Protein 9DYP (pdb70)

Nearest PDB structures (foldseek):
  5mac-assembly1_A  TM=9.570E-01  e=9.319E-67  Methanococcoides burtonii
  8iol-assembly1_A  TM=8.787E-01  e=4.621E-35  Synechococcus elongatus PCC 6301
  2ybv-assembly1_A  TM=8.594E-01  e=4.830E-34  Thermosynechococcus vestitus BP-1
  1rld-assembly1_A  TM=8.609E-01  e=3.498E-32  Nicotiana tabacum
  8iol-assembly1_B  TM=8.511E-01  e=4.424E-32  Synechococcus elongatus PCC 6301

Structure (mmCIF, N/CA/C/O backbone):
data_9DYP
#
_entry.id   9DYP
#
_cell.length_a   86.033
_cell.length_b   102.823
_cell.length_c   97.732
_cell.angle_alpha   90.000
_cell.angle_beta   90.137
_cell.angle_gamma   90.000
#
_symmetry.space_group_name_H-M   'P 1 21 1'
#
loop_
_entity.id
_entity.type
_entity.pdbx_description
1 polymer 'ribulose-1,5-bisphosphate carboxylase'
2 non-polymer 'MAGNESIUM ION'
3 water water
#
loop_
_atom_site.group_PDB
_atom_site.id
_atom_site.type_symbol
_atom_site.label_atom_id
_atom_site.label_alt_id
_atom_site.label_comp_id
_atom_site.label_asym_id
_atom_site.label_entity_id
_atom_site.label_seq_id
_atom_site.pdbx_PDB_ins_code
_atom_site.Cartn_x
_atom_site.Cartn_y
_atom_site.Cartn_z
_atom_site.occupancy
_atom_site.B_iso_or_equiv
_atom_site.auth_seq_id
_atom_site.auth_comp_id
_atom_site.auth_asym_id
_atom_site.auth_atom_id
_atom_site.pdbx_PDB_model_num
ATOM 1 N N . MET A 1 1 ? -23.80700 43.27200 10.65600 1.000 46.79508 1 MET A N 1
ATOM 2 C CA . MET A 1 1 ? -23.59900 44.21300 9.52200 1.000 36.67282 1 MET A CA 1
ATOM 3 C C . MET A 1 1 ? -22.99700 45.51700 10.02500 1.000 27.84544 1 MET A C 1
ATOM 4 O O . MET A 1 1 ? -23.56900 46.19400 10.87200 1.000 34.79101 1 MET A O 1
ATOM 20 N N . GLN A 1 2 ? -21.84400 45.88000 9.47600 1.000 26.04523 2 GLN A N 1
ATOM 21 C CA . GLN A 1 2 ? -21.16500 47.11300 9.84600 1.000 22.46848 2 GLN A CA 1
ATOM 22 C C . GLN A 1 2 ? -21.13000 48.01800 8.62100 1.000 21.11569 2 GLN A C 1
ATOM 23 O O . GLN A 1 2 ? -20.70100 47.60000 7.54100 1.000 20.25243 2 GLN A O 1
ATOM 37 N N . LYS A 1 3 ? -21.58600 49.25600 8.80900 1.000 22.95802 3 LYS A N 1
ATOM 38 C CA . LYS A 1 3 ? -21.72500 50.20000 7.71100 1.000 24.57400 3 LYS A CA 1
ATOM 39 C C . LYS A 1 3 ? -20.38500 50.62000 7.13000 1.000 22.12634 3 LYS A C 1
ATOM 40 O O . LYS A 1 3 ? -20.35100 51.18000 6.02800 1.000 19.72079 3 LYS A O 1
ATOM 59 N N . GLU A 1 4 ? -19.28500 50.37700 7.84700 1.000 20.85250 4 GLU A N 1
ATOM 60 C CA . GLU A 1 4 ? -17.98800 50.85000 7.38600 1.000 17.85740 4 GLU A CA 1
ATOM 61 C C . GLU A 1 4 ? -17.50100 50.15400 6.12300 1.000 16.51251 4 GLU A C 1
ATOM 62 O O . GLU A 1 4 ? -16.59600 50.66800 5.46000 1.000 19.89186 4 GLU A O 1
ATOM 74 N N . TYR A 1 5 ? -18.05700 49.00100 5.77800 1.000 13.83061 5 TYR A N 1
ATOM 75 C CA . TYR A 1 5 ? -17.70500 48.35800 4.52400 1.000 14.25697 5 TYR A CA 1
ATOM 76 C C . TYR A 1 5 ? -18.43500 48.96300 3.33300 1.000 15.28604 5 TYR A C 1
ATOM 77 O O . TYR A 1 5 ? -18.15000 48.58900 2.19400 1.000 16.50724 5 TYR A O 1
ATOM 95 N N . ILE A 1 6 ? -19.35000 49.89400 3.57400 1.000 18.57065 6 ILE A N 1
ATOM 96 C CA . ILE A 1 6 ? -20.09200 50.56100 2.51100 1.000 13.92009 6 ILE A CA 1
ATOM 97 C C . ILE A 1 6 ? -19.48400 51.94400 2.31600 1.000 14.40699 6 ILE A C 1
ATOM 98 O O . ILE A 1 6 ? -19.56100 52.79000 3.20800 1.000 17.37050 6 ILE A O 1
ATOM 114 N N . GLN A 1 7 ? -18.87500 52.17000 1.14800 1.000 17.07047 7 GLN A N 1
ATOM 115 C CA . GLN A 1 7 ? -18.25000 53.44400 0.81000 1.000 15.25709 7 GLN A CA 1
ATOM 116 C C . GLN A 1 7 ? -18.65300 53.80900 -0.62000 1.000 16.57830 7 GLN A C 1
ATOM 117 O O . GLN A 1 7 ? -17.82100 53.84800 -1.52400 1.000 17.88899 7 GLN A O 1
ATOM 131 N N . ILE A 1 8 ? -19.93700 54.09000 -0.81400 1.000 16.07035 8 ILE A N 1
ATOM 132 C CA . ILE A 1 8 ? -20.44300 54.30200 -2.16200 1.000 14.87810 8 ILE A CA 1
ATOM 133 C C . ILE A 1 8 ? -19.80200 55.54300 -2.75200 1.000 16.54409 8 ILE A C 1
ATOM 134 O O . ILE A 1 8 ? -19.86000 56.62200 -2.16100 1.000 18.58907 8 ILE A O 1
ATOM 150 N N . GLY A 1 9 ? -19.21700 55.39700 -3.94000 1.000 18.58644 9 GLY A N 1
ATOM 151 C CA . GLY A 1 9 ? -18.59700 56.49900 -4.63700 1.000 19.11808 9 GLY A CA 1
ATOM 152 C C . GLY A 1 9 ? -17.14500 56.73200 -4.29500 1.000 21.74998 9 GLY A C 1
ATOM 153 O O . GLY A 1 9 ? -16.54600 57.67900 -4.82300 1.000 24.07394 9 GLY A O 1
ATOM 157 N N . ASN A 1 10 ? -16.57000 55.91800 -3.42300 1.000 18.60749 10 ASN A N 1
ATOM 158 C CA . ASN A 1 10 ? -15.19400 56.10700 -2.99100 1.000 25.35567 10 ASN A CA 1
ATOM 159 C C . ASN A 1 10 ? -14.28600 56.25100 -4.20900 1.000 21.68681 10 ASN A C 1
ATOM 160 O O . ASN A 1 10 ? -14.15200 55.29700 -4.98700 1.000 21.51837 10 ASN A O 1
ATOM 171 N N . PRO A 1 11 ? -13.66000 57.41000 -4.41200 1.000 28.85346 11 PRO A N 1
ATOM 172 C CA . PRO A 1 11 ? -12.85100 57.58600 -5.62700 1.000 36.10959 11 PRO A CA 1
ATOM 173 C C . PRO A 1 11 ? -11.61000 56.70900 -5.65600 1.000 38.09930 11 PRO A C 1
ATOM 174 O O . PRO A 1 11 ? -11.17000 56.30100 -6.73900 1.000 40.34694 11 PRO A O 1
ATOM 185 N N . ASN A 1 12 ? -11.06400 56.35000 -4.50100 1.000 24.21606 12 ASN A N 1
ATOM 186 C CA . ASN A 1 12 ? -9.74600 55.74100 -4.48600 1.000 24.24764 12 ASN A CA 1
ATOM 187 C C . ASN A 1 12 ? -9.70800 54.32900 -5.04800 1.000 23.26595 12 ASN A C 1
ATOM 188 O O . ASN A 1 12 ? -8.61000 53.83200 -5.31600 1.000 24.20553 12 ASN A O 1
ATOM 199 N N . VAL A 1 13 ? -10.85700 53.68500 -5.25900 1.000 21.82104 13 VAL A N 1
ATOM 200 C CA . VAL A 1 13 ? -10.83700 52.28000 -5.65100 1.000 19.92081 13 VAL A CA 1
ATOM 201 C C . VAL A 1 13 ? -10.18600 52.07300 -7.00700 1.000 19.62077 13 VAL A C 1
ATOM 202 O O . VAL A 1 13 ? -9.81200 50.94700 -7.34700 1.000 19.85238 13 VAL A O 1
ATOM 215 N N . PHE A 1 14 ? -10.06600 53.12000 -7.80800 1.000 20.23400 14 PHE A N 1
ATOM 216 C CA . PHE A 1 14 ? -9.43600 53.01100 -9.10900 1.000 19.36811 14 PHE A CA 1
ATOM 217 C C . PHE A 1 14 ? -7.95900 53.37200 -9.07900 1.000 23.16594 14 PHE A C 1
ATOM 218 O O . PHE A 1 14 ? -7.34800 53.49900 -10.14400 1.000 25.01089 14 PHE A O 1
ATOM 235 N N . ASN A 1 15 ? -7.36600 53.53500 -7.89500 1.000 19.39443 15 ASN A N 1
ATOM 236 C CA . ASN A 1 15 ? -5.99400 54.02600 -7.83000 1.000 22.86853 15 ASN A CA 1
ATOM 237 C C . ASN A 1 15 ? -4.93900 52.94300 -8.02900 1.000 19.23652 15 ASN A C 1
ATOM 238 O O . ASN A 1 15 ? -3.73800 53.25600 -7.95600 1.000 21.09727 15 ASN A O 1
ATOM 249 N N . GLY A 1 16 ? -5.34700 51.70700 -8.31300 1.000 17.67317 16 GLY A N 1
ATOM 250 C CA . GLY A 1 16 ? -4.42700 50.62300 -8.57000 1.000 21.19201 16 GLY A CA 1
ATOM 251 C C . GLY A 1 16 ? -4.11400 49.75500 -7.37500 1.000 20.68669 16 GLY A C 1
ATOM 252 O O . GLY A 1 16 ? -3.46300 48.71400 -7.54200 1.000 17.30207 16 GLY A O 1
ATOM 256 N N . GLN A 1 17 ? -4.52700 50.15700 -6.17800 1.000 16.73095 17 GLN A N 1
ATOM 257 C CA . GLN A 1 17 ? -4.29900 49.33900 -4.98900 1.000 17.97321 17 GLN A CA 1
ATOM 258 C C . GLN A 1 17 ? -5.39500 48.31000 -4.77200 1.000 14.93600 17 GLN A C 1
ATOM 259 O O . GLN A 1 17 ? -5.33500 47.55800 -3.78500 1.000 14.60438 17 GLN A O 1
ATOM 273 N N . TYR A 1 18 ? -6.40800 48.26800 -5.63500 1.000 14.20170 18 TYR A N 1
ATOM 274 C CA . TYR A 1 18 ? -7.57200 47.42000 -5.40100 1.000 15.19656 18 TYR A CA 1
ATOM 275 C C . TYR A 1 18 ? -7.85600 46.52100 -6.58700 1.000 13.51741 18 TYR A C 1
ATOM 276 O O . TYR A 1 18 ? -7.86900 46.98200 -7.73600 1.000 14.62807 18 TYR A O 1
ATOM 294 N N . MET A 1 19 ? -8.11500 45.24700 -6.29000 1.000 12.36990 19 MET A N 1
ATOM 295 C CA . MET A 1 19 ? -8.79100 44.36800 -7.22500 1.000 13.32791 19 MET A CA 1
ATOM 296 C C . MET A 1 19 ? -10.28100 44.63300 -7.12500 1.000 12.70415 19 MET A C 1
ATOM 297 O O . MET A 1 19 ? -10.81800 44.74300 -6.02800 1.000 16.10193 19 MET A O 1
ATOM 311 N N . LEU A 1 20 ? -10.95700 44.76000 -8.26300 1.000 12.75679 20 LEU A N 1
ATOM 312 C CA . LEU A 1 20 ? -12.38200 45.02800 -8.25400 1.000 11.93827 20 LEU A CA 1
ATOM 313 C C . LEU A 1 20 ? -13.18100 43.79600 -8.64800 1.000 11.58297 20 LEU A C 1
ATOM 314 O O . LEU A 1 20 ? -12.69900 42.93800 -9.37700 1.000 15.46764 20 LEU A O 1
ATOM 330 N N . ALA A 1 21 ? -14.40900 43.72000 -8.14400 1.000 15.01233 21 ALA A N 1
ATOM 331 C CA . ALA A 1 21 ? -15.27900 42.59200 -8.42800 1.000 12.87523 21 ALA A CA 1
ATOM 332 C C . ALA A 1 21 ? -16.71800 43.07400 -8.48300 1.000 14.03326 21 ALA A C 1
ATOM 333 O O . ALA A 1 21 ? -17.10800 43.98700 -7.75200 1.000 16.51777 21 ALA A O 1
ATOM 340 N N . VAL A 1 22 ? -17.50300 42.46400 -9.36400 1.000 12.40412 22 VAL A N 1
ATOM 341 C CA . VAL A 1 22 ? -18.94300 42.66600 -9.41200 1.000 14.68860 22 VAL A CA 1
ATOM 342 C C . VAL A 1 22 ? -19.60800 41.36700 -8.97000 1.000 12.78048 22 VAL A C 1
ATOM 343 O O . VAL A 1 22 ? -19.29800 40.29600 -9.49700 1.000 13.39634 22 VAL A O 1
ATOM 356 N N . PHE A 1 23 ? -20.50400 41.46600 -7.99200 1.000 15.34921 23 PHE A N 1
ATOM 357 C CA . PHE A 1 23 ? -21.31900 40.34700 -7.54100 1.000 14.06221 23 PHE A CA 1
ATOM 358 C C . PHE A 1 23 ? -22.77000 40.59200 -7.93400 1.000 15.27552 23 PHE A C 1
ATOM 359 O O . PHE A 1 23 ? -23.30100 41.68100 -7.69100 1.000 15.85980 23 PHE A O 1
ATOM 376 N N . ARG A 1 24 ? -23.42300 39.58600 -8.48200 1.000 14.48068 24 ARG A N 1
ATOM 377 C CA . ARG A 1 24 ? -24.87600 39.50200 -8.39200 1.000 14.34119 24 ARG A CA 1
ATOM 378 C C . ARG A 1 24 ? -25.20400 39.01200 -6.98600 1.000 20.05767 24 ARG A C 1
ATOM 379 O O . ARG A 1 24 ? -24.76200 37.93100 -6.58700 1.000 16.18089 24 ARG A O 1
ATOM 400 N N . LEU A 1 25 ? -25.97800 39.78700 -6.23700 1.000 17.28365 25 LEU A N 1
ATOM 401 C CA . LEU A 1 25 ? -26.15900 39.52500 -4.81900 1.000 15.77558 25 LEU A CA 1
ATOM 402 C C . LEU A 1 25 ? -27.60800 39.73200 -4.43000 1.000 19.93134 25 LEU A C 1
ATOM 403 O O . LEU A 1 25 ? -28.25700 40.67700 -4.88600 1.000 17.29681 25 LEU A O 1
ATOM 419 N N . GLN A 1 26 ? -28.09900 38.86500 -3.56000 1.000 19.07597 26 GLN A N 1
ATOM 420 C CA . GLN A 1 26 ? -29.44100 39.00500 -3.01500 1.000 18.90227 26 GLN A CA 1
ATOM 421 C C . GLN A 1 26 ? -29.44900 38.35900 -1.64200 1.000 24.19764 26 GLN A C 1
ATOM 422 O O . GLN A 1 26 ? -29.09600 37.18000 -1.51100 1.000 20.05504 26 GLN A O 1
ATOM 436 N N . GLY A 1 27 ? -29.83500 39.12900 -0.62900 1.000 20.47088 27 GLY A N 1
ATOM 437 C CA . GLY A 1 27 ? -30.00900 38.57500 0.69500 1.000 21.97895 27 GLY A CA 1
ATOM 438 C C . GLY A 1 27 ? -31.32200 37.83400 0.85800 1.000 26.52686 27 GLY A C 1
ATOM 439 O O . GLY A 1 27 ? -32.24900 37.90900 0.04700 1.000 25.40831 27 GLY A O 1
ATOM 443 N N . GLU A 1 28 ? -31.40500 37.07800 1.94800 1.000 31.99594 28 GLU A N 1
ATOM 444 C CA . GLU A 1 28 ? -32.65900 36.43900 2.28700 1.000 31.33007 28 GLU A CA 1
ATOM 445 C C . GLU A 1 28 ? -33.72000 37.50500 2.57100 1.000 34.96472 28 GLU A C 1
ATOM 446 O O . GLU A 1 28 ? -33.42900 38.69600 2.69300 1.000 33.28820 28 GLU A O 1
ATOM 458 N N . GLU A 1 29 ? -34.97000 37.06100 2.65600 1.000 38.60200 29 GLU A N 1
ATOM 459 C CA . GLU A 1 29 ? -36.07400 37.97800 2.90500 1.000 47.98207 29 GLU A CA 1
ATOM 460 C C . GLU A 1 29 ? -35.79300 38.82900 4.13600 1.000 42.62880 29 GLU A C 1
ATOM 461 O O . GLU A 1 29 ? -35.34600 38.32400 5.16900 1.000 44.24741 29 GLU A O 1
ATOM 473 N N . GLY A 1 30 ? -36.04300 40.13200 4.01600 1.000 46.15553 30 GLY A N 1
ATOM 474 C CA . GLY A 1 30 ? -35.85500 41.05000 5.11500 1.000 39.71792 30 GLY A CA 1
ATOM 475 C C . GLY A 1 30 ? -34.51100 41.73900 5.16300 1.000 45.96077 30 GLY A C 1
ATOM 476 O O . GLY A 1 30 ? -34.34800 42.68600 5.94500 1.000 49.78755 30 GLY A O 1
ATOM 480 N N . MET A 1 31 ? -33.54500 41.30300 4.36200 1.000 37.43080 31 MET A N 1
ATOM 481 C CA . MET A 1 31 ? -32.22600 41.91400 4.33600 1.000 34.22516 31 MET A CA 1
ATOM 482 C C . MET A 1 31 ? -32.06200 42.75900 3.08300 1.000 36.75177 31 MET A C 1
ATOM 483 O O . MET A 1 31 ? -32.22900 42.25900 1.96500 1.000 29.98517 31 MET A O 1
ATOM 497 N N . THR A 1 32 ? -31.69800 44.02400 3.27300 1.000 24.70033 32 THR A N 1
ATOM 498 C CA . THR A 1 32 ? -31.47300 44.90700 2.14600 1.000 26.58477 32 THR A CA 1
ATOM 499 C C . THR A 1 32 ? -30.19800 44.52500 1.39200 1.000 22.55270 32 THR A C 1
ATOM 500 O O . THR A 1 32 ? -29.27300 43.89000 1.92300 1.000 20.08662 32 THR A O 1
ATOM 511 N N . LEU A 1 33 ? -30.14000 44.95400 0.13200 1.000 21.56311 33 LEU A N 1
ATOM 512 C CA . LEU A 1 33 ? -28.96300 44.67800 -0.68000 1.000 17.99426 33 LEU A CA 1
ATOM 513 C C . LEU A 1 33 ? -27.70900 45.26400 -0.04500 1.000 20.84197 33 LEU A C 1
ATOM 514 O O . LEU A 1 33 ? -26.65200 44.62300 -0.02700 1.000 17.25996 33 LEU A O 1
ATOM 530 N N . VAL A 1 34 ? -27.79400 46.49000 0.46800 1.000 20.26559 34 VAL A N 1
ATOM 531 C CA . VAL A 1 34 ? -26.60200 47.11000 1.03200 1.000 19.28652 34 VAL A CA 1
ATOM 532 C C . VAL A 1 34 ? -26.14300 46.37100 2.29100 1.000 17.60211 34 VAL A C 1
ATOM 533 O O . VAL A 1 34 ? -24.93700 46.15500 2.49200 1.000 18.44695 34 VAL A O 1
ATOM 546 N N . ASP A 1 35 ? -27.09000 45.92300 3.12800 1.000 17.60211 35 ASP A N 1
ATOM 547 C CA . ASP A 1 35 ? -26.72300 45.13200 4.30000 1.000 20.76565 35 ASP A CA 1
ATOM 548 C C . ASP A 1 35 ? -26.06200 43.82200 3.87300 1.000 19.29442 35 ASP A C 1
ATOM 549 O O . ASP A 1 35 ? -25.04200 43.41100 4.44400 1.000 18.62065 35 ASP A O 1
ATOM 558 N N . THR A 1 36 ? -26.64000 43.15400 2.86800 1.000 16.06508 36 THR A N 1
ATOM 559 C CA . THR A 1 36 ? -26.05300 41.92600 2.35400 1.000 15.47554 36 THR A CA 1
ATOM 560 C C . THR A 1 36 ? -24.65100 42.19400 1.82900 1.000 17.43367 36 THR A C 1
ATOM 561 O O . THR A 1 36 ? -23.71800 41.42500 2.09000 1.000 16.59673 36 THR A O 1
ATOM 572 N N . ALA A 1 37 ? -24.49000 43.28200 1.07400 1.000 15.92296 37 ALA A N 1
ATOM 573 C CA . ALA A 1 37 ? -23.19200 43.59900 0.50200 1.000 14.12538 37 ALA A CA 1
ATOM 574 C C . ALA A 1 37 ? -22.15700 43.85100 1.58800 1.000 13.78060 37 ALA A C 1
ATOM 575 O O . ALA A 1 37 ? -20.99200 43.46600 1.45000 1.000 14.18854 37 ALA A O 1
ATOM 582 N N . SER A 1 38 ? -22.55200 44.52600 2.66500 1.000 14.55964 38 SER A N 1
ATOM 583 C CA . SER A 1 38 ? -21.60700 44.75600 3.75200 1.000 12.60414 38 SER A CA 1
ATOM 584 C C . SER A 1 38 ? -21.08800 43.44800 4.31900 1.000 13.49899 38 SER A C 1
ATOM 585 O O . SER A 1 38 ? -19.89600 43.30700 4.61200 1.000 15.10971 38 SER A O 1
ATOM 593 N N . GLU A 1 39 ? -21.97700 42.48500 4.50400 1.000 15.34921 39 GLU A N 1
ATOM 594 C CA . GLU A 1 39 ? -21.57500 41.20200 5.06600 1.000 15.11497 39 GLU A CA 1
ATOM 595 C C . GLU A 1 39 ? -20.67900 40.43200 4.10600 1.000 11.55665 39 GLU A C 1
ATOM 596 O O . GLU A 1 39 ? -19.68900 39.81600 4.52400 1.000 14.23329 39 GLU A O 1
ATOM 608 N N . VAL A 1 40 ? -20.99700 40.47400 2.81400 1.000 13.30686 40 VAL A N 1
ATOM 609 C CA . VAL A 1 40 ? -20.15000 39.82000 1.82800 1.000 12.98050 40 VAL A CA 1
ATOM 610 C C . VAL A 1 40 ? -18.78200 40.47500 1.79700 1.000 13.18316 40 VAL A C 1
ATOM 611 O O . VAL A 1 40 ? -17.75600 39.78600 1.79100 1.000 13.62005 40 VAL A O 1
ATOM 624 N N . ALA A 1 41 ? -18.74400 41.81400 1.78800 1.000 13.38055 41 ALA A N 1
ATOM 625 C CA . ALA A 1 41 ? -17.47400 42.52500 1.78600 1.000 12.63046 41 ALA A CA 1
ATOM 626 C C . ALA A 1 41 ? -16.65600 42.17100 3.02000 1.000 13.68059 41 ALA A C 1
ATOM 627 O O . ALA A 1 41 ? -15.44400 41.93700 2.93300 1.000 13.72270 41 ALA A O 1
ATOM 634 N N . ALA A 1 42 ? -17.30300 42.11900 4.18200 1.000 13.59374 42 ALA A N 1
ATOM 635 C CA . ALA A 1 42 ? -16.58000 41.82000 5.41400 1.000 16.22826 42 ALA A CA 1
ATOM 636 C C . ALA A 1 42 ? -16.0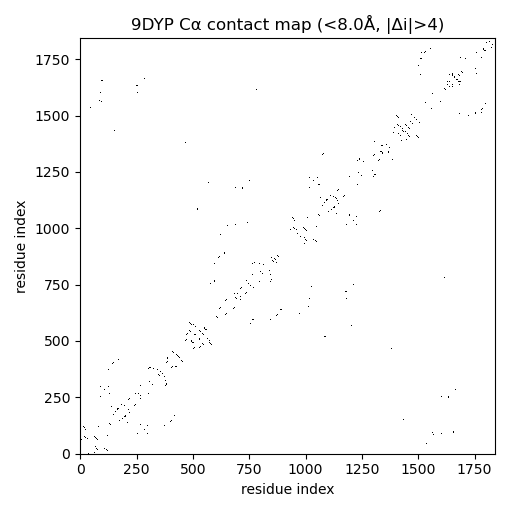1500 40.40400 5.38800 1.000 12.78838 42 ALA A C 1
ATOM 637 O O . ALA A 1 42 ? -14.83800 40.18300 5.68700 1.000 14.00957 42 ALA A O 1
ATOM 644 N N . GLU A 1 43 ? -16.84600 39.41800 5.03400 1.000 13.75954 43 GLU A N 1
ATOM 645 C CA . GLU A 1 43 ? -16.41200 38.03000 5.10800 1.000 14.74914 43 GLU A CA 1
ATOM 646 C C . GLU A 1 43 ? -15.38300 37.69900 4.03600 1.000 13.64900 43 GLU A C 1
ATOM 647 O O . GLU A 1 43 ? -14.66800 36.71100 4.16900 1.000 14.29119 43 GLU A O 1
ATOM 659 N N . SER A 1 44 ? -15.31300 38.49600 2.97300 1.000 10.88025 44 SER A N 1
ATOM 660 C CA . SER A 1 44 ? -14.30200 38.32900 1.94700 1.000 9.29848 44 SER A CA 1
ATOM 661 C C . SER A 1 44 ? -13.10100 39.24900 2.15200 1.000 10.97500 44 SER A C 1
ATOM 662 O O . SER A 1 44 ? -12.27600 39.39500 1.24400 1.000 13.55426 44 SER A O 1
ATOM 670 N N . SER A 1 45 ? -12.95100 39.84000 3.34300 1.000 11.73562 45 SER A N 1
ATOM 671 C CA . SER A 1 45 ? -11.76400 40.64800 3.62500 1.000 12.01460 45 SER A CA 1
ATOM 672 C C . SER A 1 45 ? -11.37600 40.57300 5.09400 1.000 11.80931 45 SER A C 1
ATOM 673 O O . SER A 1 45 ? -10.78700 39.58100 5.51700 1.000 12.45412 45 SER A O 1
ATOM 681 N N . THR A 1 46 ? -11.66800 41.60800 5.87400 1.000 11.77246 46 THR A N 1
ATOM 682 C CA . THR A 1 46 ? -11.13600 41.73000 7.21900 1.000 12.05144 46 THR A CA 1
ATOM 683 C C . THR A 1 46 ? -12.05100 41.14100 8.28200 1.000 12.19094 46 THR A C 1
ATOM 684 O O . THR A 1 46 ? -11.65900 41.10100 9.46400 1.000 12.51729 46 THR A O 1
ATOM 695 N N . GLY A 1 47 ? -13.25000 40.71100 7.91000 1.000 13.86482 47 GLY A N 1
ATOM 696 C CA . GLY A 1 47 ? -14.16700 40.05000 8.82400 1.000 14.04905 47 GLY A CA 1
ATOM 697 C C . GLY A 1 47 ? -14.98600 40.96200 9.68700 1.000 13.60953 47 GLY A C 1
ATOM 698 O O . GLY A 1 47 ? -16.21200 40.82800 9.74300 1.000 15.27552 47 GLY A O 1
ATOM 702 N N . SER A 1 48 ? -14.32200 41.86700 10.39100 1.000 14.60701 48 SER A N 1
ATOM 703 C CA . SER A 1 48 ? -14.92400 42.81800 11.29500 1.000 16.23616 48 SER A CA 1
ATOM 704 C C . SER A 1 48 ? -14.18200 44.12700 11.11700 1.000 15.66240 48 SER A C 1
ATOM 705 O O . SER A 1 48 ? -12.97800 44.13600 10.85800 1.000 15.82821 48 SER A O 1
ATOM 713 N N . PHE A 1 49 ? -14.91500 45.23200 11.23300 1.000 16.18352 49 PHE A N 1
ATOM 714 C CA . PHE A 1 49 ? -14.31000 46.55000 11.15800 1.000 17.27576 49 PHE A CA 1
ATOM 715 C C . PHE A 1 49 ? -13.74100 46.92300 12.51600 1.000 19.46812 49 PHE A C 1
ATOM 716 O O . PHE A 1 49 ? -14.40400 46.76100 13.54800 1.000 22.60008 49 PHE A O 1
ATOM 733 N N . VAL A 1 50 ? -12.49700 47.38700 12.51300 1.000 20.71038 50 VAL A N 1
ATOM 734 C CA . VAL A 1 50 ? -11.79800 47.79400 13.71700 1.000 21.10516 50 VAL A CA 1
ATOM 735 C C . VAL A 1 50 ? -11.23700 49.18000 13.45000 1.000 24.90825 50 VAL A C 1
ATOM 736 O O . VAL A 1 50 ? -10.45900 49.36800 12.50600 1.000 28.77187 50 VAL A O 1
ATOM 749 N N . LYS A 1 51 ? -11.63600 50.13900 14.27000 1.000 27.06640 51 LYS A N 1
ATOM 750 C CA . LYS A 1 51 ? -11.18600 51.51200 14.07900 1.000 31.46430 51 LYS A CA 1
ATOM 751 C C . LYS A 1 51 ? -9.78600 51.73300 14.63500 1.000 35.39898 51 LYS A C 1
ATOM 752 O O . LYS A 1 51 ? -8.97400 52.42700 14.00900 1.000 34.08040 51 LYS A O 1
ATOM 771 N N . ILE A 1 52 ? -9.48300 51.15800 15.79800 1.000 22.15002 52 ILE A N 1
ATOM 772 C CA . ILE A 1 52 ? -8.21600 51.40400 16.47400 1.000 23.71863 52 ILE A CA 1
ATOM 773 C C . ILE A 1 52 ? -7.44000 50.10400 16.54000 1.000 28.35866 52 ILE A C 1
ATOM 774 O O . ILE A 1 52 ? -7.97500 49.06500 16.94500 1.000 26.09787 52 ILE A O 1
ATOM 790 N N . GLY A 1 53 ? -6.18300 50.17200 16.15600 1.000 22.67377 53 GLY A N 1
ATOM 791 C CA . GLY A 1 53 ? -5.32400 49.04800 16.16800 1.000 21.71313 53 GLY A CA 1
ATOM 792 C C . GLY A 1 53 ? -5.19500 48.43700 14.79000 1.000 23.65547 53 GLY A C 1
ATOM 793 O O . GLY A 1 53 ? -5.43700 49.05200 13.74900 1.000 29.20613 53 GLY A O 1
ATOM 797 N N . THR A 1 54 ? -4.80800 47.18800 14.81100 1.000 22.27372 54 THR A N 1
ATOM 798 C CA . THR A 1 54 ? -4.42600 46.43000 13.63400 1.000 20.03135 54 THR A CA 1
ATOM 799 C C . THR A 1 54 ? -3.13600 46.97500 13.01000 1.000 18.00216 54 THR A C 1
ATOM 800 O O . THR A 1 54 ? -2.62500 48.05100 13.36500 1.000 18.51801 54 THR A O 1
ATOM 811 N N . ALA A 1 55 ? -2.61100 46.20600 12.06300 1.000 15.20182 55 ALA A N 1
ATOM 812 C CA . ALA A 1 55 ? -1.26400 46.37400 11.55500 1.000 14.80177 55 ALA A CA 1
ATOM 813 C C . ALA A 1 55 ? -1.13500 47.50100 10.56300 1.000 17.78897 55 ALA A C 1
ATOM 814 O O . ALA A 1 55 ? -0.00500 47.87400 10.25100 1.000 23.31069 55 ALA A O 1
ATOM 821 N N . THR A 1 56 ? -2.25400 48.01600 10.06300 1.000 16.53356 56 THR A N 1
ATOM 822 C CA . THR A 1 56 ? -2.24100 49.12300 9.12500 1.000 20.57878 56 THR A CA 1
ATOM 823 C C . THR A 1 56 ? -1.57500 50.33700 9.74900 1.000 17.38366 56 THR A C 1
ATOM 824 O O . THR A 1 56 ? -1.66800 50.56200 10.95300 1.000 18.93122 56 THR A O 1
ATOM 835 N N . ALA A 1 57 ? -0.91000 51.13100 8.91500 1.000 17.38893 57 ALA A N 1
ATOM 836 C CA . ALA A 1 57 ? -0.59200 52.49600 9.29900 1.000 18.31535 57 ALA A CA 1
ATOM 837 C C . ALA A 1 57 ? -1.88200 53.27500 9.55300 1.000 18.40484 57 ALA A C 1
ATOM 838 O O . ALA A 1 57 ? -2.95900 52.93800 9.05000 1.000 16.79675 57 ALA A O 1
ATOM 845 N N . PHE A 1 58 ? -1.74500 54.34600 10.33800 1.000 17.78371 58 PHE A N 1
ATOM 846 C CA . PHE A 1 58 ? -2.86400 55.23300 10.65100 1.000 21.38677 58 PHE A CA 1
ATOM 847 C C . PHE A 1 58 ? -3.60900 55.63400 9.38700 1.000 25.08195 58 PHE A C 1
ATOM 848 O O . PHE A 1 58 ? -4.84500 55.63300 9.35700 1.000 20.93409 58 PHE A O 1
ATOM 865 N N . SER A 1 59 ? -2.87100 55.91800 8.31700 1.000 21.06305 59 SER A N 1
ATOM 866 C CA . SER A 1 59 ? -3.43800 56.31000 7.03400 1.000 31.60642 59 SER A CA 1
ATOM 867 C C . SER A 1 59 ? -3.94600 55.15800 6.15500 1.000 26.94007 59 SER A C 1
ATOM 868 O O . SER A 1 59 ? -4.31700 55.43200 5.00600 1.000 28.47447 59 SER A O 1
ATOM 876 N N . GLU A 1 60 ? -4.00300 53.91300 6.62800 1.000 20.08136 60 GLU A N 1
ATOM 877 C CA . GLU A 1 60 ? -4.25000 52.76900 5.76100 1.000 17.40472 60 GLU A CA 1
ATOM 878 C C . GLU A 1 60 ? -5.44000 51.93300 6.23300 1.000 21.88420 60 GLU A C 1
ATOM 879 O O . GLU A 1 60 ? -5.86700 51.99300 7.38600 1.000 21.92631 60 GLU A O 1
ATOM 891 N N . SER A 1 61 ? -5.97200 51.13000 5.31100 1.000 20.75512 61 SER A N 1
ATOM 892 C CA . SER A 1 61 ? -7.11400 50.27300 5.59200 1.000 18.71803 61 SER A CA 1
ATOM 893 C C . SER A 1 61 ? -6.99100 49.01600 4.74500 1.000 19.10229 61 SER A C 1
ATOM 894 O O . SER A 1 61 ? -6.52000 49.08100 3.60700 1.000 21.16043 61 SER A O 1
ATOM 902 N N . LEU A 1 62 ? -7.40500 47.88000 5.30400 1.000 15.47554 62 LEU A N 1
ATOM 903 C CA . LEU A 1 62 ? -7.45300 46.62700 4.57400 1.000 15.07286 62 LEU A CA 1
ATOM 904 C C . LEU A 1 62 ? -8.87000 46.17500 4.26700 1.000 14.78862 62 LEU A C 1
ATOM 905 O O . LEU A 1 62 ? -9.04400 45.11400 3.66300 1.000 16.06508 62 LEU A O 1
ATOM 921 N N . ASP A 1 63 ? -9.88200 46.92600 4.68200 1.000 13.11210 63 ASP A N 1
ATOM 922 C CA . ASP A 1 63 ? -11.25600 46.48500 4.48200 1.000 15.88875 63 ASP A CA 1
ATOM 923 C C . ASP A 1 63 ? -11.61700 46.52600 3.00400 1.000 13.94115 63 ASP A C 1
ATOM 924 O O . ASP A 1 63 ? -11.25900 47.47500 2.30000 1.000 14.50700 63 ASP A O 1
ATOM 933 N N . ALA A 1 64 ? -12.33300 45.50800 2.53500 1.000 13.26738 64 ALA A N 1
ATOM 934 C CA . ALA A 1 64 ? -12.99700 45.62500 1.24100 1.000 14.94390 64 ALA A CA 1
ATOM 935 C C . ALA A 1 64 ? -14.10100 46.66900 1.32600 1.000 17.15469 64 ALA A C 1
ATOM 936 O O . ALA A 1 64 ? -14.69600 46.88900 2.38400 1.000 21.02357 64 ALA A O 1
ATOM 943 N N . LEU A 1 65 ? -14.36700 47.33500 0.19700 1.000 14.43068 65 LEU A N 1
ATOM 944 C CA . LEU A 1 65 ? -15.29400 48.45400 0.16100 1.000 18.11270 65 LEU A CA 1
ATOM 945 C C . LEU A 1 65 ? -16.32700 48.23700 -0.93000 1.000 15.32552 65 LEU A C 1
ATOM 946 O O . LEU A 1 65 ? -15.96200 48.01800 -2.08500 1.000 16.16773 65 LEU A O 1
ATOM 962 N N . VAL A 1 66 ? -17.60400 48.31900 -0.56100 1.000 13.60689 66 VAL A N 1
ATOM 963 C CA . VAL A 1 66 ? -18.70000 48.37500 -1.52500 1.000 12.69100 66 VAL A CA 1
ATOM 964 C C . VAL A 1 66 ? -18.74900 49.80800 -2.03800 1.000 13.75428 66 VAL A C 1
ATOM 965 O O . VAL A 1 66 ? -19.07300 50.72600 -1.28500 1.000 15.23341 66 VAL A O 1
ATOM 978 N N . TYR A 1 67 ? -18.45700 50.01000 -3.33100 1.000 13.89114 67 TYR A N 1
ATOM 979 C CA . TYR A 1 67 ? -18.31900 51.35700 -3.86000 1.000 13.85429 67 TYR A CA 1
ATOM 980 C C . TYR A 1 67 ? -19.35100 51.73800 -4.90400 1.000 14.17012 67 TYR A C 1
ATOM 981 O O . TYR A 1 67 ? -19.41400 52.91600 -5.29300 1.000 14.84125 67 TYR A O 1
ATOM 999 N N . ARG A 1 68 ? -20.15700 50.78500 -5.36100 1.000 15.03338 68 ARG A N 1
ATOM 1000 C CA . ARG A 1 68 ? -21.22300 51.04000 -6.30600 1.000 14.30961 68 ARG A CA 1
ATOM 1001 C C . ARG A 1 68 ? -22.28600 49.98400 -6.08400 1.000 15.54923 68 ARG A C 1
ATOM 1002 O O . ARG A 1 68 ? -21.98100 48.83000 -5.75300 1.000 14.11222 68 ARG A O 1
ATOM 1023 N N . ILE A 1 69 ? -23.53700 50.38900 -6.26900 1.000 16.44934 69 ILE A N 1
ATOM 1024 C CA . ILE A 1 69 ? -24.67000 49.49100 -6.08600 1.000 16.38091 69 ILE A CA 1
ATOM 1025 C C . ILE A 1 69 ? -25.69500 49.76100 -7.17300 1.000 16.00718 69 ILE A C 1
ATOM 1026 O O . ILE A 1 69 ? -25.90000 50.90900 -7.58800 1.000 15.78610 69 ILE A O 1
ATOM 1042 N N . ASP A 1 70 ? -26.32000 48.68200 -7.65600 1.000 17.95742 70 ASP A N 1
ATOM 1043 C CA . ASP A 1 70 ? -27.41900 48.74000 -8.62400 1.000 19.16546 70 ASP A CA 1
ATOM 1044 C C . ASP A 1 70 ? -28.51200 47.82800 -8.06600 1.000 18.74962 70 ASP A C 1
ATOM 1045 O O . ASP A 1 70 ? -28.59100 46.65000 -8.42600 1.000 19.82869 70 ASP A O 1
ATOM 1054 N N . GLU A 1 71 ? -29.32700 48.38200 -7.16300 1.000 21.80261 71 GLU A N 1
ATOM 1055 C CA . GLU A 1 71 ? -30.38500 47.61300 -6.51700 1.000 24.62401 71 GLU A CA 1
ATOM 1056 C C . GLU A 1 71 ? -31.35100 47.03100 -7.53600 1.000 23.19752 71 GLU A C 1
ATOM 1057 O O . GLU A 1 71 ? -31.77700 45.87800 -7.40800 1.000 19.46023 71 GLU A O 1
ATOM 1069 N N . LYS A 1 72 ? -31.72900 47.83300 -8.53200 1.000 19.49707 72 LYS A N 1
ATOM 1070 C CA . LYS A 1 72 ? -32.62200 47.38500 -9.59200 1.000 24.36608 72 LYS A CA 1
ATOM 1071 C C . LYS A 1 72 ? -32.21000 46.02000 -10.12500 1.000 21.90526 72 LYS A C 1
ATOM 1072 O O . LYS A 1 72 ? -33.05800 45.14500 -10.34400 1.000 22.78957 72 LYS A O 1
ATOM 1091 N N . ASN A 1 73 ? -30.91300 45.82600 -10.34600 1.000 19.78921 73 ASN A N 1
ATOM 1092 C CA . ASN A 1 73 ? -30.40200 44.62900 -10.98700 1.000 16.37828 73 ASN A CA 1
ATOM 1093 C C . ASN A 1 73 ? -29.65100 43.72300 -10.02700 1.000 18.16270 73 ASN A C 1
ATOM 1094 O O . ASN A 1 73 ? -28.99200 42.78500 -10.47100 1.000 18.88647 73 ASN A O 1
ATOM 1105 N N . ASN A 1 74 ? -29.75000 43.97900 -8.72600 1.000 18.17060 74 ASN A N 1
ATOM 1106 C CA . ASN A 1 74 ? -29.08400 43.17700 -7.69700 1.000 17.23628 74 ASN A CA 1
ATOM 1107 C C . ASN A 1 74 ? -27.59500 43.02100 -7.96100 1.000 16.55462 74 ASN A C 1
ATOM 1108 O O . ASN A 1 74 ? -27.03400 41.92500 -7.86700 1.000 17.06520 74 ASN A O 1
ATOM 1119 N N . LEU A 1 75 ? -26.94400 44.13800 -8.24100 1.000 14.19907 75 LEU A N 1
ATOM 1120 C CA . LEU A 1 75 ? -25.51700 44.15300 -8.49700 1.000 14.03853 75 LEU A CA 1
ATOM 1121 C C . LEU A 1 75 ? -24.82000 45.01700 -7.46100 1.000 13.34897 75 LEU A C 1
ATOM 1122 O O . LEU A 1 75 ? -25.30700 46.10100 -7.11200 1.000 14.00431 75 LEU A O 1
ATOM 1138 N N . VAL A 1 76 ? -23.65400 44.55500 -7.01700 1.000 14.14380 76 VAL A N 1
ATOM 1139 C CA . VAL A 1 76 ? -22.78600 45.35600 -6.16600 1.000 17.07836 76 VAL A CA 1
ATOM 1140 C C . VAL A 1 76 ? -21.35200 45.23700 -6.65800 1.000 14.67018 76 VAL A C 1
ATOM 1141 O O . VAL A 1 76 ? -20.91400 44.19000 -7.14500 1.000 15.84400 76 VAL A O 1
ATOM 1154 N N . TRP A 1 77 ? -20.61800 46.31900 -6.49300 1.000 12.39622 77 TRP A N 1
ATOM 1155 C CA . TRP A 1 77 ? -19.21700 46.41900 -6.86500 1.000 13.75165 77 TRP A CA 1
ATOM 1156 C C . TRP A 1 77 ? -18.39600 46.52100 -5.59300 1.000 13.04367 77 TRP A C 1
ATOM 1157 O O . TRP A 1 77 ? -18.65200 47.40600 -4.75800 1.000 13.53320 77 TRP A O 1
ATOM 1178 N N . ILE A 1 78 ? -17.39600 45.64900 -5.46200 1.000 13.09368 78 ILE A N 1
ATOM 1179 C CA . ILE A 1 78 ? -16.57400 45.59500 -4.26000 1.000 13.72796 78 ILE A CA 1
ATOM 1180 C C . ILE A 1 78 ? -15.12300 45.72800 -4.67000 1.000 15.38869 78 ILE A C 1
ATOM 1181 O O . ILE A 1 78 ? -14.68600 45.12500 -5.65700 1.000 16.27827 78 ILE A O 1
ATOM 1197 N N . ALA A 1 79 ? -14.37900 46.52100 -3.91000 1.000 12.00933 79 ALA A N 1
ATOM 1198 C CA . ALA A 1 79 ? -12.96600 46.76400 -4.13400 1.000 12.14619 79 ALA A CA 1
ATOM 1199 C C . ALA A 1 79 ? -12.18100 46.11600 -3.00600 1.000 15.52028 79 ALA A C 1
ATOM 1200 O O . ALA A 1 79 ? -12.47100 46.36400 -1.82700 1.000 14.75966 79 ALA A O 1
ATOM 1207 N N . TYR A 1 80 ? -11.20600 45.27700 -3.37500 1.000 14.23329 80 TYR A N 1
ATOM 1208 C CA . TYR A 1 80 ? -10.36800 44.53700 -2.43400 1.000 12.61993 80 TYR A CA 1
ATOM 1209 C C . TYR A 1 80 ? -8.97900 45.13600 -2.44900 1.000 11.44085 80 TYR A C 1
ATOM 1210 O O . TYR A 1 80 ? -8.33600 45.09100 -3.50800 1.000 13.59110 80 TYR A O 1
ATOM 1228 N N . PRO A 1 81 ? -8.47100 45.70800 -1.35300 1.000 13.14105 81 PRO A N 1
ATOM 1229 C CA . PRO A 1 81 ? -7.05400 46.08900 -1.34000 1.000 13.42529 81 PRO A CA 1
ATOM 1230 C C . PRO A 1 81 ? -6.23700 44.82200 -1.53000 1.000 13.13052 81 PRO A C 1
ATOM 1231 O O . PRO A 1 81 ? -6.26000 43.94300 -0.66100 1.000 13.35160 81 PRO A O 1
ATOM 1242 N N . TRP A 1 82 ? -5.53200 44.69500 -2.66300 1.000 14.41489 82 TRP A N 1
ATOM 1243 C CA . TRP A 1 82 ? -4.94600 43.39600 -2.96900 1.000 13.67796 82 TRP A CA 1
ATOM 1244 C C . TRP A 1 82 ? -3.74600 43.09600 -2.08700 1.000 14.02537 82 TRP A C 1
ATOM 1245 O O . TRP A 1 82 ? -3.26900 41.95500 -2.09700 1.000 14.09116 82 TRP A O 1
ATOM 1266 N N . ARG A 1 83 ? -3.29300 44.07700 -1.30000 1.000 14.49384 83 ARG A N 1
ATOM 1267 C CA . ARG A 1 83 ? -2.34800 43.82200 -0.20900 1.000 13.62532 83 ARG A CA 1
ATOM 1268 C C . ARG A 1 83 ? -2.85200 42.76400 0.76500 1.000 14.42805 83 ARG A C 1
ATOM 1269 O O . ARG A 1 83 ? -2.04300 42.10300 1.43700 1.000 13.68848 83 ARG A O 1
ATOM 1290 N N . ILE A 1 84 ? -4.17300 42.59700 0.87500 1.000 13.15158 84 ILE A N 1
ATOM 1291 C CA . ILE A 1 84 ? -4.71800 41.62600 1.80500 1.000 13.85166 84 ILE A CA 1
ATOM 1292 C C . ILE A 1 84 ? -4.47500 40.20700 1.33200 1.000 12.81996 84 ILE A C 1
ATOM 1293 O O . ILE A 1 84 ? -4.54500 39.26800 2.14000 1.000 12.49887 84 ILE A O 1
ATOM 1309 N N . PHE A 1 85 ? -4.16100 40.00900 0.05300 1.000 12.88839 85 PHE A N 1
ATOM 1310 C CA . PHE A 1 85 ? -3.93800 38.65500 -0.44000 1.000 13.53583 85 PHE A CA 1
ATOM 1311 C C . PHE A 1 85 ? -2.54900 38.13900 -0.05800 1.000 13.41213 85 PHE A C 1
ATOM 1312 O O . PHE A 1 85 ? -1.59800 38.89400 0.14400 1.000 12.76995 85 PHE A O 1
ATOM 1329 N N . ASP A 1 86 ? -2.45200 36.81800 0.05200 1.000 13.31212 86 ASP A N 1
ATOM 1330 C CA . ASP A 1 86 ? -1.17800 36.16700 0.32200 1.000 12.39096 86 ASP A CA 1
ATOM 1331 C C . ASP A 1 86 ? -0.14300 36.57500 -0.72000 1.000 15.80979 86 ASP A C 1
ATOM 1332 O O . ASP A 1 86 ? -0.45900 36.77100 -1.90200 1.000 14.28329 86 ASP A O 1
ATOM 1341 N N . ARG A 1 87 ? 1.08900 36.75300 -0.27200 1.000 13.85429 87 ARG A N 1
ATOM 1342 C CA . ARG A 1 87 ? 2.16900 37.04400 -1.19600 1.000 15.80979 87 ARG A CA 1
ATOM 1343 C C . ARG A 1 87 ? 2.56000 35.78500 -1.96700 1.000 16.63884 87 ARG A C 1
ATOM 1344 O O . ARG A 1 87 ? 1.90300 34.73600 -1.89000 1.000 17.28102 87 ARG A O 1
ATOM 1365 N N . GLY A 1 88 ? 3.61000 35.90800 -2.77900 1.000 16.56514 88 GLY A N 1
ATOM 1366 C CA . GLY A 1 88 ? 4.00500 34.78600 -3.61000 1.000 18.97070 88 GLY A CA 1
ATOM 1367 C C . GLY A 1 88 ? 3.06600 34.48500 -4.75500 1.000 14.84652 88 GLY A C 1
ATOM 1368 O O . GLY A 1 88 ? 3.09900 33.38200 -5.30400 1.000 15.06496 88 GLY A O 1
ATOM 1372 N N . GLY A 1 89 ? 2.24300 35.44800 -5.15300 1.000 13.56742 89 GLY A N 1
ATOM 1373 C CA . GLY A 1 89 ? 1.36400 35.24300 -6.29000 1.000 13.73849 89 GLY A CA 1
ATOM 1374 C C . GLY A 1 89 ? 0.35600 34.13700 -6.07900 1.000 14.04379 89 GLY A C 1
ATOM 1375 O O . GLY A 1 89 ? 0.02800 33.41800 -7.02800 1.000 13.30423 89 GLY A O 1
ATOM 1379 N N . ASN A 1 90 ? -0.17700 34.01400 -4.86400 1.000 12.85680 90 ASN A N 1
ATOM 1380 C CA . ASN A 1 90 ? -1.03900 32.88700 -4.50500 1.000 12.86996 90 ASN A CA 1
ATOM 1381 C C . ASN A 1 90 ? -2.47400 33.09400 -4.99200 1.000 13.59374 90 ASN A C 1
ATOM 1382 O O . ASN A 1 90 ? -3.24600 33.86300 -4.40200 1.000 12.02249 90 ASN A O 1
ATOM 1393 N N . VAL A 1 91 ? -2.85500 32.36600 -6.04700 1.000 11.56718 91 VAL A N 1
ATOM 1394 C CA . VAL A 1 91 ? -4.21000 32.50400 -6.58500 1.000 12.15935 91 VAL A CA 1
ATOM 1395 C C . VAL A 1 91 ? -5.25800 31.75900 -5.74800 1.000 12.29621 91 VAL A C 1
ATOM 1396 O O . VAL A 1 91 ? -6.38000 32.24600 -5.57900 1.000 10.85656 91 VAL A O 1
ATOM 1409 N N . GLN A 1 92 ? -4.96300 30.56300 -5.21800 1.000 11.61718 92 GLN A N 1
ATOM 1410 C CA . GLN A 1 92 ? -5.99000 29.91600 -4.38900 1.000 10.64601 92 GLN A CA 1
ATOM 1411 C C . GLN A 1 92 ? -6.41800 30.81300 -3.23400 1.000 11.99881 92 GLN A C 1
ATOM 1412 O O . GLN A 1 92 ? -7.58500 30.79500 -2.82200 1.000 12.31727 92 GLN A O 1
ATOM 1426 N N . ASN A 1 93 ? -5.50100 31.64700 -2.73800 1.000 10.96974 93 ASN A N 1
ATOM 1427 C CA . ASN A 1 93 ? -5.81600 32.53600 -1.62800 1.000 12.55414 93 ASN A CA 1
ATOM 1428 C C . ASN A 1 93 ? -6.82300 33.60000 -2.04200 1.000 11.99091 93 ASN A C 1
ATOM 1429 O O . ASN A 1 93 ? -7.74100 33.91500 -1.27800 1.000 12.05408 93 ASN A O 1
ATOM 1440 N N . ILE A 1 94 ? -6.65900 34.17600 -3.22900 1.000 11.84616 94 ILE A N 1
ATOM 1441 C CA . ILE A 1 94 ? -7.64500 35.13900 -3.71000 1.000 12.11461 94 ILE A CA 1
ATOM 1442 C C . ILE A 1 94 ? -9.01900 34.49500 -3.74700 1.000 11.24345 94 ILE A C 1
ATOM 1443 O O . ILE A 1 94 ? -10.01000 35.06800 -3.27900 1.000 12.36201 94 ILE A O 1
ATOM 1459 N N . MET A 1 95 ? -9.09400 33.28800 -4.30900 1.000 11.34083 95 MET A N 1
ATOM 1460 C CA . MET A 1 95 ? -10.37400 32.60400 -4.43600 1.000 13.31739 95 MET A CA 1
ATOM 1461 C C . MET A 1 95 ? -10.95100 32.26300 -3.07000 1.000 12.93050 95 MET A C 1
ATOM 1462 O O . MET A 1 95 ? -12.18100 32.18100 -2.90200 1.000 13.84113 95 MET A O 1
ATOM 1476 N N . THR A 1 96 ? -10.08500 32.04700 -2.08300 1.000 11.23556 96 THR A N 1
ATOM 1477 C CA . THR A 1 96 ? -10.56400 31.77600 -0.73300 1.000 10.97237 96 THR A CA 1
ATOM 1478 C C . THR A 1 96 ? -11.21500 33.00800 -0.10900 1.000 11.43558 96 THR A C 1
ATOM 1479 O O . THR A 1 96 ? -12.22700 32.88500 0.58200 1.000 12.24357 96 THR A O 1
ATOM 1490 N N . PHE A 1 97 ? -10.68100 34.20300 -0.37300 1.000 11.94091 97 PHE A N 1
ATOM 1491 C CA . PHE A 1 97 ? -11.31600 35.42600 0.11400 1.000 12.70942 97 PHE A CA 1
ATOM 1492 C C . PHE A 1 97 ? -12.64000 35.69100 -0.60300 1.000 11.03817 97 PHE A C 1
ATOM 1493 O O . PHE A 1 97 ? -13.67300 35.89100 0.03400 1.000 11.31451 97 PHE A O 1
ATOM 1510 N N . ILE A 1 98 ? -12.61100 35.77200 -1.93100 1.000 10.96184 98 ILE A N 1
ATOM 1511 C CA . ILE A 1 98 ? -13.78300 36.27200 -2.64700 1.000 12.54098 98 ILE A CA 1
ATOM 1512 C C . ILE A 1 98 ? -14.80600 35.20900 -3.01000 1.000 13.37002 98 ILE A C 1
ATOM 1513 O O . ILE A 1 98 ? -15.95700 35.56100 -3.33000 1.000 13.06736 98 ILE A O 1
ATOM 1529 N N . ALA A 1 99 ? -14.42900 33.93300 -2.97100 1.000 11.90143 99 ALA A N 1
ATOM 1530 C CA . ALA A 1 99 ? -15.22600 32.83000 -3.48700 1.000 12.13567 99 ALA A CA 1
ATOM 1531 C C . ALA A 1 99 ? -15.15500 31.66400 -2.51800 1.000 12.98577 99 ALA A C 1
ATOM 1532 O O . ALA A 1 99 ? -15.09800 30.49200 -2.91000 1.000 11.67508 99 ALA A O 1
ATOM 1539 N N . GLY A 1 100 ? -15.16100 31.99700 -1.23100 1.000 11.98038 100 GLY A N 1
ATOM 1540 C CA . GLY A 1 100 ? -15.02600 31.02500 -0.16600 1.000 12.25410 100 GLY A CA 1
ATOM 1541 C C . GLY A 1 100 ? -16.27400 30.94300 0.67700 1.000 12.15935 100 GLY A C 1
ATOM 1542 O O . GLY A 1 100 ? -17.33600 30.55700 0.18700 1.000 11.59086 100 GLY A O 1
ATOM 1546 N N . ASN A 1 101 ? -16.16800 31.32200 1.95200 1.000 11.59350 101 ASN A N 1
ATOM 1547 C CA . ASN A 1 101 ? -17.31000 31.27300 2.85600 1.000 10.48020 101 ASN A CA 1
ATOM 1548 C C . ASN A 1 101 ? -18.49200 32.11200 2.39400 1.000 12.22252 101 ASN A C 1
ATOM 1549 O O . ASN A 1 101 ? -19.62300 31.84000 2.81200 1.000 11.73299 101 ASN A O 1
ATOM 1560 N N . VAL A 1 102 ? -18.28200 33.14000 1.57200 1.000 11.94880 102 VAL A N 1
ATOM 1561 C CA . VAL A 1 102 ? -19.44400 33.91000 1.13700 1.000 13.29107 102 VAL A CA 1
ATOM 1562 C C . VAL A 1 102 ? -20.44000 33.02400 0.40700 1.000 13.51215 102 VAL A C 1
ATOM 1563 O O . VAL A 1 102 ? -21.65400 33.24700 0.49400 1.000 13.22790 102 VAL A O 1
ATOM 1576 N N . PHE A 1 103 ? -19.95800 31.96100 -0.25300 1.000 12.65941 103 PHE A N 1
ATOM 1577 C CA . PHE A 1 103 ? -20.84100 31.02500 -0.92300 1.000 12.70152 103 PHE A CA 1
ATOM 1578 C C . PHE A 1 103 ? -21.57700 30.11500 0.05600 1.000 15.54134 103 PHE A C 1
ATOM 1579 O O . PHE A 1 103 ? -22.47900 29.36900 -0.35100 1.000 16.05982 103 PHE A O 1
ATOM 1596 N N . GLY A 1 104 ? -21.16600 30.11400 1.31900 1.000 11.27504 104 GLY A N 1
ATOM 1597 C CA . GLY A 1 104 ? -21.76700 29.32000 2.36200 1.000 13.88588 104 GLY A CA 1
ATOM 1598 C C . GLY A 1 104 ? -22.66100 30.09100 3.30500 1.000 15.28604 104 GLY A C 1
ATOM 1599 O O . GLY A 1 104 ? -23.13600 29.50600 4.28100 1.000 18.45748 104 GLY A O 1
ATOM 1603 N N . MET A 1 105 ? -22.90200 31.37900 3.05300 1.000 15.86769 105 MET A N 1
ATOM 1604 C CA . MET A 1 105 ? -23.76500 32.17400 3.90600 1.000 16.05719 105 MET A CA 1
ATOM 1605 C C . MET A 1 105 ? -25.21900 31.95700 3.49600 1.000 15.39132 105 MET A C 1
ATOM 1606 O O . MET A 1 105 ? -25.64000 32.41100 2.43100 1.000 16.54146 105 MET A O 1
ATOM 1620 N N . ALA A 1 106 ? -25.99100 31.24300 4.33100 1.000 21.25255 106 ALA A N 1
ATOM 1621 C CA . ALA A 1 106 ? -27.38500 30.97100 3.99000 1.000 24.99773 106 ALA A CA 1
ATOM 1622 C C . ALA A 1 106 ? -28.19500 32.25100 3.86700 1.000 24.11868 106 ALA A C 1
ATOM 1623 O O . ALA A 1 106 ? -29.23000 32.26000 3.19000 1.000 27.89282 106 ALA A O 1
ATOM 1630 N N . SER A 1 107 ? -27.74800 33.32300 4.51600 1.000 21.07358 107 SER A N 1
ATOM 1631 C CA . SER A 1 107 ? -28.40300 34.62100 4.41900 1.000 29.87727 107 SER A CA 1
ATOM 1632 C C . SER A 1 107 ? -28.17400 35.31000 3.08400 1.000 28.70871 107 SER A C 1
ATOM 1633 O O . SER A 1 107 ? -28.78300 36.35500 2.83900 1.000 25.59254 107 SER A O 1
ATOM 1641 N N . VAL A 1 108 ? -27.34000 34.75000 2.21700 1.000 18.41010 108 VAL A N 1
ATOM 1642 C CA . VAL A 1 108 ? -27.05700 35.32200 0.90600 1.000 13.22001 108 VAL A CA 1
ATOM 1643 C C . VAL A 1 108 ? -27.56300 34.30200 -0.11400 1.000 15.58608 108 VAL A C 1
ATOM 1644 O O . VAL A 1 108 ? -26.92600 33.26800 -0.33500 1.000 20.37350 108 VAL A O 1
ATOM 1657 N N . LYS A 1 109 ? -28.71300 34.57300 -0.72400 1.000 16.90203 109 LYS A N 1
ATOM 1658 C CA . LYS A 1 109 ? -29.39900 33.59000 -1.56800 1.000 18.95490 109 LYS A CA 1
ATOM 1659 C C . LYS A 1 109 ? -28.90200 33.58900 -3.00800 1.000 18.09954 109 LYS A C 1
ATOM 1660 O O . LYS A 1 109 ? -29.07300 32.58500 -3.71400 1.000 18.26798 109 LYS A O 1
ATOM 1679 N N . VAL A 1 110 ? -28.34300 34.70200 -3.45700 1.000 15.12023 110 VAL A N 1
ATOM 1680 C CA . VAL A 1 110 ? -27.67100 34.82500 -4.73800 1.000 15.93349 110 VAL A CA 1
ATOM 1681 C C . VAL A 1 110 ? -26.31200 35.43500 -4.43600 1.000 14.22539 110 VAL A C 1
ATOM 1682 O O . VAL A 1 110 ? -26.22600 36.43000 -3.70700 1.000 14.00168 110 VAL A O 1
ATOM 1695 N N . CYS A 1 111 ? -25.25800 34.84300 -4.98100 1.000 13.49109 111 CYS A N 1
ATOM 1696 C CA . CYS A 1 111 ? -23.90400 35.32800 -4.74000 1.000 13.61742 111 CYS A CA 1
ATOM 1697 C C . CYS A 1 111 ? -23.02200 34.85000 -5.88300 1.000 12.26989 111 CYS A C 1
ATOM 1698 O O . CYS A 1 111 ? -22.40000 33.78600 -5.78800 1.000 12.68310 111 CYS A O 1
ATOM 1706 N N . LYS A 1 112 ? -23.01700 35.58800 -6.99200 1.000 14.10169 112 LYS A N 1
ATOM 1707 C CA . LYS A 1 112 ? -22.34100 35.17900 -8.21600 1.000 13.03841 112 LYS A CA 1
ATOM 1708 C C . LYS A 1 112 ? -21.36100 36.26500 -8.63600 1.000 13.11999 112 LYS A C 1
ATOM 1709 O O . LYS A 1 112 ? -21.76400 37.40300 -8.90100 1.000 12.59625 112 LYS A O 1
ATOM 1728 N N . ILE A 1 113 ? -20.07700 35.91500 -8.68600 1.000 12.33832 113 ILE A N 1
ATOM 1729 C CA . ILE A 1 113 ? -19.04400 36.84500 -9.13300 1.000 12.37780 113 ILE A CA 1
ATOM 1730 C C . ILE A 1 113 ? -19.13500 36.89100 -10.65200 1.000 11.89353 113 ILE A C 1
ATOM 1731 O O . ILE A 1 113 ? -18.87500 35.89300 -11.33200 1.000 13.55162 113 ILE A O 1
ATOM 1747 N N . LEU A 1 114 ? -19.49100 38.06200 -11.18700 1.000 11.67772 114 LEU A N 1
ATOM 1748 C CA . LEU A 1 114 ? -19.69300 38.22800 -12.62000 1.000 14.72545 114 LEU A CA 1
ATOM 1749 C C . LEU A 1 114 ? -18.45800 38.73600 -13.34600 1.000 12.74100 114 LEU A C 1
ATOM 1750 O O . LEU A 1 114 ? -18.32400 38.48500 -14.54600 1.000 13.05683 114 LEU A O 1
ATOM 1766 N N . ASP A 1 115 ? -17.56600 39.45500 -12.66900 1.000 12.42781 115 ASP A N 1
ATOM 1767 C CA . ASP A 1 115 ? -16.38200 40.01100 -13.31100 1.000 12.01723 115 ASP A CA 1
ATOM 1768 C C . ASP A 1 115 ? -15.40800 40.42400 -12.21800 1.000 12.93050 115 ASP A C 1
ATOM 1769 O O . ASP A 1 115 ? -15.80500 40.66000 -11.07500 1.000 14.03326 115 ASP A O 1
ATOM 1778 N N . VAL A 1 116 ? -14.11700 40.45800 -12.57800 1.000 11.93301 116 VAL A N 1
ATOM 1779 C CA . VAL A 1 116 ? -13.05500 40.93700 -11.69700 1.000 13.54110 116 VAL A CA 1
ATOM 1780 C C . VAL A 1 116 ? -12.08900 41.76400 -12.53300 1.000 15.87822 116 VAL A C 1
ATOM 1781 O O . VAL A 1 116 ? -11.98900 41.60500 -13.75400 1.000 16.18878 116 VAL A O 1
ATOM 1794 N N . TYR A 1 117 ? -11.38400 42.67000 -11.86300 1.000 14.26750 117 TYR A N 1
ATOM 1795 C CA . TYR A 1 117 ? -10.43800 43.54700 -12.52200 1.000 13.80692 117 TYR A CA 1
ATOM 1796 C C . TYR A 1 117 ? -9.10400 43.50700 -11.79100 1.000 13.22790 117 TYR A C 1
ATOM 1797 O O . TYR A 1 117 ? -9.06300 43.72100 -10.57500 1.000 14.61491 117 TYR A O 1
ATOM 1815 N N . PHE A 1 118 ? -8.02000 43.26600 -12.53800 1.000 13.08841 118 PHE A N 1
ATOM 1816 C CA . PHE A 1 118 ? -6.66100 43.27400 -12.01300 1.000 13.60689 118 PHE A CA 1
ATOM 1817 C C . PHE A 1 118 ? -5.94100 44.54900 -12.45600 1.000 14.24644 118 PHE A C 1
ATOM 1818 O O . PHE A 1 118 ? -5.62200 44.68200 -13.65300 1.000 13.69638 118 PHE A O 1
ATOM 1835 N N . PRO A 1 119 ? -5.63400 45.48900 -11.56000 1.000 14.79651 119 PRO A N 1
ATOM 1836 C CA . PRO A 1 119 ? -4.86400 46.66200 -11.96400 1.000 13.34897 119 PRO A CA 1
ATOM 1837 C C . PRO A 1 119 ? -3.44300 46.27800 -12.33200 1.000 14.19118 119 PRO A C 1
ATOM 1838 O O . PRO A 1 119 ? -2.93800 45.21800 -11.91000 1.000 14.67544 119 PRO A O 1
ATOM 1849 N N . PRO A 1 120 ? -2.76500 47.13700 -13.09500 1.000 14.92811 120 PRO A N 1
ATOM 1850 C CA . PRO A 1 120 ? -1.41100 46.79700 -13.55400 1.000 16.65989 120 PRO A CA 1
ATOM 1851 C C . PRO A 1 120 ? -0.47400 46.46100 -12.41700 1.000 17.38366 120 PRO A C 1
ATOM 1852 O O . PRO A 1 120 ? 0.31600 45.52800 -12.53600 1.000 15.39921 120 PRO A O 1
ATOM 1863 N N . GLN A 1 121 ? -0.52600 47.22500 -11.32500 1.000 15.56502 121 GLN A N 1
ATOM 1864 C CA . GLN A 1 121 ? 0.33800 46.96700 -10.17800 1.000 16.85728 121 GLN A CA 1
ATOM 1865 C C . GLN A 1 121 ? 0.11800 45.57300 -9.60700 1.000 19.24968 121 GLN A C 1
ATOM 1866 O O . GLN A 1 121 ? 1.04600 44.95300 -9.07300 1.000 18.91016 121 GLN A O 1
ATOM 1880 N N . MET A 1 122 ? -1.10800 45.07300 -9.68100 1.000 12.74363 122 MET A N 1
ATOM 1881 C CA . MET A 1 122 ? -1.38500 43.74000 -9.16000 1.000 13.44372 122 MET A CA 1
ATOM 1882 C C . MET A 1 122 ? -0.84900 42.66500 -10.08600 1.000 15.74136 122 MET A C 1
ATOM 1883 O O . MET A 1 122 ? -0.31900 41.64800 -9.61700 1.000 16.14404 122 MET A O 1
ATOM 1897 N N . LEU A 1 123 ? -0.92000 42.89500 -11.40400 1.000 15.58871 123 LEU A N 1
ATOM 1898 C CA . LEU A 1 123 ? -0.43800 41.89500 -12.35400 1.000 15.15971 123 LEU A CA 1
ATOM 1899 C C . LEU A 1 123 ? 1.04200 41.58800 -12.15400 1.000 17.32576 123 LEU A C 1
ATOM 1900 O O . LEU A 1 123 ? 1.48200 40.46200 -12.43400 1.000 18.94174 123 LEU A O 1
ATOM 1916 N N . VAL A 1 124 ? 1.80800 42.56100 -11.65700 1.000 16.59409 124 VAL A N 1
ATOM 1917 C CA . VAL A 1 124 ? 3.23100 42.38300 -11.38400 1.000 16.86518 124 VAL A CA 1
ATOM 1918 C C . VAL A 1 124 ? 3.46000 41.20000 -10.46500 1.000 17.81266 124 VAL A C 1
ATOM 1919 O O . VAL A 1 124 ? 4.50900 40.54500 -10.52500 1.000 17.11521 124 VAL A O 1
ATOM 1932 N N . GLN A 1 125 ? 2.49800 40.92700 -9.58400 1.000 13.75954 125 GLN A N 1
ATOM 1933 C CA . GLN A 1 125 ? 2.69900 40.00200 -8.48200 1.000 17.05994 125 GLN A CA 1
ATOM 1934 C C . GLN A 1 125 ? 2.39100 38.55700 -8.83300 1.000 15.21498 125 GLN A C 1
ATOM 1935 O O . GLN A 1 125 ? 2.64700 37.68000 -7.99700 1.000 16.23879 125 GLN A O 1
ATOM 1949 N N . TYR A 1 126 ? 1.85200 38.28400 -10.02600 1.000 13.77797 126 TYR A N 1
ATOM 1950 C CA . TYR A 1 126 ? 1.38500 36.96000 -10.43000 1.000 15.25183 126 TYR A CA 1
ATOM 1951 C C . TYR A 1 126 ? 2.15400 36.51400 -11.66500 1.000 18.97859 126 TYR A C 1
ATOM 1952 O O . TYR A 1 126 ? 2.66600 37.32700 -12.43400 1.000 16.38618 126 TYR A O 1
ATOM 1970 N N . ASP A 1 127 ? 2.25300 35.20300 -11.82900 1.000 13.94904 127 ASP A N 1
ATOM 1971 C CA . ASP A 1 127 ? 3.10100 34.65000 -12.87000 1.000 13.57794 127 ASP A CA 1
ATOM 1972 C C . ASP A 1 127 ? 2.59900 34.99000 -14.27400 1.000 14.37014 127 ASP A C 1
ATOM 1973 O O . ASP A 1 127 ? 3.38900 35.36600 -15.14700 1.000 16.41776 127 ASP A O 1
ATOM 1982 N N . GLY A 1 128 ? 1.30300 34.80900 -14.52500 1.000 13.59110 128 GLY A N 1
ATOM 1983 C CA . GLY A 1 128 ? 0.80400 34.71200 -15.87700 1.000 14.05168 128 GLY A CA 1
ATOM 1984 C C . GLY A 1 128 ? 1.39900 33.50900 -16.58200 1.000 17.17838 128 GLY A C 1
ATOM 1985 O O . GLY A 1 128 ? 2.25000 32.80100 -16.03600 1.000 14.61491 128 GLY A O 1
ATOM 1989 N N . PRO A 1 129 ? 0.97000 33.24600 -17.81200 1.000 13.48846 129 PRO A N 1
ATOM 1990 C CA . PRO A 1 129 ? 1.52800 32.10600 -18.54400 1.000 13.95957 129 PRO A CA 1
ATOM 1991 C C . PRO A 1 129 ? 2.98300 32.32600 -18.92300 1.000 13.76481 129 PRO A C 1
ATOM 1992 O O . PRO A 1 129 ? 3.48700 33.45000 -18.98300 1.000 15.19130 129 PRO A O 1
ATOM 2003 N N . GLU A 1 130 ? 3.66300 31.21500 -19.18800 1.000 14.90968 130 GLU A N 1
ATOM 2004 C CA . GLU A 1 130 ? 5.03300 31.25500 -19.68700 1.000 13.29633 130 GLU A CA 1
ATOM 2005 C C . GLU A 1 130 ? 5.20100 30.52300 -21.00600 1.000 18.82857 130 GLU A C 1
ATOM 2006 O O . GLU A 1 130 ? 5.88600 31.02200 -21.90000 1.000 23.55546 130 GLU A O 1
ATOM 2018 N N . TYR A 1 131 ? 4.60100 29.34900 -21.14800 1.000 13.08841 131 TYR A N 1
ATOM 2019 C CA . TYR A 1 131 ? 4.64100 28.57400 -22.37700 1.000 14.77546 131 TYR A CA 1
ATOM 2020 C C . TYR A 1 131 ? 3.28900 28.72100 -23.04900 1.000 14.92021 131 TYR A C 1
ATOM 2021 O O . TYR A 1 131 ? 2.25300 28.52000 -22.40300 1.000 16.00455 131 TYR A O 1
ATOM 2039 N N . THR A 1 132 ? 3.29000 29.13400 -24.31300 1.000 14.76756 132 THR A N 1
ATOM 2040 C CA . THR A 1 132 ? 2.04000 29.49200 -24.96100 1.000 13.16474 132 THR A CA 1
ATOM 2041 C C . THR A 1 132 ? 1.78600 28.67100 -26.21700 1.000 13.02788 132 THR A C 1
ATOM 2042 O O . THR A 1 132 ? 2.63000 27.89300 -26.68400 1.000 14.19644 132 THR A O 1
ATOM 2053 N N . ILE A 1 133 ? 0.61400 28.93100 -26.80700 1.000 13.53847 133 ILE A N 1
ATOM 2054 C CA . ILE A 1 133 ? 0.28100 28.33600 -28.09700 1.000 17.69423 133 ILE A CA 1
ATOM 2055 C C . ILE A 1 133 ? 1.33200 28.68900 -29.13800 1.000 14.13327 133 ILE A C 1
ATOM 2056 O O . ILE A 1 133 ? 1.60500 27.88700 -30.04600 1.000 14.22013 133 ILE A O 1
ATOM 2072 N N . ASP A 1 134 ? 1.97500 29.86600 -29.01500 1.000 16.32827 134 ASP A N 1
ATOM 2073 C CA . ASP A 1 134 ? 3.02600 30.22200 -29.97100 1.000 16.45197 134 ASP A CA 1
ATOM 2074 C C . ASP A 1 134 ? 4.22600 29.28800 -29.83100 1.000 17.15469 134 ASP A C 1
ATOM 2075 O O . ASP A 1 134 ? 4.85900 28.91700 -30.82700 1.000 17.76792 134 ASP A O 1
ATOM 2084 N N . ASP A 1 135 ? 4.56700 28.92000 -28.59700 1.000 16.06772 135 ASP A N 1
ATOM 2085 C CA . ASP A 1 135 ? 5.64800 27.96400 -28.37600 1.000 15.95191 135 ASP A CA 1
ATOM 2086 C C . ASP A 1 135 ? 5.27200 26.59100 -28.91000 1.000 15.82032 135 ASP A C 1
ATOM 2087 O O . ASP A 1 135 ? 6.10700 25.89800 -29.51200 1.000 17.64685 135 ASP A O 1
ATOM 2096 N N . MET A 1 136 ? 4.00900 26.19800 -28.74800 1.000 15.67556 136 MET A N 1
ATOM 2097 C CA . MET A 1 136 ? 3.61500 24.88300 -29.24700 1.000 16.45724 136 MET A CA 1
ATOM 2098 C C . MET A 1 136 ? 3.63100 24.86000 -30.76500 1.000 16.73885 136 MET A C 1
ATOM 2099 O O . MET A 1 136 ? 4.07100 23.87600 -31.36800 1.000 16.28090 136 MET A O 1
ATOM 2113 N N . ARG A 1 137 ? 3.17000 25.93900 -31.40100 1.000 15.24920 137 ARG A N 1
ATOM 2114 C CA . ARG A 1 137 ? 3.25900 26.00800 -32.85600 1.000 14.47805 137 ARG A CA 1
ATOM 2115 C C . ARG A 1 137 ? 4.70200 25.87900 -33.31900 1.000 16.86518 137 ARG A C 1
ATOM 2116 O O . ARG A 1 137 ? 4.98300 25.25000 -34.35400 1.000 17.30734 137 ARG A O 1
ATOM 2137 N N . LYS A 1 138 ? 5.62500 26.52000 -32.59900 1.000 18.82857 138 LYS A N 1
ATOM 2138 C CA . LYS A 1 138 ? 7.02800 26.44600 -32.98700 1.000 16.83886 138 LYS A CA 1
ATOM 2139 C C . LYS A 1 138 ? 7.53500 25.01000 -32.90500 1.000 18.20481 138 LYS A C 1
ATOM 2140 O O . LYS A 1 138 ? 8.23900 24.53400 -33.80700 1.000 18.09954 138 LYS A O 1
ATOM 2159 N N . TYR A 1 139 ? 7.15000 24.28600 -31.85600 1.000 18.47327 139 TYR A N 1
ATOM 2160 C CA . TYR A 1 139 ? 7.57900 22.90100 -31.75600 1.000 18.05743 139 TYR A CA 1
ATOM 2161 C C . TYR A 1 139 ? 6.97300 22.07000 -32.87900 1.000 17.35998 139 TYR A C 1
ATOM 2162 O O . TYR A 1 139 ? 7.64400 21.19700 -33.44400 1.000 19.13124 139 TYR A O 1
ATOM 2180 N N . LEU A 1 140 ? 5.69800 22.33200 -33.20300 1.000 18.68645 140 LEU A N 1
ATOM 2181 C CA . LEU A 1 140 ? 5.01400 21.65800 -34.29800 1.000 17.26260 140 LEU A CA 1
ATOM 2182 C C . LEU A 1 140 ? 5.49000 22.12500 -35.66200 1.000 18.64960 140 LEU A C 1
ATOM 2183 O O . LEU A 1 140 ? 5.14300 21.50000 -36.66700 1.000 21.37098 140 LEU A O 1
ATOM 2199 N N . ASN A 1 141 ? 6.26500 23.20600 -35.71700 1.000 17.24417 141 ASN A N 1
ATOM 2200 C CA . ASN A 1 141 ? 6.76200 23.76800 -36.97200 1.000 19.78132 141 ASN A CA 1
ATOM 2201 C C . ASN A 1 141 ? 5.60800 24.15700 -37.88900 1.000 19.48918 141 ASN A C 1
ATOM 2202 O O . ASN A 1 141 ? 5.61000 23.87800 -39.09300 1.000 22.02106 141 ASN A O 1
ATOM 2213 N N . ILE A 1 142 ? 4.61200 24.82100 -37.30800 1.000 19.17335 142 ILE A N 1
ATOM 2214 C CA . ILE A 1 142 ? 3.50900 25.38000 -38.07300 1.000 22.91591 142 ILE A CA 1
ATOM 2215 C C . ILE A 1 142 ? 3.35800 26.84900 -37.71600 1.000 21.68681 142 ILE A C 1
ATOM 2216 O O . ILE A 1 142 ? 3.81400 27.31400 -36.66900 1.000 21.58153 142 ILE A O 1
ATOM 2232 N N . GLN A 1 143 ? 2.72500 27.58600 -38.62000 1.000 21.37362 143 GLN A N 1
ATOM 2233 C CA . GLN A 1 143 ? 2.45200 28.99800 -38.41300 1.000 22.63956 143 GLN A CA 1
ATOM 2234 C C . GLN A 1 143 ? 0.98200 29.27000 -38.69200 1.000 22.07896 143 GLN A C 1
ATOM 2235 O O . GLN A 1 143 ? 0.37200 28.62400 -39.54700 1.000 23.81865 143 GLN A O 1
ATOM 2249 N N . GLU A 1 144 ? 0.42700 30.19300 -37.91900 1.000 22.65008 144 GLU A N 1
ATOM 2250 C CA . GLU A 1 144 ? -0.88000 30.79600 -38.12100 1.000 23.36596 144 GLU A CA 1
ATOM 2251 C C . GLU A 1 144 ? -2.06300 29.89700 -37.79400 1.000 19.45233 144 GLU A C 1
ATOM 2252 O O . GLU A 1 144 ? -2.95400 30.30600 -37.04300 1.000 19.52076 144 GLU A O 1
ATOM 2264 N N . ARG A 1 145 ? -2.09500 28.67900 -38.33000 1.000 18.40221 145 ARG A N 1
ATOM 2265 C CA . ARG A 1 145 ? -3.33100 27.91600 -38.28700 1.000 14.50700 145 ARG A CA 1
ATOM 2266 C C . ARG A 1 145 ? -3.61700 27.39400 -36.88100 1.000 19.44444 145 ARG A C 1
ATOM 2267 O O . ARG A 1 145 ? -2.72700 27.33800 -36.02500 1.000 17.55210 145 ARG A O 1
ATOM 2288 N N . PRO A 1 146 ? -4.86400 27.01100 -36.61300 1.000 15.77821 146 PRO A N 1
ATOM 2289 C CA . PRO A 1 146 ? -5.17300 26.41000 -35.31200 1.000 13.42266 146 PRO A CA 1
ATOM 2290 C C . PRO A 1 146 ? -4.42100 25.10000 -35.15300 1.000 15.51765 146 PRO A C 1
ATOM 2291 O O . PRO A 1 146 ? -3.94400 24.50300 -36.12100 1.000 15.64135 146 PRO A O 1
ATOM 2302 N N . ILE A 1 147 ? -4.29300 24.66800 -33.91000 1.000 16.46513 147 ILE A N 1
ATOM 2303 C CA . ILE A 1 147 ? -3.73600 23.35500 -33.60600 1.000 16.36775 147 ILE A CA 1
ATOM 2304 C C . ILE A 1 147 ? -4.90600 22.39300 -33.52800 1.000 13.27264 147 ILE A C 1
ATOM 2305 O O . ILE A 1 147 ? -5.81900 22.57500 -32.71400 1.000 14.66755 147 ILE A O 1
ATOM 2321 N N . PHE A 1 148 ? -4.89000 21.36700 -34.37800 1.000 15.23341 148 PHE A N 1
ATOM 2322 C CA . PHE A 1 148 ? -6.01300 20.45000 -34.48000 1.000 14.24644 148 PHE A CA 1
ATOM 2323 C C . PHE A 1 148 ? -5.71800 19.19700 -33.65900 1.000 15.10444 148 PHE A C 1
ATOM 2324 O O . PHE A 1 148 ? -4.76800 18.45800 -33.94900 1.000 15.08076 148 PHE A O 1
ATOM 2341 N N . GLY A 1 149 ? -6.54600 18.96100 -32.64600 1.000 14.37014 149 GLY A N 1
ATOM 2342 C CA . GLY A 1 149 ? -6.32200 17.88900 -31.69900 1.000 13.06999 149 GLY A CA 1
ATOM 2343 C C . GLY A 1 149 ? -7.54400 17.00600 -31.54900 1.000 15.00180 149 GLY A C 1
ATOM 2344 O O . GLY A 1 149 ? -8.58400 17.21500 -32.17700 1.000 16.21247 149 GLY A O 1
ATOM 2348 N N . SER A 1 150 ? -7.39500 16.02000 -30.67400 1.000 13.42266 150 SER A N 1
ATOM 2349 C CA . SER A 1 150 ? -8.40600 14.99000 -30.55800 1.000 14.05168 150 SER A CA 1
ATOM 2350 C C . SER A 1 150 ? -8.45700 14.49400 -29.12600 1.000 13.77797 150 SER A C 1
ATOM 2351 O O . SER A 1 150 ? -7.45200 14.52200 -28.40700 1.000 14.68071 150 SER A O 1
ATOM 2359 N N . ILE A 1 151 ? -9.65200 14.07800 -28.72200 1.000 15.14918 151 ILE A N 1
ATOM 2360 C CA . ILE A 1 151 ? -9.84400 13.17400 -27.59300 1.000 13.88588 151 ILE A CA 1
ATOM 2361 C C . ILE A 1 151 ? -9.99500 11.76900 -28.15100 1.000 18.38378 151 ILE A C 1
ATOM 2362 O O . ILE A 1 151 ? -10.49800 11.57200 -29.26500 1.000 18.12586 151 ILE A O 1
ATOM 2378 N N . ILE A 1 152 ? -9.60800 10.79300 -27.37400 1.000 14.65702 152 ILE A N 1
ATOM 2379 C CA . ILE A 1 152 ? -9.71300 9.38900 -27.75800 1.000 16.69147 152 ILE A CA 1
ATOM 2380 C C . ILE A 1 152 ? -11.03800 8.83400 -27.24500 1.000 15.81505 152 ILE A C 1
ATOM 2381 O O . ILE A 1 152 ? -11.51500 9.20500 -26.16400 1.000 16.56778 152 ILE A O 1
ATOM 2397 N N . LYS A 1 153 ? -11.66000 7.97300 -28.05200 1.000 17.22575 153 LYS A N 1
ATOM 2398 C CA . LYS A 1 153 ? -12.91600 7.32800 -27.70500 1.000 14.88863 153 LYS A CA 1
ATOM 2399 C C . LYS A 1 153 ? -12.76600 5.82500 -27.89100 1.000 16.87308 153 LYS A C 1
ATOM 2400 O O . LYS A 1 153 ? -12.13900 5.38200 -28.85800 1.000 20.63142 153 LYS A O 1
ATOM 2419 N N . PRO A 1 154 ? -13.28900 5.02000 -26.96700 1.000 15.47291 154 PRO A N 1
ATOM 2420 C CA . PRO A 1 154 ? -13.91300 5.39500 -25.68100 1.000 16.35986 154 PRO A CA 1
ATOM 2421 C C . PRO A 1 154 ? -12.87400 6.09100 -24.81400 1.000 17.61264 154 PRO A C 1
ATOM 2422 O O . PRO A 1 154 ? -11.68800 5.77400 -24.90600 1.000 16.21247 154 PRO A O 1
ATOM 2433 N N . LYS A 1 155 ? -13.30600 7.06700 -24.01300 1.000 14.95969 155 LYS A N 1
ATOM 2434 C CA . LYS A 1 155 ? -12.36300 7.91700 -23.30100 1.000 13.32002 155 LYS A CA 1
ATOM 2435 C C . LYS A 1 155 ? -11.63800 7.16300 -22.20000 1.000 14.59386 155 LYS A C 1
ATOM 2436 O O . LYS A 1 155 ? -10.49300 7.49900 -21.87900 1.000 15.18866 155 LYS A O 1
ATOM 2455 N N . ILE A 1 156 ? -12.28000 6.16000 -21.60900 1.000 15.40711 156 ILE A N 1
ATOM 2456 C CA . ILE A 1 156 ? -11.65900 5.28100 -20.62000 1.000 13.46477 156 ILE A CA 1
ATOM 2457 C C . ILE A 1 156 ? -12.00100 3.84500 -20.99300 1.000 17.40735 156 ILE A C 1
ATOM 2458 O O . ILE A 1 156 ? -13.15000 3.53800 -21.31900 1.000 16.29932 156 ILE A O 1
ATOM 2474 N N . GLY A 1 157 ? -11.00600 2.96500 -20.94000 1.000 14.73335 157 GLY A N 1
ATOM 2475 C CA . GLY A 1 157 ? -11.23000 1.54500 -21.14800 1.000 17.65738 157 GLY A CA 1
ATOM 2476 C C . GLY A 1 157 ? -10.26200 0.90600 -22.12300 1.000 18.49432 157 GLY A C 1
ATOM 2477 O O . GLY A 1 157 ? -10.09300 -0.31700 -22.12900 1.000 19.28389 157 GLY A O 1
ATOM 2481 N N . LEU A 1 158 ? -9.63800 1.71200 -22.97500 1.000 16.67042 158 LEU A N 1
ATOM 2482 C CA . LEU A 1 158 ? -8.63700 1.19000 -23.89000 1.000 16.10719 158 LEU A CA 1
ATOM 2483 C C . LEU A 1 158 ? -7.37300 0.81600 -23.12400 1.000 15.66240 158 LEU A C 1
ATOM 2484 O O . LEU A 1 158 ? -7.01100 1.46600 -22.13800 1.000 15.87559 158 LEU A O 1
ATOM 2500 N N . THR A 1 159 ? -6.71000 -0.25100 -23.57700 1.000 17.61001 159 THR A N 1
ATOM 2501 C CA . THR A 1 159 ? -5.38900 -0.58400 -23.06000 1.000 16.98888 159 THR A CA 1
ATOM 2502 C C . THR A 1 159 ? -4.37800 0.47500 -23.50100 1.000 18.24692 159 THR A C 1
ATOM 2503 O O . THR A 1 159 ? -4.63600 1.29900 -24.39100 1.000 16.69937 159 THR A O 1
ATOM 2514 N N . SER A 1 160 ? -3.19000 0.43200 -22.89800 1.000 14.90705 160 SER A N 1
ATOM 2515 C CA . SER A 1 160 ? -2.16600 1.40100 -23.27800 1.000 18.45221 160 SER A CA 1
ATOM 2516 C C . SER A 1 160 ? -1.85200 1.30100 -24.76900 1.000 19.88923 160 SER A C 1
ATOM 2517 O O . SER A 1 160 ? -1.74400 2.32300 -25.45600 1.000 17.50736 160 SER A O 1
ATOM 2525 N N . SER A 1 161 ? -1.75200 0.07800 -25.30200 1.000 17.48631 161 SER A N 1
ATOM 2526 C CA . SER A 1 161 ? -1.42900 -0.07000 -26.71900 1.000 15.59661 161 SER A CA 1
ATOM 2527 C C . SER A 1 161 ? -2.59600 0.37300 -27.60100 1.000 17.58106 161 SER A C 1
ATOM 2528 O O . SER A 1 161 ? -2.38100 1.01200 -28.64400 1.000 19.58656 161 SER A O 1
ATOM 2536 N N . GLU A 1 162 ? -3.83800 0.04200 -27.21600 1.000 18.04953 162 GLU A N 1
ATOM 2537 C CA . GLU A 1 162 ? -4.99000 0.50200 -27.99200 1.000 17.03099 162 GLU A CA 1
ATOM 2538 C C . GLU A 1 162 ? -5.08100 2.02600 -27.99700 1.000 16.13351 162 GLU A C 1
ATOM 2539 O O . GLU A 1 162 ? -5.35900 2.64900 -29.03400 1.000 17.73897 162 GLU A O 1
ATOM 2551 N N . TYR A 1 163 ? -4.89000 2.63900 -26.82800 1.000 17.06257 163 TYR A N 1
ATOM 2552 C CA . TYR A 1 163 ? -4.93600 4.09200 -26.73000 1.000 17.47052 163 TYR A CA 1
ATOM 2553 C C . TYR A 1 163 ? -3.87400 4.72600 -27.62900 1.000 17.96531 163 TYR A C 1
ATOM 2554 O O . TYR A 1 163 ? -4.16000 5.65200 -28.40600 1.000 17.34682 163 TYR A O 1
ATOM 2572 N N . ALA A 1 164 ? -2.63800 4.23800 -27.53600 1.000 16.26774 164 ALA A N 1
ATOM 2573 C CA . ALA A 1 164 ? -1.55400 4.80600 -28.32400 1.000 17.59421 164 ALA A CA 1
ATOM 2574 C C . ALA A 1 164 ? -1.78500 4.61900 -29.81300 1.000 20.24716 164 ALA A C 1
ATOM 2575 O O . ALA A 1 164 ? -1.35000 5.45000 -30.62000 1.000 17.20206 164 ALA A O 1
ATOM 2582 N N . GLU A 1 165 ? -2.42800 3.51800 -30.20200 1.000 17.81529 165 GLU A N 1
ATOM 2583 C CA . GLU A 1 165 ? -2.60900 3.26800 -31.62600 1.000 19.02860 165 GLU A CA 1
ATOM 2584 C C . GLU A 1 165 ? -3.58300 4.26600 -32.22600 1.000 15.44396 165 GLU A C 1
ATOM 2585 O O . GLU A 1 165 ? -3.40700 4.69000 -33.37500 1.000 17.94689 165 GLU A O 1
ATOM 2597 N N . LEU A 1 166 ? -4.61900 4.66100 -31.47300 1.000 17.76529 166 LEU A N 1
ATOM 2598 C CA . LEU A 1 166 ? -5.51900 5.69600 -31.98600 1.000 15.18866 166 LEU A CA 1
ATOM 2599 C C . LEU A 1 166 ? -4.82800 7.05900 -32.02300 1.000 16.55198 166 LEU A C 1
ATOM 2600 O O . LEU A 1 166 ? -5.09000 7.85800 -32.92900 1.000 17.95478 166 LEU A O 1
ATOM 2616 N N . CYS A 1 167 ? -3.93100 7.32800 -31.06900 1.000 16.52303 167 CYS A N 1
ATOM 2617 C CA . CYS A 1 167 ? -3.07500 8.50300 -31.19000 1.000 14.93337 167 CYS A CA 1
ATOM 2618 C C . CYS A 1 167 ? -2.26500 8.43200 -32.48000 1.000 16.18878 167 CYS A C 1
ATOM 2619 O O . CYS A 1 167 ? -2.17700 9.40000 -33.24200 1.000 17.18364 167 CYS A O 1
ATOM 2627 N N . TYR A 1 168 ? -1.65100 7.28100 -32.73400 1.000 15.50975 168 TYR A N 1
ATOM 2628 C CA . TYR A 1 168 ? -0.89100 7.10300 -33.95800 1.000 15.77558 168 TYR A CA 1
ATOM 2629 C C . TYR A 1 168 ? -1.75400 7.40200 -35.18200 1.000 18.32851 168 TYR A C 1
ATOM 2630 O O . TYR A 1 168 ? -1.31400 8.09600 -36.10900 1.000 18.62065 168 TYR A O 1
ATOM 2648 N N . ASP A 1 169 ? -2.98600 6.88000 -35.20200 1.000 16.55462 169 ASP A N 1
ATOM 2649 C CA . ASP A 1 169 ? -3.85100 7.07700 -36.36500 1.000 18.51275 169 ASP A CA 1
ATOM 2650 C C . ASP A 1 169 ? -4.14800 8.55400 -36.56800 1.000 18.23113 169 ASP A C 1
ATOM 2651 O O . ASP A 1 169 ? -4.09900 9.06200 -37.69500 1.000 17.90478 169 ASP A O 1
ATOM 2660 N N . PHE A 1 170 ? -4.51300 9.24500 -35.49300 1.000 16.52567 170 PHE A N 1
ATOM 2661 C CA . PHE A 1 170 ? -4.88100 10.65500 -35.61000 1.000 15.69399 170 PHE A CA 1
ATOM 2662 C C . PHE A 1 170 ? -3.69000 11.49800 -36.05800 1.000 15.13866 170 PHE A C 1
ATOM 2663 O O . PHE A 1 170 ? -3.79900 12.31500 -36.97800 1.000 15.72557 170 PHE A O 1
ATOM 2680 N N . TRP A 1 171 ? -2.53900 11.32600 -35.40400 1.000 15.58345 171 TRP A N 1
ATOM 2681 C CA . TRP A 1 171 ? -1.35300 12.07200 -35.80100 1.000 17.78108 171 TRP A CA 1
ATOM 2682 C C . TRP A 1 171 ? -0.94100 11.72500 -37.22700 1.000 18.86805 171 TRP A C 1
ATOM 2683 O O . TRP A 1 171 ? -0.48200 12.58800 -37.98200 1.000 17.82319 171 TRP A O 1
ATOM 2704 N N . SER A 1 172 ? -1.07300 10.44900 -37.59900 1.000 15.53344 172 SER A N 1
ATOM 2705 C CA . SER A 1 172 ? -0.69400 10.00400 -38.93300 1.000 18.92859 172 SER A CA 1
ATOM 2706 C C . SER A 1 172 ? -1.48800 10.70600 -40.01300 1.000 19.82080 172 SER A C 1
ATOM 2707 O O . SER A 1 172 ? -0.98000 10.91200 -41.12000 1.000 20.59984 172 SER A O 1
ATOM 2715 N N . GLY A 1 173 ? -2.74200 11.02800 -39.73100 1.000 17.74160 173 GLY A N 1
ATOM 2716 C CA . GLY A 1 173 ? -3.55900 11.73900 -40.70000 1.000 19.21809 173 GLY A CA 1
ATOM 2717 C C . GLY A 1 173 ? -3.31400 13.22500 -40.77500 1.000 17.17574 173 GLY A C 1
ATOM 2718 O O . GLY A 1 173 ? -3.97200 13.92800 -41.55800 1.000 19.39180 173 GLY A O 1
ATOM 2722 N N . GLY A 1 174 ? -2.34300 13.70900 -40.00000 1.000 17.45999 174 GLY A N 1
ATOM 2723 C CA . GLY A 1 174 ? -2.00700 15.11200 -39.94700 1.000 18.07059 174 GLY A CA 1
ATOM 2724 C C . GLY A 1 174 ? -2.46400 15.81400 -38.69700 1.000 17.83372 174 GLY A C 1
ATOM 2725 O O . GLY A 1 174 ? -2.16100 17.00400 -38.54100 1.000 18.63645 174 GLY A O 1
ATOM 2729 N N . GLY A 1 175 ? -3.20000 15.13200 -37.81500 1.000 17.67580 175 GLY A N 1
ATOM 2730 C CA . GLY A 1 175 ? -3.56400 15.73400 -36.54800 1.000 18.51011 175 GLY A CA 1
ATOM 2731 C C . GLY A 1 175 ? -2.33100 16.11500 -35.75300 1.000 16.54672 175 GLY A C 1
ATOM 2732 O O . GLY A 1 175 ? -1.27500 15.48000 -35.86700 1.000 16.15720 175 GLY A O 1
ATOM 2736 N N . ASP A 1 176 ? -2.46300 17.17700 -34.94600 1.000 17.10205 176 ASP A N 1
ATOM 2737 C CA . ASP A 1 176 ? -1.30700 17.72000 -34.23000 1.000 15.00443 176 ASP A CA 1
ATOM 2738 C C . ASP A 1 176 ? -1.17600 17.24700 -32.78300 1.000 15.80189 176 ASP A C 1
ATOM 2739 O O . ASP A 1 176 ? -0.05700 17.12400 -32.27700 1.000 15.11234 176 ASP A O 1
ATOM 2748 N N . PHE A 1 177 ? -2.28800 16.99500 -32.09900 1.000 14.70703 177 PHE A N 1
ATOM 2749 C CA . PHE A 1 177 ? -2.36000 17.07200 -30.64500 1.000 15.15445 177 PHE A CA 1
ATOM 2750 C C . PHE A 1 177 ? -3.38300 16.05900 -30.17700 1.000 14.27540 177 PHE A C 1
ATOM 2751 O O . PHE A 1 177 ? -4.45500 15.95200 -30.76900 1.000 16.37038 177 PHE A O 1
ATOM 2768 N N . VAL A 1 178 ? -3.04000 15.30600 -29.13600 1.000 13.43582 178 VAL A N 1
ATOM 2769 C CA . VAL A 1 178 ? -3.99500 14.42800 -28.48300 1.000 12.14093 178 VAL A CA 1
ATOM 2770 C C . VAL A 1 178 ? -3.94300 14.68200 -26.99300 1.000 12.83838 178 VAL A C 1
ATOM 2771 O O . VAL A 1 178 ? -2.84500 14.88100 -26.45400 1.000 14.41752 178 VAL A O 1
ATOM 2806 N N . ASN A 1 180 ? -5.02400 13.10100 -23.13000 1.000 12.98577 180 ASN A N 1
ATOM 2807 C CA . ASN A 1 180 ? -5.63700 12.13100 -22.23300 1.000 14.17538 180 ASN A CA 1
ATOM 2808 C C . ASN A 1 180 ? -7.05100 12.62500 -21.87300 1.000 13.11999 180 ASN A C 1
ATOM 2809 O O . ASN A 1 180 ? -7.28300 13.84800 -21.81200 1.000 12.34095 180 ASN A O 1
ATOM 2820 N N . ASP A 1 181 ? -7.94200 11.70500 -21.50200 1.000 13.14368 181 ASP A N 1
ATOM 2821 C CA . ASP A 1 181 ? -9.18900 12.07100 -20.84200 1.000 11.97512 181 ASP A CA 1
ATOM 2822 C C . ASP A 1 181 ? -8.87000 12.69900 -19.47900 1.000 12.41201 181 ASP A C 1
ATOM 2823 O O . ASP A 1 181 ? -7.87700 12.36700 -18.83900 1.000 11.71456 181 ASP A O 1
ATOM 2832 N N . GLU A 1 182 ? -9.71300 13.63000 -19.04100 1.000 12.04355 182 GLU A N 1
ATOM 2833 C CA . GLU A 1 182 ? -9.40700 14.37600 -17.82700 1.000 10.34071 182 GLU A CA 1
ATOM 2834 C C . GLU A 1 182 ? -9.22800 13.50300 -16.58900 1.000 13.38845 182 GLU A C 1
ATOM 2835 O O . GLU A 1 182 ? -8.48800 13.92300 -15.68300 1.000 14.25434 182 GLU A O 1
ATOM 2847 N N . PRO A 1 183 ? -9.82200 12.31300 -16.48900 1.000 11.63297 183 PRO A N 1
ATOM 2848 C CA . PRO A 1 183 ? -9.51100 11.42500 -15.35000 1.000 10.80919 183 PRO A CA 1
ATOM 2849 C C . PRO A 1 183 ? -8.78600 10.16100 -15.78000 1.000 13.77007 183 PRO A C 1
ATOM 2850 O O . PRO A 1 183 ? -8.74600 9.16900 -15.03800 1.000 12.98050 183 PRO A O 1
ATOM 2861 N N . GLN A 1 184 ? -8.21200 10.18400 -16.97900 1.000 12.68047 184 GLN A N 1
ATOM 2862 C CA . GLN A 1 184 ? -7.33700 9.10000 -17.40600 1.000 11.37242 184 GLN A CA 1
ATOM 2863 C C . GLN A 1 184 ? -6.04400 9.20700 -16.61400 1.000 12.13303 184 GLN A C 1
ATOM 2864 O O . GLN A 1 184 ? -5.38600 10.24900 -16.62900 1.000 13.24896 184 GLN A O 1
ATOM 2878 N N . ALA A 1 185 ? -5.67200 8.13000 -15.93700 1.000 12.89891 185 ALA A N 1
ATOM 2879 C CA . ALA A 1 185 ? -4.55800 8.18000 -14.99700 1.000 12.26726 185 ALA A CA 1
ATOM 2880 C C . ALA A 1 185 ? -3.89600 6.81500 -14.94900 1.000 12.35411 185 ALA A C 1
ATOM 2881 O O . ALA A 1 185 ? -3.52600 6.27200 -15.99600 1.000 14.31751 185 ALA A O 1
ATOM 2888 N N . ASP A 1 186 ? -3.72300 6.27000 -13.75600 1.000 14.14117 186 ASP A N 1
ATOM 2889 C CA . ASP A 1 186 ? -3.04900 4.99000 -13.57400 1.000 12.89102 186 ASP A CA 1
ATOM 2890 C C . ASP A 1 186 ? -4.04500 3.86800 -13.30400 1.000 15.13076 186 ASP A C 1
ATOM 2891 O O . ASP A 1 186 ? -3.90300 3.08200 -12.36000 1.000 15.72294 186 ASP A O 1
ATOM 2900 N N . GLN A 1 187 ? -5.09100 3.78200 -14.11900 1.000 14.97548 187 GLN A N 1
ATOM 2901 C CA . GLN A 1 187 ? -5.97400 2.62500 -14.07100 1.000 15.38869 187 GLN A CA 1
ATOM 2902 C C . GLN A 1 187 ? -5.19800 1.34800 -14.40500 1.000 13.97010 187 GLN A C 1
ATOM 2903 O O . GLN A 1 187 ? -4.31100 1.34000 -15.25900 1.000 15.69925 187 GLN A O 1
ATOM 2917 N N . ASP A 1 188 ? -5.54400 0.25300 -13.73500 1.000 16.88360 188 ASP A N 1
ATOM 2918 C CA . ASP A 1 188 ? -4.75900 -0.96700 -13.89500 1.000 15.63872 188 ASP A CA 1
ATOM 2919 C C . ASP A 1 188 ? -4.86600 -1.53500 -15.30600 1.000 15.10181 188 ASP A C 1
ATOM 2920 O O . ASP A 1 188 ? -3.95400 -2.24200 -15.75100 1.000 17.37577 188 ASP A O 1
ATOM 2929 N N . PHE A 1 189 ? -5.95000 -1.25300 -16.01500 1.000 14.44121 189 PHE A N 1
ATOM 2930 C CA . PHE A 1 189 ? -6.11700 -1.75500 -17.37600 1.000 17.49157 189 PHE A CA 1
ATOM 2931 C C . PHE A 1 189 ? -5.44000 -0.87800 -18.41800 1.000 18.79962 189 PHE A C 1
ATOM 2932 O O . PHE A 1 189 ? -5.40500 -1.24300 -19.59900 1.000 18.08112 189 PHE A O 1
ATOM 2949 N N . CYS A 1 190 ? -4.90500 0.26800 -18.00900 1.000 15.27288 190 CYS A N 1
ATOM 2950 C CA . CYS A 1 190 ? -4.14800 1.14100 -18.90300 1.000 16.40986 190 CYS A CA 1
ATOM 2951 C C . CYS A 1 190 ? -3.11100 1.84400 -18.04500 1.000 14.20697 190 CYS A C 1
ATOM 2952 O O . CYS A 1 190 ? -3.16700 3.05600 -17.84600 1.000 16.02824 190 CYS A O 1
ATOM 2960 N N . PRO A 1 191 ? -2.16000 1.08900 -17.48900 1.000 13.52004 191 PRO A N 1
ATOM 2961 C CA . PRO A 1 191 ? -1.27900 1.65300 -16.45400 1.000 13.65164 191 PRO A CA 1
ATOM 2962 C C . PRO A 1 191 ? -0.47200 2.83600 -16.96300 1.000 14.11748 191 PRO A C 1
ATOM 2963 O O . PRO A 1 191 ? -0.04300 2.88300 -18.11600 1.000 15.99402 191 PRO A O 1
ATOM 2974 N N . TYR A 1 192 ? -0.27000 3.82100 -16.09200 1.000 15.32026 192 TYR A N 1
ATOM 2975 C CA . TYR A 1 192 ? 0.36600 5.09200 -16.50300 1.000 15.99402 192 TYR A CA 1
ATOM 2976 C C . TYR A 1 192 ? 1.72500 4.87900 -17.14100 1.000 17.36787 192 TYR A C 1
ATOM 2977 O O . TYR A 1 192 ? 2.03300 5.56300 -18.06500 1.000 17.86004 192 TYR A O 1
ATOM 2995 N N . ASP A 1 193 ? 2.55300 4.02000 -16.58000 1.000 17.70212 193 ASP A N 1
ATOM 2996 C CA . ASP A 1 193 ? 3.93100 3.88000 -17.10200 1.000 17.34155 193 ASP A CA 1
ATOM 2997 C C . ASP A 1 193 ? 3.83200 3.34800 -18.53400 1.000 19.74710 193 ASP A C 1
ATOM 2998 O O . ASP A 1 193 ? 4.42900 3.86800 -19.39200 1.000 17.76529 193 ASP A O 1
ATOM 3007 N N . LYS A 1 194 ? 3.01700 2.35400 -18.75200 1.000 18.13639 194 LYS A N 1
ATOM 3008 C CA . LYS A 1 194 ? 2.91700 1.81700 -20.09900 1.000 16.60989 194 LYS A CA 1
ATOM 3009 C C . LYS A 1 194 ? 2.22000 2.79800 -21.03400 1.000 15.49659 194 LYS A C 1
ATOM 3010 O O . LYS A 1 194 ? 2.54100 2.84900 -22.22700 1.000 17.31260 194 LYS A O 1
ATOM 3029 N N . MET A 1 195 ? 1.24700 3.55600 -20.52100 1.000 15.44133 195 MET A N 1
ATOM 3030 C CA . MET A 1 195 ? 0.56600 4.54700 -21.35600 1.000 13.21474 195 MET A CA 1
ATOM 3031 C C . MET A 1 195 ? 1.56800 5.53900 -21.93400 1.000 18.22850 195 MET A C 1
ATOM 3032 O O . MET A 1 195 ? 1.55900 5.81500 -23.14000 1.000 18.14691 195 MET A O 1
ATOM 3046 N N . VAL A 1 196 ? 2.44900 6.07500 -21.09300 1.000 16.58357 196 VAL A N 1
ATOM 3047 C CA . VAL A 1 196 ? 3.46100 7.01500 -21.57500 1.000 15.52555 196 VAL A CA 1
ATOM 3048 C C . VAL A 1 196 ? 4.40200 6.32700 -22.55800 1.000 18.57328 196 VAL A C 1
ATOM 3049 O O . VAL A 1 196 ? 4.72600 6.86400 -23.62300 1.000 17.24417 196 VAL A O 1
ATOM 3062 N N . GLN A 1 197 ? 4.86900 5.13100 -22.20800 1.000 16.12825 197 GLN A N 1
ATOM 3063 C CA . GLN A 1 197 ? 5.80400 4.41900 -23.07500 1.000 16.29143 197 GLN A CA 1
ATOM 3064 C C . GLN A 1 197 ? 5.19200 4.13900 -24.44000 1.000 19.86817 197 GLN A C 1
ATOM 3065 O O . GLN A 1 197 ? 5.84200 4.32700 -25.47600 1.000 18.52327 197 GLN A O 1
ATOM 3079 N N . ASP A 1 198 ? 3.94700 3.65500 -24.45600 1.000 15.90191 198 ASP A N 1
ATOM 3080 C CA . ASP A 1 198 ? 3.29100 3.33600 -25.72000 1.000 17.47315 198 ASP A CA 1
ATOM 3081 C C . ASP A 1 198 ? 2.96300 4.59600 -26.52400 1.000 15.83874 198 ASP A C 1
ATOM 3082 O O . ASP A 1 198 ? 3.01300 4.57300 -27.76200 1.000 16.78886 198 ASP A O 1
ATOM 3091 N N . VAL A 1 199 ? 2.67200 5.71000 -25.85300 1.000 14.10695 199 VAL A N 1
ATOM 3092 C CA . VAL A 1 199 ? 2.47900 6.96800 -26.57400 1.000 15.69136 199 VAL A CA 1
ATOM 3093 C C . VAL A 1 199 ? 3.78000 7.38100 -27.25000 1.000 17.29155 199 VAL A C 1
ATOM 3094 O O . VAL A 1 199 ? 3.78500 7.82400 -28.40400 1.000 16.13878 199 VAL A O 1
ATOM 3107 N N . ARG A 1 200 ? 4.90200 7.29200 -26.53000 1.000 15.96244 200 ARG A N 1
ATOM 3108 C CA . ARG A 1 200 ? 6.18500 7.63800 -27.13500 1.000 15.70451 200 ARG A CA 1
ATOM 3109 C C . ARG A 1 200 ? 6.44100 6.79600 -28.37700 1.000 17.64948 200 ARG A C 1
ATOM 3110 O O . ARG A 1 200 ? 6.84600 7.31100 -29.42200 1.000 18.17850 200 ARG A O 1
ATOM 3131 N N . HIS A 1 201 ? 6.23900 5.48500 -28.26800 1.000 17.20733 201 HIS A N 1
ATOM 3132 C CA . HIS A 1 201 ? 6.50800 4.60900 -29.39900 1.000 18.48116 201 HIS A CA 1
ATOM 3133 C C . HIS A 1 201 ? 5.60000 4.94200 -30.57400 1.000 17.42314 201 HIS A C 1
ATOM 3134 O O . HIS A 1 201 ? 6.04500 4.95200 -31.72500 1.000 19.49707 201 HIS A O 1
ATOM 3148 N N . ALA A 1 202 ? 4.32800 5.22400 -30.30400 1.000 17.03099 202 ALA A N 1
ATOM 3149 C CA . ALA A 1 202 ? 3.41500 5.62300 -31.37100 1.000 17.72318 202 ALA A CA 1
ATOM 3150 C C . ALA A 1 202 ? 3.86300 6.92000 -32.02600 1.000 18.34957 202 ALA A C 1
ATOM 3151 O O . ALA A 1 202 ? 3.84600 7.04200 -33.25800 1.000 17.93899 202 ALA A O 1
ATOM 3158 N N . MET A 1 203 ? 4.27600 7.89600 -31.21600 1.000 17.58632 203 MET A N 1
ATOM 3159 C CA . MET A 1 203 ? 4.74900 9.16600 -31.76100 1.000 17.06257 203 MET A CA 1
ATOM 3160 C C . MET A 1 203 ? 6.02000 8.98300 -32.57500 1.000 17.13627 203 MET A C 1
ATOM 3161 O O . MET A 1 203 ? 6.19600 9.62000 -33.61200 1.000 17.02573 203 MET A O 1
ATOM 3175 N N . ASP A 1 204 ? 6.93200 8.13200 -32.11200 1.000 17.67844 204 ASP A N 1
ATOM 3176 C CA . ASP A 1 204 ? 8.13100 7.85700 -32.89300 1.000 16.17562 204 ASP A CA 1
ATOM 3177 C C . ASP A 1 204 ? 7.77600 7.36300 -34.28800 1.000 19.57866 204 ASP A C 1
ATOM 3178 O O . ASP A 1 204 ? 8.39600 7.76900 -35.27800 1.000 19.45233 204 ASP A O 1
ATOM 3187 N N . ARG A 1 205 ? 6.77600 6.48400 -34.38900 1.000 20.26822 205 ARG A N 1
ATOM 3188 C CA . ARG A 1 205 ? 6.39900 5.95500 -35.69400 1.000 22.28688 205 ARG A CA 1
ATOM 3189 C C . ARG A 1 205 ? 5.85800 7.05900 -36.59100 1.000 20.24190 205 ARG A C 1
ATOM 3190 O O . ARG A 1 205 ? 6.21700 7.14700 -37.77200 1.000 19.36285 205 ARG A O 1
ATOM 3211 N N . VAL A 1 206 ? 4.99600 7.92000 -36.05200 1.000 18.00479 206 VAL A N 1
ATOM 3212 C CA . VAL A 1 206 ? 4.47400 9.01500 -36.86200 1.000 19.20230 206 VAL A CA 1
ATOM 3213 C C . VAL A 1 206 ? 5.60100 9.93000 -37.32200 1.000 22.20003 206 VAL A C 1
ATOM 3214 O O . VAL A 1 206 ? 5.62900 10.37200 -38.47800 1.000 18.48116 206 VAL A O 1
ATOM 3227 N N . GLU A 1 207 ? 6.52200 10.26900 -36.41800 1.000 18.48380 207 GLU A N 1
ATOM 3228 C CA . GLU A 1 207 ? 7.62500 11.15000 -36.80000 1.000 21.45257 207 GLU A CA 1
ATOM 3229 C C . GLU A 1 207 ? 8.48000 10.52400 -37.90200 1.000 22.28425 207 GLU A C 1
ATOM 3230 O O . GLU A 1 207 ? 8.90500 11.21900 -38.83000 1.000 22.27372 207 GLU A O 1
ATOM 3242 N N . GLN A 1 208 ? 8.75700 9.21800 -37.80600 1.000 19.54708 208 GLN A N 1
ATOM 3243 C CA . GLN A 1 208 ? 9.55800 8.55400 -38.82800 1.000 20.72880 208 GLN A CA 1
ATOM 3244 C C . GLN A 1 208 ? 8.81800 8.51400 -40.16300 1.000 18.51275 208 GLN A C 1
ATOM 3245 O O . GLN A 1 208 ? 9.42700 8.68100 -41.22600 1.000 20.92883 208 GLN A O 1
ATOM 3259 N N . GLU A 1 209 ? 7.50600 8.29900 -40.12400 1.000 19.34706 209 GLU A N 1
ATOM 3260 C CA . GLU A 1 209 ? 6.74000 8.12100 -41.35100 1.000 21.62365 209 GLU A CA 1
ATOM 3261 C C . GLU A 1 209 ? 6.34600 9.43400 -42.00700 1.000 23.71074 209 GLU A C 1
ATOM 3262 O O . GLU A 1 209 ? 6.29900 9.49200 -43.24000 1.000 23.16594 209 GLU A O 1
ATOM 3274 N N . THR A 1 210 ? 6.08400 10.48900 -41.22700 1.000 19.53392 210 THR A N 1
ATOM 3275 C CA . THR A 1 210 ? 5.60700 11.74200 -41.79400 1.000 19.05492 210 THR A CA 1
ATOM 3276 C C . THR A 1 210 ? 6.63400 12.86700 -41.75900 1.000 24.08447 210 THR A C 1
ATOM 3277 O O . THR A 1 210 ? 6.42100 13.89400 -42.42500 1.000 21.66312 210 THR A O 1
ATOM 3288 N N . GLY A 1 211 ? 7.70800 12.72700 -40.97900 1.000 21.14990 211 GLY A N 1
ATOM 3289 C CA . GLY A 1 211 ? 8.66100 13.79700 -40.77600 1.000 22.29741 211 GLY A CA 1
ATOM 3290 C C . GLY A 1 211 ? 8.18500 14.92300 -39.88300 1.000 22.60271 211 GLY A C 1
ATOM 3291 O O . GLY A 1 211 ? 8.86900 15.94800 -39.79500 1.000 27.42434 211 GLY A O 1
ATOM 3295 N N . LYS A 1 212 ? 7.02900 14.77800 -39.23800 1.000 22.00264 212 LYS A N 1
ATOM 3296 C CA . LYS A 1 212 ? 6.39700 15.86800 -38.51400 1.000 18.57328 212 LYS A CA 1
ATOM 3297 C C . LYS A 1 212 ? 6.33300 15.57000 -37.02400 1.000 19.79711 212 LYS A C 1
ATOM 3298 O O . LYS A 1 212 ? 6.09600 14.42900 -36.61300 1.000 19.12071 212 LYS A O 1
ATOM 3317 N N . THR A 1 213 ? 6.54800 16.60600 -36.22400 1.000 18.80489 213 THR A N 1
ATOM 3318 C CA . THR A 1 213 ? 6.40300 16.49900 -34.78400 1.000 16.32301 213 THR A CA 1
ATOM 3319 C C . THR A 1 213 ? 4.93100 16.54100 -34.38000 1.000 16.54146 213 THR A C 1
ATOM 3320 O O . THR A 1 213 ? 4.06400 16.99500 -35.13100 1.000 17.26523 213 THR A O 1
ATOM 3331 N N . LYS A 1 214 ? 4.66700 16.07600 -33.15700 1.000 15.41764 214 LYS A N 1
ATOM 3332 C CA . LYS A 1 214 ? 3.32100 15.94900 -32.61700 1.000 14.08327 214 LYS A CA 1
ATOM 3333 C C . LYS A 1 214 ? 3.38300 16.20400 -31.12100 1.000 15.82821 214 LYS A C 1
ATOM 3334 O O . LYS A 1 214 ? 4.46000 16.18900 -30.51900 1.000 15.58871 214 LYS A O 1
ATOM 3353 N N . VAL A 1 215 ? 2.21800 16.42200 -30.51400 1.000 14.01484 215 VAL A N 1
ATOM 3354 C CA . VAL A 1 215 ? 2.11900 16.71700 -29.08700 1.000 15.95981 215 VAL A CA 1
ATOM 3355 C C . VAL A 1 215 ? 1.07100 15.82400 -28.43400 1.000 16.46513 215 VAL A C 1
ATOM 3356 O O . VAL A 1 215 ? -0.01600 15.60400 -28.98300 1.000 15.33868 215 VAL A O 1
ATOM 3369 N N . HIS A 1 216 ? 1.41000 15.29800 -27.25900 1.000 14.27540 216 HIS A N 1
ATOM 3370 C CA . HIS A 1 216 ? 0.45700 14.60600 -26.41400 1.000 14.87020 216 HIS A CA 1
ATOM 3371 C C . HIS A 1 216 ? 0.37500 15.28000 -25.04900 1.000 14.17012 216 HIS A C 1
ATOM 3372 O O . HIS A 1 216 ? 1.39700 15.48300 -24.38100 1.000 15.19130 216 HIS A O 1
ATOM 3386 N N . SER A 1 217 ? -0.85600 15.54500 -24.61000 1.000 12.46465 217 SER A N 1
ATOM 3387 C CA . SER A 1 217 ? -1.13900 16.17200 -23.32600 1.000 13.48056 217 SER A CA 1
ATOM 3388 C C . SER A 1 217 ? -1.50300 15.09400 -22.30800 1.000 13.09368 217 SER A C 1
ATOM 3389 O O . SER A 1 217 ? -2.55400 14.45400 -22.41100 1.000 13.60689 217 SER A O 1
ATOM 3397 N N . PHE A 1 218 ? -0.63100 14.90700 -21.32100 1.000 13.36476 218 PHE A N 1
ATOM 3398 C CA . PHE A 1 218 ? -0.78800 13.87000 -20.31400 1.000 14.73071 218 PHE A CA 1
ATOM 3399 C C . PHE A 1 218 ? -1.46300 14.41900 -19.06300 1.000 14.51227 218 PHE A C 1
ATOM 3400 O O . PHE A 1 218 ? -1.02700 15.42900 -18.51800 1.000 13.38318 218 PHE A O 1
ATOM 3417 N N . ASN A 1 219 ? -2.49300 13.72700 -18.58700 1.000 12.40149 219 ASN A N 1
ATOM 3418 C CA . ASN A 1 219 ? -3.07700 14.02700 -17.29100 1.000 10.81709 219 ASN A CA 1
ATOM 3419 C C . ASN A 1 219 ? -2.09800 13.61100 -16.20500 1.000 13.97273 219 ASN A C 1
ATOM 3420 O O . ASN A 1 219 ? -1.82800 12.42000 -16.04100 1.000 13.70954 219 ASN A O 1
ATOM 3431 N N . ILE A 1 220 ? -1.57400 14.57400 -15.45500 1.000 13.45161 220 ILE A N 1
ATOM 3432 C CA . ILE A 1 220 ? -0.70900 14.27900 -14.32000 1.000 13.73059 220 ILE A CA 1
ATOM 3433 C C . ILE A 1 220 ? -1.40700 14.50800 -12.98700 1.000 12.59362 220 ILE A C 1
ATOM 3434 O O . ILE A 1 220 ? -0.77900 14.33600 -11.92800 1.000 12.91207 220 ILE A O 1
ATOM 3450 N N . SER A 1 221 ? -2.69300 14.84900 -13.00600 1.000 10.96184 221 SER A N 1
ATOM 3451 C CA . SER A 1 221 ? -3.46200 14.99700 -11.77900 1.000 11.30399 221 SER A CA 1
ATOM 3452 C C . SER A 1 221 ? -3.38500 13.69500 -10.99000 1.000 12.20146 221 SER A C 1
ATOM 3453 O O . SER A 1 221 ? -3.52600 12.59900 -11.54700 1.000 13.40424 221 SER A O 1
ATOM 3461 N N . SER A 1 222 ? -3.14500 13.80500 -9.69100 1.000 10.81182 222 SER A N 1
ATOM 3462 C CA . SER A 1 222 ? -2.80900 12.61700 -8.91700 1.000 13.57005 222 SER A CA 1
ATOM 3463 C C . SER A 1 222 ? -3.39500 12.67000 -7.51400 1.000 12.74363 222 SER A C 1
ATOM 3464 O O . SER A 1 222 ? -3.98900 13.66100 -7.09300 1.000 12.18567 222 SER A O 1
ATOM 3472 N N . SER A 1 223 ? -3.20800 11.57700 -6.77900 1.000 12.88576 223 SER A N 1
ATOM 3473 C CA . SER A 1 223 ? -3.53500 11.58200 -5.35300 1.000 11.37505 223 SER A CA 1
ATOM 3474 C C . SER A 1 223 ? -2.80700 12.69700 -4.61100 1.000 14.09380 223 SER A C 1
ATOM 3475 O O . SER A 1 223 ? -3.40900 13.40100 -3.79100 1.000 18.22324 223 SER A O 1
ATOM 3483 N N . ASP A 1 224 ? -1.50800 12.86500 -4.87400 1.000 13.70427 224 ASP A N 1
ATOM 3484 C CA . ASP A 1 224 ? -0.72200 13.81700 -4.10600 1.000 12.75679 224 ASP A CA 1
ATOM 3485 C C . ASP A 1 224 ? 0.37400 14.43300 -4.96800 1.000 15.29131 224 ASP A C 1
ATOM 3486 O O . ASP A 1 224 ? 0.59500 14.06500 -6.13000 1.000 13.59374 224 ASP A O 1
ATOM 3495 N N . TYR A 1 225 ? 1.03100 15.43000 -4.38400 1.000 13.40687 225 TYR A N 1
ATOM 3496 C CA . TYR A 1 225 ? 2.00400 16.18500 -5.14500 1.000 15.81769 225 TYR A CA 1
ATOM 3497 C C . TYR A 1 225 ? 3.20300 15.34900 -5.53700 1.000 15.91770 225 TYR A C 1
ATOM 3498 O O . TYR A 1 225 ? 3.67700 15.46100 -6.66600 1.000 14.79651 225 TYR A O 1
ATOM 3516 N N . ASP A 1 226 ? 3.70600 14.49900 -4.63600 1.000 14.19118 226 ASP A N 1
ATOM 3517 C CA . ASP A 1 226 ? 4.86700 13.69600 -4.98200 1.000 15.13339 226 ASP A CA 1
ATOM 3518 C C . ASP A 1 226 ? 4.57400 12.79200 -6.17700 1.000 14.38857 226 ASP A C 1
ATOM 3519 O O . ASP A 1 226 ? 5.43700 12.59000 -7.03700 1.000 15.28868 226 ASP A O 1
ATOM 3528 N N . THR A 1 227 ? 3.36400 12.23700 -6.24500 1.000 12.93313 227 THR A N 1
ATOM 3529 C CA . THR A 1 227 ? 3.00500 11.38200 -7.37500 1.000 11.79089 227 THR A CA 1
ATOM 3530 C C . THR A 1 227 ? 2.91300 12.19500 -8.66200 1.000 13.90167 227 THR A C 1
ATOM 3531 O O . THR A 1 227 ? 3.42000 11.77800 -9.70900 1.000 15.02022 227 THR A O 1
ATOM 3542 N N . MET A 1 228 ? 2.28500 13.37300 -8.60500 1.000 13.33581 228 MET A N 1
ATOM 3543 C CA . MET A 1 228 ? 2.20200 14.21800 -9.79700 1.000 15.16498 228 MET A CA 1
ATOM 3544 C C . MET A 1 228 ? 3.59800 14.58200 -10.31700 1.000 13.50425 228 MET A C 1
ATOM 3545 O O . MET A 1 228 ? 3.86700 14.51300 -11.52100 1.000 12.88576 228 MET A O 1
ATOM 3559 N N . ILE A 1 229 ? 4.49300 14.99100 -9.42300 1.000 14.60175 229 ILE A N 1
ATOM 3560 C CA . ILE A 1 229 ? 5.86600 15.31200 -9.81900 1.000 13.05420 229 ILE A CA 1
ATOM 3561 C C . ILE A 1 229 ? 6.56200 14.08300 -10.39700 1.000 16.51514 229 ILE A C 1
ATOM 3562 O O . ILE A 1 229 ? 7.30100 14.17600 -11.38300 1.000 16.93361 229 ILE A O 1
ATOM 3578 N N . LYS A 1 230 ? 6.34300 12.91500 -9.80200 1.000 15.10444 230 LYS A N 1
ATOM 3579 C CA . LYS A 1 230 ? 6.96800 11.71300 -10.32800 1.000 14.09116 230 LYS A CA 1
ATOM 3580 C C . LYS A 1 230 ? 6.48200 11.42100 -11.73800 1.000 14.93074 230 LYS A C 1
ATOM 3581 O O . LYS A 1 230 ? 7.27300 11.01500 -12.60000 1.000 16.24932 230 LYS A O 1
ATOM 3600 N N . LYS A 1 231 ? 5.19000 11.65400 -11.99800 1.000 14.56754 231 LYS A N 1
ATOM 3601 C CA . LYS A 1 231 ? 4.65900 11.49800 -13.34900 1.000 13.62005 231 LYS A CA 1
ATOM 3602 C C . LYS A 1 231 ? 5.27800 12.51200 -14.29600 1.000 15.18866 231 LYS A C 1
ATOM 3603 O O . LYS A 1 231 ? 5.72400 12.16300 -15.38500 1.000 14.55964 231 LYS A O 1
ATOM 3622 N N . ALA A 1 232 ? 5.33500 13.77700 -13.88100 1.000 15.51502 232 ALA A N 1
ATOM 3623 C CA . ALA A 1 232 ? 5.89800 14.80700 -14.74900 1.000 13.20948 232 ALA A CA 1
ATOM 3624 C C . ALA A 1 232 ? 7.35600 14.50800 -15.07800 1.000 13.24896 232 ALA A C 1
ATOM 3625 O O . ALA A 1 232 ? 7.76400 14.59800 -16.24200 1.000 15.74136 232 ALA A O 1
ATOM 3632 N N . ASP A 1 233 ? 8.13900 14.10100 -14.07300 1.000 14.12011 233 ASP A N 1
ATOM 3633 C CA . ASP A 1 233 ? 9.54500 13.79000 -14.30600 1.000 14.30171 233 ASP A CA 1
ATOM 3634 C C . ASP A 1 233 ? 9.69700 12.56100 -15.19700 1.000 15.57292 233 ASP A C 1
ATOM 3635 O O . ASP A 1 233 ? 10.59200 12.50500 -16.04700 1.000 15.89401 233 ASP A O 1
ATOM 3644 N N . TYR A 1 234 ? 8.85100 11.55200 -14.99100 1.000 16.72832 234 TYR A N 1
ATOM 3645 C CA . TYR A 1 234 ? 8.86600 10.36600 -15.84400 1.000 14.84125 234 TYR A CA 1
ATOM 3646 C C . TYR A 1 234 ? 8.58800 10.74400 -17.30000 1.000 17.47841 234 TYR A C 1
ATOM 3647 O O . TYR A 1 234 ? 9.33500 10.38000 -18.21300 1.000 17.97058 234 TYR A O 1
ATOM 3665 N N . ILE A 1 235 ? 7.55200 11.53700 -17.52200 1.000 16.12299 235 ILE A N 1
ATOM 3666 C CA . ILE A 1 235 ? 7.22700 11.98600 -18.87800 1.000 14.62017 235 ILE A CA 1
ATOM 3667 C C . ILE A 1 235 ? 8.41000 12.72800 -19.49100 1.000 14.98864 235 ILE A C 1
ATOM 3668 O O . ILE A 1 235 ? 8.78600 12.48500 -20.64600 1.000 17.73371 235 ILE A O 1
ATOM 3684 N N . GLN A 1 236 ? 9.03400 13.62600 -18.72400 1.000 15.89138 236 GLN A N 1
ATOM 3685 C CA . GLN A 1 236 ? 10.18200 14.35600 -19.25800 1.000 16.16246 236 GLN A CA 1
ATOM 3686 C C . GLN A 1 236 ? 11.31200 13.40800 -19.62700 1.000 18.76014 236 GLN A C 1
ATOM 3687 O O . GLN A 1 236 ? 12.07300 13.67900 -20.56300 1.000 20.88145 236 GLN A O 1
ATOM 3701 N N . SER A 1 237 ? 11.45900 12.30700 -18.89000 1.000 17.03099 237 SER A N 1
ATOM 3702 C CA . SER A 1 237 ? 12.48500 11.33400 -19.23100 1.000 18.12586 237 SER A CA 1
ATOM 3703 C C . SER A 1 237 ? 12.09500 10.46600 -20.41900 1.000 20.81565 237 SER A C 1
ATOM 3704 O O . SER A 1 237 ? 12.98200 9.86600 -21.04500 1.000 24.30818 237 SER A O 1
ATOM 3712 N N . MET A 1 238 ? 10.79900 10.37800 -20.73000 1.000 19.67868 238 MET A N 1
ATOM 3713 C CA . MET A 1 238 ? 10.29500 9.47200 -21.75600 1.000 15.75189 238 MET A CA 1
ATOM 3714 C C . MET A 1 238 ? 9.97200 10.16300 -23.07600 1.000 17.25733 238 MET A C 1
ATOM 3715 O O . MET A 1 238 ? 9.85000 9.47800 -24.09800 1.000 20.69722 238 MET A O 1
ATOM 3729 N N . MET A 1 239 ? 9.82300 11.48300 -23.06900 1.000 17.40472 239 MET A N 1
ATOM 3730 C CA . MET A 1 239 ? 9.37900 12.24100 -24.22800 1.000 17.12047 239 MET A CA 1
ATOM 3731 C C . MET A 1 239 ? 10.30100 13.41000 -24.52600 1.000 17.88109 239 MET A C 1
ATOM 3732 O O . MET A 1 239 ? 10.84500 14.03600 -23.61700 1.000 21.43415 239 MET A O 1
ATOM 3746 N N . LYS A 1 240 ? 10.46100 13.70200 -25.81800 1.000 17.52315 240 LYS A N 1
ATOM 3747 C CA . LYS A 1 240 ? 11.30800 14.78900 -26.25400 1.000 20.23400 240 LYS A CA 1
ATOM 3748 C C . LYS A 1 240 ? 10.70800 16.13300 -25.86200 1.000 17.83898 240 LYS A C 1
ATOM 3749 O O . LYS A 1 240 ? 9.47800 16.29900 -25.86400 1.000 19.36022 240 LYS A O 1
ATOM 3768 N N . PRO A 1 241 ? 11.55100 17.11900 -25.55200 1.000 18.50485 241 PRO A N 1
ATOM 3769 C CA . PRO A 1 241 ? 11.03100 18.44000 -25.17500 1.000 19.85764 241 PRO A CA 1
ATOM 3770 C C . PRO A 1 241 ? 10.11600 18.99800 -26.25700 1.000 18.38905 241 PRO A C 1
ATOM 3771 O O . PRO A 1 241 ? 10.43600 18.95200 -27.44800 1.000 22.27109 241 PRO A O 1
ATOM 3782 N N . GLY A 1 242 ? 8.96700 19.52200 -25.82600 1.000 17.08363 242 GLY A N 1
ATOM 3783 C CA . GLY A 1 242 ? 7.98200 20.08700 -26.71200 1.000 16.49935 242 GLY A CA 1
ATOM 3784 C C . GLY A 1 242 ? 6.87900 19.12400 -27.10600 1.000 17.93373 242 GLY A C 1
ATOM 3785 O O . GLY A 1 242 ? 5.76700 19.56600 -27.42700 1.000 16.63357 242 GLY A O 1
ATOM 3789 N N . SER A 1 243 ? 7.15600 17.82400 -27.07200 1.000 16.03087 243 SER A N 1
ATOM 3790 C CA . SER A 1 243 ? 6.22600 16.81000 -27.54800 1.000 15.37816 243 SER A CA 1
ATOM 3791 C C . SER A 1 243 ? 5.15600 16.43700 -26.53500 1.000 17.36787 243 SER A C 1
ATOM 3792 O O . SER A 1 243 ? 4.28100 15.62000 -26.85400 1.000 16.71516 243 SER A O 1
ATOM 3800 N N . TYR A 1 244 ? 5.20000 16.99200 -25.33100 1.000 16.46776 244 TYR A N 1
ATOM 3801 C CA . TYR A 1 244 ? 4.21300 16.69900 -24.31200 1.000 15.60977 244 TYR A CA 1
ATOM 3802 C C . TYR A 1 244 ? 3.72400 17.98500 -23.66900 1.000 15.12287 244 TYR A C 1
ATOM 3803 O O . TYR A 1 244 ? 4.47600 18.95700 -23.52800 1.000 16.39933 244 TYR A O 1
ATOM 3821 N N . ALA A 1 245 ? 2.45700 17.96400 -23.26800 1.000 14.42541 245 ALA A N 1
ATOM 3822 C CA . ALA A 1 245 ? 1.87100 18.96500 -22.38900 1.000 15.07812 245 ALA A CA 1
ATOM 3823 C C . ALA A 1 245 ? 1.44500 18.29900 -21.08600 1.000 13.33318 245 ALA A C 1
ATOM 3824 O O . ALA A 1 245 ? 1.29100 17.07600 -21.01200 1.000 12.84628 245 ALA A O 1
ATOM 3831 N N . PHE A 1 246 ? 1.25500 19.10400 -20.03900 1.000 12.68836 246 PHE A N 1
ATOM 3832 C CA . PHE A 1 246 ? 0.78800 18.59700 -18.75000 1.000 13.05156 246 PHE A CA 1
ATOM 3833 C C . PHE A 1 246 ? -0.65500 19.04700 -18.53200 1.000 14.53069 246 PHE A C 1
ATOM 3834 O O . PHE A 1 246 ? -0.93000 20.24700 -18.39800 1.000 13.62795 246 PHE A O 1
ATOM 3851 N N . LEU A 1 247 ? -1.56600 18.08000 -18.50500 1.000 12.65941 247 LEU A N 1
ATOM 3852 C CA . LEU A 1 247 ? -2.97800 18.30900 -18.21300 1.000 12.57256 247 LEU A CA 1
ATOM 3853 C C . LEU A 1 247 ? -3.17700 18.18700 -16.70800 1.000 10.92499 247 LEU A C 1
ATOM 3854 O O . LEU A 1 247 ? -2.78000 17.18100 -16.10200 1.000 12.06460 247 LEU A O 1
ATOM 3870 N N . VAL A 1 248 ? -3.73400 19.23800 -16.10700 1.000 12.46465 248 VAL A N 1
ATOM 3871 C CA . VAL A 1 248 ? -4.08800 19.27100 -14.70000 1.000 9.74591 248 VAL A CA 1
ATOM 3872 C C . VAL A 1 248 ? -5.57500 19.56000 -14.58800 1.000 11.52770 248 VAL A C 1
ATOM 3873 O O . VAL A 1 248 ? -6.08300 20.49600 -15.22300 1.000 12.33832 248 VAL A O 1
ATOM 3886 N N . ASP A 1 249 ? -6.27700 18.73800 -13.80500 1.000 10.56969 249 ASP A N 1
ATOM 3887 C CA . ASP A 1 249 ? -7.69300 18.96900 -13.49600 1.000 10.60653 249 ASP A CA 1
ATOM 3888 C C . ASP A 1 249 ? -7.80200 20.12200 -12.50500 1.000 12.20936 249 ASP A C 1
ATOM 3889 O O . ASP A 1 249 ? -7.80000 19.90100 -11.28600 1.000 11.82773 249 ASP A O 1
ATOM 3898 N N . GLY A 1 250 ? -7.84400 21.35000 -13.00000 1.000 10.50915 250 GLY A N 1
ATOM 3899 C CA . GLY A 1 250 ? -7.60800 22.49000 -12.12200 1.000 10.53284 250 GLY A CA 1
ATOM 3900 C C . GLY A 1 250 ? -8.64300 22.65400 -11.03300 1.000 12.32253 250 GLY A C 1
ATOM 3901 O O . GLY A 1 250 ? -8.32300 23.13100 -9.92900 1.000 13.99115 250 GLY A O 1
ATOM 3905 N N . ILE A 1 251 ? -9.88200 22.26300 -11.30200 1.000 11.97512 251 ILE A N 1
ATOM 3906 C CA . ILE A 1 251 ? -10.94100 22.46400 -10.32300 1.000 11.70140 251 ILE A CA 1
ATOM 3907 C C . ILE A 1 251 ? -10.88800 21.40400 -9.23800 1.000 13.90167 251 ILE A C 1
ATOM 3908 O O . ILE A 1 251 ? -10.99200 21.71400 -8.04800 1.000 15.12813 251 ILE A O 1
ATOM 3924 N N . THR A 1 252 ? -10.73800 20.13200 -9.62800 1.000 12.69626 252 THR A N 1
ATOM 3925 C CA . THR A 1 252 ? -10.75200 19.05500 -8.64500 1.000 10.98816 252 THR A CA 1
ATOM 3926 C C . THR A 1 252 ? -9.39400 18.84900 -7.98200 1.000 11.17502 252 THR A C 1
ATOM 3927 O O . THR A 1 252 ? -9.33600 18.64200 -6.76700 1.000 13.50162 252 THR A O 1
ATOM 3938 N N . ALA A 1 253 ? -8.29900 18.85900 -8.74700 1.000 13.48846 253 ALA A N 1
ATOM 3939 C CA . ALA A 1 253 ? -6.98200 18.76300 -8.11700 1.000 14.97285 253 ALA A CA 1
ATOM 3940 C C . ALA A 1 253 ? -6.64100 20.03500 -7.36000 1.000 12.80153 253 ALA A C 1
ATOM 3941 O O . ALA A 1 253 ? -6.03100 19.97500 -6.28300 1.000 14.04905 253 ALA A O 1
ATOM 3948 N N . GLY A 1 254 ? -6.99800 21.19400 -7.92200 1.000 16.35196 254 GLY A N 1
ATOM 3949 C CA . GLY A 1 254 ? -6.87700 22.46300 -7.24100 1.000 16.51777 254 GLY A CA 1
ATOM 3950 C C . GLY A 1 254 ? -6.02500 23.51800 -7.91100 1.000 12.11198 254 GLY A C 1
ATOM 3951 O O . GLY A 1 254 ? -5.14300 23.19700 -8.70900 1.000 14.48595 254 GLY A O 1
ATOM 3955 N N . TRP A 1 255 ? -6.24700 24.78100 -7.51200 1.000 13.32791 255 TRP A N 1
ATOM 3956 C CA . TRP A 1 255 ? -5.43500 25.89000 -8.00400 1.000 12.31727 255 TRP A CA 1
ATOM 3957 C C . TRP A 1 255 ? -3.96900 25.70300 -7.66300 1.000 13.56742 255 TRP A C 1
ATOM 3958 O O . TRP A 1 255 ? -3.09600 26.12100 -8.43300 1.000 13.49636 255 TRP A O 1
ATOM 3979 N N . MET A 1 256 ? -3.67500 25.09200 -6.50500 1.000 13.52267 256 MET A N 1
ATOM 3980 C CA . MET A 1 256 ? -2.28500 24.88500 -6.13100 1.000 13.46214 256 MET A CA 1
ATOM 3981 C C . MET A 1 256 ? -1.59600 23.96800 -7.11800 1.000 14.15959 256 MET A C 1
ATOM 3982 O O . MET A 1 256 ? -0.39800 24.10500 -7.36000 1.000 13.20948 256 MET A O 1
ATOM 3996 N N . ALA A 1 257 ? -2.32500 22.99600 -7.66700 1.000 13.65690 257 ALA A N 1
ATOM 3997 C CA . ALA A 1 257 ? -1.69800 22.09200 -8.62000 1.000 12.72258 257 ALA A CA 1
ATOM 3998 C C . ALA A 1 257 ? -1.35000 22.81500 -9.91900 1.000 12.83312 257 ALA A C 1
ATOM 3999 O O . ALA A 1 257 ? -0.29000 22.57700 -10.50800 1.000 12.76469 257 ALA A O 1
ATOM 4006 N N . ILE A 1 258 ? -2.22300 23.72100 -10.35700 1.000 12.82785 258 ILE A N 1
ATOM 4007 C CA . ILE A 1 258 ? -1.94500 24.55900 -11.52800 1.000 13.05156 258 ILE A CA 1
ATOM 4008 C C . ILE A 1 258 ? -0.67400 25.38100 -11.31000 1.000 12.24621 258 ILE A C 1
ATOM 4009 O O . ILE A 1 258 ? 0.25900 25.35100 -12.11700 1.000 12.93313 258 ILE A O 1
ATOM 4025 N N . GLN A 1 259 ? -0.59300 26.10400 -10.19400 1.000 11.63034 259 GLN A N 1
ATOM 4026 C CA . GLN A 1 259 ? 0.56600 26.96700 -9.98900 1.000 13.28317 259 GLN A CA 1
ATOM 4027 C C . GLN A 1 259 ? 1.84500 26.15300 -9.83100 1.000 12.72258 259 GLN A C 1
ATOM 4028 O O . GLN A 1 259 ? 2.91900 26.57800 -10.27100 1.000 13.45161 259 GLN A O 1
ATOM 4042 N N . THR A 1 260 ? 1.75400 24.98600 -9.19800 1.000 12.69363 260 THR A N 1
ATOM 4043 C CA . THR A 1 260 ? 2.93600 24.15500 -8.99100 1.000 11.94091 260 THR A CA 1
ATOM 4044 C C . THR A 1 260 ? 3.55500 23.73800 -10.31200 1.000 12.71205 260 THR A C 1
ATOM 4045 O O . THR A 1 260 ? 4.77800 23.80200 -10.48300 1.000 13.62005 260 THR A O 1
ATOM 4056 N N . ILE A 1 261 ? 2.72300 23.30400 -11.26000 1.000 11.57244 261 ILE A N 1
ATOM 4057 C CA . ILE A 1 261 ? 3.24200 22.85000 -12.54300 1.000 12.35674 261 ILE A CA 1
ATOM 4058 C C . ILE A 1 261 ? 3.74100 24.03900 -13.35800 1.000 13.78586 261 ILE A C 1
ATOM 4059 O O . ILE A 1 261 ? 4.80100 23.96600 -14.00100 1.000 12.82522 261 ILE A O 1
ATOM 4075 N N . ARG A 1 262 ? 3.03500 25.17500 -13.27600 1.000 11.90669 262 ARG A N 1
ATOM 4076 C CA . ARG A 1 262 ? 3.48100 26.39900 -13.93500 1.000 12.66468 262 ARG A CA 1
ATOM 4077 C C . ARG A 1 262 ? 4.89100 26.78200 -13.49900 1.000 14.21749 262 ARG A C 1
ATOM 4078 O O . ARG A 1 262 ? 5.71900 27.20000 -14.31800 1.000 15.31763 262 ARG A O 1
ATOM 4099 N N . ARG A 1 263 ? 5.19500 26.60600 -12.22200 1.000 13.53847 263 ARG A N 1
ATOM 4100 C CA . ARG A 1 263 ? 6.48100 27.05200 -11.70500 1.000 14.67281 263 ARG A CA 1
ATOM 4101 C C . ARG A 1 263 ? 7.55900 25.97800 -11.79900 1.000 16.71779 263 ARG A C 1
ATOM 4102 O O . ARG A 1 263 ? 8.73300 26.29500 -12.01300 1.000 16.87308 263 ARG A O 1
ATOM 4123 N N . LYS A 1 264 ? 7.20300 24.71800 -11.60900 1.000 16.27564 264 LYS A N 1
ATOM 4124 C CA . LYS A 1 264 ? 8.22100 23.66900 -11.63200 1.000 14.58333 264 LYS A CA 1
ATOM 4125 C C . LYS A 1 264 ? 8.58300 23.24700 -13.05600 1.000 14.15959 264 LYS A C 1
ATOM 4126 O O . LYS A 1 264 ? 9.70500 22.78400 -13.29600 1.000 16.96782 264 LYS A O 1
ATOM 4145 N N . TYR A 1 265 ? 7.66200 23.43300 -14.01100 1.000 13.14368 265 TYR A N 1
ATOM 4146 C CA . TYR A 1 265 ? 7.84900 23.02900 -15.40500 1.000 15.52291 265 TYR A CA 1
ATOM 4147 C C . TYR A 1 265 ? 7.43300 24.19000 -16.30300 1.000 15.28868 265 TYR A C 1
ATOM 4148 O O . TYR A 1 265 ? 6.53500 24.06500 -17.13800 1.000 14.86231 265 TYR A O 1
ATOM 4166 N N . PRO A 1 266 ? 8.08100 25.34900 -16.14100 1.000 14.89389 266 PRO A N 1
ATOM 4167 C CA . PRO A 1 266 ? 7.62400 26.55800 -16.84000 1.000 14.44910 266 PRO A CA 1
ATOM 4168 C C . PRO A 1 266 ? 7.69000 26.45800 -18.34600 1.000 18.22324 266 PRO A C 1
ATOM 4169 O O . PRO A 1 266 ? 6.96000 27.18600 -19.02600 1.000 15.35184 266 PRO A O 1
ATOM 4180 N N . ASN A 1 267 ? 8.55100 25.60500 -18.89200 1.000 16.26248 267 ASN A N 1
ATOM 4181 C CA . ASN A 1 267 ? 8.71400 25.47200 -20.33300 1.000 13.57268 267 ASN A CA 1
ATOM 4182 C C . ASN A 1 267 ? 7.92300 24.30100 -20.89700 1.000 13.86745 267 ASN A C 1
ATOM 4183 O O . ASN A 1 267 ? 8.27500 23.76700 -21.95100 1.000 15.61503 267 ASN A O 1
ATOM 4194 N N . VAL A 1 268 ? 6.83400 23.92100 -20.22500 1.000 13.82797 268 VAL A N 1
ATOM 4195 C CA . VAL A 1 268 ? 5.90100 22.90200 -20.68800 1.000 14.68334 268 VAL A CA 1
ATOM 4196 C C . VAL A 1 268 ? 4.50800 23.52000 -20.71800 1.000 12.48044 268 VAL A C 1
ATOM 4197 O O . VAL A 1 268 ? 4.08800 24.16900 -19.75600 1.000 14.71229 268 VAL A O 1
ATOM 4210 N N . PHE A 1 269 ? 3.78200 23.29000 -21.81200 1.000 12.16198 269 PHE A N 1
ATOM 4211 C CA . PHE A 1 269 ? 2.40400 23.74300 -21.92400 1.000 11.21450 269 PHE A CA 1
ATOM 4212 C C . PHE A 1 269 ? 1.57000 23.18000 -20.78000 1.000 12.54887 269 PHE A C 1
ATOM 4213 O O . PHE A 1 269 ? 1.52100 21.96400 -20.56400 1.000 12.75942 269 PHE A O 1
ATOM 4230 N N . LEU A 1 270 ? 0.91600 24.07600 -20.06500 1.000 12.89365 270 LEU A N 1
ATOM 4231 C CA . LEU A 1 270 ? 0.10600 23.75400 -18.90400 1.000 10.96447 270 LEU A CA 1
ATOM 4232 C C . LEU A 1 270 ? -1.35100 23.81400 -19.33900 1.000 13.58847 270 LEU A C 1
ATOM 4233 O O . LEU A 1 270 ? -1.88800 24.88700 -19.61400 1.000 13.39108 270 LEU A O 1
ATOM 4249 N N . HIS A 1 271 ? -1.96800 22.64800 -19.41600 1.000 13.86482 271 HIS A N 1
ATOM 4250 C CA . HIS A 1 271 ? -3.31700 22.43400 -19.92100 1.000 12.75679 271 HIS A CA 1
ATOM 4251 C C . HIS A 1 271 ? -4.28300 22.35800 -18.74500 1.000 11.62508 271 HIS A C 1
ATOM 4252 O O . HIS A 1 271 ? -4.32700 21.36400 -18.01600 1.000 11.62508 271 HIS A O 1
ATOM 4266 N N . PHE A 1 272 ? -5.04600 23.43500 -18.54800 1.000 11.34347 272 PHE A N 1
ATOM 4267 C CA . PHE A 1 272 ? -6.03100 23.53300 -17.47200 1.000 11.28820 272 PHE A CA 1
ATOM 4268 C C . PHE A 1 272 ? -7.30200 22.86300 -17.95900 1.000 12.96998 272 PHE A C 1
ATOM 4269 O O . PHE A 1 272 ? -8.03700 23.41700 -18.78000 1.000 12.94629 272 PHE A O 1
ATOM 4286 N N . HIS A 1 273 ? -7.55700 21.65500 -17.46600 1.000 10.65917 273 HIS A N 1
ATOM 4287 C CA . HIS A 1 273 ? -8.80600 20.97800 -17.74600 1.000 10.23807 273 HIS A CA 1
ATOM 4288 C C . HIS A 1 273 ? -9.80400 21.41000 -16.68300 1.000 12.24884 273 HIS A C 1
ATOM 4289 O O . HIS A 1 273 ? -9.58700 21.16700 -15.48900 1.000 13.00419 273 HIS A O 1
ATOM 4303 N N . ARG A 1 274 ? -10.88100 22.08500 -17.09600 1.000 10.80393 274 ARG A N 1
ATOM 4304 C CA . ARG A 1 274 ? -11.76200 22.70800 -16.11500 1.000 12.36727 274 ARG A CA 1
ATOM 4305 C C . ARG A 1 274 ? -12.92300 21.82800 -15.67600 1.000 11.07764 274 ARG A C 1
ATOM 4306 O O . ARG A 1 274 ? -13.89500 22.34300 -15.10900 1.000 11.61981 274 ARG A O 1
ATOM 4327 N N . ALA A 1 275 ? -12.83800 20.51200 -15.88100 1.000 12.25936 275 ALA A N 1
ATOM 4328 C CA . ALA A 1 275 ? -13.88200 19.61400 -15.40700 1.000 10.37493 275 ALA A CA 1
ATOM 4329 C C . ALA A 1 275 ? -14.25700 19.91900 -13.96500 1.000 11.56191 275 ALA A C 1
ATOM 4330 O O . ALA A 1 275 ? -13.40500 19.90900 -13.07800 1.000 13.55689 275 ALA A O 1
ATOM 4337 N N . GLY A 1 276 ? -15.55500 20.11800 -13.72200 1.000 12.93313 276 GLY A N 1
ATOM 4338 C CA . GLY A 1 276 ? -16.06500 20.47000 -12.42000 1.000 11.04606 276 GLY A CA 1
ATOM 4339 C C . GLY A 1 276 ? -16.44800 21.92900 -12.27200 1.000 10.96710 276 GLY A C 1
ATOM 4340 O O . GLY A 1 276 ? -17.19500 22.27600 -11.33600 1.000 13.27264 276 GLY A O 1
ATOM 4344 N N . HIS A 1 277 ? -15.98500 22.77800 -13.18800 1.000 12.24621 277 HIS A N 1
ATOM 4345 C CA . HIS A 1 277 ? -16.23000 24.21100 -13.06400 1.000 10.81972 277 HIS A CA 1
ATOM 4346 C C . HIS A 1 277 ? -17.70900 24.54400 -13.03500 1.000 12.41728 277 HIS A C 1
ATOM 4347 O O . HIS A 1 277 ? -18.08600 25.58300 -12.48300 1.000 12.03302 277 HIS A O 1
ATOM 4361 N N . GLY A 1 278 ? -18.55400 23.71000 -13.64900 1.000 11.19871 278 GLY A N 1
ATOM 4362 C CA . GLY A 1 278 ? -19.94700 24.07900 -13.81500 1.000 14.30435 278 GLY A CA 1
ATOM 4363 C C . GLY A 1 278 ? -20.64700 24.40300 -12.51300 1.000 10.90394 278 GLY A C 1
ATOM 4364 O O . GLY A 1 278 ? -21.55300 25.23000 -12.49300 1.000 14.60965 278 GLY A O 1
ATOM 4368 N N . ALA A 1 279 ? -20.25300 23.75200 -11.41200 1.000 12.78838 279 ALA A N 1
ATOM 4369 C CA . ALA A 1 279 ? -20.88600 24.08100 -10.14300 1.000 13.25948 279 ALA A CA 1
ATOM 4370 C C . ALA A 1 279 ? -20.64100 25.54400 -9.78200 1.000 13.43319 279 ALA A C 1
ATOM 4371 O O . ALA A 1 279 ? -21.48800 26.18400 -9.15100 1.000 14.10959 279 ALA A O 1
ATOM 4378 N N . PHE A 1 280 ? -19.47500 26.07400 -10.13700 1.000 11.76194 280 PHE A N 1
ATOM 4379 C CA . PHE A 1 280 ? -19.21800 27.48700 -9.90200 1.000 11.19608 280 PHE A CA 1
ATOM 4380 C C . PHE A 1 280 ? -19.89600 28.34400 -10.95600 1.000 13.58584 280 PHE A C 1
ATOM 4381 O O . PHE A 1 280 ? -20.49000 29.38000 -10.62600 1.000 13.73849 280 PHE A O 1
ATOM 4398 N N . THR A 1 281 ? -19.84500 27.91300 -12.22600 1.000 14.25434 281 THR A N 1
ATOM 4399 C CA . THR A 1 281 ? -20.03500 28.84500 -13.33000 1.000 11.62508 281 THR A CA 1
ATOM 4400 C C . THR A 1 281 ? -21.39900 28.78800 -14.01200 1.000 13.85956 281 THR A C 1
ATOM 4401 O O . THR A 1 281 ? -21.75000 29.73500 -14.73100 1.000 14.15696 281 THR A O 1
ATOM 4412 N N . ARG A 1 282 ? -22.16600 27.71700 -13.83800 1.000 14.15959 282 ARG A N 1
ATOM 4413 C CA . ARG A 1 282 ? -23.38200 27.55800 -14.61900 1.000 13.13579 282 ARG A CA 1
ATOM 4414 C C . ARG A 1 282 ? -24.40900 28.64500 -14.30600 1.000 14.28066 282 ARG A C 1
ATOM 4415 O O . ARG A 1 282 ? -24.58700 29.06100 -13.16100 1.000 12.63573 282 ARG A O 1
ATOM 4436 N N . ASP A 1 283 ? -25.11700 29.07700 -15.34900 1.000 14.32277 283 ASP A N 1
ATOM 4437 C CA . ASP A 1 283 ? -26.15500 30.08000 -15.17200 1.000 17.81003 283 ASP A CA 1
ATOM 4438 C C . ASP A 1 283 ? -27.20500 29.62900 -14.16800 1.000 16.26248 283 ASP A C 1
ATOM 4439 O O . ASP A 1 283 ? -27.80500 30.46100 -13.47000 1.000 18.03374 283 ASP A O 1
ATOM 4448 N N . GLU A 1 284 ? -27.47200 28.31900 -14.11300 1.000 14.79651 284 GLU A N 1
ATOM 4449 C CA . GLU A 1 284 ? -28.52000 27.79100 -13.25600 1.000 14.34909 284 GLU A CA 1
ATOM 4450 C C . GLU A 1 284 ? -28.17000 27.89100 -11.77600 1.000 13.54636 284 GLU A C 1
ATOM 4451 O O . GLU A 1 284 ? -29.05800 27.73600 -10.94100 1.000 14.43594 284 GLU A O 1
ATOM 4463 N N . ASN A 1 285 ? -26.89800 28.10700 -11.44200 1.000 14.44121 285 ASN A N 1
ATOM 4464 C CA . ASN A 1 285 ? -26.45200 28.12900 -10.05700 1.000 11.38294 285 ASN A CA 1
ATOM 4465 C C . ASN A 1 285 ? -26.31500 29.57500 -9.60600 1.000 12.20409 285 ASN A C 1
ATOM 4466 O O . ASN A 1 285 ? -25.44200 30.29000 -10.12900 1.000 12.59362 285 ASN A O 1
ATOM 4477 N N . PRO A 1 286 ? -27.18700 30.08100 -8.72600 1.000 11.65666 286 PRO A N 1
ATOM 4478 C CA . PRO A 1 286 ? -27.08400 31.49800 -8.33500 1.000 12.87523 286 PRO A CA 1
ATOM 4479 C C . PRO A 1 286 ? -25.86500 31.80200 -7.49000 1.000 15.38869 286 PRO A C 1
ATOM 4480 O O . PRO A 1 286 ? -25.59200 32.98200 -7.24800 1.000 15.91243 286 PRO A O 1
ATOM 4491 N N . ILE A 1 287 ? -25.13600 30.78700 -7.03000 1.000 11.79878 287 ILE A N 1
ATOM 4492 C CA . ILE A 1 287 ? -23.97200 30.96400 -6.16100 1.000 10.97763 287 ILE A CA 1
ATOM 4493 C C . ILE A 1 287 ? -22.74800 30.43800 -6.89800 1.000 10.88552 287 ILE A C 1
ATOM 4494 O O . ILE A 1 287 ? -22.72500 29.27100 -7.32600 1.000 12.74100 287 ILE A O 1
ATOM 4510 N N . GLY A 1 288 ? -21.74800 31.29500 -7.07400 1.000 11.91985 288 GLY A N 1
ATOM 4511 C CA . GLY A 1 288 ? -20.51300 30.87100 -7.71100 1.000 11.82773 288 GLY A CA 1
ATOM 4512 C C . GLY A 1 288 ? -19.80100 32.03300 -8.39100 1.000 11.43558 288 GLY A C 1
ATOM 4513 O O . GLY A 1 288 ? -19.85200 33.17100 -7.92500 1.000 13.24633 288 GLY A O 1
ATOM 4517 N N . TYR A 1 289 ? -19.10100 31.70700 -9.47800 1.000 11.71193 289 TYR A N 1
ATOM 4518 C CA . TYR A 1 289 ? -18.42400 32.70400 -10.29800 1.000 13.93325 289 TYR A CA 1
ATOM 4519 C C . TYR A 1 289 ? -18.46200 32.24700 -11.75100 1.000 13.80692 289 TYR A C 1
ATOM 4520 O O . TYR A 1 289 ? -18.50800 31.04700 -12.03000 1.000 12.68836 289 TYR A O 1
ATOM 4538 N N . THR A 1 290 ? -18.45300 33.21200 -12.67200 1.000 12.68573 290 THR A N 1
ATOM 4539 C CA . THR A 1 290 ? -18.77300 32.89200 -14.05100 1.000 12.98577 290 THR A CA 1
ATOM 4540 C C . THR A 1 290 ? -17.54800 32.37200 -14.80400 1.000 12.10145 290 THR A C 1
ATOM 4541 O O . THR A 1 290 ? -16.41200 32.50200 -14.38100 1.000 13.06472 290 THR A O 1
ATOM 4552 N N . VAL A 1 291 ? -17.79900 31.81000 -15.97800 1.000 12.10145 291 VAL A N 1
ATOM 4553 C CA . VAL A 1 291 ? -16.73600 31.30200 -16.84600 1.000 11.88827 291 VAL A CA 1
ATOM 4554 C C . VAL A 1 291 ? -15.71600 32.38500 -17.18700 1.000 12.80153 291 VAL A C 1
ATOM 4555 O O . VAL A 1 291 ? -14.49900 32.13600 -17.11800 1.000 12.53045 291 VAL A O 1
ATOM 4568 N N . PRO A 1 292 ? -16.12400 33.62700 -17.50600 1.000 11.47506 292 PRO A N 1
ATOM 4569 C CA . PRO A 1 292 ? -15.09700 34.65000 -17.76400 1.000 12.54361 292 PRO A CA 1
ATOM 4570 C C . PRO A 1 292 ? -14.20800 34.88600 -16.55500 1.000 11.08291 292 PRO A C 1
ATOM 4571 O O . PRO A 1 292 ? -12.99400 35.04400 -16.69800 1.000 12.10408 292 PRO A O 1
ATOM 4582 N N . VAL A 1 293 ? -14.78100 34.86400 -15.36000 1.000 11.80931 293 VAL A N 1
ATOM 4583 C CA . VAL A 1 293 ? -13.97100 35.03700 -14.15600 1.000 12.50676 293 VAL A CA 1
ATOM 4584 C C . VAL A 1 293 ? -12.99800 33.87400 -13.99900 1.000 11.61192 293 VAL A C 1
ATOM 4585 O O . VAL A 1 293 ? -11.80000 34.07500 -13.75400 1.000 12.92787 293 VAL A O 1
ATOM 4598 N N . LEU A 1 294 ? -13.48800 32.63600 -14.14600 1.000 11.11186 294 LEU A N 1
ATOM 4599 C CA . LEU A 1 294 ? -12.59100 31.48700 -14.09700 1.000 11.05133 294 LEU A CA 1
ATOM 4600 C C . LEU A 1 294 ? -11.42200 31.65900 -15.05700 1.000 12.08566 294 LEU A C 1
ATOM 4601 O O . LEU A 1 294 ? -10.26200 31.40200 -14.71300 1.000 12.50676 294 LEU A O 1
ATOM 4617 N N . THR A 1 295 ? -11.72900 32.06200 -16.29100 1.000 10.86709 295 THR A N 1
ATOM 4618 C CA . THR A 1 295 ? -10.71000 32.21100 -17.31700 1.000 11.96459 295 THR A CA 1
ATOM 4619 C C . THR A 1 295 ? -9.68400 33.26600 -16.92700 1.000 11.09870 295 THR A C 1
ATOM 4620 O O . THR A 1 295 ? -8.47900 33.06400 -17.10300 1.000 11.03290 295 THR A O 1
ATOM 4631 N N . LYS A 1 296 ? -10.13100 34.37900 -16.36800 1.000 12.13567 296 LYS A N 1
ATOM 4632 C CA . LYS A 1 296 ? -9.18400 35.41000 -15.96400 1.000 13.49636 296 LYS A CA 1
ATOM 4633 C C . LYS A 1 296 ? -8.22400 34.88900 -14.90200 1.000 11.83826 296 LYS A C 1
ATOM 4634 O O . LYS A 1 296 ? -7.01700 35.14200 -14.97000 1.000 12.21989 296 LYS A O 1
ATOM 4653 N N . PHE A 1 297 ? -8.73700 34.16600 -13.91200 1.000 12.58835 297 PHE A N 1
ATOM 4654 C CA . PHE A 1 297 ? -7.85900 33.63500 -12.87700 1.000 11.18818 297 PHE A CA 1
ATOM 4655 C C . PHE A 1 297 ? -6.97600 32.51700 -13.41000 1.000 11.20134 297 PHE A C 1
ATOM 4656 O O . PHE A 1 297 ? -5.84900 32.34900 -12.93200 1.000 12.05671 297 PHE A O 1
ATOM 4673 N N . ALA A 1 298 ? -7.44300 31.75200 -14.40100 1.000 11.50664 298 ALA A N 1
ATOM 4674 C CA . ALA A 1 298 ? -6.55900 30.74800 -14.97500 1.000 11.10396 298 ALA A CA 1
ATOM 4675 C C . ALA A 1 298 ? -5.37000 31.39600 -15.67900 1.000 12.02776 298 ALA A C 1
ATOM 4676 O O . ALA A 1 298 ? -4.24700 30.89900 -15.58900 1.000 12.95155 298 ALA A O 1
ATOM 4683 N N . ARG A 1 299 ? -5.59300 32.52200 -16.37400 1.000 12.48308 299 ARG A N 1
ATOM 4684 C CA . ARG A 1 299 ? -4.47800 33.21300 -17.01800 1.000 13.70954 299 ARG A CA 1
ATOM 4685 C C . ARG A 1 299 ? -3.52600 33.80200 -15.98000 1.000 12.11987 299 ARG A C 1
ATOM 4686 O O . ARG A 1 299 ? -2.30000 33.68100 -16.10300 1.000 13.32002 299 ARG A O 1
ATOM 4707 N N . LEU A 1 300 ? -4.07600 34.41900 -14.93500 1.000 11.75141 300 LEU A N 1
ATOM 4708 C CA . LEU A 1 300 ? -3.25700 34.96200 -13.85600 1.000 12.46202 300 LEU A CA 1
ATOM 4709 C C . LEU A 1 300 ? -2.38600 33.88200 -13.22900 1.000 13.75954 300 LEU A C 1
ATOM 4710 O O . LEU A 1 300 ? -1.20200 34.11000 -12.94600 1.000 12.99103 300 LEU A O 1
ATOM 4726 N N . ALA A 1 301 ? -2.96400 32.69700 -13.01100 1.000 12.43570 301 ALA A N 1
ATOM 4727 C CA . ALA A 1 301 ? -2.24800 31.57400 -12.41100 1.000 13.43319 301 ALA A CA 1
ATOM 4728 C C . ALA A 1 301 ? -1.22100 30.97500 -13.35500 1.000 12.75153 301 ALA A C 1
ATOM 4729 O O . ALA A 1 301 ? -0.32600 30.25400 -12.89800 1.000 14.63860 301 ALA A O 1
ATOM 4736 N N . GLY A 1 302 ? -1.36000 31.20300 -14.66000 1.000 12.51729 302 GLY A N 1
ATOM 4737 C CA . GLY A 1 302 ? -0.33400 30.83100 -15.60800 1.000 15.45448 302 GLY A CA 1
ATOM 4738 C C . GLY A 1 302 ? -0.63500 29.61600 -16.49800 1.000 12.63309 302 GLY A C 1
ATOM 4739 O O . GLY A 1 302 ? 0.29900 29.08800 -17.12000 1.000 13.80955 302 GLY A O 1
ATOM 4743 N N . ALA A 1 303 ? -1.88800 29.17300 -16.56900 1.000 13.18579 303 ALA A N 1
ATOM 4744 C CA . ALA A 1 303 ? -2.25800 28.13300 -17.51900 1.000 13.64374 303 ALA A CA 1
ATOM 4745 C C . ALA A 1 303 ? -1.92700 28.58300 -18.93300 1.000 12.52519 303 ALA A C 1
ATOM 4746 O O . ALA A 1 303 ? -2.12900 29.74500 -19.30000 1.000 12.73311 303 ALA A O 1
ATOM 4753 N N . SER A 1 304 ? -1.39800 27.65900 -19.72600 1.000 12.69889 304 SER A N 1
ATOM 4754 C CA . SER A 1 304 ? -1.16800 27.92400 -21.13800 1.000 13.00156 304 SER A CA 1
ATOM 4755 C C . SER A 1 304 ? -2.43600 27.80000 -21.96100 1.000 13.25948 304 SER A C 1
ATOM 4756 O O . SER A 1 304 ? -2.55600 28.44200 -23.00900 1.000 12.16198 304 SER A O 1
ATOM 4764 N N . GLY A 1 305 ? -3.37300 26.98200 -21.50700 1.000 13.10420 305 GLY A N 1
ATOM 4765 C CA . GLY A 1 305 ? -4.63000 26.77500 -22.20700 1.000 11.99354 305 GLY A CA 1
ATOM 4766 C C . GLY A 1 305 ? -5.70000 26.38300 -21.21700 1.000 11.53033 305 GLY A C 1
ATOM 4767 O O . GLY A 1 305 ? -5.41400 25.79700 -20.16300 1.000 13.87798 305 GLY A O 1
ATOM 4771 N N . ILE A 1 306 ? -6.94500 26.71100 -21.55000 1.000 11.81457 306 ILE A N 1
ATOM 4772 C CA . ILE A 1 306 ? -8.08800 26.29700 -20.74800 1.000 13.47793 306 ILE A CA 1
ATOM 4773 C C . ILE A 1 306 ? -9.23600 26.04200 -21.70700 1.000 13.70164 306 ILE A C 1
ATOM 4774 O O . ILE A 1 306 ? -9.32600 26.66100 -22.77200 1.000 12.97787 306 ILE A O 1
ATOM 4790 N N . HIS A 1 307 ? -10.13300 25.14500 -21.32500 1.000 13.13052 307 HIS A N 1
ATOM 4791 C CA . HIS A 1 307 ? -11.18700 24.76600 -22.25100 1.000 11.98302 307 HIS A CA 1
ATOM 4792 C C . HIS A 1 307 ? -12.27100 25.82900 -22.35500 1.000 13.77270 307 HIS A C 1
ATOM 4793 O O . HIS A 1 307 ? -12.53300 26.59800 -21.41600 1.000 13.52267 307 HIS A O 1
ATOM 4807 N N . THR A 1 308 ? -12.90000 25.84600 -23.53000 1.000 12.95155 308 THR A N 1
ATOM 4808 C CA . THR A 1 308 ? -14.15400 26.53900 -23.76200 1.000 15.62819 308 THR A CA 1
ATOM 4809 C C . THR A 1 308 ? -15.03700 25.62300 -24.60300 1.000 13.70954 308 THR A C 1
ATOM 4810 O O . THR A 1 308 ? -14.62900 24.52000 -24.99500 1.000 14.44647 308 THR A O 1
ATOM 4821 N N . GLY A 1 309 ? -16.25600 26.09100 -24.91300 1.000 13.83587 309 GLY A N 1
ATOM 4822 C CA . GLY A 1 309 ? -17.09400 25.45200 -25.90100 1.000 15.17550 309 GLY A CA 1
ATOM 4823 C C . GLY A 1 309 ? -16.79100 25.95900 -27.29500 1.000 17.47052 309 GLY A C 1
ATOM 4824 O O . GLY A 1 309 ? -15.75800 26.59200 -27.54500 1.000 15.87822 309 GLY A O 1
ATOM 4828 N N . THR A 1 310 ? -17.73300 25.69100 -28.20700 1.000 15.90980 310 THR A N 1
ATOM 4829 C CA . THR A 1 310 ? -17.56400 25.89400 -29.64500 1.000 15.03601 310 THR A CA 1
ATOM 4830 C C . THR A 1 310 ? -18.20600 27.19400 -30.15100 1.000 15.22288 310 THR A C 1
ATOM 4831 O O . THR A 1 310 ? -18.52300 27.29400 -31.34600 1.000 17.91531 310 THR A O 1
ATOM 4842 N N . ALA A 1 311 ? -18.48700 28.14200 -29.25800 1.000 14.86494 311 ALA A N 1
ATOM 4843 C CA . ALA A 1 311 ? -19.08600 29.43100 -29.61000 1.000 15.06760 311 ALA A CA 1
ATOM 4844 C C . ALA A 1 311 ? -20.38700 29.21700 -30.37800 1.000 17.45736 311 ALA A C 1
ATOM 4845 O O . ALA A 1 311 ? -20.67000 29.87900 -31.38700 1.000 19.09703 311 ALA A O 1
ATOM 4852 N N . GLY A 1 312 ? -21.18400 28.25900 -29.90300 1.000 16.43355 312 GLY A N 1
ATOM 4853 C CA . GLY A 1 312 ? -22.45700 27.93700 -30.50400 1.000 21.36309 312 GLY A CA 1
ATOM 4854 C C . GLY A 1 312 ? -22.40900 27.11800 -31.78000 1.000 23.08961 312 GLY A C 1
ATOM 4855 O O . GLY A 1 312 ? -23.46600 26.71600 -32.27000 1.000 26.43212 312 GLY A O 1
ATOM 4859 N N . ILE A 1 313 ? -21.24000 26.85500 -32.33600 1.000 18.34694 313 ILE A N 1
ATOM 4860 C CA . ILE A 1 313 ? -21.15000 26.18300 -33.63000 1.000 22.85011 313 ILE A CA 1
ATOM 4861 C C . ILE A 1 313 ? -21.37100 24.69000 -33.43500 1.000 21.92105 313 ILE A C 1
ATOM 4862 O 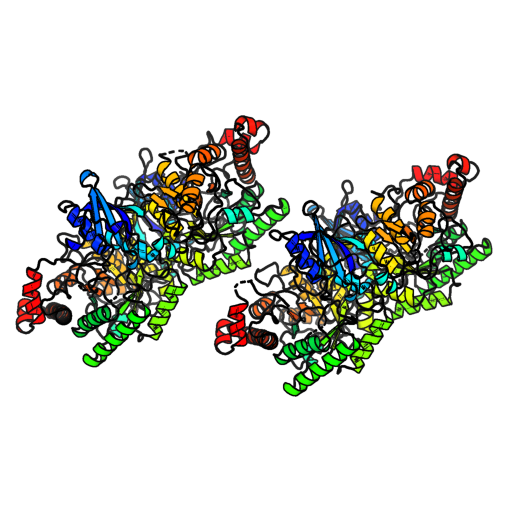O . ILE A 1 313 ? -20.84500 24.07900 -32.48700 1.000 22.76852 313 ILE A O 1
ATOM 4878 N N . GLY A 1 314 ? -22.15900 24.09500 -34.31900 1.000 24.08710 314 GLY A N 1
ATOM 4879 C CA . GLY A 1 314 ? -22.51600 22.69700 -34.17300 1.000 41.94977 314 GLY A CA 1
ATOM 4880 C C . GLY A 1 314 ? -23.57000 22.48200 -33.10500 1.000 52.36681 314 GLY A C 1
ATOM 4881 O O . GLY A 1 314 ? -24.64100 21.93500 -33.37700 1.000 56.23306 314 GLY A O 1
ATOM 4885 N N . LYS A 1 315 ? -23.25800 22.87000 -31.86800 1.000 54.69340 315 LYS A N 1
ATOM 4886 C CA . LYS A 1 315 ? -24.23800 22.87300 -30.78800 1.000 62.10218 315 LYS A CA 1
ATOM 4887 C C . LYS A 1 315 ? -25.53800 23.47400 -31.28900 1.000 56.84366 315 LYS A C 1
ATOM 4888 O O . LYS A 1 315 ? -25.54800 24.57100 -31.84600 1.000 54.66708 315 LYS A O 1
ATOM 4907 N N . MET A 1 316 ? -26.63200 22.73700 -31.13100 1.000 56.31728 316 MET A N 1
ATOM 4908 C CA . MET A 1 316 ? -27.92700 23.31900 -31.45500 1.000 63.07598 316 MET A CA 1
ATOM 4909 C C . MET A 1 316 ? -28.17000 24.51000 -30.53400 1.000 72.34552 316 MET A C 1
ATOM 4910 O O . MET A 1 316 ? -27.93000 24.43200 -29.32400 1.000 71.53489 316 MET A O 1
ATOM 4924 N N . ALA A 1 317 ? -28.63600 25.61400 -31.10500 1.000 82.99943 317 ALA A N 1
ATOM 4925 C CA . ALA A 1 317 ? -28.80700 26.85900 -30.34100 1.000 87.99739 317 ALA A CA 1
ATOM 4926 C C . ALA A 1 317 ? -27.42800 27.23800 -29.79200 1.000 88.61326 317 ALA A C 1
ATOM 4927 O O . ALA A 1 317 ? -26.42200 27.11400 -30.50800 1.000 82.46778 317 ALA A O 1
ATOM 4934 N N . GLY A 1 318 ? -27.33600 27.68900 -28.54700 1.000 66.52903 318 GLY A N 1
ATOM 4935 C CA . GLY A 1 318 ? -26.05700 28.06400 -27.98300 1.000 48.71110 318 GLY A CA 1
ATOM 4936 C C . GLY A 1 318 ? -25.61300 29.45000 -28.40000 1.000 39.51000 318 GLY A C 1
ATOM 4937 O O . GLY A 1 318 ? -25.55100 29.76700 -29.59300 1.000 45.13436 318 GLY A O 1
ATOM 4941 N N . SER A 1 319 ? -25.31900 30.28800 -27.42300 1.000 44.61588 319 SER A N 1
ATOM 4942 C CA . SER A 1 319 ? -24.80100 31.61400 -27.72300 1.000 31.62484 319 SER A CA 1
ATOM 4943 C C . SER A 1 319 ? -23.28100 31.57700 -27.83600 1.000 28.36919 319 SER A C 1
ATOM 4944 O O . SER A 1 319 ? -22.61800 30.90000 -27.04900 1.000 27.65332 319 SER A O 1
ATOM 4952 N N . PRO A 1 320 ? -22.69300 32.30200 -28.78800 1.000 23.21857 320 PRO A N 1
ATOM 4953 C CA . PRO A 1 320 ? -21.23000 32.39800 -28.82500 1.000 22.91327 320 PRO A CA 1
ATOM 4954 C C . PRO A 1 320 ? -20.64000 33.34300 -27.79500 1.000 17.09942 320 PRO A C 1
ATOM 4955 O O . PRO A 1 320 ? -19.41600 33.37200 -27.64500 1.000 18.84963 320 PRO A O 1
ATOM 4966 N N . LYS A 1 321 ? -21.46700 34.13000 -27.10600 1.000 15.94139 321 LYS A N 1
ATOM 4967 C CA . LYS A 1 321 ? -20.94000 35.25700 -26.34600 1.000 18.83121 321 LYS A CA 1
ATOM 4968 C C . LYS A 1 321 ? -19.92600 34.80600 -25.30300 1.000 17.40472 321 LYS A C 1
ATOM 4969 O O . LYS A 1 321 ? -18.82800 35.37200 -25.18600 1.000 16.24405 321 LYS A O 1
ATOM 4988 N N . GLU A 1 322 ? -20.28000 33.79400 -24.51600 1.000 16.70200 322 GLU A N 1
ATOM 4989 C CA . GLU A 1 322 ? -19.42400 33.44300 -23.38800 1.000 16.26774 322 GLU A CA 1
ATOM 4990 C C . GLU A 1 322 ? -18.09200 32.87300 -23.86100 1.000 14.65176 322 GLU A C 1
ATOM 4991 O O . GLU A 1 322 ? -17.03100 33.21400 -23.31900 1.000 14.60175 322 GLU A O 1
ATOM 5003 N N . ASP A 1 323 ? -18.12900 31.97100 -24.83900 1.000 14.08064 323 ASP A N 1
ATOM 5004 C CA . ASP A 1 323 ? -16.89800 31.35800 -25.32100 1.000 15.29657 323 ASP A CA 1
ATOM 5005 C C . ASP A 1 323 ? -15.98500 32.39500 -25.95900 1.000 12.59888 323 ASP A C 1
ATOM 5006 O O . ASP A 1 323 ? -14.76000 32.31300 -25.84100 1.000 14.84652 323 ASP A O 1
ATOM 5015 N N . VAL A 1 324 ? -16.55600 33.36700 -26.67100 1.000 13.57794 324 VAL A N 1
ATOM 5016 C CA . VAL A 1 324 ? -15.70300 34.37700 -27.28900 1.000 14.67281 324 VAL A CA 1
ATOM 5017 C C . VAL A 1 324 ? -15.12900 35.31300 -26.23000 1.000 14.80967 324 VAL A C 1
ATOM 5018 O O . VAL A 1 324 ? -13.95400 35.69300 -26.28900 1.000 14.77019 324 VAL A O 1
ATOM 5031 N N . MET A 1 325 ? -15.93900 35.69600 -25.24500 1.000 12.58309 325 MET A N 1
ATOM 5032 C CA . MET A 1 325 ? -15.42100 36.46100 -24.11900 1.000 13.47530 325 MET A CA 1
ATOM 5033 C C . MET A 1 325 ? -14.25300 35.73200 -23.46000 1.000 15.01233 325 MET A C 1
ATOM 5034 O O . MET A 1 325 ? -13.20800 36.31700 -23.16100 1.000 15.36763 325 MET A O 1
ATOM 5048 N N . ALA A 1 326 ? -14.42600 34.43800 -23.21000 1.000 14.47016 326 ALA A N 1
ATOM 5049 C CA . ALA A 1 326 ? -13.37300 33.66500 -22.56300 1.000 14.47279 326 ALA A CA 1
ATOM 5050 C C . ALA A 1 326 ? -12.13300 33.60200 -23.44400 1.000 13.19895 326 ALA A C 1
ATOM 5051 O O . ALA A 1 326 ? -11.02200 33.82200 -22.96700 1.000 13.10683 326 ALA A O 1
ATOM 5058 N N . ALA A 1 327 ? -12.31000 33.36000 -24.74800 1.000 12.29621 327 ALA A N 1
ATOM 5059 C CA . ALA A 1 327 ? -11.16400 33.29200 -25.65000 1.000 11.61981 327 ALA A CA 1
ATOM 5060 C C . ALA A 1 327 ? -10.37600 34.59500 -25.64700 1.000 12.65941 327 ALA A C 1
ATOM 5061 O O . ALA A 1 327 ? -9.13800 34.58100 -25.71200 1.000 14.02273 327 ALA A O 1
ATOM 5068 N N . ARG A 1 328 ? -11.07500 35.73700 -25.62400 1.000 14.89389 328 ARG A N 1
ATOM 5069 C CA . ARG A 1 328 ? -10.38400 37.02000 -25.63000 1.000 13.74639 328 ARG A CA 1
ATOM 5070 C C . ARG A 1 328 ? -9.71400 37.30800 -24.28900 1.000 13.11210 328 ARG A C 1
ATOM 5071 O O . ARG A 1 328 ? -8.59100 37.82400 -24.26000 1.000 15.08602 328 ARG A O 1
ATOM 5092 N N . HIS A 1 329 ? -10.37700 36.98700 -23.16800 1.000 12.28042 329 HIS A N 1
ATOM 5093 C CA . HIS A 1 329 ? -9.70500 37.09400 -21.87300 1.000 12.59362 329 HIS A CA 1
ATOM 5094 C C . HIS A 1 329 ? -8.42000 36.26600 -21.85200 1.000 13.64900 329 HIS A C 1
ATOM 5095 O O . HIS A 1 329 ? -7.45300 36.60500 -21.15800 1.000 13.38845 329 HIS A O 1
ATOM 5109 N N . ALA A 1 330 ? -8.44700 35.10300 -22.51100 1.000 13.84377 330 ALA A N 1
ATOM 5110 C CA . ALA A 1 330 ? -7.29500 34.21400 -22.52800 1.000 12.84101 330 ALA A CA 1
ATOM 5111 C C . ALA A 1 330 ? -6.17700 34.77600 -23.39900 1.000 11.54875 330 ALA A C 1
ATOM 5112 O O . ALA A 1 330 ? -5.01700 34.85400 -22.97000 1.000 12.07776 330 ALA A O 1
ATOM 5119 N N . LEU A 1 331 ? -6.51800 35.24300 -24.60500 1.000 11.75141 331 LEU A N 1
ATOM 5120 C CA . LEU A 1 331 ? -5.51400 35.52000 -25.62000 1.000 14.54122 331 LEU A CA 1
ATOM 5121 C C . LEU A 1 331 ? -5.03800 36.96200 -25.72000 1.000 14.05958 331 LEU A C 1
ATOM 5122 O O . LEU A 1 331 ? -3.90200 37.19000 -26.15500 1.000 15.20182 331 LEU A O 1
ATOM 5138 N N . LYS A 1 332 ? -5.88100 37.93800 -25.42100 1.000 13.30686 332 LYS A N 1
ATOM 5139 C CA . LYS A 1 332 ? -5.60100 39.29200 -25.89100 1.000 13.67269 332 LYS A CA 1
ATOM 5140 C C . LYS A 1 332 ? -4.88300 40.17300 -24.86800 1.000 14.33067 332 LYS A C 1
ATOM 5141 O O . LYS A 1 332 ? -4.90800 39.94500 -23.65200 1.000 14.27013 332 LYS A O 1
ATOM 5160 N N . LEU A 1 333 ? -4.21700 41.19400 -25.40600 1.000 15.00969 333 LEU A N 1
ATOM 5161 C CA . LEU A 1 333 ? -3.65500 42.25800 -24.58500 1.000 14.98338 333 LEU A CA 1
ATOM 5162 C C . LEU A 1 333 ? -4.75800 43.08600 -23.95200 1.000 17.03889 333 LEU A C 1
ATOM 5163 O O . LEU A 1 333 ? -4.64300 43.50400 -22.79100 1.000 14.95179 333 LEU A O 1
ATOM 5179 N N . TYR A 1 334 ? -5.82400 43.34500 -24.71000 1.000 14.86757 334 TYR A N 1
ATOM 5180 C CA . TYR A 1 334 ? -6.99500 44.07700 -24.24300 1.000 15.65451 334 TYR A CA 1
ATOM 5181 C C . TYR A 1 334 ? -8.20700 43.16100 -24.34000 1.000 16.02297 334 TYR A C 1
ATOM 5182 O O . TYR A 1 334 ? -8.56300 42.72200 -25.44300 1.000 17.11258 334 TYR A O 1
ATOM 5200 N N . SER A 1 335 ? -8.87400 42.91900 -23.21100 1.000 13.48056 335 SER A N 1
ATOM 5201 C CA . SER A 1 335 ? -10.08700 42.11300 -23.20100 1.000 15.02285 335 SER A CA 1
ATOM 5202 C C . SER A 1 335 ? -11.13000 42.80400 -22.33400 1.000 17.29681 335 SER A C 1
ATOM 5203 O O . SER A 1 335 ? -10.83300 43.72500 -21.56800 1.000 17.33103 335 SER A O 1
ATOM 5211 N N . GLU A 1 336 ? -12.37000 42.36100 -22.48200 1.000 15.28341 336 GLU A N 1
ATOM 5212 C CA . GLU A 1 336 ? -13.50600 42.96800 -21.80500 1.000 15.18077 336 GLU A CA 1
ATOM 5213 C C . GLU A 1 336 ? -14.38800 41.88600 -21.20500 1.000 15.98350 336 GLU A C 1
ATOM 5214 O O . GLU A 1 336 ? -14.73500 40.91200 -21.88500 1.000 15.27815 336 GLU A O 1
ATOM 5226 N N . GLY A 1 337 ? -14.77300 42.07700 -19.94500 1.000 14.72808 337 GLY A N 1
ATOM 5227 C CA . GLY A 1 337 ? -15.84700 41.32000 -19.34200 1.000 15.95718 337 GLY A CA 1
ATOM 5228 C C . GLY A 1 337 ? -17.15600 42.07400 -19.45500 1.000 15.72294 337 GLY A C 1
ATOM 5229 O O . GLY A 1 337 ? -17.28800 43.05500 -20.18900 1.000 16.59409 337 GLY A O 1
ATOM 5233 N N . ASP A 1 338 ? -18.15300 41.59300 -18.72000 1.000 15.02812 338 ASP A N 1
ATOM 5234 C CA . ASP A 1 338 ? -19.41900 42.30200 -18.69500 1.000 15.77031 338 ASP A CA 1
ATOM 5235 C C . ASP A 1 338 ? -19.31300 43.66000 -17.99900 1.000 16.84939 338 ASP A C 1
ATOM 5236 O O . ASP A 1 338 ? -20.14000 44.54300 -18.26900 1.000 16.61252 338 ASP A O 1
ATOM 5245 N N . TYR A 1 339 ? -18.32600 43.84500 -17.10400 1.000 14.54648 339 TYR A N 1
ATOM 5246 C CA . TYR A 1 339 ? -18.27900 45.05300 -16.27900 1.000 13.71743 339 TYR A CA 1
ATOM 5247 C C . TYR A 1 339 ? -16.94600 45.78000 -16.31300 1.000 17.48631 339 TYR A C 1
ATOM 5248 O O . TYR A 1 339 ? -16.91500 46.99800 -16.11600 1.000 16.75201 339 TYR A O 1
ATOM 5266 N N . PHE A 1 340 ? -15.85400 45.06500 -16.57800 1.000 15.49659 340 PHE A N 1
ATOM 5267 C CA . PHE A 1 340 ? -14.52700 45.65300 -16.53900 1.000 14.61491 340 PHE A CA 1
ATOM 5268 C C . PHE A 1 340 ? -13.75100 45.42300 -17.82700 1.000 14.77546 340 PHE A C 1
ATOM 5269 O O . PHE A 1 340 ? -13.77500 44.32600 -18.40500 1.000 14.66755 340 PHE A O 1
ATOM 5286 N N . LYS A 1 341 ? -13.05000 46.47600 -18.24400 1.000 13.47530 341 LYS A N 1
ATOM 5287 C CA . LYS A 1 341 ? -12.03600 46.39400 -19.27800 1.000 14.78072 341 LYS A CA 1
ATOM 5288 C C . LYS A 1 341 ? -10.73100 45.95100 -18.63500 1.000 15.52291 341 LYS A C 1
ATOM 5289 O O . LYS A 1 341 ? -10.41400 46.36100 -17.51800 1.000 23.17120 341 LYS A O 1
ATOM 5308 N N . GLN A 1 342 ? -9.96400 45.13200 -19.34300 1.000 14.08327 342 GLN A N 1
ATOM 5309 C CA . GLN A 1 342 ? -8.73300 44.57500 -18.79600 1.000 13.87008 342 GLN A CA 1
ATOM 5310 C C . GLN A 1 342 ? -7.60500 44.74300 -19.79600 1.000 17.37314 342 GLN A C 1
ATOM 5311 O O . GLN A 1 342 ? -7.68100 44.21800 -20.91100 1.000 14.89389 342 GLN A O 1
ATOM 5325 N N . ILE A 1 343 ? -6.55400 45.45700 -19.40100 1.000 14.51227 343 ILE A N 1
ATOM 5326 C CA . ILE A 1 343 ? -5.29100 45.42500 -20.11900 1.000 15.50449 343 ILE A CA 1
ATOM 5327 C C . ILE A 1 343 ? -4.39000 44.42900 -19.40300 1.000 16.20984 343 ILE A C 1
ATOM 5328 O O . ILE A 1 343 ? -4.14300 44.54700 -18.19600 1.000 16.60199 343 ILE A O 1
ATOM 5344 N N . TRP A 1 344 ? -3.89500 43.45000 -20.14900 1.000 15.46764 344 TRP A N 1
ATOM 5345 C CA . TRP A 1 344 ? -3.09200 42.37000 -19.58000 1.000 15.01233 344 TRP A CA 1
ATOM 5346 C C . TRP A 1 344 ? -1.61400 42.75000 -19.64900 1.000 15.54397 344 TRP A C 1
ATOM 5347 O O . TRP A 1 344 ? -0.77900 42.13600 -20.31900 1.000 18.03900 344 TRP A O 1
ATOM 5368 N N . SER A 1 345 ? -1.29600 43.78700 -18.88300 1.000 16.67832 345 SER A N 1
ATOM 5369 C CA . SER A 1 345 ? 0.05300 44.30900 -18.84900 1.000 17.76792 345 SER A CA 1
ATOM 5370 C C . SER A 1 345 ? 0.22300 45.13900 -17.59200 1.000 19.78132 345 SER A C 1
ATOM 5371 O O . SER A 1 345 ? -0.70300 45.82900 -17.14800 1.000 19.70763 345 SER A O 1
ATOM 5379 N N . GLU A 1 346 ? 1.43100 45.09500 -17.04100 1.000 20.18926 346 GLU A N 1
ATOM 5380 C CA . GLU A 1 346 ? 1.78000 46.01100 -15.96800 1.000 22.13686 346 GLU A CA 1
ATOM 5381 C C . GLU A 1 346 ? 2.10900 47.41700 -16.46700 1.000 23.29490 346 GLU A C 1
ATOM 5382 O O . GLU A 1 346 ? 2.26200 48.32800 -15.64800 1.000 25.19776 346 GLU A O 1
ATOM 5394 N N . ILE A 1 347 ? 2.20200 47.62700 -17.77500 1.000 22.51586 347 ILE A N 1
ATOM 5395 C CA . ILE A 1 347 ? 2.48600 48.97300 -18.29700 1.000 25.07143 347 ILE A CA 1
ATOM 5396 C C . ILE A 1 347 ? 1.29200 49.88300 -18.02300 1.000 24.45556 347 ILE A C 1
ATOM 5397 O O . ILE A 1 347 ? 0.15200 49.50600 -18.32500 1.000 23.47387 347 ILE A O 1
ATOM 5413 N N . PRO A 1 348 ? 1.48600 51.08200 -17.47800 1.000 26.62688 348 PRO A N 1
ATOM 5414 C CA . PRO A 1 348 ? 0.33200 51.96500 -17.24700 1.000 30.19573 348 PRO A CA 1
ATOM 5415 C C . PRO A 1 348 ? -0.37700 52.30400 -18.55200 1.000 32.48811 348 PRO A C 1
ATOM 5416 O O . PRO A 1 348 ? 0.24500 52.41800 -19.61000 1.000 26.91902 348 PRO A O 1
ATOM 5427 N N . GLU A 1 349 ? -1.70500 52.45400 -18.45600 1.000 30.21415 349 GLU A N 1
ATOM 5428 C CA . GLU A 1 349 ? -2.56300 52.55100 -19.63300 1.000 31.41166 349 GLU A CA 1
ATOM 5429 C C . GLU A 1 349 ? -2.16500 53.68500 -20.56400 1.000 34.19621 349 GLU A C 1
ATOM 5430 O O . GLU A 1 349 ? -2.38400 53.58700 -21.78100 1.000 33.57508 349 GLU A O 1
ATOM 5442 N N . LYS A 1 350 ? -1.60600 54.76500 -20.02100 1.000 30.12730 350 LYS A N 1
ATOM 5443 C CA . LYS A 1 350 ? -1.28900 55.94200 -20.81600 1.000 42.98410 350 LYS A CA 1
ATOM 5444 C C . LYS A 1 350 ? -0.06600 55.75200 -21.70400 1.000 41.26547 350 LYS A C 1
ATOM 5445 O O . LYS A 1 350 ? 0.19700 56.61000 -22.55800 1.000 38.14931 350 LYS A O 1
ATOM 5464 N N . ASP A 1 351 ? 0.68700 54.67200 -21.52000 1.000 29.59565 351 ASP A N 1
ATOM 5465 C CA . ASP A 1 351 ? 1.93600 54.49200 -22.24900 1.000 32.31966 351 ASP A CA 1
ATOM 5466 C C . ASP A 1 351 ? 1.68100 54.41100 -23.74700 1.000 29.10086 351 ASP A C 1
ATOM 5467 O O . ASP A 1 351 ? 0.77400 53.70200 -24.19700 1.000 30.86686 351 ASP A O 1
ATOM 5476 N N . ALA A 1 352 ? 2.50500 55.13000 -24.51700 1.000 34.19357 352 ALA A N 1
ATOM 5477 C CA . ALA A 1 352 ? 2.29300 55.21600 -25.95700 1.000 33.57771 352 ALA A CA 1
ATOM 5478 C C . ALA A 1 352 ? 2.55500 53.88400 -26.63900 1.000 29.30878 352 ALA A C 1
ATOM 5479 O O . ALA A 1 352 ? 1.82200 53.49800 -27.55700 1.000 29.16665 352 ALA A O 1
ATOM 5486 N N . ASP A 1 353 ? 3.59600 53.16700 -26.21000 1.000 30.50629 353 ASP A N 1
ATOM 5487 C CA . ASP A 1 353 ? 3.89100 51.86900 -26.81100 1.000 31.33270 353 ASP A CA 1
ATOM 5488 C C . ASP A 1 353 ? 2.77400 50.87300 -26.53400 1.000 27.92440 353 ASP A C 1
ATOM 5489 O O . ASP A 1 353 ? 2.43000 50.05300 -27.39600 1.000 25.21618 353 ASP A O 1
ATOM 5498 N N . LEU A 1 354 ? 2.21200 50.91400 -25.32700 1.000 26.80321 354 LEU A N 1
ATOM 5499 C CA . LEU A 1 354 ? 1.10700 50.02300 -24.99500 1.000 22.64482 354 LEU A CA 1
ATOM 5500 C C . LEU A 1 354 ? -0.11200 50.32000 -25.85900 1.000 24.23975 354 LEU A C 1
ATOM 5501 O O . LEU A 1 354 ? -0.71100 49.40700 -26.43400 1.000 21.82893 354 LEU A O 1
ATOM 5517 N N . GLN A 1 355 ? -0.50100 51.59700 -25.95900 1.000 25.82678 355 GLN A N 1
ATOM 5518 C CA . GLN A 1 355 ? -1.68400 51.93300 -26.74800 1.000 24.82666 355 GLN A CA 1
ATOM 5519 C C . GLN A 1 355 ? -1.49200 51.54100 -28.20800 1.000 25.35830 355 GLN A C 1
ATOM 5520 O O . GLN A 1 355 ? -2.42900 51.06000 -28.85900 1.000 25.11354 355 GLN A O 1
ATOM 5534 N N . LEU A 1 356 ? -0.28300 51.73000 -28.73800 1.000 25.85310 356 LEU A N 1
ATOM 5535 C CA . LEU A 1 356 ? -0.01300 51.31200 -30.11000 1.000 26.44264 356 LEU A CA 1
ATOM 5536 C C . LEU A 1 356 ? -0.14400 49.80100 -30.25100 1.000 24.76086 356 LEU A C 1
ATOM 5537 O O . LEU A 1 356 ? -0.69800 49.30900 -31.24000 1.000 25.78730 356 LEU A O 1
ATOM 5553 N N . ALA A 1 357 ? 0.37200 49.04700 -29.27700 1.000 23.34754 357 ALA A N 1
ATOM 5554 C CA . ALA A 1 357 ? 0.22400 47.59300 -29.31900 1.000 22.09475 357 ALA A CA 1
ATOM 5555 C C . ALA A 1 357 ? -1.24400 47.19000 -29.26300 1.000 21.01041 357 ALA A C 1
ATOM 5556 O O . ALA A 1 357 ? -1.66000 46.21900 -29.91400 1.000 21.12885 357 ALA A O 1
ATOM 5563 N N . ILE A 1 358 ? -2.04500 47.92000 -28.48400 1.000 20.91567 358 ILE A N 1
ATOM 5564 C CA . ILE A 1 358 ? -3.47100 47.62600 -28.41200 1.000 20.48140 358 ILE A CA 1
ATOM 5565 C C . ILE A 1 358 ? -4.11900 47.88200 -29.76500 1.000 21.83683 358 ILE A C 1
ATOM 5566 O O . ILE A 1 358 ? -4.93000 47.07800 -30.24200 1.000 21.66576 358 ILE A O 1
ATOM 5582 N N . GLN A 1 359 ? -3.74500 48.98100 -30.41600 1.000 23.53703 359 GLN A N 1
ATOM 5583 C CA . GLN A 1 359 ? -4.28600 49.27600 -31.74200 1.000 25.28198 359 GLN A CA 1
ATOM 5584 C C . GLN A 1 359 ? -3.80700 48.24600 -32.76200 1.000 25.36357 359 GLN A C 1
ATOM 5585 O O . GLN A 1 359 ? -4.59000 47.78000 -33.60000 1.000 27.11641 359 GLN A O 1
ATOM 5599 N N . LYS A 1 360 ? -2.53000 47.84700 -32.68500 1.000 25.05564 360 LYS A N 1
ATOM 5600 C CA . LYS A 1 360 ? -2.02000 46.83900 -33.61400 1.000 26.22946 360 LYS A CA 1
ATOM 5601 C C . LYS A 1 360 ? -2.68300 45.48500 -33.38100 1.000 24.01341 360 LYS A C 1
ATOM 5602 O O . LYS A 1 360 ? -2.89000 44.72400 -34.33500 1.000 27.58752 360 LYS A O 1
ATOM 5621 N N . GLU A 1 361 ? -3.03100 45.17000 -32.13100 1.000 22.10528 361 GLU A N 1
ATOM 5622 C CA . GLU A 1 361 ? -3.79800 43.95600 -31.87100 1.000 21.00778 361 GLU A CA 1
ATOM 5623 C C . GLU A 1 361 ? -5.12800 43.98500 -32.60400 1.000 22.02106 361 GLU A C 1
ATOM 5624 O O . GLU A 1 361 ? -5.55500 42.97600 -33.17900 1.000 23.12646 361 GLU A O 1
ATOM 5636 N N . ALA A 1 362 ? -5.81100 45.13100 -32.58000 1.000 22.84221 362 ALA A N 1
ATOM 5637 C CA . ALA A 1 362 ? -7.06300 45.25900 -33.31100 1.000 24.33186 362 ALA A CA 1
ATOM 5638 C C . ALA A 1 362 ? -6.85800 45.04300 -34.80200 1.000 26.68215 362 ALA A C 1
ATOM 5639 O O . ALA A 1 362 ? -7.77800 44.59000 -35.49300 1.000 34.63836 362 ALA A O 1
ATOM 5646 N N . GLU A 1 363 ? -5.66900 45.37900 -35.31600 1.000 27.02692 363 GLU A N 1
ATOM 5647 C CA . GLU A 1 363 ? -5.30600 45.14500 -36.70800 1.000 29.25877 363 GLU A CA 1
ATOM 5648 C C . GLU A 1 363 ? -4.81600 43.72800 -36.97000 1.000 28.95610 363 GLU A C 1
ATOM 5649 O O . GLU A 1 363 ? -4.48300 43.41500 -38.12300 1.000 32.34335 363 GLU A O 1
ATOM 5661 N N . GLY A 1 364 ? -4.73500 42.88800 -35.94700 1.000 29.21929 364 GLY A N 1
ATOM 5662 C CA . GLY A 1 364 ? -4.37100 41.50200 -36.11900 1.000 35.00683 364 GLY A CA 1
ATOM 5663 C C . GLY A 1 364 ? -2.94000 41.13500 -35.80200 1.000 43.67103 364 GLY A C 1
ATOM 5664 O O . GLY A 1 364 ? -2.53000 40.01300 -36.12100 1.000 38.80465 364 GLY A O 1
ATOM 5668 N N . GLU A 1 365 ? -2.17300 42.02100 -35.17200 1.000 36.39384 365 GLU A N 1
ATOM 5669 C CA . GLU A 1 365 ? -0.76100 41.76700 -34.90400 1.000 38.08088 365 GLU A CA 1
ATOM 5670 C C . GLU A 1 365 ? -0.52100 41.39400 -33.44400 1.000 31.83540 365 GLU A C 1
ATOM 5671 O O . GLU A 1 365 ? -1.15900 41.93200 -32.53400 1.000 26.82164 365 GLU A O 1
ATOM 5683 N N . ASP A 1 366 ? 0.39600 40.45000 -33.23000 1.000 30.57209 366 ASP A N 1
ATOM 5684 C CA . ASP A 1 366 ? 0.78100 40.03400 -31.88800 1.000 27.22168 366 ASP A CA 1
ATOM 5685 C C . ASP A 1 366 ? 1.46400 41.18700 -31.15600 1.000 26.53739 366 ASP A C 1
ATOM 5686 O O . ASP A 1 366 ? 2.02500 42.10200 -31.77000 1.000 28.02968 366 ASP A O 1
ATOM 5695 N N . TYR A 1 367 ? 1.42300 41.12700 -29.82400 1.000 24.39503 367 TYR A N 1
ATOM 5696 C CA . TYR A 1 367 ? 1.93100 42.21000 -28.98700 1.000 23.53177 367 TYR A CA 1
ATOM 5697 C C . TYR A 1 367 ? 3.18900 41.82100 -28.21500 1.000 31.20374 367 TYR A C 1
ATOM 5698 O O . TYR A 1 367 ? 3.54200 42.48000 -27.23300 1.000 24.58716 367 TYR A O 1
ATOM 5716 N N . SER A 1 368 ? 3.89700 40.78800 -28.66300 1.000 29.32194 368 SER A N 1
ATOM 5717 C CA . SER A 1 368 ? 5.11100 40.37400 -27.97000 1.000 31.72749 368 SER A CA 1
ATOM 5718 C C . SER A 1 368 ? 6.20200 41.43500 -28.04100 1.000 35.41477 368 SER A C 1
ATOM 5719 O O . SER A 1 368 ? 7.13300 41.40200 -27.23000 1.000 30.32469 368 SER A O 1
ATOM 5727 N N . ASN A 1 369 ? 6.10700 42.36900 -28.98900 1.000 27.49803 369 ASN A N 1
ATOM 5728 C CA . ASN A 1 369 ? 7.10300 43.42900 -29.11300 1.000 31.2774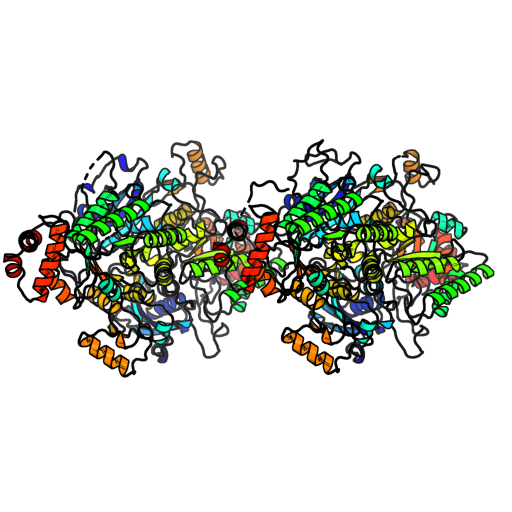3 369 ASN A CA 1
ATOM 5729 C C . ASN A 1 369 ? 7.18900 44.28400 -27.85800 1.000 29.57460 369 ASN A C 1
ATOM 5730 O O . ASN A 1 369 ? 8.20000 44.97000 -27.65800 1.000 34.97788 369 ASN A O 1
ATOM 5741 N N . LEU A 1 370 ? 6.15000 44.27600 -27.02400 1.000 28.08231 370 LEU A N 1
ATOM 5742 C CA . LEU A 1 370 ? 6.19300 45.02500 -25.77300 1.000 29.95096 370 LEU A CA 1
ATOM 5743 C C . LEU A 1 370 ? 7.19600 44.45400 -24.78100 1.000 32.53548 370 LEU A C 1
ATOM 5744 O O . LEU A 1 370 ? 7.56900 45.14800 -23.82600 1.000 27.57699 370 LEU A O 1
ATOM 5760 N N . GLY A 1 371 ? 7.61800 43.20800 -24.96800 1.000 25.29777 371 GLY A N 1
ATOM 5761 C CA . GLY A 1 371 ? 8.46400 42.53400 -24.00100 1.000 28.21654 371 GLY A CA 1
ATOM 5762 C C . GLY A 1 371 ? 7.66400 41.60300 -23.11300 1.000 30.93792 371 GLY A C 1
ATOM 5763 O O . GLY A 1 371 ? 6.76300 42.04200 -22.39100 1.000 24.97142 371 GLY A O 1
ATOM 5767 N N . TYR A 1 372 ? 7.97900 40.30500 -23.15500 1.000 25.66360 372 TYR A N 1
ATOM 5768 C CA . TYR A 1 372 ? 7.20900 39.34200 -22.37700 1.000 30.23257 372 TYR A CA 1
ATOM 5769 C C . TYR A 1 372 ? 7.27200 39.63700 -20.88500 1.000 27.70859 372 TYR A C 1
ATOM 5770 O O . TYR A 1 372 ? 6.37700 39.22000 -20.13500 1.000 30.29047 372 TYR A O 1
ATOM 5788 N N . TRP A 1 373 ? 8.30100 40.35500 -20.44600 1.000 28.40867 373 TRP A N 1
ATOM 5789 C CA . TRP A 1 373 ? 8.48000 40.72700 -19.04900 1.000 32.41178 373 TRP A CA 1
ATOM 5790 C C . TRP A 1 373 ? 7.61300 41.90900 -18.63900 1.000 30.55103 373 TRP A C 1
ATOM 5791 O O . TRP A 1 373 ? 7.62900 42.28700 -17.45900 1.000 35.43583 373 TRP A O 1
ATOM 5812 N N . ARG A 1 374 ? 6.88700 42.50800 -19.57900 1.000 25.59254 374 ARG A N 1
ATOM 5813 C CA . ARG A 1 374 ? 6.00900 43.63300 -19.29700 1.000 26.62688 374 ARG A CA 1
ATOM 5814 C C . ARG A 1 374 ? 4.54600 43.33300 -19.57500 1.000 26.52423 374 ARG A C 1
ATOM 5815 O O . ARG A 1 374 ? 3.69700 44.20200 -19.35600 1.000 20.82355 374 ARG A O 1
ATOM 5836 N N . ILE A 1 375 ? 4.22200 42.13900 -20.06200 1.000 22.07370 375 ILE A N 1
ATOM 5837 C CA . ILE A 1 375 ? 2.85100 41.77500 -20.36700 1.000 20.49193 375 ILE A CA 1
ATOM 5838 C C . ILE A 1 375 ? 2.53200 40.48600 -19.62300 1.000 20.48930 375 ILE A C 1
ATOM 5839 O O . ILE A 1 375 ? 3.40900 39.81600 -19.06900 1.000 22.23424 375 ILE A O 1
ATOM 5855 N N . THR A 1 376 ? 1.24700 40.17800 -19.57700 1.000 19.34179 376 THR A N 1
ATOM 5856 C CA . THR A 1 376 ? 0.77800 38.84900 -19.22600 1.000 17.86793 376 THR A CA 1
ATOM 5857 C C . THR A 1 376 ? 0.62600 38.06800 -20.52300 1.000 19.98924 376 THR A C 1
ATOM 5858 O O . THR A 1 376 ? -0.14200 38.46700 -21.40300 1.000 17.84161 376 THR A O 1
ATOM 5869 N N . LYS A 1 377 ? 1.40100 36.99700 -20.66500 1.000 15.60713 377 LYS A N 1
ATOM 5870 C CA . LYS A 1 377 ? 1.43800 36.25200 -21.91700 1.000 15.71241 377 LYS A CA 1
ATOM 5871 C C . LYS A 1 377 ? 0.08600 35.60800 -22.19300 1.000 14.77809 377 LYS A C 1
ATOM 5872 O O . LYS A 1 377 ? -0.77000 35.52400 -21.32500 1.000 14.17538 377 LYS A O 1
ATOM 5891 N N . LYS A 1 378 ? -0.10100 35.15300 -23.43600 1.000 15.00969 378 LYS A N 1
ATOM 5892 C CA . LYS A 1 378 ? -1.41400 34.69800 -23.85900 1.000 14.43594 378 LYS A CA 1
ATOM 5893 C C . LYS A 1 378 ? -1.66000 33.25600 -23.44000 1.000 14.81493 378 LYS A C 1
ATOM 5894 O O . LYS A 1 378 ? -0.75400 32.43000 -23.43700 1.000 15.74136 378 LYS A O 1
ATOM 5913 N N . MET A 1 379 ? -2.89600 32.98200 -23.06000 1.000 14.12801 379 MET A N 1
ATOM 5914 C CA . MET A 1 379 ? -3.39800 31.64100 -22.83600 1.000 14.55438 379 MET A CA 1
ATOM 5915 C C . MET A 1 379 ? -4.42300 31.38100 -23.93000 1.000 14.74124 379 MET A C 1
ATOM 5916 O O . MET A 1 379 ? -5.01600 32.313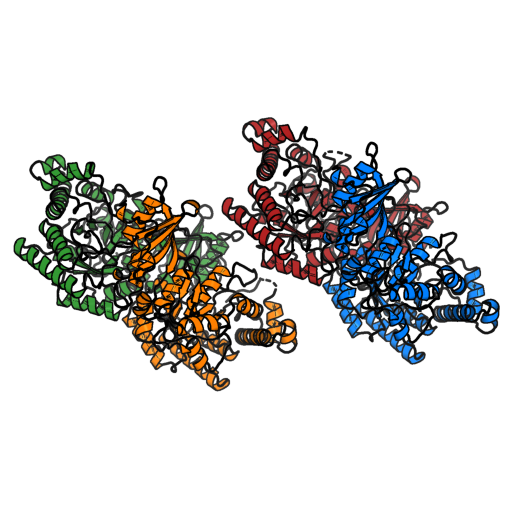00 -24.47200 1.000 15.68872 379 MET A O 1
ATOM 5930 N N . CYS A 1 380 ? -4.55500 30.13200 -24.33600 1.000 13.38845 380 CYS A N 1
ATOM 5931 C CA . CYS A 1 380 ? -5.41300 29.87800 -25.48000 1.000 13.90167 380 CYS A CA 1
ATOM 5932 C C . CYS A 1 380 ? -6.60900 29.02800 -25.08100 1.000 14.13327 380 CYS A C 1
ATOM 5933 O O . CYS A 1 380 ? -6.54800 28.25200 -24.12200 1.000 14.44647 380 CYS A O 1
ATOM 5941 N N . PRO A 1 381 ? -7.72100 29.17500 -25.79400 1.000 14.14643 381 PRO A N 1
ATOM 5942 C CA . PRO A 1 381 ? -8.85600 28.26500 -25.60200 1.000 12.28568 381 PRO A CA 1
ATOM 5943 C C . PRO A 1 381 ? -8.58600 26.90900 -26.22500 1.000 14.95179 381 PRO A C 1
ATOM 5944 O O . PRO A 1 381 ? -7.91700 26.79600 -27.25500 1.000 13.82008 381 PRO A O 1
ATOM 5955 N N . ILE A 1 382 ? -9.11600 25.88400 -25.57100 1.000 11.80141 382 ILE A N 1
ATOM 5956 C CA . ILE A 1 382 ? -9.08800 24.49600 -26.01900 1.000 12.21725 382 ILE A CA 1
ATOM 5957 C C . ILE A 1 382 ? -10.54100 24.10400 -26.24400 1.000 12.82522 382 ILE A C 1
ATOM 5958 O O . ILE A 1 382 ? -11.35700 24.14300 -25.31400 1.000 12.54887 382 ILE A O 1
ATOM 5974 N N . ILE A 1 383 ? -10.88300 23.78500 -27.48400 1.000 12.46202 383 ILE A N 1
ATOM 5975 C CA . ILE A 1 383 ? -12.27400 23.78200 -27.90600 1.000 13.66480 383 ILE A CA 1
ATOM 5976 C C . ILE A 1 383 ? -12.85600 22.37900 -27.77200 1.000 13.08315 383 ILE A C 1
ATOM 5977 O O . ILE A 1 383 ? -12.43700 21.45800 -28.48400 1.000 18.41800 383 ILE A O 1
ATOM 5993 N N . SER A 1 384 ? -13.85400 22.23200 -26.91000 1.000 13.60689 384 SER A N 1
ATOM 5994 C CA . SER A 1 384 ? -14.51700 20.95500 -26.66600 1.000 14.17012 384 SER A CA 1
ATOM 5995 C C . SER A 1 384 ? -15.96700 21.03800 -27.13300 1.000 17.69949 384 SER A C 1
ATOM 5996 O O . SER A 1 384 ? -16.66500 21.99600 -26.80400 1.000 15.62556 384 SER A O 1
ATOM 6004 N N . GLY A 1 385 ? -16.42300 20.03200 -27.86900 1.000 20.35770 385 GLY A N 1
ATOM 6005 C CA . GLY A 1 385 ? -17.77100 19.99700 -28.39500 1.000 23.22910 385 GLY A CA 1
ATOM 6006 C C . GLY A 1 385 ? -17.79000 19.50800 -29.83000 1.000 20.24980 385 GLY A C 1
ATOM 6007 O O . GLY A 1 385 ? -16.77700 19.11500 -30.39600 1.000 18.86805 385 GLY A O 1
ATOM 6011 N N . GLY A 1 386 ? -18.96200 19.58000 -30.45700 1.000 27.35065 386 GLY A N 1
ATOM 6012 C CA . GLY A 1 386 ? -19.18400 18.88800 -31.71200 1.000 23.65020 386 GLY A CA 1
ATOM 6013 C C . GLY A 1 386 ? -18.74900 19.55600 -33.00600 1.000 20.78407 386 GLY A C 1
ATOM 6014 O O . GLY A 1 386 ? -19.56700 19.69700 -33.92500 1.000 25.70571 386 GLY A O 1
ATOM 6018 N N . LEU A 1 387 ? -17.47800 19.94200 -33.10400 1.000 17.48631 387 LEU A N 1
ATOM 6019 C CA . LEU A 1 387 ? -16.90800 20.38000 -34.36600 1.000 19.08913 387 LEU A CA 1
ATOM 6020 C C . LEU A 1 387 ? -16.54200 19.17200 -35.23900 1.000 17.71265 387 LEU A C 1
ATOM 6021 O O . LEU A 1 387 ? -16.36800 18.05200 -34.76300 1.000 18.86016 387 LEU A O 1
ATOM 6037 N N . ASN A 1 388 ? -16.44600 19.41900 -36.53900 1.000 18.60749 388 ASN A N 1
ATOM 6038 C CA . ASN A 1 388 ? -16.10800 18.41200 -37.54300 1.000 17.69423 388 ASN A CA 1
ATOM 6039 C C . ASN A 1 388 ? -15.60500 19.20800 -38.74300 1.000 18.03374 388 ASN A C 1
ATOM 6040 O O . ASN A 1 388 ? -15.58900 20.44800 -38.68900 1.000 16.27037 388 ASN A O 1
ATOM 6051 N N . PRO A 1 389 ? -15.13300 18.55900 -39.80800 1.000 17.50210 389 PRO A N 1
ATOM 6052 C CA . PRO A 1 389 ? -14.57300 19.32800 -40.93200 1.000 19.80764 389 PRO A CA 1
ATOM 6053 C C . PRO A 1 389 ? -15.54700 20.31900 -41.53800 1.000 19.74184 389 PRO A C 1
ATOM 6054 O O . PRO A 1 389 ? -15.11200 21.34100 -42.08400 1.000 20.81039 389 PRO A O 1
ATOM 6065 N N . LEU A 1 390 ? -16.85100 20.04100 -41.49500 1.000 18.48116 390 LEU A N 1
ATOM 6066 C CA . LEU A 1 390 ? -17.81900 20.94700 -42.10600 1.000 17.06520 390 LEU A CA 1
ATOM 6067 C C . LEU A 1 390 ? -18.01900 22.21300 -41.29400 1.000 17.96005 390 LEU A C 1
ATOM 6068 O O . LEU A 1 390 ? -18.67200 23.14500 -41.77700 1.000 19.76290 390 LEU A O 1
ATOM 6084 N N . LEU A 1 391 ? -17.50600 22.24300 -40.06900 1.000 16.71516 391 LEU A N 1
ATOM 6085 C CA . LEU A 1 391 ? -17.77600 23.33600 -39.15500 1.000 18.07585 391 LEU A CA 1
ATOM 6086 C C . LEU A 1 391 ? -16.55600 24.13400 -38.74900 1.000 18.18902 391 LEU A C 1
ATOM 6087 O O . LEU A 1 391 ? -16.72200 25.18700 -38.12600 1.000 18.99175 391 LEU A O 1
ATOM 6103 N N . ILE A 1 392 ? -15.34600 23.68100 -39.06900 1.000 17.71791 392 ILE A N 1
ATOM 6104 C CA . ILE A 1 392 ? -14.16100 24.35100 -38.55900 1.000 18.32062 392 ILE A CA 1
ATOM 6105 C C . ILE A 1 392 ? -14.03900 25.75100 -39.15200 1.000 17.69423 392 ILE A C 1
ATOM 6106 O O . ILE A 1 392 ? -13.65100 26.69700 -38.45500 1.000 18.70224 392 ILE A O 1
ATOM 6122 N N . GLY A 1 393 ? -14.38100 25.91500 -40.42700 1.000 18.18113 393 GLY A N 1
ATOM 6123 C CA . GLY A 1 393 ? -14.33300 27.23900 -41.01700 1.000 19.45760 393 GLY A CA 1
ATOM 6124 C C . GLY A 1 393 ? -15.29600 28.20100 -40.35000 1.000 19.78395 393 GLY A C 1
ATOM 6125 O O . GLY A 1 393 ? -14.93200 29.33200 -40.00200 1.000 20.59457 393 GLY A O 1
ATOM 6129 N N . LYS A 1 394 ? -16.54800 27.77300 -40.17300 1.000 18.56012 394 LYS A N 1
ATOM 6130 C CA . LYS A 1 394 ? -17.50700 28.64100 -39.50800 1.000 19.66288 394 LYS A CA 1
ATOM 6131 C C . LYS A 1 394 ? -17.03900 28.98500 -38.10400 1.000 18.84700 394 LYS A C 1
ATOM 6132 O O . LYS A 1 394 ? -17.25900 30.10500 -37.62900 1.000 20.57615 394 LYS A O 1
ATOM 6151 N N . PHE A 1 395 ? -16.42600 28.01900 -37.41300 1.000 16.15457 395 PHE A N 1
ATOM 6152 C CA . PHE A 1 395 ? -15.95600 28.29000 -36.05900 1.000 14.69387 395 PHE A CA 1
ATOM 6153 C C . PHE A 1 395 ? -14.86600 29.35700 -36.04900 1.000 17.16258 395 PHE A C 1
ATOM 6154 O O . PHE A 1 395 ? -14.88600 30.27800 -35.22400 1.000 17.73634 395 PHE A O 1
ATOM 6171 N N . ILE A 1 396 ? -13.86900 29.22100 -36.92200 1.000 14.75440 396 ILE A N 1
ATOM 6172 C CA . ILE A 1 396 ? -12.82000 30.24000 -36.99200 1.000 17.47052 396 ILE A CA 1
ATOM 6173 C C . ILE A 1 396 ? -13.43600 31.61600 -37.20500 1.000 17.49683 396 ILE A C 1
ATOM 6174 O O . ILE A 1 396 ? -13.05000 32.60500 -36.56800 1.000 17.59948 396 ILE A O 1
ATOM 6190 N N . ASP A 1 397 ? -14.39500 31.70300 -38.12400 1.000 18.18113 397 ASP A N 1
ATOM 6191 C CA . ASP A 1 397 ? -15.00800 32.98500 -38.43500 1.000 19.96029 397 ASP A CA 1
ATOM 6192 C C . ASP A 1 397 ? -15.80900 33.52600 -37.25400 1.000 19.60235 397 ASP A C 1
ATOM 6193 O O . ASP A 1 397 ? -15.95900 34.74700 -37.10200 1.000 23.07908 397 ASP A O 1
ATOM 6202 N N . THR A 1 398 ? -16.32500 32.63700 -36.40700 1.000 19.93923 398 THR A N 1
ATOM 6203 C CA . THR A 1 398 ? -17.15600 33.04800 -35.28500 1.000 16.90203 398 THR A CA 1
ATOM 6204 C C . THR A 1 398 ? -16.30200 33.50400 -34.10800 1.000 19.73395 398 THR A C 1
ATOM 6205 O O . THR A 1 398 ? -16.53300 34.57800 -33.54200 1.000 21.76577 398 THR A O 1
ATOM 6216 N N . VAL A 1 399 ? -15.30400 32.70100 -33.73600 1.000 22.12371 399 VAL A N 1
ATOM 6217 C CA . VAL A 1 399 ? -14.45200 33.04000 -32.59900 1.000 19.74184 399 VAL A CA 1
ATOM 6218 C C . VAL A 1 399 ? -13.48300 34.15500 -32.97000 1.000 20.52878 399 VAL A C 1
ATOM 6219 O O . VAL A 1 399 ? -12.98400 34.85600 -32.08400 1.000 23.21594 399 VAL A O 1
ATOM 6232 N N . GLY A 1 400 ? -13.23400 34.36900 -34.25800 1.000 18.83121 400 GLY A N 1
ATOM 6233 C CA . GLY A 1 400 ? -12.44700 35.50400 -34.69000 1.000 21.02357 400 GLY A CA 1
ATOM 6234 C C . GLY A 1 400 ? -10.96100 35.38500 -34.46400 1.000 22.69483 400 GLY A C 1
ATOM 6235 O O . GLY A 1 400 ? -10.26200 36.40900 -34.44100 1.000 23.12909 400 GLY A O 1
ATOM 6239 N N . THR A 1 401 ? -10.45700 34.16600 -34.29600 1.000 18.54170 401 THR A N 1
ATOM 6240 C CA . THR A 1 401 ? -9.03300 33.92200 -34.13900 1.000 18.06796 401 THR A CA 1
ATOM 6241 C C . THR A 1 401 ? -8.74000 32.51000 -34.61100 1.000 18.39168 401 THR A C 1
ATOM 6242 O O . THR A 1 401 ? -9.64500 31.67400 -34.69700 1.000 18.08112 401 THR A O 1
ATOM 6253 N N . GLN A 1 402 ? -7.47100 32.26500 -34.94500 1.000 16.55198 402 GLN A N 1
ATOM 6254 C CA . GLN A 1 402 ? -6.96600 30.92000 -35.19400 1.000 16.72043 402 GLN A CA 1
ATOM 6255 C C . GLN A 1 402 ? -6.14700 30.39500 -34.02900 1.000 18.45484 402 GLN A C 1
ATOM 6256 O O . GLN A 1 402 ? -5.62500 29.28300 -34.10400 1.000 16.63094 402 GLN A O 1
ATOM 6270 N N . ASP A 1 403 ? -6.03200 31.16600 -32.95100 1.000 16.50198 403 ASP A N 1
ATOM 6271 C CA . ASP A 1 403 ? -5.19400 30.79100 -31.81600 1.000 13.85956 403 ASP A CA 1
ATOM 6272 C C . ASP A 1 403 ? -6.01500 29.93500 -30.85200 1.000 15.85453 403 ASP A C 1
ATOM 6273 O O . ASP A 1 403 ? -6.35600 30.32900 -29.73300 1.000 16.85728 403 ASP A O 1
ATOM 6282 N N . PHE A 1 404 ? -6.32500 28.72100 -31.30700 1.000 14.98074 404 PHE A N 1
ATOM 6283 C CA . PHE A 1 404 ? -6.99200 27.75200 -30.45100 1.000 13.32002 404 PHE A CA 1
ATOM 6284 C C . PHE A 1 404 ? -6.50200 26.35300 -30.77400 1.000 14.48068 404 PHE A C 1
ATOM 6285 O O . PHE A 1 404 ? -5.88100 26.11500 -31.81700 1.000 14.36488 404 PHE A O 1
ATOM 6302 N N . ILE A 1 405 ? -6.79300 25.43700 -29.84900 1.000 15.32552 405 ILE A N 1
ATOM 6303 C CA . ILE A 1 405 ? -6.54000 24.01100 -29.98200 1.000 13.49636 405 ILE A CA 1
ATOM 6304 C C . ILE A 1 405 ? -7.88700 23.31000 -29.96800 1.000 13.63585 405 ILE A C 1
ATOM 6305 O O . ILE A 1 405 ? -8.65400 23.45300 -29.01000 1.000 15.37290 405 ILE A O 1
ATOM 6321 N N . THR A 1 406 ? -8.18500 22.54700 -31.01100 1.000 14.85441 406 THR A N 1
ATOM 6322 C CA . THR A 1 406 ? -9.39900 21.73900 -30.99100 1.000 13.92272 406 THR A CA 1
ATOM 6323 C C . THR A 1 406 ? -9.10800 20.39600 -30.32700 1.000 13.99378 406 THR A C 1
ATOM 6324 O O . THR A 1 406 ? -7.98700 19.89400 -30.37300 1.000 15.76768 406 THR A O 1
ATOM 6335 N N . THR A 1 407 ? -10.12100 19.82700 -29.67500 1.000 15.18866 407 THR A N 1
ATOM 6336 C CA . THR A 1 407 ? -10.02800 18.46400 -29.13800 1.000 17.06257 407 THR A CA 1
ATOM 6337 C C . THR A 1 407 ? -11.30100 17.73000 -29.55200 1.000 20.62353 407 THR A C 1
ATOM 6338 O O . THR A 1 407 ? -12.24000 17.55500 -28.76400 1.000 21.47626 407 THR A O 1
ATOM 6349 N N . MET A 1 408 ? -11.29500 17.30500 -30.81400 1.000 17.60474 408 MET A N 1
ATOM 6350 C CA . MET A 1 408 ? -12.44100 16.68000 -31.47400 1.000 15.61766 408 MET A CA 1
ATOM 6351 C C . MET A 1 408 ? -12.44800 15.18800 -31.17700 1.000 17.69686 408 MET A C 1
ATOM 6352 O O . MET A 1 408 ? -11.39800 14.53500 -31.15700 1.000 19.57603 408 MET A O 1
ATOM 6366 N N . GLY A 1 409 ? -13.64400 14.65000 -30.95500 1.000 18.47064 409 GLY A N 1
ATOM 6367 C CA . GLY A 1 409 ? -13.82500 13.22300 -30.80900 1.000 18.66803 409 GLY A CA 1
ATOM 6368 C C . GLY A 1 409 ? -14.56000 12.69900 -32.02100 1.000 19.75763 409 GLY A C 1
ATOM 6369 O O . GLY A 1 409 ? -13.93300 12.28300 -32.99500 1.000 17.97847 409 GLY A O 1
ATOM 6373 N N . ALA A 1 410 ? -15.89200 12.76900 -31.97800 1.000 17.50736 410 ALA A N 1
ATOM 6374 C CA . ALA A 1 410 ? -16.71500 12.23200 -33.05800 1.000 20.14715 410 ALA A CA 1
ATOM 6375 C C . ALA A 1 410 ? -16.36300 12.86400 -34.40000 1.000 18.28377 410 ALA A C 1
ATOM 6376 O O . ALA A 1 410 ? -16.44900 12.20300 -35.45100 1.000 17.61790 410 ALA A O 1
ATOM 6383 N N . GLY A 1 411 ? -15.94700 14.12800 -34.38900 1.000 17.80740 411 GLY A N 1
ATOM 6384 C CA . GLY A 1 411 ? -15.67600 14.83100 -35.62000 1.000 17.16785 411 GLY A CA 1
ATOM 6385 C C . GLY A 1 411 ? -14.44300 14.35400 -36.35400 1.000 18.42853 411 GLY A C 1
ATOM 6386 O O . GLY A 1 411 ? -14.17700 14.84600 -37.45500 1.000 19.45496 411 GLY A O 1
ATOM 6390 N N . VAL A 1 412 ? -13.67500 13.43500 -35.75500 1.000 17.57053 412 VAL A N 1
ATOM 6391 C CA . VAL A 1 412 ? -12.63200 12.71400 -36.47400 1.000 17.69686 412 VAL A CA 1
ATOM 6392 C C . VAL A 1 412 ? -12.82800 11.19600 -36.41300 1.000 19.52603 412 VAL A C 1
ATOM 6393 O O . VAL A 1 412 ? -12.70600 10.52600 -37.44200 1.000 18.84436 412 VAL A O 1
ATOM 6406 N N . HIS A 1 413 ? -13.18100 10.65100 -35.25500 1.000 19.39443 413 HIS A N 1
ATOM 6407 C CA . HIS A 1 413 ? -13.21100 9.19600 -35.13800 1.000 19.37338 413 HIS A CA 1
ATOM 6408 C C . HIS A 1 413 ? -14.41100 8.55800 -35.82400 1.000 18.98649 413 HIS A C 1
ATOM 6409 O O . HIS A 1 413 ? -14.36000 7.36500 -36.14900 1.000 20.54720 413 HIS A O 1
ATOM 6423 N N . SER A 1 414 ? -15.48200 9.30300 -36.04700 1.000 17.79424 414 SER A N 1
ATOM 6424 C CA . SER A 1 414 ? -16.63100 8.75200 -36.75000 1.000 21.67628 414 SER A CA 1
ATOM 6425 C C . SER A 1 414 ? -16.49300 8.86100 -38.25600 1.000 24.50294 414 SER A C 1
ATOM 6426 O O . SER A 1 414 ? -17.36800 8.38700 -38.97700 1.000 23.27648 414 SER A O 1
ATOM 6434 N N . HIS A 1 415 ? -15.42500 9.46500 -38.74600 1.000 20.53141 415 HIS A N 1
ATOM 6435 C CA . HIS A 1 415 ? -15.23600 9.56600 -40.18500 1.000 20.62616 415 HIS A CA 1
ATOM 6436 C C . HIS A 1 415 ? -15.32900 8.17300 -40.82000 1.000 21.22360 415 HIS A C 1
ATOM 6437 O O . HIS A 1 415 ? -14.68800 7.22800 -40.33500 1.000 22.76589 415 HIS A O 1
ATOM 6451 N N . PRO A 1 416 ? -16.11900 7.99900 -41.88000 1.000 22.20793 416 PRO A N 1
ATOM 6452 C CA . PRO A 1 416 ? -16.32900 6.64100 -42.41200 1.000 23.09224 416 PRO A CA 1
ATOM 6453 C C . PRO A 1 416 ? -15.06300 5.95900 -42.90000 1.000 22.63956 416 PRO A C 1
ATOM 6454 O O . PRO A 1 416 ? -15.05600 4.72800 -43.01600 1.000 27.20589 416 PRO A O 1
ATOM 6465 N N . MET A 1 417 ? -13.99800 6.70300 -43.19100 1.000 22.50007 417 MET A N 1
ATOM 6466 C CA . MET A 1 417 ? -12.73400 6.10200 -43.59500 1.000 22.95802 417 MET A CA 1
ATOM 6467 C C . MET A 1 417 ? -11.78500 5.85800 -42.42300 1.000 21.05252 417 MET A C 1
ATOM 6468 O O . MET A 1 417 ? -10.73000 5.23900 -42.62000 1.000 23.65020 417 MET A O 1
ATOM 6482 N N . GLY A 1 418 ? -12.14300 6.29400 -41.22600 1.000 23.36333 418 GLY A N 1
ATOM 6483 C CA . GLY A 1 418 ? -11.35100 6.05400 -40.03900 1.000 22.62903 418 GLY A CA 1
ATOM 6484 C C . GLY A 1 418 ? -10.72700 7.33100 -39.50500 1.000 22.59481 418 GLY A C 1
ATOM 6485 O O . GLY A 1 418 ? -10.78000 8.39800 -40.11300 1.000 20.97094 418 GLY A O 1
ATOM 6489 N N . THR A 1 419 ? -10.09100 7.17400 -38.34000 1.000 23.07119 419 THR A N 1
ATOM 6490 C CA . THR A 1 419 ? -9.53300 8.31100 -37.61900 1.000 18.91016 419 THR A CA 1
ATOM 6491 C C . THR A 1 419 ? -8.44600 9.02500 -38.41200 1.000 20.19979 419 THR A C 1
ATOM 6492 O O . THR A 1 419 ? -8.39100 10.26400 -38.42500 1.000 19.44180 419 THR A O 1
ATOM 6503 N N . LYS A 1 420 ? -7.55700 8.27700 -39.05900 1.000 18.00479 420 LYS A N 1
ATOM 6504 C CA . LYS A 1 420 ? -6.52500 8.92500 -39.85900 1.000 21.23676 420 LYS A CA 1
ATOM 6505 C C . LYS A 1 420 ? -7.15600 9.80600 -40.92900 1.000 21.02621 420 LYS A C 1
ATOM 6506 O O . LYS A 1 420 ? -6.85500 11.00700 -41.02100 1.000 19.16809 420 LYS A O 1
ATOM 6525 N N . ALA A 1 421 ? -8.05400 9.23300 -41.73400 1.000 20.84197 421 ALA A N 1
ATOM 6526 C CA . ALA A 1 421 ? -8.75700 10.03000 -42.73700 1.000 19.81027 421 ALA A CA 1
ATOM 6527 C C . ALA A 1 421 ? -9.54000 11.16900 -42.10400 1.000 19.04439 421 ALA A C 1
ATOM 6528 O O . ALA A 1 421 ? -9.66000 12.25000 -42.70000 1.000 19.10229 421 ALA A O 1
ATOM 6535 N N . GLY A 1 422 ? -10.07100 10.95500 -40.89400 1.000 18.72593 422 GLY A N 1
ATOM 6536 C CA . GLY A 1 422 ? -10.81800 12.01600 -40.23100 1.000 18.02848 422 GLY A CA 1
ATOM 6537 C C . GLY A 1 422 ? -9.96200 13.22600 -39.92200 1.000 19.58919 422 GLY A C 1
ATOM 6538 O O . GLY A 1 422 ? -10.39800 14.37400 -40.09800 1.000 17.12574 422 GLY A O 1
ATOM 6542 N N . ALA A 1 423 ? -8.73800 12.98600 -39.44300 1.000 16.05982 423 ALA A N 1
ATOM 6543 C CA . ALA A 1 423 ? -7.80900 14.08500 -39.19700 1.000 16.76780 423 ALA A CA 1
ATOM 6544 C C . ALA A 1 423 ? -7.46000 14.78400 -40.49700 1.000 17.48894 423 ALA A C 1
ATOM 6545 O O . ALA A 1 423 ? -7.38500 16.01300 -40.55300 1.000 17.59421 423 ALA A O 1
ATOM 6552 N N . THR A 1 424 ? -7.23900 14.01000 -41.55800 1.000 16.49408 424 THR A N 1
ATOM 6553 C CA . THR A 1 424 ? -6.91700 14.59900 -42.84400 1.000 16.47040 424 THR A CA 1
ATOM 6554 C C . THR A 1 424 ? -8.05000 15.49900 -43.31100 1.000 17.64422 424 THR A C 1
ATOM 6555 O O . THR A 1 424 ? -7.80800 16.58400 -43.85400 1.000 17.20733 424 THR A O 1
ATOM 6566 N N . ALA A 1 425 ? -9.29600 15.06500 -43.09900 1.000 19.37338 425 ALA A N 1
ATOM 6567 C CA . ALA A 1 425 ? -10.43900 15.83600 -43.56100 1.000 19.36285 425 ALA A CA 1
ATOM 6568 C C . ALA A 1 425 ? -10.51100 17.18200 -42.86300 1.000 15.33605 425 ALA A C 1
ATOM 6569 O O . ALA A 1 425 ? -10.92900 18.17200 -43.47200 1.000 17.26260 425 ALA A O 1
ATOM 6576 N N . VAL A 1 426 ? -10.13800 17.23600 -41.58100 1.000 17.18890 426 VAL A N 1
ATOM 6577 C CA . VAL A 1 426 ? -10.12900 18.50800 -40.86800 1.000 16.91519 426 VAL A CA 1
ATOM 6578 C C . VAL A 1 426 ? -9.08700 19.44100 -41.46400 1.000 16.34143 426 VAL A C 1
ATOM 6579 O O . VAL A 1 426 ? -9.36500 20.61600 -41.72100 1.000 17.23365 426 VAL A O 1
ATOM 6592 N N . LEU A 1 427 ? -7.87300 18.93500 -41.70600 1.000 17.53105 427 LEU A N 1
ATOM 6593 C CA . LEU A 1 427 ? -6.85700 19.76700 -42.34800 1.000 18.49432 427 LEU A CA 1
ATOM 6594 C C . LEU A 1 427 ? -7.31900 20.24000 -43.72500 1.000 21.19465 427 LEU A C 1
ATOM 6595 O O . LEU A 1 427 ? -7.09800 21.39700 -44.09700 1.000 17.12837 427 LEU A O 1
ATOM 6611 N N . GLN A 1 428 ? -7.94300 19.35400 -44.50300 1.000 17.26260 428 GLN A N 1
ATOM 6612 C CA . GLN A 1 428 ? -8.39800 19.73800 -45.83300 1.000 19.25494 428 GLN A CA 1
ATOM 6613 C C . GLN A 1 428 ? -9.47100 20.81100 -45.74200 1.000 19.08387 428 GLN A C 1
ATOM 6614 O O . GLN A 1 428 ? -9.46700 21.77200 -46.52200 1.000 21.52627 428 GLN A O 1
ATOM 6628 N N . ALA A 1 429 ? -10.38500 20.68200 -44.77600 1.000 18.38642 429 ALA A N 1
ATOM 6629 C CA . ALA A 1 429 ? -11.39300 21.71400 -44.58800 1.000 20.07609 429 ALA A CA 1
ATOM 6630 C C . ALA A 1 429 ? -10.74800 23.03300 -44.19400 1.000 19.47076 429 ALA A C 1
ATOM 6631 O O . ALA A 1 429 ? -11.18700 24.09700 -44.64200 1.000 18.77067 429 ALA A O 1
ATOM 6638 N N . TYR A 1 430 ? -9.71700 22.98500 -43.33800 1.000 17.66001 430 TYR A N 1
ATOM 6639 C CA . TYR A 1 430 ? -9.02800 24.21400 -42.97500 1.000 17.28102 430 TYR A CA 1
ATOM 6640 C C . TYR A 1 430 ? -8.41400 24.86900 -44.20600 1.000 18.03374 430 TYR A C 1
ATOM 6641 O O . TYR A 1 430 ? -8.52000 26.08400 -44.38600 1.000 20.18663 430 TYR A O 1
ATOM 6659 N N . GLU A 1 431 ? -7.77400 24.07200 -45.07300 1.000 20.75249 431 GLU A N 1
ATOM 6660 C CA . GLU A 1 431 ? -7.17100 24.60500 -46.29000 1.000 20.27612 431 GLU A CA 1
ATOM 6661 C C . GLU A 1 431 ? -8.22200 25.27100 -47.17200 1.000 20.56826 431 GLU A C 1
ATOM 6662 O O . GLU A 1 431 ? -7.98100 26.34200 -47.74700 1.000 22.90538 431 GLU A O 1
ATOM 6674 N N . ALA A 1 432 ? -9.39700 24.64600 -47.29700 1.000 22.93959 432 ALA A N 1
ATOM 6675 C CA . ALA A 1 432 ? -10.47900 25.23900 -48.07600 1.000 24.43188 432 ALA A CA 1
ATOM 6676 C C . ALA A 1 432 ? -10.89100 26.58500 -47.50100 1.000 18.63118 432 ALA A C 1
ATOM 6677 O O . ALA A 1 432 ? -11.10900 27.54400 -48.24600 1.000 23.02908 432 ALA A O 1
ATOM 6684 N N . TRP A 1 433 ? -10.99400 26.67500 -46.17200 1.000 20.92093 433 TRP A N 1
ATOM 6685 C CA . TRP A 1 433 ? -11.31100 27.94500 -45.53300 1.000 22.77905 433 TRP A CA 1
ATOM 6686 C C . TRP A 1 433 ? -10.23700 28.98200 -45.83600 1.000 22.33689 433 TRP A C 1
ATOM 6687 O O . TRP A 1 433 ? -10.53800 30.13500 -46.18000 1.000 21.60522 433 TRP A O 1
ATOM 6708 N N . LYS A 1 434 ? -8.97000 28.59000 -45.69000 1.000 21.11306 434 LYS A N 1
ATOM 6709 C CA . LYS A 1 434 ? -7.87000 29.52900 -45.88300 1.000 25.14249 434 LYS A CA 1
ATOM 6710 C C . LYS A 1 434 ? -7.81800 30.02800 -47.32100 1.000 24.59505 434 LYS A C 1
ATOM 6711 O O . LYS A 1 434 ? -7.61000 31.22400 -47.56600 1.000 27.82702 434 LYS A O 1
ATOM 6730 N N . GLN A 1 435 ? -7.99800 29.12900 -48.28800 1.000 24.76876 435 GLN A N 1
ATOM 6731 C CA . GLN A 1 435 ? -7.90500 29.46900 -49.70300 1.000 25.33462 435 GLN A CA 1
ATOM 6732 C C . GLN A 1 435 ? -9.21300 30.00800 -50.27100 1.000 25.23724 435 GLN A C 1
ATOM 6733 O O . GLN A 1 435 ? -9.27200 30.32200 -51.46700 1.000 26.89533 435 GLN A O 1
ATOM 6747 N N . LYS A 1 436 ? -10.25300 30.12200 -49.44400 1.000 28.87715 436 LYS A N 1
ATOM 6748 C CA . LYS A 1 436 ? -11.55500 30.63800 -49.86200 1.000 29.43511 436 LYS A CA 1
ATOM 6749 C C . LYS A 1 436 ? -12.14600 29.80600 -51.00000 1.000 29.16929 436 LYS A C 1
ATOM 6750 O O . LYS A 1 436 ? -12.65900 30.33400 -51.98500 1.000 30.40365 436 LYS A O 1
ATOM 6769 N N . ILE A 1 437 ? -12.07800 28.48500 -50.84300 1.000 27.79281 437 ILE A N 1
ATOM 6770 C CA . ILE A 1 437 ? -12.68900 27.51600 -51.74800 1.000 27.51909 437 ILE A CA 1
ATOM 6771 C C . ILE A 1 437 ? -13.79700 26.81300 -50.97400 1.000 30.71947 437 ILE A C 1
ATOM 6772 O O . ILE A 1 437 ? -13.63100 26.49800 -49.79000 1.000 25.93206 437 ILE A O 1
ATOM 6788 N N . SER A 1 438 ? -14.93500 26.58900 -51.62800 1.000 27.02692 438 SER A N 1
ATOM 6789 C CA . SER A 1 438 ? -16.02000 25.87300 -50.97200 1.000 26.42948 438 SER A CA 1
ATOM 6790 C C . SER A 1 438 ? -15.55100 24.47000 -50.60100 1.000 25.18723 438 SER A C 1
ATOM 6791 O O . SER A 1 438 ? -14.67800 23.89100 -51.25600 1.000 25.08722 438 SER A O 1
ATOM 6799 N N . LEU A 1 439 ? -16.12100 23.92900 -49.52100 1.000 24.41082 439 LEU A N 1
ATOM 6800 C CA . LEU A 1 439 ? -15.82900 22.54300 -49.16900 1.000 23.48703 439 LEU A CA 1
ATOM 6801 C C . LEU A 1 439 ? -16.08700 21.61800 -50.35400 1.000 25.94785 439 LEU A C 1
ATOM 6802 O O . LEU A 1 439 ? -15.27200 20.74300 -50.67200 1.000 24.05815 439 LEU A O 1
ATOM 6818 N N . GLU A 1 440 ? -17.23800 21.79200 -51.00200 1.000 28.10337 440 GLU A N 1
ATOM 6819 C CA . GLU A 1 440 ? -17.62600 20.90200 -52.08600 1.000 26.49528 440 GLU A CA 1
ATOM 6820 C C . GLU A 1 440 ? -16.60700 20.94200 -53.21800 1.000 29.78778 440 GLU A C 1
ATOM 6821 O O . GLU A 1 440 ? -16.21900 19.89500 -53.74800 1.000 26.88217 440 GLU A O 1
ATOM 6833 N N . ASP A 1 441 ? -16.15600 22.14400 -53.59500 1.000 26.90849 441 ASP A N 1
ATOM 6834 C CA . ASP A 1 441 ? -15.15900 22.25400 -54.65400 1.000 31.27480 441 ASP A CA 1
ATOM 6835 C C . ASP A 1 441 ? -13.81800 21.68600 -54.20900 1.000 30.09045 441 ASP A C 1
ATOM 6836 O O . ASP A 1 441 ? -13.16000 20.95500 -54.96000 1.000 28.24549 441 ASP A O 1
ATOM 6845 N N . TYR A 1 442 ? -13.39000 22.02300 -52.98800 1.000 28.47710 442 TYR A N 1
ATOM 6846 C CA . TYR A 1 442 ? -12.09900 21.54600 -52.50400 1.000 27.09009 442 TYR A CA 1
ATOM 6847 C C . TYR A 1 442 ? -12.07200 20.02900 -52.39100 1.000 24.55294 442 TYR A C 1
ATOM 6848 O O . TYR A 1 442 ? -11.00800 19.41300 -52.50200 1.000 25.53201 442 TYR A O 1
ATOM 6866 N N . ALA A 1 443 ? -13.22800 19.41400 -52.17100 1.000 25.04511 443 ALA A N 1
ATOM 6867 C CA . ALA A 1 443 ? -13.32300 17.97900 -51.97100 1.000 25.00037 443 ALA A CA 1
ATOM 6868 C C . ALA A 1 443 ? -13.42500 17.18900 -53.27000 1.000 28.17969 443 ALA A C 1
ATOM 6869 O O . ALA A 1 443 ? -13.36100 15.96000 -53.22200 1.000 27.71122 443 ALA A O 1
ATOM 6876 N N . LYS A 1 444 ? -13.57400 17.85300 -54.42000 1.000 30.12203 444 LYS A N 1
ATOM 6877 C CA . LYS A 1 444 ? -13.61300 17.13100 -55.69000 1.000 27.10325 444 LYS A CA 1
ATOM 6878 C C . LYS A 1 444 ? -12.35500 16.29600 -55.88700 1.000 30.28258 444 LYS A C 1
ATOM 6879 O O . LYS A 1 444 ? -12.40600 15.22500 -56.50200 1.000 33.59877 444 LYS A O 1
ATOM 6898 N N . ASP A 1 445 ? -11.23600 16.77100 -55.34900 1.000 30.79580 445 ASP A N 1
ATOM 6899 C CA . ASP A 1 445 ? -9.89900 16.20600 -55.46300 1.000 37.75979 445 ASP A CA 1
ATOM 6900 C C . ASP A 1 445 ? -9.49300 15.35900 -54.26200 1.000 32.74866 445 ASP A C 1
ATOM 6901 O O . ASP A 1 445 ? -8.41000 14.76600 -54.28200 1.000 28.19285 445 ASP A O 1
ATOM 6910 N N . LYS A 1 446 ? -10.31200 15.30000 -53.21300 1.000 27.49014 446 LYS A N 1
ATOM 6911 C CA . LYS A 1 446 ? -9.84000 14.90200 -51.88500 1.000 26.05839 446 LYS A CA 1
ATOM 6912 C C . LYS A 1 446 ? -10.89700 14.02600 -51.22000 1.000 24.42398 446 LYS A C 1
ATOM 6913 O O . LYS A 1 446 ? -11.89800 14.52600 -50.70000 1.000 24.37134 446 LYS A O 1
ATOM 6932 N N . GLU A 1 447 ? -10.66200 12.71700 -51.22200 1.000 27.01640 447 GLU A N 1
ATOM 6933 C CA . GLU A 1 447 ? -11.71700 11.78900 -50.84000 1.000 25.46095 447 GLU A CA 1
ATOM 6934 C C . GLU A 1 447 ? -12.04100 11.88500 -49.35200 1.000 24.11342 447 GLU A C 1
ATOM 6935 O O . GLU A 1 447 ? -13.19200 11.67800 -48.95900 1.000 26.70320 447 GLU A O 1
ATOM 6947 N N . GLU A 1 448 ? -11.05300 12.19300 -48.51100 1.000 23.43176 448 GLU A N 1
ATOM 6948 C CA . GLU A 1 448 ? -11.32500 12.31700 -47.08700 1.000 22.43690 448 GLU A CA 1
ATOM 6949 C C . GLU A 1 448 ? -12.34900 13.41700 -46.82300 1.000 22.21319 448 GLU A C 1
ATOM 6950 O O . GLU A 1 448 ? -13.33500 13.21800 -46.10000 1.000 21.41836 448 GLU A O 1
ATOM 6962 N N . LEU A 1 449 ? -12.11300 14.60500 -47.37200 1.000 22.41585 449 LEU A N 1
ATOM 6963 C CA . LEU A 1 449 ? -13.06900 15.68300 -47.16900 1.000 21.43152 449 LEU A CA 1
ATOM 6964 C C . LEU A 1 449 ? -14.39100 15.37300 -47.86000 1.000 21.89736 449 LEU A C 1
ATOM 6965 O O . LEU A 1 449 ? -15.46700 15.64500 -47.31300 1.000 22.13950 449 LEU A O 1
ATOM 6981 N N . ARG A 1 450 ? -14.34000 14.78400 -49.05400 1.000 23.06856 450 ARG A N 1
ATOM 6982 C CA . ARG A 1 450 ? -15.58300 14.44500 -49.73900 1.000 27.05324 450 ARG A CA 1
ATOM 6983 C C . ARG A 1 450 ? -16.42500 13.49200 -48.89500 1.000 25.35567 450 ARG A C 1
ATOM 6984 O O . ARG A 1 450 ? -17.64600 13.65700 -48.78800 1.000 28.37709 450 ARG A O 1
ATOM 7005 N N . ALA A 1 451 ? -15.78800 12.48700 -48.28600 1.000 24.77665 451 ALA A N 1
ATOM 7006 C CA . ALA A 1 451 ? -16.50900 11.56200 -47.41700 1.000 24.01604 451 ALA A CA 1
ATOM 7007 C C . ALA A 1 451 ? -17.06100 12.27600 -46.19600 1.000 24.70296 451 ALA A C 1
ATOM 7008 O O . ALA A 1 451 ? -18.14300 11.93000 -45.71200 1.000 28.29287 451 ALA A O 1
ATOM 7015 N N . ALA A 1 452 ? -16.33400 13.27400 -45.68400 1.000 24.25554 452 ALA A N 1
ATOM 7016 C CA . ALA A 1 452 ? -16.80200 14.00600 -44.51300 1.000 22.79484 452 ALA A CA 1
ATOM 7017 C C . ALA A 1 452 ? -18.03500 14.83500 -44.83800 1.000 28.07705 452 ALA A C 1
ATOM 7018 O O . ALA A 1 452 ? -18.94200 14.96100 -44.00900 1.000 24.39240 452 ALA A O 1
ATOM 7025 N N . ILE A 1 453 ? -18.08200 15.41800 -46.03500 1.000 24.67401 453 ILE A N 1
ATOM 7026 C CA . ILE A 1 453 ? -19.26100 16.17400 -46.45600 1.000 26.46107 453 ILE A CA 1
ATOM 7027 C C . ILE A 1 453 ? -20.49100 15.27900 -46.43700 1.000 30.82738 453 ILE A C 1
ATOM 7028 O O . ILE A 1 453 ? -21.55300 15.65400 -45.92500 1.000 32.51442 453 ILE A O 1
ATOM 7044 N N . GLN A 1 454 ? -20.36400 14.07800 -47.00500 1.000 31.22480 454 GLN A N 1
ATOM 7045 C CA . GLN A 1 454 ? -21.50700 13.17900 -47.09200 1.000 38.49146 454 GLN A CA 1
ATOM 7046 C C . GLN A 1 454 ? -21.91900 12.69200 -45.71300 1.000 37.39922 454 GLN A C 1
ATOM 7047 O O . GLN A 1 454 ? -23.11100 12.52700 -45.43100 1.000 42.92883 454 GLN A O 1
ATOM 7061 N N . PHE A 1 455 ? -20.95100 12.47800 -44.83300 1.000 28.20338 455 PHE A N 1
ATOM 7062 C CA . PHE A 1 455 ? -21.22900 11.83400 -43.55800 1.000 26.50318 455 PHE A CA 1
ATOM 7063 C C . PHE A 1 455 ? -21.71100 12.80800 -42.48400 1.000 28.46394 455 PHE A C 1
ATOM 7064 O O . PHE A 1 455 ? -22.70300 12.53500 -41.80400 1.000 33.48296 455 PHE A O 1
ATOM 7081 N N . TYR A 1 456 ? -21.02000 13.93300 -42.30100 1.000 24.90825 456 TYR A N 1
ATOM 7082 C CA . TYR A 1 456 ? -21.32400 14.80800 -41.17300 1.000 25.63202 456 TYR A CA 1
ATOM 7083 C C . TYR A 1 456 ? -22.51100 15.72000 -41.43900 1.000 28.46131 456 TYR A C 1
ATOM 7084 O O . TYR A 1 456 ? -22.97900 16.39200 -40.51500 1.000 31.07215 456 TYR A O 1
ATOM 7102 N N . ASP A 1 457 ? -23.00300 15.76700 -42.67500 1.000 33.79879 457 ASP A N 1
ATOM 7103 C CA . ASP A 1 457 ? -24.24500 16.48300 -42.93200 1.000 37.26499 457 ASP A CA 1
ATOM 7104 C C . ASP A 1 457 ? -25.42200 15.76900 -42.27900 1.000 44.02633 457 ASP A C 1
ATOM 7105 O O . ASP A 1 457 ? -26.28800 16.41300 -41.67500 1.000 55.81985 457 ASP A O 1
ATOM 7114 N N . LYS A 1 458 ? -25.42800 14.43800 -42.33500 1.000 44.34216 458 LYS A N 1
ATOM 7115 C CA . LYS A 1 458 ? -26.60400 13.62800 -42.04900 1.000 55.09345 458 LYS A CA 1
ATOM 7116 C C . LYS A 1 458 ? -26.47100 12.72300 -40.83200 1.000 67.06594 458 LYS A C 1
ATOM 7117 O O . LYS A 1 458 ? -27.48900 12.41100 -40.20900 1.000 65.98686 458 LYS A O 1
ATOM 7136 N N . HIS A 1 459 ? -25.26100 12.29800 -40.48100 1.000 64.14453 459 HIS A N 1
ATOM 7137 C CA . HIS A 1 459 ? -25.09200 11.25200 -39.48000 1.000 65.94212 459 HIS A CA 1
ATOM 7138 C C . HIS A 1 459 ? -25.69400 11.65200 -38.14000 1.000 60.75202 459 HIS A C 1
ATOM 7139 O O . HIS A 1 459 ? -25.49700 12.77200 -37.66000 1.000 58.06486 459 HIS A O 1
ATOM 7153 N N . GLU A 1 460 ? -26.43400 10.72500 -37.53700 1.000 57.74377 460 GLU A N 1
ATOM 7154 C CA . GLU A 1 460 ? -26.89900 10.86300 -36.15800 1.000 60.91783 460 GLU A CA 1
ATOM 7155 C C . GLU A 1 460 ? -25.86600 10.17400 -35.27400 1.000 39.81004 460 GLU A C 1
ATOM 7156 O O . GLU A 1 460 ? -25.81800 8.94500 -35.19400 1.000 54.95133 460 GLU A O 1
ATOM 7168 N N . GLU A 1 461 ? -25.03200 10.95400 -34.62400 1.000 40.75225 461 GLU A N 1
ATOM 7169 C CA . GLU A 1 461 ? -23.92600 10.38500 -33.85800 1.000 41.89976 461 GLU A CA 1
ATOM 7170 C C . GLU A 1 461 ? -24.44800 9.63000 -32.64200 1.000 35.99642 461 GLU A C 1
ATOM 7171 O O . GLU A 1 461 ? -25.16900 10.21500 -31.82400 1.000 34.82786 461 GLU A O 1
ATOM 7183 N N . PRO A 1 462 ? -24.13500 8.34100 -32.48700 1.000 38.22037 462 PRO A N 1
ATOM 7184 C CA . PRO A 1 462 ? -24.62900 7.62600 -31.29400 1.000 34.90945 462 PRO A CA 1
ATOM 7185 C C . PRO A 1 462 ? -24.13000 8.21600 -29.98100 1.000 32.62496 462 PRO A C 1
ATOM 7186 O O . PRO A 1 462 ? -24.85700 8.22700 -28.97600 1.000 29.26404 462 PRO A O 1
ATOM 7197 N N . SER A 1 463 ? -22.89900 8.70700 -29.94900 1.000 26.16366 463 SER A N 1
ATOM 7198 C CA . SER A 1 463 ? -22.32200 9.26500 -28.72600 1.000 27.11641 463 SER A CA 1
ATOM 7199 C C . SER A 1 463 ? -21.65100 10.58300 -29.07100 1.000 22.35794 463 SER A C 1
ATOM 7200 O O . SER A 1 463 ? -20.43500 10.63600 -29.29700 1.000 23.76338 463 SER A O 1
ATOM 7208 N N . PRO A 1 464 ? -22.42600 11.66400 -29.16500 1.000 27.55857 464 PRO A N 1
ATOM 7209 C CA . PRO A 1 464 ? -21.83600 12.95700 -29.52300 1.000 25.40305 464 PRO A CA 1
ATOM 7210 C C . PRO A 1 464 ? -20.80400 13.40700 -28.50300 1.000 18.21008 464 PRO A C 1
ATOM 7211 O O . PRO A 1 464 ? -20.86900 13.06700 -27.31600 1.000 23.02381 464 PRO A O 1
ATOM 7222 N N . ASP A 1 465 ? -19.83400 14.17200 -28.99200 1.000 18.71277 465 ASP A N 1
ATOM 7223 C CA . ASP A 1 465 ? -18.92500 14.87100 -28.09800 1.000 17.30471 465 ASP A CA 1
ATOM 7224 C C . ASP A 1 465 ? -19.72300 15.72600 -27.11800 1.000 16.19668 465 ASP A C 1
ATOM 7225 O O . ASP A 1 465 ? -20.78400 16.26700 -27.45200 1.000 18.17586 465 ASP A O 1
ATOM 7234 N N . ARG A 1 466 ? -19.19700 15.85600 -25.89200 1.000 17.97321 466 ARG A N 1
ATOM 7235 C CA . ARG A 1 466 ? -19.86100 16.61000 -24.83000 1.000 16.96256 466 ARG A CA 1
ATOM 7236 C C . ARG A 1 466 ? -19.03800 17.82200 -24.43300 1.000 17.20469 466 ARG A C 1
ATOM 7237 O O . ARG A 1 466 ? -17.85900 17.92700 -24.78200 1.000 16.15194 466 ARG A O 1
ATOM 7258 N N . PRO A 1 467 ? -19.62900 18.75600 -23.70700 1.000 18.23113 467 PRO A N 1
ATOM 7259 C CA . PRO A 1 467 ? -18.87800 19.93700 -23.27200 1.000 16.32301 467 PRO A CA 1
ATOM 7260 C C . PRO A 1 467 ? -17.75800 19.61900 -22.28800 1.000 15.11760 467 PRO A C 1
ATOM 7261 O O . PRO A 1 467 ? -17.72700 18.57800 -21.63100 1.000 15.98086 467 PRO A O 1
ATOM 7272 N N . VAL A 1 468 ? -16.82600 20.56900 -22.20500 1.000 18.99965 468 VAL A N 1
ATOM 7273 C CA . VAL A 1 468 ? -15.88100 20.70600 -21.10200 1.000 14.93074 468 VAL A CA 1
ATOM 7274 C C . VAL A 1 468 ? -16.00300 22.16200 -20.68300 1.000 16.41249 468 VAL A C 1
ATOM 7275 O O . VAL A 1 468 ? -16.02200 23.00200 -21.59900 1.000 17.60211 468 VAL A O 1
ATOM 7289 N N . MET B 1 1 ? 18.97000 42.06000 58.98400 1.000 50.94821 1 MET B N 1
ATOM 7290 C CA . MET B 1 1 ? 19.40200 42.84000 57.79200 1.000 43.23676 1 MET B CA 1
ATOM 7291 C C . MET B 1 1 ? 20.09100 44.12900 58.21400 1.000 44.06055 1 MET B C 1
ATOM 7292 O O . MET B 1 1 ? 19.62800 44.81900 59.12000 1.000 49.54278 1 MET B O 1
ATOM 7308 N N . GLN B 1 2 ? 21.18800 44.46300 57.53700 1.000 40.28115 2 GLN B N 1
ATOM 7309 C CA . GLN B 1 2 ? 21.96900 45.65400 57.84900 1.000 34.19884 2 GLN B CA 1
ATOM 7310 C C . GLN B 1 2 ? 21.97500 46.57300 56.63600 1.000 30.74579 2 GLN B C 1
ATOM 7311 O O . GLN B 1 2 ? 22.39300 46.16800 55.54200 1.000 32.58022 2 GLN B O 1
ATOM 7325 N N . LYS B 1 3 ? 21.51000 47.80600 56.84300 1.000 35.68586 3 LYS B N 1
ATOM 7326 C CA . LYS B 1 3 ? 21.37800 48.78200 55.77200 1.000 40.78121 3 LYS B CA 1
ATOM 7327 C C . LYS B 1 3 ? 22.70100 49.11500 55.09700 1.000 34.14883 3 LYS B C 1
ATOM 7328 O O . LYS B 1 3 ? 22.69100 49.58500 53.95200 1.000 32.97501 3 LYS B O 1
ATOM 7347 N N . GLU B 1 4 ? 23.83100 48.90300 55.77600 1.000 32.27755 4 GLU B N 1
ATOM 7348 C CA . GLU B 1 4 ? 25.11300 49.34000 55.23300 1.000 32.83288 4 GLU B CA 1
ATOM 7349 C C . GLU B 1 4 ? 25.47900 48.61600 53.94100 1.000 32.52758 4 GLU B C 1
ATOM 7350 O O . GLU B 1 4 ? 26.31700 49.11000 53.17800 1.000 32.36441 4 GLU B O 1
ATOM 7362 N N . TYR B 1 5 ? 24.87600 47.46200 53.67400 1.000 27.08746 5 TYR B N 1
ATOM 7363 C CA . TYR B 1 5 ? 25.13400 46.75100 52.42500 1.000 25.49779 5 TYR B CA 1
ATOM 7364 C C . TYR B 1 5 ? 24.35300 47.31700 51.24400 1.000 27.93493 5 TYR B C 1
ATOM 7365 O O . TYR B 1 5 ? 24.58400 46.89300 50.10600 1.000 26.56371 5 TYR B O 1
ATOM 7383 N N . ILE B 1 6 ? 23.45000 48.26000 51.48000 1.000 25.73993 6 ILE B N 1
ATOM 7384 C CA . ILE B 1 6 ? 22.63800 48.86600 50.43000 1.000 28.16390 6 ILE B CA 1
ATOM 7385 C C . ILE B 1 6 ? 23.22600 50.23200 50.10700 1.000 28.12706 6 ILE B C 1
ATOM 7386 O O . ILE B 1 6 ? 23.18500 51.13800 50.94100 1.000 27.47698 6 ILE B O 1
ATOM 7402 N N . GLN B 1 7 ? 23.76200 50.40700 48.89700 1.000 25.14249 7 GLN B N 1
ATOM 7403 C CA . GLN B 1 7 ? 24.29200 51.70200 48.46200 1.000 28.98505 7 GLN B CA 1
ATOM 7404 C C . GLN B 1 7 ? 23.79000 51.97300 47.04000 1.000 25.93995 7 GLN B C 1
ATOM 7405 O O . GLN B 1 7 ? 24.56600 51.95400 46.07600 1.000 25.92153 7 GLN B O 1
ATOM 7419 N N . ILE B 1 8 ? 22.48100 52.22200 46.92500 1.000 25.60833 8 ILE B N 1
ATOM 7420 C CA . ILE B 1 8 ? 21.88200 52.40300 45.61200 1.000 25.66887 8 ILE B CA 1
ATOM 7421 C C . ILE B 1 8 ? 22.56500 53.55400 44.89000 1.000 27.42171 8 ILE B C 1
ATOM 7422 O O . ILE B 1 8 ? 22.69800 54.66300 45.42600 1.000 27.10062 8 ILE B O 1
ATOM 7438 N N . GLY B 1 9 ? 23.00400 53.29300 43.66300 1.000 29.03769 9 GLY B N 1
ATOM 7439 C CA . GLY B 1 9 ? 23.59600 54.32700 42.84700 1.000 28.55869 9 GLY B CA 1
ATOM 7440 C C . GLY B 1 9 ? 25.00900 54.70800 43.21300 1.000 31.05899 9 GLY B C 1
ATOM 7441 O O . GLY B 1 9 ? 25.49700 55.73700 42.73500 1.000 33.70667 9 GLY B O 1
ATOM 7445 N N . ASN B 1 10 ? 25.68300 53.92200 44.04100 1.000 29.65619 10 ASN B N 1
ATOM 7446 C CA . ASN B 1 10 ? 27.07300 54.21500 44.36200 1.000 34.61731 10 ASN B CA 1
ATOM 7447 C C . ASN B 1 10 ? 27.86100 54.30000 43.06100 1.000 25.95574 10 ASN B C 1
ATOM 7448 O O . ASN B 1 10 ? 27.89000 53.32100 42.30500 1.000 30.85370 10 ASN B O 1
ATOM 7459 N N . PRO B 1 11 ? 28.50400 55.42700 42.75600 1.000 31.87751 11 PRO B N 1
ATOM 7460 C CA . PRO B 1 11 ? 29.13300 55.56600 41.43600 1.000 31.49851 11 PRO B CA 1
ATOM 7461 C C . PRO B 1 11 ? 30.47200 54.86800 41.29000 1.000 43.69208 11 PRO B C 1
ATOM 7462 O O . PRO B 1 11 ? 30.94600 54.72100 40.15600 1.000 48.47160 11 PRO B O 1
ATOM 7473 N N . ASN B 1 12 ? 31.09400 54.43100 42.38000 1.000 32.80393 12 ASN B N 1
ATOM 7474 C CA . ASN B 1 12 ? 32.43400 53.88000 42.28900 1.000 33.95933 12 ASN B CA 1
ATOM 7475 C C . ASN B 1 12 ? 32.44500 52.42400 41.85000 1.000 31.65643 12 ASN B C 1
ATOM 7476 O O . ASN B 1 12 ? 33.51900 51.89900 41.53600 1.000 33.22767 12 ASN B O 1
ATOM 7487 N N . VAL B 1 13 ? 31.28500 51.76700 41.78600 1.000 32.34598 13 VAL B N 1
ATOM 7488 C CA . VAL B 1 13 ? 31.28000 50.34200 41.47700 1.000 27.08483 13 VAL B CA 1
ATOM 7489 C C . VAL B 1 13 ? 31.91000 50.06500 40.12200 1.000 29.60355 13 VAL B C 1
ATOM 7490 O O . VAL B 1 13 ? 32.27700 48.92400 39.83100 1.000 29.19824 13 VAL B O 1
ATOM 7503 N N . PHE B 1 14 ? 32.06300 51.08800 39.28400 1.000 35.13579 14 PHE B N 1
ATOM 7504 C CA . PHE B 1 14 ? 32.62000 50.91300 37.95100 1.000 38.10457 14 PHE B CA 1
ATOM 7505 C C . PHE B 1 14 ? 34.09100 51.29800 37.87000 1.000 35.54374 14 PHE B C 1
ATOM 7506 O O . PHE B 1 14 ? 34.65200 51.31600 36.76900 1.000 36.98601 14 PHE B O 1
ATOM 7523 N N . ASN B 1 15 ? 34.74100 51.56400 39.00200 1.000 30.34574 15 ASN B N 1
ATOM 7524 C CA . ASN B 1 15 ? 36.10800 52.07600 38.94800 1.000 29.27983 15 ASN B CA 1
ATOM 7525 C C . ASN B 1 15 ? 37.15300 50.98100 38.76900 1.000 33.99618 15 ASN B C 1
ATOM 7526 O O . ASN B 1 15 ? 38.35200 51.28900 38.78300 1.000 32.24597 15 ASN B O 1
ATOM 7537 N N . GLY B 1 16 ? 36.73800 49.72100 38.59600 1.000 30.08519 16 GLY B N 1
ATOM 7538 C CA . GLY B 1 16 ? 37.66300 48.63500 38.37800 1.000 24.52662 16 GLY B CA 1
ATOM 7539 C C . GLY B 1 16 ? 38.03600 47.86000 39.61800 1.000 25.86626 16 GLY B C 1
ATOM 7540 O O . GLY B 1 16 ? 38.68400 46.80500 39.50800 1.000 25.22934 16 GLY B O 1
ATOM 7544 N N . GLN B 1 17 ? 37.65800 48.33600 40.79500 1.000 25.02405 17 GLN B N 1
ATOM 7545 C CA . GLN B 1 17 ? 37.94600 47.61600 42.02500 1.000 23.27648 17 GLN B CA 1
ATOM 7546 C C . GLN B 1 17 ? 36.87800 46.58400 42.38600 1.000 21.52100 17 GLN B C 1
ATOM 7547 O O . GLN B 1 17 ? 37.05700 45.84200 43.36200 1.000 22.33162 17 GLN B O 1
ATOM 7561 N N . TYR B 1 18 ? 35.81100 46.45900 41.60100 1.000 21.58153 18 TYR B N 1
ATOM 7562 C CA . TYR B 1 18 ? 34.70700 45.58000 41.94300 1.000 21.37888 18 TYR B CA 1
ATOM 7563 C C . TYR B 1 18 ? 34.40800 44.58400 40.83400 1.000 22.42637 18 TYR B C 1
ATOM 7564 O O . TYR B 1 18 ? 34.35800 44.94600 39.65400 1.000 22.91854 18 TYR B O 1
ATOM 7582 N N . MET B 1 19 ? 34.18600 43.33400 41.22500 1.000 20.31559 19 MET B N 1
ATOM 7583 C CA . MET B 1 19 ? 33.51200 42.38100 40.35900 1.000 18.41273 19 MET B CA 1
ATOM 7584 C C . MET B 1 19 ? 32.01600 42.58500 40.56000 1.000 19.40496 19 MET B C 1
ATOM 7585 O O . MET B 1 19 ? 31.54600 42.68600 41.69800 1.000 24.43451 19 MET B O 1
ATOM 7599 N N . LEU B 1 20 ? 31.27800 42.69000 39.45800 1.000 18.56538 20 LEU B N 1
ATOM 7600 C CA . LEU B 1 20 ? 29.85500 42.98100 39.51500 1.000 18.81805 20 LEU B CA 1
ATOM 7601 C C . LEU B 1 20 ? 29.06200 41.71400 39.24000 1.000 19.11282 20 LEU B C 1
ATOM 7602 O O . LEU B 1 20 ? 29.52000 40.82500 38.52400 1.000 18.81015 20 LEU B O 1
ATOM 7618 N N . ALA B 1 21 ? 27.87500 41.63200 39.83200 1.000 20.18137 21 ALA B N 1
ATOM 7619 C CA . ALA B 1 21 ? 27.02200 40.47300 39.63500 1.000 18.98386 21 ALA B CA 1
ATOM 7620 C C . ALA B 1 21 ? 25.57500 40.93200 39.65300 1.000 22.35794 21 ALA B C 1
ATOM 7621 O O . ALA B 1 21 ? 25.21800 41.87500 40.36400 1.000 22.15266 21 ALA B O 1
ATOM 7628 N N . VAL B 1 22 ? 24.75900 40.27800 38.83300 1.000 16.90203 22 VAL B N 1
ATOM 7629 C CA . VAL B 1 22 ? 23.31000 40.41000 38.88100 1.000 16.57567 22 VAL B CA 1
ATOM 7630 C C . VAL B 1 22 ? 22.72400 39.09600 39.36700 1.000 17.76266 22 VAL B C 1
ATOM 7631 O O . VAL B 1 22 ? 23.01600 38.02800 38.80300 1.000 18.21008 22 VAL B O 1
ATOM 7644 N N . PHE B 1 23 ? 21.89100 39.18300 40.40800 1.000 19.37074 23 PHE B N 1
ATOM 7645 C CA . PHE B 1 23 ? 21.10500 38.06200 40.90000 1.000 19.47076 23 PHE B CA 1
ATOM 7646 C C . PHE B 1 23 ? 19.62700 38.29000 40.60400 1.000 19.45760 23 PHE B C 1
ATOM 7647 O O . PHE B 1 23 ? 19.11300 39.40400 40.77700 1.000 19.96292 23 PHE B O 1
ATOM 7664 N N . ARG B 1 24 ? 18.93400 37.23600 40.20000 1.000 17.36261 24 ARG B N 1
ATOM 7665 C CA . ARG B 1 24 ? 17.49400 37.16700 40.41800 1.000 18.49959 24 ARG B CA 1
ATOM 7666 C C . ARG B 1 24 ? 17.27600 36.75500 41.86800 1.000 20.94198 24 ARG B C 1
ATOM 7667 O O . ARG B 1 24 ? 17.67000 35.64700 42.25900 1.000 18.19165 24 ARG B O 1
ATOM 7688 N N . LEU B 1 25 ? 16.69100 37.64900 42.66900 1.000 20.69195 25 LEU B N 1
ATOM 7689 C CA . LEU B 1 25 ? 16.51400 37.39300 44.08900 1.000 18.71014 25 LEU B CA 1
ATOM 7690 C C . LEU B 1 25 ? 15.06200 37.58700 44.48000 1.000 19.48655 25 LEU B C 1
ATOM 7691 O O . LEU B 1 25 ? 14.41800 38.54300 44.04100 1.000 20.35244 25 LEU B O 1
ATOM 7707 N N . GLN B 1 26 ? 14.56000 36.69800 45.32800 1.000 20.53141 26 GLN B N 1
ATOM 7708 C CA . GLN B 1 26 ? 13.25300 36.87700 45.93500 1.000 21.43152 26 GLN B CA 1
ATOM 7709 C C . GLN B 1 26 ? 13.29300 36.30400 47.33800 1.000 26.54792 26 GLN B C 1
ATOM 7710 O O . GLN B 1 26 ? 13.69500 35.15200 47.52200 1.000 22.20793 26 GLN B O 1
ATOM 7724 N N . GLY B 1 27 ? 12.86700 37.10700 48.31400 1.000 23.73969 27 GLY B N 1
ATOM 7725 C CA . GLY B 1 27 ? 12.79400 36.63500 49.67600 1.000 22.23161 27 GLY B CA 1
ATOM 7726 C C . GLY B 1 27 ? 11.53300 35.84800 49.94800 1.000 28.59553 27 GLY B C 1
ATOM 7727 O O . GLY B 1 27 ? 10.55500 35.89700 49.20200 1.000 25.23197 27 GLY B O 1
ATOM 7731 N N . GLU B 1 28 ? 11.56600 35.09700 51.04600 1.000 25.75835 28 GLU B N 1
ATOM 7732 C CA . GLU B 1 28 ? 10.36600 34.42100 51.51600 1.000 30.50629 28 GLU B CA 1
ATOM 7733 C C . GLU B 1 28 ? 9.27000 35.44300 51.78400 1.000 33.99881 28 GLU B C 1
ATOM 7734 O O . GLU B 1 28 ? 9.52200 36.64200 51.92100 1.000 31.17216 28 GLU B O 1
ATOM 7746 N N . GLU B 1 29 ? 8.03600 34.96000 51.84800 1.000 35.96484 29 GLU B N 1
ATOM 7747 C CA . GLU B 1 29 ? 6.91600 35.83600 52.16700 1.000 46.27134 29 GLU B CA 1
ATOM 7748 C C . GLU B 1 29 ? 7.24000 36.65800 53.40600 1.000 44.07371 29 GLU B C 1
ATOM 7749 O O . GLU B 1 29 ? 7.58200 36.11200 54.45900 1.000 42.80250 29 GLU B O 1
ATOM 7761 N N . GLY B 1 30 ? 7.17600 37.98200 53.26800 1.000 47.53991 30 GLY B N 1
ATOM 7762 C CA . GLY B 1 30 ? 7.34000 38.88700 54.37800 1.000 44.21320 30 GLY B CA 1
ATOM 7763 C C . GLY B 1 30 ? 8.59000 39.73800 54.32000 1.000 43.79736 30 GLY B C 1
ATOM 7764 O O . GLY B 1 30 ? 8.60700 40.82600 54.91400 1.000 51.16140 30 GLY B O 1
ATOM 7768 N N . MET B 1 31 ? 9.63500 39.28500 53.63300 1.000 40.89438 31 MET B N 1
ATOM 7769 C CA . MET B 1 31 ? 10.83200 40.10500 53.53300 1.000 35.41740 31 MET B CA 1
ATOM 7770 C C . MET B 1 31 ? 10.88400 40.82500 52.19300 1.000 37.53345 31 MET B C 1
ATOM 7771 O O . MET B 1 31 ? 10.59200 40.25500 51.13700 1.000 32.94869 31 MET B O 1
ATOM 7785 N N . THR B 1 32 ? 11.26100 42.09000 52.25700 1.000 31.53536 32 THR B N 1
ATOM 7786 C CA . THR B 1 32 ? 11.35800 42.92800 51.08300 1.000 32.25387 32 THR B CA 1
ATOM 7787 C C . THR B 1 32 ? 12.54300 42.50200 50.23200 1.000 28.33234 32 THR B C 1
ATOM 7788 O O . THR B 1 32 ? 13.43500 41.77000 50.67300 1.000 29.29825 32 THR B O 1
ATOM 7799 N N . LEU B 1 33 ? 12.54400 42.98100 48.99100 1.000 28.95610 33 LEU B N 1
ATOM 7800 C CA . LEU B 1 33 ? 13.68200 42.72800 48.12600 1.000 22.32636 33 LEU B CA 1
ATOM 7801 C C . LEU B 1 33 ? 14.93400 43.39800 48.67300 1.000 23.93971 33 LEU B C 1
ATOM 7802 O O . LEU B 1 33 ? 16.02500 42.81600 48.62400 1.000 23.21068 33 LEU B O 1
ATOM 7818 N N . VAL B 1 34 ? 14.79800 44.61000 49.21700 1.000 26.66372 34 VAL B N 1
ATOM 7819 C CA . VAL B 1 34 ? 15.96800 45.29200 49.76200 1.000 29.93517 34 VAL B CA 1
ATOM 7820 C C . VAL B 1 34 ? 16.54300 44.50000 50.93300 1.000 25.52938 34 VAL B C 1
ATOM 7821 O O . VAL B 1 34 ? 17.76300 44.34400 51.05600 1.000 24.09499 34 VAL B O 1
ATOM 7834 N N . ASP B 1 35 ? 15.67800 43.98500 51.81000 1.000 25.67939 35 ASP B N 1
ATOM 7835 C CA . ASP B 1 35 ? 16.16100 43.19100 52.93500 1.000 24.63716 35 ASP B CA 1
ATOM 7836 C C . ASP B 1 35 ? 16.85300 41.92000 52.44400 1.000 26.80848 35 ASP B C 1
ATOM 7837 O O . ASP B 1 35 ? 17.91700 41.54200 52.94800 1.000 26.31895 35 ASP B O 1
ATOM 7846 N N . THR B 1 36 ? 16.25700 41.24200 51.46100 1.000 23.70547 36 THR B N 1
ATOM 7847 C CA . THR B 1 36 ? 16.87900 40.05000 50.89100 1.000 22.98170 36 THR B CA 1
ATOM 7848 C C . THR B 1 36 ? 18.21800 40.38400 50.24800 1.000 21.08148 36 THR B C 1
ATOM 7849 O O . THR B 1 36 ? 19.20500 39.66400 50.44400 1.000 21.47100 36 THR B O 1
ATOM 7860 N N . ALA B 1 37 ? 18.27700 41.48500 49.49700 1.000 21.18149 37 ALA B N 1
ATOM 7861 C CA . ALA B 1 37 ? 19.52700 41.88800 48.85900 1.000 22.37110 37 ALA B CA 1
ATOM 7862 C C . ALA B 1 37 ? 20.62500 42.14200 49.88700 1.000 21.37625 37 ALA B C 1
ATOM 7863 O O . ALA B 1 37 ? 21.78200 41.74800 49.68500 1.000 20.10241 37 ALA B O 1
ATOM 7870 N N . SER B 1 38 ? 20.29300 42.84300 50.97200 1.000 20.23137 38 SER B N 1
ATOM 7871 C CA . SER B 1 38 ? 21.29400 43.11200 51.99300 1.000 23.84233 38 SER B CA 1
ATOM 7872 C C . SER B 1 38 ? 21.83500 41.80600 52.56200 1.000 22.25004 38 SER B C 1
ATOM 7873 O O . SER B 1 38 ? 23.05100 41.63300 52.71100 1.000 23.38965 38 SER B O 1
ATOM 7881 N N . GLU B 1 39 ? 20.95100 40.85500 52.84400 1.000 23.53440 39 GLU B N 1
ATOM 7882 C CA . GLU B 1 39 ? 21.40800 39.59600 53.42900 1.000 21.47100 39 GLU B CA 1
ATOM 7883 C C . GLU B 1 39 ? 22.25200 38.78800 52.44800 1.000 18.87595 39 GLU B C 1
ATOM 7884 O O . GLU B 1 39 ? 23.25000 38.16800 52.83800 1.000 18.73119 39 GLU B O 1
ATOM 7896 N N . VAL B 1 40 ? 21.85900 38.75800 51.17500 1.000 21.85525 40 VAL B N 1
ATOM 7897 C CA . VAL B 1 40 ? 22.66100 38.06400 50.17300 1.000 20.29191 40 VAL B CA 1
ATOM 7898 C C . VAL B 1 40 ? 24.00900 38.75000 50.00400 1.000 19.50234 40 VAL B C 1
ATOM 7899 O O . VAL B 1 40 ? 25.05300 38.09300 49.94200 1.000 17.82845 40 VAL B O 1
ATOM 7912 N N . ALA B 1 41 ? 24.01900 40.08400 49.95500 1.000 18.20218 41 ALA B N 1
ATOM 7913 C CA . ALA B 1 41 ? 25.28900 40.78600 49.84300 1.000 19.38653 41 ALA B CA 1
ATOM 7914 C C . ALA B 1 41 ? 26.19100 40.48800 51.03600 1.000 18.21534 41 ALA B C 1
ATOM 7915 O O . ALA B 1 41 ? 27.40300 40.31200 50.87700 1.000 18.99438 41 ALA B O 1
ATOM 7922 N N . ALA B 1 42 ? 25.62700 40.45500 52.24300 1.000 18.92332 42 ALA B N 1
ATOM 7923 C CA . ALA B 1 42 ? 26.45900 40.24300 53.42000 1.000 18.39957 42 ALA B CA 1
ATOM 7924 C C . ALA B 1 42 ? 27.04200 38.83100 53.42300 1.000 17.88109 42 ALA B C 1
ATOM 7925 O O . ALA B 1 42 ? 28.25000 38.63100 53.62500 1.000 19.47076 42 ALA B O 1
ATOM 7932 N N . GLU B 1 43 ? 26.19400 37.82800 53.20800 1.000 20.01556 43 GLU B N 1
ATOM 7933 C CA . GLU B 1 43 ? 26.66100 36.45400 53.29900 1.000 17.40998 43 GLU B CA 1
ATOM 7934 C C . GLU B 1 43 ? 27.62200 36.10400 52.17400 1.000 16.66252 43 GLU B C 1
ATOM 7935 O O . GLU B 1 43 ? 28.40400 35.16000 52.32000 1.000 17.38630 43 GLU B O 1
ATOM 7947 N N . SER B 1 44 ? 27.59300 36.84900 51.06700 1.000 16.94414 44 SER B N 1
ATOM 7948 C CA . SER B 1 44 ? 28.54500 36.65300 49.98400 1.000 16.14667 44 SER B CA 1
ATOM 7949 C C . SER B 1 44 ? 29.74100 37.59400 50.08000 1.000 16.57830 44 SER B C 1
ATOM 7950 O O . SER B 1 44 ? 30.51800 37.69700 49.12900 1.000 17.13363 44 SER B O 1
ATOM 7958 N N . SER B 1 45 ? 29.93300 38.26100 51.21800 1.000 19.71815 45 SER B N 1
ATOM 7959 C CA . SER B 1 45 ? 31.11200 39.10700 51.36800 1.000 21.07095 45 SER B CA 1
ATOM 7960 C C . SER B 1 45 ? 31.59800 39.10600 52.81800 1.000 18.19429 45 SER B C 1
ATOM 7961 O O . SER B 1 45 ? 32.25200 38.15400 53.23900 1.000 19.49707 45 SER B O 1
ATOM 7969 N N . THR B 1 46 ? 31.32200 40.16200 53.58200 1.000 19.11545 46 THR B N 1
ATOM 7970 C CA . THR B 1 46 ? 31.93200 40.33000 54.89400 1.000 19.21283 46 THR B CA 1
ATOM 7971 C C . THR B 1 46 ? 31.10100 39.75700 56.03500 1.000 19.74710 46 THR B C 1
ATOM 7972 O O . THR B 1 46 ? 31.56200 39.77500 57.18000 1.000 22.09212 46 THR B O 1
ATOM 7983 N N . GLY B 1 47 ? 29.89700 39.26700 55.75200 1.000 20.53404 47 GLY B N 1
ATOM 7984 C CA . GLY B 1 47 ? 29.07200 38.63000 56.75800 1.000 20.85250 47 GLY B CA 1
ATOM 7985 C C . GLY B 1 47 ? 28.24800 39.60000 57.58100 1.000 22.03422 47 GLY B C 1
ATOM 7986 O O . GLY B 1 47 ? 27.02000 39.48400 57.67300 1.000 22.11844 47 GLY B O 1
ATOM 7990 N N . SER B 1 48 ? 28.92600 40.55600 58.20800 1.000 21.62628 48 SER B N 1
ATOM 7991 C CA . SER B 1 48 ? 28.27200 41.53400 59.05600 1.000 24.75560 48 SER B CA 1
ATOM 7992 C C . SER B 1 48 ? 29.09800 42.80600 59.04300 1.000 27.12167 48 SER B C 1
ATOM 7993 O O . SER B 1 48 ? 30.28600 42.80100 58.71300 1.000 28.49552 48 SER B O 1
ATOM 8001 N N . PHE B 1 49 ? 28.44400 43.90700 59.37600 1.000 32.21702 49 PHE B N 1
ATOM 8002 C CA . PHE B 1 49 ? 29.09600 45.20500 59.49500 1.000 44.03949 49 PHE B CA 1
ATOM 8003 C C . PHE B 1 49 ? 29.39100 45.44400 60.96800 1.000 36.48069 49 PHE B C 1
ATOM 8004 O O . PHE B 1 49 ? 28.48100 45.36600 61.79600 1.000 36.02274 49 PHE B O 1
ATOM 8021 N N . VAL B 1 50 ? 30.66800 45.68600 61.29300 1.000 44.35269 50 VAL B N 1
ATOM 8022 C CA . VAL B 1 50 ? 31.10700 46.08000 62.62700 1.000 56.68311 50 VAL B CA 1
ATOM 8023 C C . VAL B 1 50 ? 31.61200 47.51500 62.52900 1.000 69.20830 50 VAL B C 1
ATOM 8024 O O . VAL B 1 50 ? 32.13200 47.93800 61.49000 1.000 74.00887 50 VAL B O 1
ATOM 8037 N N . LYS B 1 51 ? 31.45200 48.27100 63.61700 1.000 74.62474 51 LYS B N 1
ATOM 8038 C CA . LYS B 1 51 ? 31.72400 49.70400 63.54900 1.000 84.77859 51 LYS B CA 1
ATOM 8039 C C . LYS B 1 51 ? 33.21200 50.01300 63.70900 1.000 95.27721 51 LYS B C 1
ATOM 8040 O O . LYS B 1 51 ? 33.73500 50.91500 63.04400 1.000 95.68779 51 LYS B O 1
ATOM 8059 N N . ILE B 1 52 ? 33.90300 49.27600 64.57500 1.000 99.12767 52 ILE B N 1
ATOM 8060 C CA . ILE B 1 52 ? 35.30900 49.49800 64.88900 1.000 89.36071 52 ILE B CA 1
ATOM 8061 C C . ILE B 1 52 ? 36.07600 48.23800 64.51900 1.000 95.65621 52 ILE B C 1
ATOM 8062 O O . ILE B 1 52 ? 35.64800 47.12600 64.84900 1.000 96.42472 52 ILE B O 1
ATOM 8078 N N . GLY B 1 53 ? 37.21500 48.41500 63.84600 1.000 80.48597 53 GLY B N 1
ATOM 8079 C CA . GLY B 1 53 ? 38.15700 47.33900 63.61200 1.000 75.77487 53 GLY B CA 1
ATOM 8080 C C . GLY B 1 53 ? 38.30300 47.03800 62.12400 1.000 73.95097 53 GLY B C 1
ATOM 8081 O O . GLY B 1 53 ? 38.29800 47.93600 61.29000 1.000 83.05996 53 GLY B O 1
ATOM 8085 N N . THR B 1 54 ? 38.43900 45.74500 61.82400 1.000 70.18473 54 THR B N 1
ATOM 8086 C CA . THR B 1 54 ? 38.67200 45.26900 60.46600 1.000 63.78396 54 THR B CA 1
ATOM 8087 C C . THR B 1 54 ? 40.03200 45.72100 59.95200 1.000 66.35006 54 THR B C 1
ATOM 8088 O O . THR B 1 54 ? 40.52500 46.79600 60.31600 1.000 73.81148 54 THR B O 1
ATOM 8099 N N . ALA B 1 55 ? 40.64200 44.89700 59.09800 1.000 63.87608 55 ALA B N 1
ATOM 8100 C CA . ALA B 1 55 ? 41.90000 45.25100 58.45900 1.000 69.76626 55 ALA B CA 1
ATOM 8101 C C . ALA B 1 55 ? 41.78100 46.50000 57.59800 1.000 78.49625 55 ALA B C 1
ATOM 8102 O O . ALA B 1 55 ? 42.81200 47.03100 57.16600 1.000 77.37507 55 ALA B O 1
ATOM 8109 N N . THR B 1 56 ? 40.56000 46.96700 57.32100 1.000 73.88517 56 THR B N 1
ATOM 8110 C CA . THR B 1 56 ? 40.39900 48.24500 56.64400 1.000 80.26752 56 THR B CA 1
ATOM 8111 C C . THR B 1 56 ? 41.19400 49.30900 57.39000 1.000 84.37591 56 THR B C 1
ATOM 8112 O O . THR B 1 56 ? 41.12600 49.40200 58.62000 1.000 74.56420 56 THR B O 1
ATOM 8123 N N . ALA B 1 57 ? 41.98300 50.08900 56.65200 1.000 82.76782 57 ALA B N 1
ATOM 8124 C CA . ALA B 1 57 ? 42.45900 51.34800 57.20300 1.000 65.66050 57 ALA B CA 1
ATOM 8125 C C . ALA B 1 57 ? 41.25100 52.11700 57.71800 1.000 78.13305 57 ALA B C 1
ATOM 8126 O O . ALA B 1 57 ? 40.13200 51.94400 57.22400 1.000 85.29181 57 ALA B O 1
ATOM 8133 N N . PHE B 1 58 ? 41.47100 52.95200 58.73000 1.000 75.91700 58 PHE B N 1
ATOM 8134 C CA . PHE B 1 58 ? 40.37600 53.62800 59.41400 1.000 74.03519 58 PHE B CA 1
ATOM 8135 C C . PHE B 1 58 ? 39.19700 53.91700 58.49300 1.000 66.53166 58 PHE B C 1
ATOM 8136 O O . PHE B 1 58 ? 38.05100 53.60600 58.83200 1.000 55.23820 58 PHE B O 1
ATOM 8153 N N . SER B 1 59 ? 39.47000 54.47500 57.32000 1.000 101.41479 59 SER B N 1
ATOM 8154 C CA . SER B 1 59 ? 38.45200 54.72600 56.30200 1.000 104.70992 59 SER B CA 1
ATOM 8155 C C . SER B 1 59 ? 38.71700 53.80200 55.11300 1.000 104.19670 59 SER B C 1
ATOM 8156 O O . SER B 1 59 ? 39.58500 54.08300 54.28200 1.000 107.21812 59 SER B O 1
ATOM 8164 N N . GLU B 1 60 ? 37.96000 52.70800 55.03300 1.000 76.10649 60 GLU B N 1
ATOM 8165 C CA . GLU B 1 60 ? 38.08500 51.70300 53.97700 1.000 73.89307 60 GLU B CA 1
ATOM 8166 C C . GLU B 1 60 ? 36.96700 50.68600 54.19000 1.000 66.67115 60 GLU B C 1
ATOM 8167 O O . GLU B 1 60 ? 36.28200 50.70500 55.21900 1.000 68.38715 60 GLU B O 1
ATOM 8179 N N . SER B 1 61 ? 36.79400 49.78600 53.21500 1.000 54.40652 61 SER B N 1
ATOM 8180 C CA . SER B 1 61 ? 35.68900 48.83600 53.27600 1.000 47.48201 61 SER B CA 1
ATOM 8181 C C . SER B 1 61 ? 35.86300 47.66900 52.31200 1.000 45.10541 61 SER B C 1
ATOM 8182 O O . SER B 1 61 ? 36.23400 47.86400 51.15100 1.000 52.29838 61 SER B O 1
ATOM 8190 N N . LEU B 1 62 ? 35.53700 46.46100 52.79300 1.000 35.10947 62 LEU B N 1
ATOM 8191 C CA . LEU B 1 62 ? 35.50500 45.25600 51.96700 1.000 33.31978 62 LEU B CA 1
ATOM 8192 C C . LEU B 1 62 ? 34.09000 44.78300 51.65100 1.000 22.72378 62 LEU B C 1
ATOM 8193 O O . LEU B 1 62 ? 33.91600 43.80200 50.90900 1.000 24.45293 62 LEU B O 1
ATOM 8209 N N . ASP B 1 63 ? 33.07100 45.44500 52.19000 1.000 25.50569 63 ASP B N 1
ATOM 8210 C CA . ASP B 1 63 ? 31.70400 44.97500 52.05400 1.000 19.88396 63 ASP B CA 1
ATOM 8211 C C . ASP B 1 63 ? 31.23700 45.01400 50.60400 1.000 23.48966 63 ASP B C 1
ATOM 8212 O O . ASP B 1 63 ? 31.55300 45.94600 49.85800 1.000 26.88480 63 ASP B O 1
ATOM 8221 N N . ALA B 1 64 ? 30.49300 43.98200 50.20400 1.000 20.56299 64 ALA B N 1
ATOM 8222 C CA . ALA B 1 64 ? 29.77400 44.02600 48.94000 1.000 22.98697 64 ALA B CA 1
ATOM 8223 C C . ALA B 1 64 ? 28.71900 45.12500 49.02200 1.000 24.43451 64 ALA B C 1
ATOM 8224 O O . ALA B 1 64 ? 28.22200 45.45200 50.10200 1.000 33.33821 64 ALA B O 1
ATOM 8231 N N . LEU B 1 65 ? 28.39500 45.71300 47.87400 1.000 23.54756 65 LEU B N 1
ATOM 8232 C CA . LEU B 1 65 ? 27.48500 46.84900 47.81800 1.000 25.11617 65 LEU B CA 1
ATOM 8233 C C . LEU B 1 65 ? 26.36900 46.53600 46.83700 1.000 24.88193 65 LEU B C 1
ATOM 8234 O O . LEU B 1 65 ? 26.63400 46.27100 45.66200 1.000 22.98960 65 LEU B O 1
ATOM 8250 N N . VAL B 1 66 ? 25.13200 46.54600 47.32600 1.000 22.66324 66 VAL B N 1
ATOM 8251 C CA . VAL B 1 66 ? 23.95700 46.49600 46.46100 1.000 23.33174 66 VAL B CA 1
ATOM 8252 C C . VAL B 1 66 ? 23.78600 47.89300 45.87700 1.000 19.84712 66 VAL B C 1
ATOM 8253 O O . VAL B 1 66 ? 23.44400 48.83400 46.60100 1.000 21.99474 66 VAL B O 1
ATOM 8266 N N . TYR B 1 67 ? 24.03700 48.05200 44.57300 1.000 22.87643 67 TYR B N 1
ATOM 8267 C CA . TYR B 1 67 ? 23.97100 49.38300 43.97200 1.000 24.08973 67 TYR B CA 1
ATOM 8268 C C . TYR B 1 67 ? 22.77100 49.60200 43.05900 1.000 22.92906 67 TYR B C 1
ATOM 8269 O O . TYR B 1 67 ? 22.56300 50.73600 42.59800 1.000 26.54266 67 TYR B O 1
ATOM 8287 N N . ARG B 1 68 ? 21.97100 48.57000 42.80200 1.000 21.58417 68 ARG B N 1
ATOM 8288 C CA . ARG B 1 68 ? 20.77700 48.73200 41.98900 1.000 27.54278 68 ARG B CA 1
ATOM 8289 C C . ARG B 1 68 ? 19.81200 47.60500 42.30800 1.000 22.77115 68 ARG B C 1
ATOM 8290 O O . ARG B 1 68 ? 20.23000 46.45900 42.51900 1.000 22.44480 68 ARG B O 1
ATOM 8311 N N . ILE B 1 69 ? 18.52500 47.94600 42.34000 1.000 27.25853 69 ILE B N 1
ATOM 8312 C CA . ILE B 1 69 ? 17.45600 46.99600 42.62300 1.000 30.71947 69 ILE B CA 1
ATOM 8313 C C . ILE B 1 69 ? 16.32200 47.27500 41.64900 1.000 31.94594 69 ILE B C 1
ATOM 8314 O O . ILE B 1 69 ? 15.94000 48.43200 41.44800 1.000 32.43547 69 ILE B O 1
ATOM 8330 N N . ASP B 1 70 ? 15.80200 46.22000 41.02500 1.000 25.23724 70 ASP B N 1
ATOM 8331 C CA . ASP B 1 70 ? 14.65100 46.28500 40.12800 1.000 28.01389 70 ASP B CA 1
ATOM 8332 C C . ASP B 1 70 ? 13.55900 45.45600 40.79400 1.000 30.28521 70 ASP B C 1
ATOM 8333 O O . ASP B 1 70 ? 13.60100 44.22300 40.75800 1.000 28.33761 70 ASP B O 1
ATOM 8342 N N . GLU B 1 71 ? 12.59300 46.13500 41.41200 1.000 31.18795 71 GLU B N 1
ATOM 8343 C CA . GLU B 1 71 ? 11.54600 45.43400 42.15000 1.000 31.09057 71 GLU B CA 1
ATOM 8344 C C . GLU B 1 71 ? 10.63700 44.66300 41.20300 1.000 33.53560 71 GLU B C 1
ATOM 8345 O O . GLU B 1 71 ? 10.22600 43.53700 41.50500 1.000 33.87775 71 GLU B O 1
ATOM 8357 N N . LYS B 1 72 ? 10.31600 45.26100 40.05400 1.000 30.44576 72 LYS B N 1
ATOM 8358 C CA . LYS B 1 72 ? 9.42200 44.62800 39.09300 1.000 31.76433 72 LYS B CA 1
ATOM 8359 C C . LYS B 1 72 ? 9.97500 43.28600 38.63300 1.000 30.55630 72 LYS B C 1
ATOM 8360 O O . LYS B 1 72 ? 9.24100 42.29500 38.56100 1.000 32.96711 72 LYS B O 1
ATOM 8379 N N . ASN B 1 73 ? 11.26600 43.23200 38.32800 1.000 28.73239 73 ASN B N 1
ATOM 8380 C CA . ASN B 1 73 ? 11.86600 42.03800 37.76000 1.000 27.85334 73 ASN B CA 1
ATOM 8381 C C . ASN B 1 73 ? 12.66800 41.23500 38.76400 1.000 26.61109 73 ASN B C 1
ATOM 8382 O O . ASN B 1 73 ? 13.30100 40.24900 38.37500 1.000 27.46119 73 ASN B O 1
ATOM 8393 N N . ASN B 1 74 ? 12.65500 41.62800 40.03700 1.000 24.93457 74 ASN B N 1
ATOM 8394 C CA . ASN B 1 74 ? 13.36000 40.89000 41.09200 1.000 23.18173 74 ASN B CA 1
ATOM 8395 C C . ASN B 1 74 ? 14.83700 40.73000 40.75800 1.000 24.71875 74 ASN B C 1
ATOM 8396 O O . ASN B 1 74 ? 15.43200 39.65900 40.93700 1.000 22.93170 74 ASN B O 1
ATOM 8407 N N . LEU B 1 75 ? 15.44200 41.81600 40.29700 1.000 22.93959 75 LEU B N 1
ATOM 8408 C CA . LEU B 1 75 ? 16.84900 41.85200 39.94500 1.000 20.83145 75 LEU B CA 1
ATOM 8409 C C . LEU B 1 75 ? 17.60600 42.71900 40.94200 1.000 21.44994 75 LEU B C 1
ATOM 8410 O O . LEU B 1 75 ? 17.15500 43.81400 41.30800 1.000 22.44480 75 LEU B O 1
ATOM 8426 N N . VAL B 1 76 ? 18.77500 42.23300 41.34400 1.000 18.89437 76 VAL B N 1
ATOM 8427 C CA . VAL B 1 76 ? 19.62800 42.89300 42.31900 1.000 22.75273 76 VAL B CA 1
ATOM 8428 C C . VAL B 1 76 ? 21.04200 42.90300 41.76100 1.000 20.56826 76 VAL B C 1
ATOM 8429 O O . VAL B 1 76 ? 21.58400 41.84700 41.40400 1.000 21.38414 76 VAL B O 1
ATOM 8442 N N . TRP B 1 77 ? 21.63200 44.09500 41.67700 1.000 20.63405 77 TRP B N 1
ATOM 8443 C CA . TRP B 1 77 ? 23.00700 44.26300 41.23200 1.000 19.17598 77 TRP B CA 1
ATOM 8444 C C . TRP B 1 77 ? 23.91600 44.43800 42.44000 1.000 21.81314 77 TRP B C 1
ATOM 8445 O O . TRP B 1 77 ? 23.68600 45.33400 43.26400 1.000 20.53141 77 TRP B O 1
ATOM 8466 N N . ILE B 1 78 ? 24.96800 43.62500 42.51600 1.000 20.61826 78 ILE B N 1
ATOM 8467 C CA . ILE B 1 78 ? 25.88300 43.66300 43.64800 1.000 18.63908 78 ILE B CA 1
ATOM 8468 C C . ILE B 1 78 ? 27.31400 43.84400 43.16200 1.000 19.59182 78 ILE B C 1
ATOM 8469 O O . ILE B 1 78 ? 27.74200 43.19600 42.20300 1.000 21.34203 78 ILE B O 1
ATOM 8485 N N . ALA B 1 79 ? 28.06300 44.70300 43.85400 1.000 19.53129 79 ALA B N 1
ATOM 8486 C CA . ALA B 1 79 ? 29.46700 44.96400 43.55700 1.000 19.97871 79 ALA B CA 1
ATOM 8487 C C . ALA B 1 79 ? 30.33900 44.37000 44.65400 1.000 22.69746 79 ALA B C 1
ATOM 8488 O O . ALA B 1 79 ? 30.16000 44.69000 45.83900 1.000 21.89210 79 ALA B O 1
ATOM 8495 N N . TYR B 1 80 ? 31.28400 43.51600 44.25800 1.000 20.10504 80 TYR B N 1
ATOM 8496 C CA . TYR B 1 80 ? 32.19300 42.86100 45.19200 1.000 21.21570 80 TYR B CA 1
ATOM 8497 C C . TYR B 1 80 ? 33.58300 43.45700 45.06300 1.000 20.01293 80 TYR B C 1
ATOM 8498 O O . TYR B 1 80 ? 34.18100 43.33700 43.98400 1.000 19.52076 80 TYR B O 1
ATOM 8516 N N . PRO B 1 81 ? 34.15700 44.07800 46.09400 1.000 24.01341 81 PRO B N 1
ATOM 8517 C CA . PRO B 1 81 ? 35.57800 44.44100 46.00000 1.000 20.85513 81 PRO B CA 1
ATOM 8518 C C . PRO B 1 81 ? 36.37300 43.16600 45.78800 1.000 24.72139 81 PRO B C 1
ATOM 8519 O O . PRO B 1 81 ? 36.38600 42.28800 46.66300 1.000 21.41836 81 PRO B O 1
ATOM 8530 N N . TRP B 1 82 ? 37.00600 43.01400 44.62200 1.000 20.58668 82 TRP B N 1
ATOM 8531 C CA . TRP B 1 82 ? 37.59700 41.71000 44.34100 1.000 21.66839 82 TRP B CA 1
ATOM 8532 C C . TRP B 1 82 ? 38.86100 41.46300 45.15600 1.000 21.70787 82 TRP B C 1
ATOM 8533 O O . TRP B 1 82 ? 39.37000 40.33400 45.15300 1.000 23.60809 82 TRP B O 1
ATOM 8554 N N . ARG B 1 83 ? 39.35500 42.48300 45.86600 1.000 22.43953 83 ARG B N 1
ATOM 8555 C CA . ARG B 1 83 ? 40.35000 42.28700 46.91300 1.000 21.90789 83 ARG B CA 1
ATOM 8556 C C . ARG B 1 83 ? 39.88600 41.26900 47.94200 1.000 21.32361 83 ARG B C 1
ATOM 8557 O O . ARG B 1 83 ? 40.71200 40.63200 48.60200 1.000 23.87128 83 ARG B O 1
ATOM 8578 N N . ILE B 1 84 ? 38.57400 41.09300 48.09500 1.000 20.39455 84 ILE B N 1
ATOM 8579 C CA . ILE B 1 84 ? 38.07800 40.13900 49.08200 1.000 20.88935 84 ILE B CA 1
ATOM 8580 C C . ILE B 1 84 ? 38.34100 38.69600 48.67800 1.000 20.50246 84 ILE B C 1
ATOM 8581 O O . ILE B 1 84 ? 38.31700 37.80400 49.53200 1.000 19.40759 84 ILE B O 1
ATOM 8597 N N . PHE B 1 85 ? 38.60200 38.43900 47.40500 1.000 21.10779 85 PHE B N 1
ATOM 8598 C CA . PHE B 1 85 ? 38.81300 37.08000 46.94100 1.000 19.35758 85 PHE B CA 1
ATOM 8599 C C . PHE B 1 85 ? 40.23500 36.60600 47.22800 1.000 21.42625 85 PHE B C 1
ATOM 8600 O O . PHE B 1 85 ? 41.18600 37.38900 47.27400 1.000 20.70248 85 PHE B O 1
ATOM 8617 N N . ASP B 1 86 ? 40.36900 35.29700 47.40600 1.000 18.59433 86 ASP B N 1
ATOM 8618 C CA . ASP B 1 86 ? 41.67100 34.67700 47.60300 1.000 17.31787 86 ASP B CA 1
ATOM 8619 C C . ASP B 1 86 ? 42.62300 35.06900 46.48000 1.000 19.93397 86 ASP B C 1
ATOM 8620 O O . ASP B 1 86 ? 42.23100 35.15900 45.31600 1.000 21.72366 86 ASP B O 1
ATOM 8629 N N . ARG B 1 87 ? 43.88000 35.31600 46.84000 1.000 20.99462 87 ARG B N 1
ATOM 8630 C CA . ARG B 1 87 ? 44.90300 35.59500 45.84300 1.000 19.07071 87 ARG B CA 1
ATOM 8631 C C . ARG B 1 87 ? 45.29000 34.29800 45.12600 1.000 25.55306 87 ARG B C 1
ATOM 8632 O O . ARG B 1 87 ? 44.74200 33.22300 45.38100 1.000 24.63453 87 ARG B O 1
ATOM 8653 N N . GLY B 1 88 ? 46.21100 34.41000 44.17500 1.000 24.06341 88 GLY B N 1
ATOM 8654 C CA . GLY B 1 88 ? 46.62000 33.25200 43.41200 1.000 25.75835 88 GLY B CA 1
ATOM 8655 C C . GLY B 1 88 ? 45.63700 32.80700 42.36000 1.000 22.09212 88 GLY B C 1
ATOM 8656 O O . GLY B 1 88 ? 45.70900 31.65900 41.90500 1.000 22.80010 88 GLY B O 1
ATOM 8660 N N . GLY B 1 89 ? 44.70900 33.67400 41.96200 1.000 19.94713 89 GLY B N 1
ATOM 8661 C CA . GLY B 1 89 ? 43.78600 33.33000 40.90000 1.000 20.16558 89 GLY B CA 1
ATOM 8662 C C . GLY B 1 89 ? 42.82500 32.21400 41.24400 1.000 18.30219 89 GLY B C 1
ATOM 8663 O O . GLY B 1 89 ? 42.48800 31.39600 40.37100 1.000 18.64697 89 GLY B O 1
ATOM 8667 N N . ASN B 1 90 ? 42.36400 32.16500 42.49200 1.000 17.06520 90 ASN B N 1
ATOM 8668 C CA . ASN B 1 90 ? 41.55900 31.04800 42.97700 1.000 15.42817 90 ASN B CA 1
ATOM 8669 C C . ASN B 1 90 ? 40.09800 31.21900 42.57400 1.000 15.01759 90 ASN B C 1
ATOM 8670 O O . ASN B 1 90 ? 39.37500 32.02800 43.16300 1.000 15.97823 90 ASN B O 1
ATOM 8681 N N . VAL B 1 91 ? 39.64300 30.42400 41.60300 1.000 16.22826 91 VAL B N 1
ATOM 8682 C CA . VAL B 1 91 ? 38.25900 30.53600 41.15100 1.000 15.36763 91 VAL B CA 1
ATOM 8683 C C . VAL B 1 91 ? 37.27900 29.85000 42.10600 1.000 15.29131 91 VAL B C 1
ATOM 8684 O O . VAL B 1 91 ? 36.16200 30.34100 42.31300 1.000 16.87308 91 VAL B O 1
ATOM 8697 N N . GLN B 1 92 ? 37.63000 28.70500 42.70400 1.000 17.15995 92 GLN B N 1
ATOM 8698 C CA . GLN B 1 92 ? 36.64400 28.09600 43.60100 1.000 16.59673 92 GLN B CA 1
ATOM 8699 C C . GLN B 1 92 ? 36.28600 29.05200 44.72800 1.000 14.14380 92 GLN B C 1
ATOM 8700 O O . GLN B 1 92 ? 35.15400 29.03900 45.23100 1.000 15.22025 92 GLN B O 1
ATOM 8714 N N . ASN B 1 93 ? 37.23000 29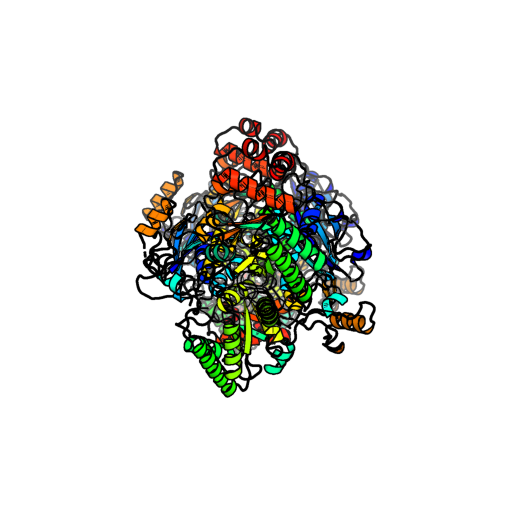.90900 45.11200 1.000 15.69662 93 ASN B N 1
ATOM 8715 C CA . ASN B 1 93 ? 36.98000 30.86500 46.18300 1.000 15.62819 93 ASN B CA 1
ATOM 8716 C C . ASN B 1 93 ? 35.91500 31.87100 45.78500 1.000 15.92033 93 ASN B C 1
ATOM 8717 O O . ASN B 1 93 ? 35.01400 32.16500 46.57700 1.000 17.08363 93 ASN B O 1
ATOM 8728 N N . ILE B 1 94 ? 35.97200 32.38400 44.55300 1.000 16.70463 94 ILE B N 1
ATOM 8729 C CA . ILE B 1 94 ? 34.93900 33.31700 44.11300 1.000 16.25721 94 ILE B CA 1
ATOM 8730 C C . ILE B 1 94 ? 33.58100 32.65000 44.21300 1.000 15.23604 94 ILE B C 1
ATOM 8731 O O . ILE B 1 94 ? 32.62000 33.21200 44.75500 1.000 16.58094 94 ILE B O 1
ATOM 8747 N N . MET B 1 95 ? 33.49100 31.42200 43.68800 1.000 15.35184 95 MET B N 1
ATOM 8748 C CA . MET B 1 95 ? 32.23900 30.67900 43.72300 1.000 15.8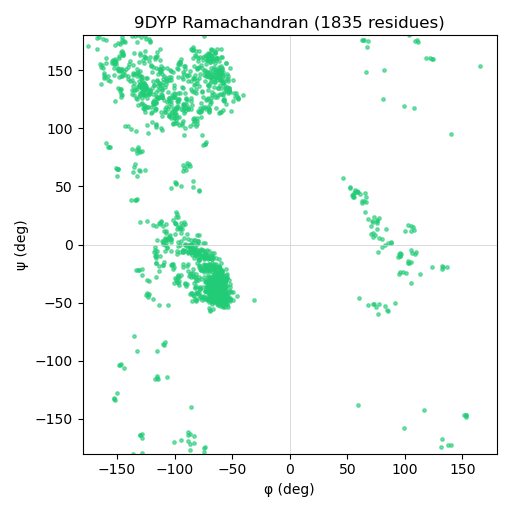9401 95 MET B CA 1
ATOM 8749 C C . MET B 1 95 ? 31.77900 30.40400 45.14700 1.000 14.49121 95 MET B C 1
ATOM 8750 O O . MET B 1 95 ? 30.57200 30.31900 45.40400 1.000 18.71014 95 MET B O 1
ATOM 8764 N N . THR B 1 96 ? 32.71100 30.22400 46.07900 1.000 14.79125 96 THR B N 1
ATOM 8765 C CA . THR B 1 96 ? 32.32600 30.02800 47.47400 1.000 14.92021 96 THR B CA 1
ATOM 8766 C C . THR B 1 96 ? 31.67100 31.28200 48.05000 1.000 18.63118 96 THR B C 1
ATOM 8767 O O . THR B 1 96 ? 30.71300 31.18400 48.82800 1.000 18.97070 96 THR B O 1
ATOM 8778 N N . PHE B 1 97 ? 32.15600 32.46700 47.66500 1.000 16.68358 97 PHE B N 1
ATOM 8779 C CA . PHE B 1 97 ? 31.53300 33.71500 48.11000 1.000 18.54433 97 PHE B CA 1
ATOM 8780 C C . PHE B 1 97 ? 30.15000 33.92000 47.48100 1.000 15.76768 97 PHE B C 1
ATOM 8781 O O . PHE B 1 97 ? 29.14900 34.11000 48.18400 1.000 18.23377 97 PHE B O 1
ATOM 8798 N N . ILE B 1 98 ? 30.07800 33.92800 46.14400 1.000 14.89652 98 ILE B N 1
ATOM 8799 C CA . ILE B 1 98 ? 28.85800 34.37300 45.47000 1.000 15.90980 98 ILE B CA 1
ATOM 8800 C C . ILE B 1 98 ? 27.86800 33.23900 45.23700 1.000 17.19153 98 ILE B C 1
ATOM 8801 O O . ILE B 1 98 ? 26.67300 33.49600 45.00200 1.000 14.93600 98 ILE B O 1
ATOM 8817 N N . ALA B 1 99 ? 28.32100 31.99300 45.29900 1.000 14.99917 99 ALA B N 1
ATOM 8818 C CA . ALA B 1 99 ? 27.50700 30.84300 44.93000 1.000 15.69136 99 ALA B CA 1
ATOM 8819 C C . ALA B 1 99 ? 27.64700 29.77300 45.99300 1.000 17.42577 99 ALA B C 1
ATOM 8820 O O . ALA B 1 99 ? 27.70400 28.57600 45.69500 1.000 15.22025 99 ALA B O 1
ATOM 8827 N N . GLY B 1 100 ? 27.71600 30.20100 47.25300 1.000 16.15720 100 GLY B N 1
ATOM 8828 C CA . GLY B 1 100 ? 27.92800 29.28400 48.35800 1.000 14.33067 100 GLY B CA 1
ATOM 8829 C C . GLY B 1 100 ? 26.74000 29.23000 49.29200 1.000 14.51490 100 GLY B C 1
ATOM 8830 O O . GLY B 1 100 ? 25.65500 28.78400 48.90800 1.000 14.70439 100 GLY B O 1
ATOM 8834 N N . ASN B 1 101 ? 26.91900 29.70300 50.52300 1.000 15.85190 101 ASN B N 1
ATOM 8835 C CA . ASN B 1 101 ? 25.83900 29.63900 51.49900 1.000 15.26236 101 ASN B CA 1
ATOM 8836 C C . ASN B 1 101 ? 24.59400 30.42000 51.07600 1.000 15.97034 101 ASN B C 1
ATOM 8837 O O . ASN B 1 101 ? 23.50500 30.14100 51.58900 1.000 16.63621 101 ASN B O 1
ATOM 8848 N N . VAL B 1 102 ? 24.71800 31.42100 50.19700 1.000 16.46513 102 VAL B N 1
ATOM 8849 C CA . VAL B 1 102 ? 23.51700 32.13400 49.76900 1.000 17.36261 102 VAL B CA 1
ATOM 8850 C C . VAL B 1 102 ? 22.50800 31.17300 49.14800 1.000 17.56790 102 VAL B C 1
ATOM 8851 O O . VAL B 1 102 ? 21.29100 31.39100 49.25000 1.000 16.85728 102 VAL B O 1
ATOM 8864 N N . PHE B 1 103 ? 22.98200 30.07700 48.54500 1.000 15.56502 103 PHE B N 1
ATOM 8865 C CA . PHE B 1 103 ? 22.08000 29.07400 47.99600 1.000 16.10193 103 PHE B CA 1
ATOM 8866 C C . PHE B 1 103 ? 21.43700 28.21200 49.08300 1.000 17.00730 103 PHE B C 1
ATOM 8867 O O . PHE B 1 103 ? 20.54600 27.41200 48.78200 1.000 18.95490 103 PHE B O 1
ATOM 8884 N N . GLY B 1 104 ? 21.91000 28.31800 50.32600 1.000 14.90442 104 GLY B N 1
ATOM 8885 C CA . GLY B 1 104 ? 21.40300 27.52900 51.43000 1.000 15.26236 104 GLY B CA 1
ATOM 8886 C C . GLY B 1 104 ? 20.56600 28.31900 52.40000 1.000 19.27600 104 GLY B C 1
ATOM 8887 O O . GLY B 1 104 ? 20.25500 27.81100 53.48900 1.000 20.87619 104 GLY B O 1
ATOM 8891 N N . MET B 1 105 ? 20.20900 29.55100 52.06300 1.000 17.77318 105 MET B N 1
ATOM 8892 C CA . MET B 1 105 ? 19.44100 30.42600 52.93300 1.000 20.29717 105 MET B CA 1
ATOM 8893 C C . MET B 1 105 ? 17.96400 30.23900 52.59700 1.000 19.21283 105 MET B C 1
ATOM 8894 O O . MET B 1 105 ? 17.50000 30.71400 51.55600 1.000 18.76014 105 MET B O 1
ATOM 8908 N N . ALA B 1 106 ? 17.22900 29.54800 53.47500 1.000 19.84448 106 ALA B N 1
ATOM 8909 C CA . ALA B 1 106 ? 15.83000 29.26500 53.20000 1.000 24.92930 106 ALA B CA 1
ATOM 8910 C C . ALA B 1 106 ? 14.99900 30.53500 53.09000 1.000 27.61647 106 ALA B C 1
ATOM 8911 O O . ALA B 1 106 ? 13.94100 30.51500 52.45400 1.000 28.01389 106 ALA B O 1
ATOM 8918 N N . SER B 1 107 ? 15.45100 31.62700 53.69600 1.000 23.22910 107 SER B N 1
ATOM 8919 C CA . SER B 1 107 ? 14.76800 32.90800 53.58900 1.000 26.74005 107 SER B CA 1
ATOM 8920 C C . SER B 1 107 ? 14.84200 33.49800 52.18900 1.000 27.63226 107 SER B C 1
ATOM 8921 O O . SER B 1 107 ? 14.14400 34.47700 51.90500 1.000 26.50844 107 SER B O 1
ATOM 8929 N N . VAL B 1 108 ? 15.66700 32.93400 51.31700 1.000 19.67868 108 VAL B N 1
ATOM 8930 C CA . VAL B 1 108 ? 15.89400 33.45300 49.97500 1.000 19.45233 108 VAL B CA 1
ATOM 8931 C C . VAL B 1 108 ? 15.39200 32.37700 49.02500 1.000 19.70499 108 VAL B C 1
ATOM 8932 O O . VAL B 1 108 ? 16.08100 31.37400 48.79900 1.000 21.20254 108 VAL B O 1
ATOM 8945 N N . LYS B 1 109 ? 14.18600 32.57500 48.48300 1.000 18.39431 109 LYS B N 1
ATOM 8946 C CA . LYS B 1 109 ? 13.48700 31.54300 47.72500 1.000 19.62604 109 LYS B CA 1
ATOM 8947 C C . LYS B 1 109 ? 13.91300 31.49700 46.26600 1.000 22.31583 109 LYS B C 1
ATOM 8948 O O . LYS B 1 109 ? 13.74400 30.45900 45.61700 1.000 20.65774 109 LYS B O 1
ATOM 8967 N N . VAL B 1 110 ? 14.41700 32.60600 45.73600 1.000 20.22611 110 VAL B N 1
ATOM 8968 C CA . VAL B 1 110 ? 15.00600 32.67300 44.40500 1.000 17.95478 110 VAL B CA 1
ATOM 8969 C C . VAL B 1 110 ? 16.37000 33.32200 44.56400 1.000 15.78084 110 VAL B C 1
ATOM 8970 O O . VAL B 1 110 ? 16.49500 34.35100 45.23100 1.000 17.02836 110 VAL B O 1
ATOM 8983 N N . CYS B 1 111 ? 17.38800 32.70400 43.98500 1.000 15.32552 111 CYS B N 1
ATOM 8984 C CA . CYS B 1 111 ? 18.75100 33.18200 44.11700 1.000 18.54433 111 CYS B CA 1
ATOM 8985 C C . CYS B 1 111 ? 19.56000 32.63400 42.95400 1.000 19.16019 111 CYS B C 1
ATOM 8986 O O . CYS B 1 111 ? 20.18600 31.57500 43.07300 1.000 17.67317 111 CYS B O 1
ATOM 8994 N N . LYS B 1 112 ? 19.49200 33.32200 41.81400 1.000 16.44408 112 LYS B N 1
ATOM 8995 C CA . LYS B 1 112 ? 20.09500 32.88400 40.56000 1.000 15.78874 112 LYS B CA 1
ATOM 8996 C C . LYS B 1 112 ? 21.04500 33.95700 40.05300 1.000 16.52567 112 LYS B C 1
ATOM 8997 O O . LYS B 1 112 ? 20.61600 35.08600 39.77100 1.000 18.11796 112 LYS B O 1
ATOM 9016 N N . ILE B 1 113 ? 22.32500 33.61000 39.94100 1.000 17.23365 113 ILE B N 1
ATOM 9017 C CA . ILE B 1 113 ? 23.31300 34.51500 39.36900 1.000 17.76002 113 ILE B CA 1
ATOM 9018 C C . ILE B 1 113 ? 23.12600 34.50700 37.86500 1.000 16.18878 113 ILE B C 1
ATOM 9019 O O . ILE B 1 113 ? 23.33100 33.47500 37.21200 1.000 16.05982 113 ILE B O 1
ATOM 9035 N N . LEU B 1 114 ? 22.76000 35.65800 37.31000 1.000 14.72545 114 LEU B N 1
ATOM 9036 C CA . LEU B 1 114 ? 22.48200 35.78000 35.88600 1.000 16.17299 114 LEU B CA 1
ATOM 9037 C C . LEU B 1 114 ? 23.65400 36.30800 35.07100 1.000 20.41824 114 LEU B C 1
ATOM 9038 O O . LEU B 1 114 ? 23.71600 36.07000 33.86400 1.000 19.30231 114 LEU B O 1
ATOM 9054 N N . ASP B 1 115 ? 24.55200 37.07000 35.68100 1.000 16.65463 115 ASP B N 1
ATOM 9055 C CA . ASP B 1 115 ? 25.68700 37.62800 34.96500 1.000 15.18866 115 ASP B CA 1
ATOM 9056 C C . ASP B 1 115 ? 26.71900 38.07200 35.99100 1.000 15.59397 115 ASP B C 1
ATOM 9057 O O . ASP B 1 115 ? 26.38400 38.34600 37.14300 1.000 17.18890 115 ASP B O 1
ATOM 9066 N N . VAL B 1 116 ? 27.97700 38.10900 35.56600 1.000 16.98362 116 VAL B N 1
ATOM 9067 C CA . VAL B 1 116 ? 29.07400 38.64900 36.35500 1.000 18.63908 116 VAL B CA 1
ATOM 9068 C C . VAL B 1 116 ? 29.95900 39.45400 35.41500 1.000 19.40496 116 VAL B C 1
ATOM 9069 O O . VAL B 1 116 ? 29.98000 39.22300 34.20100 1.000 20.05240 116 VAL B O 1
ATOM 9082 N N . TYR B 1 117 ? 30.72100 40.38100 35.99800 1.000 18.37326 117 TYR B N 1
ATOM 9083 C CA . TYR B 1 117 ? 31.62800 41.25000 35.26500 1.000 17.88372 117 TYR B CA 1
ATOM 9084 C C . TYR B 1 117 ? 33.00000 41.25600 35.91200 1.000 18.95490 117 TYR B C 1
ATOM 9085 O O . TYR B 1 117 ? 33.11800 41.52200 37.11000 1.000 19.60498 117 TYR B O 1
ATOM 9103 N N . PHE B 1 118 ? 34.02800 40.99100 35.11300 1.000 16.56514 118 PHE B N 1
ATOM 9104 C CA . PHE B 1 118 ? 35.41800 41.01000 35.55900 1.000 17.96531 118 PHE B CA 1
ATOM 9105 C C . PHE B 1 118 ? 36.09400 42.26700 35.03000 1.000 18.62855 118 PHE B C 1
ATOM 9106 O O . PHE B 1 118 ? 36.30900 42.36700 33.81100 1.000 19.96292 118 PHE B O 1
ATOM 9123 N N . PRO B 1 119 ? 36.47000 43.23500 35.86600 1.000 21.01041 119 PRO B N 1
ATOM 9124 C CA . PRO B 1 119 ? 37.19800 44.39800 35.35400 1.000 18.56802 119 PRO B CA 1
ATOM 9125 C C . PRO B 1 119 ? 38.60100 44.00700 34.93200 1.000 19.35232 119 PRO B C 1
ATOM 9126 O O . PRO B 1 119 ? 39.13600 42.98000 35.38500 1.000 18.23640 119 PRO B O 1
ATOM 9137 N N . PRO B 1 120 ? 39.23800 44.80900 34.08100 1.000 19.24704 120 PRO B N 1
ATOM 9138 C CA . PRO B 1 120 ? 40.57200 44.42500 33.57900 1.000 19.39443 120 PRO B CA 1
ATOM 9139 C C . PRO B 1 120 ? 41.57900 44.18700 34.69600 1.000 19.36285 120 PRO B C 1
ATOM 9140 O O . PRO B 1 120 ? 42.40400 43.26700 34.60500 1.000 20.35244 120 PRO B O 1
ATOM 9151 N N . GLN B 1 121 ? 41.54600 45.01900 35.74100 1.000 21.81841 121 GLN B N 1
ATOM 9152 C CA . GLN B 1 121 ? 42.47500 44.84300 36.85600 1.000 21.13411 121 GLN B CA 1
ATOM 9153 C C . GLN B 1 121 ? 42.30900 43.48700 37.51400 1.000 22.55797 121 GLN B C 1
ATOM 9154 O O . GLN B 1 121 ? 43.28200 42.91100 38.00400 1.000 23.68442 121 GLN B O 1
ATOM 9168 N N . MET B 1 122 ? 41.08700 42.96300 37.53500 1.000 18.86016 122 MET B N 1
ATOM 9169 C CA . MET B 1 122 ? 40.85900 41.64400 38.10400 1.000 20.29454 122 MET B CA 1
ATOM 9170 C C . MET B 1 122 ? 41.38800 40.55500 37.18400 1.000 20.58668 122 MET B C 1
ATOM 9171 O O . MET B 1 122 ? 41.96900 39.56500 37.64800 1.000 20.07872 122 MET B O 1
ATOM 9185 N N . LEU B 1 123 ? 41.19500 40.71000 35.87200 1.000 18.12849 123 LEU B N 1
ATOM 9186 C CA . LEU B 1 123 ? 41.60100 39.65600 34.94700 1.000 19.78658 123 LEU B CA 1
ATOM 9187 C C . LEU B 1 123 ? 43.10200 39.39700 35.00900 1.000 21.65786 123 LEU B C 1
ATOM 9188 O O . LEU B 1 123 ? 43.55300 38.28300 34.70600 1.000 21.08937 123 LEU B O 1
ATOM 9204 N N . VAL B 1 124 ? 43.87800 40.40300 35.42100 1.000 22.36058 124 VAL B N 1
ATOM 9205 C CA . VAL B 1 124 ? 45.31900 40.24100 35.61300 1.000 22.17108 124 VAL B CA 1
ATOM 9206 C C . VAL B 1 124 ? 45.61700 39.03900 36.49800 1.000 21.09727 124 VAL B C 1
ATOM 9207 O O . VAL B 1 124 ? 46.61200 38.33400 36.30000 1.000 22.41848 124 VAL B O 1
ATOM 9220 N N . GLN B 1 125 ? 44.77300 38.80300 37.49800 1.000 18.53643 125 GLN B N 1
ATOM 9221 C CA . GLN B 1 125 ? 45.09100 37.86300 38.56300 1.000 22.85274 125 GLN B CA 1
ATOM 9222 C C . GLN B 1 125 ? 44.73800 36.42000 38.23700 1.000 21.95000 125 GLN B C 1
ATOM 9223 O O . GLN B 1 125 ? 45.05300 35.53000 39.03700 1.000 22.08949 125 GLN B O 1
ATOM 9237 N N . TYR B 1 126 ? 44.09700 36.16300 37.10100 1.000 17.64422 126 TYR B N 1
ATOM 9238 C CA . TYR B 1 126 ? 43.61800 34.83100 36.76300 1.000 19.38653 126 TYR B CA 1
ATOM 9239 C C . TYR B 1 126 ? 44.28300 34.34400 35.48400 1.000 16.57304 126 TYR B C 1
ATOM 9240 O O . TYR B 1 126 ? 44.70400 35.13300 34.63300 1.000 21.32361 126 TYR B O 1
ATOM 9258 N N . ASP B 1 127 ? 44.38500 33.02100 35.37100 1.000 17.82845 127 ASP B N 1
ATOM 9259 C CA . ASP B 1 127 ? 45.19200 32.42600 34.31400 1.000 18.57591 127 ASP B CA 1
ATOM 9260 C C . ASP B 1 127 ? 44.58400 32.65900 32.93200 1.000 17.46525 127 ASP B C 1
ATOM 9261 O O . ASP B 1 127 ? 45.29100 33.02000 31.98400 1.000 20.89987 127 ASP B O 1
ATOM 9270 N N . GLY B 1 128 ? 43.28600 32.39100 32.78500 1.000 17.43104 128 GLY B N 1
ATOM 9271 C CA . GLY B 1 128 ? 42.68700 32.24900 31.47800 1.000 16.13088 128 GLY B CA 1
ATOM 9272 C C . GLY B 1 128 ? 43.27400 31.05400 30.75100 1.000 17.04941 128 GLY B C 1
ATOM 9273 O O . GLY B 1 128 ? 44.18900 30.38200 31.24500 1.000 16.53093 128 GLY B O 1
ATOM 9277 N N . PRO B 1 129 ? 42.74700 30.75300 29.57100 1.000 17.59948 129 PRO B N 1
ATOM 9278 C CA . PRO B 1 129 ? 43.23700 29.59100 28.82300 1.000 14.61228 129 PRO B CA 1
ATOM 9279 C C . PRO B 1 129 ? 44.67200 29.78100 28.36600 1.000 16.91782 129 PRO B C 1
ATOM 9280 O O . PRO B 1 129 ? 45.18700 30.89600 28.27600 1.000 19.83659 129 PRO B O 1
ATOM 9291 N N . GLU B 1 130 ? 45.32900 28.65100 28.09700 1.000 18.15481 130 GLU B N 1
ATOM 9292 C CA . GLU B 1 130 ? 46.66000 28.66600 27.50700 1.000 15.49923 130 GLU B CA 1
ATOM 9293 C C . GLU B 1 130 ? 46.72400 27.88400 26.20700 1.000 18.84436 130 GLU B C 1
ATOM 9294 O O . GLU B 1 130 ? 47.27500 28.37800 25.22000 1.000 22.90801 130 GLU B O 1
ATOM 9306 N N . TYR B 1 131 ? 46.14800 26.68800 26.16600 1.000 16.92308 131 TYR B N 1
ATOM 9307 C CA . TYR B 1 131 ? 46.08000 25.86900 24.96800 1.000 16.51777 131 TYR B CA 1
ATOM 9308 C C . TYR B 1 131 ? 44.67400 25.99700 24.40000 1.000 17.57316 131 TYR B C 1
ATOM 9309 O O . TYR B 1 131 ? 43.69000 25.83300 25.12600 1.000 17.65475 131 TYR B O 1
ATOM 9327 N N . THR B 1 132 ? 44.57000 26.31800 23.11500 1.000 15.97823 132 THR B N 1
ATOM 9328 C CA . THR B 1 132 ? 43.27400 26.67000 22.56100 1.000 17.34945 132 THR B CA 1
ATOM 9329 C C . THR B 1 132 ? 42.93300 25.80400 21.35900 1.000 17.48104 132 THR B C 1
ATOM 9330 O O . THR B 1 132 ? 43.73300 24.99800 20.89000 1.000 18.66803 132 THR B O 1
ATOM 9341 N N . ILE B 1 133 ? 41.72300 26.02700 20.84200 1.000 17.93899 133 ILE B N 1
ATOM 9342 C CA . ILE B 1 133 ? 41.28500 25.34900 19.62500 1.000 17.00204 133 ILE B CA 1
ATOM 9343 C C . ILE B 1 133 ? 42.23800 25.63600 18.46000 1.000 17.27839 133 ILE B C 1
ATOM 9344 O O . ILE B 1 133 ? 42.44400 24.77500 17.59600 1.000 18.36799 133 ILE B O 1
ATOM 9360 N N . ASP B 1 134 ? 42.86500 26.82000 18.43300 1.000 21.40783 134 ASP B N 1
ATOM 9361 C CA . ASP B 1 134 ? 43.84400 27.09900 17.37900 1.000 21.76577 134 ASP B CA 1
ATOM 9362 C C . ASP B 1 134 ? 45.05500 26.17900 17.49200 1.000 22.87906 134 ASP B C 1
ATOM 9363 O O . ASP B 1 134 ? 45.60200 25.72400 16.48200 1.000 20.64458 134 ASP B O 1
ATOM 9372 N N . ASP B 1 135 ? 45.50300 25.90500 18.71400 1.000 21.36046 135 ASP B N 1
ATOM 9373 C CA . ASP B 1 135 ? 46.59600 24.95700 18.89400 1.000 19.44444 135 ASP B CA 1
ATOM 9374 C C . ASP B 1 135 ? 46.18400 23.54900 18.45500 1.000 21.27097 135 ASP B C 1
ATOM 9375 O O . ASP B 1 135 ? 46.97100 22.84500 17.81200 1.000 20.63142 135 ASP B O 1
ATOM 9384 N N . MET B 1 136 ? 44.95100 23.13500 18.77200 1.000 17.98110 136 MET B N 1
ATOM 9385 C CA . MET B 1 136 ? 44.48800 21.82100 18.33800 1.000 17.72055 136 MET B CA 1
ATOM 9386 C C . MET B 1 136 ? 44.39700 21.73900 16.82000 1.000 20.16821 136 MET B C 1
ATOM 9387 O O . MET B 1 136 ? 44.79300 20.72400 16.22600 1.000 19.76816 136 MET B O 1
ATOM 9401 N N . ARG B 1 137 ? 43.87300 22.79000 16.17400 1.000 20.82355 137 ARG B N 1
ATOM 9402 C CA . ARG B 1 137 ? 43.83600 22.79600 14.71600 1.000 21.72103 137 ARG B CA 1
ATOM 9403 C C . ARG B 1 137 ? 45.23700 22.64800 14.14900 1.000 19.84712 137 ARG B C 1
ATOM 9404 O O . ARG B 1 137 ? 45.45100 21.92100 13.17300 1.000 21.83683 137 ARG B O 1
ATOM 9425 N N . LYS B 1 138 ? 46.20500 23.36000 14.73600 1.000 22.53428 138 LYS B N 1
ATOM 9426 C CA . LYS B 1 138 ? 47.58600 23.22900 14.29100 1.000 23.57388 138 LYS B CA 1
ATOM 9427 C C . LYS B 1 138 ? 48.05300 21.78000 14.38400 1.000 21.88157 138 LYS B C 1
ATOM 9428 O O . LYS B 1 138 ? 48.70100 21.26900 13.46300 1.000 21.83683 138 LYS B O 1
ATOM 9447 N N . TYR B 1 139 ? 47.73100 21.10000 15.48700 1.000 24.10289 139 TYR B N 1
ATOM 9448 C CA . TYR B 1 139 ? 48.13200 19.70400 15.59400 1.000 21.63944 139 TYR B CA 1
ATOM 9449 C C . TYR B 1 139 ? 47.41600 18.83800 14.55600 1.000 22.45006 139 TYR B C 1
ATOM 9450 O O . TYR B 1 139 ? 48.03300 17.96300 13.94300 1.000 19.59182 139 TYR B O 1
ATOM 9468 N N . LEU B 1 140 ? 46.11500 19.06600 14.34600 1.000 21.61049 140 LEU B N 1
ATOM 9469 C CA . LEU B 1 140 ? 45.36800 18.31600 13.34000 1.000 18.94964 140 LEU B CA 1
ATOM 9470 C C . LEU B 1 140 ? 45.76800 18.67500 11.91700 1.000 21.23676 140 LEU B C 1
ATOM 9471 O O . LEU B 1 140 ? 45.38400 17.96200 10.98100 1.000 22.35531 140 LEU B O 1
ATOM 9487 N N . ASN B 1 141 ? 46.53900 19.74700 11.74600 1.000 20.56036 141 ASN B N 1
ATOM 9488 C CA . ASN B 1 141 ? 46.93700 20.24700 10.43800 1.000 19.75500 141 ASN B CA 1
ATOM 9489 C C . ASN B 1 141 ? 45.72400 20.65900 9.61400 1.000 21.59733 141 ASN B C 1
ATOM 9490 O O . ASN B 1 141 ? 45.63800 20.36700 8.42200 1.000 26.72162 141 ASN B O 1
ATOM 9501 N N . ILE B 1 142 ? 44.78200 21.35300 10.25100 1.000 24.32923 142 ILE B N 1
ATOM 9502 C CA . ILE B 1 142 ? 43.62200 21.89600 9.56300 1.000 26.19788 142 ILE B CA 1
ATOM 9503 C C . ILE B 1 142 ? 43.52800 23.38600 9.85000 1.000 26.37685 142 ILE B C 1
ATOM 9504 O O . ILE B 1 142 ? 44.13100 23.90800 10.79300 1.000 24.63980 142 ILE B O 1
ATOM 9520 N N . GLN B 1 143 ? 42.76300 24.06700 8.99600 1.000 26.34000 143 GLN B N 1
ATOM 9521 C CA . GLN B 1 143 ? 42.52100 25.49700 9.08300 1.000 26.54266 143 GLN B CA 1
ATOM 9522 C C . GLN B 1 143 ? 41.02500 25.76100 9.05100 1.000 27.41381 143 GLN B C 1
ATOM 9523 O O . GLN B 1 143 ? 40.27700 25.06500 8.35600 1.000 25.29514 143 GLN B O 1
ATOM 9537 N N . GLU B 1 144 ? 40.60700 26.77200 9.81000 1.000 22.60008 144 GLU B N 1
ATOM 9538 C CA . GLU B 1 144 ? 39.29900 27.39600 9.68800 1.000 23.85286 144 GLU B CA 1
ATOM 9539 C C . GLU B 1 144 ? 38.12400 26.57300 10.19300 1.000 25.47148 144 GLU B C 1
ATOM 9540 O O . GLU B 1 144 ? 37.29900 27.09100 10.95400 1.000 19.80764 144 GLU B O 1
ATOM 9552 N N . ARG B 1 145 ? 38.00700 25.31800 9.74900 1.000 24.92930 145 ARG B N 1
ATOM 9553 C CA . ARG B 1 145 ? 36.77300 24.57800 9.94500 1.000 21.29992 145 ARG B CA 1
ATOM 9554 C C . ARG B 1 145 ? 36.61800 24.10500 11.38500 1.000 18.79173 145 ARG B C 1
ATOM 9555 O O . ARG B 1 145 ? 37.58100 24.08600 12.15300 1.000 19.41812 145 ARG B O 1
ATOM 9576 N N . PRO B 1 146 ? 35.39700 23.76600 11.79500 1.000 18.43116 146 PRO B N 1
ATOM 9577 C CA . PRO B 1 146 ? 35.21900 23.19400 13.12800 1.000 16.92308 146 PRO B CA 1
ATOM 9578 C C . PRO B 1 146 ? 35.94200 21.86200 13.22300 1.000 16.93098 146 PRO B C 1
ATOM 9579 O O . PRO B 1 146 ? 36.26900 21.23200 12.21200 1.000 19.97608 146 PRO B O 1
ATOM 9590 N N . ILE B 1 147 ? 36.19700 21.44700 14.45800 1.000 16.55988 147 ILE B N 1
ATOM 9591 C CA . ILE B 1 147 ? 36.76800 20.13600 14.75300 1.000 17.53105 147 ILE B CA 1
ATOM 9592 C C . ILE B 1 147 ? 35.60600 19.18200 14.99300 1.000 15.72294 147 ILE B C 1
ATOM 9593 O O . ILE B 1 147 ? 34.78200 19.40600 15.88400 1.000 16.90466 147 ILE B O 1
ATOM 9609 N N . PHE B 1 148 ? 35.50200 18.13200 14.17200 1.000 17.12047 148 PHE B N 1
ATOM 9610 C CA . PHE B 1 148 ? 34.34800 17.23900 14.19700 1.000 14.38067 148 PHE B CA 1
ATOM 9611 C C . PHE B 1 148 ? 34.68500 16.01400 15.03200 1.000 16.37302 148 PHE B C 1
ATOM 9612 O O . PHE B 1 148 ? 35.62200 15.26500 14.72300 1.000 17.63369 148 PHE B O 1
ATOM 9629 N N . GLY B 1 149 ? 33.93100 15.83200 16.11000 1.000 15.74136 149 GLY B N 1
ATOM 9630 C CA . GLY B 1 149 ? 34.21200 14.78900 17.06700 1.000 16.67042 149 GLY B CA 1
ATOM 9631 C C . GLY B 1 149 ? 32.98300 13.97600 17.42300 1.000 15.55450 149 GLY B C 1
ATOM 9632 O O . GLY B 1 149 ? 31.87300 14.20700 16.92400 1.000 16.00455 149 GLY B O 1
ATOM 9636 N N . SER B 1 150 ? 33.21900 13.00800 18.30100 1.000 14.95969 150 SER B N 1
ATOM 9637 C CA . SER B 1 150 ? 32.15400 12.10500 18.67600 1.000 14.86231 150 SER B CA 1
ATOM 9638 C C . SER B 1 150 ? 32.40500 11.56900 20.07000 1.000 15.19656 150 SER B C 1
ATOM 9639 O O . SER B 1 150 ? 33.54000 11.55600 20.55800 1.000 14.75966 150 SER B O 1
ATOM 9647 N N . ILE B 1 151 ? 31.31000 11.16600 20.71400 1.000 14.78072 151 ILE B N 1
ATOM 9648 C CA . ILE B 1 151 ? 31.33900 10.23900 21.83700 1.000 13.01735 151 ILE B CA 1
ATOM 9649 C C . ILE B 1 151 ? 31.36000 8.84300 21.22300 1.000 16.61515 151 ILE B C 1
ATOM 9650 O O . ILE B 1 151 ? 31.13000 8.67200 20.01500 1.000 20.06556 151 ILE B O 1
ATOM 9666 N N . ILE B 1 152 ? 31.59800 7.83400 22.05300 1.000 14.32803 152 ILE B N 1
ATOM 9667 C CA . ILE B 1 152 ? 31.52100 6.43500 21.65400 1.000 13.96746 152 ILE B CA 1
ATOM 9668 C C . ILE B 1 152 ? 30.26500 5.84800 22.28000 1.000 16.62831 152 ILE B C 1
ATOM 9669 O O . ILE B 1 152 ? 29.89300 6.20500 23.40500 1.000 18.14428 152 ILE B O 1
ATOM 9685 N N . LYS B 1 153 ? 29.59800 4.96600 21.54400 1.000 16.19405 153 LYS B N 1
ATOM 9686 C CA . LYS B 1 153 ? 28.39000 4.34500 22.04300 1.000 14.75177 153 LYS B CA 1
ATOM 9687 C C . LYS B 1 153 ? 28.50100 2.83200 21.91300 1.000 18.44168 153 LYS B C 1
ATOM 9688 O O . LYS B 1 153 ? 29.05800 2.33100 20.92800 1.000 20.07346 153 LYS B O 1
ATOM 9707 N N . PRO B 1 154 ? 28.00600 2.08200 22.89500 1.000 13.91219 154 PRO B N 1
ATOM 9708 C CA . PRO B 1 154 ? 27.44700 2.52100 24.19800 1.000 14.78862 154 PRO B CA 1
ATOM 9709 C C . PRO B 1 154 ? 28.53900 3.23100 24.98900 1.000 16.72569 154 PRO B C 1
ATOM 9710 O O . PRO B 1 154 ? 29.72300 2.91500 24.84900 1.000 16.90729 154 PRO B O 1
ATOM 9721 N N . LYS B 1 155 ? 28.15400 4.20000 25.82200 1.000 15.83611 155 LYS B N 1
ATOM 9722 C CA . LYS B 1 155 ? 29.14200 5.09800 26.40400 1.000 12.42254 155 LYS B CA 1
ATOM 9723 C C . LYS B 1 155 ? 29.95500 4.42900 27.49000 1.000 13.82271 155 LYS B C 1
ATOM 9724 O O . LYS B 1 155 ? 31.10200 4.81000 27.70000 1.000 15.88085 155 LYS B O 1
ATOM 9743 N N . ILE B 1 156 ? 29.39000 3.43600 28.15900 1.000 15.15708 156 ILE B N 1
ATOM 9744 C CA . ILE B 1 156 ? 30.10600 2.63100 29.14100 1.000 13.99905 156 ILE B CA 1
ATOM 9745 C C . ILE B 1 156 ? 29.76300 1.16400 28.89800 1.000 16.06245 156 ILE B C 1
ATOM 9746 O O . ILE B 1 156 ? 28.60300 0.82100 28.65500 1.000 17.31260 156 ILE B O 1
ATOM 9762 N N . GLY B 1 157 ? 30.77100 0.29800 28.99700 1.000 14.45700 157 GLY B N 1
ATOM 9763 C CA . GLY B 1 157 ? 30.59400 -1.14500 28.91700 1.000 17.93110 157 GLY B CA 1
ATOM 9764 C C . GLY B 1 157 ? 31.41400 -1.81900 27.84000 1.000 19.34179 157 GLY B C 1
ATOM 9765 O O . GLY B 1 157 ? 31.61400 -3.04400 27.90300 1.000 17.87056 157 GLY B O 1
ATOM 9769 N N . LEU B 1 158 ? 31.89000 -1.07500 26.84900 1.000 17.73634 158 LEU B N 1
ATOM 9770 C CA . LEU B 1 158 ? 32.81800 -1.64500 25.88300 1.000 16.15720 158 LEU B CA 1
ATOM 9771 C C . LEU B 1 158 ? 34.13900 -1.99900 26.55500 1.000 19.11808 158 LEU B C 1
ATOM 9772 O O . LEU B 1 158 ? 34.58700 -1.32200 27.48500 1.000 18.38115 158 LEU B O 1
ATOM 9788 N N . THR B 1 159 ? 34.76400 -3.06600 26.06300 1.000 16.95730 159 THR B N 1
ATOM 9789 C CA . THR B 1 159 ? 36.14400 -3.36800 26.42600 1.000 16.67042 159 THR B CA 1
ATOM 9790 C C . THR B 1 159 ? 37.08400 -2.32300 25.82400 1.000 19.12071 159 THR B C 1
ATOM 9791 O O . THR B 1 159 ? 36.70100 -1.52600 24.96100 1.000 18.40747 159 THR B O 1
ATOM 9802 N N . SER B 1 160 ? 38.33800 -2.32700 26.28800 1.000 19.40233 160 SER B N 1
ATOM 9803 C CA . SER B 1 160 ? 39.32000 -1.39200 25.74500 1.000 16.99941 160 SER B CA 1
ATOM 9804 C C . SER B 1 160 ? 39.48100 -1.56300 24.23300 1.000 20.81829 160 SER B C 1
ATOM 9805 O O . SER B 1 160 ? 39.56300 -0.57000 23.49900 1.000 18.62592 160 SER B O 1
ATOM 9813 N N . SER B 1 161 ? 39.50700 -2.81000 23.73800 1.000 21.84736 161 SER B N 1
ATOM 9814 C CA . SER B 1 161 ? 39.68500 -3.00400 22.29600 1.000 20.04451 161 SER B CA 1
ATOM 9815 C C . SER B 1 161 ? 38.43100 -2.60200 21.52000 1.000 21.00515 161 SER B C 1
ATOM 9816 O O . SER B 1 161 ? 38.53100 -2.02400 20.43100 1.000 22.04475 161 SER B O 1
ATOM 9824 N N . GLU B 1 162 ? 37.24400 -2.90800 22.05800 1.000 16.37565 162 GLU B N 1
ATOM 9825 C CA . GLU B 1 162 ? 36.00500 -2.48100 21.41800 1.000 15.55713 162 GLU B CA 1
ATOM 9826 C C . GLU B 1 162 ? 35.90900 -0.96400 21.36600 1.000 16.67568 162 GLU B C 1
ATOM 9827 O O . GLU B 1 162 ? 35.50700 -0.38900 20.34200 1.000 18.16797 162 GLU B O 1
ATOM 9839 N N . TYR B 1 163 ? 36.24000 -0.30500 22.47500 1.000 16.51514 163 TYR B N 1
ATOM 9840 C CA . TYR B 1 163 ? 36.21500 1.15700 22.51400 1.000 16.11509 163 TYR B CA 1
ATOM 9841 C C . TYR B 1 163 ? 37.19500 1.73600 21.50500 1.000 14.46489 163 TYR B C 1
ATOM 9842 O O . TYR B 1 163 ? 36.84000 2.61000 20.70200 1.000 17.22838 163 TYR B O 1
ATOM 9860 N N . ALA B 1 164 ? 38.43200 1.24100 21.51100 1.000 15.87296 164 ALA B N 1
ATOM 9861 C CA . ALA B 1 164 ? 39.44500 1.75300 20.59400 1.000 16.93887 164 ALA B CA 1
ATOM 9862 C C . ALA B 1 164 ? 39.07200 1.48600 19.14400 1.000 17.50473 164 ALA B C 1
ATOM 9863 O O . ALA B 1 164 ? 39.39800 2.28400 18.26200 1.000 18.77067 164 ALA B O 1
ATOM 9870 N N . GLU B 1 165 ? 38.38300 0.38100 18.87200 1.000 17.69159 165 GLU B N 1
ATOM 9871 C CA . GLU B 1 165 ? 38.05800 0.08600 17.48400 1.000 16.16246 165 GLU B CA 1
ATOM 9872 C C . GLU B 1 165 ? 37.02200 1.05900 16.94100 1.000 20.57878 165 GLU B C 1
ATOM 9873 O O . GLU B 1 165 ? 37.06800 1.41400 15.75700 1.000 17.79687 165 GLU B O 1
ATOM 9885 N N . LEU B 1 166 ? 36.07900 1.50000 17.77700 1.000 20.25506 166 LEU B N 1
ATOM 9886 C CA . LEU B 1 166 ? 35.13100 2.50400 17.31200 1.000 18.23903 166 LEU B CA 1
ATOM 9887 C C . LEU B 1 166 ? 35.80800 3.85700 17.14000 1.000 17.10731 166 LEU B C 1
ATOM 9888 O O . LEU B 1 166 ? 35.44800 4.61400 16.23000 1.000 16.81254 166 LEU B O 1
ATOM 9904 N N . CYS B 1 167 ? 36.81400 4.16500 17.96600 1.000 18.02585 167 CYS B N 1
ATOM 9905 C CA . CYS B 1 167 ? 37.62200 5.35400 17.70700 1.000 16.66516 167 CYS B CA 1
ATOM 9906 C C . CYS B 1 167 ? 38.29500 5.25200 16.34100 1.000 16.04403 167 CYS B C 1
ATOM 9907 O O . CYS B 1 167 ? 38.28300 6.20200 15.54500 1.000 16.65989 167 CYS B O 1
ATOM 9915 N N . TYR B 1 168 ? 38.91500 4.09500 16.07100 1.000 17.27312 168 TYR B N 1
ATOM 9916 C CA . TYR B 1 168 ? 39.51300 3.83900 14.77200 1.000 19.52339 168 TYR B CA 1
ATOM 9917 C C . TYR B 1 168 ? 38.49700 4.05600 13.65700 1.000 19.03386 168 TYR B C 1
ATOM 9918 O O . TYR B 1 168 ? 38.78900 4.71900 12.66000 1.000 16.59936 168 TYR B O 1
ATOM 9936 N N . ASP B 1 169 ? 37.28900 3.51100 13.81200 1.000 17.63896 169 ASP B N 1
ATOM 9937 C CA . ASP B 1 169 ? 36.30200 3.64200 12.73900 1.000 18.54696 169 ASP B CA 1
ATOM 9938 C C . ASP B 1 169 ? 35.97000 5.11000 12.49500 1.000 19.21283 169 ASP B C 1
ATOM 9939 O O . ASP B 1 169 ? 35.94400 5.57800 11.35200 1.000 18.26798 169 ASP B O 1
ATOM 9948 N N . PHE B 1 170 ? 35.71100 5.84700 13.57200 1.000 17.01257 170 PHE B N 1
ATOM 9949 C CA . PHE B 1 170 ? 35.35800 7.25600 13.45300 1.000 19.07334 170 PHE B CA 1
ATOM 9950 C C . PHE B 1 170 ? 36.48300 8.06600 12.82500 1.000 18.35746 170 PHE B C 1
ATOM 9951 O O . PHE B 1 170 ? 36.26000 8.81900 11.87200 1.000 16.77043 170 PHE B O 1
ATOM 9968 N N . TRP B 1 171 ? 37.70300 7.92400 13.34600 1.000 16.20194 171 TRP B N 1
ATOM 9969 C CA . TRP B 1 171 ? 38.83800 8.65000 12.79200 1.000 18.83647 171 TRP B CA 1
ATOM 9970 C C . TRP B 1 171 ? 39.10400 8.25300 11.34300 1.000 17.26786 171 TRP B C 1
ATOM 9971 O O . TRP B 1 171 ? 39.47000 9.09700 10.52000 1.000 18.18902 171 TRP B O 1
ATOM 9992 N N . SER B 1 172 ? 38.93900 6.96600 11.02200 1.000 17.69159 172 SER B N 1
ATOM 9993 C CA . SER B 1 172 ? 39.18500 6.48500 9.66500 1.000 18.62329 172 SER B CA 1
ATOM 9994 C C . SER B 1 172 ? 38.24700 7.13300 8.65600 1.000 18.14165 172 SER B C 1
ATOM 9995 O O . SER B 1 172 ? 38.62900 7.33100 7.49800 1.000 19.43654 172 SER B O 1
ATOM 10003 N N . GLY B 1 173 ? 37.03200 7.48200 9.06900 1.000 17.96005 173 GLY B N 1
ATOM 10004 C CA . GLY B 1 173 ? 36.08500 8.13800 8.19300 1.000 20.30770 173 GLY B CA 1
ATOM 10005 C C . GLY B 1 173 ? 36.29700 9.62000 8.03800 1.000 21.38414 173 GLY B C 1
ATOM 10006 O O . GLY B 1 173 ? 35.55800 10.29400 7.30800 1.000 19.96029 173 GLY B O 1
ATOM 10010 N N . GLY B 1 174 ? 37.31700 10.14600 8.69400 1.000 18.62329 174 GLY B N 1
ATOM 10011 C CA . GLY B 1 174 ? 37.62900 11.55700 8.63500 1.000 16.99414 174 GLY B CA 1
ATOM 10012 C C . GLY B 1 174 ? 37.36000 12.30900 9.91300 1.000 19.52076 174 GLY B C 1
ATOM 10013 O O . GLY B 1 174 ? 37.73000 13.47900 9.99300 1.000 18.33115 174 GLY B O 1
ATOM 10017 N N . GLY B 1 175 ? 36.75000 11.68000 10.91800 1.000 15.69136 175 GLY B N 1
ATOM 10018 C CA . GLY B 1 175 ? 36.53500 12.35900 12.18000 1.000 16.56778 175 GLY B CA 1
ATOM 10019 C C . GLY B 1 175 ? 37.85100 12.76000 12.81200 1.000 16.99941 175 GLY B C 1
ATOM 10020 O O . GLY B 1 175 ? 38.87600 12.10500 12.61800 1.000 18.34957 175 GLY B O 1
ATOM 10024 N N . ASP B 1 176 ? 37.82300 13.86900 13.56100 1.000 17.00467 176 ASP B N 1
ATOM 10025 C CA . ASP B 1 176 ? 39.02700 14.44700 14.14200 1.000 18.49695 176 ASP B CA 1
ATOM 10026 C C . ASP B 1 176 ? 39.28200 14.03400 15.59000 1.000 17.61001 176 ASP B C 1
ATOM 10027 O O . ASP B 1 176 ? 40.44100 13.90800 15.99200 1.000 19.18125 176 ASP B O 1
ATOM 10036 N N . PHE B 1 177 ? 38.22900 13.85200 16.37400 1.000 15.27288 177 PHE B N 1
ATOM 10037 C CA . PHE B 1 177 ? 38.28800 13.98200 17.82900 1.000 15.25709 177 PHE B CA 1
ATOM 10038 C C . PHE B 1 177 ? 37.30600 13.00800 18.45700 1.000 17.03099 177 PHE B C 1
ATOM 10039 O O . PHE B 1 177 ? 36.14800 12.94000 18.04700 1.000 16.09930 177 PHE B O 1
ATOM 10056 N N . VAL B 1 178 ? 37.77700 12.26500 19.44900 1.000 13.18316 178 VAL B N 1
ATOM 10057 C CA . VAL B 1 178 ? 36.91400 11.38700 20.21200 1.000 12.95418 178 VAL B CA 1
ATOM 10058 C C . VAL B 1 178 ? 37.13500 11.70500 21.69200 1.000 13.32791 178 VAL B C 1
ATOM 10059 O O . VAL B 1 178 ? 38.28400 11.93600 22.10600 1.000 14.77019 178 VAL B O 1
ATOM 10094 N N . ASN B 1 180 ? 36.41400 10.29500 25.73200 1.000 13.11999 180 ASN B N 1
ATOM 10095 C CA . ASN B 1 180 ? 35.89000 9.40700 26.75200 1.000 15.62029 180 ASN B CA 1
ATOM 10096 C C . ASN B 1 180 ? 34.51000 9.90600 27.18800 1.000 14.93337 180 ASN B C 1
ATOM 10097 O O . ASN B 1 180 ? 34.25300 11.12700 27.18600 1.000 13.43845 180 ASN B O 1
ATOM 10108 N N . ASP B 1 181 ? 33.67200 8.99600 27.67000 1.000 15.50186 181 ASP B N 1
ATOM 10109 C CA . ASP B 1 181 ? 32.48600 9.38100 28.41200 1.000 12.56466 181 ASP B CA 1
ATOM 10110 C C . ASP B 1 181 ? 32.91900 10.07800 29.69600 1.000 14.02800 181 ASP B C 1
ATOM 10111 O O . ASP B 1 181 ? 33.96900 9.77000 30.26500 1.000 13.70954 181 ASP B O 1
ATOM 10120 N N . GLU B 1 182 ? 32.11100 11.02800 30.14900 1.000 12.01197 182 GLU B N 1
ATOM 10121 C CA . GLU B 1 182 ? 32.52100 11.80800 31.31300 1.000 13.61216 182 GLU B CA 1
ATOM 10122 C C . GLU B 1 182 ? 32.78600 10.98900 32.57300 1.000 16.60989 182 GLU B C 1
ATOM 10123 O O . GLU B 1 182 ? 33.58100 11.46000 33.40700 1.000 14.35962 182 GLU B O 1
ATOM 10135 N N . PRO B 1 183 ? 32.17500 9.82100 32.79300 1.000 13.61479 183 PRO B N 1
ATOM 10136 C CA . PRO B 1 183 ? 32.56900 8.99400 33.94000 1.000 13.68322 183 PRO B CA 1
ATOM 10137 C C . PRO B 1 183 ? 33.34500 7.76200 33.52400 1.000 12.25936 183 PRO B C 1
ATOM 10138 O O . PRO B 1 183 ? 33.46500 6.82500 34.31100 1.000 14.18591 183 PRO B O 1
ATOM 10149 N N . GLN B 1 184 ? 33.88400 7.73800 32.30500 1.000 14.51227 184 GLN B N 1
ATOM 10150 C CA . GLN B 1 184 ? 34.71400 6.62400 31.87000 1.000 15.36763 184 GLN B CA 1
ATOM 10151 C C . GLN B 1 184 ? 36.08000 6.74700 32.53600 1.000 12.99366 184 GLN B C 1
ATOM 10152 O O . GLN B 1 184 ? 36.71300 7.81100 32.50500 1.000 14.15433 184 GLN B O 1
ATOM 10166 N N . ALA B 1 185 ? 36.50500 5.67800 33.19400 1.000 14.23855 185 ALA B N 1
ATOM 10167 C CA . ALA B 1 185 ? 37.69900 5.74800 34.02300 1.000 16.45197 185 ALA B CA 1
ATOM 10168 C C . ALA B 1 185 ? 38.34100 4.36900 34.10400 1.000 14.38594 185 ALA B C 1
ATOM 10169 O O . ALA B 1 185 ? 38.52700 3.69800 33.07800 1.000 16.93098 185 ALA B O 1
ATOM 10176 N N . ASP B 1 186 ? 38.68800 3.93300 35.30600 1.000 15.05970 186 ASP B N 1
ATOM 10177 C CA . ASP B 1 186 ? 39.35500 2.64200 35.49500 1.000 16.21510 186 ASP B CA 1
ATOM 10178 C C . ASP B 1 186 ? 38.36700 1.55700 35.92600 1.000 19.02070 186 ASP B C 1
ATOM 10179 O O . ASP B 1 186 ? 38.54900 0.87300 36.94100 1.000 21.15780 186 ASP B O 1
ATOM 10188 N N . GLN B 1 187 ? 37.29100 1.38600 35.16800 1.000 18.97596 187 GLN B N 1
ATOM 10189 C CA . GLN B 1 187 ? 36.40500 0.24900 35.37200 1.000 20.86566 187 GLN B CA 1
ATOM 10190 C C . GLN B 1 187 ? 37.12500 -1.04800 35.01300 1.000 17.49947 187 GLN B C 1
ATOM 10191 O O . GLN B 1 187 ? 37.88800 -1.10300 34.04100 1.000 18.73646 187 GLN B O 1
ATOM 10205 N N . ASP B 1 188 ? 36.86500 -2.11200 35.78200 1.000 19.07334 188 ASP B N 1
ATOM 10206 C CA . ASP B 1 188 ? 37.62000 -3.34500 35.57600 1.000 21.48152 188 ASP B CA 1
ATOM 10207 C C . ASP B 1 188 ? 37.35300 -3.98500 34.21400 1.000 22.86327 188 ASP B C 1
ATOM 10208 O O . ASP B 1 188 ? 38.19300 -4.75200 33.72600 1.000 25.73993 188 ASP B O 1
ATOM 10217 N N . PHE B 1 189 ? 36.21200 -3.69500 33.58900 1.000 18.64697 189 PHE B N 1
ATOM 10218 C CA . PHE B 1 189 ? 35.89800 -4.25100 32.27500 1.000 19.61288 189 PHE B CA 1
ATOM 10219 C C . PHE B 1 189 ? 36.47900 -3.43100 31.12900 1.000 20.01556 189 PHE B C 1
ATOM 10220 O O . PHE B 1 189 ? 36.38900 -3.85000 29.97100 1.000 19.52339 189 PHE B O 1
ATOM 10237 N N . CYS B 1 190 ? 37.06800 -2.27800 31.42700 1.000 18.53117 190 CYS B N 1
ATOM 10238 C CA . CYS B 1 190 ? 37.72700 -1.43900 30.42500 1.000 17.40735 190 CYS B CA 1
ATOM 10239 C C . CYS B 1 190 ? 38.87100 -0.72200 31.12800 1.000 17.45736 190 CYS B C 1
ATOM 10240 O O . CYS B 1 190 ? 38.86700 0.50500 31.29000 1.000 16.82833 190 CYS B O 1
ATOM 10248 N N . PRO B 1 191 ? 39.86500 -1.47500 31.58900 1.000 18.16797 191 PRO B N 1
ATOM 10249 C CA . PRO B 1 191 ? 40.85900 -0.88900 32.49800 1.000 16.45197 191 PRO B CA 1
ATOM 10250 C C . PRO B 1 191 ? 41.57700 0.29300 31.86700 1.000 20.29717 191 PRO B C 1
ATOM 10251 O O . PRO B 1 191 ? 41.90600 0.28900 30.67800 1.000 20.49983 191 PRO B O 1
ATOM 10262 N N . TYR B 1 192 ? 41.83500 1.30100 32.69000 1.000 18.32588 192 TYR B N 1
ATOM 10263 C CA . TYR B 1 192 ? 42.33300 2.57100 32.17300 1.000 17.83898 192 TYR B CA 1
ATOM 10264 C C . TYR B 1 192 ? 43.63000 2.39600 31.39500 1.000 22.36321 192 TYR B C 1
ATOM 10265 O O . TYR B 1 192 ? 43.82300 3.02000 30.34500 1.000 18.94438 192 TYR B O 1
ATOM 10283 N N . ASP B 1 193 ? 44.55200 1.58800 31.91600 1.000 20.97883 193 ASP B N 1
ATOM 10284 C CA . ASP B 1 193 ? 45.83700 1.45700 31.24800 1.000 21.47100 193 ASP B CA 1
ATOM 10285 C C . ASP B 1 193 ? 45.67000 0.79600 29.88900 1.000 23.15541 193 ASP B C 1
ATOM 10286 O O . ASP B 1 193 ? 46.27500 1.23600 28.90400 1.000 22.26583 193 ASP B O 1
ATOM 10295 N N . LYS B 1 194 ? 44.79800 -0.20400 29.79000 1.000 20.10767 194 LYS B N 1
ATOM 10296 C CA . LYS B 1 194 ? 44.57400 -0.83600 28.49000 1.000 20.62089 194 LYS B CA 1
ATOM 10297 C C . LYS B 1 194 ? 43.79800 0.08800 27.55300 1.000 22.99486 194 LYS B C 1
ATOM 10298 O O . LYS B 1 194 ? 44.02000 0.08200 26.33600 1.000 20.58931 194 LYS B O 1
ATOM 10317 N N . MET B 1 195 ? 42.86200 0.86500 28.09900 1.000 17.81266 195 MET B N 1
ATOM 10318 C CA . MET B 1 195 ? 42.11200 1.80500 27.27100 1.000 19.08387 195 MET B CA 1
ATOM 10319 C C . MET B 1 195 ? 43.05300 2.80100 26.59800 1.000 21.24992 195 MET B C 1
ATOM 10320 O O . MET B 1 195 ? 42.92800 3.07600 25.39900 1.000 18.72067 195 MET B O 1
ATOM 10334 N N . VAL B 1 196 ? 44.02400 3.32300 27.34100 1.000 17.09415 196 VAL B N 1
ATOM 10335 C CA . VAL B 1 196 ? 44.97400 4.26100 26.75000 1.000 16.71779 196 VAL B CA 1
ATOM 10336 C C . VAL B 1 196 ? 45.83100 3.55500 25.70900 1.000 17.34945 196 VAL B C 1
ATOM 10337 O O . VAL B 1 196 ? 46.06500 4.07600 24.61400 1.000 18.08901 196 VAL B O 1
ATOM 10350 N N . GLN B 1 197 ? 46.30600 2.34800 26.03800 1.000 18.22587 197 GLN B N 1
ATOM 10351 C CA . GLN B 1 197 ? 47.16500 1.58200 25.13700 1.000 19.09439 197 GLN B CA 1
ATOM 10352 C C . GLN B 1 197 ? 46.45000 1.27500 23.82900 1.000 18.12059 197 GLN B C 1
ATOM 10353 O O . GLN B 1 197 ? 47.01300 1.45000 22.74300 1.000 18.07585 197 GLN B O 1
ATOM 10367 N N . ASP B 1 198 ? 45.19400 0.82500 23.91500 1.000 19.31284 198 ASP B N 1
ATOM 10368 C CA . ASP B 1 198 ? 44.45700 0.44800 22.71500 1.000 21.34993 198 ASP B CA 1
ATOM 10369 C C . ASP B 1 198 ? 44.05200 1.67800 21.90900 1.000 17.04415 198 ASP B C 1
ATOM 10370 O O . ASP B 1 198 ? 43.99000 1.61600 20.67300 1.000 20.06293 198 ASP B O 1
ATOM 10379 N N . VAL B 1 199 ? 43.79400 2.80600 22.57800 1.000 17.33892 199 VAL B N 1
ATOM 10380 C CA . VAL B 1 199 ? 43.55700 4.05600 21.85400 1.000 16.54409 199 VAL B CA 1
ATOM 10381 C C . VAL B 1 199 ? 44.79800 4.45300 21.05800 1.000 16.19668 199 VAL B C 1
ATOM 10382 O O . VAL B 1 199 ? 44.70800 4.82900 19.88400 1.000 18.27324 199 VAL B O 1
ATOM 10395 N N . ARG B 1 200 ? 45.98400 4.36400 21.67600 1.000 16.24668 200 ARG B N 1
ATOM 10396 C CA . ARG B 1 200 ? 47.21100 4.65600 20.93700 1.000 18.41273 200 ARG B CA 1
ATOM 10397 C C . ARG B 1 200 ? 47.34900 3.75200 19.71800 1.000 20.41034 200 ARG B C 1
ATOM 10398 O O . ARG B 1 200 ? 47.69400 4.21500 18.62200 1.000 19.32600 200 ARG B O 1
ATOM 10419 N N . HIS B 1 201 ? 47.10600 2.44600 19.89500 1.000 17.09942 201 HIS B N 1
ATOM 10420 C CA . HIS B 1 201 ? 47.22300 1.50900 18.78500 1.000 19.04702 201 HIS B CA 1
ATOM 10421 C C . HIS B 1 201 ? 46.23500 1.84900 17.67800 1.000 20.19453 201 HIS B C 1
ATOM 10422 O O . HIS B 1 201 ? 46.58400 1.80600 16.49200 1.000 20.85513 201 HIS B O 1
ATOM 10436 N N . ALA B 1 202 ? 45.00400 2.20200 18.04900 1.000 18.62329 202 ALA B N 1
ATOM 10437 C CA . ALA B 1 202 ? 44.01000 2.57700 17.04900 1.000 18.17060 202 ALA B CA 1
ATOM 10438 C C . ALA B 1 202 ? 44.42700 3.84900 16.32000 1.000 18.74962 202 ALA B C 1
ATOM 10439 O O . ALA B 1 202 ? 44.29600 3.95500 15.09300 1.000 18.20218 202 ALA B O 1
ATOM 10446 N N . MET B 1 203 ? 44.93400 4.82800 17.06300 1.000 18.12059 203 MET B N 1
ATOM 10447 C CA . MET B 1 203 ? 45.34400 6.07200 16.43200 1.000 17.07573 203 MET B CA 1
ATOM 10448 C C . MET B 1 203 ? 46.51500 5.84400 15.48700 1.000 19.47602 203 MET B C 1
ATOM 10449 O O . MET B 1 203 ? 46.57300 6.44500 14.40600 1.000 19.63656 203 MET B O 1
ATOM 10463 N N . ASP B 1 204 ? 47.46200 4.98300 15.88500 1.000 21.72103 204 ASP B N 1
ATOM 10464 C CA . ASP B 1 204 ? 48.60100 4.68300 15.02500 1.000 22.37900 204 ASP B CA 1
ATOM 10465 C C . ASP B 1 204 ? 48.14200 4.11200 13.69000 1.000 22.33426 204 ASP B C 1
ATOM 10466 O O . ASP B 1 204 ? 48.69100 4.45700 12.63500 1.000 25.23987 204 ASP B O 1
ATOM 10475 N N . ARG B 1 205 ? 47.16300 3.20100 13.71900 1.000 21.90789 205 ARG B N 1
ATOM 10476 C CA . ARG B 1 205 ? 46.67800 2.62700 12.47000 1.000 24.46346 205 ARG B CA 1
ATOM 10477 C C . ARG B 1 205 ? 46.08500 3.70400 11.57300 1.000 20.72617 205 ARG B C 1
ATOM 10478 O O . ARG B 1 205 ? 46.35800 3.73300 10.36700 1.000 21.42362 205 ARG B O 1
ATOM 10499 N N . VAL B 1 206 ? 45.28500 4.61300 12.14200 1.000 20.35507 206 VAL B N 1
ATOM 10500 C CA . VAL B 1 206 ? 44.70400 5.67500 11.32300 1.000 21.71839 206 VAL B CA 1
ATOM 10501 C C . VAL B 1 206 ? 45.80100 6.53700 10.71300 1.000 25.27408 206 VAL B C 1
ATOM 10502 O O . VAL B 1 206 ? 45.77000 6.86300 9.52200 1.000 22.73957 206 VAL B O 1
ATOM 10515 N N . GLU B 1 207 ? 46.79000 6.92800 11.51900 1.000 21.54469 207 GLU B N 1
ATOM 10516 C CA . GLU B 1 207 ? 47.88200 7.74100 10.99000 1.000 21.44204 207 GLU B CA 1
ATOM 10517 C C . GLU B 1 207 ? 48.59000 7.02600 9.84100 1.000 23.77917 207 GLU B C 1
ATOM 10518 O O . GLU B 1 207 ? 48.83800 7.61400 8.78100 1.000 24.05815 207 GLU B O 1
ATOM 10530 N N . GLN B 1 208 ? 48.89700 5.73900 10.02200 1.000 24.37661 208 GLN B N 1
ATOM 10531 C CA . GLN B 1 208 ? 49.58300 4.98400 8.97700 1.000 26.23209 208 GLN B CA 1
ATOM 10532 C C . GLN B 1 208 ? 48.73800 4.88500 7.70900 1.000 29.31930 208 GLN B C 1
ATOM 10533 O O . GLN B 1 208 ? 49.26700 4.96000 6.59000 1.000 29.26930 208 GLN B O 1
ATOM 10547 N N . GLU B 1 209 ? 47.42100 4.72200 7.86300 1.000 23.30806 209 GLU B N 1
ATOM 10548 C CA . GLU B 1 209 ? 46.55700 4.46400 6.71400 1.000 28.63501 209 GLU B CA 1
ATOM 10549 C C . GLU B 1 209 ? 46.10300 5.74500 6.01900 1.000 29.55881 209 GLU B C 1
ATOM 10550 O O . GLU B 1 209 ? 45.82800 5.71900 4.81300 1.000 31.39061 209 GLU B O 1
ATOM 10562 N N . THR B 1 210 ? 46.01800 6.86200 6.74900 1.000 26.79005 210 THR B N 1
ATOM 10563 C CA . THR B 1 210 ? 45.53300 8.12300 6.20000 1.000 23.15014 210 THR B CA 1
ATOM 10564 C C . THR B 1 210 ? 46.56900 9.23300 6.18200 1.000 26.47159 210 THR B C 1
ATOM 10565 O O . THR B 1 210 ? 46.35000 10.24300 5.50000 1.000 29.84305 210 THR B O 1
ATOM 10576 N N . GLY B 1 211 ? 47.66300 9.09200 6.92300 1.000 27.91387 211 GLY B N 1
ATOM 10577 C CA . GLY B 1 211 ? 48.61500 10.16600 7.08400 1.000 27.40065 211 GLY B CA 1
ATOM 10578 C C . GLY B 1 211 ? 48.13700 11.32500 7.92500 1.000 28.45868 211 GLY B C 1
ATOM 10579 O O . GLY B 1 211 ? 48.82600 12.34500 7.97900 1.000 29.07717 211 GLY B O 1
ATOM 10583 N N . LYS B 1 212 ? 46.98900 11.20500 8.58800 1.000 22.83958 212 LYS B N 1
ATOM 10584 C CA . LYS B 1 212 ? 46.40700 12.30200 9.34600 1.000 22.44216 212 LYS B CA 1
ATOM 10585 C C . LYS B 1 212 ? 46.51700 12.08200 10.84900 1.000 24.77139 212 LYS B C 1
ATOM 10586 O O . LYS B 1 212 ? 46.36100 10.96400 11.34300 1.000 25.96627 212 LYS B O 1
ATOM 10605 N N . THR B 1 213 ? 46.77900 13.16900 11.56600 1.000 21.20781 213 THR B N 1
ATOM 10606 C CA . THR B 1 213 ? 46.74600 13.13800 13.01200 1.000 20.04977 213 THR B CA 1
ATOM 10607 C C . THR B 1 213 ? 45.30500 13.22400 13.51300 1.000 16.27564 213 THR B C 1
ATOM 10608 O O . THR B 1 213 ? 44.38600 13.64800 12.80300 1.000 19.48918 213 THR B O 1
ATOM 10619 N N . LYS B 1 214 ? 45.12500 12.80700 14.76200 1.000 17.05994 214 LYS B N 1
ATOM 10620 C CA . LYS B 1 214 ? 43.82500 12.73400 15.41200 1.000 15.33079 214 LYS B CA 1
ATOM 10621 C C . LYS B 1 214 ? 44.02300 13.06800 16.88100 1.000 14.96758 214 LYS B C 1
ATOM 10622 O O . LYS B 1 214 ? 45.14400 13.05100 17.39000 1.000 18.28640 214 LYS B O 1
ATOM 10641 N N . VAL B 1 215 ? 42.91600 13.33100 17.57200 1.000 16.55725 215 VAL B N 1
ATOM 10642 C CA . VAL B 1 215 ? 42.94700 13.68900 18.98600 1.000 17.59685 215 VAL B CA 1
ATOM 10643 C C . VAL B 1 215 ? 41.98200 12.80700 19.76700 1.000 15.37026 215 VAL B C 1
ATOM 10644 O O . VAL B 1 215 ? 40.83000 12.60500 19.36300 1.000 16.43092 215 VAL B O 1
ATOM 10657 N N . HIS B 1 216 ? 42.43200 12.33200 20.91800 1.000 16.64410 216 HIS B N 1
ATOM 10658 C CA . HIS B 1 216 ? 41.55600 11.64500 21.85200 1.000 15.84664 216 HIS B CA 1
ATOM 10659 C C . HIS B 1 216 ? 41.56100 12.37100 23.18400 1.000 15.27552 216 HIS B C 1
ATOM 10660 O O . HIS B 1 216 ? 42.62900 12.64300 23.73600 1.000 15.02022 216 HIS B O 1
ATOM 10674 N N . SER B 1 217 ? 40.37800 12.62000 23.73000 1.000 12.81733 217 SER B N 1
ATOM 10675 C CA . SER B 1 217 ? 40.25300 13.31800 25.00600 1.000 14.98864 217 SER B CA 1
ATOM 10676 C C . SER B 1 217 ? 39.98600 12.31600 26.12300 1.000 14.95179 217 SER B C 1
ATOM 10677 O O . SER B 1 217 ? 38.94900 11.64300 26.12500 1.000 14.24381 217 SER B O 1
ATOM 10685 N N . PHE B 1 218 ? 40.90700 12.23800 27.08200 1.000 14.88073 218 PHE B N 1
ATOM 10686 C CA . PHE B 1 218 ? 40.85500 11.22800 28.13500 1.000 14.42278 218 PHE B CA 1
ATOM 10687 C C . PHE B 1 218 ? 40.29200 11.81700 29.42300 1.000 15.12550 218 PHE B C 1
ATOM 10688 O O . PHE B 1 218 ? 40.80100 12.82700 29.91700 1.000 15.07023 218 PHE B O 1
ATOM 10705 N N . ASN B 1 219 ? 39.30600 11.14100 30.01500 1.000 15.40185 219 ASN B N 1
ATOM 10706 C CA . ASN B 1 219 ? 38.85000 11.53000 31.34700 1.000 13.10420 219 ASN B CA 1
ATOM 10707 C C . ASN B 1 219 ? 39.93100 11.17700 32.36600 1.000 14.47542 219 ASN B C 1
ATOM 10708 O O . ASN B 1 219 ? 40.24600 10.00000 32.55600 1.000 14.95179 219 ASN B O 1
ATOM 10719 N N . ILE B 1 220 ? 40.49400 12.18700 33.03100 1.000 13.82797 220 ILE B N 1
ATOM 10720 C CA . ILE B 1 220 ? 41.44600 11.97500 34.11100 1.000 15.97297 220 ILE B CA 1
ATOM 10721 C C . ILE B 1 220 ? 40.85500 12.27600 35.47300 1.000 14.11222 220 ILE B C 1
ATOM 10722 O O . ILE B 1 220 ? 41.57600 12.18100 36.48700 1.000 15.88875 220 ILE B O 1
ATOM 10738 N N . SER B 1 221 ? 39.55700 12.59900 35.53900 1.000 13.88851 221 SER B N 1
ATOM 10739 C CA . SER B 1 221 ? 38.89100 12.76600 36.82100 1.000 14.38594 221 SER B CA 1
ATOM 10740 C C . SER B 1 221 ? 39.09100 11.51800 37.66200 1.000 16.15457 221 SER B C 1
ATOM 10741 O O . SER B 1 221 ? 38.92100 10.39600 37.18200 1.000 15.80716 221 SER B O 1
ATOM 10749 N N . SER B 1 222 ? 39.42000 11.71400 38.93400 1.000 14.08853 222 SER B N 1
ATOM 10750 C CA . SER B 1 222 ? 39.85100 10.58900 39.73900 1.000 13.57531 222 SER B CA 1
ATOM 10751 C C . SER B 1 222 ? 39.40300 10.72700 41.18400 1.000 16.32827 222 SER B C 1
ATOM 10752 O O . SER B 1 222 ? 38.83500 11.74000 41.59800 1.000 16.08351 222 SER B O 1
ATOM 10760 N N . SER B 1 223 ? 39.66400 9.65800 41.94600 1.000 16.06245 223 SER B N 1
ATOM 10761 C CA . SER B 1 223 ? 39.43000 9.70100 43.37700 1.000 13.91746 223 SER B CA 1
ATOM 10762 C C . SER B 1 223 ? 40.18800 10.84800 44.01700 1.000 16.32038 223 SER B C 1
ATOM 10763 O O . SER B 1 223 ? 39.63200 11.57200 44.84600 1.000 20.08136 223 SER B O 1
ATOM 10771 N N . ASP B 1 224 ? 41.45000 11.04700 43.63000 1.000 16.52567 224 ASP B N 1
ATOM 10772 C CA . ASP B 1 224 ? 42.27000 12.04800 44.28700 1.000 17.03362 224 ASP B CA 1
ATOM 10773 C C . ASP B 1 224 ? 43.29600 12.64200 43.32700 1.000 18.63118 224 ASP B C 1
ATOM 10774 O O . ASP B 1 224 ? 43.44000 12.22500 42.17500 1.000 16.37038 224 ASP B O 1
ATOM 10783 N N . TYR B 1 225 ? 43.98500 13.65700 43.83000 1.000 17.65212 225 TYR B N 1
ATOM 10784 C CA . TYR B 1 225 ? 44.95600 14.42000 43.04900 1.000 17.90741 225 TYR B CA 1
ATOM 10785 C C . TYR B 1 225 ? 46.06900 13.53800 42.50000 1.000 16.48882 225 TYR B C 1
ATOM 10786 O O . TYR B 1 225 ? 46.43200 13.62600 41.31900 1.000 18.60223 225 TYR B O 1
ATOM 10804 N N . ASP B 1 226 ? 46.67700 12.74400 43.37100 1.000 19.12598 226 ASP B N 1
ATOM 10805 C CA . ASP B 1 226 ? 47.79500 11.91900 42.95100 1.000 19.57603 226 ASP B CA 1
ATOM 10806 C C . ASP B 1 226 ? 47.38400 10.96400 41.84300 1.000 18.24692 226 ASP B C 1
ATOM 10807 O O . ASP B 1 226 ? 48.15500 10.73500 40.90400 1.000 18.33378 226 ASP B O 1
ATOM 10816 N N . THR B 1 227 ? 46.17800 10.40100 41.93200 1.000 16.22037 227 THR B N 1
ATOM 10817 C CA . THR B 1 227 ? 45.72500 9.45700 40.91000 1.000 16.87044 227 THR B CA 1
ATOM 10818 C C . THR B 1 227 ? 45.51300 10.16100 39.57400 1.000 18.60486 227 THR B C 1
ATOM 10819 O O . THR B 1 227 ? 45.90200 9.63700 38.51600 1.000 17.26786 227 THR B O 1
ATOM 10830 N N . MET B 1 228 ? 44.91600 11.35800 39.60700 1.000 16.40723 228 MET B N 1
ATOM 10831 C CA . MET B 1 228 ? 44.70700 12.11700 38.38000 1.000 15.48607 228 MET B CA 1
ATOM 10832 C C . MET B 1 228 ? 46.04000 12.46700 37.73200 1.000 17.06520 228 MET B C 1
ATOM 10833 O O . MET B 1 228 ? 46.18200 12.38500 36.50900 1.000 16.38618 228 MET B O 1
ATOM 10847 N N . ILE B 1 229 ? 47.03200 12.85600 38.53700 1.000 16.02561 229 ILE B N 1
ATOM 10848 C CA . ILE B 1 229 ? 48.33700 13.18400 37.98100 1.000 15.91770 229 ILE B CA 1
ATOM 10849 C C . ILE B 1 229 ? 48.98900 11.93800 37.39700 1.000 18.06006 229 ILE B C 1
ATOM 10850 O O . ILE B 1 229 ? 49.58900 11.98000 36.31700 1.000 19.26810 229 ILE B O 1
ATOM 10866 N N . LYS B 1 230 ? 48.87100 10.80200 38.08500 1.000 18.60749 230 LYS B N 1
ATOM 10867 C CA . LYS B 1 230 ? 49.44300 9.57300 37.54400 1.000 19.83396 230 LYS B CA 1
ATOM 10868 C C . LYS B 1 230 ? 48.81700 9.23600 36.19400 1.000 19.63656 230 LYS B C 1
ATOM 10869 O O . LYS B 1 230 ? 49.50900 8.78200 35.27700 1.000 21.26834 230 LYS B O 1
ATOM 10888 N N . LYS B 1 231 ? 47.50900 9.44000 36.06100 1.000 17.92847 231 LYS B N 1
ATOM 10889 C CA . LYS B 1 231 ? 46.85000 9.17000 34.78700 1.000 17.53631 231 LYS B CA 1
ATOM 10890 C C . LYS B 1 231 ? 47.38200 10.10100 33.71000 1.000 22.37900 231 LYS B C 1
ATOM 10891 O O . LYS B 1 231 ? 47.68700 9.67300 32.59200 1.000 18.57591 231 LYS B O 1
ATOM 10910 N N . ALA B 1 232 ? 47.48800 11.39300 34.03500 1.000 18.66013 232 ALA B N 1
ATOM 10911 C CA . ALA B 1 232 ? 47.96200 12.36600 33.05600 1.000 16.15983 232 ALA B CA 1
ATOM 10912 C C . ALA B 1 232 ? 49.37900 12.03300 32.60900 1.000 19.31547 232 ALA B C 1
ATOM 10913 O O . ALA B 1 232 ? 49.68400 12.03600 31.41000 1.000 19.75500 232 ALA B O 1
ATOM 10920 N N . ASP B 1 233 ? 50.24800 11.71700 33.56800 1.000 19.11282 233 ASP B N 1
ATOM 10921 C CA . ASP B 1 233 ? 51.62700 11.36700 33.24200 1.000 18.67329 233 ASP B CA 1
ATOM 10922 C C . ASP B 1 233 ? 51.67400 10.09500 32.41000 1.000 21.98685 233 ASP B C 1
ATOM 10923 O O . ASP B 1 233 ? 52.45900 9.98800 31.46100 1.000 19.65762 233 ASP B O 1
ATOM 10932 N N . TYR B 1 234 ? 50.82200 9.12400 32.73600 1.000 18.68908 234 TYR B N 1
ATOM 10933 C CA . TYR B 1 234 ? 50.77200 7.89700 31.95200 1.000 20.05504 234 TYR B CA 1
ATOM 10934 C C . TYR B 1 234 ? 50.35600 8.19600 30.51600 1.000 18.59433 234 TYR B C 1
ATOM 10935 O O . TYR B 1 234 ? 50.98400 7.73200 29.55900 1.000 19.48918 234 TYR B O 1
ATOM 10953 N N . ILE B 1 235 ? 49.31700 9.00700 30.34500 1.000 17.22575 235 ILE B N 1
ATOM 10954 C CA . ILE B 1 235 ? 48.88300 9.37400 28.99600 1.000 18.32062 235 ILE B CA 1
ATOM 10955 C C . ILE B 1 235 ? 50.00900 10.05900 28.23100 1.000 21.51574 235 ILE B C 1
ATOM 10956 O O . ILE B 1 235 ? 50.23100 9.77200 27.05200 1.000 19.73131 235 ILE B O 1
ATOM 10972 N N . GLN B 1 236 ? 50.72800 10.98500 28.88100 1.000 17.63106 236 GLN B N 1
ATOM 10973 C CA . GLN B 1 236 ? 51.82300 11.67400 28.20800 1.000 19.41812 236 GLN B CA 1
ATOM 10974 C C . GLN B 1 236 ? 52.92200 10.70900 27.79400 1.000 25.58465 236 GLN B C 1
ATOM 10975 O O . GLN B 1 236 ? 53.60600 10.94600 26.79200 1.000 23.39491 236 GLN B O 1
ATOM 10989 N N . SER B 1 237 ? 53.11200 9.62300 28.55100 1.000 23.77653 237 SER B N 1
ATOM 10990 C CA . SER B 1 237 ? 54.13200 8.63700 28.21900 1.000 22.27636 237 SER B CA 1
ATOM 10991 C C . SER B 1 237 ? 53.70500 7.71600 27.08800 1.000 20.12347 237 SER B C 1
ATOM 10992 O O . SER B 1 237 ? 54.56600 7.06800 26.47800 1.000 23.55809 237 SER B O 1
ATOM 11000 N N . MET B 1 238 ? 52.40000 7.65000 26.80500 1.000 19.74974 238 MET B N 1
ATOM 11001 C CA . MET B 1 238 ? 51.81500 6.67100 25.90700 1.000 23.06592 238 MET B CA 1
ATOM 11002 C C . MET B 1 238 ? 51.30300 7.26300 24.60200 1.000 20.49193 238 MET B C 1
ATOM 11003 O O . MET B 1 238 ? 51.09200 6.51000 23.64300 1.000 20.58142 238 MET B O 1
ATOM 11017 N N . MET B 1 239 ? 51.09800 8.57500 24.54800 1.000 18.98386 239 MET B N 1
ATOM 11018 C CA . MET B 1 239 ? 50.44400 9.24600 23.43700 1.000 18.52327 239 MET B CA 1
ATOM 11019 C C . MET B 1 239 ? 51.38300 10.32900 22.91800 1.000 20.27348 239 MET B C 1
ATOM 11020 O O . MET B 1 239 ? 52.06700 10.98700 23.69700 1.000 22.72904 239 MET B O 1
ATOM 11034 N N . LYS B 1 240 ? 51.40100 10.52900 21.61300 1.000 18.49695 240 LYS B N 1
ATOM 11035 C CA . LYS B 1 240 ? 52.27600 11.54600 21.05300 1.000 22.37374 240 LYS B CA 1
ATOM 11036 C C . LYS B 1 240 ? 51.80100 12.94100 21.45400 1.000 22.27899 240 LYS B C 1
ATOM 11037 O O . LYS B 1 240 ? 50.58700 13.19500 21.53000 1.000 18.97333 240 LYS B O 1
ATOM 11056 N N . PRO B 1 241 ? 52.72400 13.86000 21.71700 1.000 24.36871 241 PRO B N 1
ATOM 11057 C CA . PRO B 1 241 ? 52.32600 15.22200 22.08600 1.000 18.75225 241 PRO B CA 1
ATOM 11058 C C . PRO B 1 241 ? 51.35900 15.80900 21.06900 1.000 19.74974 241 PRO B C 1
ATOM 11059 O O . PRO B 1 241 ? 51.58300 15.74500 19.85800 1.000 20.94988 241 PRO B O 1
ATOM 11070 N N . GLY B 1 242 ? 50.27900 16.38700 21.57800 1.000 16.40986 242 GLY B N 1
ATOM 11071 C CA . GLY B 1 242 ? 49.26100 17.00400 20.76800 1.000 19.05492 242 GLY B CA 1
ATOM 11072 C C . GLY B 1 242 ? 48.05800 16.12700 20.51300 1.000 20.56562 242 GLY B C 1
ATOM 11073 O O . GLY B 1 242 ? 46.97100 16.65000 20.25900 1.000 19.11808 242 GLY B O 1
ATOM 11077 N N . SER B 1 243 ? 48.22300 14.81100 20.60200 1.000 16.32301 243 SER B N 1
ATOM 11078 C CA . SER B 1 243 ? 47.20700 13.85800 20.18200 1.000 15.09391 243 SER B CA 1
ATOM 11079 C C . SER B 1 243 ? 46.18600 13.58000 21.27300 1.000 14.84652 243 SER B C 1
ATOM 11080 O O . SER B 1 243 ? 45.27200 12.76900 21.07000 1.000 16.74674 243 SER B O 1
ATOM 11088 N N . TYR B 1 244 ? 46.34000 14.20300 22.43900 1.000 17.37314 244 TYR B N 1
ATOM 11089 C CA . TYR B 1 244 ? 45.44900 13.92800 23.55300 1.000 17.90741 244 TYR B CA 1
ATOM 11090 C C . TYR B 1 244 ? 45.03600 15.22400 24.23000 1.000 18.48380 244 TYR B C 1
ATOM 11091 O O . TYR B 1 244 ? 45.78700 16.20100 24.26200 1.000 18.65487 244 TYR B O 1
ATOM 11109 N N . ALA B 1 245 ? 43.81500 15.21400 24.74900 1.000 16.87571 245 ALA B N 1
ATOM 11110 C CA . ALA B 1 245 ? 43.28800 16.24600 25.62100 1.000 18.31535 245 ALA B CA 1
ATOM 11111 C C . ALA B 1 245 ? 42.98100 15.61400 26.97300 1.000 17.63633 245 ALA B C 1
ATOM 11112 O O . ALA B 1 245 ? 42.81100 14.39400 27.09100 1.000 15.27815 245 ALA B O 1
ATOM 11119 N N . PHE B 1 246 ? 42.88900 16.45600 27.99500 1.000 14.63333 246 PHE B N 1
ATOM 11120 C CA . PHE B 1 246 ? 42.53300 16.01100 29.33900 1.000 13.20421 246 PHE B CA 1
ATOM 11121 C C . PHE B 1 246 ? 41.12200 16.49300 29.66700 1.000 14.18328 246 PHE B C 1
ATOM 11122 O O . PHE B 1 246 ? 40.87800 17.70300 29.79300 1.000 14.74650 246 PHE B O 1
ATOM 11139 N N . LEU B 1 247 ? 40.20800 15.54700 29.81500 1.000 13.76744 247 LEU B N 1
ATOM 11140 C CA . LEU B 1 247 ? 38.83100 15.80400 30.21500 1.000 14.27276 247 LEU B CA 1
ATOM 11141 C C . LEU B 1 247 ? 38.74200 15.74700 31.73000 1.000 13.78060 247 LEU B C 1
ATOM 11142 O O . LEU B 1 247 ? 39.18700 14.77900 32.34600 1.000 13.93588 247 LEU B O 1
ATOM 11158 N N . VAL B 1 248 ? 38.22400 16.81700 32.32800 1.000 13.03577 248 VAL B N 1
ATOM 11159 C CA . VAL B 1 248 ? 38.00100 16.91600 33.76400 1.000 12.70679 248 VAL B CA 1
ATOM 11160 C C . VAL B 1 248 ? 36.52500 17.20600 33.99200 1.000 13.25159 248 VAL B C 1
ATOM 11161 O O . VAL B 1 248 ? 35.96400 18.11800 33.37000 1.000 14.81493 248 VAL B O 1
ATOM 11174 N N . ASP B 1 249 ? 35.90000 16.42000 34.87300 1.000 13.45424 249 ASP B N 1
ATOM 11175 C CA . ASP B 1 249 ? 34.53100 16.66500 35.29300 1.000 11.49085 249 ASP B CA 1
ATOM 11176 C C . ASP B 1 249 ? 34.54000 17.88200 36.21000 1.000 13.46477 249 ASP B C 1
ATOM 11177 O O . ASP B 1 249 ? 34.69200 17.74300 37.43000 1.000 13.96483 249 ASP B O 1
ATOM 11186 N N . GLY B 1 250 ? 34.41600 19.07900 35.64100 1.000 13.17263 250 GLY B N 1
ATOM 11187 C CA . GLY B 1 250 ? 34.66800 20.27700 36.42100 1.000 14.25434 250 GLY B CA 1
ATOM 11188 C C . GLY B 1 250 ? 33.72700 20.45200 37.59400 1.000 16.80728 250 GLY B C 1
ATOM 11189 O O . GLY B 1 250 ? 34.11500 20.98100 38.64200 1.000 16.61778 250 GLY B O 1
ATOM 11193 N N . ILE B 1 251 ? 32.47300 20.06800 37.41900 1.000 13.00945 251 ILE B N 1
ATOM 11194 C CA . ILE B 1 251 ? 31.50000 20.27900 38.47900 1.000 12.88839 251 ILE B CA 1
ATOM 11195 C C . ILE B 1 251 ? 31.67800 19.25500 39.59800 1.000 15.09918 251 ILE B C 1
ATOM 11196 O O . ILE B 1 251 ? 31.69400 19.60900 40.77800 1.000 18.36536 251 ILE B O 1
ATOM 11212 N N . THR B 1 252 ? 31.79900 17.97300 39.27000 1.000 14.32014 252 THR B N 1
ATOM 11213 C CA . THR B 1 252 ? 31.88300 16.96500 40.33100 1.000 14.02010 252 THR B CA 1
ATOM 11214 C C . THR B 1 252 ? 33.30000 16.78500 40.88200 1.000 15.85980 252 THR B C 1
ATOM 11215 O O . THR B 1 252 ? 33.48100 16.61100 42.09400 1.000 18.54170 252 THR B O 1
ATOM 11226 N N . ALA B 1 253 ? 34.31100 16.73400 40.02000 1.000 15.00969 253 ALA B N 1
ATOM 11227 C CA . ALA B 1 253 ? 35.68200 16.65800 40.50500 1.000 14.96495 253 ALA B CA 1
ATOM 11228 C C . ALA B 1 253 ? 36.08800 17.96700 41.15700 1.000 14.24644 253 ALA B C 1
ATOM 11229 O O . ALA B 1 253 ? 36.76500 17.97100 42.18900 1.000 15.26236 253 ALA B O 1
ATOM 11236 N N . GLY B 1 254 ? 35.69600 19.08000 40.55400 1.000 18.21271 254 GLY B N 1
ATOM 11237 C CA . GLY B 1 254 ? 35.80000 20.36100 41.19500 1.000 18.93648 254 GLY B CA 1
ATOM 11238 C C . GLY B 1 254 ? 36.57700 21.39000 40.41300 1.000 17.69686 254 GLY B C 1
ATOM 11239 O O . GLY B 1 254 ? 37.41600 21.07100 39.55500 1.000 15.87032 254 GLY B O 1
ATOM 11243 N N . TRP B 1 255 ? 36.33000 22.65100 40.76600 1.000 17.17574 255 TRP B N 1
ATOM 11244 C CA . TRP B 1 255 ? 37.07100 23.75100 40.16500 1.000 17.00993 255 TRP B CA 1
ATOM 11245 C C . TRP B 1 255 ? 38.56900 23.62000 40.41400 1.000 15.13603 255 TRP B C 1
ATOM 11246 O O . TRP B 1 255 ? 39.37100 24.03100 39.56500 1.000 15.83874 255 TRP B O 1
ATOM 11267 N N . MET B 1 256 ? 38.97100 23.08500 41.57400 1.000 15.74136 256 MET B N 1
ATOM 11268 C CA . MET B 1 256 ? 40.39700 22.93500 41.83800 1.000 15.49659 256 MET B CA 1
ATOM 11269 C C . MET B 1 256 ? 41.06100 22.00000 40.84000 1.000 16.93098 256 MET B C 1
ATOM 11270 O O . MET B 1 256 ? 42.24200 22.19300 40.51000 1.000 15.62029 256 MET B O 1
ATOM 11284 N N . ALA B 1 257 ? 40.33900 20.96600 40.38400 1.000 14.84915 257 ALA B N 1
ATOM 11285 C CA . ALA B 1 257 ? 40.91300 20.03100 39.42600 1.000 17.04941 257 ALA B CA 1
ATOM 11286 C C . ALA B 1 257 ? 41.15500 20.72000 38.09000 1.000 15.00180 257 ALA B C 1
ATOM 11287 O O . ALA B 1 257 ? 42.18200 20.48700 37.43600 1.000 15.53871 257 ALA B O 1
ATOM 11294 N N . ILE B 1 258 ? 40.23100 21.59800 37.69300 1.000 16.28090 258 ILE B N 1
ATOM 11295 C CA . ILE B 1 258 ? 40.38900 22.36700 36.46400 1.000 14.73071 258 ILE B CA 1
ATOM 11296 C C . ILE B 1 258 ? 41.66000 23.20600 36.52400 1.000 14.71492 258 ILE B C 1
ATOM 11297 O O . ILE B 1 258 ? 42.51300 23.15300 35.63000 1.000 16.00718 258 ILE B O 1
ATOM 11313 N N . GLN B 1 259 ? 41.81700 23.98400 37.59300 1.000 14.16749 259 GLN B N 1
ATOM 11314 C CA . GLN B 1 259 ? 42.96900 24.87300 37.65800 1.000 16.88097 259 GLN B CA 1
ATOM 11315 C C . GLN B 1 259 ? 44.26600 24.08600 37.76500 1.000 16.04929 259 GLN B C 1
ATOM 11316 O O . GLN B 1 259 ? 45.30100 24.49700 37.22200 1.000 16.74148 259 GLN B O 1
ATOM 11330 N N . THR B 1 260 ? 44.23800 22.96100 38.47900 1.000 15.76242 260 THR B N 1
ATOM 11331 C CA . THR B 1 260 ? 45.44400 22.15600 38.62900 1.000 16.80201 260 THR B CA 1
ATOM 11332 C C . THR B 1 260 ? 45.94100 21.67500 37.27300 1.000 14.74650 260 THR B C 1
ATOM 11333 O O . THR B 1 260 ? 47.13400 21.75700 36.96300 1.000 18.17060 260 THR B O 1
ATOM 11344 N N . ILE B 1 261 ? 45.03700 21.16300 36.44300 1.000 16.03613 261 ILE B N 1
ATOM 11345 C CA . ILE B 1 261 ? 45.47000 20.64100 35.15300 1.000 15.68609 261 ILE B CA 1
ATOM 11346 C C . ILE B 1 261 ? 45.89300 21.78900 34.23800 1.000 16.32038 261 ILE B C 1
ATOM 11347 O O . ILE B 1 261 ? 46.89200 21.68600 33.51600 1.000 17.70739 261 ILE B O 1
ATOM 11363 N N . ARG B 1 262 ? 45.15700 22.90700 34.27700 1.000 15.80189 262 ARG B N 1
ATOM 11364 C CA . ARG B 1 262 ? 45.56200 24.09900 33.54700 1.000 15.00180 262 ARG B CA 1
ATOM 11365 C C . ARG B 1 262 ? 47.00300 24.47900 33.86300 1.000 16.33354 262 ARG B C 1
ATOM 11366 O O . ARG B 1 262 ? 47.75400 24.88700 32.97400 1.000 16.32827 262 ARG B O 1
ATOM 11387 N N . ARG B 1 263 ? 47.41400 24.35700 35.13500 1.000 18.17323 263 ARG B N 1
ATOM 11388 C CA . ARG B 1 263 ? 48.71800 24.86400 35.52700 1.000 20.66037 263 ARG B CA 1
ATOM 11389 C C . ARG B 1 263 ? 49.80600 23.81800 35.40600 1.000 17.29155 263 ARG B C 1
ATOM 11390 O O . ARG B 1 263 ? 50.95000 24.16000 35.07000 1.000 18.95227 263 ARG B O 1
ATOM 11411 N N . LYS B 1 264 ? 49.47600 22.55000 35.66500 1.000 18.39431 264 LYS B N 1
ATOM 11412 C CA . LYS B 1 264 ? 50.48800 21.50800 35.60100 1.000 20.61300 264 LYS B CA 1
ATOM 11413 C C . LYS B 1 264 ? 50.74800 21.04000 34.17700 1.000 20.90514 264 LYS B C 1
ATOM 11414 O O . LYS B 1 264 ? 51.87300 20.63900 33.86500 1.000 21.03410 264 LYS B O 1
ATOM 11433 N N . TYR B 1 265 ? 49.73500 21.07000 33.31200 1.000 18.77067 265 TYR B N 1
ATOM 11434 C CA . TYR B 1 265 ? 49.86200 20.64600 31.91700 1.000 18.65750 265 TYR B CA 1
ATOM 11435 C C . TYR B 1 265 ? 49.37800 21.76700 31.00800 1.000 18.10743 265 TYR B C 1
ATOM 11436 O O . TYR B 1 265 ? 48.37700 21.63000 30.29600 1.000 20.14189 265 TYR B O 1
ATOM 11454 N N . PRO B 1 266 ? 50.06100 22.91400 31.02400 1.000 19.12335 266 PRO B N 1
ATOM 11455 C CA . PRO B 1 266 ? 49.52100 24.07500 30.30800 1.000 17.45999 266 PRO B CA 1
ATOM 11456 C C . PRO B 1 266 ? 49.49100 23.89000 28.80300 1.000 20.45772 266 PRO B C 1
ATOM 11457 O O . PRO B 1 266 ? 48.71800 24.57800 28.13200 1.000 18.86279 266 PRO B O 1
ATOM 11468 N N . ASN B 1 267 ? 50.27300 22.96300 28.25100 1.000 19.55234 267 ASN B N 1
ATOM 11469 C CA . ASN B 1 267 ? 50.33400 22.75100 26.81300 1.000 19.90239 267 ASN B CA 1
ATOM 11470 C C . ASN B 1 267 ? 49.46600 21.58900 26.35100 1.000 17.05468 267 ASN B C 1
ATOM 11471 O O . ASN B 1 267 ? 49.72200 21.01300 25.28700 1.000 17.68896 267 ASN B O 1
ATOM 11482 N N . VAL B 1 268 ? 48.44900 21.24100 27.12600 1.000 16.91255 268 VAL B N 1
ATOM 11483 C CA . VAL B 1 268 ? 47.50800 20.18500 26.79400 1.000 15.61240 268 VAL B CA 1
ATOM 11484 C C . VAL B 1 268 ? 46.10600 20.77900 26.82900 1.000 14.67281 268 VAL B C 1
ATOM 11485 O O . VAL B 1 268 ? 45.74700 21.49000 27.77400 1.000 16.20194 268 VAL B O 1
ATOM 11498 N N . PHE B 1 269 ? 45.30500 20.47300 25.81400 1.000 15.34131 269 PHE B N 1
ATOM 11499 C CA . PHE B 1 269 ? 43.93600 20.96400 25.78100 1.000 16.26248 269 PHE B CA 1
ATOM 11500 C C . PHE B 1 269 ? 43.17100 20.50500 27.01600 1.000 16.48356 269 PHE B C 1
ATOM 11501 O O . PHE B 1 269 ? 43.09200 19.31000 27.31600 1.000 15.38869 269 PHE B O 1
ATOM 11518 N N . LEU B 1 270 ? 42.60500 21.45900 27.73500 1.000 15.69136 270 LEU B N 1
ATOM 11519 C CA . LEU B 1 270 ? 41.87700 21.18900 28.96900 1.000 16.45724 270 LEU B CA 1
ATOM 11520 C C . LEU B 1 270 ? 40.38400 21.21300 28.65000 1.000 15.37553 270 LEU B C 1
ATOM 11521 O O . LEU B 1 270 ? 39.81300 22.26000 28.32200 1.000 16.30985 270 LEU B O 1
ATOM 11537 N N . HIS B 1 271 ? 39.77100 20.05200 28.74300 1.000 15.73083 271 HIS B N 1
ATOM 11538 C CA . HIS B 1 271 ? 38.39900 19.80900 28.33000 1.000 14.30961 271 HIS B CA 1
ATOM 11539 C C . HIS B 1 271 ? 37.52000 19.78900 29.57900 1.000 12.52519 271 HIS B C 1
ATOM 11540 O O . HIS B 1 271 ? 37.54900 18.82400 30.34700 1.000 13.92009 271 HIS B O 1
ATOM 11554 N N . PHE B 1 272 ? 36.76400 20.87300 29.78000 1.000 13.94378 272 PHE B N 1
ATOM 11555 C CA . PHE B 1 272 ? 35.86300 21.02600 30.92300 1.000 12.52519 272 PHE B CA 1
ATOM 11556 C C . PHE B 1 272 ? 34.55800 20.31800 30.57000 1.000 12.79890 272 PHE B C 1
ATOM 11557 O O . PHE B 1 272 ? 33.78700 20.79700 29.72200 1.000 13.18842 272 PHE B O 1
ATOM 11574 N N . HIS B 1 273 ? 34.33500 19.15700 31.18800 1.000 12.17514 273 HIS B N 1
ATOM 11575 C CA . HIS B 1 273 ? 33.05700 18.47200 31.10600 1.000 11.51980 273 HIS B CA 1
ATOM 11576 C C . HIS B 1 273 ? 32.17800 18.94800 32.25200 1.000 13.02788 273 HIS B C 1
ATOM 11577 O O . HIS B 1 273 ? 32.55300 18.82800 33.42000 1.000 15.57818 273 HIS B O 1
ATOM 11591 N N . ARG B 1 274 ? 31.02300 19.52200 31.91900 1.000 14.33330 274 ARG B N 1
ATOM 11592 C CA . ARG B 1 274 ? 30.20700 20.19500 32.91200 1.000 13.45688 274 ARG B CA 1
ATOM 11593 C C . ARG B 1 274 ? 29.12400 19.31200 33.51400 1.000 14.38067 274 ARG B C 1
ATOM 11594 O O . ARG B 1 274 ? 28.19500 19.84000 34.13600 1.000 13.91219 274 ARG B O 1
ATOM 11615 N N . ALA B 1 275 ? 29.23700 17.98700 33.38900 1.000 13.68322 275 ALA B N 1
ATOM 11616 C CA . ALA B 1 275 ? 28.27400 17.07500 33.99700 1.000 14.34646 275 ALA B CA 1
ATOM 11617 C C . ALA B 1 275 ? 27.94500 17.48000 35.42800 1.000 13.94904 275 ALA B C 1
ATOM 11618 O O . ALA B 1 275 ? 28.83800 17.57600 36.27700 1.000 15.58082 275 ALA B O 1
ATOM 11625 N N . GLY B 1 276 ? 26.65500 17.66600 35.70700 1.000 13.66480 276 GLY B N 1
ATOM 11626 C CA . GLY B 1 276 ? 26.19600 18.11500 37.01100 1.000 14.71492 276 GLY B CA 1
ATOM 11627 C C . GLY B 1 276 ? 25.81800 19.58100 37.06800 1.000 12.79101 276 GLY B C 1
ATOM 11628 O O . GLY B 1 276 ? 25.10500 19.99500 37.98500 1.000 15.48607 276 GLY B O 1
ATOM 11632 N N . HIS B 1 277 ? 26.23400 20.35700 36.07900 1.000 13.83324 277 HIS B N 1
ATOM 11633 C CA . HIS B 1 277 ? 25.97000 21.79100 36.08600 1.000 12.85154 277 HIS B CA 1
ATOM 11634 C C . HIS B 1 277 ? 24.47700 22.09600 36.14800 1.000 14.39909 277 HIS B C 1
ATOM 11635 O O . HIS B 1 277 ? 24.08700 23.18300 36.59200 1.000 14.53595 277 HIS B O 1
ATOM 11649 N N . GLY B 1 278 ? 23.63000 21.17900 35.66200 1.000 12.40149 278 GLY B N 1
ATOM 11650 C CA . GLY B 1 278 ? 22.21200 21.47500 35.55800 1.000 16.14667 278 GLY B CA 1
ATOM 11651 C C . GLY B 1 278 ? 21.56500 21.87900 36.86800 1.000 13.59637 278 GLY B C 1
ATOM 11652 O O . GLY B 1 278 ? 20.62600 22.68500 36.87500 1.000 15.16234 278 GLY B O 1
ATOM 11656 N N . ALA B 1 279 ? 22.03000 21.31600 37.99100 1.000 13.64637 279 ALA B N 1
ATOM 11657 C CA . ALA B 1 279 ? 21.46500 21.72200 39.27200 1.000 13.19632 279 ALA B CA 1
ATOM 11658 C C . ALA B 1 279 ? 21.67100 23.20700 39.50700 1.000 15.00443 279 ALA B C 1
ATOM 11659 O O . ALA B 1 279 ? 20.82200 23.85800 40.12100 1.000 14.75440 279 ALA B O 1
ATOM 11666 N N . PHE B 1 280 ? 22.79100 23.75100 39.03600 1.000 14.23855 280 PHE B N 1
ATOM 11667 C CA . PHE B 1 280 ? 23.01400 25.19100 39.14300 1.000 14.70703 280 PHE B CA 1
ATOM 11668 C C . PHE B 1 280 ? 22.28700 25.96600 38.04800 1.000 14.61491 280 PHE B C 1
ATOM 11669 O O . PHE B 1 280 ? 21.73600 27.04900 38.30800 1.000 16.67042 280 PHE B O 1
ATOM 11686 N N . THR B 1 281 ? 22.31300 25.45800 36.80800 1.000 14.84389 281 THR B N 1
ATOM 11687 C CA . THR B 1 281 ? 22.01900 26.28000 35.63500 1.000 14.07011 281 THR B CA 1
ATOM 11688 C C . THR B 1 281 ? 20.61300 26.13100 35.04000 1.000 17.70739 281 THR B C 1
ATOM 11689 O O . THR B 1 281 ? 20.19800 26.99700 34.24800 1.000 17.62053 281 THR B O 1
ATOM 11700 N N . ARG B 1 282 ? 19.87700 25.07300 35.36100 1.000 15.24130 282 ARG B N 1
ATOM 11701 C CA . ARG B 1 282 ? 18.58200 24.85600 34.72600 1.000 14.85178 282 ARG B CA 1
ATOM 11702 C C . ARG B 1 282 ? 17.59300 25.95200 35.11200 1.000 14.45173 282 ARG B C 1
ATOM 11703 O O . ARG B 1 282 ? 17.56200 26.41800 36.24900 1.000 16.47566 282 ARG B O 1
ATOM 11724 N N . ASP B 1 283 ? 16.79700 26.39100 34.13600 1.000 15.41764 283 ASP B N 1
ATOM 11725 C CA . ASP B 1 283 ? 15.80800 27.42400 34.41600 1.000 19.13914 283 ASP B CA 1
ATOM 11726 C C . ASP B 1 283 ? 14.80100 26.95900 35.45800 1.000 15.82295 283 ASP B C 1
ATOM 11727 O O . ASP B 1 283 ? 14.22100 27.78500 36.17000 1.000 19.71815 283 ASP B O 1
ATOM 11736 N N . GLU B 1 284 ? 14.55800 25.64600 35.52800 1.000 15.90454 284 GLU B N 1
ATOM 11737 C CA . GLU B 1 284 ? 13.60200 25.07900 36.46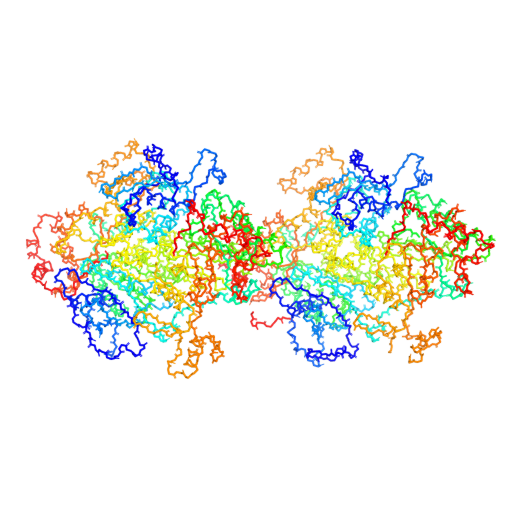500 1.000 15.93875 284 GLU B CA 1
ATOM 11738 C C . GLU B 1 284 ? 14.02100 25.24900 37.91700 1.000 16.90992 284 GLU B C 1
ATOM 11739 O O . GLU B 1 284 ? 13.16100 25.17700 38.80200 1.000 16.36249 284 GLU B O 1
ATOM 11751 N N . ASN B 1 285 ? 15.31200 25.47100 38.16700 1.000 15.27025 285 ASN B N 1
ATOM 11752 C CA . ASN B 1 285 ? 15.87500 25.59400 39.50200 1.000 16.47303 285 ASN B CA 1
ATOM 11753 C C . ASN B 1 285 ? 15.99300 27.07600 39.81400 1.000 17.31787 285 ASN B C 1
ATOM 11754 O O . ASN B 1 285 ? 16.83900 27.75400 39.21200 1.000 16.23879 285 ASN B O 1
ATOM 11765 N N . PRO B 1 286 ? 15.18800 27.62500 40.72500 1.000 16.51777 286 PRO B N 1
ATOM 11766 C CA . PRO B 1 286 ? 15.29300 29.06900 41.02400 1.000 15.63082 286 PRO B CA 1
ATOM 11767 C C . PRO B 1 286 ? 16.59500 29.45800 41.70700 1.000 15.20182 286 PRO B C 1
ATOM 11768 O O . PRO B 1 286 ? 16.88800 30.65800 41.78600 1.000 17.96005 286 PRO B O 1
ATOM 11779 N N . ILE B 1 287 ? 17.38500 28.49000 42.17700 1.000 15.44922 287 ILE B N 1
ATOM 11780 C CA . ILE B 1 287 ? 18.59200 28.73600 42.96600 1.000 15.21235 287 ILE B CA 1
ATOM 11781 C C . ILE B 1 287 ? 19.79200 28.18100 42.19500 1.000 14.63070 287 ILE B C 1
ATOM 11782 O O . ILE B 1 287 ? 19.81900 26.99300 41.84300 1.000 17.69159 287 ILE B O 1
ATOM 11798 N N . GLY B 1 288 ? 20.76500 29.03900 41.91200 1.000 15.08865 288 GLY B N 1
ATOM 11799 C CA . GLY B 1 288 ? 21.95700 28.60400 41.20200 1.000 13.53583 288 GLY B CA 1
ATOM 11800 C C . GLY B 1 288 ? 22.60100 29.74500 40.42500 1.000 16.41776 288 GLY B C 1
ATOM 11801 O O . GLY B 1 288 ? 22.60000 30.89000 40.87400 1.000 16.37565 288 GLY B O 1
ATOM 11805 N N . TYR B 1 289 ? 23.19200 29.39000 39.27700 1.000 16.26248 289 TYR B N 1
ATOM 11806 C CA . TYR B 1 289 ? 23.81900 30.35100 38.37300 1.000 13.99115 289 TYR B CA 1
ATOM 11807 C C . TYR B 1 289 ? 23.69800 29.82600 36.94800 1.000 16.58620 289 TYR B C 1
ATOM 11808 O O . TYR B 1 289 ? 23.62800 28.61600 36.71300 1.000 16.32301 289 TYR B O 1
ATOM 11826 N N . THR B 1 290 ? 23.66200 30.74400 35.99000 1.000 16.30985 290 THR B N 1
ATOM 11827 C CA . THR B 1 290 ? 23.28600 30.35200 34.64300 1.000 16.65989 290 THR B CA 1
ATOM 11828 C C . THR B 1 290 ? 24.46600 29.79900 33.84600 1.000 13.83061 290 THR B C 1
ATOM 11829 O O . THR B 1 290 ? 25.63900 29.93100 34.21600 1.000 15.98876 290 THR B O 1
ATOM 11840 N N . VAL B 1 291 ? 24.11900 29.20600 32.69600 1.000 15.16761 291 VAL B N 1
ATOM 11841 C CA . VAL B 1 291 ? 25.14000 28.67300 31.79900 1.000 13.36213 291 VAL B CA 1
ATOM 11842 C C . VAL B 1 291 ? 26.09600 29.74500 31.35700 1.000 16.34143 291 VAL B C 1
ATOM 11843 O O . VAL B 1 291 ? 27.32500 29.49900 31.34000 1.000 15.98086 291 VAL B O 1
ATOM 11856 N N . PRO B 1 292 ? 25.66800 30.96000 30.97400 1.000 14.43331 292 PRO B N 1
ATOM 11857 C CA . PRO B 1 292 ? 26.64300 32.00700 30.64100 1.000 14.79914 292 PRO B CA 1
ATOM 11858 C C . PRO B 1 292 ? 27.61400 32.29300 31.77100 1.000 14.06484 292 PRO B C 1
ATOM 11859 O O . PRO B 1 292 ? 28.80800 32.50400 31.51900 1.000 16.27300 292 PRO B O 1
ATOM 11870 N N . VAL B 1 293 ? 27.12900 32.32300 33.00900 1.000 15.69925 293 VAL B N 1
ATOM 11871 C CA . VAL B 1 293 ? 28.00500 32.57000 34.14700 1.000 16.45987 293 VAL B CA 1
ATOM 11872 C C . VAL B 1 293 ? 29.00200 31.42900 34.30800 1.000 15.73873 293 VAL B C 1
ATOM 11873 O O . VAL B 1 293 ? 30.20300 31.65900 34.50200 1.000 15.78874 293 VAL B O 1
ATOM 11886 N N . LEU B 1 294 ? 28.52200 30.18500 34.23300 1.000 16.12035 294 LEU B N 1
ATOM 11887 C CA . LEU B 1 294 ? 29.43000 29.04300 34.26400 1.000 15.67293 294 LEU B CA 1
ATOM 11888 C C . LEU B 1 294 ? 30.52500 29.20700 33.22100 1.000 17.34682 294 LEU B C 1
ATOM 11889 O O . LEU B 1 294 ? 31.71100 29.00400 33.49600 1.000 16.13615 294 LEU B O 1
ATOM 11905 N N . THR B 1 295 ? 30.13500 29.57100 32.00000 1.000 13.47004 295 THR B N 1
ATOM 11906 C CA . THR B 1 295 ? 31.09700 29.65200 30.90900 1.000 15.12287 295 THR B CA 1
ATOM 11907 C C . THR B 1 295 ? 32.15200 30.71100 31.19100 1.000 14.64386 295 THR B C 1
ATOM 11908 O O . THR B 1 295 ? 33.34700 30.48600 30.96500 1.000 14.74124 295 THR B O 1
ATOM 11919 N N . LYS B 1 296 ? 31.73200 31.87300 31.70000 1.000 14.33330 296 LYS B N 1
ATOM 11920 C CA . LYS B 1 296 ? 32.68900 32.92400 32.01700 1.000 15.04654 296 LYS B CA 1
ATOM 11921 C C . LYS B 1 296 ? 33.71400 32.45100 33.04000 1.000 15.66240 296 LYS B C 1
ATOM 11922 O O . LYS B 1 296 ? 34.91200 32.68500 32.87000 1.000 15.42027 296 LYS B O 1
ATOM 11941 N N . PHE B 1 297 ? 33.26700 31.76500 34.09300 1.000 16.09930 297 PHE B N 1
ATOM 11942 C CA . PHE B 1 297 ? 34.20900 31.29000 35.10100 1.000 14.14117 297 PHE B CA 1
ATOM 11943 C C . PHE B 1 297 ? 35.09800 30.17700 34.56700 1.000 16.40986 297 PHE B C 1
ATOM 11944 O O . PHE B 1 297 ? 36.26400 30.07800 34.97100 1.000 15.20709 297 PHE B O 1
ATOM 11961 N N . ALA B 1 298 ? 34.58300 29.34000 33.65800 1.000 14.32277 298 ALA B N 1
ATOM 11962 C CA . ALA B 1 298 ? 35.43100 28.33500 33.03200 1.000 13.57005 298 ALA B CA 1
ATOM 11963 C C . ALA B 1 298 ? 36.56700 28.98300 32.24800 1.000 14.47016 298 ALA B C 1
ATOM 11964 O O . ALA B 1 298 ? 37.71200 28.52200 32.31400 1.000 15.23867 298 ALA B O 1
ATOM 11971 N N . ARG B 1 299 ? 36.27800 30.06000 31.50600 1.000 15.89927 299 ARG B N 1
ATOM 11972 C CA . ARG B 1 299 ? 37.34400 30.72600 30.76700 1.000 13.94115 299 ARG B CA 1
ATOM 11973 C C . ARG B 1 299 ? 38.33700 31.35600 31.72800 1.000 14.44647 299 ARG B C 1
ATOM 11974 O O . ARG B 1 299 ? 39.55000 31.23800 31.54900 1.000 14.05432 299 ARG B O 1
ATOM 11995 N N . LEU B 1 300 ? 37.83200 32.00500 32.77300 1.000 16.92835 300 LEU B N 1
ATOM 11996 C CA . LEU B 1 300 ? 38.70600 32.59900 33.77300 1.000 18.85226 300 LEU B CA 1
ATOM 11997 C C . LEU B 1 300 ? 39.64100 31.55900 34.38000 1.000 15.83874 300 LEU B C 1
ATOM 11998 O O . LEU B 1 300 ? 40.82900 31.82300 34.56500 1.000 16.44671 300 LEU B O 1
ATOM 12014 N N . ALA B 1 301 ? 39.11400 30.36500 34.67300 1.000 17.86530 301 ALA B N 1
ATOM 12015 C CA . ALA B 1 301 ? 39.89400 29.28400 35.26300 1.000 15.89927 301 ALA B CA 1
ATOM 12016 C C . ALA B 1 301 ? 40.87600 28.65700 34.28000 1.000 15.84664 301 ALA B C 1
ATOM 12017 O O . ALA B 1 301 ? 41.81500 27.97900 34.70500 1.000 17.69949 301 ALA B O 1
ATOM 12024 N N . GLY B 1 302 ? 40.65700 28.83100 32.98900 1.000 15.91507 302 GLY B N 1
ATOM 12025 C CA . GLY B 1 302 ? 41.60200 28.41800 31.98800 1.000 18.51275 302 GLY B CA 1
ATOM 12026 C C . GLY B 1 302 ? 41.24300 27.17000 31.20100 1.000 15.65451 302 GLY B C 1
ATOM 12027 O O . GLY B 1 302 ? 42.13100 26.59200 30.57100 1.000 16.77043 302 GLY B O 1
ATOM 12031 N N . ALA B 1 303 ? 39.99600 26.73800 31.23500 1.000 15.12287 303 ALA B N 1
ATOM 12032 C CA . ALA B 1 303 ? 39.57200 25.65400 30.36600 1.000 15.88875 303 ALA B CA 1
ATOM 12033 C C . ALA B 1 303 ? 39.82200 26.03000 28.91500 1.000 18.70224 303 ALA B C 1
ATOM 12034 O O . ALA B 1 303 ? 39.59200 27.17500 28.50700 1.000 17.14942 303 ALA B O 1
ATOM 12041 N N . SER B 1 304 ? 40.31400 25.05700 28.13300 1.000 16.17299 304 SER B N 1
ATOM 12042 C CA . SER B 1 304 ? 40.45400 25.24400 26.68900 1.000 15.83085 304 SER B CA 1
ATOM 12043 C C . SER B 1 304 ? 39.12700 25.10800 25.96100 1.000 17.32313 304 SER B C 1
ATOM 12044 O O . SER B 1 304 ? 38.92700 25.72400 24.91100 1.000 15.04391 304 SER B O 1
ATOM 12052 N N . GLY B 1 305 ? 38.21900 24.30200 26.49100 1.000 15.69136 305 GLY B N 1
ATOM 12053 C CA . GLY B 1 305 ? 36.88100 24.21700 25.94600 1.000 14.28592 305 GLY B CA 1
ATOM 12054 C C . GLY B 1 305 ? 35.93700 23.78100 27.03800 1.000 14.73861 305 GLY B C 1
ATOM 12055 O O . GLY B 1 305 ? 36.35400 23.19500 28.04500 1.000 15.22025 305 GLY B O 1
ATOM 12059 N N . ILE B 1 306 ? 34.65800 24.09400 26.84000 1.000 16.74674 306 ILE B N 1
ATOM 12060 C CA . ILE B 1 306 ? 33.60100 23.65300 27.73900 1.000 15.73083 306 ILE B CA 1
ATOM 12061 C C . ILE B 1 306 ? 32.39700 23.31800 26.87900 1.000 15.90191 306 ILE B C 1
ATOM 12062 O O . ILE B 1 306 ? 32.21100 23.89000 25.80200 1.000 15.16234 306 ILE B O 1
ATOM 12078 N N . HIS B 1 307 ? 31.58600 22.38000 27.35200 1.000 15.30973 307 HIS B N 1
ATOM 12079 C CA . HIS B 1 307 ? 30.42100 21.95600 26.58800 1.000 16.15457 307 HIS B CA 1
ATOM 12080 C C . HIS B 1 307 ? 29.33900 23.02300 26.59500 1.000 15.27552 307 HIS B C 1
ATOM 12081 O O . HIS B 1 307 ? 29.16000 23.75100 27.57700 1.000 14.42805 307 HIS B O 1
ATOM 12095 N N . THR B 1 308 ? 28.64000 23.11400 25.46500 1.000 16.65726 308 THR B N 1
ATOM 12096 C CA . THR B 1 308 ? 27.38900 23.83100 25.33300 1.000 15.59661 308 THR B CA 1
ATOM 12097 C C . THR B 1 308 ? 26.40900 22.91600 24.60100 1.000 14.80441 308 THR B C 1
ATOM 12098 O O . THR B 1 308 ? 26.75500 21.81000 24.15500 1.000 14.90442 308 THR B O 1
ATOM 12109 N N . GLY B 1 309 ? 25.16400 23.36500 24.50300 1.000 17.09679 309 GLY B N 1
ATOM 12110 C CA . GLY B 1 309 ? 24.17800 22.71700 23.66600 1.000 16.46250 309 GLY B CA 1
ATOM 12111 C C . GLY B 1 309 ? 24.29500 23.17700 22.22500 1.000 15.76768 309 GLY B C 1
ATOM 12112 O O . GLY B 1 309 ? 25.29600 23.76600 21.80800 1.000 16.53883 309 GLY B O 1
ATOM 12116 N N . THR B 1 310 ? 23.24700 22.89100 21.45600 1.000 16.63357 310 THR B N 1
ATOM 12117 C CA . THR B 1 310 ? 23.25200 23.08100 20.01100 1.000 18.04164 310 THR B CA 1
ATOM 12118 C C . THR B 1 310 ? 22.57500 24.38000 19.58000 1.000 17.64685 310 THR B C 1
ATOM 12119 O O . THR B 1 310 ? 22.18200 24.50400 18.41300 1.000 19.36022 310 THR B O 1
ATOM 12130 N N . ALA B 1 311 ? 22.39700 25.33000 20.48900 1.000 19.21283 311 ALA B N 1
ATOM 12131 C CA . ALA B 1 311 ? 21.80500 26.62200 20.12400 1.000 21.70260 311 ALA B CA 1
ATOM 12132 C C . ALA B 1 311 ? 20.44200 26.43800 19.46100 1.000 23.42912 311 ALA B C 1
ATOM 12133 O O . ALA B 1 311 ? 20.08800 27.12400 18.49500 1.000 22.82642 311 ALA B O 1
ATOM 12140 N N . GLY B 1 312 ? 19.65700 25.50700 19.99400 1.000 21.77893 312 GLY B N 1
ATOM 12141 C CA . GLY B 1 312 ? 18.30800 25.28100 19.52300 1.000 22.57902 312 GLY B CA 1
ATOM 12142 C C . GLY B 1 312 ? 18.19700 24.49700 18.23600 1.000 25.02405 312 GLY B C 1
ATOM 12143 O O . GLY B 1 312 ? 17.08900 24.35100 17.71100 1.000 31.00898 312 GLY B O 1
ATOM 12147 N N . ILE B 1 313 ? 19.30100 23.98800 17.71700 1.000 25.48727 313 ILE B N 1
ATOM 12148 C CA . ILE B 1 313 ? 19.30700 23.25800 16.45800 1.000 21.54995 313 ILE B CA 1
ATOM 12149 C C . ILE B 1 313 ? 19.09500 21.78400 16.75900 1.000 23.26068 313 ILE B C 1
ATOM 12150 O O . ILE B 1 313 ? 19.78000 21.21200 17.61400 1.000 26.10313 313 ILE B O 1
ATOM 12166 N N . GLY B 1 314 ? 18.15800 21.16200 16.06100 1.000 26.13208 314 GLY B N 1
ATOM 12167 C CA . GLY B 1 314 ? 17.95800 19.74000 16.27100 1.000 33.63298 314 GLY B CA 1
ATOM 12168 C C . GLY B 1 314 ? 16.51200 19.31100 16.26900 1.000 57.42267 314 GLY B C 1
ATOM 12169 O O . GLY B 1 314 ? 15.83000 19.40900 17.29500 1.000 65.92369 314 GLY B O 1
ATOM 12173 N N . LYS B 1 315 ? 16.03800 18.85800 15.10200 1.000 67.88972 315 LYS B N 1
ATOM 12174 C CA . LYS B 1 315 ? 14.65000 18.46700 14.85600 1.000 71.38224 315 LYS B CA 1
ATOM 12175 C C . LYS B 1 315 ? 13.69700 19.63600 15.09500 1.000 62.83385 315 LYS B C 1
ATOM 12176 O O . LYS B 1 315 ? 12.82100 19.89400 14.26400 1.000 59.61504 315 LYS B O 1
ATOM 12195 N N . MET B 1 316 ? 13.86500 20.36200 16.19900 1.000 56.86208 316 MET B N 1
ATOM 12196 C CA . MET B 1 316 ? 13.13400 21.59700 16.44200 1.000 58.99392 316 MET B CA 1
ATOM 12197 C C . MET B 1 316 ? 14.11300 22.75400 16.57800 1.000 53.33797 316 MET B C 1
ATOM 12198 O O . MET B 1 316 ? 15.24000 22.58300 17.05600 1.000 45.79496 316 MET B O 1
ATOM 12212 N N . ALA B 1 317 ? 13.66800 23.94000 16.16400 1.000 54.21176 317 ALA B N 1
ATOM 12213 C CA . ALA B 1 317 ? 14.46900 25.16000 16.26500 1.000 59.63347 317 ALA B CA 1
ATOM 12214 C C . ALA B 1 317 ? 14.13800 25.84000 17.58700 1.000 60.43093 317 ALA B C 1
ATOM 12215 O O . ALA B 1 317 ? 13.18000 26.60700 17.69900 1.000 64.49457 317 ALA B O 1
ATOM 12222 N N . GLY B 1 318 ? 14.94600 25.55000 18.60600 1.000 42.34718 318 GLY B N 1
ATOM 12223 C CA . GLY B 1 318 ? 14.79900 26.16900 19.90700 1.000 47.82416 318 GLY B CA 1
ATOM 12224 C C . GLY B 1 318 ? 15.54000 27.49000 19.99900 1.000 43.13675 318 GLY B C 1
ATOM 12225 O O . GLY B 1 318 ? 16.12900 27.98300 19.03700 1.000 41.64183 318 GLY B O 1
ATOM 12229 N N . SER B 1 319 ? 15.50200 28.07400 21.18500 1.000 39.37577 319 SER B N 1
ATOM 12230 C CA . SER B 1 319 ? 16.14100 29.36300 21.37000 1.000 32.03279 319 SER B CA 1
ATOM 12231 C C . SER B 1 319 ? 17.65500 29.23400 21.29800 1.000 24.59769 319 SER B C 1
ATOM 12232 O O . SER B 1 319 ? 18.25000 28.50700 22.11400 1.000 24.66348 319 SER B O 1
ATOM 12240 N N . PRO B 1 320 ? 18.32700 29.92800 20.37600 1.000 25.78467 320 PRO B N 1
ATOM 12241 C CA . PRO B 1 320 ? 19.79500 29.87700 20.34800 1.000 26.87954 320 PRO B CA 1
ATOM 12242 C C . PRO B 1 320 ? 20.46600 30.76900 21.37600 1.000 25.15565 320 PRO B C 1
ATOM 12243 O O . PRO B 1 320 ? 21.69600 30.75700 21.46700 1.000 23.10803 320 PRO B O 1
ATOM 12254 N N . LYS B 1 321 ? 19.71100 31.59100 22.08000 1.000 23.43176 321 LYS B N 1
ATOM 12255 C CA . LYS B 1 321 ? 20.28000 32.65400 22.93900 1.000 22.42900 321 LYS B CA 1
ATOM 12256 C C . LYS B 1 321 ? 21.33200 32.15600 23.91800 1.000 21.92105 321 LYS B C 1
ATOM 12257 O O . LYS B 1 321 ? 22.33600 32.78100 23.99600 1.000 17.91004 321 LYS B O 1
ATOM 12276 N N . GLU B 1 322 ? 21.06800 31.09800 24.65000 1.000 18.79699 322 GLU B N 1
ATOM 12277 C CA . GLU B 1 322 ? 21.99000 30.72500 25.71800 1.000 18.67592 322 GLU B CA 1
ATOM 12278 C C . GLU B 1 322 ? 23.29800 30.18800 25.16000 1.000 18.53117 322 GLU B C 1
ATOM 12279 O O . GLU B 1 322 ? 24.38000 30.58700 25.60500 1.000 17.98900 322 GLU B O 1
ATOM 12291 N N . ASP B 1 323 ? 23.22100 29.28800 24.17200 1.000 16.87834 323 ASP B N 1
ATOM 12292 C CA . ASP B 1 323 ? 24.44100 28.69400 23.63800 1.000 17.01257 323 ASP B CA 1
ATOM 12293 C C . ASP B 1 323 ? 25.21900 29.68200 22.78000 1.000 16.13615 323 ASP B C 1
ATOM 12294 O O . ASP B 1 323 ? 26.45400 29.62400 22.74000 1.000 17.47315 323 ASP B O 1
ATOM 12303 N N . VAL B 1 324 ? 24.53200 30.60900 22.11100 1.000 17.26260 324 VAL B N 1
ATOM 12304 C CA . VAL B 1 324 ? 25.25000 31.64300 21.37400 1.000 18.14954 324 VAL B CA 1
ATOM 12305 C C . VAL B 1 324 ? 25.99200 32.55500 22.34000 1.000 19.01281 324 VAL B C 1
ATOM 12306 O O . VAL B 1 324 ? 27.17300 32.86600 22.13800 1.000 20.18137 324 VAL B O 1
ATOM 12319 N N . MET B 1 325 ? 25.33000 32.95100 23.43200 1.000 16.62305 325 MET B N 1
ATOM 12320 C CA . MET B 1 325 ? 25.98300 33.79600 24.42500 1.000 19.39443 325 MET B CA 1
ATOM 12321 C C . MET B 1 325 ? 27.17600 33.07700 25.04200 1.000 15.47028 325 MET B C 1
ATOM 12322 O O . MET B 1 325 ? 28.23300 33.67900 25.25100 1.000 17.48368 325 MET B O 1
ATOM 12336 N N . ALA B 1 326 ? 27.01100 31.79100 25.35800 1.000 17.33892 326 ALA B N 1
ATOM 12337 C CA . ALA B 1 326 ? 28.12800 31.01600 25.88100 1.000 15.64924 326 ALA B CA 1
ATOM 12338 C C . ALA B 1 326 ? 29.28000 30.99100 24.89000 1.000 16.33354 326 ALA B C 1
ATOM 12339 O O . ALA B 1 326 ? 30.44000 31.14100 25.28300 1.000 16.84412 326 ALA B O 1
ATOM 12346 N N . ALA B 1 327 ? 28.98600 30.80200 23.59700 1.000 15.92823 327 ALA B N 1
ATOM 12347 C CA . ALA B 1 327 ? 30.06000 30.77800 22.60600 1.000 16.35986 327 ALA B CA 1
ATOM 12348 C C . ALA B 1 327 ? 30.75000 32.13400 22.51300 1.000 18.47327 327 ALA B C 1
ATOM 12349 O O . ALA B 1 327 ? 31.96300 32.21700 22.29500 1.000 18.23113 327 ALA B O 1
ATOM 12356 N N . ARG B 1 328 ? 29.99400 33.21100 22.67000 1.000 16.92045 328 ARG B N 1
ATOM 12357 C CA . ARG B 1 328 ? 30.61200 34.53000 22.62800 1.000 20.17610 328 ARG B CA 1
ATOM 12358 C C . ARG B 1 328 ? 31.48000 34.76300 23.85600 1.000 17.51789 328 ARG B C 1
ATOM 12359 O O . ARG B 1 328 ? 32.60800 35.24800 23.73500 1.000 18.88121 328 ARG B O 1
ATOM 12380 N N . HIS B 1 329 ? 30.97500 34.41000 25.05000 1.000 16.60199 329 HIS B N 1
ATOM 12381 C CA . HIS B 1 329 ? 31.78600 34.53900 26.25700 1.000 15.98613 329 HIS B CA 1
ATOM 12382 C C . HIS B 1 329 ? 33.04800 33.68400 26.17500 1.000 15.69136 329 HIS B C 1
ATOM 12383 O O . HIS B 1 329 ? 34.08600 34.01800 26.75900 1.000 17.70475 329 HIS B O 1
ATOM 12397 N N . ALA B 1 330 ? 32.95400 32.52400 25.52100 1.000 15.22288 330 ALA B N 1
ATOM 12398 C CA . ALA B 1 330 ? 34.09300 31.61900 25.49000 1.000 17.74950 330 ALA B CA 1
ATOM 12399 C C . ALA B 1 330 ? 35.16700 32.13500 24.54600 1.000 13.66743 330 ALA B C 1
ATOM 12400 O O . ALA B 1 330 ? 36.35200 32.16200 24.90100 1.000 17.06257 330 ALA B O 1
ATOM 12407 N N . LEU B 1 331 ? 34.76400 32.59200 23.35600 1.000 17.17838 331 LEU B N 1
ATOM 12408 C CA . LEU B 1 331 ? 35.68600 32.80600 22.24500 1.000 15.37816 331 LEU B CA 1
ATOM 12409 C C . LEU B 1 331 ? 36.15500 34.24500 22.05400 1.000 15.61766 331 LEU B C 1
ATOM 12410 O O . LEU B 1 331 ? 37.26300 34.44700 21.54700 1.000 17.86004 331 LEU B O 1
ATOM 12426 N N . LYS B 1 332 ? 35.35000 35.24100 22.40300 1.000 19.77342 332 LYS B N 1
ATOM 12427 C CA . LYS B 1 332 ? 35.57000 36.57000 21.85200 1.000 20.04977 332 LYS B CA 1
ATOM 12428 C C . LYS B 1 332 ? 36.40800 37.45900 22.76200 1.000 20.09715 332 LYS B C 1
ATOM 12429 O O . LYS B 1 332 ? 36.50200 37.24900 23.97600 1.000 17.68896 332 LYS B O 1
ATOM 12448 N N . LEU B 1 333 ? 37.02800 38.46600 22.13700 1.000 19.73131 333 LEU B N 1
ATOM 12449 C CA . LEU B 1 333 ? 37.66000 39.55200 22.88700 1.000 18.20218 333 LEU B CA 1
ATOM 12450 C C . LEU B 1 333 ? 36.60900 40.39400 23.59100 1.000 18.89437 333 LEU B C 1
ATOM 12451 O O . LEU B 1 333 ? 36.81700 40.85200 24.72500 1.000 19.91555 333 LEU B O 1
ATOM 12467 N N . TYR B 1 334 ? 35.46500 40.59300 22.94000 1.000 17.35734 334 TYR B N 1
ATOM 12468 C CA . TYR B 1 334 ? 34.37900 41.41500 23.45000 1.000 20.37876 334 TYR B CA 1
ATOM 12469 C C . TYR B 1 334 ? 33.11000 40.58400 23.40200 1.000 18.81015 334 TYR B C 1
ATOM 12470 O O . TYR B 1 334 ? 32.67000 40.18400 22.31700 1.000 20.24190 334 TYR B O 1
ATOM 12488 N N . SER B 1 335 ? 32.52100 40.32400 24.55700 1.000 18.55749 335 SER B N 1
ATOM 12489 C CA . SER B 1 335 ? 31.28700 39.55600 24.63100 1.000 17.61001 335 SER B CA 1
ATOM 12490 C C . SER B 1 335 ? 30.28400 40.28700 25.50100 1.000 18.32851 335 SER B C 1
ATOM 12491 O O . SER B 1 335 ? 30.63500 41.12500 26.33200 1.000 21.22360 335 SER B O 1
ATOM 12499 N N . GLU B 1 336 ? 29.01300 39.98600 25.28900 1.000 20.58931 336 GLU B N 1
ATOM 12500 C CA . GLU B 1 336 ? 27.94100 40.64100 26.01700 1.000 20.23664 336 GLU B CA 1
ATOM 12501 C C . GLU B 1 336 ? 27.09900 39.58900 26.71100 1.000 20.59194 336 GLU B C 1
ATOM 12502 O O . GLU B 1 336 ? 26.65300 38.63500 26.07500 1.000 22.49480 336 GLU B O 1
ATOM 12514 N N . GLY B 1 337 ? 26.92300 39.75500 28.01900 1.000 19.49707 337 GLY B N 1
ATOM 12515 C CA . GLY B 1 337 ? 25.94500 39.00500 28.77500 1.000 19.44970 337 GLY B CA 1
ATOM 12516 C C . GLY B 1 337 ? 24.61100 39.72100 28.76700 1.000 21.46573 337 GLY B C 1
ATOM 12517 O O . GLY B 1 337 ? 24.40200 40.70300 28.05200 1.000 21.90263 337 GLY B O 1
ATOM 12521 N N . ASP B 1 338 ? 23.68900 39.26200 29.59900 1.000 20.12083 338 ASP B N 1
ATOM 12522 C CA . ASP B 1 338 ? 22.34900 39.88000 29.70500 1.000 22.44480 338 ASP B CA 1
ATOM 12523 C C . ASP B 1 338 ? 22.46300 41.22900 30.40200 1.000 25.60307 338 ASP B C 1
ATOM 12524 O O . ASP B 1 338 ? 21.58900 42.05200 30.16300 1.000 23.49755 338 ASP B O 1
ATOM 12533 N N . TYR B 1 339 ? 23.52300 41.44500 31.18700 1.000 21.69734 339 TYR B N 1
ATOM 12534 C CA . TYR B 1 339 ? 23.61700 42.66500 31.98500 1.000 20.02345 339 TYR B CA 1
ATOM 12535 C C . TYR B 1 339 ? 24.96400 43.36200 31.92300 1.000 18.54433 339 TYR B C 1
ATOM 12536 O O . TYR B 1 339 ? 25.00300 44.57300 32.16600 1.000 22.06317 339 TYR B O 1
ATOM 12554 N N . PHE B 1 340 ? 26.04300 42.67400 31.56400 1.000 20.10241 340 PHE B N 1
ATOM 12555 C CA . PHE B 1 340 ? 27.36000 43.27600 31.53800 1.000 19.69183 340 PHE B CA 1
ATOM 12556 C C . PHE B 1 340 ? 28.07100 43.00500 30.22300 1.000 20.06820 340 PHE B C 1
ATOM 12557 O O . PHE B 1 340 ? 28.06300 41.88200 29.71500 1.000 18.93122 340 PHE B O 1
ATOM 12574 N N . LYS B 1 341 ? 28.70600 44.04900 29.69800 1.000 21.59996 341 LYS B N 1
ATOM 12575 C CA . LYS B 1 341 ? 29.66200 43.90700 28.61500 1.000 24.22396 341 LYS B CA 1
ATOM 12576 C C . LYS B 1 341 ? 31.00300 43.46500 29.18300 1.000 24.16342 341 LYS B C 1
ATOM 12577 O O . LYS B 1 341 ? 31.44300 43.95100 30.22700 1.000 27.77438 341 LYS B O 1
ATOM 12596 N N . GLN B 1 342 ? 31.66500 42.55100 28.48300 1.000 20.52615 342 GLN B N 1
ATOM 12597 C CA . GLN B 1 342 ? 32.92600 41.99800 28.95900 1.000 21.68155 342 GLN B CA 1
ATOM 12598 C C . GLN B 1 342 ? 33.99800 42.15700 27.89000 1.000 19.92081 342 GLN B C 1
ATOM 12599 O O . GLN B 1 342 ? 33.87700 41.59700 26.80000 1.000 20.28138 342 GLN B O 1
ATOM 12613 N N . ILE B 1 343 ? 35.06100 42.87700 28.21200 1.000 20.93672 343 ILE B N 1
ATOM 12614 C CA . ILE B 1 343 ? 36.28800 42.83500 27.42400 1.000 17.48368 343 ILE B CA 1
ATOM 12615 C C . ILE B 1 343 ? 37.22400 41.85200 28.10600 1.000 19.11019 343 ILE B C 1
ATOM 12616 O O . ILE B 1 343 ? 37.51400 41.98600 29.30400 1.000 18.77330 343 ILE B O 1
ATOM 12632 N N . TRP B 1 344 ? 37.69200 40.86900 27.34600 1.000 16.46513 344 TRP B N 1
ATOM 12633 C CA . TRP B 1 344 ? 38.51900 39.79100 27.87400 1.000 17.13627 344 TRP B CA 1
ATOM 12634 C C . TRP B 1 344 ? 39.99800 40.14500 27.72900 1.000 18.49959 344 TRP B C 1
ATOM 12635 O O . TRP B 1 344 ? 40.76300 39.51400 27.01300 1.000 18.44958 344 TRP B O 1
ATOM 12656 N N . SER B 1 345 ? 40.37700 41.20900 28.43200 1.000 18.36536 345 SER B N 1
ATOM 12657 C CA . SER B 1 345 ? 41.72800 41.74300 28.37200 1.000 18.17323 345 SER B CA 1
ATOM 12658 C C . SER B 1 345 ? 41.96000 42.61800 29.59200 1.000 21.26308 345 SER B C 1
ATOM 12659 O O . SER B 1 345 ? 41.04400 43.30800 30.04600 1.000 19.84448 345 SER B O 1
ATOM 12667 N N . GLU B 1 346 ? 43.18500 42.57400 30.11300 1.000 21.36835 346 GLU B N 1
ATOM 12668 C CA . GLU B 1 346 ? 43.60600 43.51100 31.14700 1.000 24.38187 346 GLU B CA 1
ATOM 12669 C C . GLU B 1 346 ? 43.92300 44.89600 30.60200 1.000 26.00049 346 GLU B C 1
ATOM 12670 O O . GLU B 1 346 ? 44.19400 45.80900 31.39100 1.000 27.48224 346 GLU B O 1
ATOM 12682 N N . ILE B 1 347 ? 43.88800 45.08400 29.29200 1.000 21.48415 347 ILE B N 1
ATOM 12683 C CA . ILE B 1 347 ? 44.21100 46.40000 28.73000 1.000 23.72653 347 ILE B CA 1
ATOM 12684 C C . ILE B 1 347 ? 43.08200 47.36700 29.06800 1.000 21.54732 347 ILE B C 1
ATOM 12685 O O . ILE B 1 347 ? 41.89900 47.02300 28.88100 1.000 24.06078 347 ILE B O 1
ATOM 12701 N N . PRO B 1 348 ? 43.37100 48.57400 29.55600 1.000 22.37374 348 PRO B N 1
ATOM 12702 C CA . PRO B 1 348 ? 42.27200 49.50300 29.85000 1.000 28.08758 348 PRO B CA 1
ATOM 12703 C C . PRO B 1 348 ? 41.46300 49.82400 28.60300 1.000 26.28736 348 PRO B C 1
ATOM 12704 O O . PRO B 1 348 ? 41.98800 49.91300 27.49200 1.000 23.52650 348 PRO B O 1
ATOM 12715 N N . GLU B 1 349 ? 40.15600 49.97600 28.80300 1.000 23.54230 349 GLU B N 1
ATOM 12716 C CA . GLU B 1 349 ? 39.23500 50.16000 27.69000 1.000 22.17108 349 GLU B CA 1
ATOM 12717 C C . GLU B 1 349 ? 39.63900 51.32200 26.79300 1.000 28.26128 349 GLU B C 1
ATOM 12718 O O . GLU B 1 349 ? 39.37000 51.28800 25.58700 1.000 32.39862 349 GLU B O 1
ATOM 12730 N N . LYS B 1 350 ? 40.30600 52.33900 27.35400 1.000 28.44552 350 LYS B N 1
ATOM 12731 C CA . LYS B 1 350 ? 40.68300 53.53100 26.59700 1.000 32.35651 350 LYS B CA 1
ATOM 12732 C C . LYS B 1 350 ? 41.77500 53.27800 25.56200 1.000 32.98290 350 LYS B C 1
ATOM 12733 O O . LYS B 1 350 ? 42.03700 54.16300 24.73700 1.000 34.51993 350 LYS B O 1
ATOM 12752 N N . ASP B 1 351 ? 42.43000 52.12600 25.60600 1.000 27.76122 351 ASP B N 1
ATOM 12753 C CA . ASP B 1 351 ? 43.58100 51.85600 24.74900 1.000 25.31356 351 ASP B CA 1
ATOM 12754 C C . ASP B 1 351 ? 43.15100 51.75900 23.29000 1.000 23.32911 351 ASP B C 1
ATOM 12755 O O . ASP B 1 351 ? 42.23500 51.00100 22.94500 1.000 24.25817 351 ASP B O 1
ATOM 12764 N N . ALA B 1 352 ? 43.83500 52.52200 22.42900 1.000 27.04008 352 ALA B N 1
ATOM 12765 C CA . ALA B 1 352 ? 43.47400 52.54900 21.01500 1.000 26.34526 352 ALA B CA 1
ATOM 12766 C C . ALA B 1 352 ? 43.70200 51.19900 20.34800 1.000 28.41393 352 ALA B C 1
ATOM 12767 O O . ALA B 1 352 ? 42.92100 50.79600 19.47700 1.000 24.12395 352 ALA B O 1
ATOM 12774 N N . ASP B 1 353 ? 44.78300 50.50200 20.70800 1.000 26.80058 353 ASP B N 1
ATOM 12775 C CA . ASP B 1 353 ? 45.03400 49.19200 20.11600 1.000 25.32672 353 ASP B CA 1
ATOM 12776 C C . ASP B 1 353 ? 43.93300 48.21000 20.49000 1.000 22.50270 353 ASP B C 1
ATOM 12777 O O . ASP B 1 353 ? 43.50500 47.39600 19.66400 1.000 22.05001 353 ASP B O 1
ATOM 12786 N N . LEU B 1 354 ? 43.48100 48.25500 21.74400 1.000 22.46585 354 LEU B N 1
ATOM 12787 C CA . LEU B 1 354 ? 42.40600 47.36900 22.17500 1.000 20.41297 354 LEU B CA 1
ATOM 12788 C C . LEU B 1 354 ? 41.12400 47.65500 21.39700 1.000 21.73682 354 LEU B C 1
ATOM 12789 O O . LEU B 1 354 ? 40.45000 46.73400 20.91800 1.000 21.69207 354 LEU B O 1
ATOM 12805 N N . GLN B 1 355 ? 40.75900 48.93300 21.28400 1.000 22.15002 355 GLN B N 1
ATOM 12806 C CA . GLN B 1 355 ? 39.54100 49.28200 20.55900 1.000 21.11306 355 GLN B CA 1
ATOM 12807 C C . GLN B 1 355 ? 39.63100 48.85600 19.09400 1.000 22.75799 355 GLN B C 1
ATOM 12808 O O . GLN B 1 355 ? 38.66000 48.34600 18.52300 1.000 22.28162 355 GLN B O 1
ATOM 12822 N N . LEU B 1 356 ? 40.79100 49.04700 18.46600 1.000 23.91339 356 LEU B N 1
ATOM 12823 C CA . LEU B 1 356 ? 40.93500 48.60700 17.08500 1.000 23.33964 356 LEU B CA 1
ATOM 12824 C C . LEU B 1 356 ? 40.72600 47.10100 16.96900 1.000 23.43439 356 LEU B C 1
ATOM 12825 O O . LEU B 1 356 ? 40.07200 46.62600 16.03500 1.000 23.89234 356 LEU B O 1
ATOM 12841 N N . ALA B 1 357 ? 41.24800 46.32800 17.92900 1.000 21.55258 357 ALA B N 1
ATOM 12842 C CA . ALA B 1 357 ? 41.06800 44.88300 17.87200 1.000 21.92895 357 ALA B CA 1
ATOM 12843 C C . ALA B 1 357 ? 39.60300 44.50100 18.03300 1.000 19.30495 357 ALA B C 1
ATOM 12844 O O . ALA B 1 357 ? 39.12600 43.56200 17.38600 1.000 19.19704 357 ALA B O 1
ATOM 12851 N N . ILE B 1 358 ? 38.87900 45.20900 18.90700 1.000 19.68131 358 ILE B N 1
ATOM 12852 C CA . ILE B 1 358 ? 37.45400 44.94400 19.08500 1.000 19.80501 358 ILE B CA 1
ATOM 12853 C C . ILE B 1 358 ? 36.71100 45.22200 17.78500 1.000 20.75249 358 ILE B C 1
ATOM 12854 O O . ILE B 1 358 ? 35.84200 44.44300 17.36100 1.000 21.49731 358 ILE B O 1
ATOM 12870 N N . GLN B 1 359 ? 37.04600 46.33600 17.13500 1.000 19.89186 359 GLN B N 1
ATOM 12871 C CA . GLN B 1 359 ? 36.43300 46.67600 15.85600 1.000 20.64458 359 GLN B CA 1
ATOM 12872 C C . GLN B 1 359 ? 36.73300 45.61500 14.81000 1.000 24.80561 359 GLN B C 1
ATOM 12873 O O . GLN B 1 359 ? 35.83700 45.17500 14.07800 1.000 24.60295 359 GLN B O 1
ATOM 12887 N N . LYS B 1 360 ? 38.00100 45.21100 14.70200 1.000 22.93170 360 LYS B N 1
ATOM 12888 C CA . LYS B 1 360 ? 38.35600 44.21100 13.70000 1.000 27.15326 360 LYS B CA 1
ATOM 12889 C C . LYS B 1 360 ? 37.70000 42.87000 14.00200 1.000 25.97943 360 LYS B C 1
ATOM 12890 O O . LYS B 1 360 ? 37.35900 42.12700 13.07600 1.000 24.53452 360 LYS B O 1
ATOM 12909 N N . GLU B 1 361 ? 37.51400 42.54000 15.28300 1.000 21.13148 361 GLU B N 1
ATOM 12910 C CA . GLU B 1 361 ? 36.75500 41.34500 15.62100 1.000 22.80537 361 GLU B CA 1
ATOM 12911 C C . GLU B 1 361 ? 35.33400 41.44300 15.08000 1.000 22.36847 361 GLU B C 1
ATOM 12912 O O . GLU B 1 361 ? 34.77900 40.45600 14.60200 1.000 25.57412 361 GLU B O 1
ATOM 12924 N N . ALA B 1 362 ? 34.72800 42.63300 15.14600 1.000 22.48691 362 ALA B N 1
ATOM 12925 C CA . ALA B 1 362 ? 33.40100 42.79900 14.55700 1.000 25.55306 362 ALA B CA 1
ATOM 12926 C C . ALA B 1 362 ? 33.42700 42.52300 13.06100 1.000 27.10325 362 ALA B C 1
ATOM 12927 O O . ALA B 1 362 ? 32.44300 42.02100 12.50400 1.000 28.34814 362 ALA B O 1
ATOM 12934 N N . GLU B 1 363 ? 34.55100 42.80600 12.40800 1.000 28.40867 363 GLU B N 1
ATOM 12935 C CA . GLU B 1 363 ? 34.72000 42.56100 10.98000 1.000 32.56443 363 GLU B CA 1
ATOM 12936 C C . GLU B 1 363 ? 35.18700 41.14600 10.66600 1.000 36.83336 363 GLU B C 1
ATOM 12937 O O . GLU B 1 363 ? 35.34500 40.81700 9.48700 1.000 46.62927 363 GLU B O 1
ATOM 12949 N N . GLY B 1 364 ? 35.43700 40.31900 11.67600 1.000 34.38570 364 GLY B N 1
ATOM 12950 C CA . GLY B 1 364 ? 35.77500 38.92500 11.47300 1.000 37.28342 364 GLY B CA 1
ATOM 12951 C C . GLY B 1 364 ? 37.22700 38.52900 11.68100 1.000 44.40006 364 GLY B C 1
ATOM 12952 O O . GLY B 1 364 ? 37.59400 37.39900 11.32700 1.000 48.36106 364 GLY B O 1
ATOM 12956 N N . GLU B 1 365 ? 38.05600 39.39500 12.25700 1.000 37.04392 365 GLU B N 1
ATOM 12957 C CA . GLU B 1 365 ? 39.48600 39.14100 12.39100 1.000 40.97597 365 GLU B CA 1
ATOM 12958 C C . GLU B 1 365 ? 39.84500 38.72900 13.81600 1.000 43.18413 365 GLU B C 1
ATOM 12959 O O . GLU B 1 365 ? 39.27200 39.23600 14.78500 1.000 36.02537 365 GLU B O 1
ATOM 12971 N N . ASP B 1 366 ? 40.81400 37.82200 13.93300 1.000 37.51766 366 ASP B N 1
ATOM 12972 C CA . ASP B 1 366 ? 41.28800 37.36200 15.23300 1.000 40.59697 366 ASP B CA 1
ATOM 12973 C C . ASP B 1 366 ? 42.12400 38.45100 15.91200 1.000 41.08387 366 ASP B C 1
ATOM 12974 O O . ASP B 1 366 ? 42.69700 39.33500 15.26500 1.000 37.07813 366 ASP B O 1
ATOM 12983 N N . TYR B 1 367 ? 42.18100 38.38200 17.24300 1.000 35.26212 367 TYR B N 1
ATOM 12984 C CA . TYR B 1 367 ? 42.77000 39.44300 18.05000 1.000 35.56479 367 TYR B CA 1
ATOM 12985 C C . TYR B 1 367 ? 44.07400 39.03600 18.73400 1.000 37.80190 367 TYR B C 1
ATOM 12986 O O . TYR B 1 367 ? 44.49400 39.69300 19.69500 1.000 32.44073 367 TYR B O 1
ATOM 13004 N N . SER B 1 368 ? 44.74000 37.98800 18.24600 1.000 35.50163 368 SER B N 1
ATOM 13005 C CA . SER B 1 368 ? 45.98700 37.55000 18.86400 1.000 36.20434 368 SER B CA 1
ATOM 13006 C C . SER B 1 368 ? 47.09700 38.58400 18.73500 1.000 42.84987 368 SER B C 1
ATOM 13007 O O . SER B 1 368 ? 48.06300 38.53800 19.50800 1.000 35.74639 368 SER B O 1
ATOM 13015 N N . ASN B 1 369 ? 46.98500 39.50500 17.77200 1.000 35.55426 369 ASN B N 1
ATOM 13016 C CA . ASN B 1 369 ? 48.00300 40.52800 17.57300 1.000 40.87069 369 ASN B CA 1
ATOM 13017 C C . ASN B 1 369 ? 48.16300 41.42900 18.78400 1.000 34.70153 369 ASN B C 1
ATOM 13018 O O . ASN B 1 369 ? 49.18500 42.11500 18.90600 1.000 33.20398 369 ASN B O 1
ATOM 13029 N N . LEU B 1 370 ? 47.17000 41.46400 19.67200 1.000 33.38032 370 LEU B N 1
ATOM 13030 C CA . LEU B 1 370 ? 47.31500 42.25400 20.88600 1.000 33.38032 370 LEU B CA 1
ATOM 13031 C C . LEU B 1 370 ? 48.42300 41.70700 21.77500 1.000 30.47734 370 LEU B C 1
ATOM 13032 O O . LEU B 1 370 ? 49.04800 42.46500 22.51800 1.000 30.59314 370 LEU B O 1
ATOM 13048 N N . GLY B 1 371 ? 48.67600 40.40200 21.71700 1.000 32.62760 371 GLY B N 1
ATOM 13049 C CA . GLY B 1 371 ? 49.64500 39.78500 22.60000 1.000 33.66719 371 GLY B CA 1
ATOM 13050 C C . GLY B 1 371 ? 48.97600 38.94300 23.66600 1.000 26.61635 371 GLY B C 1
ATOM 13051 O O . GLY B 1 371 ? 48.22800 39.46400 24.49700 1.000 25.29514 371 GLY B O 1
ATOM 13055 N N . TYR B 1 372 ? 49.25000 37.63400 23.65300 1.000 27.39539 372 TYR B N 1
ATOM 13056 C CA . TYR B 1 372 ? 48.56900 36.72000 24.56300 1.000 27.18484 372 TYR B CA 1
ATOM 13057 C C . TYR B 1 372 ? 48.76000 37.11400 26.01900 1.000 30.22468 372 TYR B C 1
ATOM 13058 O O . TYR B 1 372 ? 47.89500 36.83300 26.85800 1.000 29.85621 372 TYR B O 1
ATOM 13076 N N . TRP B 1 373 ? 49.87900 37.75600 26.34100 1.000 30.87212 373 TRP B N 1
ATOM 13077 C CA . TRP B 1 373 ? 50.15700 38.13200 27.71800 1.000 31.53010 373 TRP B CA 1
ATOM 13078 C C . TRP B 1 373 ? 49.29000 39.27900 28.21300 1.000 33.42769 373 TRP B C 1
ATOM 13079 O O . TRP B 1 373 ? 49.33600 39.58200 29.41200 1.000 41.88397 373 TRP B O 1
ATOM 13100 N N . ARG B 1 374 ? 48.53300 39.93700 27.33300 1.000 28.45078 374 ARG B N 1
ATOM 13101 C CA . ARG B 1 374 ? 47.66100 41.03000 27.73500 1.000 29.69567 374 ARG B CA 1
ATOM 13102 C C . ARG B 1 374 ? 46.18800 40.72000 27.52900 1.000 26.32158 374 ARG B C 1
ATOM 13103 O O . ARG B 1 374 ? 45.35000 41.60800 27.71500 1.000 24.83719 374 ARG B O 1
ATOM 13124 N N . ILE B 1 375 ? 45.84800 39.51100 27.09400 1.000 22.22635 375 ILE B N 1
ATOM 13125 C CA . ILE B 1 375 ? 44.46300 39.15600 26.82800 1.000 20.53141 375 ILE B CA 1
ATOM 13126 C C . ILE B 1 375 ? 44.15600 37.84700 27.53400 1.000 24.12395 375 ILE B C 1
ATOM 13127 O O . ILE B 1 375 ? 45.05000 37.14200 28.00800 1.000 22.65008 375 ILE B O 1
ATOM 13143 N N . THR B 1 376 ? 42.86800 37.56600 27.65300 1.000 20.12347 376 THR B N 1
ATOM 13144 C CA . THR B 1 376 ? 42.39200 36.25900 28.07900 1.000 19.96818 376 THR B CA 1
ATOM 13145 C C . THR B 1 376 ? 42.15300 35.44400 26.81700 1.000 21.51311 376 THR B C 1
ATOM 13146 O O . THR B 1 376 ? 41.29400 35.80300 26.00700 1.000 23.46071 376 THR B O 1
ATOM 13157 N N . LYS B 1 377 ? 42.91400 34.36500 26.64600 1.000 18.56538 377 LYS B N 1
ATOM 13158 C CA . LYS B 1 377 ? 42.86000 33.60300 25.40300 1.000 19.10492 377 LYS B CA 1
ATOM 13159 C C . LYS B 1 377 ? 41.50400 32.92100 25.24400 1.000 15.87296 377 LYS B C 1
ATOM 13160 O O . LYS B 1 377 ? 40.69600 32.83900 26.17300 1.000 19.08124 377 LYS B O 1
ATOM 13179 N N . LYS B 1 378 ? 41.25500 32.42100 24.03600 1.000 18.72856 378 LYS B N 1
ATOM 13180 C CA . LYS B 1 378 ? 39.93000 31.92000 23.70100 1.000 18.79962 378 LYS B CA 1
ATOM 13181 C C . LYS B 1 378 ? 39.70500 30.49400 24.19800 1.000 17.20996 378 LYS B C 1
ATOM 13182 O O . LYS B 1 378 ? 40.59700 29.64300 24.13800 1.000 17.91794 378 LYS B O 1
ATOM 13201 N N . MET B 1 379 ? 38.50800 30.26600 24.73100 1.000 15.39395 379 MET B N 1
ATOM 13202 C CA . MET B 1 379 ? 37.96000 28.96100 25.07500 1.000 17.82582 379 MET B CA 1
ATOM 13203 C C . MET B 1 379 ? 36.91800 28.61800 24.02100 1.000 14.60965 379 MET B C 1
ATOM 13204 O O . MET B 1 379 ? 36.23900 29.51200 23.51800 1.000 17.73371 379 MET B O 1
ATOM 13218 N N . CYS B 1 380 ? 36.81100 27.31400 23.65600 1.000 16.16510 380 CYS B N 1
ATOM 13219 C CA . CYS B 1 380 ? 35.83200 27.00100 22.62900 1.000 16.59936 380 CYS B CA 1
ATOM 13220 C C . CYS B 1 380 ? 34.65700 26.18300 23.16600 1.000 16.22563 380 CYS B C 1
ATOM 13221 O O . CYS B 1 380 ? 34.79400 25.42600 24.13400 1.000 16.37828 380 CYS B O 1
ATOM 13229 N N . PRO B 1 381 ? 33.48400 26.32000 22.55700 1.000 14.88863 381 PRO B N 1
ATOM 13230 C CA . PRO B 1 381 ? 32.38100 25.41800 22.88800 1.000 15.52555 381 PRO B CA 1
ATOM 13231 C C . PRO B 1 381 ? 32.65900 24.01800 22.34900 1.000 18.44432 381 PRO B C 1
ATOM 13232 O O . PRO B 1 381 ? 33.31500 23.83600 21.32300 1.000 17.38630 381 PRO B O 1
ATOM 13243 N N . ILE B 1 382 ? 32.15300 23.02600 23.06700 1.000 13.88061 382 ILE B N 1
ATOM 13244 C CA . ILE B 1 382 ? 32.19700 21.62400 22.67800 1.000 13.86745 382 ILE B CA 1
ATOM 13245 C C . ILE B 1 382 ? 30.74000 21.19900 22.60800 1.000 16.41776 382 ILE B C 1
ATOM 13246 O O . ILE B 1 382 ? 30.02400 21.24100 23.61100 1.000 14.63333 382 ILE B O 1
ATOM 13262 N N . ILE B 1 383 ? 30.26500 20.88700 21.41400 1.000 15.09128 383 ILE B N 1
ATOM 13263 C CA . ILE B 1 383 ? 28.83200 20.83900 21.16900 1.000 14.84915 383 ILE B CA 1
ATOM 13264 C C . ILE B 1 383 ? 28.27800 19.45400 21.47900 1.000 17.10995 383 ILE B C 1
ATOM 13265 O O . ILE B 1 383 ? 28.59200 18.47100 20.79600 1.000 18.93385 383 ILE B O 1
ATOM 13281 N N . SER B 1 384 ? 27.39000 19.39500 22.46100 1.000 17.68107 384 SER B N 1
ATOM 13282 C CA . SER B 1 384 ? 26.67000 18.17900 22.80900 1.000 16.92308 384 SER B CA 1
ATOM 13283 C C . SER B 1 384 ? 25.21800 18.33900 22.38300 1.000 21.11043 384 SER B C 1
ATOM 13284 O O . SER B 1 384 ? 24.61300 19.39900 22.60100 1.000 20.67880 384 SER B O 1
ATOM 13292 N N . GLY B 1 385 ? 24.67100 17.30300 21.77400 1.000 21.04989 385 GLY B N 1
ATOM 13293 C CA . GLY B 1 385 ? 23.28700 17.28400 21.36300 1.000 22.47375 385 GLY B CA 1
ATOM 13294 C C . GLY B 1 385 ? 23.13400 16.81700 19.93400 1.000 18.97070 385 GLY B C 1
ATOM 13295 O O . GLY B 1 385 ? 24.10000 16.43500 19.26600 1.000 21.69471 385 GLY B O 1
ATOM 13299 N N . GLY B 1 386 ? 21.89500 16.89200 19.45100 1.000 22.01580 386 GLY B N 1
ATOM 13300 C CA . GLY B 1 386 ? 21.49000 16.18900 18.25300 1.000 23.30806 386 GLY B CA 1
ATOM 13301 C C . GLY B 1 386 ? 21.90000 16.82100 16.94700 1.000 22.61587 386 GLY B C 1
ATOM 13302 O O . GLY B 1 386 ? 21.07700 16.90700 16.03100 1.000 28.84293 386 GLY B O 1
ATOM 13306 N N . LEU B 1 387 ? 23.14900 17.25700 16.82300 1.000 19.18651 387 LEU B N 1
ATOM 13307 C CA . LEU B 1 387 ? 23.63300 17.60100 15.49000 1.000 15.78610 387 LEU B CA 1
ATOM 13308 C C . LEU B 1 387 ? 23.84500 16.32700 14.66700 1.000 17.85214 387 LEU B C 1
ATOM 13309 O O . LEU B 1 387 ? 23.98700 15.22300 15.20000 1.000 17.45999 387 LEU B O 1
ATOM 13325 N N . ASN B 1 388 ? 23.85600 16.49400 13.35300 1.000 16.49935 388 ASN B N 1
ATOM 13326 C CA . ASN B 1 388 ? 24.06700 15.43400 12.37200 1.000 15.47817 388 ASN B CA 1
ATOM 13327 C C . ASN B 1 388 ? 24.43000 16.16000 11.08000 1.000 15.86769 388 ASN B C 1
ATOM 13328 O O . ASN B 1 388 ? 24.45200 17.40400 11.06400 1.000 16.26248 388 ASN B O 1
ATOM 13339 N N . PRO B 1 389 ? 24.75100 15.44400 10.00200 1.000 16.76780 389 PRO B N 1
ATOM 13340 C CA . PRO B 1 389 ? 25.19100 16.12600 8.77500 1.000 19.12861 389 PRO B CA 1
ATOM 13341 C C . PRO B 1 389 ? 24.19300 17.11900 8.22300 1.000 21.94737 389 PRO B C 1
ATOM 13342 O O . PRO B 1 389 ? 24.60800 18.08900 7.58500 1.000 21.33150 389 PRO B O 1
ATOM 13353 N N . LEU B 1 390 ? 22.89500 16.90200 8.42300 1.000 18.07585 390 LEU B N 1
ATOM 13354 C CA . LEU B 1 390 ? 21.88600 17.79700 7.87700 1.000 19.35758 390 LEU B CA 1
ATOM 13355 C C . LEU B 1 390 ? 21.74500 19.08100 8.67800 1.000 20.19189 390 LEU B C 1
ATOM 13356 O O . LEU B 1 390 ? 21.08000 20.01500 8.21600 1.000 21.78419 390 LEU B O 1
ATOM 13372 N N . LEU B 1 391 ? 22.34300 19.14600 9.86200 1.000 16.95993 391 LEU B N 1
ATOM 13373 C CA . LEU B 1 391 ? 22.17700 20.28800 10.74900 1.000 20.12873 391 LEU B CA 1
ATOM 13374 C C . LEU B 1 391 ? 23.47200 21.04300 11.01900 1.000 17.38103 391 LEU B C 1
ATOM 13375 O O . LEU B 1 391 ? 23.43700 22.09200 11.68700 1.000 19.70763 391 LEU B O 1
ATOM 13391 N N . ILE B 1 392 ? 24.61600 20.56300 10.53100 1.000 19.01281 392 ILE B N 1
ATOM 13392 C CA . ILE B 1 392 ? 25.86900 21.21600 10.90100 1.000 22.57113 392 ILE B CA 1
ATOM 13393 C C . ILE B 1 392 ? 25.97000 22.59400 10.24700 1.000 20.71038 392 ILE B C 1
ATOM 13394 O O . ILE B 1 392 ? 26.38400 23.56500 10.89200 1.000 19.17862 392 ILE B O 1
ATOM 13410 N N . GLY B 1 393 ? 25.57400 22.71800 8.97400 1.000 19.47339 393 GLY B N 1
ATOM 13411 C CA . GLY B 1 393 ? 25.56400 24.03000 8.34600 1.000 22.18424 393 GLY B CA 1
ATOM 13412 C C . GLY B 1 393 ? 24.67300 25.01100 9.08100 1.000 23.69758 393 GLY B C 1
ATOM 13413 O O . GLY B 1 393 ? 25.09100 26.12600 9.40900 1.000 22.28162 393 GLY B O 1
ATOM 13417 N N . LYS B 1 394 ? 23.43400 24.59900 9.37200 1.000 21.38941 394 LYS B N 1
ATOM 13418 C CA . LYS B 1 394 ? 22.53400 25.48600 10.09900 1.000 22.66061 394 LYS B CA 1
ATOM 13419 C C . LYS B 1 394 ? 23.13800 25.87600 11.44100 1.000 24.14500 394 LYS B C 1
ATOM 13420 O O . LYS B 1 394 ? 23.02000 27.02600 11.87800 1.000 21.87368 394 LYS B O 1
ATOM 13439 N N . PHE B 1 395 ? 23.79500 24.93100 12.11100 1.000 19.58919 395 PHE B N 1
ATOM 13440 C CA . PHE B 1 395 ? 24.40600 25.25900 13.38900 1.000 19.82606 395 PHE B CA 1
ATOM 13441 C C . PHE B 1 395 ? 25.49700 26.31100 13.23000 1.000 19.32863 395 PHE B C 1
ATOM 13442 O O . PHE B 1 395 ? 25.56300 27.27800 14.00200 1.000 19.08124 395 PHE B O 1
ATOM 13459 N N . ILE B 1 396 ? 26.39400 26.12100 12.25700 1.000 18.63908 396 ILE B N 1
ATOM 13460 C CA . ILE B 1 396 ? 27.44900 27.10600 12.02400 1.000 21.19728 396 ILE B CA 1
ATOM 13461 C C . ILE B 1 396 ? 26.84000 28.48600 11.80400 1.000 21.31045 396 ILE B C 1
ATOM 13462 O O . ILE B 1 396 ? 27.30300 29.48300 12.36400 1.000 19.85501 396 ILE B O 1
ATOM 13478 N N . ASP B 1 397 ? 25.80100 28.56300 10.96500 1.000 20.59457 397 ASP B N 1
ATOM 13479 C CA . ASP B 1 397 ? 25.16900 29.85300 10.68400 1.000 21.91579 397 ASP B CA 1
ATOM 13480 C C . ASP B 1 397 ? 24.52900 30.44200 11.93500 1.000 28.69291 397 ASP B C 1
ATOM 13481 O O . ASP B 1 397 ? 24.51600 31.66600 12.11700 1.000 25.83994 397 ASP B O 1
ATOM 13490 N N . THR B 1 398 ? 23.98300 29.58900 12.80200 1.000 23.41860 398 THR B N 1
ATOM 13491 C CA . THR B 1 398 ? 23.31000 30.05300 14.01300 1.000 23.78706 398 THR B CA 1
ATOM 13492 C C . THR B 1 398 ? 24.30200 30.58300 15.04700 1.000 26.14261 398 THR B C 1
ATOM 13493 O O . THR B 1 398 ? 24.10400 31.66100 15.62400 1.000 23.07382 398 THR B O 1
ATOM 13504 N N . VAL B 1 399 ? 25.37000 29.83200 15.31700 1.000 23.10014 399 VAL B N 1
ATOM 13505 C CA . VAL B 1 399 ? 26.34000 30.26800 16.31800 1.000 25.52938 399 VAL B CA 1
ATOM 13506 C C . VAL B 1 399 ? 27.27700 31.33500 15.76600 1.000 27.10325 399 VAL B C 1
ATOM 13507 O O . VAL B 1 399 ? 27.87700 32.08600 16.54300 1.000 25.35041 399 VAL B O 1
ATOM 13520 N N . GLY B 1 400 ? 27.36600 31.47800 14.44800 1.000 24.52136 400 GLY B N 1
ATOM 13521 C CA . GLY B 1 400 ? 28.14100 32.56600 13.88700 1.000 23.03434 400 GLY B CA 1
ATOM 13522 C C . GLY B 1 400 ? 29.63400 32.39600 13.98700 1.000 20.47877 400 GLY B C 1
ATOM 13523 O O . GLY B 1 400 ? 30.36900 33.38700 13.97900 1.000 24.17658 400 GLY B O 1
ATOM 13527 N N . THR B 1 401 ? 30.10800 31.16000 14.10500 1.000 21.30255 401 THR B N 1
ATOM 13528 C CA . THR B 1 401 ? 31.53400 30.90000 14.18400 1.000 17.79950 401 THR B CA 1
ATOM 13529 C C . THR B 1 401 ? 31.76300 29.44400 13.81100 1.000 18.94701 401 THR B C 1
ATOM 13530 O O . THR B 1 401 ? 30.84700 28.62500 13.86800 1.000 20.86566 401 THR B O 1
ATOM 13541 N N . GLN B 1 402 ? 33.00400 29.13900 13.43700 1.000 20.29191 402 GLN B N 1
ATOM 13542 C CA . GLN B 1 402 ? 33.43500 27.76600 13.21900 1.000 19.59972 402 GLN B CA 1
ATOM 13543 C C . GLN B 1 402 ? 34.38300 27.28800 14.30800 1.000 20.42350 402 GLN B C 1
ATOM 13544 O O . GLN B 1 402 ? 34.93900 26.18900 14.20200 1.000 20.39192 402 GLN B O 1
ATOM 13558 N N . ASP B 1 403 ? 34.60300 28.09700 15.34600 1.000 19.48128 403 ASP B N 1
ATOM 13559 C CA . ASP B 1 403 ? 35.54900 27.75300 16.40500 1.000 19.14966 403 ASP B CA 1
ATOM 13560 C C . ASP B 1 403 ? 34.85300 26.90800 17.47100 1.000 20.48403 403 ASP B C 1
ATOM 13561 O O . ASP B 1 403 ? 34.65100 27.31900 18.61100 1.000 16.28880 403 ASP B O 1
ATOM 13570 N N . PHE B 1 404 ? 34.47400 25.69400 17.07900 1.000 16.74411 404 PHE B N 1
ATOM 13571 C CA . PHE B 1 404 ? 33.93200 24.76300 18.05400 1.000 15.03338 404 PHE B CA 1
ATOM 13572 C C . PHE B 1 404 ? 34.35000 23.33900 17.72400 1.000 16.45460 404 PHE B C 1
ATOM 13573 O O . PHE B 1 404 ? 34.80100 23.04100 16.61800 1.000 16.69411 404 PHE B O 1
ATOM 13590 N N . ILE B 1 405 ? 34.20900 22.46900 18.72300 1.000 16.59409 405 ILE B N 1
ATOM 13591 C CA . ILE B 1 405 ? 34.39600 21.03200 18.60000 1.000 16.60725 405 ILE B CA 1
ATOM 13592 C C . ILE B 1 405 ? 33.02400 20.39500 18.74600 1.000 15.12813 405 ILE B C 1
ATOM 13593 O O . ILE B 1 405 ? 32.31000 20.67600 19.71000 1.000 16.87308 405 ILE B O 1
ATOM 13609 N N . THR B 1 406 ? 32.64500 19.53200 17.80500 1.000 14.57543 406 THR B N 1
ATOM 13610 C CA . THR B 1 406 ? 31.40800 18.78600 17.98200 1.000 14.46752 406 THR B CA 1
ATOM 13611 C C . THR B 1 406 ? 31.72900 17.46700 18.67200 1.000 14.12011 406 THR B C 1
ATOM 13612 O O . THR B 1 406 ? 32.79600 16.88400 18.47100 1.000 15.46501 406 THR B O 1
ATOM 13623 N N . THR B 1 407 ? 30.80700 16.99100 19.49400 1.000 14.62281 407 THR B N 1
ATOM 13624 C CA . THR B 1 407 ? 30.90100 15.63100 20.03900 1.000 13.97273 407 THR B CA 1
ATOM 13625 C C . THR B 1 407 ? 29.53000 15.00200 19.78700 1.000 17.94162 407 THR B C 1
ATOM 13626 O O . THR B 1 407 ? 28.66600 14.94500 20.66000 1.000 18.51275 407 THR B O 1
ATOM 13637 N N . MET B 1 408 ? 29.32400 14.56500 18.55100 1.000 16.75727 408 MET B N 1
ATOM 13638 C CA . MET B 1 408 ? 28.06900 13.95200 18.15200 1.000 15.82558 408 MET B CA 1
ATOM 13639 C C . MET B 1 408 ? 27.99400 12.52800 18.66600 1.000 17.48104 408 MET B C 1
ATOM 13640 O O . MET B 1 408 ? 29.01400 11.86600 18.86800 1.000 18.54959 408 MET B O 1
ATOM 13654 N N . GLY B 1 409 ? 26.77000 12.05100 18.85100 1.000 15.39132 409 GLY B N 1
ATOM 13655 C CA . GLY B 1 409 ? 26.53200 10.65800 19.16300 1.000 15.69925 409 GLY B CA 1
ATOM 13656 C C . GLY B 1 409 ? 25.77100 10.04200 18.01500 1.000 14.36488 409 GLY B C 1
ATOM 13657 O O . GLY B 1 409 ? 26.36600 9.58700 17.03200 1.000 15.61503 409 GLY B O 1
ATOM 13661 N N . ALA B 1 410 ? 24.43800 10.06400 18.10300 1.000 14.91758 410 ALA B N 1
ATOM 13662 C CA . ALA B 1 410 ? 23.62700 9.45100 17.05600 1.000 15.45448 410 ALA B CA 1
ATOM 13663 C C . ALA B 1 410 ? 23.88700 10.08800 15.69300 1.000 17.15995 410 ALA B C 1
ATOM 13664 O O . ALA B 1 410 ? 23.76200 9.42600 14.65800 1.000 17.00993 410 ALA B O 1
ATOM 13671 N N . GLY B 1 411 ? 24.23200 11.36800 15.66700 1.000 15.14392 411 GLY B N 1
ATOM 13672 C CA . GLY B 1 411 ? 24.46800 12.05800 14.40700 1.000 15.19393 411 GLY B CA 1
ATOM 13673 C C . GLY B 1 411 ? 25.64300 11.52600 13.62300 1.000 15.48080 411 GLY B C 1
ATOM 13674 O O . GLY B 1 411 ? 25.82100 11.92600 12.46300 1.000 15.88085 411 GLY B O 1
ATOM 13678 N N . VAL B 1 412 ? 26.45800 10.67300 14.23900 1.000 15.82558 412 VAL B N 1
ATOM 13679 C CA . VAL B 1 412 ? 27.49200 9.90100 13.56200 1.000 15.68609 412 VAL B CA 1
ATOM 13680 C C . VAL B 1 412 ? 27.17100 8.40600 13.59100 1.000 14.93600 412 VAL B C 1
ATOM 13681 O O . VAL B 1 412 ? 27.16700 7.74000 12.55500 1.000 15.23341 412 VAL B O 1
ATOM 13694 N N . HIS B 1 413 ? 26.89000 7.86200 14.77700 1.000 15.28604 413 HIS B N 1
ATOM 13695 C CA . HIS B 1 413 ? 26.84400 6.40800 14.92600 1.000 14.86494 413 HIS B CA 1
ATOM 13696 C C . HIS B 1 413 ? 25.57800 5.77200 14.38900 1.000 17.79161 413 HIS B C 1
ATOM 13697 O O . HIS B 1 413 ? 25.58900 4.56600 14.09300 1.000 16.65989 413 HIS B O 1
ATOM 13711 N N . SER B 1 414 ? 24.49600 6.52700 14.26000 1.000 15.04128 414 SER B N 1
ATOM 13712 C CA . SER B 1 414 ? 23.26400 6.01500 13.67500 1.000 16.39670 414 SER B CA 1
ATOM 13713 C C . SER B 1 414 ? 23.26500 6.09100 12.15700 1.000 15.52818 414 SER B C 1
ATOM 13714 O O . SER B 1 414 ? 22.27200 5.69400 11.51700 1.000 17.08363 414 SER B O 1
ATOM 13722 N N . HIS B 1 415 ? 24.34900 6.56800 11.55900 1.000 16.41776 415 HIS B N 1
ATOM 13723 C CA . HIS B 1 415 ? 24.40300 6.63000 10.10800 1.000 15.87822 415 HIS B CA 1
ATOM 13724 C C . HIS B 1 415 ? 24.15200 5.23300 9.55900 1.000 16.08351 415 HIS B C 1
ATOM 13725 O O . HIS B 1 415 ? 24.68200 4.25700 10.10300 1.000 16.22300 415 HIS B O 1
ATOM 13739 N N . PRO B 1 416 ? 23.32600 5.09300 8.51500 1.000 16.44934 416 PRO B N 1
ATOM 13740 C CA . PRO B 1 416 ? 22.89500 3.75500 8.09000 1.000 16.65726 416 PRO B CA 1
ATOM 13741 C C . PRO B 1 416 ? 23.95100 2.96000 7.34900 1.000 16.83360 416 PRO B C 1
ATOM 13742 O O . PRO B 1 416 ? 23.66500 1.82300 6.93800 1.000 17.03625 416 PRO B O 1
ATOM 13753 N N . MET B 1 417 ? 25.14900 3.51200 7.17500 1.000 16.81254 417 MET B N 1
ATOM 13754 C CA . MET B 1 417 ? 26.30200 2.75300 6.72400 1.000 16.99414 417 MET B CA 1
ATOM 13755 C C . MET B 1 417 ? 27.34800 2.58400 7.81500 1.000 16.68621 417 MET B C 1
ATOM 13756 O O . MET B 1 417 ? 28.40300 1.99500 7.55700 1.000 16.87308 417 MET B O 1
ATOM 13770 N N . GLY B 1 418 ? 27.07800 3.07300 9.02200 1.000 16.29143 418 GLY B N 1
ATOM 13771 C CA . GLY B 1 418 ? 27.95000 2.84600 10.16100 1.000 16.72043 418 GLY B CA 1
ATOM 13772 C C . GLY B 1 418 ? 28.78200 4.06800 10.50400 1.000 15.92559 418 GLY B C 1
ATOM 13773 O O . GLY B 1 418 ? 28.71500 5.12000 9.86300 1.000 16.63357 418 GLY B O 1
ATOM 13777 N N . THR B 1 419 ? 29.59500 3.89400 11.54700 1.000 17.24944 419 THR B N 1
ATOM 13778 C CA . THR B 1 419 ? 30.27800 5.01400 12.18500 1.000 16.79675 419 THR B CA 1
ATOM 13779 C C . THR B 1 419 ? 31.28600 5.68600 11.25700 1.000 15.88085 419 THR B C 1
ATOM 13780 O O . THR B 1 419 ? 31.36800 6.92100 11.22500 1.000 15.80979 419 THR B O 1
ATOM 13791 N N . LYS B 1 420 ? 32.07900 4.90300 10.52400 1.000 17.41261 420 LYS B N 1
ATOM 13792 C CA . LYS B 1 420 ? 33.07300 5.49400 9.62900 1.000 17.56790 420 LYS B CA 1
ATOM 13793 C C . LYS B 1 420 ? 32.39500 6.36200 8.57400 1.000 17.60211 420 LYS B C 1
ATOM 13794 O O . LYS B 1 420 ? 32.79400 7.51000 8.32600 1.000 16.87308 420 LYS B O 1
ATOM 13813 N N . ALA B 1 421 ? 31.35600 5.82500 7.94300 1.000 16.83886 421 ALA B N 1
ATOM 13814 C CA . ALA B 1 421 ? 30.60900 6.60200 6.96400 1.000 17.05204 421 ALA B CA 1
ATOM 13815 C C . ALA B 1 421 ? 29.91300 7.79500 7.60700 1.000 16.70990 421 ALA B C 1
ATOM 13816 O O . ALA B 1 421 ? 29.72800 8.83500 6.95000 1.000 18.44958 421 ALA B O 1
ATOM 13823 N N . GLY B 1 422 ? 29.46300 7.64600 8.86000 1.000 16.43881 422 GLY B N 1
ATOM 13824 C CA . GLY B 1 422 ? 28.85300 8.76900 9.55500 1.000 18.80752 422 GLY B CA 1
ATOM 13825 C C . GLY B 1 422 ? 29.80000 9.94300 9.68800 1.000 17.91267 422 GLY B C 1
ATOM 13826 O O . GLY B 1 422 ? 29.40900 11.09600 9.48400 1.000 16.71516 422 GLY B O 1
ATOM 13830 N N . ALA B 1 423 ? 31.06200 9.67000 10.02400 1.000 15.98613 423 ALA B N 1
ATOM 13831 C CA . ALA B 1 423 ? 32.04600 10.74800 10.09300 1.000 16.07561 423 ALA B CA 1
ATOM 13832 C C . ALA B 1 423 ? 32.23700 11.38600 8.72600 1.000 16.80991 423 ALA B C 1
ATOM 13833 O O . ALA B 1 423 ? 32.30100 12.61700 8.59900 1.000 16.64410 423 ALA B O 1
ATOM 13840 N N . THR B 1 424 ? 32.33700 10.55800 7.69000 1.000 16.97046 424 THR B N 1
ATOM 13841 C CA . THR B 1 424 ? 32.52100 11.08200 6.34300 1.000 18.26008 424 THR B CA 1
ATOM 13842 C C . THR B 1 424 ? 31.35900 11.98700 5.94900 1.000 20.71038 424 THR B C 1
ATOM 13843 O O . THR B 1 424 ? 31.55900 13.03400 5.31700 1.000 20.01819 424 THR B O 1
ATOM 13854 N N . ALA B 1 425 ? 30.13300 11.60500 6.32600 1.000 17.37050 425 ALA B N 1
ATOM 13855 C CA . ALA B 1 425 ? 28.96500 12.39900 5.96200 1.000 17.40472 425 ALA B CA 1
ATOM 13856 C C . ALA B 1 425 ? 29.01400 13.78600 6.59400 1.000 17.21259 425 ALA B C 1
ATOM 13857 O O . ALA B 1 425 ? 28.59700 14.77500 5.97700 1.000 17.55737 425 ALA B O 1
ATOM 13864 N N . VAL B 1 426 ? 29.45800 13.86300 7.84900 1.000 16.70463 426 VAL B N 1
ATOM 13865 C CA . VAL B 1 426 ? 29.57700 15.15700 8.52200 1.000 17.30997 426 VAL B CA 1
ATOM 13866 C C . VAL B 1 426 ? 30.53600 16.05900 7.75200 1.000 18.42063 426 VAL B C 1
ATOM 13867 O O . VAL B 1 426 ? 30.24400 17.23100 7.48400 1.000 18.84436 426 VAL B O 1
ATOM 13880 N N . LEU B 1 427 ? 31.69400 15.51700 7.37000 1.000 19.85501 427 LEU B N 1
ATOM 13881 C CA . LEU B 1 427 ? 32.66800 16.30800 6.62700 1.000 19.57340 427 LEU B CA 1
ATOM 13882 C C . LEU B 1 427 ? 32.12300 16.73600 5.27000 1.000 21.48415 427 LEU B C 1
ATOM 13883 O O . LEU B 1 427 ? 32.36900 17.86200 4.82100 1.000 20.66300 427 LEU B O 1
ATOM 13899 N N . GLN B 1 428 ? 31.38800 15.84900 4.59700 1.000 19.65762 428 GLN B N 1
ATOM 13900 C CA . GLN B 1 428 ? 30.80300 16.19300 3.30600 1.000 19.21809 428 GLN B CA 1
ATOM 13901 C C . GLN B 1 428 ? 29.77000 17.29700 3.45600 1.000 19.19967 428 GLN B C 1
ATOM 13902 O O . GLN B 1 428 ? 29.68900 18.20300 2.62100 1.000 20.39192 428 GLN B O 1
ATOM 13916 N N . ALA B 1 429 ? 28.96700 17.22500 4.51700 1.000 18.97596 429 ALA B N 1
ATOM 13917 C CA . ALA B 1 429 ? 28.01400 18.28500 4.79800 1.000 18.55486 429 ALA B CA 1
ATOM 13918 C C . ALA B 1 429 ? 28.73300 19.59000 5.07800 1.000 18.60486 429 ALA B C 1
ATOM 13919 O O . ALA B 1 429 ? 28.27700 20.65300 4.65000 1.000 19.58130 429 ALA B O 1
ATOM 13926 N N . TYR B 1 430 ? 29.86300 19.52900 5.79000 1.000 19.73921 430 TYR B N 1
ATOM 13927 C CA . TYR B 1 430 ? 30.64000 20.74200 6.01800 1.000 20.99725 430 TYR B CA 1
ATOM 13928 C C . TYR B 1 430 ? 31.12100 21.32600 4.69200 1.000 22.29478 430 TYR B C 1
ATOM 13929 O O . TYR B 1 430 ? 31.05100 22.53800 4.47100 1.000 21.86315 430 TYR B O 1
ATOM 13947 N N . GLU B 1 431 ? 31.64000 20.47300 3.80700 1.000 21.52627 431 GLU B N 1
ATOM 13948 C CA . GLU B 1 431 ? 32.07900 20.93900 2.49800 1.000 22.32636 431 GLU B CA 1
ATOM 13949 C C . GLU B 1 431 ? 30.94700 21.63600 1.75600 1.000 24.84772 431 GLU B C 1
ATOM 13950 O O . GLU B 1 431 ? 31.15100 22.69600 1.15300 1.000 24.09499 431 GLU B O 1
ATOM 13962 N N . ALA B 1 432 ? 29.74700 21.04700 1.77400 1.000 23.72127 432 ALA B N 1
ATOM 13963 C CA . ALA B 1 432 ? 28.60800 21.67400 1.11600 1.000 21.39204 432 ALA B CA 1
ATOM 13964 C C . ALA B 1 432 ? 28.36400 23.07300 1.67200 1.000 23.70284 432 ALA B C 1
ATOM 13965 O O . ALA B 1 432 ? 28.18300 24.03300 0.91000 1.000 23.61073 432 ALA B O 1
ATOM 13972 N N . TRP B 1 433 ? 28.34400 23.20300 2.99900 1.000 21.06042 433 TRP B N 1
ATOM 13973 C CA . TRP B 1 433 ? 28.15500 24.51000 3.62600 1.000 24.52399 433 TRP B CA 1
ATOM 13974 C C . TRP B 1 433 ? 29.22900 25.49600 3.17100 1.000 26.00049 433 TRP B C 1
ATOM 13975 O O . TRP B 1 433 ? 28.92800 26.63800 2.79100 1.000 27.15062 433 TRP B O 1
ATOM 13996 N N . LYS B 1 434 ? 30.49300 25.06700 3.20800 1.000 22.10528 434 LYS B N 1
ATOM 13997 C CA . LYS B 1 434 ? 31.60100 25.95200 2.87200 1.000 26.44791 434 LYS B CA 1
ATOM 13998 C C . LYS B 1 434 ? 31.52000 26.41800 1.42500 1.000 30.73790 434 LYS B C 1
ATOM 13999 O O . LYS B 1 434 ? 31.75900 27.59600 1.13600 1.000 29.13507 434 LYS B O 1
ATOM 14018 N N . GLN B 1 435 ? 31.17800 25.51300 0.50300 1.000 22.96328 435 GLN B N 1
ATOM 14019 C CA . GLN B 1 435 ? 31.12200 25.82200 -0.92200 1.000 25.05827 435 GLN B CA 1
ATOM 14020 C C . GLN B 1 435 ? 29.78600 26.40500 -1.35600 1.000 30.35627 435 GLN B C 1
ATOM 14021 O O . GLN B 1 435 ? 29.61600 26.70900 -2.54200 1.000 30.48260 435 GLN B O 1
ATOM 14035 N N . LYS B 1 436 ? 28.84000 26.56300 -0.43200 1.000 28.46394 436 LYS B N 1
ATOM 14036 C CA . LYS B 1 436 ? 27.53600 27.15300 -0.72600 1.000 30.04308 436 LYS B CA 1
ATOM 14037 C C . LYS B 1 436 ? 26.73800 26.28100 -1.68700 1.000 30.81422 436 LYS B C 1
ATOM 14038 O O . LYS B 1 436 ? 26.12300 26.77200 -2.63500 1.000 34.61468 436 LYS B O 1
ATOM 14057 N N . ILE B 1 437 ? 26.74000 24.97400 -1.43300 1.000 27.04798 437 ILE B N 1
ATOM 14058 C CA . ILE B 1 437 ? 26.00500 24.00000 -2.22400 1.000 26.83216 437 ILE B CA 1
ATOM 14059 C C . ILE B 1 437 ? 24.98200 23.33800 -1.31200 1.000 24.23975 437 ILE B C 1
ATOM 14060 O O . ILE B 1 437 ? 25.29400 22.99200 -0.16700 1.000 24.42924 437 ILE B O 1
ATOM 14076 N N . SER B 1 438 ? 23.76500 23.15400 -1.81600 1.000 27.11378 438 SER B N 1
ATOM 14077 C CA . SER B 1 438 ? 22.74700 22.49700 -1.00600 1.000 27.93756 438 SER B CA 1
ATOM 14078 C C . SER B 1 438 ? 23.16000 21.06200 -0.70200 1.000 22.92380 438 SER B C 1
ATOM 14079 O O . SER B 1 438 ? 23.86900 20.41800 -1.48000 1.000 25.46095 438 SER B O 1
ATOM 14087 N N . LEU B 1 439 ? 22.70800 20.55700 0.45200 1.000 23.06066 439 LEU B N 1
ATOM 14088 C CA . LEU B 1 439 ? 22.98300 19.16400 0.79200 1.000 23.17646 439 LEU B CA 1
ATOM 14089 C C . LEU B 1 439 ? 22.53300 18.22300 -0.32600 1.000 24.36345 439 LEU B C 1
ATOM 14090 O O . LEU B 1 439 ? 23.25500 17.29400 -0.70600 1.000 24.27396 439 LEU B O 1
ATOM 14106 N N . GLU B 1 440 ? 21.32800 18.44500 -0.85700 1.000 25.01616 440 GLU B N 1
ATOM 14107 C CA . GLU B 1 440 ? 20.81900 17.57600 -1.91400 1.000 25.75572 440 GLU B CA 1
ATOM 14108 C C . GLU B 1 440 ? 21.75600 17.57200 -3.11200 1.000 28.40341 440 GLU B C 1
ATOM 14109 O O . GLU B 1 440 ? 22.05300 16.51400 -3.67400 1.000 27.64542 440 GLU B O 1
ATOM 14121 N N . ASP B 1 441 ? 22.24500 18.74600 -3.51100 1.000 28.44552 441 ASP B N 1
ATOM 14122 C CA . ASP B 1 441 ? 23.08600 18.81600 -4.69900 1.000 26.78479 441 ASP B CA 1
ATOM 14123 C C . ASP B 1 441 ? 24.48000 18.25600 -4.43700 1.000 24.88719 441 ASP B C 1
ATOM 14124 O O . ASP B 1 441 ? 25.04400 17.57100 -5.29300 1.000 27.95862 441 ASP B O 1
ATOM 14133 N N . TYR B 1 442 ? 25.05300 18.53000 -3.26100 1.000 24.67138 442 TYR B N 1
ATOM 14134 C CA . TYR B 1 442 ? 26.38100 18.01000 -2.94500 1.000 27.88229 442 TYR B CA 1
ATOM 14135 C C . TYR B 1 442 ? 26.37900 16.49500 -2.81300 1.000 26.17945 442 TYR B C 1
ATOM 14136 O O . TYR B 1 442 ? 27.40500 15.84900 -3.06100 1.000 26.58740 442 TYR B O 1
ATOM 14154 N N . ALA B 1 443 ? 25.24000 15.91400 -2.44900 1.000 24.39240 443 ALA B N 1
ATOM 14155 C CA . ALA B 1 443 ? 25.13200 14.48400 -2.19700 1.000 23.08961 443 ALA B CA 1
ATOM 14156 C C . ALA B 1 443 ? 24.88100 13.66400 -3.45500 1.000 23.13962 443 ALA B C 1
ATOM 14157 O O . ALA B 1 443 ? 24.95500 12.42900 -3.40700 1.000 25.79520 443 ALA B O 1
ATOM 14164 N N . LYS B 1 444 ? 24.60300 14.30100 -4.58700 1.000 24.90035 444 LYS B N 1
ATOM 14165 C CA . LYS B 1 444 ? 24.38900 13.53100 -5.80700 1.000 28.78766 444 LYS B CA 1
ATOM 14166 C C . LYS B 1 444 ? 25.60500 12.68100 -6.15200 1.000 28.09021 444 LYS B C 1
ATOM 14167 O O . LYS B 1 444 ? 25.46900 11.67100 -6.85800 1.000 35.58321 444 LYS B O 1
ATOM 14186 N N . ASP B 1 445 ? 26.77400 13.07800 -5.65400 1.000 33.25925 445 ASP B N 1
ATOM 14187 C CA . ASP B 1 445 ? 28.07800 12.49700 -5.91700 1.000 34.83049 445 ASP B CA 1
ATOM 14188 C C . ASP B 1 445 ? 28.59300 11.63300 -4.77200 1.000 29.88253 445 ASP B C 1
ATOM 14189 O O . ASP B 1 445 ? 29.65900 11.02700 -4.90400 1.000 29.06138 445 ASP B O 1
ATOM 14198 N N . LYS B 1 446 ? 27.89200 11.58400 -3.64200 1.000 25.58465 446 LYS B N 1
ATOM 14199 C CA . LYS B 1 446 ? 28.51900 11.20500 -2.37300 1.000 24.98721 446 LYS B CA 1
ATOM 14200 C C . LYS B 1 446 ? 27.52400 10.37600 -1.57200 1.000 21.33677 446 LYS B C 1
ATOM 14201 O O . LYS B 1 446 ? 26.60900 10.91900 -0.94100 1.000 21.76577 446 LYS B O 1
ATOM 14220 N N . GLU B 1 447 ? 27.73400 9.06100 -1.57500 1.000 22.68693 447 GLU B N 1
ATOM 14221 C CA . GLU B 1 447 ? 26.73100 8.15900 -1.02200 1.000 21.70260 447 GLU B CA 1
ATOM 14222 C C . GLU B 1 447 ? 26.57300 8.31800 0.48300 1.000 20.03661 447 GLU B C 1
ATOM 14223 O O . GLU B 1 447 ? 25.46100 8.14600 0.99900 1.000 19.57866 447 GLU B O 1
ATOM 14235 N N . GLU B 1 448 ? 27.63800 8.69300 1.19700 1.000 19.57866 448 GLU B N 1
ATOM 14236 C CA . GLU B 1 448 ? 27.52400 8.84700 2.64300 1.000 20.17347 448 GLU B CA 1
ATOM 14237 C C . GLU B 1 448 ? 26.58300 9.99100 2.99900 1.000 18.84700 448 GLU B C 1
ATOM 14238 O O . GLU B 1 448 ? 25.65600 9.81900 3.79100 1.000 18.23377 448 GLU B O 1
ATOM 14250 N N . LEU B 1 449 ? 26.77700 11.16100 2.39200 1.000 19.10492 449 LEU B N 1
ATOM 14251 C CA . LEU B 1 449 ? 25.84800 12.25600 2.64000 1.000 19.94713 449 LEU B CA 1
ATOM 14252 C C . LEU B 1 449 ? 24.46300 11.92800 2.09600 1.000 19.35495 449 LEU B C 1
ATOM 14253 O O . LEU B 1 449 ? 23.44600 12.25900 2.72000 1.000 19.87344 449 LEU B O 1
ATOM 14269 N N . ARG B 1 450 ? 24.39900 11.28400 0.93500 1.000 19.94713 450 ARG B N 1
ATOM 14270 C CA . ARG B 1 450 ? 23.10000 10.96600 0.35400 1.000 20.65248 450 ARG B CA 1
ATOM 14271 C C . ARG B 1 450 ? 22.29400 10.08100 1.29500 1.000 20.09715 450 ARG B C 1
ATOM 14272 O O . ARG B 1 450 ? 21.09700 10.31000 1.50800 1.000 20.58142 450 ARG B O 1
ATOM 14293 N N . ALA B 1 451 ? 22.94600 9.07000 1.88000 1.000 19.67078 451 ALA B N 1
ATOM 14294 C CA . ALA B 1 451 ? 22.27500 8.20900 2.84600 1.000 21.53153 451 ALA B CA 1
ATOM 14295 C C . ALA B 1 451 ? 21.89200 8.98200 4.09500 1.000 18.37326 451 ALA B C 1
ATOM 14296 O O . ALA B 1 451 ? 20.84400 8.72100 4.69300 1.000 19.08650 451 ALA B O 1
ATOM 14303 N N . ALA B 1 452 ? 22.73800 9.93300 4.51100 1.000 18.13375 452 ALA B N 1
ATOM 14304 C CA . ALA B 1 452 ? 22.43100 10.72800 5.69200 1.000 19.18914 452 ALA B CA 1
ATOM 14305 C C . ALA B 1 452 ? 21.20300 11.60400 5.47000 1.000 18.64960 452 ALA B C 1
ATOM 14306 O O . ALA B 1 452 ? 20.39400 11.78600 6.38800 1.000 20.81829 452 ALA B O 1
ATOM 14313 N N . ILE B 1 453 ? 21.05500 12.16900 4.27100 1.000 18.75488 453 ILE B N 1
ATOM 14314 C CA . ILE B 1 453 ? 19.84800 12.93300 3.94900 1.000 22.61324 453 ILE B CA 1
ATOM 14315 C C . ILE B 1 453 ? 18.60800 12.06600 4.14300 1.000 22.07633 453 ILE B C 1
ATOM 14316 O O . ILE B 1 453 ? 17.61600 12.48900 4.75100 1.000 25.71887 453 ILE B O 1
ATOM 14332 N N . GLN B 1 454 ? 18.65600 10.83200 3.63700 1.000 24.42924 454 GLN B N 1
ATOM 14333 C CA . GLN B 1 454 ? 17.51200 9.93500 3.74600 1.000 21.51837 454 GLN B CA 1
ATOM 14334 C C . GLN B 1 454 ? 17.21400 9.61400 5.20100 1.000 25.89521 454 GLN B C 1
ATOM 14335 O O . GLN B 1 454 ? 16.05600 9.63400 5.62900 1.000 22.77115 454 GLN B O 1
ATOM 14349 N N . PHE B 1 455 ? 18.25200 9.33600 5.98300 1.000 19.76553 455 PHE B N 1
ATOM 14350 C CA . PHE B 1 455 ? 18.06000 8.79600 7.32200 1.000 18.12323 455 PHE B CA 1
ATOM 14351 C C . PHE B 1 455 ? 17.72400 9.87700 8.34900 1.000 18.88911 455 PHE B C 1
ATOM 14352 O O . PHE B 1 455 ? 16.82000 9.70000 9.17400 1.000 21.53416 455 PHE B O 1
ATOM 14369 N N . TYR B 1 456 ? 18.47500 10.97800 8.35700 1.000 19.56024 456 TYR B N 1
ATOM 14370 C CA . TYR B 1 456 ? 18.33300 11.96900 9.41900 1.000 22.57376 456 TYR B CA 1
ATOM 14371 C C . TYR B 1 456 ? 17.15500 12.91600 9.20400 1.000 24.01867 456 TYR B C 1
ATOM 14372 O O . TYR B 1 456 ? 16.86100 13.72200 10.09100 1.000 28.62975 456 TYR B O 1
ATOM 14390 N N . ASP B 1 457 ? 16.48200 12.84200 8.06700 1.000 27.71122 457 ASP B N 1
ATOM 14391 C CA . ASP B 1 457 ? 15.22200 13.55600 7.87800 1.000 40.41800 457 ASP B CA 1
ATOM 14392 C C . ASP B 1 457 ? 14.12400 12.85800 8.65600 1.000 43.38941 457 ASP B C 1
ATOM 14393 O O . ASP B 1 457 ? 13.44300 13.46400 9.48600 1.000 52.31943 457 ASP B O 1
ATOM 14402 N N . SER B 1 463 ? 10.89700 3.46500 16.41800 1.000 34.66731 463 SER B N 1
ATOM 14403 C CA . SER B 1 463 ? 11.44700 2.51900 15.45900 1.000 32.77761 463 SER B CA 1
ATOM 14404 C C . SER B 1 463 ? 11.62200 1.14800 16.11400 1.000 34.91734 463 SER B C 1
ATOM 14405 O O . SER B 1 463 ? 11.79900 1.05100 17.33200 1.000 33.16977 463 SER B O 1
ATOM 14412 N N . PRO B 1 464 ? 11.58700 0.08600 15.30800 1.000 29.94570 464 PRO B N 1
ATOM 14413 C CA . PRO B 1 464 ? 11.78100 -1.26400 15.85600 1.000 25.28198 464 PRO B CA 1
ATOM 14414 C C . PRO B 1 464 ? 13.22700 -1.61400 16.16300 1.000 27.81912 464 PRO B C 1
ATOM 14415 O O . PRO B 1 464 ? 13.48100 -2.70500 16.68800 1.000 23.43439 464 PRO B O 1
ATOM 14426 N N . ASP B 1 465 ? 14.17200 -0.73400 15.85100 1.000 24.31081 465 ASP B N 1
ATOM 14427 C CA . ASP B 1 465 ? 15.58600 -1.04300 16.03300 1.000 24.30291 465 ASP B CA 1
ATOM 14428 C C . ASP B 1 465 ? 15.93900 -1.09400 17.51200 1.000 36.00168 465 ASP B C 1
ATOM 14429 O O . ASP B 1 465 ? 15.51300 -0.24600 18.30000 1.000 37.93613 465 ASP B O 1
ATOM 14438 N N . ARG B 1 466 ? 16.71800 -2.10800 17.88700 1.000 26.72689 466 ARG B N 1
ATOM 14439 C CA . ARG B 1 466 ? 17.22500 -2.22800 19.24800 1.000 34.61994 466 ARG B CA 1
ATOM 14440 C C . ARG B 1 466 ? 18.54400 -1.47400 19.35300 1.000 47.48990 466 ARG B C 1
ATOM 14441 O O . ARG B 1 466 ? 19.49500 -1.82000 18.64300 1.000 53.29586 466 ARG B O 1
ATOM 14462 N N . PRO B 1 467 ? 18.64900 -0.44800 20.19700 1.000 57.49637 467 PRO B N 1
ATOM 14463 C CA . PRO B 1 467 ? 19.89500 0.32900 20.24900 1.000 61.91795 467 PRO B CA 1
ATOM 14464 C C . PRO B 1 467 ? 21.04800 -0.47000 20.84000 1.000 55.74089 467 PRO B C 1
ATOM 14465 O O . PRO B 1 467 ? 20.86700 -1.51100 21.47600 1.000 44.39480 467 PRO B O 1
ATOM 14476 N N . VAL B 1 468 ? 22.25700 0.04800 20.61500 1.000 54.83289 468 VAL B N 1
ATOM 14477 C CA . VAL B 1 468 ? 23.46100 -0.50300 21.23200 1.000 55.77248 468 VAL B CA 1
ATOM 14478 C C . VAL B 1 468 ? 23.34800 -0.31700 22.74000 1.000 46.10816 468 VAL B C 1
ATOM 14479 O O . VAL B 1 468 ? 23.96100 -1.03600 23.52400 1.000 44.84748 468 VAL B O 1
ATOM 14493 N N . GLU C 1 4 ? 11.94400 -2.70200 49.60800 1.000 49.51120 4 GLU C N 1
ATOM 14494 C CA . GLU C 1 4 ? 10.92800 -3.62200 50.10600 1.000 61.24945 4 GLU C CA 1
ATOM 14495 C C . GLU C 1 4 ? 10.70600 -4.76600 49.11300 1.000 61.19944 4 GLU C C 1
ATOM 14496 O O . GLU C 1 4 ? 10.75800 -5.93500 49.49900 1.000 49.22432 4 GLU C O 1
ATOM 14507 N N . TYR C 1 5 ? 10.46600 -4.44000 47.84100 1.000 61.46526 5 TYR C N 1
ATOM 14508 C CA . TYR C 1 5 ? 10.19100 -5.47200 46.84800 1.000 50.55869 5 TYR C CA 1
ATOM 14509 C C . TYR C 1 5 ? 10.62900 -5.01200 45.46300 1.000 44.44217 5 TYR C C 1
ATOM 14510 O O . TYR C 1 5 ? 10.82800 -3.82100 45.20300 1.000 35.23580 5 TYR C O 1
ATOM 14528 N N . ILE C 1 6 ? 10.81500 -5.99000 44.58600 1.000 31.90646 6 ILE C N 1
ATOM 14529 C CA . ILE C 1 6 ? 11.16000 -5.76100 43.18700 1.000 44.16582 6 ILE C CA 1
ATOM 14530 C C . ILE C 1 6 ? 9.84400 -5.80700 42.41700 1.000 46.63980 6 ILE C C 1
ATOM 14531 O O . ILE C 1 6 ? 9.28800 -6.88000 42.16700 1.000 35.20422 6 ILE C O 1
ATOM 14547 N N . GLN C 1 7 ? 9.34000 -4.63300 42.04300 1.000 31.93804 7 GLN C N 1
ATOM 14548 C CA . GLN C 1 7 ? 8.05400 -4.54100 41.35800 1.000 41.56288 7 GLN C CA 1
ATOM 14549 C C . GLN C 1 7 ? 8.16800 -4.92100 39.88600 1.000 35.14106 7 GLN C C 1
ATOM 14550 O O . GLN C 1 7 ? 7.25200 -5.54400 39.33100 1.000 29.34826 7 GLN C O 1
ATOM 14564 N N . ILE C 1 8 ? 9.28200 -4.55400 39.25600 1.000 31.59063 8 ILE C N 1
ATOM 14565 C CA . ILE C 1 8 ? 9.52600 -4.77000 37.83600 1.000 30.55366 8 ILE C CA 1
ATOM 14566 C C . ILE C 1 8 ? 10.51600 -5.91600 37.68900 1.000 28.59027 8 ILE C C 1
ATOM 14567 O O . ILE C 1 8 ? 11.61800 -5.86000 38.24800 1.000 30.70895 8 ILE C O 1
ATOM 14583 N N . GLY C 1 9 ? 10.12900 -6.94500 36.92900 1.000 38.12562 9 GLY C N 1
ATOM 14584 C CA . GLY C 1 9 ? 10.95500 -8.11900 36.71500 1.000 42.03925 9 GLY C CA 1
ATOM 14585 C C . GLY C 1 9 ? 12.42100 -7.80700 36.52200 1.000 38.80465 9 GLY C C 1
ATOM 14586 O O . GLY C 1 9 ? 12.78300 -6.99700 35.66200 1.000 33.01712 9 GLY C O 1
ATOM 14590 N N . ASN C 1 10 ? 13.29000 -8.47500 37.28600 1.000 33.18029 10 ASN C N 1
ATOM 14591 C CA . ASN C 1 10 ? 14.69400 -8.08300 37.27500 1.000 32.02489 10 ASN C CA 1
ATOM 14592 C C . ASN C 1 10 ? 15.55600 -9.14300 37.94900 1.000 34.18831 10 ASN C C 1
ATOM 14593 O O . ASN C 1 10 ? 15.02800 -10.06000 38.59800 1.000 33.14082 10 ASN C O 1
ATOM 14604 N N . PRO C 1 11 ? 16.88000 -9.06000 37.80800 1.000 30.30100 11 PRO C N 1
ATOM 14605 C CA . PRO C 1 11 ? 17.76300 -9.75300 38.75400 1.000 34.70416 11 PRO C CA 1
ATOM 14606 C C . PRO C 1 11 ? 17.50900 -9.22600 40.15700 1.000 29.14823 11 PRO C C 1
ATOM 14607 O O . PRO C 1 11 ? 16.84600 -8.20900 40.35900 1.000 28.40077 11 PRO C O 1
ATOM 14618 N N . ASN C 1 12 ? 18.05400 -9.93200 41.14200 1.000 26.84006 12 ASN C N 1
ATOM 14619 C CA . ASN C 1 12 ? 17.84100 -9.55900 42.53700 1.000 26.46370 12 ASN C CA 1
ATOM 14620 C C . ASN C 1 12 ? 18.70400 -8.34600 42.86900 1.000 22.05264 12 ASN C C 1
ATOM 14621 O O . ASN C 1 12 ? 19.87000 -8.46000 43.25200 1.000 24.47399 12 ASN C O 1
ATOM 14632 N N . VAL C 1 13 ? 18.11000 -7.15700 42.75600 1.000 22.37900 13 VAL C N 1
ATOM 14633 C CA . VAL C 1 13 ? 18.86600 -5.93200 42.99400 1.000 21.49995 13 VAL C CA 1
ATOM 14634 C C . VAL C 1 13 ? 19.28300 -5.78600 44.44900 1.000 21.32098 13 VAL C C 1
ATOM 14635 O O . VAL C 1 13 ? 20.08500 -4.90000 44.77400 1.000 19.98924 13 VAL C O 1
ATOM 14648 N N . PHE C 1 14 ? 18.76400 -6.62800 45.33300 1.000 22.14476 14 PHE C N 1
ATOM 14649 C CA . PHE C 1 14 ? 19.13000 -6.61100 46.74200 1.000 21.08937 14 PHE C CA 1
ATOM 14650 C C . PHE C 1 14 ? 20.26800 -7.58100 47.07300 1.000 26.97692 14 PHE C C 1
ATOM 14651 O O . PHE C 1 14 ? 20.53100 -7.82900 48.25400 1.000 28.66659 14 PHE C O 1
ATOM 14668 N N . ASN C 1 15 ? 20.96500 -8.11200 46.07200 1.000 21.87368 15 ASN C N 1
ATOM 14669 C CA . ASN C 1 15 ? 21.96200 -9.15300 46.30300 1.000 22.89748 15 ASN C CA 1
ATOM 14670 C C . ASN C 1 15 ? 23.34100 -8.60800 46.65900 1.000 21.75787 15 ASN C C 1
ATOM 14671 O O . ASN C 1 15 ? 24.27800 -9.40000 46.83500 1.000 24.59769 15 ASN C O 1
ATOM 14682 N N . GLY C 1 16 ? 23.47800 -7.28600 46.80200 1.000 20.44192 16 GLY C N 1
ATOM 14683 C CA . GLY C 1 16 ? 24.73000 -6.67100 47.17300 1.000 20.96567 16 GLY C CA 1
ATOM 14684 C C . GLY C 1 16 ? 25.55800 -6.17100 46.01300 1.000 23.37386 16 GLY C C 1
ATOM 14685 O O . GLY C 1 16 ? 26.59100 -5.52200 46.23600 1.000 19.17862 16 GLY C O 1
ATOM 14689 N N . GLN C 1 17 ? 25.14700 -6.45800 44.79100 1.000 19.68394 17 GLN C N 1
ATOM 14690 C CA . GLN C 1 17 ? 25.89200 -6.04500 43.61400 1.000 19.37074 17 GLN C CA 1
ATOM 14691 C C . GLN C 1 17 ? 25.48300 -4.67100 43.12200 1.000 19.42338 17 GLN C C 1
ATOM 14692 O O . GLN C 1 17 ? 26.10000 -4.16300 42.18400 1.000 17.93373 17 GLN C O 1
ATOM 14706 N N . TYR C 1 18 ? 24.48200 -4.04600 43.73700 1.000 16.08351 18 TYR C N 1
ATOM 14707 C CA . TYR C 1 18 ? 23.94000 -2.80100 43.22400 1.000 15.85453 18 TYR C CA 1
ATOM 14708 C C . TYR C 1 18 ? 23.87700 -1.74300 44.30500 1.000 15.57555 18 TYR C C 1
ATOM 14709 O O . TYR C 1 18 ? 23.48600 -2.01800 45.44000 1.000 16.20721 18 TYR C O 1
ATOM 14727 N N . MET C 1 19 ? 24.25600 -0.52900 43.93100 1.000 14.86231 19 MET C N 1
ATOM 14728 C CA . MET C 1 19 ? 23.87900 0.66700 44.67000 1.000 14.29119 19 MET C CA 1
ATOM 14729 C C . MET C 1 19 ? 22.47400 1.04300 44.23600 1.000 15.23341 19 MET C C 1
ATOM 14730 O O . MET C 1 19 ? 22.18500 1.09100 43.03900 1.000 17.48894 19 MET C O 1
ATOM 14744 N N . LEU C 1 20 ? 21.59800 1.27400 45.20500 1.000 14.51753 20 LEU C N 1
ATOM 14745 C CA . LEU C 1 20 ? 20.20800 1.61000 44.94600 1.000 14.19644 20 LEU C CA 1
ATOM 14746 C C . LEU C 1 20 ? 19.99500 3.10500 45.11800 1.000 16.72569 20 LEU C C 1
ATOM 14747 O O . LEU C 1 20 ? 20.65200 3.74600 45.93900 1.000 15.63609 20 LEU C O 1
ATOM 14763 N N . ALA C 1 21 ? 19.05500 3.64800 44.34300 1.000 15.35974 21 ALA C N 1
ATOM 14764 C CA . ALA C 1 21 ? 18.73400 5.07000 44.39900 1.000 15.01496 21 ALA C CA 1
ATOM 14765 C C . ALA C 1 21 ? 17.24100 5.24100 44.17300 1.000 15.61240 21 ALA C C 1
ATOM 14766 O O . ALA C 1 21 ? 16.62000 4.47600 43.42800 1.000 15.81769 21 ALA C O 1
ATOM 14773 N N . VAL C 1 22 ? 16.66700 6.24400 44.83100 1.000 15.03338 22 VAL C N 1
ATOM 14774 C CA . VAL C 1 22 ? 15.32100 6.71400 44.53400 1.000 14.22276 22 VAL C CA 1
ATOM 14775 C C . VAL C 1 22 ? 15.43700 8.12200 43.99100 1.000 14.82020 22 VAL C C 1
ATOM 14776 O O . VAL C 1 22 ? 16.06800 8.98700 44.61500 1.000 15.64924 22 VAL C O 1
ATOM 14789 N N . PHE C 1 23 ? 14.84700 8.33200 42.82100 1.000 15.15445 23 PHE C N 1
ATOM 14790 C CA . PHE C 1 23 ? 14.70500 9.64400 42.22300 1.000 15.37290 23 PHE C CA 1
ATOM 14791 C C . PHE C 1 23 ? 13.23800 10.05100 42.24500 1.000 15.50712 23 PHE C C 1
ATOM 14792 O O . PHE C 1 23 ? 12.35700 9.23400 41.97700 1.000 17.54158 23 PHE C O 1
ATOM 14809 N N . ARG C 1 24 ? 12.98100 11.32900 42.49200 1.000 16.44934 24 ARG C N 1
ATOM 14810 C CA . ARG C 1 24 ? 11.74000 11.96700 42.08000 1.000 17.24944 24 ARG C CA 1
ATOM 14811 C C . ARG C 1 24 ? 11.96800 12.39900 40.63700 1.000 17.69159 24 ARG C C 1
ATOM 14812 O O . ARG C 1 24 ? 12.91000 13.14900 40.36000 1.000 16.78622 24 ARG C O 1
ATOM 14833 N N . LEU C 1 25 ? 11.15200 11.88900 39.72000 1.000 17.03362 25 LEU C N 1
ATOM 14834 C CA . LEU C 1 25 ? 11.32600 12.14300 38.29700 1.000 16.97835 25 LEU C CA 1
ATOM 14835 C C . LEU C 1 25 ? 10.01900 12.60900 37.69300 1.000 20.08925 25 LEU C C 1
ATOM 14836 O O . LEU C 1 25 ? 8.94400 12.12200 38.06200 1.000 20.74196 25 LEU C O 1
ATOM 14852 N N . GLN C 1 26 ? 10.11500 13.55300 36.75900 1.000 19.66025 26 GLN C N 1
ATOM 14853 C CA . GLN C 1 26 ? 8.99200 13.90300 35.90600 1.000 20.30770 26 GLN C CA 1
ATOM 14854 C C . GLN C 1 26 ? 9.54100 14.30400 34.54500 1.000 20.50509 26 GLN C C 1
ATOM 14855 O O . GLN C 1 26 ? 10.43900 15.14500 34.45600 1.000 20.41824 26 GLN C O 1
ATOM 14869 N N . GLY C 1 27 ? 9.02900 13.67800 33.49400 1.000 20.94725 27 GLY C N 1
ATOM 14870 C CA . GLY C 1 27 ? 9.43600 14.03400 32.15300 1.000 21.66312 27 GLY C CA 1
ATOM 14871 C C . GLY C 1 27 ? 8.72900 15.25100 31.62500 1.000 25.55043 27 GLY C C 1
ATOM 14872 O O . GLY C 1 27 ? 7.72400 15.71500 32.15900 1.000 25.55306 27 GLY C O 1
ATOM 14876 N N . GLU C 1 28 ? 9.26800 15.78400 30.52900 1.000 25.68203 28 GLU C N 1
ATOM 14877 C CA . GLU C 1 28 ? 8.58400 16.84400 29.81300 1.000 27.07167 28 GLU C CA 1
ATOM 14878 C C . GLU C 1 28 ? 7.21700 16.35400 29.33600 1.000 30.28521 28 GLU C C 1
ATOM 14879 O O . GLU C 1 28 ? 6.96100 15.14900 29.23300 1.000 29.63513 28 GLU C O 1
ATOM 14891 N N . GLU C 1 29 ? 6.34200 17.31100 29.02000 1.000 30.55630 29 GLU C N 1
ATOM 14892 C CA . GLU C 1 29 ? 5.01200 16.97600 28.52700 1.000 32.82762 29 GLU C CA 1
ATOM 14893 C C . GLU C 1 29 ? 5.11300 15.90100 27.45400 1.000 34.80680 29 GLU C C 1
ATOM 14894 O O . GLU C 1 29 ? 5.91100 16.00400 26.51700 1.000 37.90981 29 GLU C O 1
ATOM 14906 N N . GLY C 1 30 ? 4.30900 14.85100 27.60400 1.000 31.30902 30 GLY C N 1
ATOM 14907 C CA . GLY C 1 30 ? 4.21000 13.80300 26.62100 1.000 32.63023 30 GLY C CA 1
ATOM 14908 C C . GLY C 1 30 ? 4.90700 12.51900 27.01400 1.000 32.29335 30 GLY C C 1
ATOM 14909 O O . GLY C 1 30 ? 4.43800 11.43700 26.64300 1.000 40.64698 30 GLY C O 1
ATOM 14913 N N . MET C 1 31 ? 6.00800 12.59600 27.75100 1.000 27.26380 31 MET C N 1
ATOM 14914 C CA . MET C 1 31 ? 6.70100 11.35700 28.07100 1.000 30.96687 31 MET C CA 1
ATOM 14915 C C . MET C 1 31 ? 6.22400 10.80600 29.40300 1.000 28.87978 31 MET C C 1
ATOM 14916 O O . MET C 1 31 ? 6.08000 11.53600 30.39000 1.000 30.86949 31 MET C O 1
ATOM 14930 N N . THR C 1 32 ? 5.97700 9.50300 29.41100 1.000 24.46346 32 THR C N 1
ATOM 14931 C CA . THR C 1 32 ? 5.49600 8.80800 30.58900 1.000 23.96077 32 THR C CA 1
ATOM 14932 C C . THR C 1 32 ? 6.58700 8.72600 31.65000 1.000 22.38426 32 THR C C 1
ATOM 14933 O O . THR C 1 32 ? 7.78100 8.90800 31.38100 1.000 22.11581 32 THR C O 1
ATOM 14944 N N . LEU C 1 33 ? 6.16700 8.41200 32.87500 1.000 23.19225 33 LEU C N 1
ATOM 14945 C CA . LEU C 1 33 ? 7.14600 8.23600 33.94200 1.000 22.06580 33 LEU C CA 1
ATOM 14946 C C . LEU C 1 33 ? 8.08400 7.07800 33.63000 1.000 19.94186 33 LEU C C 1
ATOM 14947 O O . LEU C 1 33 ? 9.28300 7.14300 33.92500 1.000 21.07095 33 LEU C O 1
ATOM 14963 N N . VAL C 1 34 ? 7.55600 6.01700 33.01200 1.000 23.15278 34 VAL C N 1
ATOM 14964 C CA . VAL C 1 34 ? 8.39000 4.86800 32.66600 1.000 26.23209 34 VAL C CA 1
ATOM 14965 C C . VAL C 1 34 ? 9.46100 5.26800 31.65800 1.000 21.53416 34 VAL C C 1
ATOM 14966 O O . VAL C 1 34 ? 10.63700 4.92200 31.80300 1.000 21.36572 34 VAL C O 1
ATOM 14979 N N . ASP C 1 35 ? 9.07900 5.99900 30.61500 1.000 22.65272 35 ASP C N 1
ATOM 14980 C CA . ASP C 1 35 ? 10.08300 6.40200 29.63500 1.000 24.67401 35 ASP C CA 1
ATOM 14981 C C . ASP C 1 35 ? 11.09400 7.37100 30.24100 1.000 20.02872 35 ASP C C 1
ATOM 14982 O O . ASP C 1 35 ? 12.28300 7.32400 29.91100 1.000 19.65236 35 ASP C O 1
ATOM 14991 N N . THR C 1 36 ? 10.64400 8.26000 31.12500 1.000 20.37876 36 THR C N 1
ATOM 14992 C CA . THR C 1 36 ? 11.57600 9.16500 31.78200 1.000 17.60737 36 THR C CA 1
ATOM 14993 C C . THR C 1 36 ? 12.56800 8.36900 32.61900 1.000 16.80201 36 THR C C 1
ATOM 14994 O O . THR C 1 36 ? 13.78000 8.62100 32.58100 1.000 18.27851 36 THR C O 1
ATOM 15005 N N . ALA C 1 37 ? 12.06500 7.37300 33.34500 1.000 18.77594 37 ALA C N 1
ATOM 15006 C CA . ALA C 1 37 ? 12.93200 6.54200 34.16700 1.000 17.40735 37 ALA C CA 1
ATOM 15007 C C . ALA C 1 37 ? 13.97500 5.83300 33.31500 1.000 15.11234 37 ALA C C 1
ATOM 15008 O O . ALA C 1 37 ? 15.16000 5.80000 33.66400 1.000 17.96005 37 ALA C O 1
ATOM 15015 N N . SER C 1 38 ? 13.56300 5.26500 32.18500 1.000 17.08100 38 SER C N 1
ATOM 15016 C CA . SER C 1 38 ? 14.52800 4.54900 31.36000 1.000 18.13375 38 SER C CA 1
ATOM 15017 C C . SER C 1 38 ? 15.57300 5.48700 30.77300 1.000 16.03350 38 SER C C 1
ATOM 15018 O O . SER C 1 38 ? 16.75300 5.13000 30.68700 1.000 18.56275 38 SER C O 1
ATOM 15026 N N . GLU C 1 39 ? 15.16700 6.69300 30.36000 1.000 15.95981 39 GLU C N 1
ATOM 15027 C CA . GLU C 1 39 ? 16.14800 7.65200 29.84900 1.000 18.29693 39 GLU C CA 1
ATOM 15028 C C . GLU C 1 39 ? 17.13000 8.06500 30.94100 1.000 17.49157 39 GLU C C 1
ATOM 15029 O O . GLU C 1 39 ? 18.34000 8.17000 30.69800 1.000 15.95718 39 GLU C O 1
ATOM 15041 N N . VAL C 1 40 ? 16.63100 8.28600 32.15900 1.000 16.18352 40 VAL C N 1
ATOM 15042 C CA . VAL C 1 40 ? 17.51300 8.70800 33.24500 1.000 15.25709 40 VAL C CA 1
ATOM 15043 C C . VAL C 1 40 ? 18.44700 7.57000 33.62400 1.000 13.79639 40 VAL C C 1
ATOM 15044 O O . VAL C 1 40 ? 19.65700 7.77300 33.79700 1.000 15.52555 40 VAL C O 1
ATOM 15057 N N . ALA C 1 41 ? 17.91500 6.34700 33.69400 1.000 16.42565 41 ALA C N 1
ATOM 15058 C CA . ALA C 1 41 ? 18.74700 5.18300 34.00600 1.000 14.79914 41 ALA C CA 1
ATOM 15059 C C . ALA C 1 41 ? 19.82500 4.98300 32.94200 1.000 15.92559 41 ALA C C 1
ATOM 15060 O O . ALA C 1 41 ? 20.98100 4.68500 33.26300 1.000 13.48056 41 ALA C O 1
ATOM 15067 N N . ALA C 1 42 ? 19.47300 5.16200 31.66800 1.000 15.12813 42 ALA C N 1
ATOM 15068 C CA . ALA C 1 42 ? 20.46300 5.01900 30.60100 1.000 14.93337 42 ALA C CA 1
ATOM 15069 C C . ALA C 1 42 ? 21.58100 6.05000 30.72800 1.000 15.52555 42 ALA C C 1
ATOM 15070 O O . ALA C 1 42 ? 22.76400 5.71000 30.65500 1.000 14.92021 42 ALA C O 1
ATOM 15077 N N . GLU C 1 43 ? 21.22400 7.32300 30.87900 1.000 14.00431 43 GLU C N 1
ATOM 15078 C CA . GLU C 1 43 ? 22.22600 8.38100 30.83700 1.000 14.25171 43 GLU C CA 1
ATOM 15079 C C . GLU C 1 43 ? 23.06300 8.41900 32.10200 1.000 14.15433 43 GLU C C 1
ATOM 15080 O O . GLU C 1 43 ? 24.13300 9.02900 32.08500 1.000 15.24393 43 GLU C O 1
ATOM 15092 N N . SER C 1 44 ? 22.60900 7.77600 33.18400 1.000 12.65152 44 SER C N 1
ATOM 15093 C CA . SER C 1 44 ? 23.39600 7.64400 34.40100 1.000 12.14093 44 SER C CA 1
ATOM 15094 C C . SER C 1 44 ? 24.10100 6.28900 34.47400 1.000 14.08590 44 SER C C 1
ATOM 15095 O O . SER C 1 44 ? 24.58400 5.90800 35.54500 1.000 14.29645 44 SER C O 1
ATOM 15103 N N . SER C 1 45 ? 24.14200 5.54100 33.36600 1.000 13.45688 45 SER C N 1
ATOM 15104 C CA . SER C 1 45 ? 24.90000 4.29000 33.34800 1.000 15.60713 45 SER C CA 1
ATOM 15105 C C . SER C 1 45 ? 25.56500 4.06000 31.99200 1.000 12.97524 45 SER C C 1
ATOM 15106 O O . SER C 1 45 ? 26.58000 4.70300 31.68700 1.000 14.32014 45 SER C O 1
ATOM 15114 N N . THR C 1 46 ? 25.03400 3.13400 31.19100 1.000 15.67030 46 THR C N 1
ATOM 15115 C CA . THR C 1 46 ? 25.69500 2.66000 29.98000 1.000 14.42805 46 THR C CA 1
ATOM 15116 C C . THR C 1 46 ? 25.25100 3.36700 28.71300 1.000 14.83862 46 THR C C 1
ATOM 15117 O O . THR C 1 46 ? 25.80700 3.10000 27.63800 1.000 16.40986 46 THR C O 1
ATOM 15128 N N . GLY C 1 47 ? 24.24500 4.21900 28.79900 1.000 17.08363 47 GLY C N 1
ATOM 15129 C CA . GLY C 1 47 ? 23.73100 4.86300 27.62500 1.000 15.28604 47 GLY C CA 1
ATOM 15130 C C . GLY C 1 47 ? 22.78700 4.02600 26.79700 1.000 20.88145 47 GLY C C 1
ATOM 15131 O O . GLY C 1 47 ? 22.37500 4.47700 25.72800 1.000 29.20087 47 GLY C O 1
ATOM 15135 N N . SER C 1 48 ? 22.42600 2.83300 27.24700 1.000 20.44982 48 SER C N 1
ATOM 15136 C CA . SER C 1 48 ? 21.51500 1.97600 26.49700 1.000 23.67915 48 SER C CA 1
ATOM 15137 C C . SER C 1 48 ? 20.12600 2.02900 27.12400 1.000 20.31296 48 SER C C 1
ATOM 15138 O O . SER C 1 48 ? 19.96600 1.71000 28.30000 1.000 25.89258 48 SER C O 1
ATOM 15146 N N . PHE C 1 49 ? 19.12200 2.39000 26.32300 1.000 23.00539 49 PHE C N 1
ATOM 15147 C CA . PHE C 1 49 ? 17.73900 2.37600 26.79100 1.000 21.51837 49 PHE C CA 1
ATOM 15148 C C . PHE C 1 49 ? 17.29200 0.93100 26.97200 1.000 28.20865 49 PHE C C 1
ATOM 15149 O O . PHE C 1 49 ? 17.22400 0.17600 26.00000 1.000 28.41920 49 PHE C O 1
ATOM 15166 N N . VAL C 1 50 ? 17.00700 0.54500 28.21400 1.000 20.97357 50 VAL C N 1
ATOM 15167 C CA . VAL C 1 50 ? 16.58500 -0.80700 28.55400 1.000 26.01628 50 VAL C CA 1
ATOM 15168 C C . VAL C 1 50 ? 15.08100 -0.78600 28.78300 1.000 20.09715 50 VAL C C 1
ATOM 15169 O O . VAL C 1 50 ? 14.59600 -0.06500 29.66000 1.000 24.64769 50 VAL C O 1
ATOM 15182 N N . LYS C 1 51 ? 14.33300 -1.57200 28.00700 1.000 20.91830 51 LYS C N 1
ATOM 15183 C CA . LYS C 1 51 ? 12.90000 -1.67500 28.24000 1.000 23.59757 51 LYS C CA 1
ATOM 15184 C C . LYS C 1 51 ? 12.66400 -2.34700 29.58700 1.000 23.08171 51 LYS C C 1
ATOM 15185 O O . LYS C 1 51 ? 13.31700 -3.34200 29.92400 1.000 22.12634 51 LYS C O 1
ATOM 15204 N N . ILE C 1 52 ? 11.73400 -1.79700 30.37200 1.000 23.58704 52 ILE C N 1
ATOM 15205 C CA . ILE C 1 52 ? 11.57900 -2.28400 31.73700 1.000 27.12430 52 ILE C CA 1
ATOM 15206 C C . ILE C 1 52 ? 11.20500 -3.75900 31.70600 1.000 23.46071 52 ILE C C 1
ATOM 15207 O O . ILE C 1 52 ? 10.45700 -4.21900 30.83200 1.000 23.76338 52 ILE C O 1
ATOM 15223 N N . GLY C 1 53 ? 11.76400 -4.51800 32.64700 1.000 23.03171 53 GLY C N 1
ATOM 15224 C CA . GLY C 1 53 ? 11.44600 -5.91600 32.78600 1.000 24.92141 53 GLY C CA 1
ATOM 15225 C C . GLY C 1 53 ? 12.23500 -6.85500 31.90900 1.000 23.91603 53 GLY C C 1
ATOM 15226 O O . GLY C 1 53 ? 12.00600 -8.07200 31.97800 1.000 27.54541 53 GLY C O 1
ATOM 15230 N N . THR C 1 54 ? 13.16300 -6.34500 31.09900 1.000 23.14225 54 THR C N 1
ATOM 15231 C CA . THR C 1 54 ? 13.88600 -7.19200 30.15900 1.000 25.68203 54 THR C CA 1
ATOM 15232 C C . THR C 1 54 ? 15.25000 -7.63600 30.66400 1.000 24.91878 54 THR C C 1
ATOM 15233 O O . THR C 1 54 ? 15.88800 -8.46500 30.01200 1.000 25.50043 54 THR C O 1
ATOM 15244 N N . ALA C 1 55 ? 15.72700 -7.10700 31.78500 1.000 22.35268 55 ALA C N 1
ATOM 15245 C CA . ALA C 1 55 ? 16.98400 -7.60400 32.32400 1.000 23.81075 55 ALA C CA 1
ATOM 15246 C C . ALA C 1 55 ? 16.83100 -9.08200 32.66000 1.000 28.26392 55 ALA C C 1
ATOM 15247 O O . ALA C 1 55 ? 15.72900 -9.57300 32.92600 1.000 31.13531 55 ALA C O 1
ATOM 15254 N N . THR C 1 56 ? 17.94100 -9.80400 32.62700 1.000 32.99606 56 THR C N 1
ATOM 15255 C CA . THR C 1 56 ? 17.92400 -11.22000 32.95100 1.000 33.86459 56 THR C CA 1
ATOM 15256 C C . THR C 1 56 ? 18.66900 -11.47600 34.25400 1.000 43.73945 56 THR C C 1
ATOM 15257 O O . THR C 1 56 ? 19.55800 -10.71500 34.64000 1.000 44.93697 56 THR C O 1
ATOM 15268 N N . ALA C 1 57 ? 18.28300 -12.56200 34.93000 1.000 50.71134 57 ALA C N 1
ATOM 15269 C CA . ALA C 1 57 ? 18.96100 -12.95200 36.16200 1.000 49.29012 57 ALA C CA 1
ATOM 15270 C C . ALA C 1 57 ? 20.47200 -13.02300 35.96600 1.000 48.36633 57 ALA C C 1
ATOM 15271 O O . ALA C 1 57 ? 21.23800 -12.60900 36.84400 1.000 58.63861 57 ALA C O 1
ATOM 15278 N N . PHE C 1 58 ? 20.91900 -13.55500 34.82100 1.000 43.55785 58 PHE C N 1
ATOM 15279 C CA . PHE C 1 58 ? 22.33800 -13.68500 34.49200 1.000 43.61839 58 PHE C CA 1
ATOM 15280 C C . PHE C 1 58 ? 22.83100 -12.38900 33.86000 1.000 51.98781 58 PHE C C 1
ATOM 15281 O O . PHE C 1 58 ? 22.47900 -11.30700 34.33700 1.000 56.71206 58 PHE C O 1
ATOM 15298 N N . SER C 1 59 ? 23.67400 -12.49100 32.82600 1.000 54.52496 59 SER C N 1
ATOM 15299 C CA . SER C 1 59 ? 23.94700 -11.41200 31.87400 1.000 56.38044 59 SER C CA 1
ATOM 15300 C C . SER C 1 59 ? 25.12200 -10.50100 32.22100 1.000 54.36704 59 SER C C 1
ATOM 15301 O O . SER C 1 59 ? 25.96900 -10.22000 31.36400 1.000 51.65883 59 SER C O 1
ATOM 15309 N N . GLU C 1 60 ? 25.16000 -9.99100 33.44700 1.000 34.69100 60 GLU C N 1
ATOM 15310 C CA . GLU C 1 60 ? 26.29400 -9.18600 33.92300 1.000 40.54170 60 GLU C CA 1
ATOM 15311 C C . GLU C 1 60 ? 26.42500 -7.86400 33.16300 1.000 38.55462 60 GLU C C 1
ATOM 15312 O O . GLU C 1 60 ? 27.51700 -7.30100 33.03800 1.000 31.34586 60 GLU C O 1
ATOM 15324 N N . SER C 1 61 ? 25.31300 -7.35000 32.65600 1.000 28.54290 61 SER C N 1
ATOM 15325 C CA . SER C 1 61 ? 25.30900 -6.02900 32.05000 1.000 27.77965 61 SER C CA 1
ATOM 15326 C C . SER C 1 61 ? 25.52400 -4.96200 33.11200 1.000 19.53918 61 SER C C 1
ATOM 15327 O O . SER C 1 61 ? 25.16800 -5.13300 34.27700 1.000 25.05300 61 SER C O 1
ATOM 15335 N N . LEU C 1 62 ? 26.10600 -3.84700 32.70700 1.000 20.57615 62 LEU C N 1
ATOM 15336 C CA . LEU C 1 62 ? 26.28500 -2.72900 33.62200 1.000 19.43654 62 LEU C CA 1
ATOM 15337 C C . LEU C 1 62 ? 25.13000 -1.74100 33.56200 1.000 17.02573 62 LEU C C 1
ATOM 15338 O O . LEU C 1 62 ? 25.17700 -0.70200 34.23400 1.000 16.52830 62 LEU C O 1
ATOM 15354 N N . ASP C 1 63 ? 24.08100 -2.05700 32.80100 1.000 18.86542 63 ASP C N 1
ATOM 15355 C CA . ASP C 1 63 ? 22.95100 -1.14800 32.68200 1.000 16.40986 63 ASP C CA 1
ATOM 15356 C C . ASP C 1 63 ? 22.30000 -0.91200 34.04000 1.000 15.66767 63 ASP C C 1
ATOM 15357 O O . ASP C 1 63 ? 22.08200 -1.85300 34.80900 1.000 15.79663 63 ASP C O 1
ATOM 15366 N N . ALA C 1 64 ? 21.94700 0.34400 34.31600 1.000 14.31224 64 ALA C N 1
ATOM 15367 C CA . ALA C 1 64 ? 21.11200 0.62700 35.47200 1.000 14.69913 64 ALA C CA 1
ATOM 15368 C C . ALA C 1 64 ? 19.70600 0.07700 35.24700 1.000 15.89927 64 ALA C C 1
ATOM 15369 O O . ALA C 1 64 ? 19.18100 0.09100 34.12700 1.000 17.63106 64 ALA C O 1
ATOM 15376 N N . LEU C 1 65 ? 19.10000 -0.41900 36.31800 1.000 15.78874 65 LEU C N 1
ATOM 15377 C CA . LEU C 1 65 ? 17.83100 -1.12900 36.24900 1.000 16.76517 65 LEU C CA 1
ATOM 15378 C C . LEU C 1 65 ? 16.75700 -0.38700 37.02500 1.000 18.08638 65 LEU C C 1
ATOM 15379 O O . LEU C 1 65 ? 16.85500 -0.24200 38.24600 1.000 17.00467 65 LEU C O 1
ATOM 15395 N N . VAL C 1 66 ? 15.72400 0.05800 36.31700 1.000 15.44659 66 VAL C N 1
ATOM 15396 C CA . VAL C 1 66 ? 14.51400 0.54300 36.96700 1.000 17.76002 66 VAL C CA 1
ATOM 15397 C C . VAL C 1 66 ? 13.76900 -0.66000 37.52700 1.000 16.37038 66 VAL C C 1
ATOM 15398 O O . VAL C 1 66 ? 13.34600 -1.54900 36.77700 1.000 17.86004 66 VAL C O 1
ATOM 15411 N N . TYR C 1 67 ? 13.62700 -0.72200 38.85100 1.000 16.96256 67 TYR C N 1
ATOM 15412 C CA . TYR C 1 67 ? 12.98300 -1.87900 39.44600 1.000 16.10193 67 TYR C CA 1
ATOM 15413 C C . TYR C 1 67 ? 11.69500 -1.57900 40.19900 1.000 14.54911 67 TYR C C 1
ATOM 15414 O O . TYR C 1 67 ? 11.00500 -2.52500 40.60400 1.000 17.04415 67 TYR C O 1
ATOM 15432 N N . ARG C 1 68 ? 11.33300 -0.31300 40.37600 1.000 15.96507 68 ARG C N 1
ATOM 15433 C CA . ARG C 1 68 ? 10.07100 0.04300 41.00100 1.000 17.05994 68 ARG C CA 1
ATOM 15434 C C . ARG C 1 68 ? 9.71400 1.45100 40.56100 1.000 19.46812 68 ARG C C 1
ATOM 15435 O O . ARG C 1 68 ? 10.59300 2.29900 40.39300 1.000 18.85489 68 ARG C O 1
ATOM 15456 N N . ILE C 1 69 ? 8.41600 1.68700 40.39700 1.000 19.99450 69 ILE C N 1
ATOM 15457 C CA . ILE C 1 69 ? 7.88600 3.00300 40.05800 1.000 22.09212 69 ILE C CA 1
ATOM 15458 C C . ILE C 1 69 ? 6.65100 3.23400 40.91900 1.000 19.63656 69 ILE C C 1
ATOM 15459 O O . ILE C 1 69 ? 5.86700 2.31000 41.16100 1.000 25.67939 69 ILE C O 1
ATOM 15475 N N . ASP C 1 70 ? 6.48800 4.46700 41.38600 1.000 22.49480 70 ASP C N 1
ATOM 15476 C CA . ASP C 1 70 ? 5.30100 4.92400 42.11300 1.000 23.43965 70 ASP C CA 1
ATOM 15477 C C . ASP C 1 70 ? 4.77700 6.11100 41.30800 1.000 26.78479 70 ASP C C 1
ATOM 15478 O O . ASP C 1 70 ? 5.26500 7.23400 41.46000 1.000 23.07908 70 ASP C O 1
ATOM 15487 N N . GLU C 1 71 ? 3.80100 5.85100 40.42800 1.000 26.55582 71 GLU C N 1
ATOM 15488 C CA . GLU C 1 71 ? 3.30800 6.88600 39.52700 1.000 27.15589 71 GLU C CA 1
ATOM 15489 C C . GLU C 1 71 ? 2.69800 8.04700 40.29800 1.000 33.01185 71 GLU C C 1
ATOM 15490 O O . GLU C 1 71 ? 2.90800 9.21700 39.95200 1.000 27.12430 71 GLU C O 1
ATOM 15502 N N . LYS C 1 72 ? 1.94200 7.74000 41.35100 1.000 30.23520 72 LYS C N 1
ATOM 15503 C CA . LYS C 1 72 ? 1.23900 8.77500 42.09700 1.000 32.50916 72 LYS C CA 1
ATOM 15504 C C . LYS C 1 72 ? 2.20700 9.79600 42.67300 1.000 27.15326 72 LYS C C 1
ATOM 15505 O O . LYS C 1 72 ? 1.92900 10.99900 42.65700 1.000 29.59302 72 LYS C O 1
ATOM 15524 N N . ASN C 1 73 ? 3.35000 9.34400 43.17800 1.000 25.86889 73 ASN C N 1
ATOM 15525 C CA . ASN C 1 73 ? 4.31200 10.22500 43.82600 1.000 22.68167 73 ASN C CA 1
ATOM 15526 C C . ASN C 1 73 ? 5.52400 10.52700 42.95700 1.000 20.07083 73 ASN C C 1
ATOM 15527 O O . ASN C 1 73 ? 6.47500 11.15300 43.43200 1.000 20.56299 73 ASN C O 1
ATOM 15538 N N . ASN C 1 74 ? 5.49700 10.11800 41.69100 1.000 21.52363 74 ASN C N 1
ATOM 15539 C CA . ASN C 1 74 ? 6.58600 10.38400 40.75100 1.000 17.15469 74 ASN C CA 1
ATOM 15540 C C . ASN C 1 74 ? 7.92500 9.89300 41.28700 1.000 21.12095 74 ASN C C 1
ATOM 15541 O O . ASN C 1 74 ? 8.94600 10.55200 41.12200 1.000 18.48116 74 ASN C O 1
ATOM 15552 N N . LEU C 1 75 ? 7.92200 8.71200 41.89700 1.000 19.37074 75 LEU C N 1
ATOM 15553 C CA . LEU C 1 75 ? 9.12500 8.10700 42.44600 1.000 19.22599 75 LEU C CA 1
ATOM 15554 C C . LEU C 1 75 ? 9.58500 6.94500 41.57800 1.000 18.78383 75 LEU C C 1
ATOM 15555 O O . LEU C 1 75 ? 8.77200 6.16300 41.07600 1.000 18.61539 75 LEU C O 1
ATOM 15571 N N . VAL C 1 76 ? 10.90000 6.83200 41.42100 1.000 17.01783 76 VAL C N 1
ATOM 15572 C CA . VAL C 1 76 ? 11.51400 5.80400 40.58900 1.000 19.14440 76 VAL C CA 1
ATOM 15573 C C . VAL C 1 76 ? 12.69500 5.21700 41.35200 1.000 15.13866 76 VAL C C 1
ATOM 15574 O O . VAL C 1 76 ? 13.56900 5.96200 41.81800 1.000 17.33366 76 VAL C O 1
ATOM 15587 N N . TRP C 1 77 ? 12.73700 3.89200 41.45600 1.000 15.23077 77 TRP C N 1
ATOM 15588 C CA . TRP C 1 77 ? 13.83000 3.16500 42.08900 1.000 16.54146 77 TRP C CA 1
ATOM 15589 C C . TRP C 1 77 ? 14.74400 2.59000 41.01100 1.000 18.54696 77 TRP C C 1
ATOM 15590 O O . TRP C 1 77 ? 14.28300 1.88400 40.10300 1.000 18.14954 77 TRP C O 1
ATOM 15611 N N . ILE C 1 78 ? 16.03200 2.88100 41.10900 1.000 15.16761 78 ILE C N 1
ATOM 15612 C CA . ILE C 1 78 ? 17.01000 2.47400 40.11200 1.000 14.83336 78 ILE C CA 1
ATOM 15613 C C . ILE C 1 78 ? 18.15900 1.78100 40.82300 1.000 16.12035 78 ILE C C 1
ATOM 15614 O O . ILE C 1 78 ? 18.65300 2.27800 41.84300 1.000 14.90705 78 ILE C O 1
ATOM 15630 N N . ALA C 1 79 ? 18.57500 0.63600 40.28600 1.000 14.53069 79 ALA C N 1
ATOM 15631 C CA . ALA C 1 79 ? 19.69500 -0.14000 40.79400 1.000 16.60199 79 ALA C CA 1
ATOM 15632 C C . ALA C 1 79 ? 20.87900 0.02400 39.85000 1.000 17.10995 79 ALA C C 1
ATOM 15633 O O . ALA C 1 79 ? 20.78400 -0.30000 38.66200 1.000 16.98625 79 ALA C O 1
ATOM 15640 N N . TYR C 1 80 ? 21.99300 0.49100 40.38700 1.000 14.39383 80 TYR C N 1
ATOM 15641 C CA . TYR C 1 80 ? 23.21300 0.67000 39.62400 1.000 13.91746 80 TYR C CA 1
ATOM 15642 C C . TYR C 1 80 ? 24.19000 -0.43300 39.98200 1.000 15.25183 80 TYR C C 1
ATOM 15643 O O . TYR C 1 80 ? 24.58000 -0.53400 41.15800 1.000 14.41752 80 TYR C O 1
ATOM 15661 N N . PRO C 1 81 ? 24.62500 -1.27900 39.04900 1.000 15.28868 81 PRO C N 1
ATOM 15662 C CA . PRO C 1 81 ? 25.69200 -2.24200 39.39400 1.000 14.88600 81 PRO C CA 1
ATOM 15663 C C . PRO C 1 81 ? 26.95100 -1.45900 39.72900 1.000 16.50461 81 PRO C C 1
ATOM 15664 O O . PRO C 1 81 ? 27.45700 -0.70500 38.89900 1.000 15.57555 81 PRO C O 1
ATOM 15675 N N . TRP C 1 82 ? 27.42300 -1.57700 40.98200 1.000 16.62568 82 TRP C N 1
ATOM 15676 C CA . TRP C 1 82 ? 28.49500 -0.66700 41.38300 1.000 16.95993 82 TRP C CA 1
ATOM 15677 C C . TRP C 1 82 ? 29.81200 -1.00300 40.69100 1.000 16.59936 82 TRP C C 1
ATOM 15678 O O . TRP C 1 82 ? 30.74800 -0.18900 40.71500 1.000 16.80465 82 TRP C O 1
ATOM 15699 N N . ARG C 1 83 ? 29.89400 -2.15300 40.02400 1.000 16.23089 83 ARG C N 1
ATOM 15700 C CA . ARG C 1 83 ? 31.01600 -2.42300 39.13400 1.000 15.68872 83 ARG C CA 1
ATOM 15701 C C . ARG C 1 83 ? 31.18000 -1.34000 38.06700 1.000 17.46525 83 ARG C C 1
ATOM 15702 O O . ARG C 1 83 ? 32.27300 -1.18500 37.50700 1.000 16.52830 83 ARG C O 1
ATOM 15723 N N . ILE C 1 84 ? 30.13100 -0.57200 37.78700 1.000 15.50186 84 ILE C N 1
ATOM 15724 C CA . ILE C 1 84 ? 30.22700 0.43800 36.74700 1.000 17.14679 84 ILE C CA 1
ATOM 15725 C C . ILE C 1 84 ? 31.04800 1.62800 37.20200 1.000 16.29932 84 ILE C C 1
ATOM 15726 O O . ILE C 1 84 ? 31.54900 2.38600 36.35500 1.000 15.19130 84 ILE C O 1
ATOM 15742 N N . PHE C 1 85 ? 31.20600 1.80600 38.51400 1.000 15.52555 85 PHE C N 1
ATOM 15743 C CA . PHE C 1 85 ? 31.90200 2.96800 39.04000 1.000 14.10432 85 PHE C CA 1
ATOM 15744 C C . PHE C 1 85 ? 33.41200 2.77700 38.94600 1.000 15.05180 85 PHE C C 1
ATOM 15745 O O . PHE C 1 85 ? 33.93500 1.65600 38.96300 1.000 16.90466 85 PHE C O 1
ATOM 15762 N N . ASP C 1 86 ? 34.10700 3.90400 38.82600 1.000 13.98589 86 ASP C N 1
ATOM 15763 C CA . ASP C 1 86 ? 35.55800 3.91200 38.80600 1.000 15.84137 86 ASP C CA 1
ATOM 15764 C C . ASP C 1 86 ? 36.09000 3.19100 40.03600 1.000 16.40723 86 ASP C C 1
ATOM 15765 O O . ASP C 1 86 ? 35.53500 3.29700 41.13200 1.000 19.86554 86 ASP C O 1
ATOM 15774 N N . ARG C 1 87 ? 37.17800 2.45900 39.84600 1.000 17.22838 87 ARG C N 1
ATOM 15775 C CA . ARG C 1 87 ? 37.82700 1.79700 40.96400 1.000 20.42087 87 ARG C CA 1
ATOM 15776 C C . ARG C 1 87 ? 38.58800 2.82400 41.79600 1.000 19.89975 87 ARG C C 1
ATOM 15777 O O . ARG C 1 87 ? 38.54900 4.03200 41.54700 1.000 22.79484 87 ARG C O 1
ATOM 15798 N N . GLY C 1 88 ? 39.25900 2.34000 42.83400 1.000 20.36823 88 GLY C N 1
ATOM 15799 C CA . GLY C 1 88 ? 39.98400 3.24400 43.69200 1.000 19.86291 88 GLY C CA 1
ATOM 15800 C C . GLY C 1 88 ? 39.13300 4.11200 44.59200 1.000 18.14691 88 GLY C C 1
ATOM 15801 O O . GLY C 1 88 ? 39.59800 5.16000 45.04800 1.000 20.33402 88 GLY C O 1
ATOM 15805 N N . GLY C 1 89 ? 37.88500 3.73100 44.83300 1.000 15.87559 89 GLY C N 1
ATOM 15806 C CA . GLY C 1 89 ? 37.04800 4.47900 45.75300 1.000 16.01508 89 GLY C CA 1
ATOM 15807 C C . GLY C 1 89 ? 36.72800 5.89500 45.32700 1.000 15.63082 89 GLY C C 1
ATOM 15808 O O . GLY C 1 89 ? 36.62000 6.78600 46.17300 1.000 15.99402 89 GLY C O 1
ATOM 15812 N N . ASN C 1 90 ? 36.51100 6.11100 44.03500 1.000 13.95430 90 ASN C N 1
ATOM 15813 C CA . ASN C 1 90 ? 36.36000 7.44500 43.48100 1.000 13.23053 90 ASN C CA 1
ATOM 15814 C C . ASN C 1 90 ? 34.92400 7.92600 43.65200 1.000 13.59374 90 ASN C C 1
ATOM 15815 O O . ASN C 1 90 ? 34.02200 7.46500 42.95300 1.000 15.08339 90 ASN C O 1
ATOM 15826 N N . VAL C 1 91 ? 34.70800 8.88700 44.54500 1.000 13.89377 91 VAL C N 1
ATOM 15827 C CA . VAL C 1 91 ? 33.34600 9.33700 44.81100 1.000 13.53583 91 VAL C CA 1
ATOM 15828 C C . VAL C 1 91 ? 32.88100 10.35200 43.76900 1.000 12.93576 91 VAL C C 1
ATOM 15829 O O . VAL C 1 91 ? 31.70300 10.36800 43.39700 1.000 14.85178 91 VAL C O 1
ATOM 15842 N N . GLN C 1 92 ? 33.77300 11.22800 43.28500 1.000 12.70942 92 GLN C N 1
ATOM 15843 C CA . GLN C 1 92 ? 33.31200 12.14000 42.23100 1.000 12.45676 92 GLN C CA 1
ATOM 15844 C C . GLN C 1 92 ? 32.74600 11.38000 41.04000 1.000 14.99917 92 GLN C C 1
ATOM 15845 O O . GLN C 1 92 ? 31.80500 11.86700 40.39100 1.000 13.20158 92 GLN C O 1
ATOM 15859 N N . ASN C 1 93 ? 33.29300 10.19000 40.75500 1.000 13.27528 93 ASN C N 1
ATOM 15860 C CA . ASN C 1 93 ? 32.81300 9.38900 39.63700 1.000 14.61754 93 ASN C CA 1
ATOM 15861 C C . ASN C 1 93 ? 31.37200 8.95300 39.84800 1.000 14.99127 93 ASN C C 1
ATOM 15862 O O . ASN C 1 93 ? 30.57200 8.98400 38.91100 1.000 13.20421 93 ASN C O 1
ATOM 15873 N N . ILE C 1 94 ? 31.03000 8.50600 41.06200 1.000 13.25422 94 ILE C N 1
ATOM 15874 C CA . ILE C 1 94 ? 29.65100 8.11600 41.33700 1.000 12.95682 94 ILE C CA 1
ATOM 15875 C C . ILE C 1 94 ? 28.71700 9.28900 41.07000 1.000 12.92787 94 ILE C C 1
ATOM 15876 O O . ILE C 1 94 ? 27.65400 9.14300 40.45500 1.000 15.45185 94 ILE C O 1
ATOM 15892 N N . MET C 1 95 ? 29.08900 10.45900 41.59700 1.000 11.40663 95 MET C N 1
ATOM 15893 C CA . MET C 1 95 ? 28.29600 11.67000 41.43600 1.000 13.22001 95 MET C CA 1
ATOM 15894 C C . MET C 1 95 ? 28.18600 12.07400 39.97500 1.000 15.55186 95 MET C C 1
ATOM 15895 O O . MET C 1 95 ? 27.17300 12.65400 39.56700 1.000 15.10971 95 MET C O 1
ATOM 15909 N N . THR C 1 96 ? 29.21200 11.78200 39.17200 1.000 13.71217 96 THR C N 1
ATOM 15910 C CA . THR C 1 96 ? 29.14900 12.06200 37.74100 1.000 12.34885 96 THR C CA 1
ATOM 15911 C C . THR C 1 96 ? 28.12900 11.17000 37.03700 1.000 12.31200 96 THR C C 1
ATOM 15912 O O . THR C 1 96 ? 27.39000 11.64400 36.16400 1.000 14.94390 96 THR C O 1
ATOM 15923 N N . PHE C 1 97 ? 28.04500 9.89500 37.42300 1.000 13.25948 97 PHE C N 1
ATOM 15924 C CA . PHE C 1 97 ? 27.03800 9.00700 36.84500 1.000 12.95682 97 PHE C CA 1
ATOM 15925 C C . PHE C 1 97 ? 25.62600 9.43000 37.25100 1.000 15.30973 97 PHE C C 1
ATOM 15926 O O . PHE C 1 97 ? 24.73600 9.60400 36.39900 1.000 15.58871 97 PHE C O 1
ATOM 15943 N N . ILE C 1 98 ? 25.38000 9.54000 38.55900 1.000 14.38330 98 ILE C N 1
ATOM 15944 C CA . ILE C 1 98 ? 24.00100 9.62700 39.03300 1.000 11.36452 98 ILE C CA 1
ATOM 15945 C C . ILE C 1 98 ? 23.52700 11.06600 39.18700 1.000 13.85692 98 ILE C C 1
ATOM 15946 O O . ILE C 1 98 ? 22.31100 11.29600 39.24600 1.000 13.75428 98 ILE C O 1
ATOM 15962 N N . ALA C 1 99 ? 24.44800 12.02000 39.27800 1.000 13.84640 99 ALA C N 1
ATOM 15963 C CA . ALA C 1 99 ? 24.15500 13.42000 39.55500 1.000 13.09368 99 ALA C CA 1
ATOM 15964 C C . ALA C 1 99 ? 24.90100 14.31700 38.57600 1.000 15.67820 99 ALA C C 1
ATOM 15965 O O . ALA C 1 99 ? 25.38900 15.39900 38.93000 1.000 13.96220 99 ALA C O 1
ATOM 15972 N N . GLY C 1 100 ? 24.96000 13.89000 37.31600 1.000 12.99366 100 GLY C N 1
ATOM 15973 C CA . GLY C 1 100 ? 25.70200 14.57700 36.28600 1.000 12.36201 100 GLY C CA 1
ATOM 15974 C C . GLY C 1 100 ? 24.81100 15.07400 35.17700 1.000 16.08877 100 GLY C C 1
ATOM 15975 O O . GLY C 1 100 ? 23.92200 15.90200 35.41300 1.000 14.62807 100 GLY C O 1
ATOM 15979 N N . ASN C 1 101 ? 25.03000 14.52600 33.97400 1.000 12.35938 101 ASN C N 1
ATOM 15980 C CA . ASN C 1 101 ? 24.25100 14.89900 32.80200 1.000 12.66731 101 ASN C CA 1
ATOM 15981 C C . ASN C 1 101 ? 22.74500 14.75200 32.99800 1.000 14.78862 101 ASN C C 1
ATOM 15982 O O . ASN C 1 101 ? 21.97200 15.43400 32.31400 1.000 14.44121 101 ASN C O 1
ATOM 15993 N N . VAL C 1 102 ? 22.29800 13.84500 33.87100 1.000 14.43331 102 VAL C N 1
ATOM 15994 C CA . VAL C 1 102 ? 20.85400 13.71100 34.06600 1.000 12.92260 102 VAL C CA 1
ATOM 15995 C C . VAL C 1 102 ? 20.21600 15.03300 34.49200 1.000 14.48858 102 VAL C C 1
ATOM 15996 O O . VAL C 1 102 ? 19.05700 15.30400 34.15200 1.000 16.97835 102 VAL C O 1
ATOM 16009 N N . PHE C 1 103 ? 20.95500 15.88000 35.20900 1.000 12.58572 103 PHE C N 1
ATOM 16010 C CA . PHE C 1 103 ? 20.43800 17.18100 35.61300 1.000 14.23329 103 PHE C CA 1
ATOM 16011 C C . PHE C 1 103 ? 20.35000 18.18200 34.46200 1.000 16.06772 103 PHE C C 1
ATOM 16012 O O . PHE C 1 103 ? 19.75600 19.25200 34.65700 1.000 17.67844 103 PHE C O 1
ATOM 16029 N N . GLY C 1 104 ? 20.94100 17.86900 33.30600 1.000 14.62017 104 GLY C N 1
ATOM 16030 C CA . GLY C 1 104 ? 20.92600 18.73100 32.14000 1.000 14.25434 104 GLY C CA 1
ATOM 16031 C C . GLY C 1 104 ? 20.02900 18.24200 31.02000 1.000 19.84448 104 GLY C C 1
ATOM 16032 O O . GLY C 1 104 ? 19.98300 18.86000 29.95400 1.000 22.63429 104 GLY C O 1
ATOM 16036 N N . MET C 1 105 ? 19.29300 17.15800 31.24000 1.000 19.06018 105 MET C N 1
ATOM 16037 C CA . MET C 1 105 ? 18.41600 16.62300 30.20000 1.000 19.54708 105 MET C CA 1
ATOM 16038 C C . MET C 1 105 ? 17.15500 17.47000 30.13400 1.000 19.91555 105 MET C C 1
ATOM 16039 O O . MET C 1 105 ? 16.34800 17.47500 31.06800 1.000 17.85477 105 MET C O 1
ATOM 16053 N N . ALA C 1 106 ? 16.97500 18.17000 29.01800 1.000 24.35555 106 ALA C N 1
ATOM 16054 C CA . ALA C 1 106 ? 15.82900 19.05700 28.88300 1.000 27.10588 106 ALA C CA 1
ATOM 16055 C C . ALA C 1 106 ? 14.51800 18.28900 28.95300 1.000 28.11390 106 ALA C C 1
ATOM 16056 O O . ALA C 1 106 ? 13.49400 18.84900 29.35700 1.000 30.44839 106 ALA C O 1
ATOM 16063 N N . SER C 1 107 ? 14.53900 17.00500 28.59100 1.000 22.30004 107 SER C N 1
ATOM 16064 C CA . SER C 1 107 ? 13.35600 16.15900 28.64600 1.000 27.08483 107 SER C CA 1
ATOM 16065 C C . SER C 1 107 ? 12.97900 15.73100 30.05900 1.000 23.26332 107 SER C C 1
ATOM 16066 O O . SER C 1 107 ? 11.94000 15.08500 30.23400 1.000 23.46071 107 SER C O 1
ATOM 16074 N N . VAL C 1 108 ? 13.78000 16.06600 31.06400 1.000 20.44192 108 VAL C N 1
ATOM 16075 C CA . VAL C 1 108 ? 13.53100 15.66100 32.44100 1.000 20.33402 108 VAL C CA 1
ATOM 16076 C C . VAL C 1 108 ? 13.37900 16.93800 33.25900 1.000 21.15517 108 VAL C C 1
ATOM 16077 O O . VAL C 1 108 ? 14.37300 17.60100 33.58000 1.000 24.49241 108 VAL C O 1
ATOM 16090 N N . LYS C 1 109 ? 12.14000 17.26400 33.62700 1.000 18.39957 109 LYS C N 1
ATOM 16091 C CA . LYS C 1 109 ? 11.81000 18.51400 34.30000 1.000 20.57089 109 LYS C CA 1
ATOM 16092 C C . LYS C 1 109 ? 11.95800 18.44800 35.81800 1.000 18.18639 109 LYS C C 1
ATOM 16093 O O . LYS C 1 109 ? 12.13900 19.49200 36.45800 1.000 19.18914 109 LYS C O 1
ATOM 16112 N N . VAL C 1 110 ? 11.84100 17.25500 36.40300 1.000 17.46788 110 VAL C N 1
ATOM 16113 C CA . VAL C 1 110 ? 12.08200 17.01600 37.81800 1.000 15.17287 110 VAL C CA 1
ATOM 16114 C C . VAL C 1 110 ? 13.02200 15.82900 37.89300 1.000 16.14141 110 VAL C C 1
ATOM 16115 O O . VAL C 1 110 ? 12.78100 14.80300 37.25000 1.000 16.04403 110 VAL C O 1
ATOM 16128 N N . CYS C 1 111 ? 14.09600 15.96600 38.66600 1.000 16.41776 111 CYS C N 1
ATOM 16129 C CA . CYS C 1 111 ? 15.11400 14.91400 38.73400 1.000 15.10444 111 CYS C CA 1
ATOM 16130 C C . CYS C 1 111 ? 15.90100 15.13700 40.03100 1.000 15.83874 111 CYS C C 1
ATOM 16131 O O . CYS C 1 111 ? 16.93400 15.80500 40.02900 1.000 15.05970 111 CYS C O 1
ATOM 16139 N N . LYS C 1 112 ? 15.40000 14.56200 41.12000 1.000 14.38857 112 LYS C N 1
ATOM 16140 C CA . LYS C 1 112 ? 15.90800 14.81300 42.45800 1.000 12.89628 112 LYS C CA 1
ATOM 16141 C C . LYS C 1 112 ? 16.22500 13.47400 43.09800 1.000 14.17802 112 LYS C C 1
ATOM 16142 O O . LYS C 1 112 ? 15.32100 12.65500 43.29000 1.000 17.07047 112 LYS C O 1
ATOM 16161 N N . ILE C 1 113 ? 17.49500 13.24500 43.40600 1.000 15.35184 113 ILE C N 1
ATOM 16162 C CA . ILE C 1 113 ? 17.88800 12.03000 44.10800 1.000 14.64386 113 ILE C CA 1
ATOM 16163 C C . ILE C 1 113 ? 17.48600 12.17500 45.56900 1.000 15.42553 113 ILE C C 1
ATOM 16164 O O . ILE C 1 113 ? 17.97300 13.07500 46.27000 1.000 15.09655 113 ILE C O 1
ATOM 16180 N N . LEU C 1 114 ? 16.60200 11.29100 46.02700 1.000 15.21498 114 LEU C N 1
ATOM 16181 C CA . LEU C 1 114 ? 16.04500 11.37600 47.37200 1.000 13.86219 114 LEU C CA 1
ATOM 16182 C C . LEU C 1 114 ? 16.76400 10.49400 48.37800 1.000 14.84125 114 LEU C C 1
ATOM 16183 O O . LEU C 1 114 ? 16.75300 10.80500 49.56700 1.000 17.27576 114 LEU C O 1
ATOM 16199 N N . ASP C 1 115 ? 17.36400 9.39100 47.94000 1.000 13.99115 115 ASP C N 1
ATOM 16200 C CA . ASP C 1 115 ? 18.00000 8.43500 48.84000 1.000 13.69638 115 ASP C CA 1
ATOM 16201 C C . ASP C 1 115 ? 18.90600 7.55100 47.99000 1.000 16.19142 115 ASP C C 1
ATOM 16202 O O . ASP C 1 115 ? 18.67900 7.38000 46.79300 1.000 14.23592 115 ASP C O 1
ATOM 16211 N N . VAL C 1 116 ? 19.95300 7.02200 48.61200 1.000 13.14894 116 VAL C N 1
ATOM 16212 C CA . VAL C 1 116 ? 20.84700 6.06600 47.97300 1.000 15.06233 116 VAL C CA 1
ATOM 16213 C C . VAL C 1 116 ? 21.20900 5.01400 49.00900 1.000 16.39407 116 VAL C C 1
ATOM 16214 O O . VAL C 1 116 ? 21.20300 5.28100 50.21500 1.000 15.74926 116 VAL C O 1
ATOM 16227 N N . TYR C 1 117 ? 21.52900 3.81400 48.53100 1.000 14.15170 117 TYR C N 1
ATOM 16228 C CA . TYR C 1 117 ? 21.87700 2.69200 49.39800 1.000 14.46752 117 TYR C CA 1
ATOM 16229 C C . TYR C 1 117 ? 23.21700 2.11600 48.96500 1.000 16.83097 117 TYR C C 1
ATOM 16230 O O . TYR C 1 117 ? 23.39300 1.77600 47.79500 1.000 15.11497 117 TYR C O 1
ATOM 16248 N N . PHE C 1 118 ? 24.13600 1.96400 49.91600 1.000 14.63860 118 PHE C N 1
ATOM 16249 C CA . PHE C 1 118 ? 25.45300 1.37200 49.67400 1.000 14.35698 118 PHE C CA 1
ATOM 16250 C C . PHE C 1 118 ? 25.47900 -0.04200 50.25000 1.000 14.53859 118 PHE C C 1
ATOM 16251 O O . PHE C 1 118 ? 25.47400 -0.20200 51.48100 1.000 17.34945 118 PHE C O 1
ATOM 16268 N N . PRO C 1 119 ? 25.53100 -1.09700 49.44800 1.000 17.62053 119 PRO C N 1
ATOM 16269 C CA . PRO C 1 119 ? 25.67000 -2.43900 50.02900 1.000 19.91555 119 PRO C CA 1
ATOM 16270 C C . PRO C 1 119 ? 27.03800 -2.61400 50.66100 1.000 16.29932 119 PRO C C 1
ATOM 16271 O O . PRO C 1 119 ? 27.99600 -1.91600 50.30500 1.000 17.55737 119 PRO C O 1
ATOM 16282 N N . PRO C 1 120 ? 27.17700 -3.56900 51.58100 1.000 17.28892 120 PRO C N 1
ATOM 16283 C CA . PRO C 1 120 ? 28.48000 -3.74800 52.24600 1.000 18.25482 120 PRO C CA 1
ATOM 16284 C C . PRO C 1 120 ? 29.61000 -3.99200 51.27700 1.000 18.52854 120 PRO C C 1
ATOM 16285 O O . PRO C 1 120 ? 30.72400 -3.48100 51.47300 1.000 18.59960 120 PRO C O 1
ATOM 16296 N N . GLN C 1 121 ? 29.35100 -4.77400 50.22400 1.000 17.18627 121 GLN C N 1
ATOM 16297 C CA . GLN C 1 121 ? 30.38100 -5.06700 49.24000 1.000 20.88408 121 GLN C CA 1
ATOM 16298 C C . GLN C 1 121 ? 30.84900 -3.80600 48.52300 1.000 24.90825 121 GLN C C 1
ATOM 16299 O O . GLN C 1 121 ? 31.98400 -3.75500 48.03600 1.000 21.91579 121 GLN C O 1
ATOM 16313 N N . MET C 1 122 ? 29.99400 -2.78700 48.44100 1.000 17.23365 122 MET C N 1
ATOM 16314 C CA . MET C 1 122 ? 30.40800 -1.50600 47.88200 1.000 17.28102 122 MET C CA 1
ATOM 16315 C C . MET C 1 122 ? 31.14500 -0.65800 48.90000 1.000 16.00455 122 MET C C 1
ATOM 16316 O O . MET C 1 122 ? 32.16900 -0.06400 48.56700 1.000 17.19153 122 MET C O 1
ATOM 16330 N N . LEU C 1 123 ? 30.67100 -0.62500 50.15100 1.000 16.64410 123 LEU C N 1
ATOM 16331 C CA . LEU C 1 123 ? 31.33300 0.16600 51.18800 1.000 18.57591 123 LEU C CA 1
ATOM 16332 C C . LEU C 1 123 ? 32.80200 -0.21900 51.34700 1.000 19.14966 123 LEU C C 1
ATOM 16333 O O . LEU C 1 123 ? 33.65100 0.64200 51.61600 1.000 19.85764 123 LEU C O 1
ATOM 16349 N N . VAL C 1 124 ? 33.11400 -1.50900 51.19500 1.000 18.98912 124 VAL C N 1
ATOM 16350 C CA . VAL C 1 124 ? 34.48900 -2.00700 51.27900 1.000 22.33689 124 VAL C CA 1
ATOM 16351 C C . VAL C 1 124 ? 35.42300 -1.24200 50.36200 1.000 21.59469 124 VAL C C 1
ATOM 16352 O O . VAL C 1 124 ? 36.62400 -1.12800 50.63800 1.000 21.05779 124 VAL C O 1
ATOM 16365 N N . GLN C 1 125 ? 34.90500 -0.73900 49.24800 1.000 16.61252 125 GLN C N 1
ATOM 16366 C CA . GLN C 1 125 ? 35.73100 -0.15700 48.20500 1.000 18.08901 125 GLN C CA 1
ATOM 16367 C C . GLN C 1 125 ? 36.03700 1.31700 48.42900 1.000 18.09691 125 GLN C C 1
ATOM 16368 O O . GLN C 1 125 ? 36.77200 1.90800 47.63000 1.000 21.66576 125 GLN C O 1
ATOM 16382 N N . TYR C 1 126 ? 35.48600 1.92500 49.47600 1.000 15.19919 126 TYR C N 1
ATOM 16383 C CA . TYR C 1 126 ? 35.61900 3.35000 49.73100 1.000 17.08626 126 TYR C CA 1
ATOM 16384 C C . TYR C 1 126 ? 36.24500 3.55300 51.10200 1.000 15.79400 126 TYR C C 1
ATOM 16385 O O . TYR C 1 126 ? 36.19500 2.68000 51.96800 1.000 19.63130 126 TYR C O 1
ATOM 16403 N N . ASP C 1 127 ? 36.83600 4.72900 51.28000 1.000 16.28616 127 ASP C N 1
ATOM 16404 C CA . ASP C 1 127 ? 37.63700 4.97900 52.47200 1.000 16.06245 127 ASP C CA 1
ATOM 16405 C C . ASP C 1 127 ? 36.78500 5.00600 53.73500 1.000 18.40747 127 ASP C C 1
ATOM 16406 O O . ASP C 1 127 ? 37.14000 4.39400 54.75400 1.000 17.63106 127 ASP C O 1
ATOM 16415 N N . GLY C 1 128 ? 35.71300 5.79900 53.71900 1.000 16.22826 128 GLY C N 1
ATOM 16416 C CA . GLY C 1 128 ? 35.04300 6.19400 54.93700 1.000 16.72832 128 GLY C CA 1
ATOM 16417 C C . GLY C 1 128 ? 35.93500 7.10200 55.75000 1.000 14.54122 128 GLY C C 1
ATOM 16418 O O . GLY C 1 128 ? 37.09900 7.32400 55.39400 1.000 17.02309 128 GLY C O 1
ATOM 16422 N N . PRO C 1 129 ? 35.42400 7.64300 56.85400 1.000 16.30195 129 PRO C N 1
ATOM 16423 C CA . PRO C 1 129 ? 36.25600 8.52400 57.68000 1.000 17.38103 129 PRO C CA 1
ATOM 16424 C C . PRO C 1 129 ? 37.36800 7.74600 58.37200 1.000 17.65475 129 PRO C C 1
ATOM 16425 O O . PRO C 1 129 ? 37.29400 6.53100 58.58400 1.000 16.74148 129 PRO C O 1
ATOM 16436 N N . GLU C 1 130 ? 38.42500 8.46800 58.73300 1.000 16.87834 130 GLU C N 1
ATOM 16437 C CA . GLU C 1 130 ? 39.51700 7.91000 59.52500 1.000 19.67868 130 GLU C CA 1
ATOM 16438 C C . GLU C 1 130 ? 39.75200 8.65900 60.82900 1.000 18.70751 130 GLU C C 1
ATOM 16439 O O . GLU C 1 130 ? 40.20700 8.05200 61.80300 1.000 20.19979 130 GLU C O 1
ATOM 16451 N N . TYR C 1 131 ? 39.49800 9.96600 60.86200 1.000 17.71002 131 TYR C N 1
ATOM 16452 C CA . TYR C 1 131 ? 39.65500 10.78600 62.06000 1.000 18.91806 131 TYR C CA 1
ATOM 16453 C C . TYR C 1 131 ? 38.27100 11.28300 62.44600 1.000 20.86566 131 TYR C C 1
ATOM 16454 O O . TYR C 1 131 ? 37.56200 11.84500 61.60400 1.000 20.07346 131 TYR C O 1
ATOM 16472 N N . THR C 1 132 ? 37.87100 11.05600 63.69500 1.000 17.12047 132 THR C N 1
ATOM 16473 C CA . THR C 1 132 ? 36.49400 11.32100 64.08200 1.000 17.83109 132 THR C CA 1
ATOM 16474 C C . THR C 1 132 ? 36.40900 12.32800 65.22500 1.000 16.69674 132 THR C C 1
ATOM 16475 O O . THR C 1 132 ? 37.41200 12.74700 65.82500 1.000 16.74411 132 THR C O 1
ATOM 16486 N N . ILE C 1 133 ? 35.15800 12.67000 65.54000 1.000 17.63896 133 ILE C N 1
ATOM 16487 C CA . ILE C 1 133 ? 34.88100 13.53800 66.67700 1.000 18.68645 133 ILE C CA 1
ATOM 16488 C C . ILE C 1 133 ? 35.41100 12.92200 67.96200 1.000 17.44683 133 ILE C C 1
ATOM 16489 O O . ILE C 1 133 ? 35.78300 13.64300 68.90100 1.000 18.18639 133 ILE C O 1
ATOM 16505 N N . ASP C 1 134 ? 35.45700 11.59000 68.03800 1.000 18.67856 134 ASP C N 1
ATOM 16506 C CA . ASP C 1 134 ? 36.03000 10.95300 69.21800 1.000 21.21570 134 ASP C CA 1
ATOM 16507 C C . ASP C 1 134 ? 37.51800 11.25400 69.32700 1.000 20.76038 134 ASP C C 1
ATOM 16508 O O . ASP C 1 134 ? 38.03700 11.46200 70.43000 1.000 21.61575 134 ASP C O 1
ATOM 16517 N N . ASP C 1 135 ? 38.22500 11.27400 68.19700 1.000 18.55749 135 ASP C N 1
ATOM 16518 C CA . ASP C 1 135 ? 39.63800 11.63300 68.22300 1.000 18.41010 135 ASP C CA 1
ATOM 16519 C C . ASP C 1 135 ? 39.83000 13.08700 68.64100 1.000 17.97584 135 ASP C C 1
ATOM 16520 O O . ASP C 1 135 ? 40.74500 13.40900 69.41000 1.000 20.22348 135 ASP C O 1
ATOM 16529 N N . MET C 1 136 ? 38.97600 13.98000 68.14400 1.000 19.13914 136 MET C N 1
ATOM 16530 C CA . MET C 1 136 ? 39.07000 15.37900 68.55100 1.000 17.55210 136 MET C CA 1
ATOM 16531 C C . MET C 1 136 ? 38.81900 15.54300 70.04300 1.000 19.22336 136 MET C C 1
ATOM 16532 O O . MET C 1 136 ? 39.53100 16.30100 70.71900 1.000 21.07358 136 MET C O 1
ATOM 16546 N N . ARG C 1 137 ? 37.81000 14.83900 70.57900 1.000 20.78407 137 ARG C N 1
ATOM 16547 C CA . ARG C 1 137 ? 37.57600 14.87700 72.02200 1.000 19.59182 137 ARG C CA 1
ATOM 16548 C C . ARG C 1 137 ? 38.81800 14.43500 72.78100 1.000 24.12131 137 ARG C C 1
ATOM 16549 O O . ARG C 1 137 ? 39.16400 15.00700 73.81900 1.000 21.06042 137 ARG C O 1
ATOM 16570 N N . LYS C 1 138 ? 39.48700 13.38900 72.29500 1.000 21.35519 138 LYS C N 1
ATOM 16571 C CA . LYS C 1 138 ? 40.69500 12.92800 72.97000 1.000 23.89760 138 LYS C CA 1
ATOM 16572 C C . LYS C 1 138 ? 41.74400 14.03300 72.99400 1.000 23.28700 138 LYS C C 1
ATOM 16573 O O . LYS C 1 138 ? 42.34300 14.30900 74.03900 1.000 22.55534 138 LYS C O 1
ATOM 16592 N N . TYR C 1 139 ? 41.95600 14.70900 71.86400 1.000 22.92643 139 TYR C N 1
ATOM 16593 C CA . TYR C 1 139 ? 42.89900 15.82600 71.87600 1.000 22.89485 139 TYR C CA 1
ATOM 16594 C C . TYR C 1 139 ? 42.45400 16.91900 72.85000 1.000 24.78455 139 TYR C C 1
ATOM 16595 O O . TYR C 1 139 ? 43.26900 17.45900 73.61500 1.000 24.76086 139 TYR C O 1
ATOM 16613 N N . LEU C 1 140 ? 41.16500 17.26700 72.83700 1.000 20.94725 140 LEU C N 1
ATOM 16614 C CA . LEU C 1 140 ? 40.64300 18.28200 73.74800 1.000 18.76804 140 LEU C CA 1
ATOM 16615 C C . LEU C 1 140 ? 40.62900 17.82800 75.19900 1.000 23.07908 140 LEU C C 1
ATOM 16616 O O . LEU C 1 140 ? 40.41400 18.66200 76.08800 1.000 24.31081 140 LEU C O 1
ATOM 16632 N N . ASN C 1 141 ? 40.85500 16.53700 75.44200 1.000 24.49241 141 ASN C N 1
ATOM 16633 C CA . ASN C 1 141 ? 40.79400 15.92500 76.76700 1.000 23.60809 141 ASN C CA 1
ATOM 16634 C C . ASN C 1 141 ? 39.42600 16.10800 77.41400 1.000 28.59290 141 ASN C C 1
ATOM 16635 O O . ASN C 1 141 ? 39.31800 16.44700 78.59700 1.000 26.37158 141 ASN C O 1
ATOM 16646 N N . ILE C 1 142 ? 38.37700 15.85800 76.63200 1.000 23.92392 142 ILE C N 1
ATOM 16647 C CA . ILE C 1 142 ? 37.00700 15.88200 77.12300 1.000 25.59254 142 ILE C CA 1
ATOM 16648 C C . ILE C 1 142 ? 36.32200 14.56800 76.77600 1.000 26.46896 142 ILE C C 1
ATOM 16649 O O . ILE C 1 142 ? 36.74000 13.82900 75.88200 1.000 23.43965 142 ILE C O 1
ATOM 16665 N N . GLN C 1 143 ? 35.22500 14.30700 77.47400 1.000 25.83994 143 GLN C N 1
ATOM 16666 C CA . GLN C 1 143 ? 34.44600 13.09900 77.27200 1.000 29.32457 143 GLN C CA 1
ATOM 16667 C C . GLN C 1 143 ? 32.97400 13.45800 77.13100 1.000 23.81338 143 GLN C C 1
ATOM 16668 O O . GLN C 1 143 ? 32.48100 14.37300 77.79900 1.000 27.11115 143 GLN C O 1
ATOM 16682 N N . GLU C 1 144 ? 32.30700 12.76200 76.21500 1.000 20.83671 144 GLU C N 1
ATOM 16683 C CA . GLU C 1 144 ? 30.85400 12.71000 76.11400 1.000 22.42637 144 GLU C CA 1
ATOM 16684 C C . GLU C 1 144 ? 30.22000 13.94300 75.47800 1.000 20.12083 144 GLU C C 1
ATOM 16685 O O . GLU C 1 144 ? 29.38300 13.81400 74.57700 1.000 20.66300 144 GLU C O 1
ATOM 16697 N N . ARG C 1 145 ? 30.56400 15.13000 75.97400 1.000 22.48954 145 ARG C N 1
ATOM 16698 C CA . ARG C 1 145 ? 29.79000 16.31100 75.63500 1.000 19.64972 145 ARG C CA 1
ATOM 16699 C C . ARG C 1 145 ? 30.03200 16.75900 74.19700 1.000 20.76565 145 ARG C C 1
ATOM 16700 O O . ARG C 1 145 ? 31.02000 16.37500 73.56600 1.000 22.44480 145 ARG C O 1
ATOM 16721 N N . PRO C 1 146 ? 29.14800 17.59600 73.66300 1.000 19.43917 146 PRO C N 1
ATOM 16722 C CA . PRO C 1 146 ? 29.41000 18.19100 72.35200 1.000 19.94186 146 PRO C CA 1
ATOM 16723 C C . PRO C 1 146 ? 30.63900 19.08700 72.39300 1.000 21.25781 146 PRO C C 1
ATOM 16724 O O . PRO C 1 146 ? 31.08100 19.53900 73.45200 1.000 18.96806 146 PRO C O 1
ATOM 16735 N N . ILE C 1 147 ? 31.20900 19.30700 71.21700 1.000 19.92081 147 ILE C N 1
ATOM 16736 C CA . ILE C 1 147 ? 32.32300 20.23000 71.03500 1.000 17.88109 147 ILE C CA 1
ATOM 16737 C C . ILE C 1 147 ? 31.74100 21.59600 70.67700 1.000 19.30495 147 ILE C C 1
ATOM 16738 O O . ILE C 1 147 ? 31.01200 21.73600 69.69400 1.000 18.87858 147 ILE C O 1
ATOM 16754 N N . PHE C 1 148 ? 32.02200 22.60400 71.49400 1.000 17.82845 148 PHE C N 1
ATOM 16755 C CA . PHE C 1 148 ? 31.39200 23.91100 71.33900 1.000 19.26020 148 PHE C CA 1
ATOM 16756 C C . PHE C 1 148 ? 32.34300 24.83100 70.59000 1.000 19.76026 148 PHE C C 1
ATOM 16757 O O . PHE C 1 148 ? 33.44300 25.12800 71.06700 1.000 21.29992 148 PHE C O 1
ATOM 16774 N N . GLY C 1 149 ? 31.91800 25.26600 69.40400 1.000 20.20242 149 GLY C N 1
ATOM 16775 C CA . GLY C 1 149 ? 32.76700 26.02700 68.51700 1.000 20.97094 149 GLY C CA 1
ATOM 16776 C C . GLY C 1 149 ? 32.11900 27.33400 68.10600 1.000 23.40017 149 GLY C C 1
ATOM 16777 O O . GLY C 1 149 ? 30.98200 27.64300 68.47700 1.000 20.81039 149 GLY C O 1
ATOM 16781 N N . SER C 1 150 ? 32.85500 28.07600 67.29600 1.000 18.14691 150 SER C N 1
ATOM 16782 C CA . SER C 1 150 ? 32.33700 29.35700 66.86000 1.000 18.39694 150 SER C CA 1
ATOM 16783 C C . SER C 1 150 ? 32.90200 29.73200 65.50500 1.000 19.43654 150 SER C C 1
ATOM 16784 O O . SER C 1 150 ? 33.93900 29.22500 65.06800 1.000 19.09703 150 SER C O 1
ATOM 16792 N N . ILE C 1 151 ? 32.14500 30.59300 64.82200 1.000 19.07334 151 ILE C N 1
ATOM 16793 C CA . ILE C 1 151 ? 32.61600 31.37700 63.69500 1.000 20.34454 151 ILE C CA 1
ATOM 16794 C C . ILE C 1 151 ? 32.97100 32.76100 64.20900 1.000 22.66851 151 ILE C C 1
ATOM 16795 O O . ILE C 1 151 ? 32.36700 33.26300 65.16400 1.000 27.67700 151 ILE C O 1
ATOM 16811 N N . ILE C 1 152 ? 33.90200 33.40600 63.54200 1.000 19.69973 152 ILE C N 1
ATOM 16812 C CA . ILE C 1 152 ? 34.32700 34.75800 63.88600 1.000 19.45760 152 ILE C CA 1
ATOM 16813 C C . ILE C 1 152 ? 33.53000 35.75600 63.05900 1.000 22.35794 152 ILE C C 1
ATOM 16814 O O . ILE C 1 152 ? 33.19200 35.49100 61.90300 1.000 21.89210 152 ILE C O 1
ATOM 16830 N N . LYS C 1 153 ? 33.21200 36.90800 63.66500 1.000 22.05528 153 LYS C N 1
ATOM 16831 C CA . LYS C 1 153 ? 32.46100 37.97300 63.02000 1.000 24.52399 153 LYS C CA 1
ATOM 16832 C C . LYS C 1 153 ? 33.16900 39.31000 63.22000 1.000 22.02633 153 LYS C C 1
ATOM 16833 O O . LYS C 1 153 ? 33.66700 39.60700 64.32500 1.000 25.80836 153 LYS C O 1
ATOM 16852 N N . PRO C 1 154 ? 33.24600 40.14200 62.16400 1.000 24.02393 154 PRO C N 1
ATOM 16853 C CA . PRO C 1 154 ? 32.79400 39.90200 60.77700 1.000 21.40520 154 PRO C CA 1
ATOM 16854 C C . PRO C 1 154 ? 33.57300 38.74100 60.18100 1.000 22.72378 154 PRO C C 1
ATOM 16855 O O . PRO C 1 154 ? 34.74100 38.53800 60.51000 1.000 23.92918 154 PRO C O 1
ATOM 16866 N N . LYS C 1 155 ? 32.93800 37.95700 59.30600 1.000 19.44444 155 LYS C N 1
ATOM 16867 C CA . LYS C 1 155 ? 33.54000 36.69700 58.87400 1.000 21.41573 155 LYS C CA 1
ATOM 16868 C C . LYS C 1 155 ? 34.74400 36.93000 57.97700 1.000 19.56550 155 LYS C C 1
ATOM 16869 O O . LYS C 1 155 ? 35.65900 36.09700 57.93500 1.000 20.15768 155 LYS C O 1
ATOM 16888 N N . ILE C 1 156 ? 34.76100 38.05300 57.25900 1.000 20.82618 156 ILE C N 1
ATOM 16889 C CA . ILE C 1 156 ? 35.89000 38.45000 56.42500 1.000 18.63645 156 ILE C CA 1
ATOM 16890 C C . ILE C 1 156 ? 36.13400 39.93100 56.66700 1.000 23.83970 156 ILE C C 1
ATOM 16891 O O . ILE C 1 156 ? 35.18600 40.71700 56.71800 1.000 21.63944 156 ILE C O 1
ATOM 16907 N N . GLY C 1 157 ? 37.40000 40.31100 56.82000 1.000 21.56311 157 GLY C N 1
ATOM 16908 C CA . GLY C 1 157 ? 37.75400 41.70900 56.93500 1.000 26.61109 157 GLY C CA 1
ATOM 16909 C C . GLY C 1 157 ? 38.69800 41.99600 58.07900 1.000 27.58489 157 GLY C C 1
ATOM 16910 O O . GLY C 1 157 ? 39.32400 43.05900 58.12000 1.000 27.80597 157 GLY C O 1
ATOM 16914 N N . LEU C 1 158 ? 38.78800 41.07100 59.02900 1.000 26.42948 158 LEU C N 1
ATOM 16915 C CA . LEU C 1 158 ? 39.65100 41.27100 60.18300 1.000 28.61659 158 LEU C CA 1
ATOM 16916 C C . LEU C 1 158 ? 41.10300 41.00400 59.80600 1.000 26.21630 158 LEU C C 1
ATOM 16917 O O . LEU C 1 158 ? 41.40400 40.14000 58.97200 1.000 25.96890 158 LEU C O 1
ATOM 16933 N N . THR C 1 159 ? 42.00700 41.74800 60.44300 1.000 24.43451 159 THR C N 1
ATOM 16934 C CA . THR C 1 159 ? 43.42100 41.43700 60.34300 1.000 28.83767 159 THR C CA 1
ATOM 16935 C C . THR C 1 159 ? 43.69900 40.07700 60.97800 1.000 21.93947 159 THR C C 1
ATOM 16936 O O . THR C 1 159 ? 42.89100 39.54500 61.74500 1.000 26.03470 159 THR C O 1
ATOM 16947 N N . SER C 1 160 ? 44.88100 39.52800 60.68600 1.000 24.54505 160 SER C N 1
ATOM 16948 C CA . SER C 1 160 ? 45.25500 38.25700 61.30300 1.000 25.86100 160 SER C CA 1
ATOM 16949 C C . SER C 1 160 ? 45.28000 38.37300 62.82500 1.000 28.96137 160 SER C C 1
ATOM 16950 O O . SER C 1 160 ? 44.81400 37.47400 63.53300 1.000 26.02944 160 SER C O 1
ATOM 16958 N N . SER C 1 161 ? 45.81700 39.47600 63.35200 1.000 30.40628 161 SER C N 1
ATOM 16959 C CA . SER C 1 161 ? 45.88100 39.62100 64.80100 1.000 26.25578 161 SER C CA 1
ATOM 16960 C C . SER C 1 161 ? 44.48700 39.79500 65.40100 1.000 25.89258 161 SER C C 1
ATOM 16961 O O . SER C 1 161 ? 44.18500 39.21700 66.45200 1.000 27.43750 161 SER C O 1
ATOM 16969 N N . GLU C 1 162 ? 43.62200 40.58000 64.74500 1.000 27.03745 162 GLU C N 1
ATOM 16970 C CA . GLU C 1 162 ? 42.25800 40.75500 65.23500 1.000 25.94522 162 GLU C CA 1
ATOM 16971 C C . GLU C 1 162 ? 41.47800 39.44900 65.16100 1.000 28.88504 162 GLU C C 1
ATOM 16972 O O . GLU C 1 162 ? 40.75500 39.09400 66.09900 1.000 27.12430 162 GLU C O 1
ATOM 16984 N N . TYR C 1 163 ? 41.59000 38.73800 64.03800 1.000 25.12670 163 TYR C N 1
ATOM 16985 C CA . TYR C 1 163 ? 40.97200 37.42500 63.93000 1.000 21.14201 163 TYR C CA 1
ATOM 16986 C C . TYR C 1 163 ? 41.45400 36.50400 65.04300 1.000 23.91339 163 TYR C C 1
ATOM 16987 O O . TYR C 1 163 ? 40.65300 35.87400 65.74100 1.000 24.54242 163 TYR C O 1
ATOM 17005 N N . ALA C 1 164 ? 42.77000 36.41100 65.21900 1.000 27.23221 164 ALA C N 1
ATOM 17006 C CA . ALA C 1 164 ? 43.30800 35.51300 66.23300 1.000 23.29227 164 ALA C CA 1
ATOM 17007 C C . ALA C 1 164 ? 42.90400 35.94000 67.64200 1.000 22.13950 164 ALA C C 1
ATOM 17008 O O . ALA C 1 164 ? 42.76400 35.08900 68.53300 1.000 24.42661 164 ALA C O 1
ATOM 17015 N N . GLU C 1 165 ? 42.72500 37.24200 67.87500 1.000 22.95012 165 GLU C N 1
ATOM 17016 C CA . GLU C 1 165 ? 42.37800 37.68000 69.22400 1.000 27.16115 165 GLU C CA 1
ATOM 17017 C C . GLU C 1 165 ? 40.95700 37.27500 69.58800 1.000 23.82654 165 GLU C C 1
ATOM 17018 O O . GLU C 1 165 ? 40.68900 36.94800 70.74800 1.000 24.40819 165 GLU C O 1
ATOM 17030 N N . LEU C 1 166 ? 40.03800 37.27000 68.61700 1.000 25.75572 166 LEU C N 1
ATOM 17031 C CA . LEU C 1 166 ? 38.70100 36.77400 68.90700 1.000 22.51059 166 LEU C CA 1
ATOM 17032 C C . LEU C 1 166 ? 38.70900 35.26500 69.11300 1.000 23.72390 166 LEU C C 1
ATOM 17033 O O . LEU C 1 166 ? 37.93400 34.75000 69.92500 1.000 26.62688 166 LEU C O 1
ATOM 17049 N N . CYS C 1 167 ? 39.57700 34.54300 68.39400 1.000 26.91639 167 CYS C N 1
ATOM 17050 C CA . CYS C 1 167 ? 39.80500 33.13800 68.71600 1.000 21.34466 167 CYS C CA 1
ATOM 17051 C C . CYS C 1 167 ? 40.23600 32.98800 70.16300 1.000 27.39276 167 CYS C C 1
ATOM 17052 O O . CYS C 1 167 ? 39.71800 32.13800 70.89700 1.000 24.64769 167 CYS C O 1
ATOM 17060 N N . TYR C 1 168 ? 41.21200 33.79400 70.57600 1.000 25.56622 168 TYR C N 1
ATOM 17061 C CA . TYR C 1 168 ? 41.69700 33.73800 71.95000 1.000 23.47387 168 TYR C CA 1
ATOM 17062 C C . TYR C 1 168 ? 40.56400 33.97500 72.93500 1.000 27.37433 168 TYR C C 1
ATOM 17063 O O . TYR C 1 168 ? 40.43800 33.25500 73.93200 1.000 27.65858 168 TYR C O 1
ATOM 17081 N N . ASP C 1 169 ? 39.72900 34.99000 72.68100 1.000 26.40053 169 ASP C N 1
ATOM 17082 C CA . ASP C 1 169 ? 38.64500 35.29600 73.61100 1.000 24.68191 169 ASP C CA 1
ATOM 17083 C C . ASP C 1 169 ? 37.68600 34.11600 73.73200 1.000 25.51359 169 ASP C C 1
ATOM 17084 O O . ASP C 1 169 ? 37.27600 33.72900 74.83400 1.000 27.44013 169 ASP C O 1
ATOM 17093 N N . PHE C 1 170 ? 37.29700 33.54400 72.59600 1.000 23.88707 170 PHE C N 1
ATOM 17094 C CA . PHE C 1 170 ? 36.36900 32.42000 72.61800 1.000 23.77127 170 PHE C CA 1
ATOM 17095 C C . PHE C 1 170 ? 36.97600 31.24100 73.36500 1.000 24.85298 170 PHE C C 1
ATOM 17096 O O . PHE C 1 170 ? 36.35700 30.67900 74.27500 1.000 24.76350 170 PHE C O 1
ATOM 17113 N N . TRP C 1 171 ? 38.19000 30.84800 72.98500 1.000 23.24226 171 TRP C N 1
ATOM 17114 C CA . TRP C 1 171 ? 38.84900 29.74000 73.66400 1.000 20.93672 171 TRP C CA 1
ATOM 17115 C C . TRP C 1 171 ? 39.02900 30.02800 75.15000 1.000 25.50043 171 TRP C C 1
ATOM 17116 O O . TRP C 1 171 ? 38.88000 29.12800 75.98700 1.000 26.63214 171 TRP C O 1
ATOM 17137 N N . SER C 1 172 ? 39.36300 31.27800 75.49600 1.000 27.92440 172 SER C N 1
ATOM 17138 C CA . SER C 1 172 ? 39.62000 31.62700 76.89100 1.000 22.28688 172 SER C CA 1
ATOM 17139 C C . SER C 1 172 ? 38.39900 31.40400 77.76200 1.000 27.16378 172 SER C C 1
ATOM 17140 O O . SER C 1 172 ? 38.53300 31.09800 78.95100 1.000 27.70595 172 SER C O 1
ATOM 17148 N N . GLY C 1 173 ? 37.20700 31.60400 77.20900 1.000 25.87942 173 GLY C N 1
ATOM 17149 C CA . GLY C 1 173 ? 35.97500 31.38900 77.93100 1.000 24.80561 173 GLY C CA 1
ATOM 17150 C C . GLY C 1 173 ? 35.53900 29.95200 78.04100 1.000 25.02405 173 GLY C C 1
ATOM 17151 O O . GLY C 1 173 ? 34.47800 29.67000 78.61200 1.000 26.90586 173 GLY C O 1
ATOM 17155 N N . GLY C 1 174 ? 36.33900 29.02800 77.52300 1.000 26.96902 174 GLY C N 1
ATOM 17156 C CA . GLY C 1 174 ? 36.02100 27.62000 77.56400 1.000 25.59254 174 GLY C CA 1
ATOM 17157 C C . GLY C 1 174 ? 35.58000 27.03800 76.24500 1.000 24.42135 174 GLY C C 1
ATOM 17158 O O . GLY C 1 174 ? 35.41600 25.81500 76.15500 1.000 22.71325 174 GLY C O 1
ATOM 17162 N N . GLY C 1 175 ? 35.37400 27.86300 75.22100 1.000 22.50007 175 GLY C N 1
ATOM 17163 C CA . GLY C 1 175 ? 35.06400 27.32400 73.91000 1.000 25.55043 175 GLY C CA 1
ATOM 17164 C C . GLY C 1 175 ? 36.16700 26.41400 73.40500 1.000 22.62113 175 GLY C C 1
ATOM 17165 O O . GLY C 1 175 ? 37.33900 26.58900 73.72400 1.000 22.95275 175 GLY C O 1
ATOM 17169 N N . ASP C 1 176 ? 35.78100 25.44900 72.56700 1.000 20.61037 176 ASP C N 1
ATOM 17170 C CA . ASP C 1 176 ? 36.72000 24.41800 72.14100 1.000 20.35507 176 ASP C CA 1
ATOM 17171 C C . ASP C 1 176 ? 37.31900 24.64100 70.76300 1.000 22.69219 176 ASP C C 1
ATOM 17172 O O . ASP C 1 176 ? 38.47300 24.27100 70.54400 1.000 21.96579 176 ASP C O 1
ATOM 17181 N N . PHE C 1 177 ? 36.57300 25.23900 69.83800 1.000 21.57101 177 PHE C N 1
ATOM 17182 C CA . PHE C 1 177 ? 36.77400 25.04800 68.40500 1.000 21.19201 177 PHE C CA 1
ATOM 17183 C C . PHE C 1 177 ? 36.42300 26.34100 67.69300 1.000 20.04714 177 PHE C C 1
ATOM 17184 O O . PHE C 1 177 ? 35.40600 26.95700 68.00300 1.000 19.37338 177 PHE C O 1
ATOM 17201 N N . VAL C 1 178 ? 37.27700 26.75800 66.77000 1.000 19.51023 178 VAL C N 1
ATOM 17202 C CA . VAL C 1 178 ? 36.98300 27.89800 65.90600 1.000 16.04666 178 VAL C CA 1
ATOM 17203 C C . VAL C 1 178 ? 37.23400 27.48000 64.47400 1.000 18.80489 178 VAL C C 1
ATOM 17204 O O . VAL C 1 178 ? 38.23300 26.80800 64.20200 1.000 20.26559 178 VAL C O 1
ATOM 17239 N N . ASN C 1 180 ? 37.81700 28.96500 60.44700 1.000 17.07310 180 ASN C N 1
ATOM 17240 C CA . ASN C 1 180 ? 37.89000 29.96800 59.38300 1.000 16.38354 180 ASN C CA 1
ATOM 17241 C C . ASN C 1 180 ? 36.49400 30.07400 58.75800 1.000 17.14416 180 ASN C C 1
ATOM 17242 O O . ASN C 1 180 ? 35.74700 29.08100 58.72100 1.000 18.56012 180 ASN C O 1
ATOM 17253 N N . ASP C 1 181 ? 36.16000 31.24700 58.22400 1.000 17.06520 181 ASP C N 1
ATOM 17254 C CA . ASP C 1 181 ? 35.05700 31.35900 57.27300 1.000 16.75464 181 ASP C CA 1
ATOM 17255 C C . ASP C 1 181 ? 35.35400 30.49100 56.05200 1.000 16.92835 181 ASP C C 1
ATOM 17256 O O . ASP C 1 181 ? 36.50800 30.29100 55.67700 1.000 19.33653 181 ASP C O 1
ATOM 17265 N N . GLU C 1 182 ? 34.30300 29.94200 55.43900 1.000 15.38342 182 GLU C N 1
ATOM 17266 C CA . GLU C 1 182 ? 34.51700 29.02100 54.32500 1.000 16.15194 182 GLU C CA 1
ATOM 17267 C C . GLU C 1 182 ? 35.34700 29.59800 53.17500 1.000 16.70200 182 GLU C C 1
ATOM 17268 O O . GLU C 1 182 ? 35.99700 28.80000 52.47500 1.000 15.67030 182 GLU C O 1
ATOM 17280 N N . PRO C 1 183 ? 35.35500 30.91800 52.90100 1.000 16.43355 183 PRO C N 1
ATOM 17281 C CA . PRO C 1 183 ? 36.20800 31.44600 51.82900 1.000 16.22826 183 PRO C CA 1
ATOM 17282 C C . PRO C 1 183 ? 37.36000 32.27900 52.37700 1.000 17.57579 183 PRO C C 1
ATOM 17283 O O . PRO C 1 183 ? 37.97100 33.08200 51.66100 1.000 18.66540 183 PRO C O 1
ATOM 17294 N N . GLN C 1 184 ? 37.62700 32.14000 53.67400 1.000 17.42314 184 GLN C N 1
ATOM 17295 C CA . GLN C 1 184 ? 38.78300 32.80000 54.26500 1.000 17.80740 184 GLN C CA 1
ATOM 17296 C C . GLN C 1 184 ? 40.06500 32.12700 53.78400 1.000 17.10731 184 GLN C C 1
ATOM 17297 O O . GLN C 1 184 ? 40.22700 30.91500 53.90300 1.000 16.78096 184 GLN C O 1
ATOM 17311 N N . ALA C 1 185 ? 40.97800 32.91000 53.22600 1.000 16.67305 185 ALA C N 1
ATOM 17312 C CA . ALA C 1 185 ? 42.13500 32.32600 52.55700 1.000 21.63944 185 ALA C CA 1
ATOM 17313 C C . ALA C 1 185 ? 43.30300 33.29500 52.61300 1.000 20.68669 185 ALA C C 1
ATOM 17314 O O . ALA C 1 185 ? 43.60500 33.84100 53.68000 1.000 20.69459 185 ALA C O 1
ATOM 17321 N N . ASP C 1 186 ? 43.97100 33.51300 51.48800 1.000 16.81254 186 ASP C N 1
ATOM 17322 C CA . ASP C 1 186 ? 45.14900 34.37500 51.44700 1.000 21.21044 186 ASP C CA 1
ATOM 17323 C C . ASP C 1 186 ? 44.80000 35.76500 50.93300 1.000 24.03709 186 ASP C C 1
ATOM 17324 O O . ASP C 1 186 ? 45.40200 36.28000 49.98400 1.000 24.81877 186 ASP C O 1
ATOM 17333 N N . GLN C 1 187 ? 43.80800 36.39300 51.56100 1.000 20.36034 187 GLN C N 1
ATOM 17334 C CA . GLN C 1 187 ? 43.49600 37.78100 51.25300 1.000 22.51586 187 GLN C CA 1
ATOM 17335 C C . GLN C 1 187 ? 44.60700 38.69200 51.77500 1.000 25.77677 187 GLN C C 1
ATOM 17336 O O . GLN C 1 187 ? 45.18900 38.44400 52.83500 1.000 23.31069 187 GLN C O 1
ATOM 17350 N N . ASP C 1 188 ? 44.89500 39.75800 51.02800 1.000 23.52387 188 ASP C N 1
ATOM 17351 C CA . ASP C 1 188 ? 46.05600 40.58800 51.33400 1.000 29.46406 188 ASP C CA 1
ATOM 17352 C C . ASP C 1 188 ? 45.93400 41.30300 52.67100 1.000 26.87954 188 ASP C C 1
ATOM 17353 O O . ASP C 1 188 ? 46.96300 41.63500 53.26900 1.000 30.24047 188 ASP C O 1
ATOM 17362 N N . PHE C 1 189 ? 44.71400 41.52500 53.16100 1.000 24.46083 189 PHE C N 1
ATOM 17363 C CA . PHE C 1 189 ? 44.49000 42.18500 54.43700 1.000 25.64518 189 PHE C CA 1
ATOM 17364 C C . PHE C 1 189 ? 44.50400 41.21800 55.60600 1.000 23.79496 189 PHE C C 1
ATOM 17365 O O . PHE C 1 189 ? 44.43400 41.65900 56.75700 1.000 24.87667 189 PHE C O 1
ATOM 17382 N N . CYS C 1 190 ? 44.57300 39.91500 55.33300 1.000 25.82152 190 CYS C N 1
ATOM 17383 C CA . CYS C 1 190 ? 44.67100 38.89200 56.37400 1.000 24.22922 190 CYS C CA 1
ATOM 17384 C C . CYS C 1 190 ? 45.45500 37.72200 55.79400 1.000 23.68705 190 CYS C C 1
ATOM 17385 O O . CYS C 1 190 ? 44.92400 36.62500 55.60300 1.000 22.78431 190 CYS C O 1
ATOM 17393 N N . PRO C 1 191 ? 46.73200 37.93500 55.47600 1.000 21.33414 191 PRO C N 1
ATOM 17394 C CA . PRO C 1 191 ? 47.47200 36.93100 54.69600 1.000 21.40257 191 PRO C CA 1
ATOM 17395 C C . PRO C 1 191 ? 47.50800 35.59400 55.41100 1.000 23.73179 191 PRO C C 1
ATOM 17396 O O . PRO C 1 191 ? 47.56200 35.52200 56.64100 1.000 24.36345 191 PRO C O 1
ATOM 17407 N N . TYR C 1 192 ? 47.50100 34.52500 54.61200 1.000 24.77929 192 TYR C N 1
ATOM 17408 C CA . TYR C 1 192 ? 47.28900 33.19200 55.15600 1.000 22.52375 192 TYR C CA 1
ATOM 17409 C C . TYR C 1 192 ? 48.36500 32.80600 56.16400 1.000 24.33713 192 TYR C C 1
ATOM 17410 O O . TYR C 1 192 ? 48.05800 32.28600 57.24200 1.000 25.23197 192 TYR C O 1
ATOM 17428 N N . ASP C 1 193 ? 49.63500 33.01900 55.81400 1.000 23.20015 193 ASP C N 1
ATOM 17429 C CA . ASP C 1 193 ? 50.71900 32.63800 56.71400 1.000 27.66911 193 ASP C CA 1
ATOM 17430 C C . ASP C 1 193 ? 50.63600 33.40300 58.02800 1.000 24.90299 193 ASP C C 1
ATOM 17431 O O . ASP C 1 193 ? 50.82400 32.82700 59.10500 1.000 26.85848 193 ASP C O 1
ATOM 17440 N N . LYS C 1 194 ? 50.35000 34.70300 57.96600 1.000 23.67652 194 LYS C N 1
ATOM 17441 C CA . LYS C 1 194 ? 50.21300 35.46500 59.20200 1.000 26.40053 194 LYS C CA 1
ATOM 17442 C C . LYS C 1 194 ? 49.01000 34.98300 59.99800 1.000 27.74017 194 LYS C C 1
ATOM 17443 O O . LYS C 1 194 ? 49.05100 34.92600 61.22900 1.000 23.92655 194 LYS C O 1
ATOM 17462 N N . MET C 1 195 ? 47.92800 34.62400 59.31100 1.000 24.16606 195 MET C N 1
ATOM 17463 C CA . MET C 1 195 ? 46.75300 34.12300 60.01400 1.000 21.88947 195 MET C CA 1
ATOM 17464 C C . MET C 1 195 ? 47.07000 32.82800 60.73500 1.000 25.60570 195 MET C C 1
ATOM 17465 O O . MET C 1 195 ? 46.70900 32.66400 61.90400 1.000 24.35555 195 MET C O 1
ATOM 17479 N N . VAL C 1 196 ? 47.80000 31.92300 60.08800 1.000 21.63680 196 VAL C N 1
ATOM 17480 C CA . VAL C 1 196 ? 48.21300 30.69900 60.77400 1.000 20.76565 196 VAL C CA 1
ATOM 17481 C C . VAL C 1 196 ? 49.10300 31.03000 61.96800 1.000 24.92667 196 VAL C C 1
ATOM 17482 O O . VAL C 1 196 ? 48.91500 30.50200 63.06900 1.000 24.17921 196 VAL C O 1
ATOM 17495 N N . GLN C 1 197 ? 50.09900 31.89600 61.76000 1.000 22.21845 197 GLN C N 1
ATOM 17496 C CA . GLN C 1 197 ? 51.01200 32.25700 62.84400 1.000 24.82403 197 GLN C CA 1
ATOM 17497 C C . GLN C 1 197 ? 50.26700 32.85400 64.03300 1.000 26.73478 197 GLN C C 1
ATOM 17498 O O . GLN C 1 197 ? 50.54000 32.51400 65.19300 1.000 27.31906 197 GLN C O 1
ATOM 17512 N N . ASP C 1 198 ? 49.34800 33.78500 63.77000 1.000 24.46872 198 ASP C N 1
ATOM 17513 C CA . ASP C 1 198 ? 48.68200 34.46300 64.87500 1.000 26.99008 198 ASP C CA 1
ATOM 17514 C C . ASP C 1 198 ? 47.68400 33.54100 65.56400 1.000 23.96340 198 ASP C C 1
ATOM 17515 O O . ASP C 1 198 ? 47.50300 33.63200 66.78500 1.000 26.03733 198 ASP C O 1
ATOM 17524 N N . VAL C 1 199 ? 47.06100 32.62300 64.81800 1.000 22.70799 199 VAL C N 1
ATOM 17525 C CA . VAL C 1 199 ? 46.22100 31.61500 65.46500 1.000 24.43188 199 VAL C CA 1
ATOM 17526 C C . VAL C 1 199 ? 47.06200 30.75400 66.41200 1.000 22.56060 199 VAL C C 1
ATOM 17527 O O . VAL C 1 199 ? 46.63500 30.43200 67.53000 1.000 24.38187 199 VAL C O 1
ATOM 17540 N N . ARG C 1 200 ? 48.26500 30.36700 65.98300 1.000 24.31344 200 ARG C N 1
ATOM 17541 C CA . ARG C 1 200 ? 49.13700 29.57800 66.84400 1.000 23.90813 200 ARG C CA 1
ATOM 17542 C C . ARG C 1 200 ? 49.51300 30.36900 68.09000 1.000 26.91902 200 ARG C C 1
ATOM 17543 O O . ARG C 1 200 ? 49.44700 29.84700 69.20900 1.000 25.01089 200 ARG C O 1
ATOM 17564 N N . HIS C 1 201 ? 49.91200 31.63600 67.91400 1.000 24.61348 201 HIS C N 1
ATOM 17565 C CA . HIS C 1 201 ? 50.27600 32.45300 69.07100 1.000 28.70344 201 HIS C CA 1
ATOM 17566 C C . HIS C 1 201 ? 49.10200 32.56900 70.03800 1.000 27.31643 201 HIS C C 1
ATOM 17567 O O . HIS C 1 201 ? 49.27500 32.46600 71.26100 1.000 26.69531 201 HIS C O 1
ATOM 17581 N N . ALA C 1 202 ? 47.89800 32.79500 69.50500 1.000 27.48487 202 ALA C N 1
ATOM 17582 C CA . ALA C 1 202 ? 46.72300 32.92800 70.35500 1.000 24.88193 202 ALA C CA 1
ATOM 17583 C C . ALA C 1 202 ? 46.43300 31.63300 71.10800 1.000 23.57125 202 ALA C C 1
ATOM 17584 O O . ALA C 1 202 ? 46.07900 31.66100 72.29100 1.000 23.88707 202 ALA C O 1
ATOM 17591 N N . MET C 1 203 ? 46.55600 30.48700 70.43700 1.000 26.35053 203 MET C N 1
ATOM 17592 C CA . MET C 1 203 ? 46.24400 29.23000 71.11500 1.000 26.25052 203 MET C CA 1
ATOM 17593 C C . MET C 1 203 ? 47.30200 28.90000 72.16700 1.000 28.23760 203 MET C C 1
ATOM 17594 O O . MET C 1 203 ? 46.96800 28.40700 73.24700 1.000 25.26619 203 MET C O 1
ATOM 17608 N N . ASP C 1 204 ? 48.57300 29.20900 71.89300 1.000 24.95036 204 ASP C N 1
ATOM 17609 C CA . ASP C 1 204 ? 49.60700 29.07000 72.91900 1.000 25.39778 204 ASP C CA 1
ATOM 17610 C C . ASP C 1 204 ? 49.23400 29.84400 74.18100 1.000 27.07167 204 ASP C C 1
ATOM 17611 O O . ASP C 1 204 ? 49.44200 29.36900 75.30800 1.000 27.04272 204 ASP C O 1
ATOM 17620 N N . ARG C 1 205 ? 48.70600 31.06100 74.00900 1.000 26.61635 205 ARG C N 1
ATOM 17621 C CA . ARG C 1 205 ? 48.36800 31.88500 75.16200 1.000 24.88193 205 ARG C CA 1
ATOM 17622 C C . ARG C 1 205 ? 47.25300 31.25100 75.97900 1.000 30.76421 205 ARG C C 1
ATOM 17623 O O . ARG C 1 205 ? 47.34100 31.19400 77.21100 1.000 27.81123 205 ARG C O 1
ATOM 17644 N N . VAL C 1 206 ? 46.20800 30.75200 75.31000 1.000 25.38725 206 VAL C N 1
ATOM 17645 C CA . VAL C 1 206 ? 45.11400 30.10400 76.02700 1.000 25.60307 206 VAL C CA 1
ATOM 17646 C C . VAL C 1 206 ? 45.61000 28.84000 76.71400 1.000 24.51083 206 VAL C C 1
ATOM 17647 O O . VAL C 1 206 ? 45.25000 28.56200 77.86300 1.000 25.87152 206 VAL C O 1
ATOM 17660 N N . GLU C 1 207 ? 46.42500 28.04200 76.01500 1.000 25.00563 207 GLU C N 1
ATOM 17661 C CA . GLU C 1 207 ? 46.98400 26.83600 76.62600 1.000 23.17383 207 GLU C CA 1
ATOM 17662 C C . GLU C 1 207 ? 47.71500 27.15800 77.92200 1.000 31.60116 207 GLU C C 1
ATOM 17663 O O . GLU C 1 207 ? 47.49000 26.51500 78.95400 1.000 31.91698 207 GLU C O 1
ATOM 17675 N N . GLN C 1 208 ? 48.62400 28.13700 77.87300 1.000 28.68239 208 GLN C N 1
ATOM 17676 C CA . GLN C 1 208 ? 49.40200 28.49300 79.05300 1.000 28.72186 208 GLN C CA 1
ATOM 17677 C C . GLN C 1 208 ? 48.50900 28.95400 80.19600 1.000 27.82439 208 GLN C C 1
ATOM 17678 O O . GLN C 1 208 ? 48.75600 28.61900 81.36300 1.000 32.25913 208 GLN C O 1
ATOM 17692 N N . GLU C 1 209 ? 47.47200 29.73700 79.87800 1.000 28.78766 209 GLU C N 1
ATOM 17693 C CA . GLU C 1 209 ? 46.68100 30.40800 80.90000 1.000 32.04595 209 GLU C CA 1
ATOM 17694 C C . GLU C 1 209 ? 45.59700 29.51300 81.48200 1.000 30.72474 209 GLU C C 1
ATOM 17695 O O . GLU C 1 209 ? 45.19900 29.70400 82.63800 1.000 32.20123 209 GLU C O 1
ATOM 17707 N N . THR C 1 210 ? 45.12200 28.53300 80.71000 1.000 28.20865 210 THR C N 1
ATOM 17708 C CA . THR C 1 210 ? 44.02900 27.66800 81.11800 1.000 29.22192 210 THR C CA 1
ATOM 17709 C C . THR C 1 210 ? 44.44700 26.22000 81.32200 1.000 30.62999 210 THR C C 1
ATOM 17710 O O . THR C 1 210 ? 43.69500 25.45500 81.92900 1.000 28.66659 210 THR C O 1
ATOM 17721 N N . GLY C 1 211 ? 45.58900 25.81300 80.77900 1.000 32.13806 211 GLY C N 1
ATOM 17722 C CA . GLY C 1 211 ? 45.95200 24.41500 80.79500 1.000 24.80297 211 GLY C CA 1
ATOM 17723 C C . GLY C 1 211 ? 45.15500 23.53000 79.86800 1.000 25.75835 211 GLY C C 1
ATOM 17724 O O . GLY C 1 211 ? 45.28200 22.31100 79.95900 1.000 27.83492 211 GLY C O 1
ATOM 17728 N N . LYS C 1 212 ? 44.33600 24.09800 78.98400 1.000 27.73227 212 LYS C N 1
ATOM 17729 C CA . LYS C 1 212 ? 43.47400 23.31100 78.11700 1.000 26.16366 212 LYS C CA 1
ATOM 17730 C C . LYS C 1 212 ? 43.91700 23.41300 76.66500 1.000 23.06066 212 LYS C C 1
ATOM 17731 O O . LYS C 1 212 ? 44.40600 24.44900 76.21200 1.000 26.11366 212 LYS C O 1
ATOM 17750 N N . THR C 1 213 ? 43.68300 22.33900 75.92500 1.000 23.12119 213 THR C N 1
ATOM 17751 C CA . THR C 1 213 ? 43.91400 22.34000 74.49000 1.000 22.83168 213 THR C CA 1
ATOM 17752 C C . THR C 1 213 ? 42.71100 22.92200 73.74900 1.000 25.69782 213 THR C C 1
ATOM 17753 O O . THR C 1 213 ? 41.59500 22.98800 74.27400 1.000 24.62137 213 THR C O 1
ATOM 17764 N N . LYS C 1 214 ? 42.95500 23.33500 72.50600 1.000 23.55019 214 LYS C N 1
ATOM 17765 C CA . LYS C 1 214 ? 41.93700 23.95800 71.66700 1.000 23.18173 214 LYS C CA 1
ATOM 17766 C C . LYS C 1 214 ? 42.18400 23.54800 70.22200 1.000 19.93134 214 LYS C C 1
ATOM 17767 O O . LYS C 1 214 ? 43.26700 23.06800 69.87300 1.000 21.99211 214 LYS C O 1
ATOM 17786 N N . VAL C 1 215 ? 41.17600 23.75500 69.37600 1.000 19.59709 215 VAL C N 1
ATOM 17787 C CA . VAL C 1 215 ? 41.24200 23.36300 67.97200 1.000 18.86542 215 VAL C CA 1
ATOM 17788 C C . VAL C 1 215 ? 40.84000 24.53400 67.09100 1.000 19.95502 215 VAL C C 1
ATOM 17789 O O . VAL C 1 215 ? 39.87100 25.24000 67.38100 1.000 20.99199 215 VAL C O 1
ATOM 17802 N N . HIS C 1 216 ? 41.58200 24.72500 66.00500 1.000 17.28892 216 HIS C N 1
ATOM 17803 C CA . HIS C 1 216 ? 41.21400 25.66300 64.95500 1.000 19.41022 216 HIS C CA 1
ATOM 17804 C C . HIS C 1 216 ? 41.11900 24.93400 63.62000 1.000 22.31320 216 HIS C C 1
ATOM 17805 O O . HIS C 1 216 ? 42.02400 24.17600 63.25600 1.000 17.56790 216 HIS C O 1
ATOM 17819 N N . SER C 1 217 ? 40.04100 25.19000 62.88500 1.000 18.51538 217 SER C N 1
ATOM 17820 C CA . SER C 1 217 ? 39.82400 24.59000 61.57700 1.000 18.44432 217 SER C CA 1
ATOM 17821 C C . SER C 1 217 ? 40.19100 25.60400 60.50400 1.000 15.72031 217 SER C C 1
ATOM 17822 O O . SER C 1 217 ? 39.55300 26.66000 60.40200 1.000 19.30231 217 SER C O 1
ATOM 17830 N N . PHE C 1 218 ? 41.22200 25.28400 59.72100 1.000 17.02836 218 PHE C N 1
ATOM 17831 C CA . PHE C 1 218 ? 41.74900 26.17400 58.70100 1.000 19.38390 218 PHE C CA 1
ATOM 17832 C C . PHE C 1 218 ? 41.16000 25.81300 57.34500 1.000 17.52579 218 PHE C C 1
ATOM 17833 O O . PHE C 1 218 ? 41.22500 24.65100 56.93000 1.000 17.58369 218 PHE C O 1
ATOM 17850 N N . ASN C 1 219 ? 40.65400 26.81100 56.63400 1.000 16.34670 219 ASN C N 1
ATOM 17851 C CA . ASN C 1 219 ? 40.29300 26.61600 55.23300 1.000 16.22563 219 ASN C CA 1
ATOM 17852 C C . ASN C 1 219 ? 41.55600 26.46900 54.39500 1.000 17.38893 219 ASN C C 1
ATOM 17853 O O . ASN C 1 219 ? 42.36600 27.39700 54.31700 1.000 17.51526 219 ASN C O 1
ATOM 17864 N N . ILE C 1 220 ? 41.71300 25.31100 53.74600 1.000 17.33366 220 ILE C N 1
ATOM 17865 C CA . ILE C 1 220 ? 42.82900 25.07200 52.84600 1.000 14.83862 220 ILE C CA 1
ATOM 17866 C C . ILE C 1 220 ? 42.38500 24.99500 51.40000 1.000 17.31523 220 ILE C C 1
ATOM 17867 O O . ILE C 1 220 ? 43.22400 24.78500 50.51000 1.000 17.51526 220 ILE C O 1
ATOM 17883 N N . SER C 1 221 ? 41.09700 25.18500 51.13800 1.000 16.13088 221 SER C N 1
ATOM 17884 C CA . SER C 1 221 ? 40.60100 25.28200 49.76800 1.000 15.87559 221 SER C CA 1
ATOM 17885 C C . SER C 1 221 ? 41.40500 26.32900 49.01600 1.000 16.89150 221 SER C C 1
ATOM 17886 O O . SER C 1 221 ? 41.66200 27.42100 49.53500 1.000 17.53105 221 SER C O 1
ATOM 17894 N N . SER C 1 222 ? 41.81200 26.00000 47.79300 1.000 14.21223 222 SER C N 1
ATOM 17895 C CA . SER C 1 222 ? 42.78100 26.83600 47.11600 1.000 16.14667 222 SER C CA 1
ATOM 17896 C C . SER C 1 222 ? 42.53000 26.88200 45.61600 1.000 17.90478 222 SER C C 1
ATOM 17897 O O . SER C 1 222 ? 41.65400 26.20000 45.08100 1.000 16.01771 222 SER C O 1
ATOM 17905 N N . SER C 1 223 ? 43.36500 27.66500 44.93900 1.000 17.73371 223 SER C N 1
ATOM 17906 C CA . SER C 1 223 ? 43.36600 27.67400 43.48400 1.000 20.48140 223 SER C CA 1
ATOM 17907 C C . SER C 1 223 ? 43.66600 26.29200 42.92500 1.000 18.36010 223 SER C C 1
ATOM 17908 O O . SER C 1 223 ? 43.00100 25.83500 41.99200 1.000 19.59445 223 SER C O 1
ATOM 17916 N N . ASP C 1 224 ? 44.68400 25.61800 43.45700 1.000 18.32325 224 ASP C N 1
ATOM 17917 C CA . ASP C 1 224 ? 45.08300 24.34000 42.88800 1.000 17.54684 224 ASP C CA 1
ATOM 17918 C C . ASP C 1 224 ? 45.56900 23.41600 43.99600 1.000 15.67030 224 ASP C C 1
ATOM 17919 O O . ASP C 1 224 ? 45.66100 23.79800 45.16700 1.000 17.18364 224 ASP C O 1
ATOM 17928 N N . TYR C 1 225 ? 45.88200 22.18300 43.61100 1.000 17.74160 225 TYR C N 1
ATOM 17929 C CA . TYR C 1 225 ? 46.20900 21.17800 44.61500 1.000 17.46525 225 TYR C CA 1
ATOM 17930 C C . TYR C 1 225 ? 47.54900 21.45100 45.27000 1.000 16.29143 225 TYR C C 1
ATOM 17931 O O . TYR C 1 225 ? 47.67500 21.31700 46.49400 1.000 17.66264 225 TYR C O 1
ATOM 17949 N N . ASP C 1 226 ? 48.54000 21.89000 44.49800 1.000 16.35196 226 ASP C N 1
ATOM 17950 C CA . ASP C 1 226 ? 49.83500 22.21900 45.09200 1.000 18.94701 226 ASP C CA 1
ATOM 17951 C C . ASP C 1 226 ? 49.69400 23.30800 46.15100 1.000 20.63142 226 ASP C C 1
ATOM 17952 O O . ASP C 1 226 ? 50.36900 23.27900 47.18600 1.000 22.36058 226 ASP C O 1
ATOM 17961 N N . THR C 1 227 ? 48.83500 24.29000 45.90900 1.000 18.27588 227 THR C N 1
ATOM 17962 C CA . THR C 1 227 ? 48.67200 25.35800 46.89000 1.000 21.75524 227 THR C CA 1
ATOM 17963 C C . THR C 1 227 ? 47.99700 24.83700 48.14700 1.000 20.10504 227 THR C C 1
ATOM 17964 O O . THR C 1 227 ? 48.38200 25.19800 49.26600 1.000 20.87619 227 THR C O 1
ATOM 17975 N N . MET C 1 228 ? 46.98600 23.98800 47.98300 1.000 18.66276 228 MET C N 1
ATOM 17976 C CA . MET C 1 228 ? 46.30400 23.42200 49.13200 1.000 15.01496 228 MET C CA 1
ATOM 17977 C C . MET C 1 228 ? 47.25600 22.58400 49.96500 1.000 19.03123 228 MET C C 1
ATOM 17978 O O . MET C 1 228 ? 47.25500 22.66900 51.19800 1.000 19.11282 228 MET C O 1
ATOM 17992 N N . ILE C 1 229 ? 48.08000 21.76700 49.30300 1.000 18.91806 229 ILE C N 1
ATOM 17993 C CA . ILE C 1 229 ? 49.04100 20.93500 50.02400 1.000 19.75500 229 ILE C CA 1
ATOM 17994 C C . ILE C 1 229 ? 50.07400 21.80100 50.74100 1.000 22.97118 229 ILE C C 1
ATOM 17995 O O . ILE C 1 229 ? 50.49600 21.48400 51.85300 1.000 22.01317 229 ILE C O 1
ATOM 18011 N N . LYS C 1 230 ? 50.51900 22.89100 50.11100 1.000 20.37613 230 LYS C N 1
ATOM 18012 C CA . LYS C 1 230 ? 51.46200 23.78000 50.78100 1.000 22.64745 230 LYS C CA 1
ATOM 18013 C C . LYS C 1 230 ? 50.84700 24.38600 52.03400 1.000 20.89987 230 LYS C C 1
ATOM 18014 O O . LYS C 1 230 ? 51.51500 24.50100 53.07200 1.000 24.24764 230 LYS C O 1
ATOM 18033 N N . LYS C 1 231 ? 49.57100 24.76700 51.96700 1.000 19.88396 231 LYS C N 1
ATOM 18034 C CA . LYS C 1 231 ? 48.90200 25.28600 53.15500 1.000 19.58656 231 LYS C CA 1
ATOM 18035 C C . LYS C 1 231 ? 48.81100 24.21300 54.23400 1.000 17.32050 231 LYS C C 1
ATOM 18036 O O . LYS C 1 231 ? 49.10700 24.46500 55.40800 1.000 21.07884 231 LYS C O 1
ATOM 18055 N N . ALA C 1 232 ? 48.39100 23.00700 53.84800 1.000 20.19716 232 ALA C N 1
ATOM 18056 C CA . ALA C 1 232 ? 48.25800 21.91400 54.80300 1.000 17.61790 232 ALA C CA 1
ATOM 18057 C C . ALA C 1 232 ? 49.59600 21.60000 55.45300 1.000 21.91315 232 ALA C C 1
ATOM 18058 O O . ALA C 1 232 ? 49.68700 21.45000 56.68100 1.000 21.75524 232 ALA C O 1
ATOM 18065 N N . ASP C 1 233 ? 50.65700 21.52100 54.64700 1.000 18.08901 233 ASP C N 1
ATOM 18066 C CA . ASP C 1 233 ? 51.97700 21.21800 55.19900 1.000 21.57627 233 ASP C CA 1
ATOM 18067 C C . ASP C 1 233 ? 52.44900 22.34600 56.10300 1.000 22.04212 233 ASP C C 1
ATOM 18068 O O . ASP C 1 233 ? 53.09800 22.10400 57.13000 1.000 23.06856 233 ASP C O 1
ATOM 18077 N N . TYR C 1 234 ? 52.14500 23.59300 55.73400 1.000 21.94210 234 TYR C N 1
ATOM 18078 C CA . TYR C 1 234 ? 52.56200 24.71400 56.56500 1.000 23.50545 234 TYR C CA 1
ATOM 18079 C C . TYR C 1 234 ? 51.86400 24.65800 57.91500 1.000 24.32923 234 TYR C C 1
ATOM 18080 O O . TYR C 1 234 ? 52.49400 24.82600 58.96700 1.000 22.46585 234 TYR C O 1
ATOM 18098 N N . ILE C 1 235 ? 50.55400 24.40200 57.89900 1.000 20.70775 235 ILE C N 1
ATOM 18099 C CA . ILE C 1 235 ? 49.80900 24.25500 59.14600 1.000 20.87882 235 ILE C CA 1
ATOM 18100 C C . ILE C 1 235 ? 50.39600 23.12800 59.99100 1.000 23.80549 235 ILE C C 1
ATOM 18101 O O . ILE C 1 235 ? 50.54400 23.26200 61.21000 1.000 23.98445 235 ILE C O 1
ATOM 18117 N N . GLN C 1 236 ? 50.71300 21.99000 59.36300 1.000 22.98170 236 GLN C N 1
ATOM 18118 C CA . GLN C 1 236 ? 51.28200 20.87400 60.11400 1.000 23.90287 236 GLN C CA 1
ATOM 18119 C C . GLN C 1 236 ? 52.62800 21.23500 60.72500 1.000 24.85561 236 GLN C C 1
ATOM 18120 O O . GLN C 1 236 ? 52.99600 20.69800 61.77400 1.000 27.06377 236 GLN C O 1
ATOM 18134 N N . SER C 1 237 ? 53.38200 22.11900 60.07900 1.000 23.78706 237 SER C N 1
ATOM 18135 C CA . SER C 1 237 ? 54.67000 22.53500 60.60800 1.000 31.00635 237 SER C CA 1
ATOM 18136 C C . SER C 1 237 ? 54.53800 23.57400 61.71100 1.000 31.59063 237 SER C C 1
ATOM 18137 O O . SER C 1 237 ? 55.51500 23.81300 62.43200 1.000 29.66935 237 SER C O 1
ATOM 18145 N N . MET C 1 238 ? 53.35300 24.16500 61.88400 1.000 24.27396 238 MET C N 1
ATOM 18146 C CA . MET C 1 238 ? 53.16600 25.24900 62.83600 1.000 27.09535 238 MET C CA 1
ATOM 18147 C C . MET C 1 238 ? 52.25900 24.92900 64.01200 1.000 31.80118 238 MET C C 1
ATOM 18148 O O . MET C 1 238 ? 52.36900 25.60400 65.04200 1.000 27.44540 238 MET C O 1
ATOM 18162 N N . MET C 1 239 ? 51.37100 23.94700 63.88300 1.000 27.74280 239 MET C N 1
ATOM 18163 C CA . MET C 1 239 ? 50.37100 23.63700 64.89600 1.000 26.24525 239 MET C CA 1
ATOM 18164 C C . MET C 1 239 ? 50.62500 22.24900 65.46700 1.000 23.61599 239 MET C C 1
ATOM 18165 O O . MET C 1 239 ? 51.00200 21.32700 64.73700 1.000 24.11342 239 MET C O 1
ATOM 18179 N N . LYS C 1 240 ? 50.43600 22.10800 66.77700 1.000 22.44480 240 LYS C N 1
ATOM 18180 C CA . LYS C 1 240 ? 50.57400 20.80800 67.40800 1.000 22.48427 240 LYS C CA 1
ATOM 18181 C C . LYS C 1 240 ? 49.58500 19.80300 66.81700 1.000 23.12119 240 LYS C C 1
ATOM 18182 O O . LYS C 1 240 ? 48.43100 20.15000 66.53900 1.000 22.39216 240 LYS C O 1
ATOM 18201 N N . PRO C 1 241 ? 49.98900 18.54500 66.63900 1.000 24.38187 241 PRO C N 1
ATOM 18202 C CA . PRO C 1 241 ? 49.04800 17.54500 66.10500 1.000 23.85286 241 PRO C CA 1
ATOM 18203 C C . PRO C 1 241 ? 47.80700 17.44100 66.97600 1.000 20.90251 241 PRO C C 1
ATOM 18204 O O . PRO C 1 241 ? 47.90100 17.27400 68.19900 1.000 25.28461 241 PRO C O 1
ATOM 18215 N N . GLY C 1 242 ? 46.64200 17.49600 66.33100 1.000 22.52639 242 GLY C N 1
ATOM 18216 C CA . GLY C 1 242 ? 45.36300 17.45300 66.99700 1.000 20.35244 242 GLY C CA 1
ATOM 18217 C C . GLY C 1 242 ? 44.70400 18.80500 67.15500 1.000 20.42350 242 GLY C C 1
ATOM 18218 O O . GLY C 1 242 ? 43.47000 18.87000 67.25300 1.000 20.59457 242 GLY C O 1
ATOM 18222 N N . SER C 1 243 ? 45.49000 19.88200 67.16200 1.000 18.10217 243 SER C N 1
ATOM 18223 C CA . SER C 1 243 ? 44.98800 21.22200 67.41400 1.000 19.71289 243 SER C CA 1
ATOM 18224 C C . SER C 1 243 ? 44.46800 21.90600 66.16100 1.000 19.80237 243 SER C C 1
ATOM 18225 O O . SER C 1 243 ? 43.97900 23.03500 66.25000 1.000 19.15230 243 SER C O 1
ATOM 18233 N N . TYR C 1 244 ? 44.56000 21.26700 65.00600 1.000 19.27336 244 TYR C N 1
ATOM 18234 C CA . TYR C 1 244 ? 44.06600 21.86700 63.77500 1.000 18.16797 244 TYR C CA 1
ATOM 18235 C C . TYR C 1 244 ? 43.21100 20.87300 63.01200 1.000 20.52615 244 TYR C C 1
ATOM 18236 O O . TYR C 1 244 ? 43.45000 19.66500 63.05400 1.000 19.44970 244 TYR C O 1
ATOM 18254 N N . ALA C 1 245 ? 42.20800 21.40500 62.32100 1.000 21.02094 245 ALA C N 1
ATOM 18255 C CA . ALA C 1 245 ? 41.40900 20.67200 61.35500 1.000 16.51514 245 ALA C CA 1
ATOM 18256 C C . ALA C 1 245 ? 41.60600 21.31300 59.98800 1.000 18.03111 245 ALA C C 1
ATOM 18257 O O . ALA C 1 245 ? 42.03900 22.46500 59.87400 1.000 18.11007 245 ALA C O 1
ATOM 18264 N N . PHE C 1 246 ? 41.26900 20.56000 58.94100 1.000 17.73107 246 PHE C N 1
ATOM 18265 C CA . PHE C 1 246 ? 41.36500 21.04100 57.56800 1.000 18.02321 246 PHE C CA 1
ATOM 18266 C C . PHE C 1 246 ? 39.94700 21.21400 57.02800 1.000 16.30195 246 PHE C C 1
ATOM 18267 O O . PHE C 1 246 ? 39.23500 20.22400 56.81300 1.000 15.97560 246 PHE C O 1
ATOM 18284 N N . LEU C 1 247 ? 39.54300 22.46900 56.82800 1.000 16.90466 247 LEU C N 1
ATOM 18285 C CA . LEU C 1 247 ? 38.27400 22.83000 56.20000 1.000 15.20709 247 LEU C CA 1
ATOM 18286 C C . LEU C 1 247 ? 38.44000 22.86000 54.68700 1.000 14.63333 247 LEU C C 1
ATOM 18287 O O . LEU C 1 247 ? 39.33900 23.52700 54.15900 1.000 17.12047 247 LEU C O 1
ATOM 18303 N N . VAL C 1 248 ? 37.58000 22.11900 53.99100 1.000 13.26212 248 VAL C N 1
ATOM 18304 C CA . VAL C 1 248 ? 37.58300 22.05300 52.53800 1.000 15.45448 248 VAL C CA 1
ATOM 18305 C C . VAL C 1 248 ? 36.18100 22.40300 52.05100 1.000 14.03853 248 VAL C C 1
ATOM 18306 O O . VAL C 1 248 ? 35.18600 21.85700 52.54800 1.000 16.72832 248 VAL C O 1
ATOM 18319 N N . ASP C 1 249 ? 36.10200 23.34900 51.11300 1.000 13.80692 249 ASP C N 1
ATOM 18320 C CA . ASP C 1 249 ? 34.83700 23.71100 50.48700 1.000 15.03601 249 ASP C CA 1
ATOM 18321 C C . ASP C 1 249 ? 34.45200 22.58000 49.53400 1.000 15.14129 249 ASP C C 1
ATOM 18322 O O . ASP C 1 249 ? 34.79100 22.63100 48.35000 1.000 13.95167 249 ASP C O 1
ATOM 18331 N N . GLY C 1 250 ? 33.77700 21.54800 50.04400 1.000 15.24920 250 GLY C N 1
ATOM 18332 C CA . GLY C 1 250 ? 33.61400 20.32700 49.26800 1.000 16.48356 250 GLY C CA 1
ATOM 18333 C C . GLY C 1 250 ? 32.89200 20.53300 47.94900 1.000 17.62053 250 GLY C C 1
ATOM 18334 O O . GLY C 1 250 ? 33.22500 19.90100 46.94300 1.000 16.05192 250 GLY C O 1
ATOM 18338 N N . ILE C 1 251 ? 31.88700 21.40500 47.93500 1.000 14.25434 251 ILE C N 1
ATOM 18339 C CA . ILE C 1 251 ? 31.07400 21.58000 46.73300 1.000 15.36237 251 ILE C CA 1
ATOM 18340 C C . ILE C 1 251 ? 31.81100 22.41600 45.68700 1.000 16.13878 251 ILE C C 1
ATOM 18341 O O . ILE C 1 251 ? 31.80000 22.09200 44.48600 1.000 17.94162 251 ILE C O 1
ATOM 18357 N N . THR C 1 252 ? 32.43700 23.52500 46.10900 1.000 14.11748 252 THR C N 1
ATOM 18358 C CA . THR C 1 252 ? 33.07300 24.40100 45.13000 1.000 16.18352 252 THR C CA 1
ATOM 18359 C C . THR C 1 252 ? 34.49000 23.95600 44.78800 1.000 15.48080 252 THR C C 1
ATOM 18360 O O . THR C 1 252 ? 34.89600 24.03000 43.62300 1.000 18.00479 252 THR C O 1
ATOM 18371 N N . ALA C 1 253 ? 35.27800 23.53700 45.78600 1.000 18.10217 253 ALA C N 1
ATOM 18372 C CA . ALA C 1 253 ? 36.61000 23.01200 45.50300 1.000 18.14954 253 ALA C CA 1
ATOM 18373 C C . ALA C 1 253 ? 36.53000 21.63000 44.86100 1.000 15.92559 253 ALA C C 1
ATOM 18374 O O . ALA C 1 253 ? 37.33500 21.31400 43.98200 1.000 17.80477 253 ALA C O 1
ATOM 18381 N N . GLY C 1 254 ? 35.55800 20.81200 45.28500 1.000 17.30471 254 GLY C N 1
ATOM 18382 C CA . GLY C 1 254 ? 35.22300 19.55800 44.63900 1.000 17.73634 254 GLY C CA 1
ATOM 18383 C C . GLY C 1 254 ? 35.39500 18.31700 45.50200 1.000 16.53619 254 GLY C C 1
ATOM 18384 O O . GLY C 1 254 ? 36.13500 18.31000 46.50100 1.000 16.22826 254 GLY C O 1
ATOM 18388 N N . TRP C 1 255 ? 34.72700 17.23600 45.08400 1.000 13.99115 255 TRP C N 1
ATOM 18389 C CA . TRP C 1 255 ? 34.86900 15.96000 45.78800 1.000 15.27552 255 TRP C CA 1
ATOM 18390 C C . TRP C 1 255 ? 36.31700 15.48400 45.79300 1.000 17.02309 255 TRP C C 1
ATOM 18391 O O . TRP C 1 255 ? 36.75000 14.83400 46.75600 1.000 15.44133 255 TRP C O 1
ATOM 18412 N N . MET C 1 256 ? 37.07400 15.76400 44.72700 1.000 11.84616 256 MET C N 1
ATOM 18413 C CA . MET C 1 256 ? 38.46000 15.30100 44.67700 1.000 12.42254 256 MET C CA 1
ATOM 18414 C C . MET C 1 256 ? 39.28200 15.92800 45.78800 1.000 15.34394 256 MET C C 1
ATOM 18415 O O . MET C 1 256 ? 40.21800 15.30200 46.28900 1.000 15.88612 256 MET C O 1
ATOM 18429 N N . ALA C 1 257 ? 38.96200 17.17000 46.16400 1.000 16.00192 257 ALA C N 1
ATOM 18430 C CA . ALA C 1 257 ? 39.71100 17.83600 47.22400 1.000 16.65726 257 ALA C CA 1
ATOM 18431 C C . ALA C 1 257 ? 39.45300 17.16700 48.56400 1.000 16.66516 257 ALA C C 1
ATOM 18432 O O . ALA C 1 257 ? 40.38000 16.97800 49.36100 1.000 16.28880 257 ALA C O 1
ATOM 18439 N N . ILE C 1 258 ? 38.18900 16.83000 48.83000 1.000 15.88875 258 ILE C N 1
ATOM 18440 C CA . ILE C 1 258 ? 37.83600 16.07300 50.02700 1.000 14.37541 258 ILE C CA 1
ATOM 18441 C C . ILE C 1 258 ? 38.65200 14.78500 50.09900 1.000 14.82809 258 ILE C C 1
ATOM 18442 O O . ILE C 1 258 ? 39.29300 14.48800 51.11400 1.000 16.13615 258 ILE C O 1
ATOM 18458 N N . GLN C 1 259 ? 38.64100 13.99200 49.02200 1.000 14.42541 259 GLN C N 1
ATOM 18459 C CA . GLN C 1 259 ? 39.31200 12.69400 49.08200 1.000 13.28317 259 GLN C CA 1
ATOM 18460 C C . GLN C 1 259 ? 40.82700 12.84500 49.19300 1.000 14.36751 259 GLN C C 1
ATOM 18461 O O . GLN C 1 259 ? 41.49300 12.05200 49.87000 1.000 16.17562 259 GLN C O 1
ATOM 18475 N N . THR C 1 260 ? 41.39200 13.83800 48.51100 1.000 18.86542 260 THR C N 1
ATOM 18476 C CA . THR C 1 260 ? 42.83300 14.05500 48.57700 1.000 16.88624 260 THR C CA 1
ATOM 18477 C C . THR C 1 260 ? 43.28800 14.31200 50.00800 1.000 15.68872 260 THR C C 1
ATOM 18478 O O . THR C 1 260 ? 44.31900 13.77800 50.45200 1.000 17.78108 260 THR C O 1
ATOM 18489 N N . ILE C 1 261 ? 42.54500 15.14500 50.73600 1.000 18.46011 261 ILE C N 1
ATOM 18490 C CA . ILE C 1 261 ? 42.93300 15.46700 52.10800 1.000 14.70176 261 ILE C CA 1
ATOM 18491 C C . ILE C 1 261 ? 42.68500 14.27500 53.02600 1.000 16.84676 261 ILE C C 1
ATOM 18492 O O . ILE C 1 261 ? 43.49200 13.98000 53.91800 1.000 16.72043 261 ILE C O 1
ATOM 18508 N N . ARG C 1 262 ? 41.57100 13.56900 52.82200 1.000 17.67317 262 ARG C N 1
ATOM 18509 C CA . ARG C 1 262 ? 41.30500 12.34400 53.57600 1.000 15.87296 262 ARG C CA 1
ATOM 18510 C C . ARG C 1 262 ? 42.46900 11.36500 53.48400 1.000 15.92033 262 ARG C C 1
ATOM 18511 O O . ARG C 1 262 ? 42.83000 10.71400 54.47600 1.000 17.80213 262 ARG C O 1
ATOM 18532 N N . ARG C 1 263 ? 43.07700 11.25500 52.30100 1.000 16.36512 263 ARG C N 1
ATOM 18533 C CA . ARG C 1 263 ? 44.11700 10.26400 52.08100 1.000 18.80752 263 ARG C CA 1
ATOM 18534 C C . ARG C 1 263 ? 45.51200 10.78300 52.38300 1.000 17.83635 263 ARG C C 1
ATOM 18535 O O . ARG C 1 263 ? 46.37300 10.00500 52.82100 1.000 20.92356 263 ARG C O 1
ATOM 18556 N N . LYS C 1 264 ? 45.75600 12.07200 52.14300 1.000 17.54947 264 LYS C N 1
ATOM 18557 C CA . LYS C 1 264 ? 47.09100 12.61400 52.36300 1.000 19.65762 264 LYS C CA 1
ATOM 18558 C C . LYS C 1 264 ? 47.31500 12.99000 53.81900 1.000 19.19967 264 LYS C C 1
ATOM 18559 O O . LYS C 1 264 ? 48.46100 12.98400 54.27800 1.000 22.05791 264 LYS C O 1
ATOM 18578 N N . TYR C 1 265 ? 46.25000 13.34000 54.54200 1.000 17.77318 265 TYR C N 1
ATOM 18579 C CA . TYR C 1 265 ? 46.32300 13.71200 55.95800 1.000 20.63668 265 TYR C CA 1
ATOM 18580 C C . TYR C 1 265 ? 45.27500 12.91700 56.72600 1.000 18.59697 265 TYR C C 1
ATOM 18581 O O . TYR C 1 265 ? 44.34100 13.47600 57.31600 1.000 17.57842 265 TYR C O 1
ATOM 18599 N N . PRO C 1 266 ? 45.40500 11.59000 56.74200 1.000 17.38893 266 PRO C N 1
ATOM 18600 C CA . PRO C 1 266 ? 44.34000 10.76100 57.34100 1.000 18.03374 266 PRO C CA 1
ATOM 18601 C C . PRO C 1 266 ? 44.12300 11.01100 58.81600 1.000 17.96531 266 PRO C C 1
ATOM 18602 O O . PRO C 1 266 ? 43.02100 10.76200 59.31800 1.000 18.13902 266 PRO C O 1
ATOM 18613 N N . ASN C 1 267 ? 45.12800 11.50600 59.53400 1.000 17.34945 267 ASN C N 1
ATOM 18614 C CA . ASN C 1 267 ? 45.02400 11.71500 60.97200 1.000 17.43104 267 ASN C CA 1
ATOM 18615 C C . ASN C 1 267 ? 44.71900 13.16100 61.33100 1.000 18.52591 267 ASN C C 1
ATOM 18616 O O . ASN C 1 267 ? 45.06500 13.60700 62.42700 1.000 18.84700 267 ASN C O 1
ATOM 18627 N N . VAL C 1 268 ? 44.04600 13.88200 60.43700 1.000 17.21259 268 VAL C N 1
ATOM 18628 C CA . VAL C 1 268 ? 43.60200 15.25100 60.65900 1.000 18.21797 268 VAL C CA 1
ATOM 18629 C C . VAL C 1 268 ? 42.10200 15.30500 60.39800 1.000 18.67592 268 VAL C C 1
ATOM 18630 O O . VAL C 1 268 ? 41.62600 14.76700 59.39000 1.000 17.41788 268 VAL C O 1
ATOM 18643 N N . PHE C 1 269 ? 41.35700 15.94400 61.29800 1.000 18.81541 269 PHE C N 1
ATOM 18644 C CA . PHE C 1 269 ? 39.91400 16.09900 61.11000 1.000 18.02848 269 PHE C CA 1
ATOM 18645 C C . PHE C 1 269 ? 39.62700 16.80300 59.78800 1.000 15.86769 269 PHE C C 1
ATOM 18646 O O . PHE C 1 269 ? 40.12500 17.90600 59.53200 1.000 18.08112 269 PHE C O 1
ATOM 18663 N N . LEU C 1 270 ? 38.81700 16.15800 58.95300 1.000 15.61240 270 LEU C N 1
ATOM 18664 C CA . LEU C 1 270 ? 38.46600 16.66000 57.63700 1.000 14.86757 270 LEU C CA 1
ATOM 18665 C C . LEU C 1 270 ? 37.07800 17.27700 57.74900 1.000 15.56239 270 LEU C C 1
ATOM 18666 O O . LEU C 1 270 ? 36.07700 16.56900 57.92500 1.000 15.52818 270 LEU C O 1
ATOM 18682 N N . HIS C 1 271 ? 37.03400 18.59700 57.62200 1.000 17.44420 271 HIS C N 1
ATOM 18683 C CA . HIS C 1 271 ? 35.85900 19.43000 57.84800 1.000 12.44360 271 HIS C CA 1
ATOM 18684 C C . HIS C 1 271 ? 35.30200 19.77700 56.47200 1.000 13.60689 271 HIS C C 1
ATOM 18685 O O . HIS C 1 271 ? 35.87000 20.59300 55.74700 1.000 16.79149 271 HIS C O 1
ATOM 18699 N N . PHE C 1 272 ? 34.21300 19.09900 56.10300 1.000 13.88061 272 PHE C N 1
ATOM 18700 C CA . PHE C 1 272 ? 33.50700 19.30600 54.83900 1.000 15.90980 272 PHE C CA 1
ATOM 18701 C C . PHE C 1 272 ? 32.61400 20.51900 55.01200 1.000 13.17000 272 PHE C C 1
ATOM 18702 O O . PHE C 1 272 ? 31.56200 20.45300 55.66700 1.000 15.51239 272 PHE C O 1
ATOM 18719 N N . HIS C 1 273 ? 33.02800 21.64100 54.44700 1.000 14.52543 273 HIS C N 1
ATOM 18720 C CA . HIS C 1 273 ? 32.17100 22.81300 54.43500 1.000 13.07525 273 HIS C CA 1
ATOM 18721 C C . HIS C 1 273 ? 31.32700 22.77500 53.16600 1.000 14.22802 273 HIS C C 1
ATOM 18722 O O . HIS C 1 273 ? 31.86800 22.76400 52.05400 1.000 15.44133 273 HIS C O 1
ATOM 18736 N N . ARG C 1 274 ? 30.00500 22.68200 53.32700 1.000 14.67018 274 ARG C N 1
ATOM 18737 C CA . ARG C 1 274 ? 29.13500 22.35900 52.19800 1.000 13.03051 274 ARG C CA 1
ATOM 18738 C C . ARG C 1 274 ? 28.58000 23.59700 51.48200 1.000 15.57818 274 ARG C C 1
ATOM 18739 O O . ARG C 1 274 ? 27.63400 23.47200 50.68900 1.000 12.84628 274 ARG C O 1
ATOM 18760 N N . ALA C 1 275 ? 29.17400 24.77600 51.70000 1.000 15.10444 275 ALA C N 1
ATOM 18761 C CA . ALA C 1 275 ? 28.75600 25.97600 50.97700 1.000 15.44659 275 ALA C CA 1
ATOM 18762 C C . ALA C 1 275 ? 28.56300 25.68600 49.49600 1.000 14.61754 275 ALA C C 1
ATOM 18763 O O . ALA C 1 275 ? 29.47200 25.20100 48.81700 1.000 15.75978 275 ALA C O 1
ATOM 18770 N N . GLY C 1 276 ? 27.38300 26.02700 48.99500 1.000 14.09906 276 GLY C N 1
ATOM 18771 C CA . GLY C 1 276 ? 27.03200 25.82000 47.61500 1.000 15.64135 276 GLY C CA 1
ATOM 18772 C C . GLY C 1 276 ? 26.08100 24.66800 47.38600 1.000 14.33593 276 GLY C C 1
ATOM 18773 O O . GLY C 1 276 ? 25.49100 24.56900 46.29900 1.000 13.38318 276 GLY C O 1
ATOM 18777 N N . HIS C 1 277 ? 25.92500 23.80100 48.39300 1.000 15.00443 277 HIS C N 1
ATOM 18778 C CA . HIS C 1 277 ? 25.11400 22.59000 48.26600 1.000 15.64924 277 HIS C CA 1
ATOM 18779 C C . HIS C 1 277 ? 23.66200 22.90300 47.91600 1.000 14.10695 277 HIS C C 1
ATOM 18780 O O . HIS C 1 277 ? 22.97300 22.07400 47.30900 1.000 13.98062 277 HIS C O 1
ATOM 18794 N N . GLY C 1 278 ? 23.17500 24.08800 48.29400 1.000 14.07800 278 GLY C N 1
ATOM 18795 C CA . GLY C 1 278 ? 21.76300 24.37800 48.16000 1.000 15.58082 278 GLY C CA 1
ATOM 18796 C C . GLY C 1 278 ? 21.24800 24.26300 46.74400 1.000 14.05695 278 GLY C C 1
ATOM 18797 O O . GLY C 1 278 ? 20.08400 23.92500 46.54100 1.000 14.14643 278 GLY C O 1
ATOM 18801 N N . ALA C 1 279 ? 22.09400 24.54600 45.75000 1.000 14.48595 279 ALA C N 1
ATOM 18802 C CA . ALA C 1 279 ? 21.65400 24.37300 44.36600 1.000 15.80453 279 ALA C CA 1
ATOM 18803 C C . ALA C 1 279 ? 21.29700 22.92100 44.09900 1.000 15.33605 279 ALA C C 1
ATOM 18804 O O . ALA C 1 279 ? 20.40800 22.62900 43.28800 1.000 14.48858 279 ALA C O 1
ATOM 18811 N N . PHE C 1 280 ? 22.00300 21.99400 44.74400 1.000 12.13303 280 PHE C N 1
ATOM 18812 C CA . PHE C 1 280 ? 21.63100 20.59500 44.59700 1.000 14.82546 280 PHE C CA 1
ATOM 18813 C C . PHE C 1 280 ? 20.45200 20.23100 45.48400 1.000 15.36237 280 PHE C C 1
ATOM 18814 O O . PHE C 1 280 ? 19.56200 19.48900 45.05600 1.000 17.19417 280 PHE C O 1
ATOM 18831 N N . THR C 1 281 ? 20.45300 20.70900 46.73400 1.000 15.75189 281 THR C N 1
ATOM 18832 C CA . THR C 1 281 ? 19.64400 20.09800 47.77800 1.000 14.63333 281 THR C CA 1
ATOM 18833 C C . THR C 1 281 ? 18.35000 20.83000 48.10000 1.000 14.13064 281 THR C C 1
ATOM 18834 O O . THR C 1 281 ? 17.45100 20.22000 48.69500 1.000 17.82319 281 THR C O 1
ATOM 18845 N N . ARG C 1 282 ? 18.21800 22.11500 47.77200 1.000 14.63333 282 ARG C N 1
ATOM 18846 C CA . ARG C 1 282 ? 17.04500 22.85900 48.22200 1.000 15.82558 282 ARG C CA 1
ATOM 18847 C C . ARG C 1 282 ? 15.76200 22.29000 47.63400 1.000 14.09906 282 ARG C C 1
ATOM 18848 O O . ARG C 1 282 ? 15.71200 21.91700 46.46100 1.000 16.25721 282 ARG C O 1
ATOM 18869 N N . ASP C 1 283 ? 14.70400 22.27500 48.45100 1.000 19.55498 283 ASP C N 1
ATOM 18870 C CA . ASP C 1 283 ? 13.40200 21.80200 47.98800 1.000 20.44192 283 ASP C CA 1
ATOM 18871 C C . ASP C 1 283 ? 12.88700 22.61200 46.80300 1.000 18.57065 283 ASP C C 1
ATOM 18872 O O . ASP C 1 283 ? 12.17800 22.08100 45.93800 1.000 17.53631 283 ASP C O 1
ATOM 18881 N N . GLU C 1 284 ? 13.22700 23.89500 46.75300 1.000 14.80177 284 GLU C N 1
ATOM 18882 C CA . GLU C 1 284 ? 12.76000 24.76200 45.68900 1.000 18.07848 284 GLU C CA 1
ATOM 18883 C C . GLU C 1 284 ? 13.33000 24.38300 44.33500 1.000 15.40185 284 GLU C C 1
ATOM 18884 O O . GLU C 1 284 ? 12.72800 24.74400 43.31200 1.000 16.89150 284 GLU C O 1
ATOM 18896 N N . ASN C 1 285 ? 14.44200 23.63600 44.30700 1.000 16.72306 285 ASN C N 1
ATOM 18897 C CA . ASN C 1 285 ? 15.06800 23.21600 43.06000 1.000 16.02034 285 ASN C CA 1
ATOM 18898 C C . ASN C 1 285 ? 14.58600 21.81000 42.72500 1.000 18.27588 285 ASN C C 1
ATOM 18899 O O . ASN C 1 285 ? 14.98100 20.85700 43.41200 1.000 17.74950 285 ASN C O 1
ATOM 18910 N N . PRO C 1 286 ? 13.75200 21.62400 41.69300 1.000 17.76266 286 PRO C N 1
ATOM 18911 C CA . PRO C 1 286 ? 13.27400 20.26700 41.36700 1.000 17.43367 286 PRO C CA 1
ATOM 18912 C C . PRO C 1 286 ? 14.36100 19.32600 40.85100 1.000 16.80465 286 PRO C C 1
ATOM 18913 O O . PRO C 1 286 ? 14.12300 18.11400 40.79500 1.000 15.60450 286 PRO C O 1
ATOM 18924 N N . ILE C 1 287 ? 15.53200 19.84600 40.50300 1.000 16.49935 287 ILE C N 1
ATOM 18925 C CA . ILE C 1 287 ? 16.64600 19.07100 39.97500 1.000 14.47805 287 ILE C CA 1
ATOM 18926 C C . ILE C 1 287 ? 17.80400 19.13000 40.96800 1.000 13.35950 287 ILE C C 1
ATOM 18927 O O . ILE C 1 287 ? 18.25400 20.22400 41.35000 1.000 14.48595 287 ILE C O 1
ATOM 18943 N N . GLY C 1 288 ? 18.30200 17.95900 41.36600 1.000 13.70691 288 GLY C N 1
ATOM 18944 C CA . GLY C 1 288 ? 19.48200 17.89100 42.22800 1.000 15.20445 288 GLY C CA 1
ATOM 18945 C C . GLY C 1 288 ? 19.49400 16.61900 43.06000 1.000 13.95694 288 GLY C C 1
ATOM 18946 O O . GLY C 1 288 ? 19.05000 15.56800 42.61300 1.000 13.72796 288 GLY C O 1
ATOM 18950 N N . TYR C 1 289 ? 20.03500 16.73300 44.27700 1.000 13.80429 289 TYR C N 1
ATOM 18951 C CA . TYR C 1 289 ? 20.04600 15.62800 45.22600 1.000 13.68059 289 TYR C CA 1
ATOM 18952 C C . TYR C 1 289 ? 19.94600 16.20800 46.62500 1.000 15.49659 289 TYR C C 1
ATOM 18953 O O . TYR C 1 289 ? 20.36300 17.33800 46.85700 1.000 15.82295 289 TYR C O 1
ATOM 18971 N N . THR C 1 290 ? 19.35100 15.44400 47.53600 1.000 17.66791 290 THR C N 1
ATOM 18972 C CA . THR C 1 290 ? 18.94200 16.00400 48.81600 1.000 16.09140 290 THR C CA 1
ATOM 18973 C C . THR C 1 290 ? 20.08700 16.01200 49.82900 1.000 16.23353 290 THR C C 1
ATOM 18974 O O . THR C 1 290 ? 21.13200 15.37400 49.66100 1.000 14.19118 290 THR C O 1
ATOM 18985 N N . VAL C 1 291 ? 19.85300 16.74400 50.92200 1.000 15.70451 291 VAL C N 1
ATOM 18986 C CA . VAL C 1 291 ? 20.85100 16.81700 51.99200 1.000 15.65451 291 VAL C CA 1
ATOM 18987 C C . VAL C 1 291 ? 21.21300 15.43600 52.52500 1.000 13.89640 291 VAL C C 1
ATOM 18988 O O . VAL C 1 291 ? 22.40400 15.18100 52.76100 1.000 14.56227 291 VAL C O 1
ATOM 19001 N N . PRO C 1 292 ? 20.26800 14.52000 52.77300 1.000 15.63609 292 PRO C N 1
ATOM 19002 C CA . PRO C 1 292 ? 20.68900 13.19500 53.27600 1.000 14.84915 292 PRO C CA 1
ATOM 19003 C C . PRO C 1 292 ? 21.60300 12.47300 52.30000 1.000 13.04630 292 PRO C C 1
ATOM 19004 O O . PRO C 1 292 ? 22.55400 11.81600 52.72700 1.000 14.52016 292 PRO C O 1
ATOM 19015 N N . VAL C 1 293 ? 21.33800 12.59100 50.99300 1.000 15.71504 293 VAL C N 1
ATOM 19016 C CA . VAL C 1 293 ? 22.19100 11.96100 49.98400 1.000 14.99917 293 VAL C CA 1
ATOM 19017 C C . VAL C 1 293 ? 23.59000 12.56100 50.03000 1.000 15.98350 293 VAL C C 1
ATOM 19018 O O . VAL C 1 293 ? 24.59900 11.84200 50.06300 1.000 15.08602 293 VAL C O 1
ATOM 19031 N N . LEU C 1 294 ? 23.67000 13.89600 50.02100 1.000 14.34646 294 LEU C N 1
ATOM 19032 C CA . LEU C 1 294 ? 24.95100 14.57400 50.20200 1.000 13.80955 294 LEU C CA 1
ATOM 19033 C C . LEU C 1 294 ? 25.70800 14.02800 51.40000 1.000 12.83049 294 LEU C C 1
ATOM 19034 O O . LEU C 1 294 ? 26.91500 13.76600 51.32800 1.000 14.28329 294 LEU C O 1
ATOM 19050 N N . THR C 1 295 ? 25.01000 13.90000 52.52600 1.000 13.64900 295 THR C N 1
ATOM 19051 C CA . THR C 1 295 ? 25.64500 13.48900 53.76900 1.000 13.06472 295 THR C CA 1
ATOM 19052 C C . THR C 1 295 ? 26.19000 12.07200 53.65600 1.000 14.31487 295 THR C C 1
ATOM 19053 O O . THR C 1 295 ? 27.31100 11.79800 54.09100 1.000 14.67808 295 THR C O 1
ATOM 19064 N N . LYS C 1 296 ? 25.41900 11.16200 53.05100 1.000 13.42529 296 LYS C N 1
ATOM 19065 C CA . LYS C 1 296 ? 25.90400 9.79100 52.89400 1.000 13.35423 296 LYS C CA 1
ATOM 19066 C C . LYS C 1 296 ? 27.15900 9.75700 52.03000 1.000 14.17538 296 LYS C C 1
ATOM 19067 O O . LYS C 1 296 ? 28.11700 9.05200 52.35200 1.000 14.10169 296 LYS C O 1
ATOM 19086 N N . PHE C 1 297 ? 27.20500 10.55600 50.96800 1.000 14.27276 297 PHE C N 1
ATOM 19087 C CA . PHE C 1 297 ? 28.40400 10.55200 50.13700 1.000 11.90406 297 PHE C CA 1
ATOM 19088 C C . PHE C 1 297 ? 29.58400 11.21300 50.83300 1.000 12.28042 297 PHE C C 1
ATOM 19089 O O . PHE C 1 297 ? 30.73400 10.81400 50.59800 1.000 13.75954 297 PHE C O 1
ATOM 19106 N N . ALA C 1 298 ? 29.33400 12.21400 51.68100 1.000 13.44109 298 ALA C N 1
ATOM 19107 C CA . ALA C 1 298 ? 30.42300 12.80900 52.45100 1.000 13.98852 298 ALA C CA 1
ATOM 19108 C C . ALA C 1 298 ? 31.07100 11.78300 53.38300 1.000 12.30411 298 ALA C C 1
ATOM 19109 O O . ALA C 1 298 ? 32.30500 11.73600 53.51500 1.000 14.37804 298 ALA C O 1
ATOM 19116 N N . ARG C 1 299 ? 30.25300 10.95300 54.03600 1.000 14.45173 299 ARG C N 1
ATOM 19117 C CA . ARG C 1 299 ? 30.79800 9.89300 54.88600 1.000 14.59386 299 ARG C CA 1
ATOM 19118 C C . ARG C 1 299 ? 31.57200 8.87100 54.06900 1.000 13.39634 299 ARG C C 1
ATOM 19119 O O . ARG C 1 299 ? 32.68900 8.48900 54.43100 1.000 15.90454 299 ARG C O 1
ATOM 19140 N N . LEU C 1 300 ? 31.01500 8.46700 52.92000 1.000 13.58058 300 LEU C N 1
ATOM 19141 C CA . LEU C 1 300 ? 31.71000 7.54300 52.03800 1.000 16.54935 300 LEU C CA 1
ATOM 19142 C C . LEU C 1 300 ? 33.07800 8.07700 51.64800 1.000 14.29908 300 LEU C C 1
ATOM 19143 O O . LEU C 1 300 ? 34.06900 7.33200 51.62800 1.000 15.58871 300 LEU C O 1
ATOM 19159 N N . ALA C 1 301 ? 33.14900 9.37100 51.32500 1.000 14.65702 301 ALA C N 1
ATOM 19160 C CA . ALA C 1 301 ? 34.38400 9.99900 50.89100 1.000 14.10169 301 ALA C CA 1
ATOM 19161 C C . ALA C 1 301 ? 35.38200 10.18700 52.02700 1.000 15.03075 301 ALA C C 1
ATOM 19162 O O . ALA C 1 301 ? 36.56300 10.41900 51.76200 1.000 16.52830 301 ALA C O 1
ATOM 19169 N N . GLY C 1 302 ? 34.92400 10.13900 53.27100 1.000 15.03338 302 GLY C N 1
ATOM 19170 C CA . GLY C 1 302 ? 35.79600 10.15700 54.41300 1.000 14.55964 302 GLY C CA 1
ATOM 19171 C C . GLY C 1 302 ? 35.80200 11.43000 55.21800 1.000 14.86231 302 GLY C C 1
ATOM 19172 O O . GLY C 1 302 ? 36.69700 11.59600 56.04900 1.000 15.21498 302 GLY C O 1
ATOM 19176 N N . ALA C 1 303 ? 34.85200 12.34400 54.99300 1.000 14.85968 303 ALA C N 1
ATOM 19177 C CA . ALA C 1 303 ? 34.80100 13.54500 55.81500 1.000 16.76254 303 ALA C CA 1
ATOM 19178 C C . ALA C 1 303 ? 34.60900 13.16400 57.27800 1.000 17.05731 303 ALA C C 1
ATOM 19179 O O . ALA C 1 303 ? 33.82900 12.26700 57.60100 1.000 16.49935 303 ALA C O 1
ATOM 19186 N N . SER C 1 304 ? 35.28200 13.90300 58.16400 1.000 15.80453 304 SER C N 1
ATOM 19187 C CA . SER C 1 304 ? 35.13800 13.73400 59.60800 1.000 17.29155 304 SER C CA 1
ATOM 19188 C C . SER C 1 304 ? 33.90300 14.45000 60.13500 1.000 14.80177 304 SER C C 1
ATOM 19189 O O . SER C 1 304 ? 33.30700 14.01300 61.12800 1.000 16.77043 304 SER C O 1
ATOM 19197 N N . GLY C 1 305 ? 33.52000 15.53300 59.47900 1.000 16.14404 305 GLY C N 1
ATOM 19198 C CA . GLY C 1 305 ? 32.32200 16.27100 59.83300 1.000 11.73299 305 GLY C CA 1
ATOM 19199 C C . GLY C 1 305 ? 31.80700 17.00900 58.61600 1.000 13.81745 305 GLY C C 1
ATOM 19200 O O . GLY C 1 305 ? 32.55900 17.34200 57.69400 1.000 16.32564 305 GLY C O 1
ATOM 19204 N N . ILE C 1 306 ? 30.51200 17.30100 58.65100 1.000 13.64111 306 ILE C N 1
ATOM 19205 C CA . ILE C 1 306 ? 29.84700 18.07500 57.60700 1.000 13.74639 306 ILE C CA 1
ATOM 19206 C C . ILE C 1 306 ? 28.75300 18.89000 58.28000 1.000 14.92547 306 ILE C C 1
ATOM 19207 O O . ILE C 1 306 ? 28.20400 18.49600 59.31600 1.000 14.95179 306 ILE C O 1
ATOM 19223 N N . HIS C 1 307 ? 28.46700 20.05000 57.70800 1.000 14.07800 307 HIS C N 1
ATOM 19224 C CA . HIS C 1 307 ? 27.51200 20.95600 58.33200 1.000 14.45436 307 HIS C CA 1
ATOM 19225 C C . HIS C 1 307 ? 26.08000 20.47400 58.15800 1.000 16.78886 307 HIS C C 1
ATOM 19226 O O . HIS C 1 307 ? 25.72300 19.80800 57.16800 1.000 15.67293 307 HIS C O 1
ATOM 19240 N N . THR C 1 308 ? 25.26700 20.81300 59.15700 1.000 14.16749 308 THR C N 1
ATOM 19241 C CA . THR C 1 308 ? 23.81800 20.77100 59.09800 1.000 15.64398 308 THR C CA 1
ATOM 19242 C C . THR C 1 308 ? 23.28100 22.05000 59.73900 1.000 16.03087 308 THR C C 1
ATOM 19243 O O . THR C 1 308 ? 24.03900 22.88900 60.24100 1.000 17.66528 308 THR C O 1
ATOM 19254 N N . GLY C 1 309 ? 21.95500 22.17100 59.76900 1.000 18.39431 309 GLY C N 1
ATOM 19255 C CA . GLY C 1 309 ? 21.28800 23.18700 60.54400 1.000 18.69435 309 GLY C CA 1
ATOM 19256 C C . GLY C 1 309 ? 21.00700 22.72300 61.95700 1.000 20.71301 309 GLY C C 1
ATOM 19257 O O . GLY C 1 309 ? 21.58500 21.74500 62.44600 1.000 17.38103 309 GLY C O 1
ATOM 19261 N N . THR C 1 310 ? 20.06900 23.42400 62.60200 1.000 19.17862 310 THR C N 1
ATOM 19262 C CA . THR C 1 310 ? 19.78600 23.29200 64.02900 1.000 17.98637 310 THR C CA 1
ATOM 19263 C C . THR C 1 310 ? 18.55100 22.45000 64.32000 1.000 17.12311 310 THR C C 1
ATOM 19264 O O . THR C 1 310 ? 17.96100 22.59300 65.39100 1.000 18.21534 310 THR C O 1
ATOM 19275 N N . ALA C 1 311 ? 18.13400 21.60500 63.37900 1.000 17.77582 311 ALA C N 1
ATOM 19276 C CA . ALA C 1 311 ? 17.04100 20.65900 63.59900 1.000 19.06544 311 ALA C CA 1
ATOM 19277 C C . ALA C 1 311 ? 15.78800 21.37000 64.07900 1.000 20.04977 311 ALA C C 1
ATOM 19278 O O . ALA C 1 311 ? 15.08700 20.90400 64.98100 1.000 23.01592 311 ALA C O 1
ATOM 19285 N N . GLY C 1 312 ? 15.50300 22.51300 63.46400 1.000 21.38941 312 GLY C N 1
ATOM 19286 C CA . GLY C 1 312 ? 14.30700 23.26100 63.75800 1.000 22.94749 312 GLY C CA 1
ATOM 19287 C C . GLY C 1 312 ? 14.38400 24.15800 64.97000 1.000 22.12897 312 GLY C C 1
ATOM 19288 O O . GLY C 1 312 ? 13.41100 24.86300 65.25400 1.000 26.44001 312 GLY C O 1
ATOM 19292 N N . ILE C 1 313 ? 15.51700 24.18900 65.66400 1.000 21.52627 313 ILE C N 1
ATOM 19293 C CA . ILE C 1 313 ? 15.57500 24.87100 66.95300 1.000 22.89748 313 ILE C CA 1
ATOM 19294 C C . ILE C 1 313 ? 15.83600 26.36500 66.79800 1.000 25.82415 313 ILE C C 1
ATOM 19295 O O . ILE C 1 313 ? 15.23700 27.17800 67.50400 1.000 30.77474 313 ILE C O 1
ATOM 19311 N N . GLY C 1 314 ? 16.73500 26.76900 65.90600 1.000 28.11916 314 GLY C N 1
ATOM 19312 C CA . GLY C 1 314 ? 16.93900 28.19400 65.69000 1.000 35.08052 314 GLY C CA 1
ATOM 19313 C C . GLY C 1 314 ? 15.65400 28.92400 65.32600 1.000 45.08435 314 GLY C C 1
ATOM 19314 O O . GLY C 1 314 ? 14.69100 28.34400 64.82000 1.000 42.98673 314 GLY C O 1
ATOM 19318 N N . LYS C 1 315 ? 15.64700 30.23800 65.59300 1.000 38.73359 315 LYS C N 1
ATOM 19319 C CA . LYS C 1 315 ? 14.51500 31.07000 65.18900 1.000 37.32553 315 LYS C CA 1
ATOM 19320 C C . LYS C 1 315 ? 14.23600 30.94100 63.69600 1.000 45.09751 315 LYS C C 1
ATOM 19321 O O . LYS C 1 315 ? 13.07900 30.99300 63.26200 1.000 48.29526 315 LYS C O 1
ATOM 19340 N N . MET C 1 316 ? 15.28900 30.78900 62.89600 1.000 46.51347 316 MET C N 1
ATOM 19341 C CA . MET C 1 316 ? 15.18000 30.75200 61.44600 1.000 62.63646 316 MET C CA 1
ATOM 19342 C C . MET C 1 316 ? 15.07900 29.33800 60.89400 1.000 56.00935 316 MET C C 1
ATOM 19343 O O . MET C 1 316 ? 15.05000 29.16600 59.67200 1.000 55.83827 316 MET C O 1
ATOM 19357 N N . ALA C 1 317 ? 15.02900 28.32700 61.75200 1.000 51.27457 317 ALA C N 1
ATOM 19358 C CA . ALA C 1 317 ? 14.97200 26.95100 61.28600 1.000 46.29502 317 ALA C CA 1
ATOM 19359 C C . ALA C 1 317 ? 13.53900 26.55500 60.94600 1.000 42.26296 317 ALA C C 1
ATOM 19360 O O . ALA C 1 317 ? 12.57000 27.11500 61.47100 1.000 46.07395 317 ALA C O 1
ATOM 19367 N N . GLY C 1 318 ? 13.41500 25.59200 60.04000 1.000 40.06533 318 GLY C N 1
ATOM 19368 C CA . GLY C 1 318 ? 12.12100 25.04700 59.69300 1.000 44.31847 318 GLY C CA 1
ATOM 19369 C C . GLY C 1 318 ? 11.91000 23.66300 60.26400 1.000 41.51024 318 GLY C C 1
ATOM 19370 O O . GLY C 1 318 ? 11.84800 23.48400 61.48300 1.000 37.57293 318 GLY C O 1
ATOM 19374 N N . SER C 1 319 ? 11.81500 22.68300 59.39800 1.000 35.40424 319 SER C N 1
ATOM 19375 C CA . SER C 1 319 ? 11.57700 21.32700 59.84600 1.000 31.08267 319 SER C CA 1
ATOM 19376 C C . SER C 1 319 ? 12.88200 20.66900 60.28600 1.000 28.75082 319 SER C C 1
ATOM 19377 O O . SER C 1 319 ? 13.94600 20.93300 59.71800 1.000 28.38761 319 SER C O 1
ATOM 19385 N N . PRO C 1 320 ? 12.82300 19.80200 61.29800 1.000 24.30818 320 PRO C N 1
ATOM 19386 C CA . PRO C 1 320 ? 14.03800 19.08800 61.72700 1.000 29.90622 320 PRO C CA 1
ATOM 19387 C C . PRO C 1 320 ? 14.40700 17.90400 60.84900 1.000 25.12933 320 PRO C C 1
ATOM 19388 O O . PRO C 1 320 ? 15.48600 17.32500 61.04200 1.000 21.86052 320 PRO C O 1
ATOM 19399 N N . LYS C 1 321 ? 13.55800 17.53200 59.89000 1.000 25.95838 321 LYS C N 1
ATOM 19400 C CA . LYS C 1 321 ? 13.71600 16.24200 59.22800 1.000 22.98697 321 LYS C CA 1
ATOM 19401 C C . LYS C 1 321 ? 15.11600 16.06100 58.65600 1.000 18.41010 321 LYS C C 1
ATOM 19402 O O . LYS C 1 321 ? 15.78200 15.05800 58.93300 1.000 21.41836 321 LYS C O 1
ATOM 19421 N N . GLU C 1 322 ? 15.57600 17.01200 57.84300 1.000 18.98386 322 GLU C N 1
ATOM 19422 C CA . GLU C 1 322 ? 16.82300 16.81200 57.11500 1.000 18.06006 322 GLU C CA 1
ATOM 19423 C C . GLU C 1 322 ? 18.01700 16.79100 58.06200 1.000 16.64673 322 GLU C C 1
ATOM 19424 O O . GLU C 1 322 ? 18.93400 15.98000 57.89200 1.000 17.87056 322 GLU C O 1
ATOM 19436 N N . ASP C 1 323 ? 18.03300 17.70600 59.04000 1.000 18.32851 323 ASP C N 1
ATOM 19437 C CA . ASP C 1 323 ? 19.16100 17.79600 59.95800 1.000 18.54433 323 ASP C CA 1
ATOM 19438 C C . ASP C 1 323 ? 19.30200 16.52600 60.79400 1.000 18.33378 323 ASP C C 1
ATOM 19439 O O . ASP C 1 323 ? 20.41600 16.03800 61.02200 1.000 18.93911 323 ASP C O 1
ATOM 19448 N N . VAL C 1 324 ? 18.18300 15.98600 61.27500 1.000 17.43104 324 VAL C N 1
ATOM 19449 C CA . VAL C 1 324 ? 18.24400 14.78200 62.10000 1.000 17.47578 324 VAL C CA 1
ATOM 19450 C C . VAL C 1 324 ? 18.62800 13.57800 61.25300 1.000 21.66049 324 VAL C C 1
ATOM 19451 O O . VAL C 1 324 ? 19.44800 12.74900 61.65800 1.000 17.14679 324 VAL C O 1
ATOM 19464 N N . MET C 1 325 ? 18.02800 13.44900 60.07200 1.000 20.26822 325 MET C N 1
ATOM 19465 C CA . MET C 1 325 ? 18.39400 12.34200 59.19900 1.000 16.33091 325 MET C CA 1
ATOM 19466 C C . MET C 1 325 ? 19.86200 12.43100 58.81200 1.000 14.95706 325 MET C C 1
ATOM 19467 O O . MET C 1 325 ? 20.55900 11.41000 58.76700 1.000 17.39156 325 MET C O 1
ATOM 19481 N N . ALA C 1 326 ? 20.36400 13.65000 58.59400 1.000 16.34143 326 ALA C N 1
ATOM 19482 C CA . ALA C 1 326 ? 21.78000 13.81200 58.28000 1.000 16.30722 326 ALA C CA 1
ATOM 19483 C C . ALA C 1 326 ? 22.65400 13.37500 59.45300 1.000 15.46501 326 ALA C C 1
ATOM 19484 O O . ALA C 1 326 ? 23.67400 12.70900 59.26100 1.000 16.76517 326 ALA C O 1
ATOM 19491 N N . ALA C 1 327 ? 22.28800 13.78000 60.67100 1.000 15.32552 327 ALA C N 1
ATOM 19492 C CA . ALA C 1 327 ? 23.03000 13.35300 61.85700 1.000 15.48344 327 ALA C CA 1
ATOM 19493 C C . ALA C 1 327 ? 23.04300 11.83500 61.98200 1.000 16.04666 327 ALA C C 1
ATOM 19494 O O . ALA C 1 327 ? 24.03800 11.24200 62.41800 1.000 18.99701 327 ALA C O 1
ATOM 19501 N N . ARG C 1 328 ? 21.93800 11.18700 61.61600 1.000 18.30219 328 ARG C N 1
ATOM 19502 C CA . ARG C 1 328 ? 21.87800 9.73300 61.71300 1.000 18.14691 328 ARG C CA 1
ATOM 19503 C C . ARG C 1 328 ? 22.77500 9.08000 60.67100 1.000 17.56000 328 ARG C C 1
ATOM 19504 O O . ARG C 1 328 ? 23.56400 8.18100 60.98900 1.000 17.28365 328 ARG C O 1
ATOM 19525 N N . HIS C 1 329 ? 22.65500 9.51200 59.41100 1.000 16.96256 329 HIS C N 1
ATOM 19526 C CA . HIS C 1 329 ? 23.52000 8.98200 58.37300 1.000 15.14918 329 HIS C CA 1
ATOM 19527 C C . HIS C 1 329 ? 24.97700 9.23000 58.69400 1.000 15.02549 329 HIS C C 1
ATOM 19528 O O . HIS C 1 329 ? 25.84500 8.43900 58.31500 1.000 16.41776 329 HIS C O 1
ATOM 19542 N N . ALA C 1 330 ? 25.27500 10.34300 59.35800 1.000 16.94414 330 ALA C N 1
ATOM 19543 C CA . ALA C 1 330 ? 26.66400 10.69000 59.60700 1.000 19.02070 330 ALA C CA 1
ATOM 19544 C C . ALA C 1 330 ? 27.25900 9.80300 60.69300 1.000 16.68095 330 ALA C C 1
ATOM 19545 O O . ALA C 1 330 ? 28.35900 9.27000 60.54400 1.000 17.75476 330 ALA C O 1
ATOM 19552 N N . LEU C 1 331 ? 26.53500 9.63800 61.79600 1.000 15.90454 331 LEU C N 1
ATOM 19553 C CA . LEU C 1 331 ? 27.09500 9.12900 63.03400 1.000 18.24692 331 LEU C CA 1
ATOM 19554 C C . LEU C 1 331 ? 26.86900 7.65000 63.25700 1.000 17.77318 331 LEU C C 1
ATOM 19555 O O . LEU C 1 331 ? 27.68000 7.01300 63.93600 1.000 20.91040 331 LEU C O 1
ATOM 19571 N N . LYS C 1 332 ? 25.78600 7.08800 62.72900 1.000 18.60486 332 LYS C N 1
ATOM 19572 C CA . LYS C 1 332 ? 25.29000 5.81900 63.23400 1.000 20.87092 332 LYS C CA 1
ATOM 19573 C C . LYS C 1 332 ? 25.76000 4.61600 62.42300 1.000 21.94474 332 LYS C C 1
ATOM 19574 O O . LYS C 1 332 ? 26.10200 4.71100 61.23900 1.000 19.76290 332 LYS C O 1
ATOM 19593 N N . LEU C 1 333 ? 25.77200 3.46500 63.10700 1.000 22.32373 333 LEU C N 1
ATOM 19594 C CA . LEU C 1 333 ? 25.99200 2.18800 62.44000 1.000 21.36572 333 LEU C CA 1
ATOM 19595 C C . LEU C 1 333 ? 24.78600 1.80500 61.58600 1.000 21.31045 333 LEU C C 1
ATOM 19596 O O . LEU C 1 333 ? 24.93500 1.23600 60.49800 1.000 21.91842 333 LEU C O 1
ATOM 19612 N N . TYR C 1 334 ? 23.58900 2.07700 62.08500 1.000 18.07585 334 TYR C N 1
ATOM 19613 C CA . TYR C 1 334 ? 22.33900 1.82500 61.38200 1.000 21.45520 334 TYR C CA 1
ATOM 19614 C C . TYR C 1 334 ? 21.60600 3.14800 61.23200 1.000 22.41585 334 TYR C C 1
ATOM 19615 O O . TYR C 1 334 ? 21.25000 3.78000 62.23100 1.000 20.76038 334 TYR C O 1
ATOM 19633 N N . SER C 1 335 ? 21.37900 3.57300 59.99600 1.000 18.88384 335 SER C N 1
ATOM 19634 C CA . SER C 1 335 ? 20.65200 4.81200 59.74300 1.000 19.74447 335 SER C CA 1
ATOM 19635 C C . SER C 1 335 ? 19.55400 4.54900 58.72900 1.000 20.92356 335 SER C C 1
ATOM 19636 O O . SER C 1 335 ? 19.66200 3.64800 57.89200 1.000 20.49193 335 SER C O 1
ATOM 19644 N N . GLU C 1 336 ? 18.46700 5.30300 58.83900 1.000 18.99701 336 GLU C N 1
ATOM 19645 C CA . GLU C 1 336 ? 17.33700 5.12800 57.93500 1.000 17.91004 336 GLU C CA 1
ATOM 19646 C C . GLU C 1 336 ? 17.13100 6.37600 57.09600 1.000 19.94713 336 GLU C C 1
ATOM 19647 O O . GLU C 1 336 ? 16.89200 7.46000 57.63700 1.000 18.16270 336 GLU C O 1
ATOM 19659 N N . GLY C 1 337 ? 17.18800 6.21000 55.77900 1.000 17.99426 337 GLY C N 1
ATOM 19660 C CA . GLY C 1 337 ? 16.74900 7.24700 54.86800 1.000 16.95730 337 GLY C CA 1
ATOM 19661 C C . GLY C 1 337 ? 15.24700 7.19200 54.67000 1.000 17.95215 337 GLY C C 1
ATOM 19662 O O . GLY C 1 337 ? 14.51800 6.45500 55.33600 1.000 20.42087 337 GLY C O 1
ATOM 19666 N N . ASP C 1 338 ? 14.77700 7.98900 53.70400 1.000 17.72055 338 ASP C N 1
ATOM 19667 C CA . ASP C 1 338 ? 13.35700 7.97700 53.38800 1.000 18.66540 338 ASP C CA 1
ATOM 19668 C C . ASP C 1 338 ? 12.94600 6.67000 52.73800 1.000 17.73371 338 ASP C C 1
ATOM 19669 O O . ASP C 1 338 ? 11.79000 6.25000 52.88400 1.000 18.94438 338 ASP C O 1
ATOM 19678 N N . TYR C 1 339 ? 13.87000 6.00900 52.03900 1.000 17.34945 339 TYR C N 1
ATOM 19679 C CA . TYR C 1 339 ? 13.55200 4.79900 51.29100 1.000 19.28389 339 TYR C CA 1
ATOM 19680 C C . TYR C 1 339 ? 14.45400 3.61100 51.58600 1.000 19.07860 339 TYR C C 1
ATOM 19681 O O . TYR C 1 339 ? 14.02600 2.47400 51.33000 1.000 20.11820 339 TYR C O 1
ATOM 19699 N N . PHE C 1 340 ? 15.65900 3.81800 52.11900 1.000 17.94162 340 PHE C N 1
ATOM 19700 C CA . PHE C 1 340 ? 16.59500 2.72500 52.33400 1.000 14.29908 340 PHE C CA 1
ATOM 19701 C C . PHE C 1 340 ? 17.12900 2.72400 53.75600 1.000 17.42051 340 PHE C C 1
ATOM 19702 O O . PHE C 1 340 ? 17.51500 3.76900 54.29200 1.000 16.60199 340 PHE C O 1
ATOM 19719 N N . LYS C 1 341 ? 17.17500 1.53500 54.34900 1.000 17.92320 341 LYS C N 1
ATOM 19720 C CA . LYS C 1 341 ? 17.88800 1.32200 55.59900 1.000 17.03889 341 LYS C CA 1
ATOM 19721 C C . LYS C 1 341 ? 19.35100 1.04100 55.30000 1.000 19.28389 341 LYS C C 1
ATOM 19722 O O . LYS C 1 341 ? 19.65900 0.22500 54.42600 1.000 23.74758 341 LYS C O 1
ATOM 19741 N N . GLN C 1 342 ? 20.25000 1.69500 56.03700 1.000 19.01017 342 GLN C N 1
ATOM 19742 C CA . GLN C 1 342 ? 21.68500 1.60800 55.78600 1.000 16.71516 342 GLN C CA 1
ATOM 19743 C C . GLN C 1 342 ? 22.38000 1.01000 57.00400 1.000 16.90203 342 GLN C C 1
ATOM 19744 O O . GLN C 1 342 ? 22.33200 1.59000 58.09400 1.000 18.92332 342 GLN C O 1
ATOM 19758 N N . ILE C 1 343 ? 23.05700 -0.11100 56.80900 1.000 17.88109 343 ILE C N 1
ATOM 19759 C CA . ILE C 1 343 ? 24.05800 -0.59700 57.76000 1.000 19.71815 343 ILE C CA 1
ATOM 19760 C C . ILE C 1 343 ? 25.41700 -0.14300 57.24900 1.000 21.70523 343 ILE C C 1
ATOM 19761 O O . ILE C 1 343 ? 25.80400 -0.45300 56.11300 1.000 20.07083 343 ILE C O 1
ATOM 19777 N N . TRP C 1 344 ? 26.14000 0.60500 58.07500 1.000 18.86542 344 TRP C N 1
ATOM 19778 C CA . TRP C 1 344 ? 27.43900 1.14500 57.69500 1.000 20.40245 344 TRP C CA 1
ATOM 19779 C C . TRP C 1 344 ? 28.53300 0.15900 58.08000 1.000 22.86064 344 TRP C C 1
ATOM 19780 O O . TRP C 1 344 ? 29.38000 0.40000 58.93700 1.000 20.86303 344 TRP C O 1
ATOM 19801 N N . SER C 1 345 ? 28.47000 -0.99300 57.43300 1.000 19.69447 345 SER C N 1
ATOM 19802 C CA . SER C 1 345 ? 29.42900 -2.04900 57.70000 1.000 22.81326 345 SER C CA 1
ATOM 19803 C C . SER C 1 345 ? 29.90500 -2.65400 56.39500 1.000 25.46884 345 SER C C 1
ATOM 19804 O O . SER C 1 345 ? 29.15600 -2.73700 55.41700 1.000 28.19549 345 SER C O 1
ATOM 19812 N N . GLU C 1 346 ? 31.17300 -3.06200 56.39900 1.000 23.76338 346 GLU C N 1
ATOM 19813 C CA . GLU C 1 346 ? 31.86300 -3.57900 55.22900 1.000 35.60953 346 GLU C CA 1
ATOM 19814 C C . GLU C 1 346 ? 31.68900 -5.07700 55.09500 1.000 33.89617 346 GLU C C 1
ATOM 19815 O O . GLU C 1 346 ? 32.35200 -5.69700 54.25800 1.000 43.31835 346 GLU C O 1
ATOM 19827 N N . ILE C 1 347 ? 30.81400 -5.66900 55.90500 1.000 28.70607 347 ILE C N 1
ATOM 19828 C CA . ILE C 1 347 ? 30.50700 -7.09300 55.83400 1.000 45.44229 347 ILE C CA 1
ATOM 19829 C C . ILE C 1 347 ? 28.99000 -7.22800 55.85700 1.000 31.33534 347 ILE C C 1
ATOM 19830 O O . ILE C 1 347 ? 28.36700 -7.10800 56.91300 1.000 50.64818 347 ILE C O 1
ATOM 19846 N N . LEU C 1 354 ? 27.13900 -8.11400 64.27400 1.000 59.13077 354 LEU C N 1
ATOM 19847 C CA . LEU C 1 354 ? 26.69300 -6.72900 64.27900 1.000 56.86998 354 LEU C CA 1
ATOM 19848 C C . LEU C 1 354 ? 25.38900 -6.53500 65.04200 1.000 58.83074 354 LEU C C 1
ATOM 19849 O O . LEU C 1 354 ? 25.05900 -5.41200 65.44000 1.000 43.11833 354 LEU C O 1
ATOM 19865 N N . GLN C 1 355 ? 24.65200 -7.63300 65.24000 1.000 53.44062 355 GLN C N 1
ATOM 19866 C CA . GLN C 1 355 ? 23.35000 -7.54100 65.89500 1.000 53.61959 355 GLN C CA 1
ATOM 19867 C C . GLN C 1 355 ? 23.46700 -6.88400 67.26400 1.000 38.28354 355 GLN C C 1
ATOM 19868 O O . GLN C 1 355 ? 22.63600 -6.04500 67.63000 1.000 42.98147 355 GLN C O 1
ATOM 19882 N N . LEU C 1 356 ? 24.48600 -7.26200 68.03900 1.000 45.87655 356 LEU C N 1
ATOM 19883 C CA . LEU C 1 356 ? 24.66900 -6.66200 69.35600 1.000 47.44253 356 LEU C CA 1
ATOM 19884 C C . LEU C 1 356 ? 24.98800 -5.17700 69.24300 1.000 48.35580 356 LEU C C 1
ATOM 19885 O O . LEU C 1 356 ? 24.47300 -4.36400 70.02100 1.000 40.36537 356 LEU C O 1
ATOM 19901 N N . ALA C 1 357 ? 25.83700 -4.80400 68.27900 1.000 41.48655 357 ALA C N 1
ATOM 19902 C CA . ALA C 1 357 ? 26.20200 -3.40000 68.12400 1.000 43.47100 357 ALA C CA 1
ATOM 19903 C C . ALA C 1 357 ? 24.99100 -2.55900 67.74300 1.000 43.68155 357 ALA C C 1
ATOM 19904 O O . ALA C 1 357 ? 24.84200 -1.42500 68.21400 1.000 34.99104 357 ALA C O 1
ATOM 19911 N N . ILE C 1 358 ? 24.11900 -3.09500 66.88100 1.000 35.78324 358 ILE C N 1
ATOM 19912 C CA . ILE C 1 358 ? 22.95400 -2.32800 66.44200 1.000 42.93936 358 ILE C CA 1
ATOM 19913 C C . ILE C 1 358 ? 21.96200 -2.17000 67.58600 1.000 39.64160 358 ILE C C 1
ATOM 19914 O O . ILE C 1 358 ? 21.36400 -1.10200 67.76500 1.000 35.90694 358 ILE C O 1
ATOM 19930 N N . GLN C 1 359 ? 21.76100 -3.23200 68.36900 1.000 40.69962 359 GLN C N 1
ATOM 19931 C CA . GLN C 1 359 ? 20.90200 -3.13200 69.54500 1.000 44.80274 359 GLN C CA 1
ATOM 19932 C C . GLN C 1 359 ? 21.48000 -2.15200 70.56000 1.000 44.35269 359 GLN C C 1
ATOM 19933 O O . GLN C 1 359 ? 20.77600 -1.26600 71.05600 1.000 40.97597 359 GLN C O 1
ATOM 19947 N N . LYS C 1 360 ? 22.76800 -2.29600 70.88300 1.000 45.95025 360 LYS C N 1
ATOM 19948 C CA . LYS C 1 360 ? 23.39100 -1.37500 71.83100 1.000 51.82727 360 LYS C CA 1
ATOM 19949 C C . LYS C 1 360 ? 23.25100 0.06600 71.36400 1.000 44.83695 360 LYS C C 1
ATOM 19950 O O . LYS C 1 360 ? 23.06200 0.97800 72.17700 1.000 40.76805 360 LYS C O 1
ATOM 19969 N N . GLU C 1 361 ? 23.33700 0.29000 70.05300 1.000 41.18125 361 GLU C N 1
ATOM 19970 C CA . GLU C 1 361 ? 23.14400 1.63200 69.51500 1.000 31.25638 361 GLU C CA 1
ATOM 19971 C C . GLU C 1 361 ? 21.70900 2.10500 69.70800 1.000 42.28402 361 GLU C C 1
ATOM 19972 O O . GLU C 1 361 ? 21.47300 3.28600 69.98500 1.000 44.10266 361 GLU C O 1
ATOM 19984 N N . ALA C 1 362 ? 20.73900 1.20500 69.54700 1.000 33.46980 362 ALA C N 1
ATOM 19985 C CA . ALA C 1 362 ? 19.34400 1.57100 69.76000 1.000 50.04811 362 ALA C CA 1
ATOM 19986 C C . ALA C 1 362 ? 19.07700 1.93200 71.21500 1.000 52.92213 362 ALA C C 1
ATOM 19987 O O . ALA C 1 362 ? 18.19200 2.74800 71.49700 1.000 51.94833 362 ALA C O 1
ATOM 19994 N N . GLU C 1 363 ? 19.82900 1.34400 72.14200 1.000 57.06210 363 GLU C N 1
ATOM 19995 C CA . GLU C 1 363 ? 19.66700 1.59800 73.56700 1.000 57.83588 363 GLU C CA 1
ATOM 19996 C C . GLU C 1 363 ? 20.54700 2.73500 74.07100 1.000 54.83026 363 GLU C C 1
ATOM 19997 O O . GLU C 1 363 ? 20.50800 3.04500 75.26600 1.000 53.56432 363 GLU C O 1
ATOM 20009 N N . GLY C 1 364 ? 21.34100 3.35300 73.20000 1.000 54.54601 364 GLY C N 1
ATOM 20010 C CA . GLY C 1 364 ? 22.17900 4.46600 73.59600 1.000 57.01473 364 GLY C CA 1
ATOM 20011 C C . GLY C 1 364 ? 23.50300 4.09800 74.22600 1.000 62.04954 364 GLY C C 1
ATOM 20012 O O . GLY C 1 364 ? 24.15400 4.97300 74.81200 1.000 53.01688 364 GLY C O 1
ATOM 20016 N N . GLU C 1 365 ? 23.92300 2.84100 74.12300 1.000 59.35712 365 GLU C N 1
ATOM 20017 C CA . GLU C 1 365 ? 25.16700 2.38700 74.72400 1.000 59.46502 365 GLU C CA 1
ATOM 20018 C C . GLU C 1 365 ? 26.30700 2.44300 73.71000 1.000 59.50187 365 GLU C C 1
ATOM 20019 O O . GLU C 1 365 ? 26.09600 2.45500 72.49500 1.000 51.62987 365 GLU C O 1
ATOM 20031 N N . ASP C 1 366 ? 27.53200 2.45900 74.23400 1.000 67.28175 366 ASP C N 1
ATOM 20032 C CA . ASP C 1 366 ? 28.72500 2.49700 73.39800 1.000 70.81902 366 ASP C CA 1
ATOM 20033 C C . ASP C 1 366 ? 28.97900 1.12200 72.79400 1.000 70.07419 366 ASP C C 1
ATOM 20034 O O . ASP C 1 366 ? 28.95500 0.10900 73.50000 1.000 64.35772 366 ASP C O 1
ATOM 20043 N N . TYR C 1 367 ? 29.22700 1.09000 71.48200 1.000 66.72905 367 TYR C N 1
ATOM 20044 C CA . TYR C 1 367 ? 29.48000 -0.15200 70.76200 1.000 70.47424 367 TYR C CA 1
ATOM 20045 C C . TYR C 1 367 ? 30.81100 -0.12600 70.01700 1.000 68.51611 367 TYR C C 1
ATOM 20046 O O . TYR C 1 367 ? 31.01300 -0.91400 69.08500 1.000 61.80215 367 TYR C O 1
ATOM 20064 N N . SER C 1 368 ? 31.72600 0.76400 70.40900 1.000 73.08771 368 SER C N 1
ATOM 20065 C CA . SER C 1 368 ? 33.01500 0.85500 69.73100 1.000 76.46443 368 SER C CA 1
ATOM 20066 C C . SER C 1 368 ? 33.79700 -0.44900 69.80700 1.000 75.04058 368 SER C C 1
ATOM 20067 O O . SER C 1 368 ? 34.66300 -0.69000 68.95800 1.000 75.89594 368 SER C O 1
ATOM 20075 N N . ASN C 1 369 ? 33.51200 -1.28900 70.80300 1.000 70.35317 369 ASN C N 1
ATOM 20076 C CA . ASN C 1 369 ? 34.19000 -2.57000 70.94200 1.000 69.48728 369 ASN C CA 1
ATOM 20077 C C . ASN C 1 369 ? 33.85000 -3.54500 69.82700 1.000 74.36944 369 ASN C C 1
ATOM 20078 O O . ASN C 1 369 ? 34.52300 -4.57400 69.70000 1.000 70.46898 369 ASN C O 1
ATOM 20089 N N . LEU C 1 370 ? 32.83200 -3.25600 69.02500 1.000 68.75298 370 LEU C N 1
ATOM 20090 C CA . LEU C 1 370 ? 32.33300 -4.18600 68.02500 1.000 64.85778 370 LEU C CA 1
ATOM 20091 C C . LEU C 1 370 ? 32.78800 -3.75200 66.63700 1.000 57.97537 370 LEU C C 1
ATOM 20092 O O . LEU C 1 370 ? 32.84300 -2.55700 66.33900 1.000 62.62856 370 LEU C O 1
ATOM 20108 N N . GLY C 1 371 ? 33.13900 -4.73500 65.80800 1.000 69.16619 371 GLY C N 1
ATOM 20109 C CA . GLY C 1 371 ? 33.52100 -4.50100 64.42800 1.000 68.55032 371 GLY C CA 1
ATOM 20110 C C . GLY C 1 371 ? 34.49700 -3.36800 64.17600 1.000 56.56994 371 GLY C C 1
ATOM 20111 O O . GLY C 1 371 ? 34.21500 -2.46200 63.39100 1.000 49.53225 371 GLY C O 1
ATOM 20115 N N . TYR C 1 372 ? 35.66700 -3.41500 64.80800 1.000 48.38738 372 TYR C N 1
ATOM 20116 C CA . TYR C 1 372 ? 36.62000 -2.32100 64.66500 1.000 41.13388 372 TYR C CA 1
ATOM 20117 C C . TYR C 1 372 ? 36.96200 -2.06400 63.19800 1.000 47.45306 372 TYR C C 1
ATOM 20118 O O . TYR C 1 372 ? 36.83500 -0.93800 62.70000 1.000 53.91699 372 TYR C O 1
ATOM 20136 N N . TRP C 1 373 ? 37.38400 -3.10500 62.49200 1.000 27.30064 373 TRP C N 1
ATOM 20137 C CA . TRP C 1 373 ? 37.92200 -3.02400 61.14100 1.000 32.60917 373 TRP C CA 1
ATOM 20138 C C . TRP C 1 373 ? 36.86900 -3.18600 60.06400 1.000 32.97764 373 TRP C C 1
ATOM 20139 O O . TRP C 1 373 ? 37.20900 -3.13900 58.87700 1.000 38.44671 373 TRP C O 1
ATOM 20160 N N . ARG C 1 374 ? 35.60800 -3.36400 60.44000 1.000 27.77438 374 ARG C N 1
ATOM 20161 C CA . ARG C 1 374 ? 34.55400 -3.62400 59.47300 1.000 35.81745 374 ARG C CA 1
ATOM 20162 C C . ARG C 1 374 ? 33.49900 -2.53000 59.41700 1.000 30.88791 374 ARG C C 1
ATOM 20163 O O . ARG C 1 374 ? 32.67400 -2.54200 58.49800 1.000 35.13842 374 ARG C O 1
ATOM 20184 N N . ILE C 1 375 ? 33.49400 -1.60300 60.36500 1.000 29.37457 375 ILE C N 1
ATOM 20185 C CA . ILE C 1 375 ? 32.44200 -0.60600 60.51500 1.000 28.18496 375 ILE C CA 1
ATOM 20186 C C . ILE C 1 375 ? 32.94000 0.70600 59.91900 1.000 25.56359 375 ILE C C 1
ATOM 20187 O O . ILE C 1 375 ? 34.08500 1.11000 60.17000 1.000 27.49540 375 ILE C O 1
ATOM 20203 N N . THR C 1 376 ? 32.09000 1.37600 59.13400 1.000 19.94450 376 THR C N 1
ATOM 20204 C CA . THR C 1 376 ? 32.39800 2.73500 58.69400 1.000 20.50246 376 THR C CA 1
ATOM 20205 C C . THR C 1 376 ? 32.49200 3.64900 59.91000 1.000 18.74172 376 THR C C 1
ATOM 20206 O O . THR C 1 376 ? 31.59400 3.66500 60.75600 1.000 21.01831 376 THR C O 1
ATOM 20217 N N . LYS C 1 377 ? 33.57900 4.40300 60.01100 1.000 18.77067 377 LYS C N 1
ATOM 20218 C CA . LYS C 1 377 ? 33.72500 5.29000 61.15100 1.000 18.55222 377 LYS C CA 1
ATOM 20219 C C . LYS C 1 377 ? 32.69800 6.41200 61.06300 1.000 17.66264 377 LYS C C 1
ATOM 20220 O O . LYS C 1 377 ? 32.14000 6.70400 60.00100 1.000 16.76517 377 LYS C O 1
ATOM 20239 N N . LYS C 1 378 ? 32.45500 7.05000 62.20000 1.000 19.17335 378 LYS C N 1
ATOM 20240 C CA . LYS C 1 378 ? 31.42900 8.07200 62.28400 1.000 17.81003 378 LYS C CA 1
ATOM 20241 C C . LYS C 1 378 ? 31.93800 9.40100 61.74200 1.000 17.55210 378 LYS C C 1
ATOM 20242 O O . LYS C 1 378 ? 33.09600 9.78000 61.94400 1.000 16.70990 378 LYS C O 1
ATOM 20261 N N . MET C 1 379 ? 31.06000 10.10500 61.04200 1.000 16.66779 379 MET C N 1
ATOM 20262 C CA . MET C 1 379 ? 31.25300 11.50300 60.70900 1.000 15.93875 379 MET C CA 1
ATOM 20263 C C . MET C 1 379 ? 30.21900 12.27300 61.52200 1.000 18.73909 379 MET C C 1
ATOM 20264 O O . MET C 1 379 ? 29.15000 11.74200 61.84100 1.000 17.50210 379 MET C O 1
ATOM 20278 N N . CYS C 1 380 ? 30.57500 13.50800 61.94200 1.000 16.27827 380 CYS C N 1
ATOM 20279 C CA . CYS C 1 380 ? 29.68700 14.22100 62.84200 1.000 17.77845 380 CYS C CA 1
ATOM 20280 C C . CYS C 1 380 ? 29.06400 15.45000 62.18800 1.000 18.14165 380 CYS C C 1
ATOM 20281 O O . CYS C 1 380 ? 29.65300 16.04800 61.28500 1.000 18.29693 380 CYS C O 1
ATOM 20289 N N . PRO C 1 381 ? 27.86700 15.83900 62.61500 1.000 17.24154 381 PRO C N 1
ATOM 20290 C CA . PRO C 1 381 ? 27.31300 17.11200 62.14300 1.000 16.46776 381 PRO C CA 1
ATOM 20291 C C . PRO C 1 381 ? 28.03800 18.28600 62.77200 1.000 18.06269 381 PRO C C 1
ATOM 20292 O O . PRO C 1 381 ? 28.46500 18.23800 63.93000 1.000 17.65212 381 PRO C O 1
ATOM 20303 N N . ILE C 1 382 ? 28.15000 19.36000 61.99500 1.000 16.00192 382 ILE C N 1
ATOM 20304 C CA . ILE C 1 382 ? 28.68600 20.64000 62.45200 1.000 17.19153 382 ILE C CA 1
ATOM 20305 C C . ILE C 1 382 ? 27.55400 21.64700 62.33500 1.000 15.73083 382 ILE C C 1
ATOM 20306 O O . ILE C 1 382 ? 27.09000 21.93000 61.22600 1.000 16.72306 382 ILE C O 1
ATOM 20322 N N . ILE C 1 383 ? 27.11100 22.18100 63.47200 1.000 16.54146 383 ILE C N 1
ATOM 20323 C CA . ILE C 1 383 ? 25.81200 22.83700 63.57800 1.000 18.07585 383 ILE C CA 1
ATOM 20324 C C . ILE C 1 383 ? 25.95900 24.33000 63.30500 1.000 16.64147 383 ILE C C 1
ATOM 20325 O O . ILE C 1 383 ? 26.57300 25.07400 64.08300 1.000 18.62592 383 ILE C O 1
ATOM 20341 N N . SER C 1 384 ? 25.37000 24.77600 62.20500 1.000 16.88624 384 SER C N 1
ATOM 20342 C CA . SER C 1 384 ? 25.36900 26.18500 61.81900 1.000 17.20996 384 SER C CA 1
ATOM 20343 C C . SER C 1 384 ? 23.95700 26.74200 61.95500 1.000 17.50736 384 SER C C 1
ATOM 20344 O O . SER C 1 384 ? 22.99700 26.13300 61.47500 1.000 19.46023 384 SER C O 1
ATOM 20352 N N . GLY C 1 385 ? 23.83000 27.90500 62.57700 1.000 20.68406 385 GLY C N 1
ATOM 20353 C CA . GLY C 1 385 ? 22.53900 28.51200 62.81800 1.000 25.27408 385 GLY C CA 1
ATOM 20354 C C . GLY C 1 385 ? 22.48200 29.15000 64.19300 1.000 22.59218 385 GLY C C 1
ATOM 20355 O O . GLY C 1 385 ? 23.47400 29.21600 64.91400 1.000 27.15062 385 GLY C O 1
ATOM 20359 N N . GLY C 1 386 ? 21.28300 29.60000 64.56400 1.000 29.02453 386 GLY C N 1
ATOM 20360 C CA . GLY C 1 386 ? 21.10000 30.42100 65.74500 1.000 30.03781 386 GLY C CA 1
ATOM 20361 C C . GLY C 1 386 ? 20.95600 29.70100 67.06900 1.000 27.79807 386 GLY C C 1
ATOM 20362 O O . GLY C 1 386 ? 20.01600 29.97600 67.82700 1.000 29.62460 386 GLY C O 1
ATOM 20366 N N . LEU C 1 387 ? 21.86300 28.77600 67.36000 1.000 20.17874 387 LEU C N 1
ATOM 20367 C CA . LEU C 1 387 ? 21.93100 28.21900 68.69900 1.000 21.22623 387 LEU C CA 1
ATOM 20368 C C . LEU C 1 387 ? 22.58100 29.22300 69.64200 1.000 25.33462 387 LEU C C 1
ATOM 20369 O O . LEU C 1 387 ? 23.30000 30.13600 69.22600 1.000 24.60032 387 LEU C O 1
ATOM 20385 N N . ASN C 1 388 ? 22.32000 29.04600 70.92900 1.000 24.72665 388 ASN C N 1
ATOM 20386 C CA . ASN C 1 388 ? 22.83400 29.93200 71.96300 1.000 21.47100 388 ASN C CA 1
ATOM 20387 C C . ASN C 1 388 ? 22.62000 29.19500 73.28300 1.000 21.95526 388 ASN C C 1
ATOM 20388 O O . ASN C 1 388 ? 22.07500 28.08600 73.28800 1.000 23.51071 388 ASN C O 1
ATOM 20399 N N . PRO C 1 389 ? 23.03100 29.75600 74.41800 1.000 23.57651 389 PRO C N 1
ATOM 20400 C CA . PRO C 1 389 ? 22.84800 29.02300 75.68700 1.000 20.85776 389 PRO C CA 1
ATOM 20401 C C . PRO C 1 389 ? 21.40800 28.63000 75.97800 1.000 24.24501 389 PRO C C 1
ATOM 20402 O O . PRO C 1 389 ? 21.18000 27.60400 76.62900 1.000 26.20314 389 PRO C O 1
ATOM 20413 N N . LEU C 1 390 ? 20.42700 29.41700 75.53200 1.000 24.11342 390 LEU C N 1
ATOM 20414 C CA . LEU C 1 390 ? 19.03800 29.09600 75.82400 1.000 25.86889 390 LEU C CA 1
ATOM 20415 C C . LEU C 1 390 ? 18.53300 27.88200 75.06000 1.000 27.75070 390 LEU C C 1
ATOM 20416 O O . LEU C 1 390 ? 17.52600 27.28500 75.46400 1.000 26.16630 390 LEU C O 1
ATOM 20432 N N . LEU C 1 391 ? 19.17200 27.53600 73.94200 1.000 24.24501 391 LEU C N 1
ATOM 20433 C CA . LEU C 1 391 ? 18.65400 26.50700 73.05400 1.000 26.46370 391 LEU C CA 1
ATOM 20434 C C . LEU C 1 391 ? 19.49800 25.24800 72.99900 1.000 21.72103 391 LEU C C 1
ATOM 20435 O O . LEU C 1 391 ? 19.05100 24.24800 72.41300 1.000 23.36859 391 LEU C O 1
ATOM 20451 N N . ILE C 1 392 ? 20.69800 25.25200 73.58100 1.000 23.43965 392 ILE C N 1
ATOM 20452 C CA . ILE C 1 392 ? 21.59600 24.12900 73.35700 1.000 21.64470 392 ILE C CA 1
ATOM 20453 C C . ILE C 1 392 ? 21.01500 22.85700 73.95900 1.000 24.36871 392 ILE C C 1
ATOM 20454 O O . ILE C 1 392 ? 21.09600 21.78300 73.36000 1.000 21.42889 392 ILE C O 1
ATOM 20470 N N . GLY C 1 393 ? 20.39300 22.95400 75.13400 1.000 23.97130 393 GLY C N 1
ATOM 20471 C CA . GLY C 1 393 ? 19.78900 21.76900 75.72500 1.000 23.09751 393 GLY C CA 1
ATOM 20472 C C . GLY C 1 393 ? 18.67600 21.18500 74.87500 1.000 23.77653 393 GLY C C 1
ATOM 20473 O O . GLY C 1 393 ? 18.62100 19.97200 74.64600 1.000 22.06580 393 GLY C O 1
ATOM 20477 N N . LYS C 1 394 ? 17.75800 22.03700 74.40500 1.000 26.48212 394 LYS C N 1
ATOM 20478 C CA . LYS C 1 394 ? 16.66300 21.53200 73.58300 1.000 23.33438 394 LYS C CA 1
ATOM 20479 C C . LYS C 1 394 ? 17.18500 20.97200 72.26400 1.000 20.22348 394 LYS C C 1
ATOM 20480 O O . LYS C 1 394 ? 16.58800 20.04800 71.69900 1.000 23.62389 394 LYS C O 1
ATOM 20499 N N . PHE C 1 395 ? 18.30400 21.49700 71.76400 1.000 21.61312 395 PHE C N 1
ATOM 20500 C CA . PHE C 1 395 ? 18.87300 20.93800 70.54400 1.000 21.24202 395 PHE C CA 1
ATOM 20501 C C . PHE C 1 395 ? 19.39700 19.52400 70.78700 1.000 21.77630 395 PHE C C 1
ATOM 20502 O O . PHE C 1 395 ? 19.14600 18.60900 69.99400 1.000 20.67880 395 PHE C O 1
ATOM 20519 N N . ILE C 1 396 ? 20.12700 19.32500 71.88700 1.000 21.12095 396 ILE C N 1
ATOM 20520 C CA . ILE C 1 396 ? 20.62000 17.99000 72.21100 1.000 17.69423 396 ILE C CA 1
ATOM 20521 C C . ILE C 1 396 ? 19.45700 17.00600 72.28100 1.000 19.71552 396 ILE C C 1
ATOM 20522 O O . ILE C 1 396 ? 19.51800 15.90100 71.73000 1.000 23.26858 396 ILE C O 1
ATOM 20538 N N . ASP C 1 397 ? 18.37400 17.39500 72.97000 1.000 21.89999 397 ASP C N 1
ATOM 20539 C CA . ASP C 1 397 ? 17.23100 16.50500 73.11900 1.000 22.09212 397 ASP C CA 1
ATOM 20540 C C . ASP C 1 397 ? 16.49500 16.29200 71.80600 1.000 23.02118 397 ASP C C 1
ATOM 20541 O O . ASP C 1 397 ? 15.79800 15.28000 71.65600 1.000 24.32660 397 ASP C O 1
ATOM 20550 N N . THR C 1 398 ? 16.62700 17.22400 70.85800 1.000 22.77115 398 THR C N 1
ATOM 20551 C CA . THR C 1 398 ? 15.96900 17.07300 69.56500 1.000 22.47112 398 THR C CA 1
ATOM 20552 C C . THR C 1 398 ? 16.78100 16.17200 68.63600 1.000 22.93170 398 THR C C 1
ATOM 20553 O O . THR C 1 398 ? 16.22900 15.26200 68.00300 1.000 26.38211 398 THR C O 1
ATOM 20564 N N . VAL C 1 399 ? 18.09300 16.40700 68.53900 1.000 21.14727 399 VAL C N 1
ATOM 20565 C CA . VAL C 1 399 ? 18.92300 15.61600 67.63700 1.000 25.75572 399 VAL C CA 1
ATOM 20566 C C . VAL C 1 399 ? 19.26900 14.25900 68.23400 1.000 28.26128 399 VAL C C 1
ATOM 20567 O O . VAL C 1 399 ? 19.59900 13.33600 67.48700 1.000 29.11928 399 VAL C O 1
ATOM 20580 N N . GLY C 1 400 ? 19.15300 14.09200 69.55000 1.000 25.66360 400 GLY C N 1
ATOM 20581 C CA . GLY C 1 400 ? 19.30200 12.78400 70.14900 1.000 26.07155 400 GLY C CA 1
ATOM 20582 C C . GLY C 1 400 ? 20.72600 12.29600 70.28600 1.000 26.65320 400 GLY C C 1
ATOM 20583 O O . GLY C 1 400 ? 20.94500 11.08700 70.39400 1.000 26.43212 400 GLY C O 1
ATOM 20587 N N . THR C 1 401 ? 21.70200 13.20100 70.31000 1.000 23.61336 401 THR C N 1
ATOM 20588 C CA . THR C 1 401 ? 23.10600 12.81800 70.40500 1.000 23.10540 401 THR C CA 1
ATOM 20589 C C . THR C 1 401 ? 23.88000 14.02100 70.91600 1.000 19.82343 401 THR C C 1
ATOM 20590 O O . THR C 1 401 ? 23.43300 15.16000 70.78100 1.000 20.97357 401 THR C O 1
ATOM 20601 N N . GLN C 1 402 ? 25.04100 13.75600 71.51800 1.000 20.89461 402 GLN C N 1
ATOM 20602 C CA . GLN C 1 402 ? 25.99700 14.80600 71.84200 1.000 19.71815 402 GLN C CA 1
ATOM 20603 C C . GLN C 1 402 ? 27.19200 14.81000 70.89600 1.000 19.69710 402 GLN C C 1
ATOM 20604 O O . GLN C 1 402 ? 28.13900 15.57800 71.10900 1.000 20.07609 402 GLN C O 1
ATOM 20618 N N . ASP C 1 403 ? 27.15800 13.98600 69.84700 1.000 19.84975 403 ASP C N 1
ATOM 20619 C CA . ASP C 1 403 ? 28.28700 13.86300 68.93100 1.000 21.11043 403 ASP C CA 1
ATOM 20620 C C . ASP C 1 403 ? 28.16100 14.88400 67.80300 1.000 18.84436 403 ASP C C 1
ATOM 20621 O O . ASP C 1 403 ? 27.96700 14.53200 66.63700 1.000 17.98637 403 ASP C O 1
ATOM 20630 N N . PHE C 1 404 ? 28.29200 16.16300 68.16500 1.000 17.21522 404 PHE C N 1
ATOM 20631 C CA . PHE C 1 404 ? 28.29000 17.23600 67.17800 1.000 19.41812 404 PHE C CA 1
ATOM 20632 C C . PHE C 1 404 ? 29.24000 18.34500 67.61900 1.000 19.09966 404 PHE C C 1
ATOM 20633 O O . PHE C 1 404 ? 29.64200 18.42500 68.78200 1.000 19.16282 404 PHE C O 1
ATOM 20650 N N . ILE C 1 405 ? 29.59300 19.19700 66.65800 1.000 15.72294 405 ILE C N 1
ATOM 20651 C CA . ILE C 1 405 ? 30.36800 20.41300 66.86100 1.000 16.12562 405 ILE C CA 1
ATOM 20652 C C . ILE C 1 405 ? 29.46200 21.58300 66.52700 1.000 19.19967 405 ILE C C 1
ATOM 20653 O O . ILE C 1 405 ? 28.88800 21.62400 65.43400 1.000 18.72856 405 ILE C O 1
ATOM 20669 N N . THR C 1 406 ? 29.32100 22.52900 67.45100 1.000 17.41261 406 THR C N 1
ATOM 20670 C CA . THR C 1 406 ? 28.59100 23.75000 67.13200 1.000 20.38139 406 THR C CA 1
ATOM 20671 C C . THR C 1 406 ? 29.56500 24.77700 66.56000 1.000 18.58118 406 THR C C 1
ATOM 20672 O O . THR C 1 406 ? 30.73600 24.83200 66.94600 1.000 19.19967 406 THR C O 1
ATOM 20683 N N . THR C 1 407 ? 29.08600 25.59100 65.62400 1.000 17.40998 407 THR C N 1
ATOM 20684 C CA . THR C 1 407 ? 29.84800 26.76400 65.18800 1.000 18.98386 407 THR C CA 1
ATOM 20685 C C . THR C 1 407 ? 28.93500 27.99200 65.28100 1.000 19.21020 407 THR C C 1
ATOM 20686 O O . THR C 1 407 ? 28.38700 28.45400 64.27900 1.000 22.00790 407 THR C O 1
ATOM 20697 N N . MET C 1 408 ? 28.79200 28.52200 66.50200 1.000 20.49719 408 MET C N 1
ATOM 20698 C CA . MET C 1 408 ? 27.93000 29.66600 66.73100 1.000 17.43104 408 MET C CA 1
ATOM 20699 C C . MET C 1 408 ? 28.67300 30.98200 66.51400 1.000 17.41525 408 MET C C 1
ATOM 20700 O O . MET C 1 408 ? 29.85600 31.12100 66.84400 1.000 21.48679 408 MET C O 1
ATOM 20714 N N . GLY C 1 409 ? 27.94400 31.97400 66.00800 1.000 19.99713 409 GLY C N 1
ATOM 20715 C CA . GLY C 1 409 ? 28.44300 33.33200 65.97300 1.000 23.55282 409 GLY C CA 1
ATOM 20716 C C . GLY C 1 409 ? 27.71700 34.20200 66.98300 1.000 20.73406 409 GLY C C 1
ATOM 20717 O O . GLY C 1 409 ? 28.18700 34.39200 68.10600 1.000 22.20793 409 GLY C O 1
ATOM 20721 N N . ALA C 1 410 ? 26.55100 34.72200 66.60800 1.000 22.17634 410 ALA C N 1
ATOM 20722 C CA . ALA C 1 410 ? 25.84200 35.63500 67.50300 1.000 22.27109 410 ALA C CA 1
ATOM 20723 C C . ALA C 1 410 ? 25.58400 35.00800 68.87200 1.000 23.18173 410 ALA C C 1
ATOM 20724 O O . ALA C 1 410 ? 25.55900 35.71600 69.88800 1.000 25.88205 410 ALA C O 1
ATOM 20731 N N . GLY C 1 411 ? 25.38300 33.69100 68.92100 1.000 22.91591 411 GLY C N 1
ATOM 20732 C CA . GLY C 1 411 ? 25.11500 32.99400 70.16200 1.000 25.41357 411 GLY C CA 1
ATOM 20733 C C . GLY C 1 411 ? 26.25800 32.98700 71.14800 1.000 26.53476 411 GLY C C 1
ATOM 20734 O O . GLY C 1 411 ? 26.07300 32.50900 72.27500 1.000 20.39981 411 GLY C O 1
ATOM 20738 N N . VAL C 1 412 ? 27.43000 33.47200 70.74900 1.000 24.22396 412 VAL C N 1
ATOM 20739 C CA . VAL C 1 412 ? 28.48800 33.75500 71.70600 1.000 23.28963 412 VAL C CA 1
ATOM 20740 C C . VAL C 1 412 ? 28.95800 35.20100 71.57900 1.000 23.20805 412 VAL C C 1
ATOM 20741 O O . VAL C 1 412 ? 29.14100 35.88500 72.59200 1.000 23.00276 412 VAL C O 1
ATOM 20754 N N . HIS C 1 413 ? 29.14300 35.69500 70.35300 1.000 23.94761 413 HIS C N 1
ATOM 20755 C CA . HIS C 1 413 ? 29.76600 37.00800 70.20500 1.000 22.76589 413 HIS C CA 1
ATOM 20756 C C . HIS C 1 413 ? 28.83700 38.15500 70.57600 1.000 25.82941 413 HIS C C 1
ATOM 20757 O O . HIS C 1 413 ? 29.32400 39.23200 70.93800 1.000 27.83492 413 HIS C O 1
ATOM 20771 N N . SER C 1 414 ? 27.52100 37.95700 70.51000 1.000 23.48439 414 SER C N 1
ATOM 20772 C CA . SER C 1 414 ? 26.60900 39.01600 70.91500 1.000 25.89521 414 SER C CA 1
ATOM 20773 C C . SER C 1 414 ? 26.38300 39.06300 72.41900 1.000 26.74794 414 SER C C 1
ATOM 20774 O O . SER C 1 414 ? 25.72600 39.99100 72.90400 1.000 27.31643 414 SER C O 1
ATOM 20782 N N . HIS C 1 415 ? 26.93100 38.11700 73.16600 1.000 25.46621 415 HIS C N 1
ATOM 20783 C CA . HIS C 1 415 ? 26.70600 38.08100 74.59800 1.000 23.35806 415 HIS C CA 1
ATOM 20784 C C . HIS C 1 415 ? 27.05000 39.44400 75.19000 1.000 24.57926 415 HIS C C 1
ATOM 20785 O O . HIS C 1 415 ? 28.09200 40.01800 74.84200 1.000 24.78718 415 HIS C O 1
ATOM 20799 N N . PRO C 1 416 ? 26.20200 40.00600 76.04600 1.000 25.52938 416 PRO C N 1
ATOM 20800 C CA . PRO C 1 416 ? 26.44200 41.38700 76.48400 1.000 27.63489 416 PRO C CA 1
ATOM 20801 C C . PRO C 1 416 ? 27.71000 41.56000 77.30700 1.000 28.20075 416 PRO C C 1
ATOM 20802 O O . PRO C 1 416 ? 28.16900 42.69800 77.44700 1.000 31.53010 416 PRO C O 1
ATOM 20813 N N . MET C 1 417 ? 28.30000 40.48700 77.84000 1.000 26.86375 417 MET C N 1
ATOM 20814 C CA . MET C 1 417 ? 29.57100 40.59600 78.53700 1.000 30.35890 417 MET C CA 1
ATOM 20815 C C . MET C 1 417 ? 30.76800 40.24800 77.67000 1.000 26.23999 417 MET C C 1
ATOM 20816 O O . MET C 1 417 ? 31.90000 40.28100 78.15800 1.000 32.47495 417 MET C O 1
ATOM 20830 N N . GLY C 1 418 ? 30.55100 39.92800 76.40000 1.000 27.10851 418 GLY C N 1
ATOM 20831 C CA . GLY C 1 418 ? 31.62700 39.70000 75.45500 1.000 29.88253 418 GLY C CA 1
ATOM 20832 C C . GLY C 1 418 ? 31.73100 38.24000 75.04600 1.000 26.06892 418 GLY C C 1
ATOM 20833 O O . GLY C 1 418 ? 31.03400 37.36500 75.55900 1.000 26.65846 418 GLY C O 1
ATOM 20837 N N . THR C 1 419 ? 32.65800 38.00200 74.11100 1.000 23.36070 419 THR C N 1
ATOM 20838 C CA . THR C 1 419 ? 32.82100 36.67900 73.52100 1.000 22.33689 419 THR C CA 1
ATOM 20839 C C . THR C 1 419 ? 33.27000 35.64600 74.54800 1.000 24.27659 419 THR C C 1
ATOM 20840 O O . THR C 1 419 ? 32.79700 34.50400 74.54400 1.000 23.28963 419 THR C O 1
ATOM 20851 N N . LYS C 1 420 ? 34.20900 36.01000 75.41200 1.000 23.60283 420 LYS C N 1
ATOM 20852 C CA . LYS C 1 420 ? 34.67800 35.06400 76.41600 1.000 26.53476 420 LYS C CA 1
ATOM 20853 C C . LYS C 1 420 ? 33.52600 34.62100 77.31000 1.000 26.11103 420 LYS C C 1
ATOM 20854 O O . LYS C 1 420 ? 33.30900 33.42400 77.52100 1.000 25.00300 420 LYS C O 1
ATOM 20873 N N . ALA C 1 421 ? 32.78000 35.58900 77.85200 1.000 23.81338 421 ALA C N 1
ATOM 20874 C CA . ALA C 1 421 ? 31.60000 35.27100 78.64900 1.000 25.04248 421 ALA C CA 1
ATOM 20875 C C . ALA C 1 421 ? 30.58400 34.48400 77.83300 1.000 24.36608 421 ALA C C 1
ATOM 20876 O O . ALA C 1 421 ? 29.90600 33.59300 78.36200 1.000 25.15828 421 ALA C O 1
ATOM 20883 N N . GLY C 1 422 ? 30.45300 34.80700 76.54300 1.000 22.36584 422 GLY C N 1
ATOM 20884 C CA . GLY C 1 422 ? 29.54200 34.06000 75.69000 1.000 22.27636 422 GLY C CA 1
ATOM 20885 C C . GLY C 1 422 ? 29.87100 32.58200 75.63200 1.000 22.16582 422 GLY C C 1
ATOM 20886 O O . GLY C 1 422 ? 28.97700 31.73300 75.69900 1.000 22.21582 422 GLY C O 1
ATOM 20890 N N . ALA C 1 423 ? 31.15600 32.25200 75.47700 1.000 20.63405 423 ALA C N 1
ATOM 20891 C CA . ALA C 1 423 ? 31.56200 30.84500 75.48500 1.000 20.24190 423 ALA C CA 1
ATOM 20892 C C . ALA C 1 423 ? 31.26300 30.21100 76.83300 1.000 21.89210 423 ALA C C 1
ATOM 20893 O O . ALA C 1 423 ? 30.77600 29.07500 76.91000 1.000 23.43702 423 ALA C O 1
ATOM 20900 N N . THR C 1 424 ? 31.55100 30.93400 77.91000 1.000 21.62891 424 THR C N 1
ATOM 20901 C CA . THR C 1 424 ? 31.30000 30.40200 79.24200 1.000 22.71062 424 THR C CA 1
ATOM 20902 C C . THR C 1 424 ? 29.82200 30.08900 79.42700 1.000 24.78981 424 THR C C 1
ATOM 20903 O O . THR C 1 424 ? 29.46600 29.04200 79.97800 1.000 22.92117 424 THR C O 1
ATOM 20914 N N . ALA C 1 425 ? 28.94400 30.96400 78.92800 1.000 22.20003 425 ALA C N 1
ATOM 20915 C CA . ALA C 1 425 ? 27.51300 30.75100 79.11100 1.000 21.67365 425 ALA C CA 1
ATOM 20916 C C . ALA C 1 425 ? 27.06000 29.47700 78.41200 1.000 21.37362 425 ALA C C 1
ATOM 20917 O O . ALA C 1 425 ? 26.17400 28.76900 78.90500 1.000 22.41848 425 ALA C O 1
ATOM 20924 N N . VAL C 1 426 ? 27.63400 29.19300 77.24100 1.000 20.38929 426 VAL C N 1
ATOM 20925 C CA . VAL C 1 426 ? 27.28500 27.97800 76.51300 1.000 20.64721 426 VAL C CA 1
ATOM 20926 C C . VAL C 1 426 ? 27.66600 26.75500 77.33400 1.000 23.27911 426 VAL C C 1
ATOM 20927 O O . VAL C 1 426 ? 26.88400 25.80600 77.47100 1.000 22.33162 426 VAL C O 1
ATOM 20940 N N . LEU C 1 427 ? 28.88100 26.75300 77.88400 1.000 21.34993 427 LEU C N 1
ATOM 20941 C CA . LEU C 1 427 ? 29.30800 25.62000 78.69900 1.000 23.08698 427 LEU C CA 1
ATOM 20942 C C . LEU C 1 427 ? 28.45900 25.49600 79.96000 1.000 24.23712 427 LEU C C 1
ATOM 20943 O O . LEU C 1 427 ? 28.13800 24.38500 80.39400 1.000 25.73730 427 LEU C O 1
ATOM 20959 N N . GLN C 1 428 ? 28.09200 26.62300 80.57000 1.000 21.81051 428 GLN C N 1
ATOM 20960 C CA . GLN C 1 428 ? 27.23700 26.56400 81.75500 1.000 22.57376 428 GLN C CA 1
ATOM 20961 C C . GLN C 1 428 ? 25.86900 26.00700 81.39600 1.000 24.50557 428 GLN C C 1
ATOM 20962 O O . GLN C 1 428 ? 25.30900 25.18100 82.12900 1.000 22.70535 428 GLN C O 1
ATOM 20976 N N . ALA C 1 429 ? 25.32400 26.43800 80.25600 1.000 21.40783 429 ALA C N 1
ATOM 20977 C CA . ALA C 1 429 ? 24.06400 25.88000 79.77800 1.000 21.13411 429 ALA C CA 1
ATOM 20978 C C . ALA C 1 429 ? 24.18500 24.37500 79.58300 1.000 22.51586 429 ALA C C 1
ATOM 20979 O O . ALA C 1 429 ? 23.28300 23.61600 79.96500 1.000 23.30016 429 ALA C O 1
ATOM 20986 N N . TYR C 1 430 ? 25.29100 23.92200 78.98800 1.000 22.51586 430 TYR C N 1
ATOM 20987 C CA . TYR C 1 430 ? 25.46000 22.48300 78.81400 1.000 21.33677 430 TYR C CA 1
ATOM 20988 C C . TYR C 1 430 ? 25.46900 21.76700 80.16100 1.000 25.18723 430 TYR C C 1
ATOM 20989 O O . TYR C 1 430 ? 24.85300 20.70500 80.31500 1.000 23.33701 430 TYR C O 1
ATOM 21007 N N . GLU C 1 431 ? 26.17800 22.32600 81.14600 1.000 25.26619 431 GLU C N 1
ATOM 21008 C CA . GLU C 1 431 ? 26.24200 21.70100 82.46600 1.000 26.19525 431 GLU C CA 1
ATOM 21009 C C . GLU C 1 431 ? 24.85400 21.58600 83.09000 1.000 24.30555 431 GLU C C 1
ATOM 21010 O O . GLU C 1 431 ? 24.51900 20.55700 83.69000 1.000 24.16079 431 GLU C O 1
ATOM 21022 N N . ALA C 1 432 ? 24.02900 22.62600 82.95400 1.000 25.01089 432 ALA C N 1
ATOM 21023 C CA . ALA C 1 432 ? 22.65500 22.54300 83.44100 1.000 26.17682 432 ALA C CA 1
ATOM 21024 C C . ALA C 1 432 ? 21.90200 21.39700 82.77100 1.000 25.80836 432 ALA C C 1
ATOM 21025 O O . ALA C 1 432 ? 21.22700 20.60200 83.43800 1.000 24.23975 432 ALA C O 1
ATOM 21032 N N . TRP C 1 433 ? 21.99400 21.30200 81.44500 1.000 24.53978 433 TRP C N 1
ATOM 21033 C CA . TRP C 1 433 ? 21.35300 20.19100 80.75300 1.000 25.34514 433 TRP C CA 1
ATOM 21034 C C . TRP C 1 433 ? 21.85100 18.85900 81.30500 1.000 26.24262 433 TRP C C 1
ATOM 21035 O O . TRP C 1 433 ? 21.05800 17.96500 81.61900 1.000 27.01903 433 TRP C O 1
ATOM 21056 N N . LYS C 1 434 ? 23.17100 18.71500 81.44300 1.000 24.15290 434 LYS C N 1
ATOM 21057 C CA . LYS C 1 434 ? 23.75000 17.43600 81.83900 1.000 26.45317 434 LYS C CA 1
ATOM 21058 C C . LYS C 1 434 ? 23.31200 17.04800 83.24400 1.000 26.72426 434 LYS C C 1
ATOM 21059 O O . LYS C 1 434 ? 23.03800 15.87300 83.51800 1.000 29.75620 434 LYS C O 1
ATOM 21078 N N . GLN C 1 435 ? 23.23100 18.02600 84.14600 1.000 25.10827 435 GLN C N 1
ATOM 21079 C CA . GLN C 1 435 ? 22.85900 17.78100 85.53400 1.000 27.39276 435 GLN C CA 1
ATOM 21080 C C . GLN C 1 435 ? 21.35000 17.79300 85.76300 1.000 26.84532 435 GLN C C 1
ATOM 21081 O O . GLN C 1 435 ? 20.91200 17.59000 86.90600 1.000 30.57209 435 GLN C O 1
ATOM 21095 N N . LYS C 1 436 ? 20.55700 18.03500 84.71900 1.000 26.78479 436 LYS C N 1
ATOM 21096 C CA . LYS C 1 436 ? 19.10300 18.14900 84.83000 1.000 30.03781 436 LYS C CA 1
ATOM 21097 C C . LYS C 1 436 ? 18.72700 19.23700 85.82800 1.000 27.19800 436 LYS C C 1
ATOM 21098 O O . LYS C 1 436 ? 17.88200 19.04900 86.70600 1.000 31.53799 436 LYS C O 1
ATOM 21117 N N . ILE C 1 437 ? 19.38200 20.38700 85.68600 1.000 29.57986 437 ILE C N 1
ATOM 21118 C CA . ILE C 1 437 ? 19.09600 21.57500 86.47500 1.000 30.29311 437 ILE C CA 1
ATOM 21119 C C . ILE C 1 437 ? 18.51700 22.63700 85.55000 1.000 29.06927 437 ILE C C 1
ATOM 21120 O O . ILE C 1 437 ? 19.03700 22.86400 84.45000 1.000 29.37984 437 ILE C O 1
ATOM 21136 N N . SER C 1 438 ? 17.43800 23.27900 86.00000 1.000 34.83312 438 SER C N 1
ATOM 21137 C CA . SER C 1 438 ? 16.87900 24.42600 85.30100 1.000 35.53058 438 SER C CA 1
ATOM 21138 C C . SER C 1 438 ? 17.95400 25.44800 84.96300 1.000 33.05660 438 SER C C 1
ATOM 21139 O O . SER C 1 438 ? 18.87000 25.69500 85.74900 1.000 35.51478 438 SER C O 1
ATOM 21147 N N . LEU C 1 439 ? 17.83200 26.05300 83.77800 1.000 36.27014 439 LEU C N 1
ATOM 21148 C CA . LEU C 1 439 ? 18.71500 27.16500 83.43500 1.000 29.61934 439 LEU C CA 1
ATOM 21149 C C . LEU C 1 439 ? 18.62200 28.27300 84.48200 1.000 34.28043 439 LEU C C 1
ATOM 21150 O O . LEU C 1 439 ? 19.63900 28.76000 84.98900 1.000 30.08782 439 LEU C O 1
ATOM 21166 N N . GLU C 1 440 ? 17.40100 28.68000 84.82600 1.000 32.03805 440 GLU C N 1
ATOM 21167 C CA . GLU C 1 440 ? 17.23900 29.72700 85.83300 1.000 34.93840 440 GLU C CA 1
ATOM 21168 C C . GLU C 1 440 ? 17.88400 29.32300 87.15300 1.000 35.41740 440 GLU C C 1
ATOM 21169 O O . GLU C 1 440 ? 18.60400 30.11700 87.77000 1.000 39.10469 440 GLU C O 1
ATOM 21181 N N . ASP C 1 441 ? 17.66700 28.08300 87.59300 1.000 37.84927 441 ASP C N 1
ATOM 21182 C CA . ASP C 1 441 ? 18.28200 27.65300 88.84300 1.000 32.81183 441 ASP C CA 1
ATOM 21183 C C . ASP C 1 441 ? 19.80200 27.61400 88.71800 1.000 34.55677 441 ASP C C 1
ATOM 21184 O O . ASP C 1 441 ? 20.52100 28.03300 89.63500 1.000 35.64375 441 ASP C O 1
ATOM 21193 N N . TYR C 1 442 ? 20.30900 27.13300 87.58200 1.000 32.56969 442 TYR C N 1
ATOM 21194 C CA . TYR C 1 442 ? 21.74900 26.97600 87.43300 1.000 27.82965 442 TYR C CA 1
ATOM 21195 C C . TYR C 1 442 ? 22.45700 28.31900 87.30400 1.000 33.24872 442 TYR C C 1
ATOM 21196 O O . TYR C 1 442 ? 23.64600 28.42500 87.62900 1.000 31.00109 442 TYR C O 1
ATOM 21214 N N . ALA C 1 443 ? 21.75400 29.34000 86.82300 1.000 35.92536 443 ALA C N 1
ATOM 21215 C CA . ALA C 1 443 ? 22.33400 30.66000 86.62500 1.000 36.22540 443 ALA C CA 1
ATOM 21216 C C . ALA C 1 443 ? 22.29200 31.52200 87.87600 1.000 37.87559 443 ALA C C 1
ATOM 21217 O O . ALA C 1 443 ? 22.80000 32.64900 87.84900 1.000 34.16725 443 ALA C O 1
ATOM 21224 N N . LYS C 1 444 ? 21.70000 31.03400 88.96900 1.000 35.56216 444 LYS C N 1
ATOM 21225 C CA . LYS C 1 444 ? 21.54000 31.88700 90.14300 1.000 34.15936 444 LYS C CA 1
ATOM 21226 C C . LYS C 1 444 ? 22.88000 32.41200 90.63900 1.000 32.11701 444 LYS C C 1
ATOM 21227 O O . LYS C 1 444 ? 22.95300 33.52700 91.16900 1.000 38.54146 444 LYS C O 1
ATOM 21246 N N . ASP C 1 445 ? 23.95400 31.65300 90.43500 1.000 34.99367 445 ASP C N 1
ATOM 21247 C CA . ASP C 1 445 ? 25.28900 32.04400 90.87200 1.000 34.93577 445 ASP C CA 1
ATOM 21248 C C . ASP C 1 445 ? 26.25600 32.19000 89.70100 1.000 36.85442 445 ASP C C 1
ATOM 21249 O O . ASP C 1 445 ? 27.47300 32.22700 89.90600 1.000 37.88349 445 ASP C O 1
ATOM 21258 N N . LYS C 1 446 ? 25.74200 32.29900 88.47600 1.000 30.49839 446 LYS C N 1
ATOM 21259 C CA . LYS C 1 446 ? 26.57800 32.28200 87.27500 1.000 33.86459 446 LYS C CA 1
ATOM 21260 C C . LYS C 1 446 ? 26.14000 33.41800 86.35200 1.000 30.51945 446 LYS C C 1
ATOM 21261 O O . LYS C 1 446 ? 25.17900 33.28900 85.58500 1.000 29.36142 446 LYS C O 1
ATOM 21280 N N . GLU C 1 447 ? 26.86300 34.53500 86.42900 1.000 29.07454 447 GLU C N 1
ATOM 21281 C CA . GLU C 1 447 ? 26.40300 35.74300 85.75700 1.000 28.63501 447 GLU C CA 1
ATOM 21282 C C . GLU C 1 447 ? 26.38100 35.57800 84.24600 1.000 27.97177 447 GLU C C 1
ATOM 21283 O O . GLU C 1 447 ? 25.51000 36.13900 83.58000 1.000 27.35065 447 GLU C O 1
ATOM 21295 N N . GLU C 1 448 ? 27.32200 34.81700 83.68800 1.000 26.50318 448 GLU C N 1
ATOM 21296 C CA . GLU C 1 448 ? 27.37700 34.65500 82.23700 1.000 25.36094 448 GLU C CA 1
ATOM 21297 C C . GLU C 1 448 ? 26.09300 34.02100 81.71400 1.000 26.56634 448 GLU C C 1
ATOM 21298 O O . GLU C 1 448 ? 25.44500 34.55700 80.80700 1.000 24.48188 448 GLU C O 1
ATOM 21310 N N . LEU C 1 449 ? 25.70100 32.88000 82.28700 1.000 24.66085 449 LEU C N 1
ATOM 21311 C CA . LEU C 1 449 ? 24.45100 32.24700 81.88300 1.000 27.80070 449 LEU C CA 1
ATOM 21312 C C . LEU C 1 449 ? 23.25000 33.11200 82.24300 1.000 26.64530 449 LEU C C 1
ATOM 21313 O O . LEU C 1 449 ? 22.29500 33.21200 81.46500 1.000 27.00850 449 LEU C O 1
ATOM 21329 N N . ARG C 1 450 ? 23.27000 33.72900 83.42300 1.000 28.30339 450 ARG C N 1
ATOM 21330 C CA . ARG C 1 450 ? 22.14800 34.56600 83.83400 1.000 28.16654 450 ARG C CA 1
ATOM 21331 C C . ARG C 1 450 ? 21.91000 35.69200 82.83300 1.000 29.18245 450 ARG C C 1
ATOM 21332 O O . ARG C 1 450 ? 20.76100 35.98700 82.47600 1.000 27.86913 450 ARG C O 1
ATOM 21353 N N . ALA C 1 451 ? 22.98600 36.31800 82.35300 1.000 27.05061 451 ALA C N 1
ATOM 21354 C CA . ALA C 1 451 ? 22.83700 37.34400 81.32500 1.000 28.47183 451 ALA C CA 1
ATOM 21355 C C . ALA C 1 451 ? 22.31400 36.74200 80.03000 1.000 27.02166 451 ALA C C 1
ATOM 21356 O O . ALA C 1 451 ? 21.46400 37.33400 79.35400 1.000 29.44300 451 ALA C O 1
ATOM 21363 N N . ALA C 1 452 ? 22.81100 35.56100 79.66900 1.000 26.14787 452 ALA C N 1
ATOM 21364 C CA . ALA C 1 452 ? 22.44200 34.96200 78.39100 1.000 24.03709 452 ALA C CA 1
ATOM 21365 C C . ALA C 1 452 ? 20.96300 34.59400 78.35600 1.000 29.54828 452 ALA C C 1
ATOM 21366 O O . ALA C 1 452 ? 20.29900 34.76900 77.32700 1.000 28.63501 452 ALA C O 1
ATOM 21373 N N . ILE C 1 453 ? 20.42800 34.09400 79.47500 1.000 28.77977 453 ILE C N 1
ATOM 21374 C CA . ILE C 1 453 ? 19.02900 33.67400 79.52700 1.000 28.75871 453 ILE C CA 1
ATOM 21375 C C . ILE C 1 453 ? 18.10500 34.82900 79.17800 1.000 29.58776 453 ILE C C 1
ATOM 21376 O O . ILE C 1 453 ? 17.11200 34.65700 78.46400 1.000 35.48057 453 ILE C O 1
ATOM 21392 N N . GLN C 1 454 ? 18.36900 36.00700 79.73700 1.000 27.39802 454 GLN C N 1
ATOM 21393 C CA . GLN C 1 454 ? 17.50700 37.14400 79.45300 1.000 29.13770 454 GLN C CA 1
ATOM 21394 C C . GLN C 1 454 ? 17.81500 37.72800 78.07900 1.000 35.71744 454 GLN C C 1
ATOM 21395 O O . GLN C 1 454 ? 16.90000 38.11600 77.34500 1.000 40.40221 454 GLN C O 1
ATOM 21409 N N . PHE C 1 455 ? 19.09400 37.76900 77.70300 1.000 30.74579 455 PHE C N 1
ATOM 21410 C CA . PHE C 1 455 ? 19.49800 38.48200 76.49200 1.000 30.03518 455 PHE C CA 1
ATOM 21411 C C . PHE C 1 455 ? 19.02100 37.77200 75.23100 1.000 30.36680 455 PHE C C 1
ATOM 21412 O O . PHE C 1 455 ? 18.45000 38.39900 74.33300 1.000 32.61180 455 PHE C O 1
ATOM 21429 N N . TYR C 1 456 ? 19.24200 36.46200 75.14200 1.000 27.44540 456 TYR C N 1
ATOM 21430 C CA . TYR C 1 456 ? 18.90900 35.73900 73.91800 1.000 30.42207 456 TYR C CA 1
ATOM 21431 C C . TYR C 1 456 ? 17.42100 35.45300 73.79500 1.000 35.81745 456 TYR C C 1
ATOM 21432 O O . TYR C 1 456 ? 16.98400 34.95300 72.75200 1.000 37.91244 456 TYR C O 1
ATOM 21450 N N . ASP C 1 457 ? 16.63600 35.77000 74.82600 1.000 34.52256 457 ASP C N 1
ATOM 21451 C CA . ASP C 1 457 ? 15.18300 35.76700 74.69600 1.000 43.44468 457 ASP C CA 1
ATOM 21452 C C . ASP C 1 457 ? 14.63800 37.07000 74.11600 1.000 41.76290 457 ASP C C 1
ATOM 21453 O O . ASP C 1 457 ? 13.51900 37.07500 73.59000 1.000 44.96329 457 ASP C O 1
ATOM 21462 N N . LYS C 1 458 ? 15.39800 38.16800 74.20100 1.000 39.20207 458 LYS C N 1
ATOM 21463 C CA . LYS C 1 458 ? 14.88700 39.49900 73.89300 1.000 37.79664 458 LYS C CA 1
ATOM 21464 C C . LYS C 1 458 ? 15.67800 40.24700 72.83100 1.000 40.14955 458 LYS C C 1
ATOM 21465 O O . LYS C 1 458 ? 15.09900 41.06600 72.12000 1.000 40.73646 458 LYS C O 1
ATOM 21484 N N . HIS C 1 459 ? 16.97800 40.00400 72.71400 1.000 42.71302 459 HIS C N 1
ATOM 21485 C CA . HIS C 1 459 ? 17.82400 40.81500 71.85000 1.000 41.41549 459 HIS C CA 1
ATOM 21486 C C . HIS C 1 459 ? 17.44700 40.64600 70.38600 1.000 38.35197 459 HIS C C 1
ATOM 21487 O O . HIS C 1 459 ? 17.33700 39.52600 69.88500 1.000 41.21810 459 HIS C O 1
ATOM 21501 N N . GLU C 1 460 ? 17.25300 41.76700 69.69800 1.000 42.88935 460 GLU C N 1
ATOM 21502 C CA . GLU C 1 460 ? 17.05800 41.76600 68.25100 1.000 54.07227 460 GLU C CA 1
ATOM 21503 C C . GLU C 1 460 ? 18.44600 41.81300 67.62500 1.000 45.87919 460 GLU C C 1
ATOM 21504 O O . GLU C 1 460 ? 19.09000 42.86400 67.58400 1.000 49.16116 460 GLU C O 1
ATOM 21516 N N . GLU C 1 461 ? 18.91500 40.67600 67.15200 1.000 36.49648 461 GLU C N 1
ATOM 21517 C CA . GLU C 1 461 ? 20.28300 40.56900 66.65700 1.000 37.08339 461 GLU C CA 1
ATOM 21518 C C . GLU C 1 461 ? 20.44600 41.34400 65.35800 1.000 38.26775 461 GLU C C 1
ATOM 21519 O O . GLU C 1 461 ? 19.69900 41.09700 64.39900 1.000 35.62532 461 GLU C O 1
ATOM 21531 N N . PRO C 1 462 ? 21.37900 42.29500 65.28100 1.000 35.58058 462 PRO C N 1
ATOM 21532 C CA . PRO C 1 462 ? 21.54500 43.03200 64.01800 1.000 37.91244 462 PRO C CA 1
ATOM 21533 C C . PRO C 1 462 ? 21.98700 42.15700 62.84900 1.000 33.75405 462 PRO C C 1
ATOM 21534 O O . PRO C 1 462 ? 21.61200 42.43700 61.70600 1.000 34.47782 462 PRO C O 1
ATOM 21545 N N . SER C 1 463 ? 22.77400 41.11000 63.08300 1.000 29.89306 463 SER C N 1
ATOM 21546 C CA . SER C 1 463 ? 23.21400 40.22000 62.00800 1.000 29.68514 463 SER C CA 1
ATOM 21547 C C . SER C 1 463 ? 23.10300 38.78700 62.49000 1.000 24.11868 463 SER C C 1
ATOM 21548 O O . SER C 1 463 ? 24.08600 38.18200 62.93800 1.000 24.58189 463 SER C O 1
ATOM 21556 N N . PRO C 1 464 ? 21.90700 38.20500 62.41500 1.000 29.75883 464 PRO C N 1
ATOM 21557 C CA . PRO C 1 464 ? 21.74300 36.81200 62.85000 1.000 29.52722 464 PRO C CA 1
ATOM 21558 C C . PRO C 1 464 ? 22.64200 35.87300 62.06300 1.000 24.67138 464 PRO C C 1
ATOM 21559 O O . PRO C 1 464 ? 22.98600 36.12300 60.90500 1.000 23.37386 464 PRO C O 1
ATOM 21570 N N . ASP C 1 465 ? 23.01700 34.78100 62.71900 1.000 24.79508 465 ASP C N 1
ATOM 21571 C CA . ASP C 1 465 ? 23.74100 33.71900 62.04300 1.000 23.15541 465 ASP C CA 1
ATOM 21572 C C . ASP C 1 465 ? 22.91700 33.21900 60.86600 1.000 22.03422 465 ASP C C 1
ATOM 21573 O O . ASP C 1 465 ? 21.68800 33.20600 60.90300 1.000 25.44779 465 ASP C O 1
ATOM 21582 N N . ARG C 1 466 ? 23.60300 32.78600 59.83300 1.000 19.56814 466 ARG C N 1
ATOM 21583 C CA . ARG C 1 466 ? 22.98800 32.26800 58.62900 1.000 18.93648 466 ARG C CA 1
ATOM 21584 C C . ARG C 1 466 ? 23.27100 30.78300 58.48700 1.000 18.25482 466 ARG C C 1
ATOM 21585 O O . ARG C 1 466 ? 24.20900 30.24900 59.09300 1.000 19.10755 466 ARG C O 1
ATOM 21606 N N . PRO C 1 467 ? 22.45800 30.07900 57.70900 1.000 17.99689 467 PRO C N 1
ATOM 21607 C CA . PRO C 1 467 ? 22.66100 28.63500 57.55800 1.000 20.37613 467 PRO C CA 1
ATOM 21608 C C . PRO C 1 467 ? 23.94700 28.31000 56.81400 1.000 19.48392 467 PRO C C 1
ATOM 21609 O O . PRO C 1 467 ? 24.53500 29.13900 56.11800 1.000 19.40496 467 PRO C O 1
ATOM 21620 N N . VAL C 1 468 ? 24.36900 27.05800 56.97100 1.000 16.76254 468 VAL C N 1
ATOM 21621 C CA . VAL C 1 468 ? 25.37100 26.45500 56.10500 1.000 19.36285 468 VAL C CA 1
ATOM 21622 C C . VAL C 1 468 ? 24.73600 25.14200 55.63200 1.000 17.07310 468 VAL C C 1
ATOM 21623 O O . VAL C 1 468 ? 24.17200 24.43500 56.49200 1.000 20.53404 468 VAL C O 1
ATOM 21637 N N . MET D 1 1 ? -27.62400 9.36900 -27.22400 1.000 41.51814 1 MET D N 1
ATOM 21638 C CA . MET D 1 1 ? -27.49700 8.51800 -26.00500 1.000 35.11737 1 MET D CA 1
ATOM 21639 C C . MET D 1 1 ? -27.31300 7.06100 -26.41400 1.000 26.89007 1 MET D C 1
ATOM 21640 O O . MET D 1 1 ? -27.74100 6.64100 -27.49400 1.000 31.81171 1 MET D O 1
ATOM 21656 N N . GLN D 1 2 ? -26.69400 6.28500 -25.52900 1.000 26.68215 2 GLN D N 1
ATOM 21657 C CA . GLN D 1 2 ? -26.51300 4.85800 -25.74600 1.000 26.82164 2 GLN D CA 1
ATOM 21658 C C . GLN D 1 2 ? -27.22400 4.10100 -24.63500 1.000 25.13722 2 GLN D C 1
ATOM 21659 O O . GLN D 1 2 ? -27.03600 4.40500 -23.44800 1.000 23.90813 2 GLN D O 1
ATOM 21673 N N . LYS D 1 3 ? -28.04700 3.12600 -25.04000 1.000 28.99558 3 LYS D N 1
ATOM 21674 C CA . LYS D 1 3 ? -28.85500 2.36200 -24.10000 1.000 29.69830 3 LYS D CA 1
ATOM 21675 C C . LYS D 1 3 ? -28.01100 1.45700 -23.21300 1.000 25.32935 3 LYS D C 1
ATOM 21676 O O . LYS D 1 3 ? -28.48500 1.02100 -22.15300 1.000 26.22946 3 LYS D O 1
ATOM 21695 N N . GLU D 1 4 ? -26.77400 1.16300 -23.61900 1.000 26.55845 4 GLU D N 1
ATOM 21696 C CA . GLU D 1 4 ? -25.94400 0.25900 -22.83700 1.000 27.84018 4 GLU D CA 1
ATOM 21697 C C . GLU D 1 4 ? -25.71000 0.78500 -21.43100 1.000 25.05300 4 GLU D C 1
ATOM 21698 O O . GLU D 1 4 ? -25.43300 -0.00300 -20.52100 1.000 27.17431 4 GLU D O 1
ATOM 21710 N N . TYR D 1 5 ? -25.81900 2.09500 -21.22600 1.000 20.17084 5 TYR D N 1
ATOM 21711 C CA . TYR D 1 5 ? -25.63200 2.63400 -19.89500 1.000 16.72306 5 TYR D CA 1
ATOM 21712 C C . TYR D 1 5 ? -26.87700 2.53700 -19.02900 1.000 18.54170 5 TYR D C 1
ATOM 21713 O O . TYR D 1 5 ? -26.79000 2.84200 -17.83100 1.000 21.97369 5 TYR D O 1
ATOM 21731 N N . ILE D 1 6 ? -28.01800 2.15600 -19.59600 1.000 19.21809 6 ILE D N 1
ATOM 21732 C CA . ILE D 1 6 ? -29.25300 1.97800 -18.84200 1.000 17.88636 6 ILE D CA 1
ATOM 21733 C C . ILE D 1 6 ? -29.40500 0.48400 -18.58000 1.000 21.11306 6 ILE D C 1
ATOM 21734 O O . ILE D 1 6 ? -29.59900 -0.31400 -19.51100 1.000 20.86040 6 ILE D O 1
ATOM 21750 N N . GLN D 1 7 ? -29.29900 0.09500 -17.30800 1.000 19.93660 7 GLN D N 1
ATOM 21751 C CA . GLN D 1 7 ? -29.45600 -1.29800 -16.90100 1.000 24.85561 7 GLN D CA 1
ATOM 21752 C C . GLN D 1 7 ? -30.32700 -1.35100 -15.64700 1.000 21.82367 7 GLN D C 1
ATOM 21753 O O . GLN D 1 7 ? -29.92000 -1.80500 -14.58100 1.000 22.32899 7 GLN D O 1
ATOM 21767 N N . ILE D 1 8 ? -31.57000 -0.89300 -15.79700 1.000 21.68681 8 ILE D N 1
ATOM 21768 C CA . ILE D 1 8 ? -32.47800 -0.80500 -14.66300 1.000 20.68932 8 ILE D CA 1
ATOM 21769 C C . ILE D 1 8 ? -32.75200 -2.19800 -14.11500 1.000 22.79221 8 ILE D C 1
ATOM 21770 O O . ILE D 1 8 ? -33.14800 -3.11200 -14.85000 1.000 23.47124 8 ILE D O 1
ATOM 21786 N N . GLY D 1 9 ? -32.54100 -2.36500 -12.81700 1.000 24.01077 9 GLY D N 1
ATOM 21787 C CA . GLY D 1 9 ? -32.76600 -3.63300 -12.16300 1.000 27.65332 9 GLY D CA 1
ATOM 21788 C C . GLY D 1 9 ? -31.59600 -4.58600 -12.17100 1.000 28.88241 9 GLY D C 1
ATOM 21789 O O . GLY D 1 9 ? -31.73500 -5.71400 -11.67800 1.000 26.38737 9 GLY D O 1
ATOM 21793 N N . ASN D 1 10 ? -30.46400 -4.18800 -12.72500 1.000 28.11916 10 ASN D N 1
ATOM 21794 C CA . ASN D 1 10 ? -29.29100 -5.05000 -12.71800 1.000 27.54014 10 ASN D CA 1
ATOM 21795 C C . ASN D 1 10 ? -28.92800 -5.39100 -11.27700 1.000 25.36094 10 ASN D C 1
ATOM 21796 O O . ASN D 1 10 ? -28.55300 -4.49100 -10.51600 1.000 27.44540 10 ASN D O 1
ATOM 21807 N N . PRO D 1 11 ? -29.00800 -6.65800 -10.86500 1.000 22.80537 11 PRO D N 1
ATOM 21808 C CA . PRO D 1 11 ? -28.72200 -6.99400 -9.45900 1.000 27.48487 11 PRO D CA 1
ATOM 21809 C C . PRO D 1 11 ? -27.24700 -6.94900 -9.10000 1.000 26.79532 11 PRO D C 1
ATOM 21810 O O . PRO D 1 11 ? -26.92100 -6.97000 -7.90800 1.000 33.15398 11 PRO D O 1
ATOM 21821 N N . ASN D 1 12 ? -26.34800 -6.87800 -10.07300 1.000 26.50844 12 ASN D N 1
ATOM 21822 C CA . ASN D 1 12 ? -24.93200 -7.00000 -9.76800 1.000 27.02429 12 ASN D CA 1
ATOM 21823 C C . ASN D 1 12 ? -24.31900 -5.73100 -9.20500 1.000 26.02680 12 ASN D C 1
ATOM 21824 O O . ASN D 1 12 ? -23.19400 -5.78800 -8.70800 1.000 24.43188 12 ASN D O 1
ATOM 21835 N N . VAL D 1 13 ? -25.02300 -4.60200 -9.26500 1.000 29.27193 13 VAL D N 1
ATOM 21836 C CA . VAL D 1 13 ? -24.46100 -3.36700 -8.74200 1.000 21.87368 13 VAL D CA 1
ATOM 21837 C C . VAL D 1 13 ? -24.18500 -3.46900 -7.25000 1.000 24.17658 13 VAL D C 1
ATOM 21838 O O . VAL D 1 13 ? -23.40200 -2.68100 -6.70800 1.000 23.40017 13 VAL D O 1
ATOM 21851 N N . PHE D 1 14 ? -24.80000 -4.42200 -6.56600 1.000 25.63465 14 PHE D N 1
ATOM 21852 C CA . PHE D 1 14 ? -24.62400 -4.58900 -5.13300 1.000 27.64542 14 PHE D CA 1
ATOM 21853 C C . PHE D 1 14 ? -23.55700 -5.62200 -4.78800 1.000 30.10624 14 PHE D C 1
ATOM 21854 O O . PHE D 1 14 ? -23.45100 -6.02300 -3.62500 1.000 32.24860 14 PHE D O 1
ATOM 21871 N N . ASN D 1 15 ? -22.73500 -6.02200 -5.75300 1.000 24.66875 15 ASN D N 1
ATOM 21872 C CA . ASN D 1 15 ? -21.78400 -7.10400 -5.53100 1.000 26.10576 15 ASN D CA 1
ATOM 21873 C C . ASN D 1 15 ? -20.44500 -6.64200 -4.96600 1.000 23.27911 15 ASN D C 1
ATOM 21874 O O . ASN D 1 15 ? -19.54000 -7.46900 -4.80900 1.000 25.37673 15 ASN D O 1
ATOM 21885 N N . GLY D 1 16 ? -20.29900 -5.35900 -4.63600 1.000 22.90011 16 GLY D N 1
ATOM 21886 C CA . GLY D 1 16 ? -19.08300 -4.86000 -4.03200 1.000 22.24477 16 GLY D CA 1
ATOM 21887 C C . GLY D 1 16 ? -18.08200 -4.28000 -5.00400 1.000 20.53667 16 GLY D C 1
ATOM 21888 O O . GLY D 1 16 ? -17.08300 -3.69200 -4.56700 1.000 20.54983 16 GLY D O 1
ATOM 21892 N N . GLN D 1 17 ? -18.31200 -4.43000 -6.30300 1.000 20.02345 17 GLN D N 1
ATOM 21893 C CA . GLN D 1 17 ? -17.42300 -3.88900 -7.31800 1.000 20.22348 17 GLN D CA 1
ATOM 21894 C C . GLN D 1 17 ? -17.80500 -2.47200 -7.73900 1.000 19.18388 17 GLN D C 1
ATOM 21895 O O . GLN D 1 17 ? -17.10500 -1.88300 -8.56900 1.000 17.88109 17 GLN D O 1
ATOM 21909 N N . TYR D 1 18 ? -18.86300 -1.89600 -7.16600 1.000 18.23113 18 TYR D N 1
ATOM 21910 C CA . TYR D 1 18 ? -19.38500 -0.61600 -7.62600 1.000 17.10205 18 TYR D CA 1
ATOM 21911 C C . TYR D 1 18 ? -19.49400 0.37700 -6.48000 1.000 16.64936 18 TYR D C 1
ATOM 21912 O O . TYR D 1 18 ? -20.03200 0.04400 -5.41000 1.000 15.42817 18 TYR D O 1
ATOM 21930 N N . MET D 1 19 ? -19.01300 1.58900 -6.73000 1.000 14.56227 19 MET D N 1
ATOM 21931 C CA . MET D 1 19 ? -19.44000 2.75600 -5.97600 1.000 16.53619 19 MET D CA 1
ATOM 21932 C C . MET D 1 19 ? -20.81300 3.17800 -6.45600 1.000 16.82833 19 MET D C 1
ATOM 21933 O O . MET D 1 19 ? -21.04400 3.28600 -7.66700 1.000 16.20457 19 MET D O 1
ATOM 21947 N N . LEU D 1 20 ? -21.72700 3.39500 -5.53300 1.000 16.82307 20 LEU D N 1
ATOM 21948 C CA . LEU D 1 20 ? -23.07800 3.78600 -5.90600 1.000 14.59122 20 LEU D CA 1
ATOM 21949 C C . LEU D 1 20 ? -23.25800 5.28100 -5.66400 1.000 16.58620 20 LEU D C 1
ATOM 21950 O O . LEU D 1 20 ? -22.63700 5.87300 -4.78000 1.000 15.41237 20 LEU D O 1
ATOM 21966 N N . ALA D 1 21 ? -24.10200 5.90000 -6.47600 1.000 14.25697 21 ALA D N 1
ATOM 21967 C CA . ALA D 1 21 ? -24.39600 7.31900 -6.33900 1.000 13.54110 21 ALA D CA 1
ATOM 21968 C C . ALA D 1 21 ? -25.86200 7.56600 -6.66100 1.000 16.36249 21 ALA D C 1
ATOM 21969 O O . ALA D 1 21 ? -26.45600 6.87000 -7.48600 1.000 15.23077 21 ALA D O 1
ATOM 21976 N N . VAL D 1 22 ? -26.45600 8.52900 -5.96500 1.000 16.13088 22 VAL D N 1
ATOM 21977 C CA . VAL D 1 22 ? -27.77400 9.04600 -6.31800 1.000 14.24908 22 VAL D CA 1
ATOM 21978 C C . VAL D 1 22 ? -27.60000 10.48500 -6.75600 1.000 16.68358 22 VAL D C 1
ATOM 21979 O O . VAL D 1 22 ? -27.02000 11.30100 -6.02100 1.000 15.87822 22 VAL D O 1
ATOM 21992 N N . PHE D 1 23 ? -28.10700 10.79100 -7.94700 1.000 15.65714 23 PHE D N 1
ATOM 21993 C CA . PHE D 1 23 ? -28.18500 12.14700 -8.45800 1.000 13.19106 23 PHE D CA 1
ATOM 21994 C C . PHE D 1 23 ? -29.63800 12.60900 -8.43800 1.000 14.23855 23 PHE D C 1
ATOM 21995 O O . PHE D 1 23 ? -30.53700 11.85300 -8.82300 1.000 17.10995 23 PHE D O 1
ATOM 22012 N N . ARG D 1 24 ? -29.86800 13.85300 -8.02900 1.000 14.80177 24 ARG D N 1
ATOM 22013 C CA . ARG D 1 24 ? -31.04900 14.58500 -8.47300 1.000 15.05707 24 ARG D CA 1
ATOM 22014 C C . ARG D 1 24 ? -30.70700 15.03300 -9.88500 1.000 16.90729 24 ARG D C 1
ATOM 22015 O O . ARG D 1 24 ? -29.71100 15.74100 -10.08700 1.000 16.33354 24 ARG D O 1
ATOM 22036 N N . LEU D 1 25 ? -31.46900 14.56900 -10.86700 1.000 17.22049 25 LEU D N 1
ATOM 22037 C CA . LEU D 1 25 ? -31.09300 14.72800 -12.26300 1.000 19.58656 25 LEU D CA 1
ATOM 22038 C C . LEU D 1 25 ? -32.30700 15.17500 -13.04800 1.000 17.52842 25 LEU D C 1
ATOM 22039 O O . LEU D 1 25 ? -33.38500 14.58700 -12.91200 1.000 18.62329 25 LEU D O 1
ATOM 22055 N N . GLN D 1 26 ? -32.13000 16.19400 -13.87700 1.000 17.19680 26 GLN D N 1
ATOM 22056 C CA . GLN D 1 26 ? -33.17700 16.61500 -14.79200 1.000 17.33629 26 GLN D CA 1
ATOM 22057 C C . GLN D 1 26 ? -32.52900 17.12100 -16.06600 1.000 18.76278 26 GLN D C 1
ATOM 22058 O O . GLN D 1 26 ? -31.62500 17.95500 -16.02200 1.000 17.98374 26 GLN D O 1
ATOM 22072 N N . GLY D 1 27 ? -32.99600 16.61600 -17.19900 1.000 18.32588 27 GLY D N 1
ATOM 22073 C CA . GLY D 1 27 ? -32.55500 17.14900 -18.45900 1.000 20.78670 27 GLY D CA 1
ATOM 22074 C C . GLY D 1 27 ? -33.11800 18.52500 -18.69900 1.000 19.41549 27 GLY D C 1
ATOM 22075 O O . GLY D 1 27 ? -34.13600 18.94100 -18.12700 1.000 20.75249 27 GLY D O 1
ATOM 22079 N N . GLU D 1 28 ? -32.45100 19.24000 -19.59300 1.000 21.93158 28 GLU D N 1
ATOM 22080 C CA . GLU D 1 28 ? -33.06200 20.44000 -20.12500 1.000 23.79233 28 GLU D CA 1
ATOM 22081 C C . GLU D 1 28 ? -34.42200 20.08900 -20.72600 1.000 25.40831 28 GLU D C 1
ATOM 22082 O O . GLU D 1 28 ? -34.70000 18.94300 -21.08800 1.000 24.35555 28 GLU D O 1
ATOM 22094 N N . GLU D 1 29 ? -35.28900 21.08900 -20.79300 1.000 24.90825 29 GLU D N 1
ATOM 22095 C CA . GLU D 1 29 ? -36.61000 20.89900 -21.36600 1.000 26.57161 29 GLU D CA 1
ATOM 22096 C C . GLU D 1 29 ? -36.49100 20.19300 -22.70900 1.000 27.97177 29 GLU D C 1
ATOM 22097 O O . GLU D 1 29 ? -35.66700 20.56600 -23.54700 1.000 26.86112 29 GLU D O 1
ATOM 22109 N N . GLY D 1 30 ? -37.28400 19.13900 -22.88300 1.000 30.23520 30 GLY D N 1
ATOM 22110 C CA . GLY D 1 30 ? -37.27100 18.35000 -24.09600 1.000 28.45078 30 GLY D CA 1
ATOM 22111 C C . GLY D 1 30 ? -36.42600 17.09100 -24.04800 1.000 28.22444 30 GLY D C 1
ATOM 22112 O O . GLY D 1 30 ? -36.50100 16.28700 -24.98800 1.000 29.96675 30 GLY D O 1
ATOM 22116 N N . MET D 1 31 ? -35.63900 16.88000 -22.99400 1.000 22.83958 31 MET D N 1
ATOM 22117 C CA . MET D 1 31 ? -34.86200 15.65400 -22.83700 1.000 21.34203 31 MET D CA 1
ATOM 22118 C C . MET D 1 31 ? -35.50600 14.77100 -21.78000 1.000 24.28975 31 MET D C 1
ATOM 22119 O O . MET D 1 31 ? -35.83200 15.24600 -20.68500 1.000 26.66372 31 MET D O 1
ATOM 22133 N N . THR D 1 32 ? -35.69300 13.49300 -22.10900 1.000 23.06592 32 THR D N 1
ATOM 22134 C CA . THR D 1 32 ? -36.23800 12.56300 -21.13400 1.000 22.40795 32 THR D CA 1
ATOM 22135 C C . THR D 1 32 ? -35.20100 12.27000 -20.05100 1.000 20.27612 32 THR D C 1
ATOM 22136 O O . THR D 1 32 ? -33.98800 12.40500 -20.24900 1.000 18.43379 32 THR D O 1
ATOM 22147 N N . LEU D 1 33 ? -35.68600 11.80400 -18.90500 1.000 22.91854 33 LEU D N 1
ATOM 22148 C CA . LEU D 1 33 ? -34.77000 11.50800 -17.80800 1.000 19.19704 33 LEU D CA 1
ATOM 22149 C C . LEU D 1 33 ? -33.87100 10.31700 -18.13500 1.000 16.55988 33 LEU D C 1
ATOM 22150 O O . LEU D 1 33 ? -32.68700 10.31500 -17.77500 1.000 19.37864 33 LEU D O 1
ATOM 22166 N N . VAL D 1 34 ? -34.40100 9.31800 -18.84500 1.000 19.23389 34 VAL D N 1
ATOM 22167 C CA . VAL D 1 34 ? -33.58900 8.15300 -19.19700 1.000 22.02106 34 VAL D CA 1
ATOM 22168 C C . VAL D 1 34 ? -32.43400 8.56100 -20.11400 1.000 18.14691 34 VAL D C 1
ATOM 22169 O O . VAL D 1 34 ? -31.29500 8.11700 -19.93700 1.000 20.20505 34 VAL D O 1
ATOM 22182 N N . ASP D 1 35 ? -32.70900 9.40500 -21.11000 1.000 18.38378 35 ASP D N 1
ATOM 22183 C CA . ASP D 1 35 ? -31.64300 9.87600 -21.98900 1.000 21.02094 35 ASP D CA 1
ATOM 22184 C C . ASP D 1 35 ? -30.63500 10.70800 -21.21500 1.000 21.22623 35 ASP D C 1
ATOM 22185 O O . ASP D 1 35 ? -29.42100 10.56500 -21.40700 1.000 18.83121 35 ASP D O 1
ATOM 22194 N N . THR D 1 36 ? -31.12000 11.58000 -20.32700 1.000 19.64446 36 THR D N 1
ATOM 22195 C CA . THR D 1 36 ? -30.22400 12.38400 -19.50700 1.000 16.55462 36 THR D CA 1
ATOM 22196 C C . THR D 1 36 ? -29.34700 11.50000 -18.62300 1.000 16.40723 36 THR D C 1
ATOM 22197 O O . THR D 1 36 ? -28.13100 11.71700 -18.51200 1.000 18.49695 36 THR D O 1
ATOM 22208 N N . ALA D 1 37 ? -29.95700 10.48600 -18.00400 1.000 17.36787 37 ALA D N 1
ATOM 22209 C CA . ALA D 1 37 ? -29.22500 9.56500 -17.14200 1.000 17.23101 37 ALA D CA 1
ATOM 22210 C C . ALA D 1 37 ? -28.16800 8.80200 -17.92500 1.000 15.57029 37 ALA D C 1
ATOM 22211 O O . ALA D 1 37 ? -27.04400 8.62700 -17.45000 1.000 16.57041 37 ALA D O 1
ATOM 22218 N N . SER D 1 38 ? -28.50000 8.35500 -19.13700 1.000 15.17550 38 SER D N 1
ATOM 22219 C CA . SER D 1 38 ? -27.50500 7.64500 -19.92600 1.000 19.63393 38 SER D CA 1
ATOM 22220 C C . SER D 1 38 ? -26.30000 8.52900 -20.23100 1.000 19.75763 38 SER D C 1
ATOM 22221 O O . SER D 1 38 ? -25.15100 8.08300 -20.13900 1.000 18.56802 38 SER D O 1
ATOM 22229 N N . GLU D 1 39 ? -26.53800 9.79400 -20.58200 1.000 16.28880 39 GLU D N 1
ATOM 22230 C CA . GLU D 1 39 ? -25.43600 10.66500 -20.95700 1.000 18.04690 39 GLU D CA 1
ATOM 22231 C C . GLU D 1 39 ? -24.57000 11.00400 -19.75300 1.000 18.13639 39 GLU D C 1
ATOM 22232 O O . GLU D 1 39 ? -23.34100 11.10300 -19.87400 1.000 17.11521 39 GLU D O 1
ATOM 22244 N N . VAL D 1 40 ? -25.19600 11.20300 -18.58700 1.000 16.70990 40 VAL D N 1
ATOM 22245 C CA . VAL D 1 40 ? -24.44800 11.50100 -17.37500 1.000 15.80716 40 VAL D CA 1
ATOM 22246 C C . VAL D 1 40 ? -23.62400 10.28900 -16.94300 1.000 16.29669 40 VAL D C 1
ATOM 22247 O O . VAL D 1 40 ? -22.46000 10.42800 -16.56300 1.000 14.48858 40 VAL D O 1
ATOM 22260 N N . ALA D 1 41 ? -24.21900 9.09400 -16.98700 1.000 14.33067 41 ALA D N 1
ATOM 22261 C CA . ALA D 1 41 ? -23.46500 7.87100 -16.70300 1.000 14.15959 41 ALA D CA 1
ATOM 22262 C C . ALA D 1 41 ? -22.27500 7.72100 -17.64800 1.000 14.24381 41 ALA D C 1
ATOM 22263 O O . ALA D 1 41 ? -21.16100 7.39000 -17.21600 1.000 14.40173 41 ALA D O 1
ATOM 22270 N N . ALA D 1 42 ? -22.49000 7.95900 -18.93800 1.000 15.24130 42 ALA D N 1
ATOM 22271 C CA . ALA D 1 42 ? -21.40400 7.83800 -19.90600 1.000 14.35698 42 ALA D CA 1
ATOM 22272 C C . ALA D 1 42 ? -20.30500 8.86000 -19.63300 1.000 16.49145 42 ALA D C 1
ATOM 22273 O O . ALA D 1 42 ? -19.11900 8.52200 -19.60100 1.000 15.23604 42 ALA D O 1
ATOM 22280 N N . GLU D 1 43 ? -20.67100 10.12500 -19.43500 1.000 15.03601 43 GLU D N 1
ATOM 22281 C CA . GLU D 1 43 ? -19.63400 11.14000 -19.31000 1.000 12.39622 43 GLU D CA 1
ATOM 22282 C C . GLU D 1 43 ? -18.89700 11.07000 -17.97400 1.000 13.57794 43 GLU D C 1
ATOM 22283 O O . GLU D 1 43 ? -17.78100 11.59100 -17.87200 1.000 13.60953 43 GLU D O 1
ATOM 22295 N N . SER D 1 44 ? -19.47800 10.42000 -16.96900 1.000 13.58847 44 SER D N 1
ATOM 22296 C CA . SER D 1 44 ? -18.80100 10.16600 -15.70200 1.000 13.17526 44 SER D CA 1
ATOM 22297 C C . SER D 1 44 ? -18.14900 8.78500 -15.64900 1.000 13.75954 44 SER D C 1
ATOM 22298 O O . SER D 1 44 ? -17.79800 8.31400 -14.56000 1.000 14.36225 44 SER D O 1
ATOM 22306 N N . SER D 1 45 ? -17.99200 8.11300 -16.79200 1.000 13.11473 45 SER D N 1
ATOM 22307 C CA . SER D 1 45 ? -17.28200 6.83100 -16.79500 1.000 14.35698 45 SER D CA 1
ATOM 22308 C C . SER D 1 45 ? -16.53500 6.63600 -18.11400 1.000 12.77522 45 SER D C 1
ATOM 22309 O O . SER D 1 45 ? -15.45900 7.23200 -18.29500 1.000 14.35698 45 SER D O 1
ATOM 22317 N N . THR D 1 46 ? -17.05800 5.79200 -19.01900 1.000 13.84113 46 THR D N 1
ATOM 22318 C CA . THR D 1 46 ? -16.31300 5.36200 -20.19600 1.000 14.95442 46 THR D CA 1
ATOM 22319 C C . THR D 1 46 ? -16.52100 6.24200 -21.42600 1.000 15.33868 46 THR D C 1
ATOM 22320 O O . THR D 1 46 ? -15.85000 6.02000 -22.43700 1.000 16.72306 46 THR D O 1
ATOM 22331 N N . GLY D 1 47 ? -17.42300 7.21900 -21.36600 1.000 15.28341 47 GLY D N 1
ATOM 22332 C CA . GLY D 1 47 ? -17.59200 8.17300 -22.44300 1.000 16.13351 47 GLY D CA 1
ATOM 22333 C C . GLY D 1 47 ? -18.52300 7.65900 -23.51300 1.000 19.71815 47 GLY D C 1
ATOM 22334 O O . GLY D 1 47 ? -19.54700 8.27700 -23.82300 1.000 18.46011 47 GLY D O 1
ATOM 22338 N N . SER D 1 48 ? -18.19400 6.50200 -24.07400 1.000 16.83886 48 SER D N 1
ATOM 22339 C CA . SER D 1 48 ? -19.04700 5.89600 -25.07800 1.000 18.99175 48 SER D CA 1
ATOM 22340 C C . SER D 1 48 ? -18.85600 4.39200 -24.99500 1.000 26.03996 48 SER D C 1
ATOM 22341 O O . SER D 1 48 ? -17.85400 3.89000 -24.46600 1.000 20.31033 48 SER D O 1
ATOM 22349 N N . PHE D 1 49 ? -19.85400 3.67900 -25.48300 1.000 25.90574 49 PHE D N 1
ATOM 22350 C CA . PHE D 1 49 ? -19.81900 2.23000 -25.45400 1.000 35.38056 49 PHE D CA 1
ATOM 22351 C C . PHE D 1 49 ? -19.25400 1.67800 -26.75800 1.000 43.43152 49 PHE D C 1
ATOM 22352 O O . PHE D 1 49 ? -19.60400 2.13600 -27.85400 1.000 32.69866 49 PHE D O 1
ATOM 22369 N N . VAL D 1 50 ? -18.37200 0.69200 -26.62300 1.000 51.04296 50 VAL D N 1
ATOM 22370 C CA . VAL D 1 50 ? -17.82000 -0.06900 -27.73900 1.000 72.57712 50 VAL D CA 1
ATOM 22371 C C . VAL D 1 50 ? -17.84600 -1.54100 -27.34400 1.000 81.97299 50 VAL D C 1
ATOM 22372 O O . VAL D 1 50 ? -17.38200 -1.90800 -26.25900 1.000 76.54076 50 VAL D O 1
ATOM 22385 N N . PHE D 1 58 ? -13.11000 -10.31000 -21.46200 1.000 125.22817 58 PHE D N 1
ATOM 22386 C CA . PHE D 1 58 ? -14.34600 -10.56000 -22.18800 1.000 117.30091 58 PHE D CA 1
ATOM 22387 C C . PHE D 1 58 ? -15.56100 -10.58700 -21.26500 1.000 114.23212 58 PHE D C 1
ATOM 22388 O O . PHE D 1 58 ? -16.69300 -10.45900 -21.74500 1.000 111.68708 58 PHE D O 1
ATOM 22405 N N . SER D 1 59 ? -15.35300 -10.73700 -19.95800 1.000 114.88746 59 SER D N 1
ATOM 22406 C CA . SER D 1 59 ? -16.44000 -10.82800 -18.99500 1.000 112.61087 59 SER D CA 1
ATOM 22407 C C . SER D 1 59 ? -16.61100 -9.56900 -18.15600 1.000 110.43429 59 SER D C 1
ATOM 22408 O O . SER D 1 59 ? -17.53800 -9.50700 -17.34100 1.000 103.95720 59 SER D O 1
ATOM 22416 N N . GLU D 1 60 ? -15.75800 -8.56700 -18.33600 1.000 110.25532 60 GLU D N 1
ATOM 22417 C CA . GLU D 1 60 ? -15.72500 -7.39200 -17.47900 1.000 98.95134 60 GLU D CA 1
ATOM 22418 C C . GLU D 1 60 ? -16.17700 -6.15600 -18.24700 1.000 96.31944 60 GLU D C 1
ATOM 22419 O O . GLU D 1 60 ? -16.30400 -6.16500 -19.47500 1.000 104.33356 60 GLU D O 1
ATOM 22431 N N . SER D 1 61 ? -16.42100 -5.08300 -17.49700 1.000 60.97047 61 SER D N 1
ATOM 22432 C CA . SER D 1 61 ? -16.90900 -3.84400 -18.08000 1.000 53.99068 61 SER D CA 1
ATOM 22433 C C . SER D 1 61 ? -16.64400 -2.68700 -17.12400 1.000 36.17802 61 SER D C 1
ATOM 22434 O O . SER D 1 61 ? -16.74300 -2.83100 -15.90300 1.000 31.88277 61 SER D O 1
ATOM 22442 N N . LEU D 1 62 ? -16.32000 -1.53500 -17.69200 1.000 27.65068 62 LEU D N 1
ATOM 22443 C CA . LEU D 1 62 ? -16.01800 -0.35500 -16.90700 1.000 21.84209 62 LEU D CA 1
ATOM 22444 C C . LEU D 1 62 ? -17.11900 0.68600 -16.98100 1.000 18.27061 62 LEU D C 1
ATOM 22445 O O . LEU D 1 62 ? -16.99100 1.74800 -16.36100 1.000 17.70212 62 LEU D O 1
ATOM 22461 N N . ASP D 1 63 ? -18.20900 0.40100 -17.69600 1.000 19.07071 63 ASP D N 1
ATOM 22462 C CA . ASP D 1 63 ? -19.26700 1.38800 -17.85700 1.000 16.15194 63 ASP D CA 1
ATOM 22463 C C . ASP D 1 63 ? -20.03400 1.59600 -16.56100 1.000 16.24405 63 ASP D C 1
ATOM 22464 O O . ASP D 1 63 ? -20.39000 0.63100 -15.87200 1.000 20.81039 63 ASP D O 1
ATOM 22473 N N . ALA D 1 64 ? -20.32000 2.86000 -16.26000 1.000 14.86494 64 ALA D N 1
ATOM 22474 C CA . ALA D 1 64 ? -21.27400 3.16900 -15.21000 1.000 17.61527 64 ALA D CA 1
ATOM 22475 C C . ALA D 1 64 ? -22.67200 2.76000 -15.65500 1.000 23.70021 64 ALA D C 1
ATOM 22476 O O . ALA D 1 64 ? -23.05200 2.92400 -16.82100 1.000 24.87930 64 ALA D O 1
ATOM 22483 N N . LEU D 1 65 ? -23.43600 2.21900 -14.71800 1.000 16.95203 65 LEU D N 1
ATOM 22484 C CA . LEU D 1 65 ? -24.73400 1.62700 -14.99300 1.000 17.53631 65 LEU D CA 1
ATOM 22485 C C . LEU D 1 65 ? -25.80700 2.40100 -14.24700 1.000 17.35471 65 LEU D C 1
ATOM 22486 O O . LEU D 1 65 ? -25.74300 2.52700 -13.01700 1.000 17.84688 65 LEU D O 1
ATOM 22502 N N . VAL D 1 66 ? -26.77800 2.92900 -14.99000 1.000 18.01795 66 VAL D N 1
ATOM 22503 C CA . VAL D 1 66 ? -27.98900 3.48200 -14.38600 1.000 17.01520 66 VAL D CA 1
ATOM 22504 C C . VAL D 1 66 ? -28.87500 2.30000 -14.00400 1.000 18.43905 66 VAL D C 1
ATOM 22505 O O . VAL D 1 66 ? -29.33300 1.55600 -14.87400 1.000 19.21283 66 VAL D O 1
ATOM 22518 N N . TYR D 1 67 ? -29.11100 2.09900 -12.70500 1.000 19.51813 67 TYR D N 1
ATOM 22519 C CA . TYR D 1 67 ? -29.85100 0.91400 -12.28600 1.000 20.42350 67 TYR D CA 1
ATOM 22520 C C . TYR D 1 67 ? -31.19800 1.20800 -11.63800 1.000 18.22587 67 TYR D C 1
ATOM 22521 O O . TYR D 1 67 ? -31.96600 0.26500 -11.38400 1.000 18.77067 67 TYR D O 1
ATOM 22539 N N . ARG D 1 68 ? -31.53300 2.47800 -11.41400 1.000 18.58644 68 ARG D N 1
ATOM 22540 C CA . ARG D 1 68 ? -32.83900 2.85200 -10.88400 1.000 20.16294 68 ARG D CA 1
ATOM 22541 C C . ARG D 1 68 ? -33.12500 4.28700 -11.30200 1.000 16.41776 68 ARG D C 1
ATOM 22542 O O . ARG D 1 68 ? -32.21600 5.12900 -11.30800 1.000 16.87044 68 ARG D O 1
ATOM 22563 N N . ILE D 1 69 ? -34.37700 4.55400 -11.65600 1.000 20.44192 69 ILE D N 1
ATOM 22564 C CA . ILE D 1 69 ? -34.82300 5.89900 -12.00500 1.000 20.76828 69 ILE D CA 1
ATOM 22565 C C . ILE D 1 69 ? -36.17700 6.14400 -11.35200 1.000 22.84221 69 ILE D C 1
ATOM 22566 O O . ILE D 1 69 ? -37.10800 5.34700 -11.51400 1.000 24.98457 69 ILE D O 1
ATOM 22582 N N . ASP D 1 70 ? -36.29800 7.26600 -10.64700 1.000 18.77594 70 ASP D N 1
ATOM 22583 C CA . ASP D 1 70 ? -37.54600 7.72600 -10.04900 1.000 19.62341 70 ASP D CA 1
ATOM 22584 C C . ASP D 1 70 ? -37.94000 8.96700 -10.84700 1.000 20.93672 70 ASP D C 1
ATOM 22585 O O . ASP D 1 70 ? -37.40600 10.05800 -10.62500 1.000 20.22085 70 ASP D O 1
ATOM 22594 N N . GLU D 1 71 ? -38.84900 8.78600 -11.80800 1.000 23.13435 71 GLU D N 1
ATOM 22595 C CA . GLU D 1 71 ? -39.24800 9.90200 -12.66200 1.000 25.72151 71 GLU D CA 1
ATOM 22596 C C . GLU D 1 71 ? -39.90900 11.00700 -11.85100 1.000 26.86901 71 GLU D C 1
ATOM 22597 O O . GLU D 1 71 ? -39.61200 12.19400 -12.04000 1.000 25.19513 71 GLU D O 1
ATOM 22609 N N . LYS D 1 72 ? -40.81200 10.63300 -10.94400 1.000 24.61348 72 LYS D N 1
ATOM 22610 C CA . LYS D 1 72 ? -41.57900 11.62000 -10.19700 1.000 26.44791 72 LYS D CA 1
ATOM 22611 C C . LYS D 1 72 ? -40.67200 12.53300 -9.39400 1.000 25.67413 72 LYS D C 1
ATOM 22612 O O . LYS D 1 72 ? -40.92600 13.74000 -9.30000 1.000 26.80058 72 LYS D O 1
ATOM 22631 N N . ASN D 1 73 ? -39.62000 11.97800 -8.80000 1.000 23.98972 73 ASN D N 1
ATOM 22632 C CA . ASN D 1 73 ? -38.74900 12.74100 -7.92200 1.000 23.43176 73 ASN D CA 1
ATOM 22633 C C . ASN D 1 73 ? -37.42400 13.12300 -8.56800 1.000 22.12107 73 ASN D C 1
ATOM 22634 O O . ASN D 1 73 ? -36.57100 13.69900 -7.89000 1.000 20.90777 73 ASN D O 1
ATOM 22645 N N . ASN D 1 74 ? -37.24000 12.82800 -9.85500 1.000 20.57878 74 ASN D N 1
ATOM 22646 C CA . ASN D 1 74 ? -36.02000 13.15800 -10.59400 1.000 18.94964 74 ASN D CA 1
ATOM 22647 C C . ASN D 1 74 ? -34.78000 12.64300 -9.87300 1.000 18.32062 74 ASN D C 1
ATOM 22648 O O . ASN D 1 74 ? -33.78200 13.34600 -9.68600 1.000 16.69674 74 ASN D O 1
ATOM 22659 N N . LEU D 1 75 ? -34.83800 11.36800 -9.49500 1.000 17.13363 75 LEU D N 1
ATOM 22660 C CA . LEU D 1 75 ? -33.71300 10.69000 -8.87600 1.000 17.08889 75 LEU D CA 1
ATOM 22661 C C . LEU D 1 75 ? -33.19900 9.60700 -9.80900 1.000 16.99941 75 LEU D C 1
ATOM 22662 O O . LEU D 1 75 ? -33.99300 8.87900 -10.42300 1.000 16.87834 75 LEU D O 1
ATOM 22678 N N . VAL D 1 76 ? -31.87500 9.49800 -9.89000 1.000 14.71229 76 VAL D N 1
ATOM 22679 C CA . VAL D 1 76 ? -31.18800 8.53800 -10.74400 1.000 15.01496 76 VAL D CA 1
ATOM 22680 C C . VAL D 1 76 ? -30.09600 7.87400 -9.91700 1.000 16.61252 76 VAL D C 1
ATOM 22681 O O . VAL D 1 76 ? -29.25500 8.55900 -9.33200 1.000 16.47040 76 VAL D O 1
ATOM 22694 N N . TRP D 1 77 ? -30.10300 6.55300 -9.88100 1.000 16.54672 77 TRP D N 1
ATOM 22695 C CA . TRP D 1 77 ? -29.09500 5.77300 -9.18400 1.000 15.67030 77 TRP D CA 1
ATOM 22696 C C . TRP D 1 77 ? -28.10300 5.23900 -10.20400 1.000 15.83611 77 TRP D C 1
ATOM 22697 O O . TRP D 1 77 ? -28.50400 4.57900 -11.17500 1.000 17.24680 77 TRP D O 1
ATOM 22718 N N . ILE D 1 78 ? -26.81700 5.49500 -9.98100 1.000 16.75727 78 ILE D N 1
ATOM 22719 C CA . ILE D 1 78 ? -25.77600 5.11500 -10.92800 1.000 16.94940 78 ILE D CA 1
ATOM 22720 C C . ILE D 1 78 ? -24.72900 4.30700 -10.18200 1.000 17.39945 78 ILE D C 1
ATOM 22721 O O . ILE D 1 78 ? -24.32800 4.67900 -9.07300 1.000 18.78909 78 ILE D O 1
ATOM 22737 N N . ALA D 1 79 ? -24.31200 3.19000 -10.77800 1.000 16.00981 79 ALA D N 1
ATOM 22738 C CA . ALA D 1 79 ? -23.26100 2.33800 -10.23300 1.000 13.62269 79 ALA D CA 1
ATOM 22739 C C . ALA D 1 79 ? -21.96900 2.51600 -11.02100 1.000 17.03625 79 ALA D C 1
ATOM 22740 O O . ALA D 1 79 ? -21.94900 2.30500 -12.23900 1.000 18.53906 79 ALA D O 1
ATOM 22747 N N . TYR D 1 80 ? -20.88500 2.88500 -10.32200 1.000 16.66779 80 TYR D N 1
ATOM 22748 C CA . TYR D 1 80 ? -19.57400 3.08200 -10.95800 1.000 15.37290 80 TYR D CA 1
ATOM 22749 C C . TYR D 1 80 ? -18.67000 1.91600 -10.60800 1.000 16.25984 80 TYR D C 1
ATOM 22750 O O . TYR D 1 80 ? -18.32900 1.77100 -9.42600 1.000 16.01771 80 TYR D O 1
ATOM 22768 N N . PRO D 1 81 ? -18.20700 1.10400 -11.55500 1.000 16.74148 81 PRO D N 1
ATOM 22769 C CA . PRO D 1 81 ? -17.17700 0.11700 -11.20700 1.000 18.30746 81 PRO D CA 1
ATOM 22770 C C . PRO D 1 81 ? -15.93900 0.83200 -10.69300 1.000 19.34706 81 PRO D C 1
ATOM 22771 O O . PRO D 1 81 ? -15.30500 1.56200 -11.46300 1.000 16.52303 81 PRO D O 1
ATOM 22782 N N . TRP D 1 82 ? -15.57800 0.66000 -9.41600 1.000 18.19692 82 TRP D N 1
ATOM 22783 C CA . TRP D 1 82 ? -14.55200 1.54800 -8.87600 1.000 19.70763 82 TRP D CA 1
ATOM 22784 C C . TRP D 1 82 ? -13.17100 1.19700 -9.40800 1.000 16.18352 82 TRP D C 1
ATOM 22785 O O . TRP D 1 82 ? -12.22100 1.95700 -9.19400 1.000 15.67820 82 TRP D O 1
ATOM 22806 N N . ARG D 1 83 ? -13.03800 0.08600 -10.14300 1.000 16.79938 83 ARG D N 1
ATOM 22807 C CA . ARG D 1 83 ? -11.81200 -0.16800 -10.89500 1.000 18.18113 83 ARG D CA 1
ATOM 22808 C C . ARG D 1 83 ? -11.51400 0.94100 -11.89900 1.000 17.58106 83 ARG D C 1
ATOM 22809 O O . ARG D 1 83 ? -10.36700 1.09100 -12.33300 1.000 18.64434 83 ARG D O 1
ATOM 22830 N N . ILE D 1 84 ? -12.52700 1.70600 -12.28700 1.000 16.12562 84 ILE D N 1
ATOM 22831 C CA . ILE D 1 84 ? -12.31000 2.76800 -13.26300 1.000 15.71241 84 ILE D CA 1
ATOM 22832 C C . ILE D 1 84 ? -11.53900 3.92500 -12.64400 1.000 16.80991 84 ILE D C 1
ATOM 22833 O O . ILE D 1 84 ? -10.96600 4.75300 -13.36600 1.000 15.49396 84 ILE D O 1
ATOM 22849 N N . PHE D 1 85 ? -11.50200 4.00500 -11.32100 1.000 14.48068 85 PHE D N 1
ATOM 22850 C CA . PHE D 1 85 ? -10.85100 5.14000 -10.68700 1.000 12.33043 85 PHE D CA 1
ATOM 22851 C C . PHE D 1 85 ? -9.33800 4.94600 -10.66000 1.000 16.39144 85 PHE D C 1
ATOM 22852 O O . PHE D 1 85 ? -8.82700 3.82300 -10.62800 1.000 15.56766 85 PHE D O 1
ATOM 22869 N N . ASP D 1 86 ? -8.62200 6.06200 -10.65900 1.000 14.74650 86 ASP D N 1
ATOM 22870 C CA . ASP D 1 86 ? -7.17200 6.03900 -10.54100 1.000 12.78311 86 ASP D CA 1
ATOM 22871 C C . ASP D 1 86 ? -6.74500 5.23900 -9.31500 1.000 15.52818 86 ASP D C 1
ATOM 22872 O O . ASP D 1 86 ? -7.42100 5.23500 -8.27800 1.000 15.92033 86 ASP D O 1
ATOM 22881 N N . ARG D 1 87 ? -5.62400 4.54400 -9.45100 1.000 14.12801 87 ARG D N 1
ATOM 22882 C CA . ARG D 1 87 ? -5.02800 3.81400 -8.34300 1.000 12.81733 87 ARG D CA 1
ATOM 22883 C C . ARG D 1 87 ? -4.40700 4.82600 -7.39400 1.000 14.19118 87 ARG D C 1
ATOM 22884 O O . ARG D 1 87 ? -4.56600 6.04100 -7.54200 1.000 16.63094 87 ARG D O 1
ATOM 22905 N N . GLY D 1 88 ? -3.70800 4.33100 -6.37800 1.000 15.24656 88 GLY D N 1
ATOM 22906 C CA . GLY D 1 88 ? -3.08600 5.24400 -5.44200 1.000 14.64912 88 GLY D CA 1
ATOM 22907 C C . GLY D 1 88 ? -4.02800 5.98800 -4.52100 1.000 14.92811 88 GLY D C 1
ATOM 22908 O O . GLY D 1 88 ? -3.62400 6.98100 -3.92300 1.000 15.38079 88 GLY D O 1
ATOM 22912 N N . GLY D 1 89 ? -5.27800 5.54800 -4.40100 1.000 13.63848 89 GLY D N 1
ATOM 22913 C CA . GLY D 1 89 ? -6.21300 6.20900 -3.51000 1.000 13.94115 89 GLY D CA 1
ATOM 22914 C C . GLY D 1 89 ? -6.50300 7.64500 -3.88700 1.000 13.18842 89 GLY D C 1
ATOM 22915 O O . GLY D 1 89 ? -6.71400 8.48500 -3.01100 1.000 12.97787 89 GLY D O 1
ATOM 22919 N N . ASN D 1 90 ? -6.55600 7.93800 -5.18300 1.000 11.26714 90 ASN D N 1
ATOM 22920 C CA . ASN D 1 90 ? -6.67800 9.30700 -5.66500 1.000 12.88839 90 ASN D CA 1
ATOM 22921 C C . ASN D 1 90 ? -8.12600 9.78800 -5.59700 1.000 13.50425 90 ASN D C 1
ATOM 22922 O O . ASN D 1 90 ? -8.96200 9.40500 -6.42100 1.000 12.91734 90 ASN D O 1
ATOM 22933 N N . VAL D 1 91 ? -8.40200 10.69100 -4.66600 1.000 11.56981 91 VAL D N 1
ATOM 22934 C CA . VAL D 1 91 ? -9.76300 11.17700 -4.47800 1.000 10.50652 91 VAL D CA 1
ATOM 22935 C C . VAL D 1 91 ? -10.11900 12.26700 -5.49800 1.000 10.88815 91 VAL D C 1
ATOM 22936 O O . VAL D 1 91 ? -11.25800 12.32900 -5.96500 1.000 13.91746 91 VAL D O 1
ATOM 22949 N N . GLN D 1 92 ? -9.17200 13.13600 -5.87500 1.000 11.84616 92 GLN D N 1
ATOM 22950 C CA . GLN D 1 92 ? -9.51300 14.12800 -6.89800 1.000 11.94617 92 GLN D CA 1
ATOM 22951 C C . GLN D 1 92 ? -9.99900 13.44800 -8.17100 1.000 12.10935 92 GLN D C 1
ATOM 22952 O O . GLN D 1 92 ? -10.87500 13.98000 -8.86400 1.000 12.04355 92 GLN D O 1
ATOM 22966 N N . ASN D 1 93 ? -9.46000 12.26600 -8.47600 1.000 12.11987 93 ASN D N 1
ATOM 22967 C CA . ASN D 1 93 ? -9.85500 11.55400 -9.68500 1.000 11.73825 93 ASN D CA 1
ATOM 22968 C C . ASN D 1 93 ? -11.31700 11.12000 -9.61800 1.000 12.14619 93 ASN D C 1
ATOM 22969 O O . ASN D 1 93 ? -12.03900 11.21600 -10.61800 1.000 12.28832 93 ASN D O 1
ATOM 22980 N N . ILE D 1 94 ? -11.76300 10.61600 -8.46200 1.000 12.29358 94 ILE D N 1
ATOM 22981 C CA . ILE D 1 94 ? -13.16600 10.23700 -8.33200 1.000 12.08303 94 ILE D CA 1
ATOM 22982 C C . ILE D 1 94 ? -14.05100 11.44100 -8.61000 1.000 15.94139 94 ILE D C 1
ATOM 22983 O O . ILE D 1 94 ? -15.04600 11.35600 -9.34000 1.000 14.93337 94 ILE D O 1
ATOM 22999 N N . MET D 1 95 ? -13.72400 12.57000 -7.98300 1.000 12.80153 95 MET D N 1
ATOM 23000 C CA . MET D 1 95 ? -14.52600 13.77400 -8.16800 1.000 12.20409 95 MET D CA 1
ATOM 23001 C C . MET D 1 95 ? -14.48000 14.25700 -9.60900 1.000 11.77510 95 MET D C 1
ATOM 23002 O O . MET D 1 95 ? -15.45000 14.85400 -10.09500 1.000 14.03853 95 MET D O 1
ATOM 23016 N N . THR D 1 96 ? -13.38600 13.98500 -10.32000 1.000 12.37254 96 THR D N 1
ATOM 23017 C CA . THR D 1 96 ? -13.31100 14.37200 -11.72400 1.000 13.53320 96 THR D CA 1
ATOM 23018 C C . THR D 1 96 ? -14.27100 13.54200 -12.56800 1.000 13.64637 96 THR D C 1
ATOM 23019 O O . THR D 1 96 ? -14.89700 14.05800 -13.49700 1.000 13.40161 96 THR D O 1
ATOM 23030 N N . PHE D 1 97 ? -14.44000 12.26200 -12.22700 1.000 13.30949 97 PHE D N 1
ATOM 23031 C CA . PHE D 1 97 ? -15.40500 11.42400 -12.94200 1.000 12.31463 97 PHE D CA 1
ATOM 23032 C C . PHE D 1 97 ? -16.84300 11.83700 -12.63600 1.000 13.19895 97 PHE D C 1
ATOM 23033 O O . PHE D 1 97 ? -17.63200 12.09300 -13.55200 1.000 13.63321 97 PHE D O 1
ATOM 23050 N N . ILE D 1 98 ? -17.21200 11.89400 -11.35300 1.000 13.60163 98 ILE D N 1
ATOM 23051 C CA . ILE D 1 98 ? -18.62600 11.98500 -11.00100 1.000 12.20409 98 ILE D CA 1
ATOM 23052 C C . ILE D 1 98 ? -19.09400 13.42400 -10.82500 1.000 12.27779 98 ILE D C 1
ATOM 23053 O O . ILE D 1 98 ? -20.30700 13.67800 -10.87200 1.000 14.35172 98 ILE D O 1
ATOM 23069 N N . ALA D 1 99 ? -18.17400 14.35700 -10.66600 1.000 12.59098 99 ALA D N 1
ATOM 23070 C CA . ALA D 1 99 ? -18.43900 15.74800 -10.33600 1.000 14.67544 99 ALA D CA 1
ATOM 23071 C C . ALA D 1 99 ? -17.60600 16.65600 -11.22200 1.000 13.55426 99 ALA D C 1
ATOM 23072 O O . ALA D 1 99 ? -17.09100 17.69400 -10.78100 1.000 13.60689 99 ALA D O 1
ATOM 23079 N N . GLY D 1 100 ? -17.46100 16.27000 -12.48700 1.000 13.96483 100 GLY D N 1
ATOM 23080 C CA . GLY D 1 100 ? -16.62200 16.96600 -13.43400 1.000 13.57005 100 GLY D CA 1
ATOM 23081 C C . GLY D 1 100 ? -17.42500 17.59100 -14.55500 1.000 14.09116 100 GLY D C 1
ATOM 23082 O O . GLY D 1 100 ? -18.27700 18.45800 -14.31800 1.000 13.32002 100 GLY D O 1
ATOM 23086 N N . ASN D 1 101 ? -17.18900 17.10700 -15.78100 1.000 12.56203 101 ASN D N 1
ATOM 23087 C CA . ASN D 1 101 ? -17.87100 17.64900 -16.95500 1.000 15.01759 101 ASN D CA 1
ATOM 23088 C C . ASN D 1 101 ? -19.39000 17.51100 -16.86800 1.000 13.98326 101 ASN D C 1
ATOM 23089 O O . ASN D 1 101 ? -20.10700 18.24100 -17.56200 1.000 13.84377 101 ASN D O 1
ATOM 23100 N N . VAL D 1 102 ? -19.91000 16.56500 -16.07100 1.000 12.65415 102 VAL D N 1
ATOM 23101 C CA . VAL D 1 102 ? -21.36600 16.43400 -16.01500 1.000 13.33581 102 VAL D CA 1
ATOM 23102 C C . VAL D 1 102 ? -21.98800 17.73900 -15.53500 1.000 11.95143 102 VAL D C 1
ATOM 23103 O O . VAL D 1 102 ? -23.09500 18.10300 -15.95300 1.000 14.95179 102 VAL D O 1
ATOM 23116 N N . PHE D 1 103 ? -21.26500 18.49100 -14.70000 1.000 14.15433 103 PHE D N 1
ATOM 23117 C CA . PHE D 1 103 ? -21.74700 19.78400 -14.24100 1.000 12.88049 103 PHE D CA 1
ATOM 23118 C C . PHE D 1 103 ? -21.68300 20.85400 -15.32000 1.000 15.42027 103 PHE D C 1
ATOM 23119 O O . PHE D 1 103 ? -22.18800 21.95700 -15.10000 1.000 15.87822 103 PHE D O 1
ATOM 23136 N N . GLY D 1 104 ? -21.02900 20.57700 -16.44700 1.000 12.46992 104 GLY D N 1
ATOM 23137 C CA . GLY D 1 104 ? -20.85600 21.53500 -17.51900 1.000 11.95933 104 GLY D CA 1
ATOM 23138 C C . GLY D 1 104 ? -21.70400 21.21400 -18.71700 1.000 15.74926 104 GLY D C 1
ATOM 23139 O O . GLY D 1 104 ? -21.54700 21.85300 -19.76600 1.000 17.56000 104 GLY D O 1
ATOM 23143 N N . MET D 1 105 ? -22.64200 20.27900 -18.57000 1.000 16.87044 105 MET D N 1
ATOM 23144 C CA . MET D 1 105 ? -23.48600 19.79000 -19.67000 1.000 15.60450 105 MET D CA 1
ATOM 23145 C C . MET D 1 105 ? -24.75400 20.63600 -19.63800 1.000 16.78622 105 MET D C 1
ATOM 23146 O O . MET D 1 105 ? -25.59700 20.47300 -18.75800 1.000 18.55749 105 MET D O 1
ATOM 23160 N N . ALA D 1 106 ? -24.86700 21.57400 -20.57900 1.000 21.58153 106 ALA D N 1
ATOM 23161 C CA . ALA D 1 106 ? -26.04600 22.42900 -20.62900 1.000 25.76625 106 ALA D CA 1
ATOM 23162 C C . ALA D 1 106 ? -27.32300 21.63100 -20.86400 1.000 24.92404 106 ALA D C 1
ATOM 23163 O O . ALA D 1 106 ? -28.41200 22.11700 -20.53300 1.000 27.94546 106 ALA D O 1
ATOM 23170 N N . SER D 1 107 ? -27.21100 20.41600 -21.39800 1.000 20.05240 107 SER D N 1
ATOM 23171 C CA . SER D 1 107 ? -28.33800 19.50500 -21.56100 1.000 24.90562 107 SER D CA 1
ATOM 23172 C C . SER D 1 107 ? -28.83400 18.91700 -20.25100 1.000 22.57376 107 SER D C 1
ATOM 23173 O O . SER D 1 107 ? -29.82500 18.17700 -20.26000 1.000 20.47351 107 SER D O 1
ATOM 23181 N N . VAL D 1 108 ? -28.17000 19.20200 -19.13900 1.000 17.06520 108 VAL D N 1
ATOM 23182 C CA . VAL D 1 108 ? -28.52500 18.66300 -17.83500 1.000 17.13890 108 VAL D CA 1
ATOM 23183 C C . VAL D 1 108 ? -28.73200 19.86000 -16.91000 1.000 15.33605 108 VAL D C 1
ATOM 23184 O O . VAL D 1 108 ? -27.76100 20.44700 -16.43200 1.000 20.65511 108 VAL D O 1
ATOM 23197 N N . LYS D 1 109 ? -29.99000 20.21000 -16.62100 1.000 14.57806 109 LYS D N 1
ATOM 23198 C CA . LYS D 1 109 ? -30.29300 21.43700 -15.89300 1.000 15.34921 109 LYS D CA 1
ATOM 23199 C C . LYS D 1 109 ? -30.29500 21.26100 -14.38400 1.000 16.62568 109 LYS D C 1
ATOM 23200 O O . LYS D 1 109 ? -30.13600 22.25000 -13.66800 1.000 16.45724 109 LYS D O 1
ATOM 23219 N N . VAL D 1 110 ? -30.48700 20.03900 -13.89300 1.000 15.56239 110 VAL D N 1
ATOM 23220 C CA . VAL D 1 110 ? -30.30900 19.69600 -12.48700 1.000 15.84400 110 VAL D CA 1
ATOM 23221 C C . VAL D 1 110 ? -29.36100 18.51000 -12.44500 1.000 16.81517 110 VAL D C 1
ATOM 23222 O O . VAL D 1 110 ? -29.55500 17.53600 -13.17500 1.000 15.62293 110 VAL D O 1
ATOM 23235 N N . CYS D 1 111 ? -28.31600 18.60900 -11.63300 1.000 13.56215 111 CYS D N 1
ATOM 23236 C CA . CYS D 1 111 ? -27.31900 17.55300 -11.53100 1.000 14.59649 111 CYS D CA 1
ATOM 23237 C C . CYS D 1 111 ? -26.62800 17.65700 -10.17500 1.000 15.47291 111 CYS D C 1
ATOM 23238 O O . CYS D 1 111 ? -25.56000 18.26800 -10.05200 1.000 14.13854 111 CYS D O 1
ATOM 23246 N N . LYS D 1 112 ? -27.24300 17.06900 -9.15300 1.000 13.00156 112 LYS D N 1
ATOM 23247 C CA . LYS D 1 112 ? -26.83500 17.25100 -7.76300 1.000 12.77258 112 LYS D CA 1
ATOM 23248 C C . LYS D 1 112 ? -26.60600 15.86600 -7.18300 1.000 12.06197 112 LYS D C 1
ATOM 23249 O O . LYS D 1 112 ? -27.55500 15.08600 -7.04500 1.000 14.28856 112 LYS D O 1
ATOM 23268 N N . ILE D 1 113 ? -25.35500 15.56800 -6.83700 1.000 12.35411 113 ILE D N 1
ATOM 23269 C CA . ILE D 1 113 ? -25.05600 14.29200 -6.18600 1.000 12.27252 113 ILE D CA 1
ATOM 23270 C C . ILE D 1 113 ? -25.56600 14.36700 -4.75300 1.000 12.52519 113 ILE D C 1
ATOM 23271 O O . ILE D 1 113 ? -25.11200 15.20800 -3.96100 1.000 13.94115 113 ILE D O 1
ATOM 23287 N N . LEU D 1 114 ? -26.50900 13.49200 -4.42000 1.000 13.20158 114 LEU D N 1
ATOM 23288 C CA . LEU D 1 114 ? -27.15600 13.52400 -3.11800 1.000 12.79627 114 LEU D CA 1
ATOM 23289 C C . LEU D 1 114 ? -26.55500 12.55100 -2.12400 1.000 13.69112 114 LEU D C 1
ATOM 23290 O O . LEU D 1 114 ? -26.66900 12.77900 -0.91600 1.000 14.63597 114 LEU D O 1
ATOM 23306 N N . ASP D 1 115 ? -25.96600 11.46100 -2.60100 1.000 14.23065 115 ASP D N 1
ATOM 23307 C CA . ASP D 1 115 ? -25.41100 10.43500 -1.73400 1.000 16.91255 115 ASP D CA 1
ATOM 23308 C C . ASP D 1 115 ? -24.45300 9.59400 -2.57100 1.000 15.67820 115 ASP D C 1
ATOM 23309 O O . ASP D 1 115 ? -24.60600 9.47200 -3.79200 1.000 14.50437 115 ASP D O 1
ATOM 23318 N N . VAL D 1 116 ? -23.45900 9.01900 -1.90600 1.000 15.04128 116 VAL D N 1
ATOM 23319 C CA . VAL D 1 116 ? -22.56300 8.05600 -2.53400 1.000 13.44109 116 VAL D CA 1
ATOM 23320 C C . VAL D 1 116 ? -22.37700 6.91500 -1.54500 1.000 14.00694 116 VAL D C 1
ATOM 23321 O O . VAL D 1 116 ? -22.52500 7.10100 -0.33400 1.000 14.42541 116 VAL D O 1
ATOM 23334 N N . TYR D 1 117 ? -22.05800 5.72800 -2.06900 1.000 14.14643 117 TYR D N 1
ATOM 23335 C CA . TYR D 1 117 ? -21.77700 4.55600 -1.25000 1.000 15.85980 117 TYR D CA 1
ATOM 23336 C C . TYR D 1 117 ? -20.44300 3.92500 -1.63100 1.000 13.63321 117 TYR D C 1
ATOM 23337 O O . TYR D 1 117 ? -20.21500 3.61500 -2.80500 1.000 14.98338 117 TYR D O 1
ATOM 23355 N N . PHE D 1 118 ? -19.59200 3.68800 -0.62300 1.000 13.83587 118 PHE D N 1
ATOM 23356 C CA . PHE D 1 118 ? -18.28000 3.07400 -0.79500 1.000 14.82283 118 PHE D CA 1
ATOM 23357 C C . PHE D 1 118 ? -18.34800 1.63600 -0.32700 1.000 14.46752 118 PHE D C 1
ATOM 23358 O O . PHE D 1 118 ? -18.46500 1.40300 0.88700 1.000 14.72808 118 PHE D O 1
ATOM 23375 N N . PRO D 1 119 ? -18.25800 0.64700 -1.20700 1.000 14.52806 119 PRO D N 1
ATOM 23376 C CA . PRO D 1 119 ? -18.24700 -0.75200 -0.74200 1.000 14.27540 119 PRO D CA 1
ATOM 23377 C C . PRO D 1 119 ? -16.95000 -1.08000 -0.02600 1.000 14.13064 119 PRO D C 1
ATOM 23378 O O . PRO D 1 119 ? -15.95800 -0.33600 -0.13700 1.000 14.99653 119 PRO D O 1
ATOM 23389 N N . PRO D 1 120 ? -16.93400 -2.18800 0.73700 1.000 16.04140 120 PRO D N 1
ATOM 23390 C CA . PRO D 1 120 ? -15.78200 -2.46300 1.61600 1.000 16.57304 120 PRO D CA 1
ATOM 23391 C C . PRO D 1 120 ? -14.46100 -2.54700 0.88000 1.000 15.50975 120 PRO D C 1
ATOM 23392 O O . PRO D 1 120 ? -13.44200 -2.05700 1.38200 1.000 16.22563 120 PRO D O 1
ATOM 23403 N N . GLN D 1 121 ? -14.43700 -3.21400 -0.27400 1.000 16.45987 121 GLN D N 1
ATOM 23404 C CA . GLN D 1 121 ? -13.17600 -3.41600 -0.97700 1.000 17.52315 121 GLN D CA 1
ATOM 23405 C C . GLN D 1 121 ? -12.70100 -2.14100 -1.66000 1.000 19.03912 121 GLN D C 1
ATOM 23406 O O . GLN D 1 121 ? -11.50300 -2.00600 -1.92000 1.000 18.47853 121 GLN D O 1
ATOM 23420 N N . MET D 1 122 ? -13.60900 -1.19700 -1.94000 1.000 17.89425 122 MET D N 1
ATOM 23421 C CA . MET D 1 122 ? -13.18600 0.12500 -2.37900 1.000 14.32277 122 MET D CA 1
ATOM 23422 C C . MET D 1 122 ? -12.45700 0.85000 -1.25100 1.000 16.83360 122 MET D C 1
ATOM 23423 O O . MET D 1 122 ? -11.40500 1.46300 -1.47100 1.000 16.05456 122 MET D O 1
ATOM 23437 N N . LEU D 1 123 ? -13.00900 0.79100 -0.03700 1.000 15.98876 123 LEU D N 1
ATOM 23438 C CA . LEU D 1 123 ? -12.40400 1.50800 1.08300 1.000 17.39945 123 LEU D CA 1
ATOM 23439 C C . LEU D 1 123 ? -10.96300 1.07700 1.32700 1.000 16.33880 123 LEU D C 1
ATOM 23440 O O . LEU D 1 123 ? -10.15400 1.87600 1.81900 1.000 17.97321 123 LEU D O 1
ATOM 23456 N N . VAL D 1 124 ? -10.63500 -0.18200 1.01700 1.000 15.15445 124 VAL D N 1
ATOM 23457 C CA . VAL D 1 124 ? -9.26500 -0.68200 1.13100 1.000 18.71277 124 VAL D CA 1
ATOM 23458 C C . VAL D 1 124 ? -8.28500 0.21900 0.40900 1.000 17.31260 124 VAL D C 1
ATOM 23459 O O . VAL D 1 124 ? -7.13400 0.38300 0.83700 1.000 17.96268 124 VAL D O 1
ATOM 23472 N N . GLN D 1 125 ? -8.71400 0.81000 -0.70100 1.000 17.65475 125 GLN D N 1
ATOM 23473 C CA . GLN D 1 125 ? -7.79900 1.51300 -1.57900 1.000 17.73634 125 GLN D CA 1
ATOM 23474 C C . GLN D 1 125 ? -7.50000 2.93600 -1.13800 1.000 17.94426 125 GLN D C 1
ATOM 23475 O O . GLN D 1 125 ? -6.63200 3.57400 -1.74700 1.000 20.11557 125 GLN D O 1
ATOM 23489 N N . TYR D 1 126 ? -8.17500 3.44900 -0.11100 1.000 13.01735 126 TYR D N 1
ATOM 23490 C CA . TYR D 1 126 ? -8.05400 4.85300 0.27300 1.000 14.83862 126 TYR D CA 1
ATOM 23491 C C . TYR D 1 126 ? -7.54500 4.97200 1.70200 1.000 15.82558 126 TYR D C 1
ATOM 23492 O O . TYR D 1 126 ? -7.67600 4.04700 2.51200 1.000 17.10205 126 TYR D O 1
ATOM 23510 N N . ASP D 1 127 ? -6.91100 6.11200 1.97400 1.000 15.07023 127 ASP D N 1
ATOM 23511 C CA . ASP D 1 127 ? -6.20700 6.28800 3.23900 1.000 14.72282 127 ASP D CA 1
ATOM 23512 C C . ASP D 1 127 ? -7.15500 6.31100 4.42800 1.000 12.28568 127 ASP D C 1
ATOM 23513 O O . ASP D 1 127 ? -6.88100 5.69100 5.45800 1.000 15.02022 127 ASP D O 1
ATOM 23522 N N . GLY D 1 128 ? -8.23000 7.08700 4.34500 1.000 14.09643 128 GLY D N 1
ATOM 23523 C CA . GLY D 1 128 ? -8.97100 7.45600 5.53100 1.000 14.23592 128 GLY D CA 1
ATOM 23524 C C . GLY D 1 128 ? -8.11200 8.29800 6.46800 1.000 15.48080 128 GLY D C 1
ATOM 23525 O O . GLY D 1 128 ? -6.92200 8.51900 6.21300 1.000 14.15433 128 GLY D O 1
ATOM 23529 N N . PRO D 1 129 ? -8.68900 8.78100 7.56700 1.000 12.88576 129 PRO D N 1
ATOM 23530 C CA . PRO D 1 129 ? -7.90900 9.60200 8.50200 1.000 13.22264 129 PRO D CA 1
ATOM 23531 C C . PRO D 1 129 ? -6.86400 8.76800 9.23100 1.000 14.06221 129 PRO D C 1
ATOM 23532 O O . PRO D 1 129 ? -6.95100 7.54400 9.33900 1.000 14.82283 129 PRO D O 1
ATOM 23543 N N . GLU D 1 130 ? -5.83500 9.44300 9.70500 1.000 13.29896 130 GLU D N 1
ATOM 23544 C CA . GLU D 1 130 ? -4.83500 8.80600 10.55200 1.000 15.36237 130 GLU D CA 1
ATOM 23545 C C . GLU D 1 130 ? -4.76600 9.44600 11.92700 1.000 17.26260 130 GLU D C 1
ATOM 23546 O O . GLU D 1 130 ? -4.70300 8.73800 12.93500 1.000 19.07597 130 GLU D O 1
ATOM 23558 N N . TYR D 1 131 ? -4.72800 10.77000 11.99100 1.000 15.19919 131 TYR D N 1
ATOM 23559 C CA . TYR D 1 131 ? -4.70000 11.51400 13.24400 1.000 14.47016 131 TYR D CA 1
ATOM 23560 C C . TYR D 1 131 ? -6.10200 12.03500 13.53200 1.000 16.19931 131 TYR D C 1
ATOM 23561 O O . TYR D 1 131 ? -6.70500 12.69300 12.67800 1.000 15.83611 131 TYR D O 1
ATOM 23579 N N . THR D 1 132 ? -6.61800 11.74900 14.71900 1.000 13.01735 132 THR D N 1
ATOM 23580 C CA . THR D 1 132 ? -8.02000 12.01200 15.00200 1.000 14.93863 132 THR D CA 1
ATOM 23581 C C . THR D 1 132 ? -8.17900 12.95300 16.19000 1.000 13.24106 132 THR D C 1
ATOM 23582 O O . THR D 1 132 ? -7.21900 13.28600 16.89500 1.000 14.34383 132 THR D O 1
ATOM 23593 N N . ILE D 1 133 ? -9.43900 13.33700 16.42700 1.000 12.92523 133 ILE D N 1
ATOM 23594 C CA . ILE D 1 133 ? -9.77400 14.11000 17.61400 1.000 13.26738 133 ILE D CA 1
ATOM 23595 C C . ILE D 1 133 ? -9.33400 13.39600 18.88200 1.000 14.09380 133 ILE D C 1
ATOM 23596 O O . ILE D 1 133 ? -8.96500 14.05000 19.86300 1.000 16.77833 133 ILE D O 1
ATOM 23612 N N . ASP D 1 134 ? -9.35500 12.05800 18.88400 1.000 15.12023 134 ASP D N 1
ATOM 23613 C CA . ASP D 1 134 ? -8.89200 11.31400 20.05300 1.000 15.03338 134 ASP D CA 1
ATOM 23614 C C . ASP D 1 134 ? -7.40700 11.55300 20.29500 1.000 16.23616 134 ASP D C 1
ATOM 23615 O O . ASP D 1 134 ? -6.97500 11.71400 21.44900 1.000 16.93887 134 ASP D O 1
ATOM 23624 N N . ASP D 1 135 ? -6.61000 11.60500 19.21600 1.000 15.95454 135 ASP D N 1
ATOM 23625 C CA . ASP D 1 135 ? -5.19700 11.94300 19.35400 1.000 15.56502 135 ASP D CA 1
ATOM 23626 C C . ASP D 1 135 ? -5.02200 13.36400 19.88000 1.000 13.93062 135 ASP D C 1
ATOM 23627 O O . ASP D 1 135 ? -4.15000 13.63100 20.71900 1.000 16.09930 135 ASP D O 1
ATOM 23636 N N . MET D 1 136 ? -5.83000 14.29800 19.38700 1.000 14.46226 136 MET D N 1
ATOM 23637 C CA . MET D 1 136 ? -5.70100 15.66300 19.88700 1.000 15.04391 136 MET D CA 1
ATOM 23638 C C . MET D 1 136 ? -6.08100 15.74900 21.35900 1.000 15.69399 136 MET D C 1
ATOM 23639 O O . MET D 1 136 ? -5.43100 16.46600 22.13500 1.000 15.90454 136 MET D O 1
ATOM 23653 N N . ARG D 1 137 ? -7.12900 15.03100 21.77200 1.000 14.05168 137 ARG D N 1
ATOM 23654 C CA . ARG D 1 137 ? -7.47900 15.01900 23.19000 1.000 17.70475 137 ARG D CA 1
ATOM 23655 C C . ARG D 1 137 ? -6.31200 14.52400 24.02900 1.000 16.57830 137 ARG D C 1
ATOM 23656 O O . ARG D 1 137 ? -6.02000 15.08300 25.09300 1.000 15.47554 137 ARG D O 1
ATOM 23677 N N . LYS D 1 138 ? -5.62600 13.47700 23.55700 1.000 15.93086 138 LYS D N 1
ATOM 23678 C CA . LYS D 1 138 ? -4.48100 12.94100 24.28400 1.000 16.50461 138 LYS D CA 1
ATOM 23679 C C . LYS D 1 138 ? -3.39800 14.00300 24.45100 1.000 17.56000 138 LYS D C 1
ATOM 23680 O O . LYS D 1 138 ? -2.85500 14.18400 25.55200 1.000 18.75488 138 LYS D O 1
ATOM 23699 N N . TYR D 1 139 ? -3.11200 14.75600 23.38700 1.000 16.12299 139 TYR D N 1
ATOM 23700 C CA . TYR D 1 139 ? -2.14200 15.83400 23.51200 1.000 17.59948 139 TYR D CA 1
ATOM 23701 C C . TYR D 1 139 ? -2.61500 16.88800 24.51400 1.000 17.41788 139 TYR D C 1
ATOM 23702 O O . TYR D 1 139 ? -1.81700 17.40000 25.31400 1.000 18.10743 139 TYR D O 1
ATOM 23720 N N . LEU D 1 140 ? -3.90400 17.24500 24.46800 1.000 15.32552 140 LEU D N 1
ATOM 23721 C CA . LEU D 1 140 ? -4.44900 18.24800 25.37500 1.000 16.71779 140 LEU D CA 1
ATOM 23722 C C . LEU D 1 140 ? -4.60400 17.74400 26.80000 1.000 18.88647 140 LEU D C 1
ATOM 23723 O O . LEU D 1 140 ? -4.89600 18.54700 27.68900 1.000 21.37625 140 LEU D O 1
ATOM 23739 N N . ASN D 1 141 ? -4.45700 16.44200 27.03100 1.000 17.92583 141 ASN D N 1
ATOM 23740 C CA . ASN D 1 141 ? -4.60800 15.84900 28.36000 1.000 19.65499 141 ASN D CA 1
ATOM 23741 C C . ASN D 1 141 ? -6.04000 15.95500 28.86500 1.000 18.13375 141 ASN D C 1
ATOM 23742 O O . ASN D 1 141 ? -6.27900 16.20100 30.04700 1.000 21.45784 141 ASN D O 1
ATOM 23753 N N . ILE D 1 142 ? -6.99800 15.73000 27.97500 1.000 17.19153 142 ILE D N 1
ATOM 23754 C CA . ILE D 1 142 ? -8.40200 15.75200 28.33500 1.000 20.01029 142 ILE D CA 1
ATOM 23755 C C . ILE D 1 142 ? -9.06200 14.48400 27.81500 1.000 18.72856 142 ILE D C 1
ATOM 23756 O O . ILE D 1 142 ? -8.54000 13.79700 26.93700 1.000 20.32086 142 ILE D O 1
ATOM 23772 N N . GLN D 1 143 ? -10.24200 14.20900 28.35900 1.000 18.27324 143 GLN D N 1
ATOM 23773 C CA . GLN D 1 143 ? -11.06000 13.07300 27.98100 1.000 25.44252 143 GLN D CA 1
ATOM 23774 C C . GLN D 1 143 ? -12.49700 13.52800 27.75900 1.000 17.59948 143 GLN D C 1
ATOM 23775 O O . GLN D 1 143 ? -12.98800 14.45400 28.41100 1.000 22.21056 143 GLN D O 1
ATOM 23789 N N . GLU D 1 144 ? -13.14200 12.88500 26.79500 1.000 20.08925 144 GLU D N 1
ATOM 23790 C CA . GLU D 1 144 ? -14.58300 12.90800 26.58800 1.000 20.61300 144 GLU D CA 1
ATOM 23791 C C . GLU D 1 144 ? -15.10000 14.20700 25.99300 1.000 18.13112 144 GLU D C 1
ATOM 23792 O O . GLU D 1 144 ? -15.82000 14.18100 24.98500 1.000 20.32086 144 GLU D O 1
ATOM 23804 N N . ARG D 1 145 ? -14.77800 15.33600 26.62700 1.000 18.65750 145 ARG D N 1
ATOM 23805 C CA . ARG D 1 145 ? -15.46900 16.57000 26.29100 1.000 16.82570 145 ARG D CA 1
ATOM 23806 C C . ARG D 1 145 ? -15.07600 17.08600 24.90900 1.000 14.28329 145 ARG D C 1
ATOM 23807 O O . ARG D 1 145 ? -14.05100 16.69300 24.34800 1.000 15.92559 145 ARG D O 1
ATOM 23828 N N . PRO D 1 146 ? -15.89200 17.97700 24.34000 1.000 16.55198 146 PRO D N 1
ATOM 23829 C CA . PRO D 1 146 ? -15.51100 18.61800 23.08200 1.000 16.75464 146 PRO D CA 1
ATOM 23830 C C . PRO D 1 146 ? -14.25900 19.45100 23.28500 1.000 15.65977 146 PRO D C 1
ATOM 23831 O O . PRO D 1 146 ? -13.90700 19.83300 24.40500 1.000 15.11760 146 PRO D O 1
ATOM 23842 N N . ILE D 1 147 ? -13.58700 19.73900 22.17600 1.000 14.25697 147 ILE D N 1
ATOM 23843 C CA . ILE D 1 147 ? -12.43700 20.63100 22.15700 1.000 14.68860 147 ILE D CA 1
ATOM 23844 C C . ILE D 1 147 ? -12.96600 22.02200 21.83500 1.000 13.43319 147 ILE D C 1
ATOM 23845 O O . ILE D 1 147 ? -13.63300 22.22400 20.81200 1.000 15.23604 147 ILE D O 1
ATOM 23861 N N . PHE D 1 148 ? -12.73000 22.97400 22.73100 1.000 13.93325 148 PHE D N 1
ATOM 23862 C CA . PHE D 1 148 ? -13.31000 24.30500 22.59000 1.000 13.60689 148 PHE D CA 1
ATOM 23863 C C . PHE D 1 148 ? -12.29000 25.24800 21.97300 1.000 14.56754 148 PHE D C 1
ATOM 23864 O O . PHE D 1 148 ? -11.19300 25.44800 22.50800 1.000 15.07812 148 PHE D O 1
ATOM 23881 N N . GLY D 1 149 ? -12.64100 25.79500 20.81400 1.000 12.80417 149 GLY D N 1
ATOM 23882 C CA . GLY D 1 149 ? -11.71200 26.56900 20.02200 1.000 14.56754 149 GLY D CA 1
ATOM 23883 C C . GLY D 1 149 ? -12.29100 27.91600 19.62500 1.000 13.66216 149 GLY D C 1
ATOM 23884 O O . GLY D 1 149 ? -13.44300 28.24400 19.92300 1.000 14.87810 149 GLY D O 1
ATOM 23888 N N . SER D 1 150 ? -11.46500 28.67400 18.91500 1.000 14.45700 150 SER D N 1
ATOM 23889 C CA . SER D 1 150 ? -11.78400 30.05000 18.58200 1.000 13.64374 150 SER D CA 1
ATOM 23890 C C . SER D 1 150 ? -11.17300 30.43400 17.25300 1.000 15.01233 150 SER D C 1
ATOM 23891 O O . SER D 1 150 ? -10.12000 29.91800 16.85900 1.000 13.69112 150 SER D O 1
ATOM 23899 N N . ILE D 1 151 ? -11.85800 31.36400 16.57800 1.000 13.10420 151 ILE D N 1
ATOM 23900 C CA . ILE D 1 151 ? -11.29100 32.19100 15.52400 1.000 12.38043 151 ILE D CA 1
ATOM 23901 C C . ILE D 1 151 ? -10.91200 33.51500 16.17100 1.000 15.65188 151 ILE D C 1
ATOM 23902 O O . ILE D 1 151 ? -11.49600 33.93900 17.17300 1.000 20.06030 151 ILE D O 1
ATOM 23918 N N . ILE D 1 152 ? -9.96000 34.20400 15.57300 1.000 12.35148 152 ILE D N 1
ATOM 23919 C CA . ILE D 1 152 ? -9.53100 35.50900 16.05000 1.000 14.31487 152 ILE D CA 1
ATOM 23920 C C . ILE D 1 152 ? -10.25000 36.58100 15.24300 1.000 14.13327 152 ILE D C 1
ATOM 23921 O O . ILE D 1 152 ? -10.49600 36.40700 14.04000 1.000 14.85704 152 ILE D O 1
ATOM 23937 N N . LYS D 1 153 ? -10.59600 37.68600 15.90300 1.000 14.11485 153 LYS D N 1
ATOM 23938 C CA . LYS D 1 153 ? -11.25700 38.79400 15.23900 1.000 15.65451 153 LYS D CA 1
ATOM 23939 C C . LYS D 1 153 ? -10.51700 40.08000 15.57600 1.000 14.81230 153 LYS D C 1
ATOM 23940 O O . LYS D 1 153 ? -10.11100 40.27800 16.72900 1.000 15.39132 153 LYS D O 1
ATOM 23959 N N . PRO D 1 154 ? -10.32200 40.96900 14.60700 1.000 13.70427 154 PRO D N 1
ATOM 23960 C CA . PRO D 1 154 ? -10.69300 40.84900 13.18400 1.000 14.18065 154 PRO D CA 1
ATOM 23961 C C . PRO D 1 154 ? -9.90200 39.72200 12.55600 1.000 16.31248 154 PRO D C 1
ATOM 23962 O O . PRO D 1 154 ? -8.74200 39.51300 12.90600 1.000 13.77797 154 PRO D O 1
ATOM 23973 N N . LYS D 1 155 ? -10.50200 38.99000 11.61400 1.000 13.47004 155 LYS D N 1
ATOM 23974 C CA . LYS D 1 155 ? -9.87700 37.77700 11.11200 1.000 11.00921 155 LYS D CA 1
ATOM 23975 C C . LYS D 1 155 ? -8.62800 38.05900 10.29700 1.000 11.59086 155 LYS D C 1
ATOM 23976 O O . LYS D 1 155 ? -7.73200 37.22100 10.24600 1.000 13.56215 155 LYS D O 1
ATOM 23995 N N . ILE D 1 156 ? -8.55100 39.20500 9.62400 1.000 11.35662 156 ILE D N 1
ATOM 23996 C CA . ILE D 1 156 ? -7.34900 39.59700 8.89300 1.000 15.18077 156 ILE D CA 1
ATOM 23997 C C . ILE D 1 156 ? -7.05700 41.03600 9.27300 1.000 13.83324 156 ILE D C 1
ATOM 23998 O O . ILE D 1 156 ? -7.96600 41.87200 9.26800 1.000 13.68059 156 ILE D O 1
ATOM 24014 N N . GLY D 1 157 ? -5.80100 41.33100 9.58300 1.000 14.09643 157 GLY D N 1
ATOM 24015 C CA . GLY D 1 157 ? -5.42800 42.71100 9.80200 1.000 17.77845 157 GLY D CA 1
ATOM 24016 C C . GLY D 1 157 ? -4.60700 42.93900 11.04200 1.000 16.85728 157 GLY D C 1
ATOM 24017 O O . GLY D 1 157 ? -3.94200 43.96300 11.15200 1.000 17.94426 157 GLY D O 1
ATOM 24021 N N . LEU D 1 158 ? -4.64600 42.00500 11.98400 1.000 15.05970 158 LEU D N 1
ATOM 24022 C CA . LEU D 1 158 ? -3.83100 42.13800 13.17600 1.000 13.25685 158 LEU D CA 1
ATOM 24023 C C . LEU D 1 158 ? -2.35800 41.86700 12.88200 1.000 15.45448 158 LEU D C 1
ATOM 24024 O O . LEU D 1 158 ? -2.00800 41.07400 12.00200 1.000 15.17550 158 LEU D O 1
ATOM 24040 N N . THR D 1 159 ? -1.49000 42.52600 13.65300 1.000 17.04941 159 THR D N 1
ATOM 24041 C CA . THR D 1 159 ? -0.08200 42.16500 13.63100 1.000 12.85154 159 THR D CA 1
ATOM 24042 C C . THR D 1 159 ? 0.11800 40.74600 14.18000 1.000 13.44635 159 THR D C 1
ATOM 24043 O O . THR D 1 159 ? -0.74300 40.18500 14.85400 1.000 14.22539 159 THR D O 1
ATOM 24054 N N . SER D 1 160 ? 1.29900 40.18800 13.93000 1.000 13.03577 160 SER D N 1
ATOM 24055 C CA . SER D 1 160 ? 1.57900 38.86200 14.46300 1.000 17.39945 160 SER D CA 1
ATOM 24056 C C . SER D 1 160 ? 1.48600 38.86100 15.98300 1.000 16.05456 160 SER D C 1
ATOM 24057 O O . SER D 1 160 ? 0.96100 37.91100 16.58600 1.000 15.73873 160 SER D O 1
ATOM 24065 N N . SER D 1 161 ? 1.97600 39.91900 16.62800 1.000 16.20721 161 SER D N 1
ATOM 24066 C CA . SER D 1 161 ? 1.93600 39.96000 18.08900 1.000 13.50425 161 SER D CA 1
ATOM 24067 C C . SER D 1 161 ? 0.50600 40.13100 18.60000 1.000 18.12323 161 SER D C 1
ATOM 24068 O O . SER D 1 161 ? 0.11100 39.48800 19.57400 1.000 18.19955 161 SER D O 1
ATOM 24076 N N . GLU D 1 162 ? -0.29000 40.96700 17.93500 1.000 14.48332 162 GLU D N 1
ATOM 24077 C CA . GLU D 1 162 ? -1.68700 41.16300 18.32500 1.000 17.00467 162 GLU D CA 1
ATOM 24078 C C . GLU D 1 162 ? -2.48100 39.86800 18.15500 1.000 13.98326 162 GLU D C 1
ATOM 24079 O O . GLU D 1 162 ? -3.31500 39.50800 18.99600 1.000 16.19142 162 GLU D O 1
ATOM 24091 N N . TYR D 1 163 ? -2.28400 39.19300 17.02600 1.000 13.80692 163 TYR D N 1
ATOM 24092 C CA . TYR D 1 163 ? -2.93900 37.91500 16.78500 1.000 12.78838 163 TYR D CA 1
ATOM 24093 C C . TYR D 1 163 ? -2.57700 36.91200 17.87100 1.000 12.10408 163 TYR D C 1
ATOM 24094 O O . TYR D 1 163 ? -3.45100 36.27400 18.47100 1.000 14.04116 163 TYR D O 1
ATOM 24112 N N . ALA D 1 164 ? -1.28100 36.76100 18.13000 1.000 13.49899 164 ALA D N 1
ATOM 24113 C CA . ALA D 1 164 ? -0.83100 35.82200 19.15000 1.000 14.85968 164 ALA D CA 1
ATOM 24114 C C . ALA D 1 164 ? -1.33700 36.17700 20.54300 1.000 16.72832 164 ALA D C 1
ATOM 24115 O O . ALA D 1 164 ? -1.57600 35.27600 21.35700 1.000 16.57567 164 ALA D O 1
ATOM 24122 N N . GLU D 1 165 ? -1.47800 37.46900 20.85700 1.000 14.60965 165 GLU D N 1
ATOM 24123 C CA . GLU D 1 165 ? -1.92900 37.83300 22.19200 1.000 15.07549 165 GLU D CA 1
ATOM 24124 C C . GLU D 1 165 ? -3.38200 37.44500 22.41200 1.000 17.37577 165 GLU D C 1
ATOM 24125 O O . GLU D 1 165 ? -3.75800 37.09000 23.53000 1.000 16.55725 165 GLU D O 1
ATOM 24137 N N . LEU D 1 166 ? -4.21800 37.50700 21.37000 1.000 14.33067 166 LEU D N 1
ATOM 24138 C CA . LEU D 1 166 ? -5.58400 37.02700 21.52200 1.000 16.21773 166 LEU D CA 1
ATOM 24139 C C . LEU D 1 166 ? -5.62800 35.50600 21.64200 1.000 15.32289 166 LEU D C 1
ATOM 24140 O O . LEU D 1 166 ? -6.45600 34.97100 22.38400 1.000 16.36512 166 LEU D O 1
ATOM 24156 N N . CYS D 1 167 ? -4.73600 34.79700 20.94200 1.000 14.15433 167 CYS D N 1
ATOM 24157 C CA . CYS D 1 167 ? -4.55500 33.37500 21.21100 1.000 13.37002 167 CYS D CA 1
ATOM 24158 C C . CYS D 1 167 ? -4.22600 33.15800 22.68100 1.000 15.93875 167 CYS D C 1
ATOM 24159 O O . CYS D 1 167 ? -4.82400 32.30100 23.35300 1.000 14.74387 167 CYS D O 1
ATOM 24167 N N . TYR D 1 168 ? -3.24000 33.91000 23.18300 1.000 15.22025 168 TYR D N 1
ATOM 24168 C CA . TYR D 1 168 ? -2.85500 33.82100 24.58500 1.000 14.20170 168 TYR D CA 1
ATOM 24169 C C . TYR D 1 168 ? -4.06600 34.00700 25.49800 1.000 16.08351 168 TYR D C 1
ATOM 24170 O O . TYR D 1 168 ? -4.28000 33.22400 26.43000 1.000 15.18340 168 TYR D O 1
ATOM 24188 N N . ASP D 1 169 ? -4.87900 35.04000 25.24100 1.000 16.33091 169 ASP D N 1
ATOM 24189 C CA . ASP D 1 169 ? -6.01900 35.31100 26.11200 1.000 16.22037 169 ASP D CA 1
ATOM 24190 C C . ASP D 1 169 ? -7.00400 34.14400 26.11600 1.000 14.11222 169 ASP D C 1
ATOM 24191 O O . ASP D 1 169 ? -7.47700 33.70700 27.17500 1.000 16.84676 169 ASP D O 1
ATOM 24200 N N . PHE D 1 170 ? -7.33100 33.63500 24.92700 1.000 14.48858 170 PHE D N 1
ATOM 24201 C CA . PHE D 1 170 ? -8.29000 32.54300 24.81500 1.000 13.93851 170 PHE D CA 1
ATOM 24202 C C . PHE D 1 170 ? -7.77500 31.28500 25.50900 1.000 15.89401 170 PHE D C 1
ATOM 24203 O O . PHE D 1 170 ? -8.48300 30.66400 26.32400 1.000 14.75440 170 PHE D O 1
ATOM 24220 N N . TRP D 1 171 ? -6.54900 30.88300 25.18600 1.000 13.28580 171 TRP D N 1
ATOM 24221 C CA . TRP D 1 171 ? -5.96800 29.70400 25.81600 1.000 12.86733 171 TRP D CA 1
ATOM 24222 C C . TRP D 1 171 ? -5.84000 29.87600 27.33100 1.000 14.37278 171 TRP D C 1
ATOM 24223 O O . TRP D 1 171 ? -6.03700 28.91700 28.08900 1.000 16.03613 171 TRP D O 1
ATOM 24244 N N . SER D 1 172 ? -5.49200 31.08600 27.77900 1.000 15.32026 172 SER D N 1
ATOM 24245 C CA . SER D 1 172 ? -5.32400 31.36800 29.20300 1.000 15.94139 172 SER D CA 1
ATOM 24246 C C . SER D 1 172 ? -6.62500 31.18700 29.97200 1.000 14.34383 172 SER D C 1
ATOM 24247 O O . SER D 1 172 ? -6.60000 30.84000 31.15000 1.000 17.93110 172 SER D O 1
ATOM 24255 N N . GLY D 1 173 ? -7.76700 31.45800 29.33900 1.000 16.74411 173 GLY D N 1
ATOM 24256 C CA . GLY D 1 173 ? -9.05300 31.25200 29.96400 1.000 16.28880 173 GLY D CA 1
ATOM 24257 C C . GLY D 1 173 ? -9.54200 29.82200 29.96600 1.000 17.01783 173 GLY D C 1
ATOM 24258 O O . GLY D 1 173 ? -10.64600 29.55900 30.45800 1.000 17.69686 173 GLY D O 1
ATOM 24262 N N . GLY D 1 174 ? -8.74900 28.89200 29.43400 1.000 16.50461 174 GLY D N 1
ATOM 24263 C CA . GLY D 1 174 ? -9.12300 27.49700 29.35400 1.000 14.61754 174 GLY D CA 1
ATOM 24264 C C . GLY D 1 174 ? -9.44300 27.01000 27.96100 1.000 14.68071 174 GLY D C 1
ATOM 24265 O O . GLY D 1 174 ? -9.60700 25.79600 27.76600 1.000 16.57830 174 GLY D O 1
ATOM 24269 N N . GLY D 1 175 ? -9.51100 27.90200 26.97900 1.000 13.86745 175 GLY D N 1
ATOM 24270 C CA . GLY D 1 175 ? -9.71000 27.45800 25.61400 1.000 14.92811 175 GLY D CA 1
ATOM 24271 C C . GLY D 1 175 ? -8.60200 26.53200 25.15300 1.000 13.19895 175 GLY D C 1
ATOM 24272 O O . GLY D 1 175 ? -7.45000 26.64100 25.57000 1.000 15.49133 175 GLY D O 1
ATOM 24276 N N . ASP D 1 176 ? -8.96200 25.60300 24.26400 1.000 13.60689 176 ASP D N 1
ATOM 24277 C CA . ASP D 1 176 ? -8.02800 24.56600 23.83700 1.000 12.82259 176 ASP D CA 1
ATOM 24278 C C . ASP D 1 176 ? -7.31000 24.85000 22.52200 1.000 14.55438 176 ASP D C 1
ATOM 24279 O O . ASP D 1 176 ? -6.13800 24.47800 22.37700 1.000 14.18854 176 ASP D O 1
ATOM 24288 N N . PHE D 1 177 ? -7.97200 25.53100 21.57400 1.000 14.07274 177 PHE D N 1
ATOM 24289 C CA . PHE D 1 177 ? -7.67000 25.44600 20.15000 1.000 13.64111 177 PHE D CA 1
ATOM 24290 C C . PHE D 1 177 ? -7.95300 26.80000 19.51000 1.000 13.11999 177 PHE D C 1
ATOM 24291 O O . PHE D 1 177 ? -8.99600 27.39200 19.77700 1.000 13.97799 177 PHE D O 1
ATOM 24308 N N . VAL D 1 178 ? -7.02500 27.27200 18.68600 1.000 13.33055 178 VAL D N 1
ATOM 24309 C CA . VAL D 1 178 ? -7.26000 28.45600 17.84400 1.000 12.11987 178 VAL D CA 1
ATOM 24310 C C . VAL D 1 178 ? -6.89900 28.10300 16.41500 1.000 12.25147 178 VAL D C 1
ATOM 24311 O O . VAL D 1 178 ? -5.90100 27.39500 16.18200 1.000 13.10683 178 VAL D O 1
ATOM 24346 N N . ASN D 1 180 ? -5.99000 29.80600 12.54200 1.000 12.93839 180 ASN D N 1
ATOM 24347 C CA . ASN D 1 180 ? -5.83000 30.88300 11.56400 1.000 12.17251 180 ASN D CA 1
ATOM 24348 C C . ASN D 1 180 ? -7.18000 31.07000 10.84000 1.000 11.70140 180 ASN D C 1
ATOM 24349 O O . ASN D 1 180 ? -7.94000 30.11300 10.65600 1.000 12.58309 180 ASN D O 1
ATOM 24360 N N . ASP D 1 181 ? -7.42000 32.27300 10.33500 1.000 10.40651 181 ASP D N 1
ATOM 24361 C CA . ASP D 1 181 ? -8.44400 32.47900 9.31600 1.000 10.92499 181 ASP D CA 1
ATOM 24362 C C . ASP D 1 181 ? -8.09400 31.66500 8.06100 1.000 10.41967 181 ASP D C 1
ATOM 24363 O O . ASP D 1 181 ? -6.92700 31.46800 7.73000 1.000 12.13303 181 ASP D O 1
ATOM 24372 N N . GLU D 1 182 ? -9.12000 31.22700 7.32500 1.000 11.72246 182 GLU D N 1
ATOM 24373 C CA . GLU D 1 182 ? -8.86400 30.34800 6.18700 1.000 11.67772 182 GLU D CA 1
ATOM 24374 C C . GLU D 1 182 ? -7.95400 30.96100 5.12200 1.000 13.64374 182 GLU D C 1
ATOM 24375 O O . GLU D 1 182 ? -7.25800 30.18500 4.43900 1.000 12.39359 182 GLU D O 1
ATOM 24387 N N . PRO D 1 183 ? -7.87200 32.28300 4.95100 1.000 11.00658 183 PRO D N 1
ATOM 24388 C CA . PRO D 1 183 ? -6.92400 32.85500 3.98100 1.000 10.38809 183 PRO D CA 1
ATOM 24389 C C . PRO D 1 183 ? -5.79800 33.64800 4.62800 1.000 11.02237 183 PRO D C 1
ATOM 24390 O O . PRO D 1 183 ? -5.12000 34.44300 3.97300 1.000 12.57782 183 PRO D O 1
ATOM 24401 N N . GLN D 1 184 ? -5.59700 33.42300 5.92100 1.000 12.08829 184 GLN D N 1
ATOM 24402 C CA . GLN D 1 184 ? -4.48300 34.02100 6.64300 1.000 12.14883 184 GLN D CA 1
ATOM 24403 C C . GLN D 1 184 ? -3.18500 33.33600 6.23600 1.000 12.09882 184 GLN D C 1
ATOM 24404 O O . GLN D 1 184 ? -3.04700 32.11200 6.35800 1.000 12.14883 184 GLN D O 1
ATOM 24418 N N . ALA D 1 185 ? -2.22500 34.11300 5.76800 1.000 10.78814 185 ALA D N 1
ATOM 24419 C CA . ALA D 1 185 ? -1.04700 33.53000 5.15200 1.000 11.82510 185 ALA D CA 1
ATOM 24420 C C . ALA D 1 185 ? 0.14600 34.45700 5.32100 1.000 12.96208 185 ALA D C 1
ATOM 24421 O O . ALA D 1 185 ? 0.42600 34.90200 6.44200 1.000 14.53332 185 ALA D O 1
ATOM 24428 N N . ASP D 1 186 ? 0.90600 34.68500 4.25900 1.000 12.68310 186 ASP D N 1
ATOM 24429 C CA . ASP D 1 186 ? 2.10500 35.52000 4.35400 1.000 13.12789 186 ASP D CA 1
ATOM 24430 C C . ASP D 1 186 ? 1.83700 36.94200 3.87900 1.000 13.35950 186 ASP D C 1
ATOM 24431 O O . ASP D 1 186 ? 2.56400 37.47100 3.02600 1.000 16.69937 186 ASP D O 1
ATOM 24440 N N . GLN D 1 187 ? 0.80200 37.57800 4.42700 1.000 14.81230 187 GLN D N 1
ATOM 24441 C CA . GLN D 1 187 ? 0.54300 38.98600 4.16000 1.000 13.40161 187 GLN D CA 1
ATOM 24442 C C . GLN D 1 187 ? 1.64300 39.83700 4.79300 1.000 15.32815 187 GLN D C 1
ATOM 24443 O O . GLN D 1 187 ? 2.15300 39.51700 5.86900 1.000 15.49396 187 GLN D O 1
ATOM 24457 N N . ASP D 1 188 ? 2.00100 40.93300 4.12100 1.000 16.69147 188 ASP D N 1
ATOM 24458 C CA . ASP D 1 188 ? 3.15700 41.70600 4.56300 1.000 16.76517 188 ASP D CA 1
ATOM 24459 C C . ASP D 1 188 ? 2.97200 42.27300 5.96300 1.000 17.16522 188 ASP D C 1
ATOM 24460 O O . ASP D 1 188 ? 3.96200 42.49400 6.67500 1.000 17.40472 188 ASP D O 1
ATOM 24469 N N . PHE D 1 189 ? 1.73200 42.54300 6.36600 1.000 15.65451 189 PHE D N 1
ATOM 24470 C CA . PHE D 1 189 ? 1.44200 43.18000 7.64000 1.000 16.22563 189 PHE D CA 1
ATOM 24471 C C . PHE D 1 189 ? 1.35700 42.18200 8.78200 1.000 17.37050 189 PHE D C 1
ATOM 24472 O O . PHE D 1 189 ? 1.21700 42.59200 9.93000 1.000 16.85202 189 PHE D O 1
ATOM 24489 N N . CYS D 1 190 ? 1.42000 40.88600 8.48600 1.000 15.45448 190 CYS D N 1
ATOM 24490 C CA . CYS D 1 190 ? 1.41000 39.83600 9.50500 1.000 13.10683 190 CYS D CA 1
ATOM 24491 C C . CYS D 1 190 ? 2.19100 38.66300 8.93300 1.000 13.29370 190 CYS D C 1
ATOM 24492 O O . CYS D 1 190 ? 1.63800 37.59900 8.64100 1.000 16.24668 190 CYS D O 1
ATOM 24500 N N . PRO D 1 191 ? 3.49400 38.84000 8.71900 1.000 14.82020 191 PRO D N 1
ATOM 24501 C CA . PRO D 1 191 ? 4.24400 37.84900 7.93400 1.000 16.37565 191 PRO D CA 1
ATOM 24502 C C . PRO D 1 191 ? 4.22600 36.47700 8.58500 1.000 16.09140 191 PRO D C 1
ATOM 24503 O O . PRO D 1 191 ? 4.20600 36.33200 9.80900 1.000 15.74136 191 PRO D O 1
ATOM 24514 N N . TYR D 1 192 ? 4.22200 35.46500 7.73000 1.000 16.85728 192 TYR D N 1
ATOM 24515 C CA . TYR D 1 192 ? 3.98500 34.10600 8.18400 1.000 14.59912 192 TYR D CA 1
ATOM 24516 C C . TYR D 1 192 ? 4.98700 33.67900 9.24100 1.000 16.12299 192 TYR D C 1
ATOM 24517 O O . TYR D 1 192 ? 4.61200 33.06600 10.24600 1.000 17.72581 192 TYR D O 1
ATOM 24535 N N . ASP D 1 193 ? 6.27500 33.95500 9.01400 1.000 18.73909 193 ASP D N 1
ATOM 24536 C CA . ASP D 1 193 ? 7.27300 33.47800 9.96500 1.000 17.38103 193 ASP D CA 1
ATOM 24537 C C . ASP D 1 193 ? 7.08200 34.12800 11.32800 1.000 17.15206 193 ASP D C 1
ATOM 24538 O O . ASP D 1 193 ? 7.19800 33.45400 12.36000 1.000 18.12059 193 ASP D O 1
ATOM 24547 N N . LYS D 1 194 ? 6.78300 35.43200 11.35800 1.000 17.04152 194 LYS D N 1
ATOM 24548 C CA . LYS D 1 194 ? 6.55500 36.08700 12.63800 1.000 16.73095 194 LYS D CA 1
ATOM 24549 C C . LYS D 1 194 ? 5.28100 35.57800 13.29400 1.000 16.90992 194 LYS D C 1
ATOM 24550 O O . LYS D 1 194 ? 5.22000 35.42700 14.51800 1.000 16.87308 194 LYS D O 1
ATOM 24569 N N . MET D 1 195 ? 4.24600 35.31400 12.49600 1.000 15.72031 195 MET D N 1
ATOM 24570 C CA . MET D 1 195 ? 3.02300 34.75100 13.04100 1.000 15.16761 195 MET D CA 1
ATOM 24571 C C . MET D 1 195 ? 3.30900 33.43600 13.77000 1.000 16.12825 195 MET D C 1
ATOM 24572 O O . MET D 1 195 ? 2.87200 33.22600 14.91000 1.000 13.79639 195 MET D O 1
ATOM 24586 N N . VAL D 1 196 ? 4.05400 32.53600 13.12900 1.000 15.91243 196 VAL D N 1
ATOM 24587 C CA . VAL D 1 196 ? 4.36900 31.25500 13.76600 1.000 12.94103 196 VAL D CA 1
ATOM 24588 C C . VAL D 1 196 ? 5.18900 31.47600 15.03600 1.000 15.23077 196 VAL D C 1
ATOM 24589 O O . VAL D 1 196 ? 4.91000 30.89300 16.09600 1.000 15.70451 196 VAL D O 1
ATOM 24602 N N . GLN D 1 197 ? 6.21600 32.33500 14.94800 1.000 16.65200 197 GLN D N 1
ATOM 24603 C CA . GLN D 1 197 ? 7.06100 32.61900 16.10600 1.000 17.19417 197 GLN D CA 1
ATOM 24604 C C . GLN D 1 197 ? 6.25600 33.16200 17.28100 1.000 17.14679 197 GLN D C 1
ATOM 24605 O O . GLN D 1 197 ? 6.46100 32.76100 18.43500 1.000 17.61001 197 GLN D O 1
ATOM 24619 N N . ASP D 1 198 ? 5.37800 34.12700 17.01500 1.000 15.48607 198 ASP D N 1
ATOM 24620 C CA . ASP D 1 198 ? 4.65500 34.77700 18.09900 1.000 17.19153 198 ASP D CA 1
ATOM 24621 C C . ASP D 1 198 ? 3.57500 33.86300 18.67600 1.000 15.75978 198 ASP D C 1
ATOM 24622 O O . ASP D 1 198 ? 3.27800 33.94900 19.87700 1.000 16.61252 198 ASP D O 1
ATOM 24631 N N . VAL D 1 199 ? 2.97000 32.99900 17.84400 1.000 14.04642 199 VAL D N 1
ATOM 24632 C CA . VAL D 1 199 ? 2.05300 31.99500 18.37500 1.000 14.10432 199 VAL D CA 1
ATOM 24633 C C . VAL D 1 199 ? 2.78600 31.08100 19.34200 1.000 14.97548 199 VAL D C 1
ATOM 24634 O O . VAL D 1 199 ? 2.28800 30.77700 20.42800 1.000 15.62556 199 VAL D O 1
ATOM 24647 N N . ARG D 1 200 ? 3.98700 30.64000 18.97200 1.000 14.54122 200 ARG D N 1
ATOM 24648 C CA . ARG D 1 200 ? 4.75800 29.79500 19.88000 1.000 14.57017 200 ARG D CA 1
ATOM 24649 C C . ARG D 1 200 ? 5.05700 30.52000 21.18800 1.000 14.61491 200 ARG D C 1
ATOM 24650 O O . ARG D 1 200 ? 4.93300 29.93800 22.27000 1.000 16.97835 200 ARG D O 1
ATOM 24671 N N . HIS D 1 201 ? 5.51800 31.77100 21.11100 1.000 17.78371 201 HIS D N 1
ATOM 24672 C CA . HIS D 1 201 ? 5.79000 32.52100 22.33400 1.000 18.02848 201 HIS D CA 1
ATOM 24673 C C . HIS D 1 201 ? 4.54700 32.62000 23.20400 1.000 17.91004 201 HIS D C 1
ATOM 24674 O O . HIS D 1 201 ? 4.61900 32.47100 24.43000 1.000 17.60474 201 HIS D O 1
ATOM 24688 N N . ALA D 1 202 ? 3.39900 32.89000 22.58500 1.000 15.59134 202 ALA D N 1
ATOM 24689 C CA . ALA D 1 202 ? 2.14800 32.98300 23.33100 1.000 15.88085 202 ALA D CA 1
ATOM 24690 C C . ALA D 1 202 ? 1.80500 31.65200 23.98600 1.000 14.24118 202 ALA D C 1
ATOM 24691 O O . ALA D 1 202 ? 1.40800 31.60100 25.16000 1.000 16.67042 202 ALA D O 1
ATOM 24698 N N . MET D 1 203 ? 1.91300 30.56500 23.22200 1.000 13.76744 203 MET D N 1
ATOM 24699 C CA . MET D 1 203 ? 1.62900 29.24900 23.77300 1.000 14.03589 203 MET D CA 1
ATOM 24700 C C . MET D 1 203 ? 2.56800 28.90200 24.91800 1.000 17.65475 203 MET D C 1
ATOM 24701 O O . MET D 1 203 ? 2.14000 28.33900 25.92700 1.000 17.78108 203 MET D O 1
ATOM 24715 N N . ASP D 1 204 ? 3.85100 29.23500 24.77600 1.000 16.28616 204 ASP D N 1
ATOM 24716 C CA . ASP D 1 204 ? 4.80400 28.98900 25.86000 1.000 17.16785 204 ASP D CA 1
ATOM 24717 C C . ASP D 1 204 ? 4.36900 29.67200 27.15700 1.000 19.23125 204 ASP D C 1
ATOM 24718 O O . ASP D 1 204 ? 4.48700 29.09600 28.25200 1.000 17.25470 204 ASP D O 1
ATOM 24727 N N . ARG D 1 205 ? 3.90900 30.92000 27.06500 1.000 17.83372 205 ARG D N 1
ATOM 24728 C CA . ARG D 1 205 ? 3.46600 31.62600 28.26700 1.000 16.55725 205 ARG D CA 1
ATOM 24729 C C . ARG D 1 205 ? 2.28300 30.91300 28.91200 1.000 18.85226 205 ARG D C 1
ATOM 24730 O O . ARG D 1 205 ? 2.23500 30.74300 30.13500 1.000 17.53368 205 ARG D O 1
ATOM 24751 N N . VAL D 1 206 ? 1.32700 30.45600 28.10000 1.000 15.97560 206 VAL D N 1
ATOM 24752 C CA . VAL D 1 206 ? 0.17500 29.77200 28.66700 1.000 17.99689 206 VAL D CA 1
ATOM 24753 C C . VAL D 1 206 ? 0.60300 28.47900 29.33600 1.000 16.03613 206 VAL D C 1
ATOM 24754 O O . VAL D 1 206 ? 0.17900 28.17400 30.46000 1.000 18.69961 206 VAL D O 1
ATOM 24767 N N . GLU D 1 207 ? 1.48100 27.71200 28.68200 1.000 18.10743 207 GLU D N 1
ATOM 24768 C CA . GLU D 1 207 ? 1.96200 26.47500 29.28700 1.000 19.66552 207 GLU D CA 1
ATOM 24769 C C . GLU D 1 207 ? 2.62200 26.75200 30.62800 1.000 21.13938 207 GLU D C 1
ATOM 24770 O O . GLU D 1 207 ? 2.38600 26.03800 31.61100 1.000 20.98936 207 GLU D O 1
ATOM 24782 N N . GLN D 1 208 ? 3.48400 27.77500 30.67000 1.000 20.74986 208 GLN D N 1
ATOM 24783 C CA . GLN D 1 208 ? 4.20300 28.11100 31.89500 1.000 23.21331 208 GLN D CA 1
ATOM 24784 C C . GLN D 1 208 ? 3.24700 28.52400 33.00400 1.000 23.43965 208 GLN D C 1
ATOM 24785 O O . GLN D 1 208 ? 3.45600 28.18400 34.17800 1.000 25.03195 208 GLN D O 1
ATOM 24799 N N . GLU D 1 209 ? 2.19000 29.24700 32.65600 1.000 20.92619 209 GLU D N 1
ATOM 24800 C CA . GLU D 1 209 ? 1.32200 29.85700 33.65400 1.000 20.98936 209 GLU D CA 1
ATOM 24801 C C . GLU D 1 209 ? 0.20900 28.93000 34.10900 1.000 28.08758 209 GLU D C 1
ATOM 24802 O O . GLU D 1 209 ? -0.27000 29.07000 35.23900 1.000 26.41369 209 GLU D O 1
ATOM 24814 N N . THR D 1 210 ? -0.21100 27.99300 33.25500 1.000 21.74998 210 THR D N 1
ATOM 24815 C CA . THR D 1 210 ? -1.31300 27.09100 33.55900 1.000 22.50007 210 THR D CA 1
ATOM 24816 C C . THR D 1 210 ? -0.91600 25.62900 33.65000 1.000 20.28401 210 THR D C 1
ATOM 24817 O O . THR D 1 210 ? -1.69900 24.83500 34.17500 1.000 25.77941 210 THR D O 1
ATOM 24828 N N . GLY D 1 211 ? 0.25800 25.25000 33.15900 1.000 20.02345 211 GLY D N 1
ATOM 24829 C CA . GLY D 1 211 ? 0.60100 23.85300 33.07400 1.000 25.06880 211 GLY D CA 1
ATOM 24830 C C . GLY D 1 211 ? -0.12300 23.07400 32.00000 1.000 28.10863 211 GLY D C 1
ATOM 24831 O O . GLY D 1 211 ? 0.03400 21.85000 31.94100 1.000 26.65583 211 GLY D O 1
ATOM 24835 N N . LYS D 1 212 ? -0.90400 23.72800 31.14300 1.000 21.50784 212 LYS D N 1
ATOM 24836 C CA . LYS D 1 212 ? -1.71600 23.00000 30.17600 1.000 17.83109 212 LYS D CA 1
ATOM 24837 C C . LYS D 1 212 ? -1.19700 23.17200 28.75600 1.000 18.91543 212 LYS D C 1
ATOM 24838 O O . LYS D 1 212 ? -0.73500 24.24800 28.36500 1.000 21.22097 212 LYS D O 1
ATOM 24857 N N . THR D 1 213 ? -1.33300 22.11100 27.97000 1.000 14.82546 213 THR D N 1
ATOM 24858 C CA . THR D 1 213 ? -1.02400 22.18500 26.55300 1.000 15.51765 213 THR D CA 1
ATOM 24859 C C . THR D 1 213 ? -2.19000 22.79700 25.77000 1.000 14.92547 213 THR D C 1
ATOM 24860 O O . THR D 1 213 ? -3.33500 22.85400 26.23100 1.000 14.23855 213 THR D O 1
ATOM 24871 N N . LYS D 1 214 ? -1.87400 23.24500 24.55800 1.000 15.16234 214 LYS D N 1
ATOM 24872 C CA . LYS D 1 214 ? -2.80600 23.96200 23.69500 1.000 14.17275 214 LYS D CA 1
ATOM 24873 C C . LYS D 1 214 ? -2.47800 23.63300 22.24600 1.000 15.50449 214 LYS D C 1
ATOM 24874 O O . LYS D 1 214 ? -1.37200 23.17500 21.92900 1.000 14.98074 214 LYS D O 1
ATOM 24893 N N . VAL D 1 215 ? -3.43700 23.89800 21.35700 1.000 13.29896 215 VAL D N 1
ATOM 24894 C CA . VAL D 1 215 ? -3.27600 23.62100 19.93500 1.000 13.70954 215 VAL D CA 1
ATOM 24895 C C . VAL D 1 215 ? -3.57500 24.86300 19.10900 1.000 12.32253 215 VAL D C 1
ATOM 24896 O O . VAL D 1 215 ? -4.54600 25.58000 19.37000 1.000 13.29370 215 VAL D O 1
ATOM 24909 N N . HIS D 1 216 ? -2.74300 25.08700 18.09100 1.000 12.79890 216 HIS D N 1
ATOM 24910 C CA . HIS D 1 216 ? -2.98300 26.10800 17.08000 1.000 15.27815 216 HIS D CA 1
ATOM 24911 C C . HIS D 1 216 ? -3.00200 25.48400 15.68900 1.000 13.57005 216 HIS D C 1
ATOM 24912 O O . HIS D 1 216 ? -2.06800 24.77300 15.30700 1.000 13.93851 216 HIS D O 1
ATOM 24926 N N . SER D 1 217 ? -4.05200 25.78600 14.92000 1.000 11.93827 217 SER D N 1
ATOM 24927 C CA . SER D 1 217 ? -4.20100 25.28600 13.55900 1.000 12.10408 217 SER D CA 1
ATOM 24928 C C . SER D 1 217 ? -3.75200 26.36000 12.56700 1.000 11.65140 217 SER D C 1
ATOM 24929 O O . SER D 1 217 ? -4.35500 27.44500 12.48800 1.000 14.07274 217 SER D O 1
ATOM 24937 N N . PHE D 1 218 ? -2.69400 26.05500 11.81300 1.000 11.12765 218 PHE D N 1
ATOM 24938 C CA . PHE D 1 218 ? -2.05300 27.00300 10.90700 1.000 12.96734 218 PHE D CA 1
ATOM 24939 C C . PHE D 1 218 ? -2.52400 26.77500 9.47800 1.000 13.04104 218 PHE D C 1
ATOM 24940 O O . PHE D 1 218 ? -2.43800 25.65300 8.96700 1.000 11.23293 218 PHE D O 1
ATOM 24957 N N . ASN D 1 219 ? -2.95100 27.84600 8.81500 1.000 11.96722 219 ASN D N 1
ATOM 24958 C CA . ASN D 1 219 ? -3.24200 27.76000 7.39200 1.000 12.60151 219 ASN D CA 1
ATOM 24959 C C . ASN D 1 219 ? -1.93500 27.60400 6.63400 1.000 11.86458 219 ASN D C 1
ATOM 24960 O O . ASN D 1 219 ? -1.07100 28.49100 6.68000 1.000 12.29095 219 ASN D O 1
ATOM 24971 N N . ILE D 1 220 ? -1.76900 26.47200 5.95200 1.000 9.97225 220 ILE D N 1
ATOM 24972 C CA . ILE D 1 220 ? -0.59600 26.24500 5.11800 1.000 11.39874 220 ILE D CA 1
ATOM 24973 C C . ILE D 1 220 ? -0.93200 26.28000 3.64100 1.000 11.74878 220 ILE D C 1
ATOM 24974 O O . ILE D 1 220 ? -0.03400 26.09800 2.80400 1.000 13.45951 220 ILE D O 1
ATOM 24990 N N . SER D 1 221 ? -2.17700 26.58000 3.30500 1.000 10.94868 221 SER D N 1
ATOM 24991 C CA . SER D 1 221 ? -2.57500 26.77300 1.91100 1.000 13.80429 221 SER D CA 1
ATOM 24992 C C . SER D 1 221 ? -1.69900 27.83700 1.26000 1.000 12.20673 221 SER D C 1
ATOM 24993 O O . SER D 1 221 ? -1.48600 28.92700 1.81700 1.000 11.57244 221 SER D O 1
ATOM 25001 N N . SER D 1 222 ? -1.18200 27.54000 0.07400 1.000 12.77522 222 SER D N 1
ATOM 25002 C CA . SER D 1 222 ? -0.15100 28.37500 -0.50600 1.000 12.81469 222 SER D CA 1
ATOM 25003 C C . SER D 1 222 ? -0.30500 28.49300 -2.01400 1.000 13.95694 222 SER D C 1
ATOM 25004 O O . SER D 1 222 ? -1.13400 27.83600 -2.63600 1.000 11.41189 222 SER D O 1
ATOM 25012 N N . SER D 1 223 ? 0.54900 29.34000 -2.58900 1.000 10.83025 223 SER D N 1
ATOM 25013 C CA . SER D 1 223 ? 0.64300 29.43400 -4.04400 1.000 11.74878 223 SER D CA 1
ATOM 25014 C C . SER D 1 223 ? 0.96500 28.07700 -4.66200 1.000 14.84389 223 SER D C 1
ATOM 25015 O O . SER D 1 223 ? 0.39700 27.70800 -5.69800 1.000 15.92559 223 SER D O 1
ATOM 25023 N N . ASP D 1 224 ? 1.87700 27.32100 -4.04900 1.000 13.24369 224 ASP D N 1
ATOM 25024 C CA . ASP D 1 224 ? 2.35300 26.08600 -4.66200 1.000 12.79101 224 ASP D CA 1
ATOM 25025 C C . ASP D 1 224 ? 2.79800 25.08700 -3.60100 1.000 15.48870 224 ASP D C 1
ATOM 25026 O O . ASP D 1 224 ? 2.87600 25.39000 -2.40800 1.000 13.72533 224 ASP D O 1
ATOM 25035 N N . TYR D 1 225 ? 3.08800 23.87300 -4.06800 1.000 12.37780 225 TYR D N 1
ATOM 25036 C CA . TYR D 1 225 ? 3.39300 22.77100 -3.16000 1.000 13.54899 225 TYR D CA 1
ATOM 25037 C C . TYR D 1 225 ? 4.65300 23.05200 -2.36100 1.000 12.27779 225 TYR D C 1
ATOM 25038 O O . TYR D 1 225 ? 4.67800 22.83000 -1.14400 1.000 13.72796 225 TYR D O 1
ATOM 25056 N N . ASP D 1 226 ? 5.70300 23.54500 -3.01500 1.000 13.88588 226 ASP D N 1
ATOM 25057 C CA . ASP D 1 226 ? 6.95100 23.77300 -2.29600 1.000 16.93098 226 ASP D CA 1
ATOM 25058 C C . ASP D 1 226 ? 6.75800 24.78000 -1.17000 1.000 14.08590 226 ASP D C 1
ATOM 25059 O O . ASP D 1 226 ? 7.31300 24.61600 -0.07700 1.000 15.00180 226 ASP D O 1
ATOM 25068 N N . THR D 1 227 ? 5.93400 25.80300 -1.40000 1.000 14.46752 227 THR D N 1
ATOM 25069 C CA . THR D 1 227 ? 5.70300 26.82400 -0.38000 1.000 15.29131 227 THR D CA 1
ATOM 25070 C C . THR D 1 227 ? 4.90500 26.25600 0.78400 1.000 13.31212 227 THR D C 1
ATOM 25071 O O . THR D 1 227 ? 5.22700 26.52200 1.95200 1.000 14.60701 227 THR D O 1
ATOM 25082 N N . MET D 1 228 ? 3.88700 25.44300 0.48000 1.000 14.35172 228 MET D N 1
ATOM 25083 C CA . MET D 1 228 ? 3.11900 24.78300 1.52300 1.000 12.63836 228 MET D CA 1
ATOM 25084 C C . MET D 1 228 ? 4.00800 23.88200 2.37000 1.000 12.46465 228 MET D C 1
ATOM 25085 O O . MET D 1 228 ? 3.91500 23.89000 3.60500 1.000 13.39371 228 MET D O 1
ATOM 25099 N N . ILE D 1 229 ? 4.90300 23.13100 1.72600 1.000 12.11461 229 ILE D N 1
ATOM 25100 C CA . ILE D 1 229 ? 5.78700 22.21900 2.45800 1.000 15.87032 229 ILE D CA 1
ATOM 25101 C C . ILE D 1 229 ? 6.79500 23.00400 3.29000 1.000 12.54361 229 ILE D C 1
ATOM 25102 O O . ILE D 1 229 ? 7.12800 22.62200 4.42300 1.000 14.97285 229 ILE D O 1
ATOM 25118 N N . LYS D 1 230 ? 7.31500 24.10600 2.74800 1.000 14.91231 230 LYS D N 1
ATOM 25119 C CA . LYS D 1 230 ? 8.20300 24.95100 3.53300 1.000 12.10671 230 LYS D CA 1
ATOM 25120 C C . LYS D 1 230 ? 7.51000 25.43500 4.79300 1.000 16.39933 230 LYS D C 1
ATOM 25121 O O . LYS D 1 230 ? 8.10200 25.41900 5.87300 1.000 18.92859 230 LYS D O 1
ATOM 25140 N N . LYS D 1 231 ? 6.25200 25.86900 4.67700 1.000 13.72007 231 LYS D N 1
ATOM 25141 C CA . LYS D 1 231 ? 5.51300 26.32000 5.85200 1.000 14.27803 231 LYS D CA 1
ATOM 25142 C C . LYS D 1 231 ? 5.31700 25.18800 6.85000 1.000 16.02824 231 LYS D C 1
ATOM 25143 O O . LYS D 1 231 ? 5.48500 25.37000 8.06300 1.000 14.80967 231 LYS D O 1
ATOM 25162 N N . ALA D 1 232 ? 4.89600 24.02800 6.35800 1.000 13.96220 232 ALA D N 1
ATOM 25163 C CA . ALA D 1 232 ? 4.67100 22.88800 7.23800 1.000 12.54624 232 ALA D CA 1
ATOM 25164 C C . ALA D 1 232 ? 5.95100 22.51400 7.96200 1.000 13.07262 232 ALA D C 1
ATOM 25165 O O . ALA D 1 232 ? 5.94600 22.29000 9.17900 1.000 14.09906 232 ALA D O 1
ATOM 25172 N N . ASP D 1 233 ? 7.07000 22.46000 7.23100 1.000 12.19883 233 ASP D N 1
ATOM 25173 C CA . ASP D 1 233 ? 8.33500 22.10900 7.86300 1.000 14.05432 233 ASP D CA 1
ATOM 25174 C C . ASP D 1 233 ? 8.76500 23.18100 8.85700 1.000 15.43606 233 ASP D C 1
ATOM 25175 O O . ASP D 1 233 ? 9.33000 22.86800 9.92100 1.000 17.04678 233 ASP D O 1
ATOM 25184 N N . TYR D 1 234 ? 8.53500 24.45600 8.52600 1.000 14.59122 234 TYR D N 1
ATOM 25185 C CA . TYR D 1 234 ? 8.86800 25.53000 9.46100 1.000 14.28066 234 TYR D CA 1
ATOM 25186 C C . TYR D 1 234 ? 8.07700 25.38500 10.75500 1.000 15.85453 234 TYR D C 1
ATOM 25187 O O . TYR D 1 234 ? 8.64200 25.43700 11.85700 1.000 14.26224 234 TYR D O 1
ATOM 25205 N N . ILE D 1 235 ? 6.76100 25.19600 10.63900 1.000 15.46501 235 ILE D N 1
ATOM 25206 C CA . ILE D 1 235 ? 5.92300 24.98400 11.82100 1.000 13.25159 235 ILE D CA 1
ATOM 25207 C C . ILE D 1 235 ? 6.44800 23.80800 12.64500 1.000 15.53871 235 ILE D C 1
ATOM 25208 O O . ILE D 1 235 ? 6.56200 23.89000 13.87200 1.000 18.02848 235 ILE D O 1
ATOM 25224 N N . GLN D 1 236 ? 6.79400 22.70100 11.97700 1.000 15.36237 236 GLN D N 1
ATOM 25225 C CA . GLN D 1 236 ? 7.30000 21.54400 12.71200 1.000 18.58118 236 GLN D CA 1
ATOM 25226 C C . GLN D 1 236 ? 8.58100 21.87600 13.45600 1.000 17.92320 236 GLN D C 1
ATOM 25227 O O . GLN D 1 236 ? 8.85000 21.30100 14.52000 1.000 21.74734 236 GLN D O 1
ATOM 25241 N N . SER D 1 237 ? 9.39400 22.78200 12.91500 1.000 19.35232 237 SER D N 1
ATOM 25242 C CA . SER D 1 237 ? 10.62600 23.15800 13.59700 1.000 20.49456 237 SER D CA 1
ATOM 25243 C C . SER D 1 237 ? 10.38500 24.16200 14.71300 1.000 24.99510 237 SER D C 1
ATOM 25244 O O . SER D 1 237 ? 11.26600 24.34600 15.56300 1.000 24.16869 237 SER D O 1
ATOM 25252 N N . MET D 1 238 ? 9.22200 24.81300 14.72500 1.000 19.24441 238 MET D N 1
ATOM 25253 C CA . MET D 1 238 ? 8.94700 25.91800 15.63300 1.000 17.90741 238 MET D CA 1
ATOM 25254 C C . MET D 1 238 ? 7.93500 25.58800 16.71600 1.000 18.83384 238 MET D C 1
ATOM 25255 O O . MET D 1 238 ? 7.83900 26.33900 17.69600 1.000 22.79221 238 MET D O 1
ATOM 25269 N N . MET D 1 239 ? 7.15900 24.52800 16.54600 1.000 17.74423 239 MET D N 1
ATOM 25270 C CA . MET D 1 239 ? 6.08500 24.17600 17.45700 1.000 16.44144 239 MET D CA 1
ATOM 25271 C C . MET D 1 239 ? 6.31200 22.74700 17.94600 1.000 19.05755 239 MET D C 1
ATOM 25272 O O . MET D 1 239 ? 6.75200 21.88300 17.18400 1.000 21.15780 239 MET D O 1
ATOM 25286 N N . LYS D 1 240 ? 5.99400 22.50100 19.20800 1.000 19.12861 240 LYS D N 1
ATOM 25287 C CA . LYS D 1 240 ? 6.20700 21.18200 19.77500 1.000 18.93648 240 LYS D CA 1
ATOM 25288 C C . LYS D 1 240 ? 5.21000 20.19000 19.18100 1.000 18.02585 240 LYS D C 1
ATOM 25289 O O . LYS D 1 240 ? 4.06000 20.54100 18.88300 1.000 15.69662 240 LYS D O 1
ATOM 25308 N N . PRO D 1 241 ? 5.62400 18.94200 18.98600 1.000 18.84436 241 PRO D N 1
ATOM 25309 C CA . PRO D 1 241 ? 4.71000 17.95400 18.40700 1.000 20.04451 241 PRO D CA 1
ATOM 25310 C C . PRO D 1 241 ? 3.40000 17.89000 19.17600 1.000 19.32600 241 PRO D C 1
ATOM 25311 O O . PRO D 1 241 ? 3.38900 17.79300 20.41800 1.000 20.31033 241 PRO D O 1
ATOM 25322 N N . GLY D 1 242 ? 2.29000 17.90400 18.42700 1.000 17.95478 242 GLY D N 1
ATOM 25323 C CA . GLY D 1 242 ? 0.95100 17.86900 18.96800 1.000 19.71026 242 GLY D CA 1
ATOM 25324 C C . GLY D 1 242 ? 0.30200 19.23100 19.11600 1.000 12.32253 242 GLY D C 1
ATOM 25325 O O . GLY D 1 242 ? -0.94100 19.32800 19.11400 1.000 16.14404 242 GLY D O 1
ATOM 25329 N N . SER D 1 243 ? 1.11000 20.28300 19.21400 1.000 16.67568 243 SER D N 1
ATOM 25330 C CA . SER D 1 243 ? 0.60200 21.60100 19.52800 1.000 14.89652 243 SER D CA 1
ATOM 25331 C C . SER D 1 243 ? 0.11600 22.33500 18.29900 1.000 13.01209 243 SER D C 1
ATOM 25332 O O . SER D 1 243 ? -0.40400 23.43900 18.43500 1.000 14.12801 243 SER D O 1
ATOM 25340 N N . TYR D 1 244 ? 0.27800 21.75000 17.12100 1.000 13.63321 244 TYR D N 1
ATOM 25341 C CA . TYR D 1 244 ? -0.12800 22.39900 15.88100 1.000 11.82773 244 TYR D CA 1
ATOM 25342 C C . TYR D 1 244 ? -0.93000 21.44800 15.01600 1.000 13.74639 244 TYR D C 1
ATOM 25343 O O . TYR D 1 244 ? -0.71600 20.23100 15.03300 1.000 16.80728 244 TYR D O 1
ATOM 25361 N N . ALA D 1 245 ? -1.85900 22.03000 14.26800 1.000 13.70427 245 ALA D N 1
ATOM 25362 C CA . ALA D 1 245 ? -2.62100 21.36300 13.22800 1.000 12.39622 245 ALA D CA 1
ATOM 25363 C C . ALA D 1 245 ? -2.36700 22.09100 11.91700 1.000 11.83826 245 ALA D C 1
ATOM 25364 O O . ALA D 1 245 ? -1.89800 23.23700 11.90400 1.000 12.06724 245 ALA D O 1
ATOM 25371 N N . PHE D 1 246 ? -2.65600 21.42000 10.81200 1.000 11.87248 246 PHE D N 1
ATOM 25372 C CA . PHE D 1 246 ? -2.46300 22.00700 9.49000 1.000 14.27013 246 PHE D CA 1
ATOM 25373 C C . PHE D 1 246 ? -3.82600 22.24300 8.85100 1.000 13.15684 246 PHE D C 1
ATOM 25374 O O . PHE D 1 246 ? -4.55900 21.29300 8.53500 1.000 13.37529 246 PHE D O 1
ATOM 25391 N N . LEU D 1 247 ? -4.15400 23.51300 8.65800 1.000 11.61718 247 LEU D N 1
ATOM 25392 C CA . LEU D 1 247 ? -5.37700 23.92900 7.99400 1.000 11.28820 247 LEU D CA 1
ATOM 25393 C C . LEU D 1 247 ? -5.10900 24.05200 6.50100 1.000 12.70415 247 LEU D C 1
ATOM 25394 O O . LEU D 1 247 ? -4.15600 24.72200 6.08200 1.000 11.31451 247 LEU D O 1
ATOM 25410 N N . VAL D 1 248 ? -5.92400 23.35700 5.70500 1.000 10.75655 248 VAL D N 1
ATOM 25411 C CA . VAL D 1 248 ? -5.82300 23.39200 4.25400 1.000 10.25912 248 VAL D CA 1
ATOM 25412 C C . VAL D 1 248 ? -7.16900 23.79400 3.68200 1.000 12.62520 248 VAL D C 1
ATOM 25413 O O . VAL D 1 248 ? -8.20700 23.25800 4.08300 1.000 12.49097 248 VAL D O 1
ATOM 25426 N N . ASP D 1 249 ? -7.15600 24.77700 2.78500 1.000 12.37254 249 ASP D N 1
ATOM 25427 C CA . ASP D 1 249 ? -8.37400 25.22100 2.10500 1.000 11.50664 249 ASP D CA 1
ATOM 25428 C C . ASP D 1 249 ? -8.70000 24.17000 1.05500 1.000 12.92787 249 ASP D C 1
ATOM 25429 O O . ASP D 1 249 ? -8.27800 24.27900 -0.08500 1.000 11.38821 249 ASP D O 1
ATOM 25438 N N . GLY D 1 250 ? -9.41100 23.11100 1.44600 1.000 11.87248 250 GLY D N 1
ATOM 25439 C CA . GLY D 1 250 ? -9.52700 21.95300 0.57100 1.000 12.28832 250 GLY D CA 1
ATOM 25440 C C . GLY D 1 250 ? -10.17700 22.25400 -0.76400 1.000 12.21199 250 GLY D C 1
ATOM 25441 O O . GLY D 1 250 ? -9.84600 21.63000 -1.78000 1.000 14.78335 250 GLY D O 1
ATOM 25445 N N . ILE D 1 251 ? -11.15600 23.15500 -0.77600 1.000 12.36990 251 ILE D N 1
ATOM 25446 C CA . ILE D 1 251 ? -11.88800 23.41800 -2.01800 1.000 11.75667 251 ILE D CA 1
ATOM 25447 C C . ILE D 1 251 ? -11.05100 24.26000 -2.96900 1.000 13.15421 251 ILE D C 1
ATOM 25448 O O . ILE D 1 251 ? -10.97500 23.98800 -4.17400 1.000 16.05456 251 ILE D O 1
ATOM 25464 N N . THR D 1 252 ? -10.42200 25.31700 -2.45500 1.000 12.43307 252 THR D N 1
ATOM 25465 C CA . THR D 1 252 ? -9.70200 26.22500 -3.33900 1.000 11.07501 252 THR D CA 1
ATOM 25466 C C . THR D 1 252 ? -8.26700 25.77700 -3.61100 1.000 10.24333 252 THR D C 1
ATOM 25467 O O . THR D 1 252 ? -7.78200 25.90900 -4.73900 1.000 14.02800 252 THR D O 1
ATOM 25478 N N . ALA D 1 253 ? -7.55300 25.31100 -2.58800 1.000 11.88300 253 ALA D N 1
ATOM 25479 C CA . ALA D 1 253 ? -6.22200 24.77200 -2.80500 1.000 12.37780 253 ALA D CA 1
ATOM 25480 C C . ALA D 1 253 ? -6.29300 23.43800 -3.53100 1.000 14.14380 253 ALA D C 1
ATOM 25481 O O . ALA D 1 253 ? -5.44300 23.14400 -4.37300 1.000 15.11234 253 ALA D O 1
ATOM 25488 N N . GLY D 1 254 ? -7.27700 22.60900 -3.18200 1.000 15.92296 254 GLY D N 1
ATOM 25489 C CA . GLY D 1 254 ? -7.61100 21.42300 -3.93800 1.000 15.63082 254 GLY D CA 1
ATOM 25490 C C . GLY D 1 254 ? -7.56700 20.13200 -3.14000 1.000 13.67006 254 GLY D C 1
ATOM 25491 O O . GLY D 1 254 ? -6.93700 20.03800 -2.08400 1.000 14.19118 254 GLY D O 1
ATOM 25495 N N . TRP D 1 255 ? -8.25600 19.12500 -3.66700 1.000 13.46477 255 TRP D N 1
ATOM 25496 C CA . TRP D 1 255 ? -8.20500 17.79200 -3.06700 1.000 12.79101 255 TRP D CA 1
ATOM 25497 C C . TRP D 1 255 ? -6.77400 17.27800 -2.96300 1.000 12.12251 255 TRP D C 1
ATOM 25498 O O . TRP D 1 255 ? -6.44500 16.56200 -2.00900 1.000 13.16474 255 TRP D O 1
ATOM 25519 N N . MET D 1 256 ? -5.91000 17.59600 -3.92900 1.000 12.54098 256 MET D N 1
ATOM 25520 C CA . MET D 1 256 ? -4.55500 17.08300 -3.83400 1.000 12.00933 256 MET D CA 1
ATOM 25521 C C . MET D 1 256 ? -3.78500 17.62300 -2.64600 1.000 12.75153 256 MET D C 1
ATOM 25522 O O . MET D 1 256 ? -2.89100 16.95500 -2.10800 1.000 13.85429 256 MET D O 1
ATOM 25536 N N . ALA D 1 257 ? -4.07500 18.85600 -2.26900 1.000 14.48068 257 ALA D N 1
ATOM 25537 C CA . ALA D 1 257 ? -3.42300 19.44200 -1.10400 1.000 12.14356 257 ALA D CA 1
ATOM 25538 C C . ALA D 1 257 ? -3.81500 18.68900 0.15300 1.000 11.74088 257 ALA D C 1
ATOM 25539 O O . ALA D 1 257 ? -2.98200 18.45300 1.03100 1.000 13.65953 257 ALA D O 1
ATOM 25546 N N . ILE D 1 258 ? -5.08800 18.33200 0.26400 1.000 12.60677 258 ILE D N 1
ATOM 25547 C CA . ILE D 1 258 ? -5.54600 17.54100 1.40400 1.000 12.40675 258 ILE D CA 1
ATOM 25548 C C . ILE D 1 258 ? -4.77300 16.22900 1.47900 1.000 12.09092 258 ILE D C 1
ATOM 25549 O O . ILE D 1 258 ? -4.21200 15.86200 2.51900 1.000 11.60139 258 ILE D O 1
ATOM 25565 N N . GLN D 1 259 ? -4.74100 15.48400 0.37900 1.000 12.76732 259 GLN D N 1
ATOM 25566 C CA . GLN D 1 259 ? -4.09900 14.17400 0.44600 1.000 12.88576 259 GLN D CA 1
ATOM 25567 C C . GLN D 1 259 ? -2.59300 14.28500 0.66300 1.000 12.56466 259 GLN D C 1
ATOM 25568 O O . GLN D 1 259 ? -2.00500 13.45600 1.35900 1.000 14.23855 259 GLN D O 1
ATOM 25582 N N . THR D 1 260 ? -1.97200 15.31900 0.10900 1.000 13.00945 260 THR D N 1
ATOM 25583 C CA . THR D 1 260 ? -0.53800 15.50200 0.27900 1.000 13.09104 260 THR D CA 1
ATOM 25584 C C . THR D 1 260 ? -0.18200 15.68000 1.75300 1.000 13.46477 260 THR D C 1
ATOM 25585 O O . THR D 1 260 ? 0.77800 15.07700 2.25100 1.000 14.93074 260 THR D O 1
ATOM 25596 N N . ILE D 1 261 ? -0.94300 16.51600 2.46800 1.000 13.30949 261 ILE D N 1
ATOM 25597 C CA . ILE D 1 261 ? -0.66400 16.73100 3.89000 1.000 13.49899 261 ILE D CA 1
ATOM 25598 C C . ILE D 1 261 ? -0.99100 15.47400 4.69600 1.000 13.10683 261 ILE D C 1
ATOM 25599 O O . ILE D 1 261 ? -0.25000 15.09500 5.60900 1.000 13.92535 261 ILE D O 1
ATOM 25615 N N . ARG D 1 262 ? -2.09000 14.79800 4.35500 1.000 12.92523 262 ARG D N 1
ATOM 25616 C CA . ARG D 1 262 ? -2.43600 13.53900 5.01300 1.000 14.31751 262 ARG D CA 1
ATOM 25617 C C . ARG D 1 262 ? -1.28000 12.54400 4.96500 1.000 13.40161 262 ARG D C 1
ATOM 25618 O O . ARG D 1 262 ? -0.97300 11.89200 5.96100 1.000 14.55438 262 ARG D O 1
ATOM 25639 N N . ARG D 1 263 ? -0.60500 12.43900 3.82000 1.000 14.04116 263 ARG D N 1
ATOM 25640 C CA . ARG D 1 263 ? 0.43800 11.44000 3.63300 1.000 16.20457 263 ARG D CA 1
ATOM 25641 C C . ARG D 1 263 ? 1.82100 11.91100 4.05000 1.000 16.02561 263 ARG D C 1
ATOM 25642 O O . ARG D 1 263 ? 2.61500 11.10200 4.54500 1.000 15.13866 263 ARG D O 1
ATOM 25663 N N . LYS D 1 264 ? 2.13400 13.19500 3.86400 1.000 12.37780 264 LYS D N 1
ATOM 25664 C CA . LYS D 1 264 ? 3.46000 13.69400 4.21600 1.000 13.52267 264 LYS D CA 1
ATOM 25665 C C . LYS D 1 264 ? 3.58800 14.00000 5.70700 1.000 15.84137 264 LYS D C 1
ATOM 25666 O O . LYS D 1 264 ? 4.69500 13.93100 6.24400 1.000 16.59673 264 LYS D O 1
ATOM 25685 N N . TYR D 1 265 ? 2.48400 14.33600 6.37000 1.000 15.55186 265 TYR D N 1
ATOM 25686 C CA . TYR D 1 265 ? 2.46000 14.63600 7.80500 1.000 16.26774 265 TYR D CA 1
ATOM 25687 C C . TYR D 1 265 ? 1.33500 13.85800 8.46600 1.000 15.14918 265 TYR D C 1
ATOM 25688 O O . TYR D 1 265 ? 0.38500 14.43000 9.01800 1.000 14.02537 265 TYR D O 1
ATOM 25706 N N . PRO D 1 266 ? 1.41900 12.52900 8.45000 1.000 14.89389 266 PRO D N 1
ATOM 25707 C CA . PRO D 1 266 ? 0.28600 11.72300 8.92300 1.000 14.54385 266 PRO D CA 1
ATOM 25708 C C . PRO D 1 266 ? -0.02600 11.90600 10.39100 1.000 16.92835 266 PRO D C 1
ATOM 25709 O O . PRO D 1 266 ? -1.17400 11.68300 10.78600 1.000 16.72043 266 PRO D O 1
ATOM 25720 N N . ASN D 1 267 ? 0.94600 12.30500 11.20500 1.000 16.16773 267 ASN D N 1
ATOM 25721 C CA . ASN D 1 267 ? 0.76800 12.44200 12.64400 1.000 16.86518 267 ASN D CA 1
ATOM 25722 C C . ASN D 1 267 ? 0.46600 13.86900 13.06300 1.000 13.43319 267 ASN D C 1
ATOM 25723 O O . ASN D 1 267 ? 0.72100 14.24200 14.21500 1.000 15.44133 267 ASN D O 1
ATOM 25734 N N . VAL D 1 268 ? -0.07300 14.66200 12.14200 1.000 14.74914 268 VAL D N 1
ATOM 25735 C CA . VAL D 1 268 ? -0.53800 16.01900 12.38900 1.000 17.29944 268 VAL D CA 1
ATOM 25736 C C . VAL D 1 268 ? -2.01600 16.09700 12.01900 1.000 16.20457 268 VAL D C 1
ATOM 25737 O O . VAL D 1 268 ? -2.42400 15.61200 10.95400 1.000 14.05432 268 VAL D O 1
ATOM 25750 N N . PHE D 1 269 ? -2.81700 16.69100 12.89800 1.000 13.77007 269 PHE D N 1
ATOM 25751 C CA . PHE D 1 269 ? -4.23100 16.90600 12.60100 1.000 15.70451 269 PHE D CA 1
ATOM 25752 C C . PHE D 1 269 ? -4.40800 17.71500 11.31200 1.000 12.09356 269 PHE D C 1
ATOM 25753 O O . PHE D 1 269 ? -3.88400 18.82700 11.18000 1.000 12.13040 269 PHE D O 1
ATOM 25770 N N . LEU D 1 270 ? -5.15200 17.13900 10.37500 1.000 12.33043 270 LEU D N 1
ATOM 25771 C CA . LEU D 1 270 ? -5.39200 17.70300 9.05100 1.000 12.46728 270 LEU D CA 1
ATOM 25772 C C . LEU D 1 270 ? -6.76500 18.35900 9.08700 1.000 9.99330 270 LEU D C 1
ATOM 25773 O O . LEU D 1 270 ? -7.78800 17.67700 9.15600 1.000 12.66468 270 LEU D O 1
ATOM 25789 N N . HIS D 1 271 ? -6.78100 19.68800 9.06600 1.000 10.45652 271 HIS D N 1
ATOM 25790 C CA . HIS D 1 271 ? -7.97300 20.51600 9.25000 1.000 11.06712 271 HIS D CA 1
ATOM 25791 C C . HIS D 1 271 ? -8.44900 20.95300 7.85900 1.000 10.61443 271 HIS D C 1
ATOM 25792 O O . HIS D 1 271 ? -7.85900 21.82600 7.21800 1.000 12.33569 271 HIS D O 1
ATOM 25806 N N . PHE D 1 272 ? -9.51700 20.32000 7.38900 1.000 10.80919 272 PHE D N 1
ATOM 25807 C CA . PHE D 1 272 ? -10.09300 20.60900 6.07200 1.000 10.69339 272 PHE D CA 1
ATOM 25808 C C . PHE D 1 272 ? -10.97600 21.84000 6.22500 1.000 12.17251 272 PHE D C 1
ATOM 25809 O O . PHE D 1 272 ? -12.09400 21.75400 6.74700 1.000 12.71995 272 PHE D O 1
ATOM 25826 N N . HIS D 1 273 ? -10.48400 23.00300 5.80500 1.000 11.11449 273 HIS D N 1
ATOM 25827 C CA . HIS D 1 273 ? -11.31500 24.19200 5.79100 1.000 11.03817 273 HIS D CA 1
ATOM 25828 C C . HIS D 1 273 ? -12.07300 24.20500 4.46800 1.000 10.46441 273 HIS D C 1
ATOM 25829 O O . HIS D 1 273 ? -11.45100 24.26300 3.40800 1.000 12.42781 273 HIS D O 1
ATOM 25843 N N . ARG D 1 274 ? -13.39900 24.11900 4.52400 1.000 10.57495 274 ARG D N 1
ATOM 25844 C CA . ARG D 1 274 ? -14.19000 23.91700 3.30900 1.000 11.55138 274 ARG D CA 1
ATOM 25845 C C . ARG D 1 274 ? -14.64200 25.21600 2.63300 1.000 11.83300 274 ARG D C 1
ATOM 25846 O O . ARG D 1 274 ? -15.54500 25.17100 1.78400 1.000 11.99091 274 ARG D O 1
ATOM 25867 N N . ALA D 1 275 ? -14.02000 26.35500 2.94000 1.000 10.71707 275 ALA D N 1
ATOM 25868 C CA . ALA D 1 275 ? -14.37500 27.59600 2.25500 1.000 10.74076 275 ALA D CA 1
ATOM 25869 C C . ALA D 1 275 ? -14.48300 27.37900 0.75200 1.000 13.04367 275 ALA D C 1
ATOM 25870 O O . ALA D 1 275 ? -13.52600 26.93800 0.10800 1.000 11.24609 275 ALA D O 1
ATOM 25877 N N . GLY D 1 276 ? -15.61900 27.79900 0.18200 1.000 12.07250 276 GLY D N 1
ATOM 25878 C CA . GLY D 1 276 ? -15.89000 27.66800 -1.22800 1.000 12.64099 276 GLY D CA 1
ATOM 25879 C C . GLY D 1 276 ? -16.83000 26.54000 -1.56300 1.000 12.00407 276 GLY D C 1
ATOM 25880 O O . GLY D 1 276 ? -17.34900 26.49100 -2.69000 1.000 11.99881 276 GLY D O 1
ATOM 25884 N N . HIS D 1 277 ? -17.06800 25.63900 -0.60900 1.000 12.44360 277 HIS D N 1
ATOM 25885 C CA . HIS D 1 277 ? -17.90300 24.47700 -0.87000 1.000 13.32265 277 HIS D CA 1
ATOM 25886 C C . HIS D 1 277 ? -19.32100 24.85600 -1.26600 1.000 13.01735 277 HIS D C 1
ATOM 25887 O O . HIS D 1 277 ? -20.00300 24.05800 -1.92900 1.000 11.53823 277 HIS D O 1
ATOM 25901 N N . GLY D 1 278 ? -19.79200 26.04100 -0.88300 1.000 12.96471 278 GLY D N 1
ATOM 25902 C CA . GLY D 1 278 ? -21.19000 26.35800 -1.09700 1.000 13.24633 278 GLY D CA 1
ATOM 25903 C C . GLY D 1 278 ? -21.61100 26.29400 -2.55100 1.000 10.95658 278 GLY D C 1
ATOM 25904 O O . GLY D 1 278 ? -22.77300 26.01300 -2.84700 1.000 12.75679 278 GLY D O 1
ATOM 25908 N N . ALA D 1 279 ? -20.69800 26.60200 -3.47800 1.000 10.99342 279 ALA D N 1
ATOM 25909 C CA . ALA D 1 279 ? -21.07000 26.52800 -4.89000 1.000 12.07776 279 ALA D CA 1
ATOM 25910 C C . ALA D 1 279 ? -21.40400 25.10300 -5.28900 1.000 13.30423 279 ALA D C 1
ATOM 25911 O O . ALA D 1 279 ? -22.28900 24.87500 -6.12500 1.000 13.45951 279 ALA D O 1
ATOM 25918 N N . PHE D 1 280 ? -20.73000 24.13200 -4.68500 1.000 13.13052 280 PHE D N 1
ATOM 25919 C CA . PHE D 1 280 ? -21.10400 22.73900 -4.91000 1.000 13.11999 280 PHE D CA 1
ATOM 25920 C C . PHE D 1 280 ? -22.35800 22.35600 -4.12500 1.000 13.08578 280 PHE D C 1
ATOM 25921 O O . PHE D 1 280 ? -23.24200 21.67400 -4.65500 1.000 12.90944 280 PHE D O 1
ATOM 25938 N N . THR D 1 281 ? -22.43600 22.74900 -2.85300 1.000 10.41441 281 THR D N 1
ATOM 25939 C CA . THR D 1 281 ? -23.32400 22.09800 -1.89500 1.000 12.19620 281 THR D CA 1
ATOM 25940 C C . THR D 1 281 ? -24.62000 22.83600 -1.61400 1.000 12.69100 281 THR D C 1
ATOM 25941 O O . THR D 1 281 ? -25.56200 22.21100 -1.13500 1.000 14.49384 281 THR D O 1
ATOM 25952 N N . ARG D 1 282 ? -24.72900 24.13100 -1.90000 1.000 12.52519 282 ARG D N 1
ATOM 25953 C CA . ARG D 1 282 ? -25.91000 24.85200 -1.44700 1.000 12.21462 282 ARG D CA 1
ATOM 25954 C C . ARG D 1 282 ? -27.18300 24.33600 -2.11200 1.000 14.66492 282 ARG D C 1
ATOM 25955 O O . ARG D 1 282 ? -27.20100 24.02100 -3.30600 1.000 13.79902 282 ARG D O 1
ATOM 25976 N N . ASP D 1 283 ? -28.27500 24.32800 -1.34400 1.000 14.40436 283 ASP D N 1
ATOM 25977 C CA . ASP D 1 283 ? -29.56700 23.90400 -1.87700 1.000 15.81242 283 ASP D CA 1
ATOM 25978 C C . ASP D 1 283 ? -29.98100 24.75800 -3.07300 1.000 14.41489 283 ASP D C 1
ATOM 25979 O O . ASP D 1 283 ? -30.67600 24.27300 -3.97600 1.000 17.40472 283 ASP D O 1
ATOM 25988 N N . GLU D 1 284 ? -29.58400 26.03800 -3.08700 1.000 14.98864 284 GLU D N 1
ATOM 25989 C CA . GLU D 1 284 ? -30.01900 26.95000 -4.13600 1.000 15.78610 284 GLU D CA 1
ATOM 25990 C C . GLU D 1 284 ? -29.38900 26.61600 -5.47800 1.000 13.00419 284 GLU D C 1
ATOM 25991 O O . GLU D 1 284 ? -29.87900 27.08700 -6.51700 1.000 14.48858 284 GLU D O 1
ATOM 26003 N N . ASN D 1 285 ? -28.31000 25.82300 -5.47100 1.000 13.84377 285 ASN D N 1
ATOM 26004 C CA . ASN D 1 285 ? -27.57100 25.48500 -6.67500 1.000 14.14380 285 ASN D CA 1
ATOM 26005 C C . ASN D 1 285 ? -28.02100 24.11200 -7.15500 1.000 15.15182 285 ASN D C 1
ATOM 26006 O O . ASN D 1 285 ? -27.67000 23.09800 -6.52300 1.000 14.75440 285 ASN D O 1
ATOM 26017 N N . PRO D 1 286 ? -28.78500 24.01400 -8.24700 1.000 12.73837 286 PRO D N 1
ATOM 26018 C CA . PRO D 1 286 ? -29.21600 22.68700 -8.71900 1.000 15.96244 286 PRO D CA 1
ATOM 26019 C C . PRO D 1 286 ? -28.08300 21.79800 -9.22800 1.000 14.60175 286 PRO D C 1
ATOM 26020 O O . PRO D 1 286 ? -28.32300 20.60600 -9.47700 1.000 13.77270 286 PRO D O 1
ATOM 26031 N N . ILE D 1 287 ? -26.87400 22.32000 -9.41300 1.000 12.95418 287 ILE D N 1
ATOM 26032 C CA . ILE D 1 287 ? -25.75400 21.56900 -9.96400 1.000 13.43056 287 ILE D CA 1
ATOM 26033 C C . ILE D 1 287 ? -24.65800 21.52000 -8.90900 1.000 14.90705 287 ILE D C 1
ATOM 26034 O O . ILE D 1 287 ? -24.21500 22.56400 -8.44000 1.000 13.45688 287 ILE D O 1
ATOM 26050 N N . GLY D 1 288 ? -24.21400 20.32100 -8.54300 1.000 13.61742 288 GLY D N 1
ATOM 26051 C CA . GLY D 1 288 ? -23.12700 20.17400 -7.58300 1.000 12.92523 288 GLY D CA 1
ATOM 26052 C C . GLY D 1 288 ? -23.26000 18.86700 -6.82100 1.000 11.24082 288 GLY D C 1
ATOM 26053 O O . GLY D 1 288 ? -23.71500 17.87300 -7.36900 1.000 13.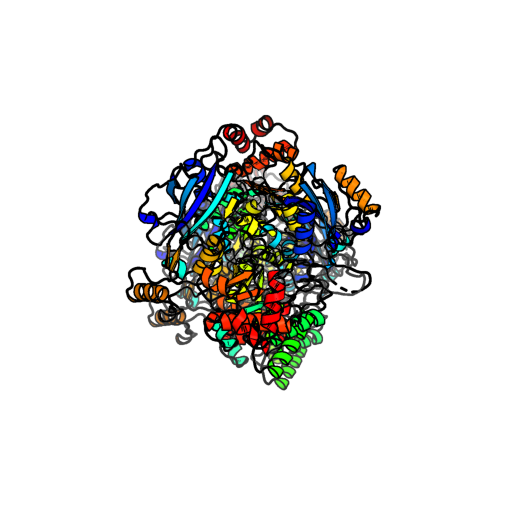76218 288 GLY D O 1
ATOM 26057 N N . TYR D 1 289 ? -22.84500 18.89000 -5.55200 1.000 13.33581 289 TYR D N 1
ATOM 26058 C CA . TYR D 1 289 ? -22.92100 17.73100 -4.67600 1.000 11.30399 289 TYR D CA 1
ATOM 26059 C C . TYR D 1 289 ? -23.11800 18.26100 -3.26300 1.000 12.97261 289 TYR D C 1
ATOM 26060 O O . TYR D 1 289 ? -22.65000 19.35300 -2.94100 1.000 12.33306 289 TYR D O 1
ATOM 26078 N N . THR D 1 290 ? -23.78900 17.47500 -2.42600 1.000 14.37541 290 THR D N 1
ATOM 26079 C CA . THR D 1 290 ? -24.28200 17.97600 -1.15200 1.000 12.64625 290 THR D CA 1
ATOM 26080 C C . THR D 1 290 ? -23.20700 17.89300 -0.05600 1.000 11.99354 290 THR D C 1
ATOM 26081 O O . THR D 1 290 ? -22.15500 17.25600 -0.20200 1.000 11.82510 290 THR D O 1
ATOM 26092 N N . VAL D 1 291 ? -23.51300 18.56400 1.06500 1.000 12.06724 291 VAL D N 1
ATOM 26093 C CA . VAL D 1 291 ? -22.59400 18.56000 2.20700 1.000 11.63561 291 VAL D CA 1
ATOM 26094 C C . VAL D 1 291 ? -22.32400 17.14300 2.68100 1.000 13.11473 291 VAL D C 1
ATOM 26095 O O . VAL D 1 291 ? -21.16100 16.81500 2.94900 1.000 12.61467 291 VAL D O 1
ATOM 26108 N N . PRO D 1 292 ? -23.31600 16.25200 2.81900 1.000 12.44360 292 PRO D N 1
ATOM 26109 C CA . PRO D 1 292 ? -22.97900 14.87600 3.23500 1.000 12.59625 292 PRO D CA 1
ATOM 26110 C C . PRO D 1 292 ? -22.01500 14.20600 2.27600 1.000 13.79113 292 PRO D C 1
ATOM 26111 O O . PRO D 1 292 ? -21.09300 13.52600 2.72800 1.000 13.38845 292 PRO D O 1
ATOM 26122 N N . VAL D 1 293 ? -22.18500 14.39700 0.96300 1.000 12.90944 293 VAL D N 1
ATOM 26123 C CA . VAL D 1 293 ? -21.24400 13.83200 -0.00400 1.000 14.45173 293 VAL D CA 1
ATOM 26124 C C . VAL D 1 293 ? -19.85100 14.42500 0.18900 1.000 12.55940 293 VAL D C 1
ATOM 26125 O O . VAL D 1 293 ? -18.84600 13.70700 0.22100 1.000 12.97261 293 VAL D O 1
ATOM 26138 N N . LEU D 1 294 ? -19.76200 15.75300 0.30400 1.000 12.34885 294 LEU D N 1
ATOM 26139 C CA . LEU D 1 294 ? -18.46300 16.36700 0.57900 1.000 11.81721 294 LEU D CA 1
ATOM 26140 C C . LEU D 1 294 ? -17.81100 15.71000 1.78900 1.000 12.80153 294 LEU D C 1
ATOM 26141 O O . LEU D 1 294 ? -16.62200 15.36800 1.76500 1.000 12.07776 294 LEU D O 1
ATOM 26157 N N . THR D 1 295 ? -18.59200 15.51900 2.85900 1.000 11.88300 295 THR D N 1
ATOM 26158 C CA . THR D 1 295 ? -18.05300 15.01800 4.11900 1.000 14.34646 295 THR D CA 1
ATOM 26159 C C . THR D 1 295 ? -17.54800 13.58700 3.95800 1.000 13.06999 295 THR D C 1
ATOM 26160 O O . THR D 1 295 ? -16.47600 13.23600 4.46400 1.000 12.23041 295 THR D O 1
ATOM 26171 N N . LYS D 1 296 ? -18.29000 12.74900 3.24100 1.000 13.22790 296 LYS D N 1
ATOM 26172 C CA . LYS D 1 296 ? -17.83100 11.38400 3.02200 1.000 14.86231 296 LYS D CA 1
ATOM 26173 C C . LYS D 1 296 ? -16.50500 11.35800 2.26500 1.000 11.53559 296 LYS D C 1
ATOM 26174 O O . LYS D 1 296 ? -15.59900 10.58100 2.60300 1.000 12.44623 296 LYS D O 1
ATOM 26193 N N . PHE D 1 297 ? -16.36400 12.19200 1.23800 1.000 11.23556 297 PHE D N 1
ATOM 26194 C CA . PHE D 1 297 ? -15.11100 12.20900 0.48700 1.000 11.08554 297 PHE D CA 1
ATOM 26195 C C . PHE D 1 297 ? -13.97700 12.80800 1.30600 1.000 11.53559 297 PHE D C 1
ATOM 26196 O O . PHE D 1 297 ? -12.82100 12.38800 1.15400 1.000 12.52519 297 PHE D O 1
ATOM 26213 N N . ALA D 1 298 ? -14.28600 13.75200 2.20200 1.000 11.96722 298 ALA D N 1
ATOM 26214 C CA . ALA D 1 298 ? -13.23700 14.29600 3.06700 1.000 11.38294 298 ALA D CA 1
ATOM 26215 C C . ALA D 1 298 ? -12.67400 13.22800 3.99300 1.000 12.50150 298 ALA D C 1
ATOM 26216 O O . ALA D 1 298 ? -11.46300 13.17600 4.22200 1.000 12.74890 298 ALA D O 1
ATOM 26223 N N . ARG D 1 299 ? -13.53900 12.37000 4.52300 1.000 11.84616 299 ARG D N 1
ATOM 26224 C CA . ARG D 1 299 ? -13.08300 11.27000 5.36900 1.000 12.84891 299 ARG D CA 1
ATOM 26225 C C . ARG D 1 299 ? -12.28000 10.26500 4.55300 1.000 13.50425 299 ARG D C 1
ATOM 26226 O O . ARG D 1 299 ? -11.21800 9.80700 4.98400 1.000 13.64900 299 ARG D O 1
ATOM 26247 N N . LEU D 1 300 ? -12.76300 9.93400 3.35400 1.000 13.00419 300 LEU D N 1
ATOM 26248 C CA . LEU D 1 300 ? -12.03500 9.03000 2.47400 1.000 13.52004 300 LEU D CA 1
ATOM 26249 C C . LEU D 1 300 ? -10.63300 9.55200 2.18100 1.000 13.23317 300 LEU D C 1
ATOM 26250 O O . LEU D 1 300 ? -9.65900 8.79100 2.20000 1.000 13.70427 300 LEU D O 1
ATOM 26266 N N . ALA D 1 301 ? -10.51000 10.85600 1.95500 1.000 11.55928 301 ALA D N 1
ATOM 26267 C CA . ALA D 1 301 ? -9.22700 11.46500 1.65500 1.000 12.70942 301 ALA D CA 1
ATOM 26268 C C . ALA D 1 301 ? -8.34500 11.58800 2.88700 1.000 14.53859 301 ALA D C 1
ATOM 26269 O O . ALA D 1 301 ? -7.13700 11.78400 2.74600 1.000 14.83599 301 ALA D O 1
ATOM 26276 N N . GLY D 1 302 ? -8.92100 11.48500 4.07500 1.000 14.01747 302 GLY D N 1
ATOM 26277 C CA . GLY D 1 302 ? -8.14600 11.40300 5.28700 1.000 14.55438 302 GLY D CA 1
ATOM 26278 C C . GLY D 1 302 ? -8.07800 12.67500 6.10700 1.000 12.89891 302 GLY D C 1
ATOM 26279 O O . GLY D 1 302 ? -7.18800 12.78900 6.96900 1.000 14.37278 302 GLY D O 1
ATOM 26283 N N . ALA D 1 303 ? -8.97100 13.63400 5.86800 1.000 12.12777 303 ALA D N 1
ATOM 26284 C CA . ALA D 1 303 ? -9.05700 14.78800 6.75600 1.000 13.25685 303 ALA D CA 1
ATOM 26285 C C . ALA D 1 303 ? -9.32100 14.33200 8.18600 1.000 14.78072 303 ALA D C 1
ATOM 26286 O O . ALA D 1 303 ? -10.09100 13.39900 8.42300 1.000 12.74363 303 ALA D O 1
ATOM 26293 N N . SER D 1 304 ? -8.65700 14.99000 9.14200 1.000 12.79890 304 SER D N 1
ATOM 26294 C CA . SER D 1 304 ? -8.92400 14.72600 10.55400 1.000 14.40699 304 SER D CA 1
ATOM 26295 C C . SER D 1 304 ? -10.17700 15.44800 11.03700 1.000 14.28066 304 SER D C 1
ATOM 26296 O O . SER D 1 304 ? -10.83100 14.99100 11.98000 1.000 13.38318 304 SER D O 1
ATOM 26304 N N . GLY D 1 305 ? -10.48000 16.61300 10.45200 1.000 11.78036 305 GLY D N 1
ATOM 26305 C CA . GLY D 1 305 ? -11.68500 17.35400 10.77100 1.000 12.77258 305 GLY D CA 1
ATOM 26306 C C . GLY D 1 305 ? -12.10600 18.14300 9.54700 1.000 10.91973 305 GLY D C 1
ATOM 26307 O O . GLY D 1 305 ? -11.28800 18.43300 8.66800 1.000 12.07250 305 GLY D O 1
ATOM 26311 N N . ILE D 1 306 ? -13.40500 18.44400 9.48600 1.000 14.03063 306 ILE D N 1
ATOM 26312 C CA . ILE D 1 306 ? -13.98000 19.29800 8.44900 1.000 11.51191 306 ILE D CA 1
ATOM 26313 C C . ILE D 1 306 ? -15.08700 20.11400 9.09600 1.000 14.21749 306 ILE D C 1
ATOM 26314 O O . ILE D 1 306 ? -15.73100 19.67200 10.04800 1.000 12.59098 306 ILE D O 1
ATOM 26330 N N . HIS D 1 307 ? -15.30100 21.32400 8.58300 1.000 11.93038 307 HIS D N 1
ATOM 26331 C CA . HIS D 1 307 ? -16.28300 22.21200 9.18000 1.000 12.81206 307 HIS D CA 1
ATOM 26332 C C . HIS D 1 307 ? -17.69800 21.74500 8.91000 1.000 12.23568 307 HIS D C 1
ATOM 26333 O O . HIS D 1 307 ? -18.00200 21.12700 7.88500 1.000 14.80177 307 HIS D O 1
ATOM 26347 N N . THR D 1 308 ? -18.56200 22.02700 9.86900 1.000 11.92775 308 THR D N 1
ATOM 26348 C CA . THR D 1 308 ? -20.00400 21.98100 9.69600 1.000 15.09655 308 THR D CA 1
ATOM 26349 C C . THR D 1 308 ? -20.57900 23.24500 10.31800 1.000 16.02034 308 THR D C 1
ATOM 26350 O O . THR D 1 308 ? -19.85100 24.05500 10.89900 1.000 15.53344 308 THR D O 1
ATOM 26361 N N . GLY D 1 309 ? -21.89900 23.38800 10.24000 1.000 14.43594 309 GLY D N 1
ATOM 26362 C CA . GLY D 1 309 ? -22.62100 24.40100 10.98300 1.000 15.01496 309 GLY D CA 1
ATOM 26363 C C . GLY D 1 309 ? -23.03700 23.90300 12.35600 1.000 13.22527 309 GLY D C 1
ATOM 26364 O O . GLY D 1 309 ? -22.54400 22.88700 12.85700 1.000 14.60175 309 GLY D O 1
ATOM 26368 N N . THR D 1 310 ? -23.98200 24.63300 12.95700 1.000 14.87547 310 THR D N 1
ATOM 26369 C CA . THR D 1 310 ? -24.37900 24.44400 14.34500 1.000 16.45197 310 THR D CA 1
ATOM 26370 C C . THR D 1 310 ? -25.66300 23.62900 14.48900 1.000 16.27564 310 THR D C 1
ATOM 26371 O O . THR D 1 310 ? -26.32400 23.70200 15.53100 1.000 17.42314 310 THR D O 1
ATOM 26382 N N . ALA D 1 311 ? -26.05000 22.88300 13.45800 1.000 18.00216 311 ALA D N 1
ATOM 26383 C CA . ALA D 1 311 ? -27.23000 22.02400 13.53000 1.000 19.13914 311 ALA D CA 1
ATOM 26384 C C . ALA D 1 311 ? -28.46700 22.81600 13.94400 1.000 21.53942 311 ALA D C 1
ATOM 26385 O O . ALA D 1 311 ? -29.27400 22.36600 14.75700 1.000 20.98409 311 ALA D O 1
ATOM 26392 N N . GLY D 1 312 ? -28.59400 24.02600 13.40400 1.000 18.96806 312 GLY D N 1
ATOM 26393 C CA . GLY D 1 312 ? -29.73200 24.87600 13.67900 1.000 20.84460 312 GLY D CA 1
ATOM 26394 C C . GLY D 1 312 ? -29.69500 25.63600 14.98100 1.000 22.93959 312 GLY D C 1
ATOM 26395 O O . GLY D 1 312 ? -30.62500 26.41300 15.24700 1.000 26.48739 312 GLY D O 1
ATOM 26399 N N . ILE D 1 313 ? -28.66800 25.44700 15.79900 1.000 18.33904 313 ILE D N 1
ATOM 26400 C CA . ILE D 1 313 ? -28.61900 26.08500 17.09600 1.000 20.19453 313 ILE D CA 1
ATOM 26401 C C . ILE D 1 313 ? -28.18800 27.54400 16.92800 1.000 24.10552 313 ILE D C 1
ATOM 26402 O O . ILE D 1 313 ? -28.76500 28.42300 17.57900 1.000 27.05588 313 ILE D O 1
ATOM 26418 N N . GLY D 1 318 ? -33.74700 26.90400 11.27700 1.000 45.21332 318 GLY D N 1
ATOM 26419 C CA . GLY D 1 318 ? -32.93400 25.97200 10.52000 1.000 40.41537 318 GLY D CA 1
ATOM 26420 C C . GLY D 1 318 ? -33.00400 24.53800 11.00900 1.000 43.81578 318 GLY D C 1
ATOM 26421 O O . GLY D 1 318 ? -33.21700 24.27400 12.19100 1.000 42.35245 318 GLY D O 1
ATOM 26424 N N . SER D 1 319 ? -32.83300 23.59900 10.08500 1.000 33.03291 319 SER D N 1
ATOM 26425 C CA . SER D 1 319 ? -32.91600 22.19700 10.46500 1.000 33.91459 319 SER D CA 1
ATOM 26426 C C . SER D 1 319 ? -31.54600 21.67500 10.89200 1.000 25.56886 319 SER D C 1
ATOM 26427 O O . SER D 1 319 ? -30.52900 22.07600 10.32500 1.000 25.69255 319 SER D O 1
ATOM 26435 N N . PRO D 1 320 ? -31.51200 20.77500 11.88000 1.000 24.31081 320 PRO D N 1
ATOM 26436 C CA . PRO D 1 320 ? -30.24400 20.12600 12.24200 1.000 26.33210 320 PRO D CA 1
ATOM 26437 C C . PRO D 1 320 ? -29.84800 18.99300 11.31700 1.000 25.65834 320 PRO D C 1
ATOM 26438 O O . PRO D 1 320 ? -28.72900 18.48300 11.44600 1.000 19.81027 320 PRO D O 1
ATOM 26449 N N . LYS D 1 321 ? -30.72200 18.57900 10.39900 1.000 23.10277 321 LYS D N 1
ATOM 26450 C CA . LYS D 1 321 ? -30.52100 17.30600 9.71100 1.000 22.05528 321 LYS D CA 1
ATOM 26451 C C . LYS D 1 321 ? -29.17100 17.25100 9.00500 1.000 20.87356 321 LYS D C 1
ATOM 26452 O O . LYS D 1 321 ? -28.43900 16.26400 9.13300 1.000 21.71839 321 LYS D O 1
ATOM 26471 N N . GLU D 1 322 ? -28.82200 18.29600 8.25300 1.000 21.21044 322 GLU D N 1
ATOM 26472 C CA . GLU D 1 322 ? -27.61300 18.23500 7.43900 1.000 16.23616 322 GLU D CA 1
ATOM 26473 C C . GLU D 1 322 ? -26.35800 18.14500 8.29700 1.000 19.39443 322 GLU D C 1
ATOM 26474 O O . GLU D 1 322 ? -25.46800 17.32800 8.02700 1.000 16.67042 322 GLU D O 1
ATOM 26486 N N . ASP D 1 323 ? -26.25500 19.00000 9.32200 1.000 16.96519 323 ASP D N 1
ATOM 26487 C CA . ASP D 1 323 ? -25.06100 18.98700 10.15600 1.000 13.78850 323 ASP D CA 1
ATOM 26488 C C . ASP D 1 323 ? -24.96700 17.70800 10.97900 1.000 17.41525 323 ASP D C 1
ATOM 26489 O O . ASP D 1 323 ? -23.86400 17.20200 11.22100 1.000 16.23616 323 ASP D O 1
ATOM 26498 N N . VAL D 1 324 ? -26.10200 17.18100 11.43700 1.000 17.27839 324 VAL D N 1
ATOM 26499 C CA . VAL D 1 324 ? -26.08200 15.90500 12.15000 1.000 15.97823 324 VAL D CA 1
ATOM 26500 C C . VAL D 1 324 ? -25.66100 14.78400 11.20700 1.000 19.12335 324 VAL D C 1
ATOM 26501 O O . VAL D 1 324 ? -24.84100 13.93000 11.56400 1.000 16.79938 324 VAL D O 1
ATOM 26514 N N . MET D 1 325 ? -26.18600 14.78200 9.97900 1.000 18.63118 325 MET D N 1
ATOM 26515 C CA . MET D 1 325 ? -25.76900 13.76200 9.01700 1.000 17.13100 325 MET D CA 1
ATOM 26516 C C . MET D 1 325 ? -24.27200 13.84900 8.74700 1.000 14.68071 325 MET D C 1
ATOM 26517 O O . MET D 1 325 ? -23.58000 12.82900 8.65900 1.000 16.40197 325 MET D O 1
ATOM 26531 N N . ALA D 1 326 ? -23.75500 15.07100 8.60200 1.000 15.29657 326 ALA D N 1
ATOM 26532 C CA . ALA D 1 326 ? -22.32600 15.23000 8.37000 1.000 15.06760 326 ALA D CA 1
ATOM 26533 C C . ALA D 1 326 ? -21.53400 14.67600 9.54300 1.000 12.50413 326 ALA D C 1
ATOM 26534 O O . ALA D 1 326 ? -20.51200 14.01000 9.35500 1.000 12.72521 326 ALA D O 1
ATOM 26541 N N . ALA D 1 327 ? -21.98400 14.96100 10.76600 1.000 14.67544 327 ALA D N 1
ATOM 26542 C CA . ALA D 1 327 ? -21.26600 14.47400 11.93600 1.000 15.89664 327 ALA D CA 1
ATOM 26543 C C . ALA D 1 327 ? -21.26300 12.95600 11.97800 1.000 16.51777 327 ALA D C 1
ATOM 26544 O O . ALA D 1 327 ? -20.29300 12.34100 12.43600 1.000 15.67030 327 ALA D O 1
ATOM 26551 N N . ARG D 1 328 ? -22.35900 12.33100 11.54200 1.000 13.80692 328 ARG D N 1
ATOM 26552 C CA . ARG D 1 328 ? -22.41200 10.87200 11.56900 1.000 15.14918 328 ARG D CA 1
ATOM 26553 C C . ARG D 1 328 ? -21.48400 10.26800 10.51800 1.000 15.95454 328 ARG D C 1
ATOM 26554 O O . ARG D 1 328 ? -20.74300 9.32000 10.80300 1.000 14.94916 328 ARG D O 1
ATOM 26575 N N . HIS D 1 329 ? -21.53200 10.78800 9.28800 1.000 13.57268 329 HIS D N 1
ATOM 26576 C CA . HIS D 1 329 ? -20.62300 10.33500 8.24300 1.000 13.34634 329 HIS D CA 1
ATOM 26577 C C . HIS D 1 329 ? -19.16800 10.53600 8.63500 1.000 15.30183 329 HIS D C 1
ATOM 26578 O O . HIS D 1 329 ? -18.29100 9.76500 8.22100 1.000 15.00443 329 HIS D O 1
ATOM 26592 N N . ALA D 1 330 ? -18.89300 11.59500 9.39800 1.000 14.37014 330 ALA D N 1
ATOM 26593 C CA . ALA D 1 330 ? -17.52300 11.91300 9.77500 1.000 14.13327 330 ALA D CA 1
ATOM 26594 C C . ALA D 1 330 ? -17.01600 10.94100 10.83300 1.000 12.91997 330 ALA D C 1
ATOM 26595 O O . ALA D 1 330 ? -15.91800 10.38700 10.71000 1.000 15.14655 330 ALA D O 1
ATOM 26602 N N . LEU D 1 331 ? -17.82600 10.68300 11.85600 1.000 13.22527 331 LEU D N 1
ATOM 26603 C CA . LEU D 1 331 ? -17.32200 10.05700 13.07800 1.000 16.52567 331 LEU D CA 1
ATOM 26604 C C . LEU D 1 331 ? -17.56800 8.56000 13.19900 1.000 16.10719 331 LEU D C 1
ATOM 26605 O O . LEU D 1 331 ? -16.81400 7.88200 13.91100 1.000 16.11509 331 LEU D O 1
ATOM 26621 N N . LYS D 1 332 ? -18.62900 8.03400 12.60700 1.000 13.88851 332 LYS D N 1
ATOM 26622 C CA . LYS D 1 332 ? -19.16900 6.75400 13.03400 1.000 16.53093 332 LYS D CA 1
ATOM 26623 C C . LYS D 1 332 ? -18.66500 5.58400 12.20500 1.000 16.89676 332 LYS D C 1
ATOM 26624 O O . LYS D 1 332 ? -18.20800 5.72700 11.06800 1.000 14.17538 332 LYS D O 1
ATOM 26643 N N . LEU D 1 333 ? -18.73600 4.40300 12.82400 1.000 17.44420 333 LEU D N 1
ATOM 26644 C CA . LEU D 1 333 ? -18.51300 3.16600 12.09000 1.000 13.94641 333 LEU D CA 1
ATOM 26645 C C . LEU D 1 333 ? -19.63200 2.91200 11.09100 1.000 16.29932 333 LEU D C 1
ATOM 26646 O O . LEU D 1 333 ? -19.38100 2.40800 9.99600 1.000 17.27576 333 LEU D O 1
ATOM 26662 N N . TYR D 1 334 ? -20.86500 3.25800 11.45200 1.000 14.98338 334 TYR D N 1
ATOM 26663 C CA . TYR D 1 334 ? -22.04200 3.07700 10.61400 1.000 14.47542 334 TYR D CA 1
ATOM 26664 C C . TYR D 1 334 ? -22.78300 4.39700 10.53300 1.000 17.99426 334 TYR D C 1
ATOM 26665 O O . TYR D 1 334 ? -23.19200 4.94600 11.56300 1.000 17.50210 334 TYR D O 1
ATOM 26683 N N . SER D 1 335 ? -22.95800 4.90200 9.31800 1.000 14.68860 335 SER D N 1
ATOM 26684 C CA . SER D 1 335 ? -23.67600 6.14600 9.09900 1.000 16.57830 335 SER D CA 1
ATOM 26685 C C . SER D 1 335 ? -24.68400 5.96800 7.97800 1.000 17.99163 335 SER D C 1
ATOM 26686 O O . SER D 1 335 ? -24.51100 5.13400 7.08600 1.000 18.62329 335 SER D O 1
ATOM 26694 N N . GLU D 1 336 ? -25.76200 6.74200 8.05400 1.000 17.14679 336 GLU D N 1
ATOM 26695 C CA . GLU D 1 336 ? -26.84800 6.67300 7.08500 1.000 18.48380 336 GLU D CA 1
ATOM 26696 C C . GLU D 1 336 ? -26.95300 8.00000 6.34800 1.000 19.82606 336 GLU D C 1
ATOM 26697 O O . GLU D 1 336 ? -27.09800 9.06400 6.96900 1.000 18.57065 336 GLU D O 1
ATOM 26709 N N . GLY D 1 337 ? -26.83800 7.93800 5.02700 1.000 18.36799 337 GLY D N 1
ATOM 26710 C CA . GLY D 1 337 ? -27.17100 9.05300 4.17500 1.000 18.11533 337 GLY D CA 1
ATOM 26711 C C . GLY D 1 337 ? -28.64700 9.03100 3.82700 1.000 16.24932 337 GLY D C 1
ATOM 26712 O O . GLY D 1 337 ? -29.43100 8.24200 4.35100 1.000 18.47327 337 GLY D O 1
ATOM 26716 N N . ASP D 1 338 ? -29.02700 9.91700 2.91500 1.000 16.19405 338 ASP D N 1
ATOM 26717 C CA . ASP D 1 338 ? -30.42400 9.93100 2.48800 1.000 15.43343 338 ASP D CA 1
ATOM 26718 C C . ASP D 1 338 ? -30.79500 8.71800 1.64400 1.000 20.67616 338 ASP D C 1
ATOM 26719 O O . ASP D 1 338 ? -31.98100 8.38400 1.55600 1.000 19.75763 338 ASP D O 1
ATOM 26728 N N . TYR D 1 339 ? -29.82300 8.05000 1.01800 1.000 15.93612 339 TYR D N 1
ATOM 26729 C CA . TYR D 1 339 ? -30.12100 6.91800 0.14800 1.000 17.26523 339 TYR D CA 1
ATOM 26730 C C . TYR D 1 339 ? -29.29600 5.67400 0.41400 1.000 19.18651 339 TYR D C 1
ATOM 26731 O O . TYR D 1 339 ? -29.74700 4.58000 0.04900 1.000 18.43905 339 TYR D O 1
ATOM 26749 N N . PHE D 1 340 ? -28.12600 5.79100 1.04700 1.000 18.10743 340 PHE D N 1
ATOM 26750 C CA . PHE D 1 340 ? -27.24300 4.66100 1.26500 1.000 16.98625 340 PHE D CA 1
ATOM 26751 C C . PHE D 1 340 ? -26.81500 4.56000 2.72300 1.000 16.38618 340 PHE D C 1
ATOM 26752 O O . PHE D 1 340 ? -26.45800 5.56300 3.35000 1.000 17.50473 340 PHE D O 1
ATOM 26769 N N . LYS D 1 341 ? -26.85000 3.33100 3.24200 1.000 19.11808 341 LYS D N 1
ATOM 26770 C CA . LYS D 1 341 ? -26.21300 3.00300 4.50900 1.000 19.82343 341 LYS D CA 1
ATOM 26771 C C . LYS D 1 341 ? -24.73600 2.72000 4.28600 1.000 18.98386 341 LYS D C 1
ATOM 26772 O O . LYS D 1 341 ? -24.36100 2.00800 3.35500 1.000 24.24501 341 LYS D O 1
ATOM 26791 N N . GLN D 1 342 ? -23.89500 3.24400 5.17100 1.000 17.52052 342 GLN D N 1
ATOM 26792 C CA . GLN D 1 342 ? -22.45200 3.17600 4.99300 1.000 15.96244 342 GLN D CA 1
ATOM 26793 C C . GLN D 1 342 ? -21.80300 2.56800 6.21600 1.000 14.68597 342 GLN D C 1
ATOM 26794 O O . GLN D 1 342 ? -21.87400 3.15300 7.30300 1.000 16.98625 342 GLN D O 1
ATOM 26808 N N . ILE D 1 343 ? -21.14900 1.42600 6.03600 1.000 17.89425 343 ILE D N 1
ATOM 26809 C CA . ILE D 1 343 ? -20.24200 0.88400 7.03600 1.000 14.65965 343 ILE D CA 1
ATOM 26810 C C . ILE D 1 343 ? -18.83600 1.30700 6.66000 1.000 15.42553 343 ILE D C 1
ATOM 26811 O O . ILE D 1 343 ? -18.36600 1.04800 5.54200 1.000 17.00467 343 ILE D O 1
ATOM 26827 N N . TRP D 1 344 ? -18.15100 1.95600 7.59100 1.000 15.49133 344 TRP D N 1
ATOM 26828 C CA . TRP D 1 344 ? -16.82800 2.49600 7.31500 1.000 16.15194 344 TRP D CA 1
ATOM 26829 C C . TRP D 1 344 ? -15.76500 1.47100 7.70600 1.000 17.99163 344 TRP D C 1
ATOM 26830 O O . TRP D 1 344 ? -14.99100 1.62700 8.65100 1.000 17.35734 344 TRP D O 1
ATOM 26851 N N . SER D 1 345 ? -15.74600 0.39500 6.93000 1.000 16.25195 345 SER D N 1
ATOM 26852 C CA . SER D 1 345 ? -14.87600 -0.72700 7.20500 1.000 16.75201 345 SER D CA 1
ATOM 26853 C C . SER D 1 345 ? -14.73300 -1.56000 5.94100 1.000 18.53117 345 SER D C 1
ATOM 26854 O O . SER D 1 345 ? -15.65600 -1.65600 5.13000 1.000 17.38630 345 SER D O 1
ATOM 26862 N N . GLU D 1 346 ? -13.55600 -2.15400 5.78300 1.000 18.55486 346 GLU D N 1
ATOM 26863 C CA . GLU D 1 346 ? -13.34200 -3.13800 4.72900 1.000 17.46788 346 GLU D CA 1
ATOM 26864 C C . GLU D 1 346 ? -13.81000 -4.53500 5.11300 1.000 21.30519 346 GLU D C 1
ATOM 26865 O O . GLU D 1 346 ? -13.74800 -5.44400 4.28100 1.000 21.74734 346 GLU D O 1
ATOM 26877 N N . ILE D 1 347 ? -14.25200 -4.72900 6.34600 1.000 18.27588 347 ILE D N 1
ATOM 26878 C CA . ILE D 1 347 ? -14.68600 -6.06000 6.78700 1.000 18.65750 347 ILE D CA 1
ATOM 26879 C C . ILE D 1 347 ? -16.00300 -6.40000 6.10300 1.000 20.71564 347 ILE D C 1
ATOM 26880 O O . ILE D 1 347 ? -16.89200 -5.53300 6.02000 1.000 19.57603 347 ILE D O 1
ATOM 26896 N N . PRO D 1 348 ? -16.19300 -7.61700 5.60900 1.000 21.96579 348 PRO D N 1
ATOM 26897 C CA . PRO D 1 348 ? -17.48300 -7.93800 4.98600 1.000 24.03446 348 PRO D CA 1
ATOM 26898 C C . PRO D 1 348 ? -18.63200 -7.72300 5.95900 1.000 22.22635 348 PRO D C 1
ATOM 26899 O O . PRO D 1 348 ? -18.51400 -7.96100 7.16500 1.000 23.31859 348 PRO D O 1
ATOM 26910 N N . GLU D 1 349 ? -19.75800 -7.27700 5.40300 1.000 25.49779 349 GLU D N 1
ATOM 26911 C CA . GLU D 1 349 ? -20.90100 -6.88200 6.21500 1.000 28.79029 349 GLU D CA 1
ATOM 26912 C C . GLU D 1 349 ? -21.43000 -8.01600 7.08200 1.000 31.64590 349 GLU D C 1
ATOM 26913 O O . GLU D 1 349 ? -21.91900 -7.75600 8.18900 1.000 32.27492 349 GLU D O 1
ATOM 26925 N N . LYS D 1 350 ? -21.34800 -9.27000 6.62100 1.000 30.25363 350 LYS D N 1
ATOM 26926 C CA . LYS D 1 350 ? -21.92700 -10.34000 7.42200 1.000 30.73263 350 LYS D CA 1
ATOM 26927 C C . LYS D 1 350 ? -21.10600 -10.63600 8.67200 1.000 31.73275 350 LYS D C 1
ATOM 26928 O O . LYS D 1 350 ? -21.53300 -11.44500 9.50300 1.000 32.63286 350 LYS D O 1
ATOM 26947 N N . ASP D 1 351 ? -19.91600 -10.05500 8.79200 1.000 28.38235 351 ASP D N 1
ATOM 26948 C CA . ASP D 1 351 ? -19.03100 -10.39300 9.89900 1.000 28.24023 351 ASP D CA 1
ATOM 26949 C C . ASP D 1 351 ? -19.72200 -10.09100 11.22400 1.000 25.11880 351 ASP D C 1
ATOM 26950 O O . ASP D 1 351 ? -20.24600 -8.99000 11.43200 1.000 25.59781 351 ASP D O 1
ATOM 26959 N N . ALA D 1 352 ? -19.71600 -11.08300 12.11800 1.000 26.26631 352 ALA D N 1
ATOM 26960 C CA . ALA D 1 352 ? -20.41700 -10.94900 13.38700 1.000 24.90825 352 ALA D CA 1
ATOM 26961 C C . ALA D 1 352 ? -19.79500 -9.87600 14.26600 1.000 24.78455 352 ALA D C 1
ATOM 26962 O O . ALA D 1 352 ? -20.51400 -9.13800 14.94600 1.000 25.44516 352 ALA D O 1
ATOM 26969 N N . ASP D 1 353 ? -18.46600 -9.78500 14.29200 1.000 23.99761 353 ASP D N 1
ATOM 26970 C CA . ASP D 1 353 ? -17.83000 -8.74500 15.09000 1.000 24.59769 353 ASP D CA 1
ATOM 26971 C C . ASP D 1 353 ? -18.20100 -7.36000 14.58900 1.000 23.67915 353 ASP D C 1
ATOM 26972 O O . ASP D 1 353 ? -18.48500 -6.45400 15.38300 1.000 22.88169 353 ASP D O 1
ATOM 26981 N N . LEU D 1 354 ? -18.17300 -7.17300 13.27200 1.000 20.39192 354 LEU D N 1
ATOM 26982 C CA . LEU D 1 354 ? -18.58900 -5.90800 12.68700 1.000 19.78395 354 LEU D CA 1
ATOM 26983 C C . LEU D 1 354 ? -20.01700 -5.56400 13.09300 1.000 21.41573 354 LEU D C 1
ATOM 26984 O O . LEU D 1 354 ? -20.29500 -4.43900 13.52900 1.000 22.68693 354 LEU D O 1
ATOM 27000 N N . GLN D 1 355 ? -20.93600 -6.52800 12.97700 1.000 21.04463 355 GLN D N 1
ATOM 27001 C CA . GLN D 1 355 ? -22.33000 -6.23700 13.29700 1.000 25.53464 355 GLN D CA 1
ATOM 27002 C C . GLN D 1 355 ? -22.49900 -5.92900 14.77800 1.000 25.89521 355 GLN D C 1
ATOM 27003 O O . GLN D 1 355 ? -23.27700 -5.04100 15.15000 1.000 24.99510 355 GLN D O 1
ATOM 27017 N N . LEU D 1 356 ? -21.78000 -6.65200 15.64000 1.000 23.64757 356 LEU D N 1
ATOM 27018 C CA . LEU D 1 356 ? -21.83500 -6.35400 17.06800 1.000 27.29275 356 LEU D CA 1
ATOM 27019 C C . LEU D 1 356 ? -21.32700 -4.94300 17.35100 1.000 28.03757 356 LEU D C 1
ATOM 27020 O O . LEU D 1 356 ? -21.91700 -4.21200 18.15600 1.000 26.22683 356 LEU D O 1
ATOM 27036 N N . ALA D 1 357 ? -20.23000 -4.54400 16.70000 1.000 23.16067 357 ALA D N 1
ATOM 27037 C CA . ALA D 1 357 ? -19.69900 -3.19500 16.89100 1.000 23.76338 357 ALA D CA 1
ATOM 27038 C C . ALA D 1 357 ? -20.71100 -2.14600 16.45700 1.000 21.51837 357 ALA D C 1
ATOM 27039 O O . ALA D 1 357 ? -20.90000 -1.13000 17.13700 1.000 20.96567 357 ALA D O 1
ATOM 27046 N N . ILE D 1 358 ? -21.36800 -2.37200 15.31900 1.000 21.62628 358 ILE D N 1
ATOM 27047 C CA . ILE D 1 358 ? -22.38000 -1.43500 14.84700 1.000 20.38402 358 ILE D CA 1
ATOM 27048 C C . ILE D 1 358 ? -23.52400 -1.35600 15.84800 1.000 22.47901 358 ILE D C 1
ATOM 27049 O O . ILE D 1 358 ? -24.01500 -0.26600 16.16800 1.000 22.97381 358 ILE D O 1
ATOM 27065 N N . GLN D 1 359 ? -23.94800 -2.51200 16.37100 1.000 25.57412 359 GLN D N 1
ATOM 27066 C CA . GLN D 1 359 ? -24.99500 -2.55000 17.38700 1.000 23.16857 359 GLN D CA 1
ATOM 27067 C C . GLN D 1 359 ? -24.58100 -1.77200 18.63300 1.000 28.94031 359 GLN D C 1
ATOM 27068 O O . GLN D 1 359 ? -25.34900 -0.95000 19.14600 1.000 30.95634 359 GLN D O 1
ATOM 27082 N N . LYS D 1 360 ? -23.37100 -2.02800 19.14200 1.000 22.51849 360 LYS D N 1
ATOM 27083 C CA . LYS D 1 360 ? -22.88800 -1.31000 20.32100 1.000 26.84532 360 LYS D CA 1
ATOM 27084 C C . LYS D 1 360 ? -22.89200 0.20000 20.07500 1.000 28.06915 360 LYS D C 1
ATOM 27085 O O . LYS D 1 360 ? -23.34300 0.98500 20.91700 1.000 25.82941 360 LYS D O 1
ATOM 27104 N N . GLU D 1 361 ? -22.35600 0.62600 18.93100 1.000 21.38941 361 GLU D N 1
ATOM 27105 C CA . GLU D 1 361 ? -22.32300 2.04700 18.60700 1.000 19.31021 361 GLU D CA 1
ATOM 27106 C C . GLU D 1 361 ? -23.72900 2.63200 18.61600 1.000 24.91088 361 GLU D C 1
ATOM 27107 O O . GLU D 1 361 ? -23.95800 3.71900 19.16800 1.000 24.12921 361 GLU D O 1
ATOM 27119 N N . ALA D 1 362 ? -24.69000 1.91700 18.02900 1.000 25.49779 362 ALA D N 1
ATOM 27120 C CA . ALA D 1 362 ? -26.06100 2.41700 17.98400 1.000 34.43308 362 ALA D CA 1
ATOM 27121 C C . ALA D 1 362 ? -26.65200 2.55800 19.38200 1.000 30.57735 362 ALA D C 1
ATOM 27122 O O . ALA D 1 362 ? -27.45800 3.46500 19.62600 1.000 37.53345 362 ALA D O 1
ATOM 27129 N N . GLU D 1 363 ? -26.27200 1.67400 20.30200 1.000 31.90646 363 GLU D N 1
ATOM 27130 C CA . GLU D 1 363 ? -26.71200 1.72300 21.68900 1.000 40.40484 363 GLU D CA 1
ATOM 27131 C C . GLU D 1 363 ? -25.94700 2.75400 22.50400 1.000 40.06007 363 GLU D C 1
ATOM 27132 O O . GLU D 1 363 ? -26.09400 2.79400 23.73000 1.000 45.76601 363 GLU D O 1
ATOM 27144 N N . GLY D 1 364 ? -25.12700 3.57600 21.85600 1.000 40.72594 364 GLY D N 1
ATOM 27145 C CA . GLY D 1 364 ? -24.33100 4.55200 22.57100 1.000 41.45497 364 GLY D CA 1
ATOM 27146 C C . GLY D 1 364 ? -23.25400 3.95700 23.44200 1.000 42.19453 364 GLY D C 1
ATOM 27147 O O . GLY D 1 364 ? -22.79900 4.60800 24.38400 1.000 48.16104 364 GLY D O 1
ATOM 27151 N N . GLU D 1 365 ? -22.83100 2.73300 23.15400 1.000 38.06246 365 GLU D N 1
ATOM 27152 C CA . GLU D 1 365 ? -21.85100 2.02600 23.96100 1.000 46.24239 365 GLU D CA 1
ATOM 27153 C C . GLU D 1 365 ? -20.54200 1.90100 23.19600 1.000 47.53991 365 GLU D C 1
ATOM 27154 O O . GLU D 1 365 ? -20.52100 1.87600 21.96200 1.000 48.50582 365 GLU D O 1
ATOM 27166 N N . ASP D 1 366 ? -19.44500 1.83400 23.94500 1.000 56.17516 366 ASP D N 1
ATOM 27167 C CA . ASP D 1 366 ? -18.14000 1.61400 23.34100 1.000 57.34635 366 ASP D CA 1
ATOM 27168 C C . ASP D 1 366 ? -18.01700 0.16400 22.88800 1.000 52.38260 366 ASP D C 1
ATOM 27169 O O . ASP D 1 366 ? -18.48400 -0.75600 23.56500 1.000 51.80621 366 ASP D O 1
ATOM 27178 N N . TYR D 1 367 ? -17.39600 -0.03600 21.72800 1.000 52.96161 367 TYR D N 1
ATOM 27179 C CA . TYR D 1 367 ? -17.10400 -1.36600 21.21400 1.000 48.54793 367 TYR D CA 1
ATOM 27180 C C . TYR D 1 367 ? -15.59500 -1.52700 21.08900 1.000 44.13687 367 TYR D C 1
ATOM 27181 O O . TYR D 1 367 ? -14.89700 -0.62100 20.62200 1.000 46.43188 367 TYR D O 1
ATOM 27199 N N . SER D 1 368 ? -15.10000 -2.69400 21.49500 1.000 40.16797 368 SER D N 1
ATOM 27200 C CA . SER D 1 368 ? -13.66900 -2.97100 21.49900 1.000 45.44492 368 SER D CA 1
ATOM 27201 C C . SER D 1 368 ? -13.35000 -4.29800 20.82300 1.000 45.16594 368 SER D C 1
ATOM 27202 O O . SER D 1 368 ? -12.26800 -4.85500 21.04700 1.000 39.38367 368 SER D O 1
ATOM 27210 N N . ASN D 1 369 ? -14.26600 -4.82100 20.00600 1.000 31.56957 369 ASN D N 1
ATOM 27211 C CA . ASN D 1 369 ? -14.13500 -6.17100 19.46600 1.000 31.53010 369 ASN D CA 1
ATOM 27212 C C . ASN D 1 369 ? -13.54800 -6.21400 18.05800 1.000 37.13603 369 ASN D C 1
ATOM 27213 O O . ASN D 1 369 ? -13.37000 -7.31200 17.51600 1.000 33.91196 369 ASN D O 1
ATOM 27224 N N . LEU D 1 370 ? -13.24400 -5.06100 17.46000 1.000 38.40987 370 LEU D N 1
ATOM 27225 C CA . LEU D 1 370 ? -12.55800 -4.96300 16.18200 1.000 36.65176 370 LEU D CA 1
ATOM 27226 C C . LEU D 1 370 ? -11.07900 -4.63800 16.42300 1.000 46.71086 370 LEU D C 1
ATOM 27227 O O . LEU D 1 370 ? -10.60300 -4.64400 17.56800 1.000 33.34610 370 LEU D O 1
ATOM 27243 N N . GLY D 1 371 ? -10.35000 -4.30600 15.34600 1.000 53.58011 371 GLY D N 1
ATOM 27244 C CA . GLY D 1 371 ? -8.90800 -4.15800 15.44800 1.000 50.87452 371 GLY D CA 1
ATOM 27245 C C . GLY D 1 371 ? -8.18000 -3.18400 14.53600 1.000 33.69088 371 GLY D C 1
ATOM 27246 O O . GLY D 1 371 ? -7.28800 -3.58200 13.78600 1.000 58.94128 371 GLY D O 1
ATOM 27250 N N . TYR D 1 372 ? -8.53800 -1.91400 14.58400 1.000 48.61636 372 TYR D N 1
ATOM 27251 C CA . TYR D 1 372 ? -7.66500 -0.84500 14.12200 1.000 43.71577 372 TYR D CA 1
ATOM 27252 C C . TYR D 1 372 ? -7.37700 -0.76100 12.62900 1.000 29.54565 372 TYR D C 1
ATOM 27253 O O . TYR D 1 372 ? -7.55400 0.31200 12.05100 1.000 40.99965 372 TYR D O 1
ATOM 27271 N N . TRP D 1 373 ? -6.93200 -1.84800 11.99000 1.000 27.43487 373 TRP D N 1
ATOM 27272 C CA . TRP D 1 373 ? -6.43000 -1.71700 10.62000 1.000 22.86853 373 TRP D CA 1
ATOM 27273 C C . TRP D 1 373 ? -7.48500 -1.95400 9.54700 1.000 24.81350 373 TRP D C 1
ATOM 27274 O O . TRP D 1 373 ? -7.19000 -1.78000 8.35800 1.000 26.49002 373 TRP D O 1
ATOM 27295 N N . ARG D 1 374 ? -8.69000 -2.37000 9.92100 1.000 22.03422 374 ARG D N 1
ATOM 27296 C CA . ARG D 1 374 ? -9.71700 -2.71700 8.94300 1.000 22.76852 374 ARG D CA 1
ATOM 27297 C C . ARG D 1 374 ? -10.92500 -1.79200 9.02600 1.000 20.63142 374 ARG D C 1
ATOM 27298 O O . ARG D 1 374 ? -11.99200 -2.11200 8.49800 1.000 21.06042 374 ARG D O 1
ATOM 27319 N N . ILE D 1 375 ? -10.78400 -0.64600 9.68600 1.000 19.64446 375 ILE D N 1
ATOM 27320 C CA . ILE D 1 375 ? -11.86400 0.32800 9.78300 1.000 19.88659 375 ILE D CA 1
ATOM 27321 C C . ILE D 1 375 ? -11.34200 1.67300 9.32400 1.000 23.66073 375 ILE D C 1
ATOM 27322 O O . ILE D 1 375 ? -10.14100 1.94000 9.34900 1.000 23.03697 375 ILE D O 1
ATOM 27338 N N . THR D 1 376 ? -12.25800 2.52500 8.88700 1.000 16.07298 376 THR D N 1
ATOM 27339 C CA . THR D 1 376 ? -11.91600 3.89600 8.55200 1.000 16.92045 376 THR D CA 1
ATOM 27340 C C . THR D 1 376 ? -11.97300 4.72600 9.82600 1.000 17.95742 376 THR D C 1
ATOM 27341 O O . THR D 1 376 ? -13.00100 4.74500 10.51100 1.000 19.34179 376 THR D O 1
ATOM 27352 N N . LYS D 1 377 ? -10.86900 5.39200 10.15800 1.000 15.72031 377 LYS D N 1
ATOM 27353 C CA . LYS D 1 377 ? -10.81500 6.14900 11.39600 1.000 14.42015 377 LYS D CA 1
ATOM 27354 C C . LYS D 1 377 ? -11.73700 7.36700 11.32700 1.000 14.51490 377 LYS D C 1
ATOM 27355 O O . LYS D 1 377 ? -12.21600 7.76900 10.25500 1.000 14.62544 377 LYS D O 1
ATOM 27374 N N . LYS D 1 378 ? -12.03400 7.91200 12.50400 1.000 15.48870 378 LYS D N 1
ATOM 27375 C CA . LYS D 1 378 ? -13.03000 8.96500 12.62200 1.000 14.93600 378 LYS D CA 1
ATOM 27376 C C . LYS D 1 378 ? -12.45500 10.31800 12.20000 1.000 16.27037 378 LYS D C 1
ATOM 27377 O O . LYS D 1 378 ? -11.29400 10.63000 12.45000 1.000 16.41513 378 LYS D O 1
ATOM 27396 N N . MET D 1 379 ? -13.29200 11.12400 11.54300 1.000 12.91997 379 MET D N 1
ATOM 27397 C CA . MET D 1 379 ? -13.01700 12.52500 11.28700 1.000 13.37266 379 MET D CA 1
ATOM 27398 C C . MET D 1 379 ? -14.06600 13.30200 12.07300 1.000 14.97022 379 MET D C 1
ATOM 27399 O O . MET D 1 379 ? -15.17600 12.81100 12.29300 1.000 15.14392 379 MET D O 1
ATOM 27413 N N . CYS D 1 380 ? -13.69600 14.48200 12.57100 1.000 13.04104 380 CYS D N 1
ATOM 27414 C CA . CYS D 1 380 ? -14.63700 15.15900 13.46100 1.000 12.33569 380 CYS D CA 1
ATOM 27415 C C . CYS D 1 380 ? -15.16700 16.43800 12.82600 1.000 14.23065 380 CYS D C 1
ATOM 27416 O O . CYS D 1 380 ? -14.47500 17.08000 12.03400 1.000 14.76756 380 CYS D O 1
ATOM 27424 N N . PRO D 1 381 ? -16.38700 16.83700 13.16900 1.000 12.04355 381 PRO D N 1
ATOM 27425 C CA . PRO D 1 381 ? -16.86200 18.16900 12.76900 1.000 13.64111 381 PRO D CA 1
ATOM 27426 C C . PRO D 1 381 ? -16.11700 19.26900 13.50900 1.000 14.26750 381 PRO D C 1
ATOM 27427 O O . PRO D 1 381 ? -15.69900 19.11700 14.66200 1.000 14.12275 381 PRO D O 1
ATOM 27438 N N . ILE D 1 382 ? -15.97200 20.39400 12.81900 1.000 12.29095 382 ILE D N 1
ATOM 27439 C CA . ILE D 1 382 ? -15.41200 21.63200 13.34600 1.000 12.04618 382 ILE D CA 1
ATOM 27440 C C . ILE D 1 382 ? -16.53100 22.65900 13.21400 1.000 14.20170 382 ILE D C 1
ATOM 27441 O O . ILE D 1 382 ? -16.93800 23.00400 12.09800 1.000 13.56215 382 ILE D O 1
ATOM 27457 N N . ILE D 1 383 ? -17.04000 23.13700 14.34300 1.000 12.21462 383 ILE D N 1
ATOM 27458 C CA . ILE D 1 383 ? -18.32600 23.82100 14.38300 1.000 14.74650 383 ILE D CA 1
ATOM 27459 C C . ILE D 1 383 ? -18.13000 25.31800 14.19000 1.000 14.14906 383 ILE D C 1
ATOM 27460 O O . ILE D 1 383 ? -17.54500 26.00200 15.03900 1.000 14.33067 383 ILE D O 1
ATOM 27476 N N . SER D 1 384 ? -18.65800 25.83100 13.08700 1.000 14.16222 384 SER D N 1
ATOM 27477 C CA . SER D 1 384 ? -18.59200 27.24400 12.76300 1.000 11.37242 384 SER D CA 1
ATOM 27478 C C . SER D 1 384 ? -19.98300 27.84300 12.82600 1.000 16.47303 384 SER D C 1
ATOM 27479 O O . SER D 1 384 ? -20.95100 27.24200 12.34600 1.000 15.94402 384 SER D O 1
ATOM 27487 N N . GLY D 1 385 ? -20.07300 29.03100 13.41100 1.000 19.78395 385 GLY D N 1
ATOM 27488 C CA . GLY D 1 385 ? -21.33000 29.71100 13.63800 1.000 25.09511 385 GLY D CA 1
ATOM 27489 C C . GLY D 1 385 ? -21.41500 30.22700 15.05900 1.000 15.56766 385 GLY D C 1
ATOM 27490 O O . GLY D 1 385 ? -20.42700 30.28600 15.79300 1.000 28.79293 385 GLY D O 1
ATOM 27494 N N . GLY D 1 386 ? -22.61600 30.63700 15.44300 1.000 30.19309 386 GLY D N 1
ATOM 27495 C CA . GLY D 1 386 ? -22.77000 31.47600 16.60400 1.000 27.82176 386 GLY D CA 1
ATOM 27496 C C . GLY D 1 386 ? -23.06800 30.76200 17.90100 1.000 30.57998 386 GLY D C 1
ATOM 27497 O O . GLY D 1 386 ? -24.01100 31.13800 18.60200 1.000 33.81721 386 GLY D O 1
ATOM 27501 N N . LEU D 1 387 ? -22.28300 29.74400 18.23400 1.000 16.97309 387 LEU D N 1
ATOM 27502 C CA . LEU D 1 387 ? -22.37400 29.15500 19.55800 1.000 17.15995 387 LEU D CA 1
ATOM 27503 C C . LEU D 1 387 ? -21.79800 30.10900 20.60000 1.000 18.51801 387 LEU D C 1
ATOM 27504 O O . LEU D 1 387 ? -21.02400 31.01400 20.29400 1.000 18.54433 387 LEU D O 1
ATOM 27520 N N . ASN D 1 388 ? -22.16300 29.86700 21.85600 1.000 15.64398 388 ASN D N 1
ATOM 27521 C CA . ASN D 1 388 ? -21.73600 30.66800 22.99800 1.000 17.38893 388 ASN D CA 1
ATOM 27522 C C . ASN D 1 388 ? -22.11300 29.86200 24.24100 1.000 14.95969 388 ASN D C 1
ATOM 27523 O O . ASN D 1 388 ? -22.67900 28.76200 24.12200 1.000 15.40711 388 ASN D O 1
ATOM 27534 N N . PRO D 1 389 ? -21.79900 30.34000 25.44400 1.000 16.11772 389 PRO D N 1
ATOM 27535 C CA . PRO D 1 389 ? -22.05900 29.51600 26.63800 1.000 14.13064 389 PRO D CA 1
ATOM 27536 C C . PRO D 1 389 ? -23.52000 29.15500 26.83800 1.000 17.18101 389 PRO D C 1
ATOM 27537 O O . PRO D 1 389 ? -23.81600 28.10300 27.41700 1.000 18.29430 389 PRO D O 1
ATOM 27548 N N . LEU D 1 390 ? -24.44200 29.99500 26.37200 1.000 15.89138 390 LEU D N 1
ATOM 27549 C CA . LEU D 1 390 ? -25.85900 29.69700 26.51800 1.000 17.15469 390 LEU D CA 1
ATOM 27550 C C . LEU D 1 390 ? -26.31300 28.58000 25.59600 1.000 17.98900 390 LEU D C 1
ATOM 27551 O O . LEU D 1 390 ? -27.39800 28.02800 25.79700 1.000 19.86554 390 LEU D O 1
ATOM 27567 N N . LEU D 1 391 ? -25.53200 28.27300 24.56000 1.000 17.28102 391 LEU D N 1
ATOM 27568 C CA . LEU D 1 391 ? -25.97000 27.37200 23.50800 1.000 17.17048 391 LEU D CA 1
ATOM 27569 C C . LEU D 1 391 ? -25.16300 26.09100 23.41500 1.000 16.78622 391 LEU D C 1
ATOM 27570 O O . LEU D 1 391 ? -25.57800 25.17500 22.69200 1.000 16.65726 391 LEU D O 1
ATOM 27586 N N . ILE D 1 392 ? -24.03500 25.97400 24.11800 1.000 17.91004 392 ILE D N 1
ATOM 27587 C CA . ILE D 1 392 ? -23.17200 24.82400 23.85800 1.000 19.52603 392 ILE D CA 1
ATOM 27588 C C . ILE D 1 392 ? -23.82400 23.53200 24.34800 1.000 17.89425 392 ILE D C 1
ATOM 27589 O O . ILE D 1 392 ? -23.74100 22.49600 23.68400 1.000 17.53105 392 ILE D O 1
ATOM 27605 N N . GLY D 1 393 ? -24.49700 23.56900 25.49800 1.000 17.29944 393 GLY D N 1
ATOM 27606 C CA . GLY D 1 393 ? -25.18700 22.37500 25.96600 1.000 18.57854 393 GLY D CA 1
ATOM 27607 C C . GLY D 1 393 ? -26.25400 21.91400 24.98700 1.000 19.33390 393 GLY D C 1
ATOM 27608 O O . GLY D 1 393 ? -26.33800 20.72900 24.64500 1.000 19.11019 393 GLY D O 1
ATOM 27612 N N . LYS D 1 394 ? -27.05900 22.85800 24.49100 1.000 20.62616 394 LYS D N 1
ATOM 27613 C CA . LYS D 1 394 ? -28.11100 22.51900 23.53200 1.000 18.01005 394 LYS D CA 1
ATOM 27614 C C . LYS D 1 394 ? -27.50800 21.95400 22.26000 1.000 20.37350 394 LYS D C 1
ATOM 27615 O O . LYS D 1 394 ? -28.03300 20.98200 21.69000 1.000 18.88647 394 LYS D O 1
ATOM 27634 N N . PHE D 1 395 ? -26.35000 22.47200 21.85100 1.000 17.03889 395 PHE D N 1
ATOM 27635 C CA . PHE D 1 395 ? -25.69800 21.92000 20.67300 1.000 16.85202 395 PHE D CA 1
ATOM 27636 C C . PHE D 1 395 ? -25.24800 20.47900 20.91600 1.000 17.81003 395 PHE D C 1
ATOM 27637 O O . PHE D 1 395 ? -25.46000 19.60800 20.06600 1.000 18.11270 395 PHE D O 1
ATOM 27654 N N . ILE D 1 396 ? -24.59900 20.21000 22.05500 1.000 16.84939 396 ILE D N 1
ATOM 27655 C CA . ILE D 1 396 ? -24.16600 18.84100 22.33900 1.000 18.23903 396 ILE D CA 1
ATOM 27656 C C . ILE D 1 396 ? -25.35900 17.89900 22.26200 1.000 20.54194 396 ILE D C 1
ATOM 27657 O O . ILE D 1 396 ? -25.30600 16.83400 21.62300 1.000 20.41297 396 ILE D O 1
ATOM 27673 N N . ASP D 1 397 ? -26.45200 18.27100 22.93000 1.000 19.88923 397 ASP D N 1
ATOM 27674 C CA . ASP D 1 397 ? -27.63900 17.42200 22.92200 1.000 22.11318 397 ASP D CA 1
ATOM 27675 C C . ASP D 1 397 ? -28.14500 17.20100 21.50600 1.000 20.86040 397 ASP D C 1
ATOM 27676 O O . ASP D 1 397 ? -28.52900 16.08400 21.14400 1.000 23.34490 397 ASP D O 1
ATOM 27685 N N . THR D 1 398 ? -28.13100 18.24800 20.68600 1.000 21.13148 398 THR D N 1
ATOM 27686 C CA . THR D 1 398 ? -28.69200 18.16500 19.34400 1.000 21.64996 398 THR D CA 1
ATOM 27687 C C . THR D 1 398 ? -27.83700 17.28700 18.43800 1.000 26.47423 398 THR D C 1
ATOM 27688 O O . THR D 1 398 ? -28.36100 16.43400 17.71400 1.000 26.50055 398 THR D O 1
ATOM 27699 N N . VAL D 1 399 ? -26.51600 17.48000 18.45400 1.000 22.44480 399 VAL D N 1
ATOM 27700 C CA . VAL D 1 399 ? -25.66100 16.70000 17.56300 1.000 21.54206 399 VAL D CA 1
ATOM 27701 C C . VAL D 1 399 ? -25.43400 15.28900 18.08700 1.000 21.20254 399 VAL D C 1
ATOM 27702 O O . VAL D 1 399 ? -25.08900 14.40000 17.29800 1.000 26.76900 399 VAL D O 1
ATOM 27715 N N . GLY D 1 400 ? -25.62100 15.04800 19.38700 1.000 19.91028 400 GLY D N 1
ATOM 27716 C CA . GLY D 1 400 ? -25.56900 13.69400 19.91100 1.000 22.16582 400 GLY D CA 1
ATOM 27717 C C . GLY D 1 400 ? -24.18600 13.11300 20.04400 1.000 27.41908 400 GLY D C 1
ATOM 27718 O O . GLY D 1 400 ? -24.02900 11.88700 20.08600 1.000 20.63932 400 GLY D O 1
ATOM 27722 N N . THR D 1 401 ? -23.17200 13.96400 20.09100 1.000 23.02645 401 THR D N 1
ATOM 27723 C CA . THR D 1 401 ? -21.79700 13.55100 20.28300 1.000 18.57328 401 THR D CA 1
ATOM 27724 C C . THR D 1 401 ? -21.06600 14.70200 20.95300 1.000 19.98134 401 THR D C 1
ATOM 27725 O O . THR D 1 401 ? -21.47200 15.86700 20.84000 1.000 19.63393 401 THR D O 1
ATOM 27736 N N . GLN D 1 402 ? -19.97000 14.36600 21.63000 1.000 17.83635 402 GLN D N 1
ATOM 27737 C CA . GLN D 1 402 ? -19.01900 15.35600 22.11800 1.000 18.64697 402 GLN D CA 1
ATOM 27738 C C . GLN D 1 402 ? -17.74800 15.38200 21.28400 1.000 17.56263 402 GLN D C 1
ATOM 27739 O O . GLN D 1 402 ? -16.79200 16.08000 21.64900 1.000 15.56239 402 GLN D O 1
ATOM 27753 N N . ASP D 1 403 ? -17.70900 14.62700 20.18000 1.000 15.88085 403 ASP D N 1
ATOM 27754 C CA . ASP D 1 403 ? -16.51500 14.52800 19.34500 1.000 16.96256 403 ASP D CA 1
ATOM 27755 C C . ASP D 1 403 ? -16.52800 15.62600 18.27900 1.000 17.60211 403 ASP D C 1
ATOM 27756 O O . ASP D 1 403 ? -16.68000 15.38600 17.07900 1.000 15.00969 403 ASP D O 1
ATOM 27765 N N . PHE D 1 404 ? -16.34400 16.86200 18.73600 1.000 14.01221 404 PHE D N 1
ATOM 27766 C CA . PHE D 1 404 ? -16.26500 17.99000 17.81600 1.000 14.41752 404 PHE D CA 1
ATOM 27767 C C . PHE D 1 404 ? -15.34200 19.04400 18.40000 1.000 15.86506 404 PHE D C 1
ATOM 27768 O O . PHE D 1 404 ? -15.02400 19.03400 19.59200 1.000 13.10157 404 PHE D O 1
ATOM 27785 N N . ILE D 1 405 ? -14.87300 19.91600 17.51100 1.000 14.70966 405 ILE D N 1
ATOM 27786 C CA . ILE D 1 405 ? -14.09400 21.10200 17.84600 1.000 12.82259 405 ILE D CA 1
ATOM 27787 C C . ILE D 1 405 ? -14.97000 22.30400 17.53200 1.000 15.25446 405 ILE D C 1
ATOM 27788 O O . ILE D 1 405 ? -15.53400 22.38600 16.43600 1.000 14.93337 405 ILE D O 1
ATOM 27804 N N . THR D 1 406 ? -15.10100 23.22700 18.48400 1.000 11.60402 406 THR D N 1
ATOM 27805 C CA . THR D 1 406 ? -15.79100 24.47800 18.20300 1.000 12.05408 406 THR D CA 1
ATOM 27806 C C . THR D 1 406 ? -14.77800 25.51700 17.76600 1.000 15.35710 406 THR D C 1
ATOM 27807 O O . THR D 1 406 ? -13.62200 25.48900 18.18200 1.000 13.75954 406 THR D O 1
ATOM 27818 N N . THR D 1 407 ? -15.20100 26.42400 16.89200 1.000 13.30949 407 THR D N 1
ATOM 27819 C CA . THR D 1 407 ? -14.35800 27.57300 16.53800 1.000 12.95682 407 THR D CA 1
ATOM 27820 C C . THR D 1 407 ? -15.25500 28.80000 16.67600 1.000 20.43929 407 THR D C 1
ATOM 27821 O O . THR D 1 407 ? -15.80500 29.30900 15.69800 1.000 21.14464 407 THR D O 1
ATOM 27832 N N . MET D 1 408 ? -15.41600 29.24500 17.91800 1.000 14.90442 408 MET D N 1
ATOM 27833 C CA . MET D 1 408 ? -16.27700 30.37600 18.26200 1.000 12.92260 408 MET D CA 1
ATOM 27834 C C . MET D 1 408 ? -15.54000 31.69100 18.05100 1.000 16.74411 408 MET D C 1
ATOM 27835 O O . MET D 1 408 ? -14.33900 31.81200 18.32900 1.000 21.02621 408 MET D O 1
ATOM 27849 N N . GLY D 1 409 ? -16.27600 32.68800 17.58500 1.000 14.40962 409 GLY D N 1
ATOM 27850 C CA . GLY D 1 409 ? -15.76100 34.03800 17.53200 1.000 16.30722 409 GLY D CA 1
ATOM 27851 C C . GLY D 1 409 ? -16.44400 34.90900 18.55700 1.000 14.77282 409 GLY D C 1
ATOM 27852 O O . GLY D 1 409 ? -15.95800 35.06600 19.68000 1.000 14.74650 409 GLY D O 1
ATOM 27856 N N . ALA D 1 410 ? -17.59100 35.47100 18.17700 1.000 15.74399 410 ALA D N 1
ATOM 27857 C CA . ALA D 1 410 ? -18.29800 36.38200 19.06700 1.000 17.13363 410 ALA D CA 1
ATOM 27858 C C . ALA D 1 410 ? -18.66000 35.70700 20.37900 1.000 17.14679 410 ALA D C 1
ATOM 27859 O O . ALA D 1 410 ? -18.70400 36.36300 21.42100 1.000 16.05719 410 ALA D O 1
ATOM 27866 N N . GLY D 1 411 ? -18.89700 34.39600 20.34700 1.000 15.05707 411 GLY D N 1
ATOM 27867 C CA . GLY D 1 411 ? -19.31000 33.66900 21.52700 1.000 16.33354 411 GLY D CA 1
ATOM 27868 C C . GLY D 1 411 ? -18.25700 33.56500 22.60100 1.000 16.58094 411 GLY D C 1
ATOM 27869 O O . GLY D 1 411 ? -18.56700 33.08100 23.69400 1.000 17.10205 411 GLY D O 1
ATOM 27873 N N . VAL D 1 412 ? -17.02700 34.00900 22.31700 1.000 15.35447 412 VAL D N 1
ATOM 27874 C CA . VAL D 1 412 ? -16.02000 34.20800 23.35400 1.000 17.90741 412 VAL D CA 1
ATOM 27875 C C . VAL D 1 412 ? -15.48000 35.64100 23.36200 1.000 15.62556 412 VAL D C 1
ATOM 27876 O O . VAL D 1 412 ? -15.34400 36.23000 24.43900 1.000 16.87044 412 VAL D O 1
ATOM 27889 N N . HIS D 1 413 ? -15.22500 36.23300 22.19500 1.000 14.85968 413 HIS D N 1
ATOM 27890 C CA . HIS D 1 413 ? -14.53300 37.51700 22.18000 1.000 15.39658 413 HIS D CA 1
ATOM 27891 C C . HIS D 1 413 ? -15.43600 38.68800 22.54700 1.000 18.27851 413 HIS D C 1
ATOM 27892 O O . HIS D 1 413 ? -14.93300 39.73900 22.95000 1.000 20.70775 413 HIS D O 1
ATOM 27906 N N . SER D 1 414 ? -16.74200 38.54800 22.39600 1.000 17.28892 414 SER D N 1
ATOM 27907 C CA . SER D 1 414 ? -17.64700 39.62000 22.78900 1.000 17.31260 414 SER D CA 1
ATOM 27908 C C . SER D 1 414 ? -18.05900 39.52600 24.24900 1.000 16.36775 414 SER D C 1
ATOM 27909 O O . SER D 1 414 ? -18.80000 40.39800 24.72400 1.000 19.67868 414 SER D O 1
ATOM 27917 N N . HIS D 1 415 ? -17.57500 38.52000 24.97500 1.000 18.78120 415 HIS D N 1
ATOM 27918 C CA . HIS D 1 415 ? -17.90700 38.39900 26.38100 1.000 17.47841 415 HIS D CA 1
ATOM 27919 C C . HIS D 1 415 ? -17.57900 39.71700 27.07500 1.000 17.05994 415 HIS D C 1
ATOM 27920 O O . HIS D 1 415 ? -16.50200 40.28600 26.83300 1.000 19.62077 415 HIS D O 1
ATOM 27934 N N . PRO D 1 416 ? -18.48700 40.26100 27.88600 1.000 17.73897 416 PRO D N 1
ATOM 27935 C CA . PRO D 1 416 ? -18.25200 41.61500 28.43200 1.000 18.38378 416 PRO D CA 1
ATOM 27936 C C . PRO D 1 416 ? -17.04700 41.69700 29.33700 1.000 22.10791 416 PRO D C 1
ATOM 27937 O O . PRO D 1 416 ? -16.56500 42.80600 29.59100 1.000 22.96854 416 PRO D O 1
ATOM 27948 N N . MET D 1 417 ? -16.53900 40.57300 29.83500 1.000 21.77366 417 MET D N 1
ATOM 27949 C CA . MET D 1 417 ? -15.33000 40.58000 30.65100 1.000 19.90502 417 MET D CA 1
ATOM 27950 C C . MET D 1 417 ? -14.06800 40.29000 29.84200 1.000 20.85250 417 MET D C 1
ATOM 27951 O O . MET D 1 417 ? -12.97100 40.25900 30.41700 1.000 22.37110 417 MET D O 1
ATOM 27965 N N . GLY D 1 418 ? -14.19200 40.05500 28.53900 1.000 19.24968 418 GLY D N 1
ATOM 27966 C CA . GLY D 1 418 ? -13.03900 39.85700 27.67700 1.000 19.18125 418 GLY D CA 1
ATOM 27967 C C . GLY D 1 418 ? -12.89300 38.41400 27.22500 1.000 17.07836 418 GLY D C 1
ATOM 27968 O O . GLY D 1 418 ? -13.61400 37.51800 27.66400 1.000 17.49947 418 GLY D O 1
ATOM 27972 N N . THR D 1 419 ? -11.90400 38.21700 26.34100 1.000 16.37565 419 THR D N 1
ATOM 27973 C CA . THR D 1 419 ? -11.71600 36.92500 25.68000 1.000 15.04917 419 THR D CA 1
ATOM 27974 C C . THR D 1 419 ? -11.36900 35.81900 26.67300 1.000 18.70487 419 THR D C 1
ATOM 27975 O O . THR D 1 419 ? -11.86100 34.69000 26.54600 1.000 15.78084 419 THR D O 1
ATOM 27986 N N . LYS D 1 420 ? -10.47800 36.10200 27.62700 1.000 17.19680 420 LYS D N 1
ATOM 27987 C CA . LYS D 1 420 ? -10.10900 35.09600 28.62200 1.000 15.90191 420 LYS D CA 1
ATOM 27988 C C . LYS D 1 420 ? -11.33800 34.62000 29.38900 1.000 18.59433 420 LYS D C 1
ATOM 27989 O O . LYS D 1 420 ? -11.56200 33.41000 29.55900 1.000 17.44420 420 LYS D O 1
ATOM 28008 N N . ALA D 1 421 ? -12.15100 35.57100 29.86000 1.000 17.92583 421 ALA D N 1
ATOM 28009 C CA . ALA D 1 421 ? -13.36500 35.22800 30.58600 1.000 17.65738 421 ALA D CA 1
ATOM 28010 C C . ALA D 1 421 ? -14.35200 34.49300 29.69700 1.000 15.84927 421 ALA D C 1
ATOM 28011 O O . ALA D 1 421 ? -15.05300 33.59500 30.16200 1.000 16.99677 421 ALA D O 1
ATOM 28018 N N . GLY D 1 422 ? -14.43200 34.87900 28.41900 1.000 17.10731 422 GLY D N 1
ATOM 28019 C CA . GLY D 1 422 ? -15.30500 34.18600 27.48400 1.000 14.49121 422 GLY D CA 1
ATOM 28020 C C . GLY D 1 422 ? -14.96600 32.71500 27.33200 1.000 19.12335 422 GLY D C 1
ATOM 28021 O O . GLY D 1 422 ? -15.85600 31.86700 27.25700 1.000 16.96256 422 GLY D O 1
ATOM 28025 N N . ALA D 1 423 ? -13.67800 32.39000 27.25800 1.000 15.85716 423 ALA D N 1
ATOM 28026 C CA . ALA D 1 423 ? -13.28400 30.98500 27.17400 1.000 16.82833 423 ALA D CA 1
ATOM 28027 C C . ALA D 1 423 ? -13.65200 30.24300 28.45000 1.000 18.45748 423 ALA D C 1
ATOM 28028 O O . ALA D 1 423 ? -14.14500 29.10500 28.40800 1.000 16.52830 423 ALA D O 1
ATOM 28035 N N . THR D 1 424 ? -13.43200 30.88100 29.59300 1.000 16.59673 424 THR D N 1
ATOM 28036 C CA . THR D 1 424 ? -13.80400 30.28300 30.86800 1.000 17.58369 424 THR D CA 1
ATOM 28037 C C . THR D 1 424 ? -15.29600 30.01600 30.92800 1.000 18.34957 424 THR D C 1
ATOM 28038 O O . THR D 1 424 ? -15.72700 28.97600 31.44000 1.000 18.73909 424 THR D O 1
ATOM 28049 N N . ALA D 1 425 ? -16.09900 30.94500 30.40400 1.000 16.41249 425 ALA D N 1
ATOM 28050 C CA . ALA D 1 425 ? -17.54500 30.78700 30.46900 1.000 16.02034 425 ALA D CA 1
ATOM 28051 C C . ALA D 1 425 ? -18.01000 29.60000 29.64900 1.000 16.30459 425 ALA D C 1
ATOM 28052 O O . ALA D 1 425 ? -18.98300 28.93600 30.02300 1.000 16.53093 425 ALA D O 1
ATOM 28059 N N . VAL D 1 426 ? -17.35100 29.33200 28.51900 1.000 15.99665 426 VAL D N 1
ATOM 28060 C CA . VAL D 1 426 ? -17.72100 28.16300 27.72500 1.000 16.77306 426 VAL D CA 1
ATOM 28061 C C . VAL D 1 426 ? -17.43600 26.88400 28.50200 1.000 19.21809 426 VAL D C 1
ATOM 28062 O O . VAL D 1 426 ? -18.26200 25.96400 28.53600 1.000 17.10995 426 VAL D O 1
ATOM 28075 N N . LEU D 1 427 ? -16.25100 26.79400 29.11900 1.000 18.30219 427 LEU D N 1
ATOM 28076 C CA . LEU D 1 427 ? -15.92100 25.60100 29.89800 1.000 17.95478 427 LEU D CA 1
ATOM 28077 C C . LEU D 1 427 ? -16.88600 25.42100 31.06500 1.000 19.64183 427 LEU D C 1
ATOM 28078 O O . LEU D 1 427 ? -17.31100 24.29600 31.37300 1.000 17.21259 427 LEU D O 1
ATOM 28094 N N . GLN D 1 428 ? -17.21800 26.52000 31.74600 1.000 18.77067 428 GLN D N 1
ATOM 28095 C CA . GLN D 1 428 ? -18.18300 26.45800 32.83400 1.000 15.98613 428 GLN D CA 1
ATOM 28096 C C . GLN D 1 428 ? -19.54200 25.98500 32.33300 1.000 19.24178 428 GLN D C 1
ATOM 28097 O O . GLN D 1 428 ? -20.22500 25.20200 33.00400 1.000 19.90239 428 GLN D O 1
ATOM 28111 N N . ALA D 1 429 ? -19.96600 26.47300 31.16400 1.000 16.97835 429 ALA D N 1
ATOM 28112 C CA . ALA D 1 429 ? -21.21900 25.99300 30.59000 1.000 16.53356 429 ALA D CA 1
ATOM 28113 C C . ALA D 1 429 ? -21.15600 24.50200 30.30500 1.000 19.38917 429 ALA D C 1
ATOM 28114 O O . ALA D 1 429 ? -22.12600 23.76900 30.55200 1.000 20.16031 429 ALA D O 1
ATOM 28121 N N . TYR D 1 430 ? -20.01400 24.03100 29.80400 1.000 17.76266 430 TYR D N 1
ATOM 28122 C CA . TYR D 1 430 ? -19.85900 22.60000 29.57900 1.000 15.81769 430 TYR D CA 1
ATOM 28123 C C . TYR D 1 430 ? -19.93100 21.82800 30.89700 1.000 17.81529 430 TYR D C 1
ATOM 28124 O O . TYR D 1 430 ? -20.57400 20.77700 30.97400 1.000 20.68406 430 TYR D O 1
ATOM 28142 N N . GLU D 1 431 ? -19.26600 22.33000 31.94200 1.000 19.78395 431 GLU D N 1
ATOM 28143 C CA . GLU D 1 431 ? -19.35000 21.68700 33.25300 1.000 19.57340 431 GLU D CA 1
ATOM 28144 C C . GLU D 1 431 ? -20.79500 21.59900 33.72600 1.000 21.76840 431 GLU D C 1
ATOM 28145 O O . GLU D 1 431 ? -21.21800 20.56100 34.25500 1.000 22.58429 431 GLU D O 1
ATOM 28157 N N . ALA D 1 432 ? -21.57300 22.67400 33.53500 1.000 21.21570 432 ALA D N 1
ATOM 28158 C CA . ALA D 1 432 ? -22.97900 22.63900 33.92600 1.000 21.31308 432 ALA D CA 1
ATOM 28159 C C . ALA D 1 432 ? -23.71100 21.54400 33.16700 1.000 22.04212 432 ALA D C 1
ATOM 28160 O O . ALA D 1 432 ? -24.45700 20.74700 33.75800 1.000 24.02920 432 ALA D O 1
ATOM 28167 N N . TRP D 1 433 ? -23.48400 21.47200 31.85800 1.000 21.07358 433 TRP D N 1
ATOM 28168 C CA . TRP D 1 433 ? -24.10500 20.43700 31.04200 1.000 21.54732 433 TRP D CA 1
ATOM 28169 C C . TRP D 1 433 ? -23.71500 19.04800 31.53000 1.000 26.82690 433 TRP D C 1
ATOM 28170 O O . TRP D 1 433 ? -24.57500 18.18800 31.73100 1.000 23.46334 433 TRP D O 1
ATOM 28191 N N . LYS D 1 434 ? -22.41400 18.81100 31.72300 1.000 21.18675 434 LYS D N 1
ATOM 28192 C CA . LYS D 1 434 ? -21.95100 17.49000 32.14600 1.000 21.74208 434 LYS D CA 1
ATOM 28193 C C . LYS D 1 434 ? -22.53000 17.10000 33.50300 1.000 21.79735 434 LYS D C 1
ATOM 28194 O O . LYS D 1 434 ? -22.90200 15.93700 33.71400 1.000 27.29801 434 LYS D O 1
ATOM 28213 N N . GLN D 1 435 ? -22.59800 18.04800 34.44300 1.000 22.72378 435 GLN D N 1
ATOM 28214 C CA . GLN D 1 435 ? -23.03000 17.76400 35.80700 1.000 22.57113 435 GLN D CA 1
ATOM 28215 C C . GLN D 1 435 ? -24.54300 17.79500 35.96800 1.000 26.58477 435 GLN D C 1
ATOM 28216 O O . GLN D 1 435 ? -25.03200 17.55200 37.07600 1.000 27.41908 435 GLN D O 1
ATOM 28230 N N . LYS D 1 436 ? -25.28200 18.07500 34.89200 1.000 25.28724 436 LYS D N 1
ATOM 28231 C CA . LYS D 1 436 ? -26.74400 18.19500 34.91400 1.000 24.83719 436 LYS D CA 1
ATOM 28232 C C . LYS D 1 436 ? -27.19800 19.25000 35.92000 1.000 26.67951 436 LYS D C 1
ATOM 28233 O O . LYS D 1 436 ? -28.13400 19.04700 36.69600 1.000 29.34562 436 LYS D O 1
ATOM 28252 N N . ILE D 1 437 ? -26.52100 20.39300 35.88900 1.000 24.09763 437 ILE D N 1
ATOM 28253 C CA . ILE D 1 437 ? -26.86900 21.56100 36.68600 1.000 23.71074 437 ILE D CA 1
ATOM 28254 C C . ILE D 1 437 ? -27.29700 22.65800 35.72100 1.000 22.05001 437 ILE D C 1
ATOM 28255 O O . ILE D 1 437 ? -26.65700 22.86000 34.68400 1.000 25.41884 437 ILE D O 1
ATOM 28271 N N . SER D 1 438 ? -28.38800 23.35100 36.05100 1.000 24.77665 438 SER D N 1
ATOM 28272 C CA . SER D 1 438 ? -28.86400 24.42700 35.19200 1.000 28.21917 438 SER D CA 1
ATOM 28273 C C . SER D 1 438 ? -27.78700 25.49500 35.05200 1.000 26.97165 438 SER D C 1
ATOM 28274 O O . SER D 1 438 ? -26.94600 25.67800 35.93500 1.000 24.92141 438 SER D O 1
ATOM 28282 N N . LEU D 1 439 ? -27.82500 26.22600 33.93300 1.000 23.11593 439 LEU D N 1
ATOM 28283 C CA . LEU D 1 439 ? -26.85300 27.29200 33.74000 1.000 23.97393 439 LEU D CA 1
ATOM 28284 C C . LEU D 1 439 ? -26.96200 28.31700 34.85800 1.000 22.59218 439 LEU D C 1
ATOM 28285 O O . LEU D 1 439 ? -25.94800 28.81100 35.36500 1.000 26.18209 439 LEU D O 1
ATOM 28301 N N . GLU D 1 440 ? -28.19100 28.65300 35.25000 1.000 24.07920 440 GLU D N 1
ATOM 28302 C CA . GLU D 1 440 ? -28.39700 29.66800 36.27400 1.000 28.44815 440 GLU D CA 1
ATOM 28303 C C . GLU D 1 440 ? -27.87300 29.20000 37.62400 1.000 25.49516 440 GLU D C 1
ATOM 28304 O O . GLU D 1 440 ? -27.23900 29.97400 38.35200 1.000 28.19812 440 GLU D O 1
ATOM 28316 N N . ASP D 1 441 ? -28.11000 27.93600 37.96400 1.000 26.13208 441 ASP D N 1
ATOM 28317 C CA . ASP D 1 441 ? -27.60600 27.40700 39.22700 1.000 26.36369 441 ASP D CA 1
ATOM 28318 C C . ASP D 1 441 ? -26.08400 27.32300 39.21900 1.000 23.89497 441 ASP D C 1
ATOM 28319 O O . ASP D 1 441 ? -25.42500 27.67700 40.20700 1.000 28.55606 441 ASP D O 1
ATOM 28328 N N . TYR D 1 442 ? -25.50400 26.85600 38.11600 1.000 23.12909 442 TYR D N 1
ATOM 28329 C CA . TYR D 1 442 ? -24.05400 26.72600 38.07500 1.000 19.97608 442 TYR D CA 1
ATOM 28330 C C . TYR D 1 442 ? -23.37000 28.07500 38.09600 1.000 28.25076 442 TYR D C 1
ATOM 28331 O O . TYR D 1 442 ? -22.24100 28.19000 38.58700 1.000 23.85023 442 TYR D O 1
ATOM 28349 N N . ALA D 1 443 ? -24.03200 29.10200 37.56900 1.000 25.11091 443 ALA D N 1
ATOM 28350 C CA . ALA D 1 443 ? -23.43000 30.42200 37.49100 1.000 23.34227 443 ALA D CA 1
ATOM 28351 C C . ALA D 1 443 ? -23.53700 31.20900 38.79200 1.000 19.66288 443 ALA D C 1
ATOM 28352 O O . ALA D 1 443 ? -22.92100 32.27500 38.89300 1.000 24.83192 443 ALA D O 1
ATOM 28359 N N . LYS D 1 444 ? -24.26700 30.72500 39.80100 1.000 25.07932 444 LYS D N 1
ATOM 28360 C CA . LYS D 1 444 ? -24.34300 31.48200 41.05200 1.000 26.54266 444 LYS D CA 1
ATOM 28361 C C . LYS D 1 444 ? -22.95600 31.69600 41.64300 1.000 26.28473 444 LYS D C 1
ATOM 28362 O O . LYS D 1 444 ? -22.70200 32.70100 42.31600 1.000 26.36632 444 LYS D O 1
ATOM 28381 N N . ASP D 1 445 ? -22.04300 30.79600 41.32300 1.000 24.82140 445 ASP D N 1
ATOM 28382 C CA . ASP D 1 445 ? -20.69900 30.69000 41.85000 1.000 34.18831 445 ASP D CA 1
ATOM 28383 C C . ASP D 1 445 ? -19.62800 31.05100 40.83500 1.000 30.74053 445 ASP D C 1
ATOM 28384 O O . ASP D 1 445 ? -18.43400 30.94900 41.14500 1.000 27.02166 445 ASP D O 1
ATOM 28393 N N . LYS D 1 446 ? -20.01200 31.41700 39.61200 1.000 23.21331 446 LYS D N 1
ATOM 28394 C CA . LYS D 1 446 ? -19.07200 31.46700 38.49200 1.000 21.82630 446 LYS D CA 1
ATOM 28395 C C . LYS D 1 446 ? -19.36900 32.73900 37.70500 1.000 20.97883 446 LYS D C 1
ATOM 28396 O O . LYS D 1 446 ? -20.30100 32.76800 36.89800 1.000 22.52902 446 LYS D O 1
ATOM 28415 N N . GLU D 1 447 ? -18.58100 33.78900 37.94300 1.000 23.22647 447 GLU D N 1
ATOM 28416 C CA . GLU D 1 447 ? -18.96600 35.09400 37.42000 1.000 19.57340 447 GLU D CA 1
ATOM 28417 C C . GLU D 1 447 ? -18.83800 35.16400 35.90400 1.000 21.05779 447 GLU D C 1
ATOM 28418 O O . GLU D 1 447 ? -19.62300 35.86900 35.26400 1.000 23.64494 447 GLU D O 1
ATOM 28430 N N . GLU D 1 448 ? -17.88600 34.43600 35.30500 1.000 20.17347 448 GLU D N 1
ATOM 28431 C CA . GLU D 1 448 ? -17.75800 34.46100 33.84900 1.000 20.96041 448 GLU D CA 1
ATOM 28432 C C . GLU D 1 448 ? -19.01200 33.89800 33.19000 1.000 19.86554 448 GLU D C 1
ATOM 28433 O O . GLU D 1 448 ? -19.58600 34.50700 32.27900 1.000 18.63645 448 GLU D O 1
ATOM 28445 N N . LEU D 1 449 ? -19.45900 32.73100 33.64500 1.000 18.66540 449 LEU D N 1
ATOM 28446 C CA . LEU D 1 449 ? -20.68200 32.16400 33.09900 1.000 19.83133 449 LEU D CA 1
ATOM 28447 C C . LEU D 1 449 ? -21.88400 33.03600 33.42800 1.000 21.77893 449 LEU D C 1
ATOM 28448 O O . LEU D 1 449 ? -22.77100 33.22500 32.58200 1.000 20.98409 449 LEU D O 1
ATOM 28464 N N . ARG D 1 450 ? -21.93600 33.57100 34.65200 1.000 18.76014 450 ARG D N 1
ATOM 28465 C CA . ARG D 1 450 ? -23.05500 34.42200 35.03200 1.000 20.09978 450 ARG D CA 1
ATOM 28466 C C . ARG D 1 450 ? -23.15600 35.62000 34.09000 1.000 22.17371 450 ARG D C 1
ATOM 28467 O O . ARG D 1 450 ? -24.24500 35.95100 33.60200 1.000 25.26092 450 ARG D O 1
ATOM 28488 N N . ALA D 1 451 ? -22.02500 36.27200 33.80900 1.000 20.56299 451 ALA D N 1
ATOM 28489 C CA . ALA D 1 451 ? -22.05000 37.39900 32.88300 1.000 20.63932 451 ALA D CA 1
ATOM 28490 C C . ALA D 1 451 ? -22.52000 36.95000 31.50600 1.000 21.60785 451 ALA D C 1
ATOM 28491 O O . ALA D 1 451 ? -23.28800 37.65600 30.83900 1.000 21.45784 451 ALA D O 1
ATOM 28498 N N . ALA D 1 452 ? -22.09000 35.76300 31.07500 1.000 15.94665 452 ALA D N 1
ATOM 28499 C CA . ALA D 1 452 ? -22.43000 35.28500 29.74200 1.000 17.09152 452 ALA D CA 1
ATOM 28500 C C . ALA D 1 452 ? -23.93100 35.04900 29.60000 1.000 24.66085 452 ALA D C 1
ATOM 28501 O O . ALA D 1 452 ? -24.53000 35.44100 28.58500 1.000 19.41812 452 ALA D O 1
ATOM 28508 N N . ILE D 1 453 ? -24.54000 34.41000 30.60800 1.000 22.50533 453 ILE D N 1
ATOM 28509 C CA . ILE D 1 453 ? -25.96300 34.07800 30.59300 1.000 28.22970 453 ILE D CA 1
ATOM 28510 C C . ILE D 1 453 ? -26.81100 35.32800 30.45800 1.000 29.19824 453 ILE D C 1
ATOM 28511 O O . ILE D 1 453 ? -27.89600 35.29600 29.86600 1.000 30.66157 453 ILE D O 1
ATOM 28527 N N . GLN D 1 454 ? -26.37900 36.42100 31.08000 1.000 23.17909 454 GLN D N 1
ATOM 28528 C CA . GLN D 1 454 ? -27.13300 37.66500 31.07300 1.000 27.82439 454 GLN D CA 1
ATOM 28529 C C . GLN D 1 454 ? -26.80100 38.54700 29.88400 1.000 28.58764 454 GLN D C 1
ATOM 28530 O O . GLN D 1 454 ? -27.46400 39.57200 29.68300 1.000 26.31895 454 GLN D O 1
ATOM 28544 N N . PHE D 1 455 ? -25.79300 38.17700 29.10200 1.000 24.30028 455 PHE D N 1
ATOM 28545 C CA . PHE D 1 455 ? -25.31600 38.97000 27.97900 1.000 23.09224 455 PHE D CA 1
ATOM 28546 C C . PHE D 1 455 ? -25.73700 38.37900 26.64400 1.000 21.65523 455 PHE D C 1
ATOM 28547 O O . PHE D 1 455 ? -26.33500 39.08000 25.81800 1.000 22.61587 455 PHE D O 1
ATOM 28564 N N . TYR D 1 456 ? -25.46800 37.09400 26.41900 1.000 18.36273 456 TYR D N 1
ATOM 28565 C CA . TYR D 1 456 ? -25.63800 36.50700 25.09800 1.000 22.00790 456 TYR D CA 1
ATOM 28566 C C . TYR D 1 456 ? -27.09200 36.24300 24.71800 1.000 23.85812 456 TYR D C 1
ATOM 28567 O O . TYR D 1 456 ? -27.36200 35.90800 23.55900 1.000 26.05312 456 TYR D O 1
ATOM 28585 N N . ASP D 1 457 ? -28.02500 36.38900 25.64000 1.000 24.90035 457 ASP D N 1
ATOM 28586 C CA . ASP D 1 457 ? -29.43500 36.28100 25.29200 1.000 32.76182 457 ASP D CA 1
ATOM 28587 C C . ASP D 1 457 ? -30.00100 37.57800 24.73200 1.000 30.54840 457 ASP D C 1
ATOM 28588 O O . ASP D 1 457 ? -31.11200 37.56100 24.18700 1.000 32.85657 457 ASP D O 1
ATOM 28597 N N . LYS D 1 458 ? -29.26700 38.68700 24.84200 1.000 24.83719 458 LYS D N 1
ATOM 28598 C CA . LYS D 1 458 ? -29.77400 39.98100 24.38900 1.000 25.92416 458 LYS D CA 1
ATOM 28599 C C . LYS D 1 458 ? -28.81700 40.78100 23.51400 1.000 28.57974 458 LYS D C 1
ATOM 28600 O O . LYS D 1 458 ? -29.28300 41.67100 22.78800 1.000 24.99247 458 LYS D O 1
ATOM 28619 N N . HIS D 1 459 ? -27.51000 40.53200 23.57500 1.000 22.54744 459 HIS D N 1
ATOM 28620 C CA . HIS D 1 459 ? -26.56600 41.34200 22.81300 1.000 24.44240 459 HIS D CA 1
ATOM 28621 C C . HIS D 1 459 ? -26.84800 41.23700 21.31900 1.000 26.19261 459 HIS D C 1
ATOM 28622 O O . HIS D 1 459 ? -26.98400 40.13700 20.77800 1.000 25.97153 459 HIS D O 1
ATOM 28636 N N . GLU D 1 460 ? -26.94700 42.39000 20.65700 1.000 26.18209 460 GLU D N 1
ATOM 28637 C CA . GLU D 1 460 ? -27.00200 42.45100 19.19800 1.000 29.66935 460 GLU D CA 1
ATOM 28638 C C . GLU D 1 460 ? -25.56900 42.59600 18.70300 1.000 24.83982 460 GLU D C 1
ATOM 28639 O O . GLU D 1 460 ? -24.98900 43.68100 18.74700 1.000 23.65547 460 GLU D O 1
ATOM 28651 N N . GLU D 1 461 ? -24.99000 41.50100 18.25600 1.000 23.96866 461 GLU D N 1
ATOM 28652 C CA . GLU D 1 461 ? -23.57600 41.48600 17.90600 1.000 24.51873 461 GLU D CA 1
ATOM 28653 C C . GLU D 1 461 ? -23.33500 42.34400 16.66600 1.000 19.70763 461 GLU D C 1
ATOM 28654 O O . GLU D 1 461 ? -23.98200 42.13000 15.62700 1.000 22.05001 461 GLU D O 1
ATOM 28666 N N . PRO D 1 462 ? -22.41600 43.31500 16.73200 1.000 22.55534 462 PRO D N 1
ATOM 28667 C CA . PRO D 1 462 ? -22.13600 44.13300 15.53900 1.000 22.48164 462 PRO D CA 1
ATOM 28668 C C . PRO D 1 462 ? -21.61400 43.34100 14.35800 1.000 19.10755 462 PRO D C 1
ATOM 28669 O O . PRO D 1 462 ? -21.95800 43.64300 13.20300 1.000 23.33964 462 PRO D O 1
ATOM 28680 N N . SER D 1 463 ? -20.79900 42.32100 14.61600 1.000 19.67341 463 SER D N 1
ATOM 28681 C CA . SER D 1 463 ? -20.20700 41.48900 13.57100 1.000 19.35758 463 SER D CA 1
ATOM 28682 C C . SER D 1 463 ? -20.40600 40.03000 13.94900 1.000 20.39718 463 SER D C 1
ATOM 28683 O O . SER D 1 463 ? -19.51800 39.40200 14.54300 1.000 19.25757 463 SER D O 1
ATOM 28691 N N . PRO D 1 464 ? -21.58200 39.47200 13.67300 1.000 21.69471 464 PRO D N 1
ATOM 28692 C CA . PRO D 1 464 ? -21.84700 38.09300 14.09300 1.000 22.11318 464 PRO D CA 1
ATOM 28693 C C . PRO D 1 464 ? -20.95800 37.10500 13.35800 1.000 17.67580 464 PRO D C 1
ATOM 28694 O O . PRO D 1 464 ? -20.46400 37.36300 12.25700 1.000 16.38354 464 PRO D O 1
ATOM 28705 N N . ASP D 1 465 ? -20.71100 35.98300 14.01400 1.000 17.45209 465 ASP D N 1
ATOM 28706 C CA . ASP D 1 465 ? -20.02600 34.88500 13.36200 1.000 16.69147 465 ASP D CA 1
ATOM 28707 C C . ASP D 1 465 ? -20.80400 34.46700 12.12200 1.000 15.21761 465 ASP D C 1
ATOM 28708 O O . ASP D 1 465 ? -22.03200 34.54200 12.07900 1.000 19.38127 465 ASP D O 1
ATOM 28717 N N . ARG D 1 466 ? -20.07500 34.05400 11.10300 1.000 13.06736 466 ARG D N 1
ATOM 28718 C CA . ARG D 1 466 ? -20.63700 33.61500 9.84200 1.000 14.01221 466 ARG D CA 1
ATOM 28719 C C . ARG D 1 466 ? -20.33800 32.14900 9.62300 1.000 14.82283 466 ARG D C 1
ATOM 28720 O O . ARG D 1 466 ? -19.44000 31.57900 10.26100 1.000 14.33593 466 ARG D O 1
ATOM 28741 N N . PRO D 1 467 ? -21.06900 31.50900 8.72200 1.000 14.61754 467 PRO D N 1
ATOM 28742 C CA . PRO D 1 467 ? -20.86500 30.07800 8.50400 1.000 13.29370 467 PRO D CA 1
ATOM 28743 C C . PRO D 1 467 ? -19.53600 29.78200 7.84300 1.000 12.86470 467 PRO D C 1
ATOM 28744 O O . PRO D 1 467 ? -18.87700 30.64900 7.25400 1.000 15.27025 467 PRO D O 1
ATOM 28755 N N . VAL D 1 468 ? -19.16600 28.51100 7.95400 1.000 12.91734 468 VAL D N 1
ATOM 28756 C CA . VAL D 1 468 ? -18.14700 27.89100 7.13400 1.000 13.49899 468 VAL D CA 1
ATOM 28757 C C . VAL D 1 468 ? -18.78700 26.62200 6.57600 1.000 15.88085 468 VAL D C 1
ATOM 28758 O O . VAL D 1 468 ? -19.42100 25.89600 7.35100 1.000 16.73359 468 VAL D O 1
#

Foldseek 3Di:
DDCVQEAAQPVCLPVQQWKKWKKQWDFDPPDALSNLVSCLQLQLWVVDDDQDDDDDDNPDDQGKHFHHDDRVRSMTMIIGRCVRFDAQQDLVRNCCRNVNCSLVPNRIQFTETQDIAHGLVRLLRFDFAQAALVNLCVLQVHPFFAQEEAQEPVLDDDALLRRLVLVLLQVLLVHAEYHDQPPAQDPRHGLLSNLQNNLVSQVVSCVVPVTAHAYEDELQDPDDVSSVVSVVSSPVRDDQSRYAYEYQDPVSHLVVLLVCCPVVRNHQYEHEPPPCCCAAPPVHSRHYHLLRVLLSSRRSHHREYADELCCFPPPGHHNVSVLQSQCSQFHQWGDGPPDIYGFWSPPPPDPLSVVLNVVVVVPDHNCVVPCSTGNHGHGYEYFFFDALQTPLVSCVNSVGSRYYYHHYCNQQVQPVGNSLRSNLNVLSSVCSVVVHDLVVSCVPPVSVVSSVVDVVDDDDPDGTDGD/DDCVQEAAQPPCLPVQQWKKWKKQWDFDPPDALSRLLSCLQLQLWVVDDDQDDDPADNDGDQGKHFHDADRVRSMTMIIGRCVRFDAQQDLVRNCCRNVNCSLVDNRIQFTETQDIAHGLVRLLRFDFAQAALVNLCVQQVHPFFAQEAAEDPPQDDDALLRRLVLVLLQVLLPHAEYHDQPDACDPRHGLLSNLQSNQVSQVVSCVVPVGAHAYEDELQDPDDVSSVVSVVSSPVRHPPSRYAYEYQPPVSHLVVQLVCCPVVVNHQYEHEPPPCCCAAPPVRSRHYHPLRVLLSSRRSHHNAYADELLQFAPGRDHNVRVLQSQCSQAHCWGDGPPDIYGFWSDPPPDPLSVVLNVVVVVPDDNCVVPCSGGNHGHGYEYDDHDALQGPLVSCVSSVGRRYYYHHYCNQAVQVVGNSLRSNLNVLSVVCSVVVHHLVRSCVPPVSSVSSVVPRVDPDDGD/DDQQWAEADLVPQQWKKWKKQWDFDPPDALQQRQQCLQLQLWVVDRDRINPYDNDDPDQGKHFGDADRVRSMTMIIGRCVRFDAQQDLVRNCCRNVNCSLVPNRIQFIETFDIAHGLQRLLRFDFAQAALVNLCVQQVHPFFAQEEAQDPVLDDDELLRRLVLVLLQVLLPHAEYHDQPDACDPRHGLLSNLQNNLVSQVVSCVVPVGAHAYEDELQDPDDVSSVVSVVSSVVRDDQSRYAYEYQPPPSHLVNQLVCCPVVSHHQAEHEPPPCCCAAPPVNSGHYHLLRVLLSSRRSHHREYADELLQQFPPDDHNVSVLQSQQSQAHQWGDGPPDIYGQWNVPPVNNVCVVVVHDDCVPDVPTGRHGHGYEYFFDDALVRPLVSCVNSVGSRYYYHYYCNQQVQVVGNSLRSNLNVLSSVCSVVVHDLVRSCPPPVSVVSSNVCVVDPDDPDGTDGD/DDCVQEAAQDPCLPVQQWKKWKKQWDFDPPDALSRLLSCLQLQLWVVDDDPPDDQGKHFHDADRVRSMTMIIGRCVRFDAQQDLVRNCCRNVNCSLVDNRIQFTETQDIAHGLVNLVRFDFAQAALVNLCVQQVHDFFAQEAAQEPVQDDDELLRRLVLVLLQVLLPHAEYHDQPDACDPRHGLLSNLQNNLVSQVVSCVVPVGAHAYEDELQDPDDVSSVVSVVSSPVRHDQSRYAYEYQPPVSHLVVQLVCCPVPVSHQAEHEPPPCCCAAPPVHSRHYHLLRVLLSSRRSHHNEYADELCVLVHNVSVLQSQCSQAHQWGDGPPDIYGQFSDDPVDPLSVVCNVCVVVVHHRDSDDPPTGRHGHGYEYFFADALVSPLVSCVNSVGSRYYYHHYCNQQVQVVGNSLRSNLNVLSVVCSVVVHDLVRSCVPPVSVVSSVVDVVDDPDPDGTDGD

Radius of gyration: 42.79 Å; Cα contacts (8 Å, |Δi|>4): 4419; chains: 4; bounding box: 96×71×147 Å

B-factor: mean 25.38, std 13.11, range [8.15, 150.28]

Sequence (1843 aa):
MQKEYIQIGNPNVFNGQYMLAVFRLQGEEGMTLVDTASEVAAESSTGSFVKIGTATAFSESLDALVYRIDEKNNLVWIAYPWRIFDRGGNVQNIMTFIAGNVFGMASVKVCKILDVYFPPQMLVQYDGPEYTIDDMRKYLNIQERPIFGSIIKPKIGLTSSEYAELCYDFWSGGGDFVNDEPQADQDFCPYDKMVQDVRHAMDRVEQETGKTKVHSFNISSSDYDTMIKKADYIQSMMKPGSYAFLVDGITAGWMAIQTIRRKYPNVFLHFHRAGHGAFTRDENPIGYTVPVLTKFARLAGASGIHTGTAGIGKMAGSPKEDVMAARHALKLYSEGDYFKQIWSEIPEKDADLQLAIQKEAEGEDYSNLGYWRITKKMCPIISGGLNPLLIGKFIDTVGTQDFITTMGAGVHSHPMGTKAGATAVLQAYEAWKQKISLEDYAKDKEELRAAIQFYDKHEEPSPDRPVMQKEYIQIGNPNVFNGQYMLAVFRLQGEEGMTLVDTASEVAAESSTGSFVKIGTATAFSESLDALVYRIDEKNNLVWIAYPWRIFDRGGNVQNIMTFIAGNVFGMASVKVCKILDVYFPPQMLVQYDGPEYTIDDMRKYLNIQERPIFGSIIKPKIGLTSSEYAELCYDFWSGGGDFVNDEPQADQDFCPYDKMVQDVRHAMDRVEQETGKTKVHSFNISSSDYDTMIKKADYIQSMMKPGSYAFLVDGITAGWMAIQTIRRKYPNVFLHFHRAGHGAFTRDENPIGYTVPVLTKFARLAGASGIHTGTAGIGKMAGSPKEDVMAARHALKLYSEGDYFKQIWSEIPEKDADLQLAIQKEAEGEDYSNLGYWRITKKMCPIISGGLNPLLIGKFIDTVGTQDFITTMGAGVHSHPMGTKAGATAVLQAYEAWKQKISLEDYAKDKEELRAAIQFYDSPDRPVEYIQIGNPNVFNGQYMLAVFRLQGEEGMTLVDTASEVAAESSTGSFVKIGTATAFSESLDALVYRIDEKNNLVWIAYPWRIFDRGGNVQNIMTFIAGNVFGMASVKVCKILDVYFPPQMLVQYDGPEYTIDDMRKYLNIQERPIFGSIIKPKIGLTSSEYAELCYDFWSGGGDFVNDEPQADQDFCPYDKMVQDVRHAMDRVEQETGKTKVHSFNISSSDYDTMIKKADYIQSMMKPGSYAFLVDGITAGWMAIQTIRRKYPNVFLHFHRAGHGAFTRDENPIGYTVPVLTKFARLAGASGIHTGTAGIGKMAGSPKEDVMAARHALKLYSEGDYFKQIWSEILQLAIQKEAEGEDYSNLGYWRITKKMCPIISGGLNPLLIGKFIDTVGTQDFITTMGAGVHSHPMGTKAGATAVLQAYEAWKQKISLEDYAKDKEELRAAIQFYDKHEEPSPDRPVMQKEYIQIGNPNVFNGQYMLAVFRLQGEEGMTLVDTASEVAAESSTGSFVFSESLDALVYRIDEKNNLVWIAYPWRIFDRGGNVQNIMTFIAGNVFGMASVKVCKILDVYFPPQMLVQYDGPEYTIDDMRKYLNIQERPIFGSIIKPKIGLTSSEYAELCYDFWSGGGDFVNDEPQADQDFCPYDKMVQDVRHAMDRVEQETGKTKVHSFNISSSDYDTMIKKADYIQSMMKPGSYAFLVDGITAGWMAIQTIRRKYPNVFLHFHRAGHGAFTRDENPIGYTVPVLTKFARLAGASGIHTGTAGIGSPKEDVMAARHALKLYSEGDYFKQIWSEIPEKDADLQLAIQKEAEGEDYSNLGYWRITKKMCPIISGGLNPLLIGKFIDTVGTQDFITTMGAGVHSHPMGTKAGATAVLQAYEAWKQKISLEDYAKDKEELRAAIQFYDKHEEPSPDRPV

Secondary structure (DSSP, 8-state):
--GGGB-TT-GGGGSSSEEEEEEEEEESTT--HHHHHHHHHHHTTTSS--SS-SSS-TT-----EEEEEEGGGTEEEEEEEGGGS-TTT-HHHHHHHHSSGGGG-TTEEEEEEEEEE--HHHHTTS---SS-HHHHHHHHT--SSPEEEE--SSSS---HHHHHHHHHHHHHTT--B---TT-S--TTS-HHHHHHHHHHHHHHHHHHH----BEEEE---SSHHHHHHHHHHHHHHS-TTSEEEEEETTTT-HHHHHHHHHHSTTS-EEEE-TTTHHHH-TT-SEEE-HHHHHHHHHHHT-SEEEE--TTSSSSS--SHHHHHHHHHHH-SEEE-SS-EEE-BSS-TT-HHHHHHHHHHHTT---GGG-GGGBPPP-EEEE-SS--TTTHHHHHHHHT-S--EEEESHHHHT-TT-HHHHHHHHHHHHHHHHHT--HHHHGGG-HHHHHHHHHHHH---SS-----/--GGGB-TT-GGGGSSSEEEEEEEEEESTT--HHHHHHHHHHHTTTSS--SS-SSS-SS-----EEEEEETTTTEEEEEEEGGGS-TTT-HHHHHHHHTTGGGG-TTEEEEEEEEEE--HHHHTTS---SS-HHHHHHHHT--SSPEEEE--SSSS---HHHHHHHHHHHHHTT--B---TT-S--TTS-HHHHHHHHHHHHHHHHHHH----BEEEE---SSHHHHHHHHHHHHHHS-TTSEEEEEETTTT-HHHHHHHHHHSTTSEEEEE-TTTHHHH-TT-SEEE-HHHHHHHHHHHT-SEEEE--TT-SSS----HHHHHHHHHHH-SEEE-SS-EEE-BSS-TT-HHHHHHHHHHHTT---GGG-GGGB----EEEE-SS--TTTHHHHHHHHT-S--EEEESHHHHT-TT-HHHHHHHHHHHHHHHHHT--HHHHGGG-HHHHHHHHHH---PPP-/----SS-S-TTSSSEEEEEEEEEESTT--HHHHHHHHHHHTTTS--PPTT---SS------EEEEEETTTTEEEEEEEGGGS-TTT-HHHHHHHHTTGGGG-TTEEEEEEEEEE--HHHHTTS---SS-HHHHHHHHT--SSPEEEE--SSSS---HHHHHHHHHHHHHTT--B---TT----TTS-HHHHHHHHHHHHHHHHHHH----BEEEE---SSHHHHHHHHHHHHHHS-TTSEEEEEEHHHH-HHHHHHHHHHSTTS-EEEE-TTTHHHH-TT-SEEE-HHHHHHHHHHHT-SEEEE--TT-STT---SHHHHHHHHHHH-SEEE-SS-EEE-B---HHHHHHHHTT---TTS-TTTBPPP-EEEE-SS--TTTHHHHHHHHT-S--EEEESHHHHT-TT-HHHHHHHHHHHHHHHHHT--HHHHGGG-HHHHHHHHHHHH---SS-----/--GGGB-TT-GGGGSSSEEEEEEEEEESTT--HHHHHHHHHHHTTTSS---------EEEEEETTTTEEEEEEEGGGS-STT-HHHHHHHHSSGGGG-TTEEEEEEEEEE--HHHHTTS---SS-HHHHHHHHT--SSPEEEE--SSSS---HHHHHHHHHHHHHTT--B---TT-S--TTS-HHHHHHHHHHHHHHHHHHH----BEEEE---SSHHHHHHHHHHHHHHS-TTSEEEEEETTTT-HHHHHHHHHHSTTS-EEEE-TTTHHHH-TT-SEEE-HHHHHHHHHHHT-SEEEE--TT---SHHHHHHHHHHH-SEEE-SS-EEE-BSS-TT-HHHHHHHHHHHTT----SS-STTBPPP-EEEE-S---TTTHHHHHHHHT-S--EEEESHHHHT-TT-HHHHHHHHHHHHHHHHHT--HHHHHTT-HHHHHHHHHTTT---SS-----

Solvent-accessible surface area: 65272 Å² total